Protein 9ERK (pdb70)

Secondary structure (DSSP, 8-state):
-HHHHHHHIIIIIT-TTTTT--S-HHHHHS-SSHHHHHHHHHHHHHHHHHHHHHHHHHIIIIIGGGT-GGGHHHHHHHHHHHHHHHHHHHHHHTS-GGGTT-SSSSGGGGG-SSHHHHHHHHHHTT--HHHHHHHHHHHHHHHHHHHHHHHHHHHHHTTS---SSS-HHHHHHHHHHHHHHHHHTS-S---/-HHHHHHHHHHHHHHHHHHHHHHHHHHSSS--TT--S---SSTTS-----SS--SS-HHHHHHTTTTT-S-TT--TTT-HHHHHHHHTTT---------EEEEE-----SSSS-BSSEE-S-S-HHHHHHTTT-SBSSTTS---S-HHHHH-SS--EEE-TTS-EEE-TTT--S--TTTTT-TTS-EEEEETT----B-----S-HHHHHHH-TT------HHHHH-SSS-EEEETTEEEE-TTS-----SHHHH-SS--B---S-----SS-B-STT------TTT-BSB----SS--PSSP----S-----STHHHHSSS--B--------/--EEEE--S--------GGGTSSS--EEPPPPSEEEEES-SSSSS--EE---TT-EE-BT-EEEE--SSS---EE-SS-EEEEE-SEEE-TTSSEEEEEEEEE-S--PBPTT------GGG-HHHHHHHHHHHTT-B-TTTT--BHHHHT---TT----EEEEE----STT--HHHHHHHH-HHHHHHHHHHHHHHHT-S-EEEEEETT-HHHHHHHHHHHTT-SSEEEEEE---GGGGSSSHHHHHHT-----TT--GGGTTEEEEEHHHHHHHHHHHHH---S-EEEEEEEESSBSS-EEEEEETT-BHHHHHHHTT-BSS-EEEEEES-TTT-EE-S-S-PBP-TT--EEEEEETTTT--PPP-------HHHHH-SS---HHHHHHHHTTT-HHHHHHTT-TT-----HHHHS-TT---HHHHHHHHHHHHHHHHHH--/------EE--S-----S--HHHHHHHHHHHHHHHHHHHHHHH-HHHHHHHHHHHHHHHHHHHHHHHHTT-----TT-HHHHHHHHHHTT--TT--HHHHHHHHHIIIIIIITTTTSTT--SS-HHHHHHHHHHHH-GGGSSSSTTS-TT--S--S-HHHHHHTT--TTSPPHHHHHH--SS--SSTTTS-HHHHHHHHHHHHHTTSS-SHHHHHHHHHHHHHHHHTT--HHHHHHSSSHHHIIIIITT-STTS-SSHHHHHHHHHHHHHHHHHHHHHSSSS--HHHHHHHHHHTHHHHHTT--PPPSS-----S-S--/--HHHHHHIIIIIT-IIIII---HHHHHHHTTSHHHHHHHHHHHHHHHHHHHHHHHTTTTT--TTSHHHHHHHHHHHHHHHHHHHHHHH-HHHHHHTTTTSGGGGS-SSHHHHHTTTGGGS-HHHHHHHHHHHHHHHHHHHHHHHHHHHHHHHSEETTEESS-SS----TTTTSHHHHHHHHHHHHHHHHHTTT--/-HHHH--THHHHHHHHHHHHHHHHHHHHHHHHHHHHHHHHHHHHHHHHHHHHHHHHHSS-SS-EEEE--SHHHHHHHHTTT-SS-S-EEEEEEEEETTEEEEEEEEE----SSSS--EEEEEEESSSBEEEEEEEE--S-TTTTGGGTTGGGGGGTT-BSSS--EEESSS---STTEEEPBTTB-HHHHHHHHHHHHHHHHHHHH--

Structure (mmCIF, N/CA/C/O backbone):
data_9ERK
#
_entry.id   9ERK
#
_cell.length_a   1.00
_cell.length_b   1.00
_cell.length_c   1.00
_cell.angle_alpha   90.00
_cell.angle_beta   90.00
_cell.angle_gamma   90.00
#
_symmetry.space_group_name_H-M   'P 1'
#
loop_
_entity.id
_entity.type
_entity.pdbx_description
1 polymer 'Na(+)-translocating ferredoxin:NAD(+) oxidoreductase complex subunit A'
2 polymer 'Na(+)-translocating ferredoxin:NAD(+) oxidoreductase complex subunit B'
3 polymer 'Na(+)-translocating ferredoxin:NAD(+) oxidoreductase complex subunit C'
4 polymer 'Na(+)-translocating ferredoxin:NAD(+) oxidoreductase complex subunit D'
5 polymer 'Na(+)-translocating ferredoxin:NAD(+) oxidoreductase complex subunit E'
6 polymer 'Na(+)-translocating ferredoxin:NAD(+) oxidoreductase complex subunit G'
7 non-polymer 'SODIUM ION'
8 non-polymer 'FE2/S2 (INORGANIC) CLUSTER'
9 non-polymer 'IRON/SULFUR CLUSTER'
10 non-polymer 'FLAVIN MONONUCLEOTIDE'
11 non-polymer RIBOFLAVIN
#
loop_
_atom_site.group_PDB
_atom_site.id
_atom_site.type_symbol
_atom_site.label_atom_id
_atom_site.label_alt_id
_atom_site.label_comp_id
_atom_site.label_asym_id
_atom_site.label_entity_id
_atom_site.label_seq_id
_atom_site.pdbx_PDB_ins_code
_atom_site.Cartn_x
_atom_site.Cartn_y
_atom_site.Cartn_z
_atom_site.occupancy
_atom_site.B_iso_or_equiv
_atom_site.auth_seq_id
_atom_site.auth_comp_id
_atom_site.auth_asym_id
_atom_site.auth_atom_id
_atom_site.pdbx_PDB_model_num
ATOM 1 N N . MET A 1 1 ? 150.666 147.472 146.562 1.00 133.08 1 MET A N 1
ATOM 2 C CA . MET A 1 1 ? 152.016 147.123 146.984 1.00 136.11 1 MET A CA 1
ATOM 3 C C . MET A 1 1 ? 153.018 148.185 146.549 1.00 128.91 1 MET A C 1
ATOM 4 O O . MET A 1 1 ? 153.988 148.460 147.253 1.00 131.93 1 MET A O 1
ATOM 9 N N . THR A 1 2 ? 152.782 148.774 145.374 1.00 118.81 2 THR A N 1
ATOM 10 C CA . THR A 1 2 ? 153.654 149.841 144.895 1.00 120.23 2 THR A CA 1
ATOM 11 C C . THR A 1 2 ? 153.501 151.102 145.737 1.00 119.03 2 THR A C 1
ATOM 12 O O . THR A 1 2 ? 154.487 151.796 146.011 1.00 121.69 2 THR A O 1
ATOM 16 N N . LEU A 1 3 ? 152.271 151.416 146.150 1.00 91.12 3 LEU A N 1
ATOM 17 C CA . LEU A 1 3 ? 152.034 152.619 146.942 1.00 88.59 3 LEU A CA 1
ATOM 18 C C . LEU A 1 3 ? 152.662 152.508 148.328 1.00 90.01 3 LEU A C 1
ATOM 19 O O . LEU A 1 3 ? 153.266 153.469 148.823 1.00 85.82 3 LEU A O 1
ATOM 24 N N . ILE A 1 4 ? 152.536 151.342 148.965 1.00 79.82 4 ILE A N 1
ATOM 25 C CA . ILE A 1 4 ? 153.137 151.138 150.281 1.00 81.66 4 ILE A CA 1
ATOM 26 C C . ILE A 1 4 ? 154.654 151.239 150.196 1.00 81.84 4 ILE A C 1
ATOM 27 O O . ILE A 1 4 ? 155.300 151.878 151.038 1.00 73.75 4 ILE A O 1
ATOM 32 N N . PHE A 1 5 ? 155.245 150.622 149.170 1.00 84.17 5 PHE A N 1
ATOM 33 C CA . PHE A 1 5 ? 156.693 150.677 149.001 1.00 89.53 5 PHE A CA 1
ATOM 34 C C . PHE A 1 5 ? 157.170 152.094 148.708 1.00 85.29 5 PHE A C 1
ATOM 35 O O . PHE A 1 5 ? 158.221 152.511 149.207 1.00 86.87 5 PHE A O 1
ATOM 43 N N . ILE A 1 6 ? 156.416 152.851 147.906 1.00 81.28 6 ILE A N 1
ATOM 44 C CA . ILE A 1 6 ? 156.834 154.213 147.579 1.00 86.37 6 ILE A CA 1
ATOM 45 C C . ILE A 1 6 ? 156.727 155.111 148.810 1.00 79.51 6 ILE A C 1
ATOM 46 O O . ILE A 1 6 ? 157.577 155.981 149.036 1.00 82.95 6 ILE A O 1
ATOM 51 N N . MET A 1 7 ? 155.720 154.873 149.660 1.00 48.43 7 MET A N 1
ATOM 52 C CA . MET A 1 7 ? 155.609 155.642 150.897 1.00 55.02 7 MET A CA 1
ATOM 53 C C . MET A 1 7 ? 156.740 155.304 151.862 1.00 50.35 7 MET A C 1
ATOM 54 O O . MET A 1 7 ? 157.325 156.200 152.485 1.00 50.89 7 MET A O 1
ATOM 59 N N . ILE A 1 8 ? 157.065 154.013 151.989 1.00 38.70 8 ILE A N 1
ATOM 60 C CA . ILE A 1 8 ? 158.151 153.591 152.871 1.00 39.81 8 ILE A CA 1
ATOM 61 C C . ILE A 1 8 ? 159.480 154.166 152.397 1.00 33.83 8 ILE A C 1
ATOM 62 O O . ILE A 1 8 ? 160.286 154.651 153.201 1.00 36.95 8 ILE A O 1
ATOM 67 N N . SER A 1 9 ? 159.726 154.137 151.085 1.00 32.04 9 SER A N 1
ATOM 68 C CA . SER A 1 9 ? 160.959 154.705 150.554 1.00 30.56 9 SER A CA 1
ATOM 69 C C . SER A 1 9 ? 161.006 156.218 150.726 1.00 34.85 9 SER A C 1
ATOM 70 O O . SER A 1 9 ? 162.081 156.775 150.970 1.00 31.27 9 SER A O 1
ATOM 73 N N . ALA A 1 10 ? 159.862 156.898 150.606 1.00 25.68 10 ALA A N 1
ATOM 74 C CA . ALA A 1 10 ? 159.850 158.349 150.757 1.00 32.36 10 ALA A CA 1
ATOM 75 C C . ALA A 1 10 ? 160.081 158.767 152.204 1.00 28.26 10 ALA A C 1
ATOM 76 O O . ALA A 1 10 ? 160.703 159.804 152.462 1.00 25.94 10 ALA A O 1
ATOM 78 N N . ILE A 1 11 ? 159.591 157.982 153.164 1.00 7.76 11 ILE A N 1
ATOM 79 C CA . ILE A 1 11 ? 159.693 158.395 154.561 1.00 11.79 11 ILE A CA 1
ATOM 80 C C . ILE A 1 11 ? 161.040 158.001 155.160 1.00 11.54 11 ILE A C 1
ATOM 81 O O . ILE A 1 11 ? 161.747 158.840 155.730 1.00 13.11 11 ILE A O 1
ATOM 86 N N . PHE A 1 12 ? 161.421 156.727 155.047 1.00 20.20 12 PHE A N 1
ATOM 87 C CA . PHE A 1 12 ? 162.564 156.193 155.788 1.00 15.52 12 PHE A CA 1
ATOM 88 C C . PHE A 1 12 ? 163.829 156.065 154.944 1.00 20.89 12 PHE A C 1
ATOM 89 O O . PHE A 1 12 ? 164.868 156.632 155.294 1.00 17.87 12 PHE A O 1
ATOM 97 N N . VAL A 1 13 ? 163.764 155.314 153.843 1.00 26.62 13 VAL A N 1
ATOM 98 C CA . VAL A 1 13 ? 164.975 154.957 153.106 1.00 23.33 13 VAL A CA 1
ATOM 99 C C . VAL A 1 13 ? 165.574 156.174 152.408 1.00 17.62 13 VAL A C 1
ATOM 100 O O . VAL A 1 13 ? 166.800 156.327 152.345 1.00 23.76 13 VAL A O 1
ATOM 104 N N . ASN A 1 14 ? 164.731 157.057 151.882 1.00 57.89 14 ASN A N 1
ATOM 105 C CA . ASN A 1 14 ? 165.161 158.186 151.061 1.00 63.40 14 ASN A CA 1
ATOM 106 C C . ASN A 1 14 ? 164.606 159.492 151.615 1.00 60.55 14 ASN A C 1
ATOM 107 O O . ASN A 1 14 ? 163.955 160.268 150.913 1.00 54.48 14 ASN A O 1
ATOM 112 N N . ASN A 1 15 ? 164.836 159.721 152.909 1.00 26.83 15 ASN A N 1
ATOM 113 C CA . ASN A 1 15 ? 164.367 160.927 153.583 1.00 34.78 15 ASN A CA 1
ATOM 114 C C . ASN A 1 15 ? 164.879 162.184 152.888 1.00 32.42 15 ASN A C 1
ATOM 115 O O . ASN A 1 15 ? 166.039 162.261 152.480 1.00 26.11 15 ASN A O 1
ATOM 120 N N . PHE A 1 16 ? 163.994 163.173 152.745 1.00 6.03 16 PHE A N 1
ATOM 121 C CA . PHE A 1 16 ? 164.323 164.358 151.959 1.00 4.99 16 PHE A CA 1
ATOM 122 C C . PHE A 1 16 ? 165.296 165.279 152.682 1.00 5.05 16 PHE A C 1
ATOM 123 O O . PHE A 1 16 ? 166.011 166.048 152.033 1.00 5.07 16 PHE A O 1
ATOM 131 N N . VAL A 1 17 ? 165.335 165.230 154.009 1.00 23.64 17 VAL A N 1
ATOM 132 C CA . VAL A 1 17 ? 166.179 166.141 154.776 1.00 27.48 17 VAL A CA 1
ATOM 133 C C . VAL A 1 17 ? 167.513 165.501 155.133 1.00 23.39 17 VAL A C 1
ATOM 134 O O . VAL A 1 17 ? 168.574 166.097 154.930 1.00 17.97 17 VAL A O 1
ATOM 138 N N . LEU A 1 18 ? 167.487 164.286 155.667 1.00 18.42 18 LEU A N 1
ATOM 139 C CA . LEU A 1 18 ? 168.693 163.644 156.169 1.00 23.18 18 LEU A CA 1
ATOM 140 C C . LEU A 1 18 ? 169.456 162.877 155.097 1.00 22.02 18 LEU A C 1
ATOM 141 O O . LEU A 1 18 ? 170.520 162.327 155.394 1.00 20.11 18 LEU A O 1
ATOM 146 N N . SER A 1 19 ? 168.945 162.820 153.868 1.00 32.98 19 SER A N 1
ATOM 147 C CA . SER A 1 19 ? 169.677 162.221 152.758 1.00 34.16 19 SER A CA 1
ATOM 148 C C . SER A 1 19 ? 169.907 163.186 151.605 1.00 39.04 19 SER A C 1
ATOM 149 O O . SER A 1 19 ? 171.037 163.297 151.116 1.00 37.50 19 SER A O 1
ATOM 152 N N . ARG A 1 20 ? 168.873 163.898 151.160 1.00 30.87 20 ARG A N 1
ATOM 153 C CA . ARG A 1 20 ? 168.915 164.617 149.894 1.00 26.88 20 ARG A CA 1
ATOM 154 C C . ARG A 1 20 ? 169.249 166.100 150.024 1.00 23.23 20 ARG A C 1
ATOM 155 O O . ARG A 1 20 ? 169.326 166.781 148.996 1.00 23.72 20 ARG A O 1
ATOM 163 N N . PHE A 1 21 ? 169.443 166.614 151.245 1.00 39.32 21 PHE A N 1
ATOM 164 C CA . PHE A 1 21 ? 169.878 168.000 151.478 1.00 41.41 21 PHE A CA 1
ATOM 165 C C . PHE A 1 21 ? 168.897 169.020 150.898 1.00 34.69 21 PHE A C 1
ATOM 166 O O . PHE A 1 21 ? 169.273 169.876 150.095 1.00 33.31 21 PHE A O 1
ATOM 174 N N . LEU A 1 22 ? 167.631 168.939 151.303 1.00 16.47 22 LEU A N 1
ATOM 175 C CA . LEU A 1 22 ? 166.620 169.776 150.664 1.00 18.18 22 LEU A CA 1
ATOM 176 C C . LEU A 1 22 ? 165.953 170.770 151.604 1.00 20.12 22 LEU A C 1
ATOM 177 O O . LEU A 1 22 ? 165.976 171.973 151.330 1.00 19.36 22 LEU A O 1
ATOM 182 N N . GLY A 1 23 ? 165.336 170.323 152.689 1.00 13.28 23 GLY A N 1
ATOM 183 C CA . GLY A 1 23 ? 164.703 171.268 153.593 1.00 18.71 23 GLY A CA 1
ATOM 184 C C . GLY A 1 23 ? 165.551 171.706 154.772 1.00 11.84 23 GLY A C 1
ATOM 185 O O . GLY A 1 23 ? 165.175 171.446 155.915 1.00 13.78 23 GLY A O 1
ATOM 186 N N . ILE A 1 24 ? 166.670 172.385 154.529 1.00 24.45 24 ILE A N 1
ATOM 187 C CA . ILE A 1 24 ? 167.667 172.594 155.580 1.00 18.33 24 ILE A CA 1
ATOM 188 C C . ILE A 1 24 ? 167.445 173.898 156.342 1.00 22.79 24 ILE A C 1
ATOM 189 O O . ILE A 1 24 ? 167.592 173.934 157.568 1.00 21.65 24 ILE A O 1
ATOM 194 N N . CYS A 1 25 ? 167.123 174.990 155.648 1.00 1.54 25 CYS A N 1
ATOM 195 C CA . CYS A 1 25 ? 166.983 176.279 156.327 1.00 2.89 25 CYS A CA 1
ATOM 196 C C . CYS A 1 25 ? 165.834 176.310 157.335 1.00 3.14 25 CYS A C 1
ATOM 197 O O . CYS A 1 25 ? 166.066 176.745 158.477 1.00 0.14 25 CYS A O 1
ATOM 200 N N . PRO A 1 26 ? 164.600 175.878 157.018 1.00 9.49 26 PRO A N 1
ATOM 201 C CA . PRO A 1 26 ? 163.589 175.778 158.085 1.00 9.50 26 PRO A CA 1
ATOM 202 C C . PRO A 1 26 ? 163.874 174.675 159.091 1.00 5.57 26 PRO A C 1
ATOM 203 O O . PRO A 1 26 ? 163.354 174.737 160.212 1.00 9.15 26 PRO A O 1
ATOM 207 N N . PHE A 1 27 ? 164.663 173.663 158.722 1.00 5.55 27 PHE A N 1
ATOM 208 C CA . PHE A 1 27 ? 165.095 172.654 159.684 1.00 5.00 27 PHE A CA 1
ATOM 209 C C . PHE A 1 27 ? 165.935 173.280 160.787 1.00 8.77 27 PHE A C 1
ATOM 210 O O . PHE A 1 27 ? 165.735 173.000 161.974 1.00 8.69 27 PHE A O 1
ATOM 218 N N . LEU A 1 28 ? 166.880 174.141 160.413 1.00 23.38 28 LEU A N 1
ATOM 219 C CA . LEU A 1 28 ? 167.719 174.814 161.396 1.00 22.17 28 LEU A CA 1
ATOM 220 C C . LEU A 1 28 ? 167.078 176.069 161.971 1.00 14.05 28 LEU A C 1
ATOM 221 O O . LEU A 1 28 ? 167.592 176.607 162.956 1.00 15.67 28 LEU A O 1
ATOM 226 N N . GLY A 1 29 ? 165.978 176.545 161.394 1.00 18.97 29 GLY A N 1
ATOM 227 C CA . GLY A 1 29 ? 165.387 177.794 161.832 1.00 15.39 29 GLY A CA 1
ATOM 228 C C . GLY A 1 29 ? 164.338 177.702 162.922 1.00 18.36 29 GLY A C 1
ATOM 229 O O . GLY A 1 29 ? 164.423 178.420 163.921 1.00 18.01 29 GLY A O 1
ATOM 230 N N . VAL A 1 30 ? 163.343 176.832 162.752 1.00 13.31 30 VAL A N 1
ATOM 231 C CA . VAL A 1 30 ? 162.169 176.846 163.619 1.00 8.85 30 VAL A CA 1
ATOM 232 C C . VAL A 1 30 ? 162.026 175.544 164.398 1.00 9.72 30 VAL A C 1
ATOM 233 O O . VAL A 1 30 ? 160.910 175.131 164.734 1.00 12.24 30 VAL A O 1
ATOM 237 N N . SER A 1 31 ? 163.147 174.896 164.715 1.00 10.43 31 SER A N 1
ATOM 238 C CA . SER A 1 31 ? 163.133 173.620 165.421 1.00 16.21 31 SER A CA 1
ATOM 239 C C . SER A 1 31 ? 163.500 173.758 166.895 1.00 14.61 31 SER A C 1
ATOM 240 O O . SER A 1 31 ? 163.913 172.780 167.523 1.00 18.35 31 SER A O 1
ATOM 243 N N . LYS A 1 32 ? 163.360 174.955 167.462 1.00 25.89 32 LYS A N 1
ATOM 244 C CA . LYS A 1 32 ? 163.682 175.173 168.867 1.00 21.95 32 LYS A CA 1
ATOM 245 C C . LYS A 1 32 ? 162.606 174.664 169.818 1.00 27.99 32 LYS A C 1
ATOM 246 O O . LYS A 1 32 ? 162.901 174.443 170.997 1.00 26.23 32 LYS A O 1
ATOM 252 N N . GLN A 1 33 ? 161.378 174.472 169.342 1.00 44.02 33 GLN A N 1
ATOM 253 C CA . GLN A 1 33 ? 160.281 174.008 170.176 1.00 38.02 33 GLN A CA 1
ATOM 254 C C . GLN A 1 33 ? 159.481 172.966 169.410 1.00 43.99 33 GLN A C 1
ATOM 255 O O . GLN A 1 33 ? 159.435 172.973 168.178 1.00 40.30 33 GLN A O 1
ATOM 261 N N . VAL A 1 34 ? 158.844 172.063 170.157 1.00 15.64 34 VAL A N 1
ATOM 262 C CA . VAL A 1 34 ? 158.076 170.988 169.536 1.00 16.72 34 VAL A CA 1
ATOM 263 C C . VAL A 1 34 ? 156.725 171.469 169.016 1.00 15.69 34 VAL A C 1
ATOM 264 O O . VAL A 1 34 ? 156.180 170.870 168.081 1.00 15.12 34 VAL A O 1
ATOM 268 N N . GLU A 1 35 ? 156.174 172.542 169.584 1.00 48.33 35 GLU A N 1
ATOM 269 C CA . GLU A 1 35 ? 154.856 173.012 169.171 1.00 47.65 35 GLU A CA 1
ATOM 270 C C . GLU A 1 35 ? 154.891 173.693 167.807 1.00 47.93 35 GLU A C 1
ATOM 271 O O . GLU A 1 35 ? 153.948 173.557 167.020 1.00 47.84 35 GLU A O 1
ATOM 277 N N . THR A 1 36 ? 155.959 174.436 167.511 1.00 36.33 36 THR A N 1
ATOM 278 C CA . THR A 1 36 ? 156.056 175.115 166.222 1.00 38.61 36 THR A CA 1
ATOM 279 C C . THR A 1 36 ? 156.382 174.144 165.092 1.00 37.78 36 THR A C 1
ATOM 280 O O . THR A 1 36 ? 155.967 174.363 163.945 1.00 42.32 36 THR A O 1
ATOM 284 N N . ALA A 1 37 ? 157.118 173.073 165.399 1.00 23.69 37 ALA A N 1
ATOM 285 C CA . ALA A 1 37 ? 157.501 172.104 164.378 1.00 23.51 37 ALA A CA 1
ATOM 286 C C . ALA A 1 37 ? 156.285 171.397 163.794 1.00 29.54 37 ALA A C 1
ATOM 287 O O . ALA A 1 37 ? 156.230 171.141 162.587 1.00 26.27 37 ALA A O 1
ATOM 289 N N . VAL A 1 38 ? 155.296 171.082 164.634 1.00 26.76 38 VAL A N 1
ATOM 290 C CA . VAL A 1 38 ? 154.094 170.398 164.160 1.00 28.36 38 VAL A CA 1
ATOM 291 C C . VAL A 1 38 ? 153.305 171.286 163.201 1.00 26.22 38 VAL A C 1
ATOM 292 O O . VAL A 1 38 ? 152.831 170.825 162.153 1.00 28.74 38 VAL A O 1
ATOM 296 N N . GLY A 1 39 ? 153.151 172.568 163.539 1.00 20.93 39 GLY A N 1
ATOM 297 C CA . GLY A 1 39 ? 152.436 173.476 162.656 1.00 24.03 39 GLY A CA 1
ATOM 298 C C . GLY A 1 39 ? 153.164 173.722 161.348 1.00 21.04 39 GLY A C 1
ATOM 299 O O . GLY A 1 39 ? 152.543 173.774 160.279 1.00 30.08 39 GLY A O 1
ATOM 300 N N . MET A 1 40 ? 154.491 173.876 161.410 1.00 21.84 40 MET A N 1
ATOM 301 C CA . MET A 1 40 ? 155.267 174.003 160.179 1.00 28.14 40 MET A CA 1
ATOM 302 C C . MET A 1 40 ? 155.128 172.754 159.315 1.00 28.77 40 MET A C 1
ATOM 303 O O . MET A 1 40 ? 154.982 172.850 158.088 1.00 26.91 40 MET A O 1
ATOM 308 N N . GLY A 1 41 ? 155.137 171.576 159.942 1.00 9.39 41 GLY A N 1
ATOM 309 C CA . GLY A 1 41 ? 154.981 170.343 159.192 1.00 13.07 41 GLY A CA 1
ATOM 310 C C . GLY A 1 41 ? 153.627 170.218 158.520 1.00 10.27 41 GLY A C 1
ATOM 311 O O . GLY A 1 41 ? 153.539 169.785 157.370 1.00 16.31 41 GLY A O 1
ATOM 312 N N . VAL A 1 42 ? 152.553 170.588 159.223 1.00 24.82 42 VAL A N 1
ATOM 313 C CA . VAL A 1 42 ? 151.228 170.454 158.617 1.00 18.29 42 VAL A CA 1
ATOM 314 C C . VAL A 1 42 ? 151.034 171.478 157.498 1.00 16.83 42 VAL A C 1
ATOM 315 O O . VAL A 1 42 ? 150.412 171.176 156.470 1.00 17.65 42 VAL A O 1
ATOM 319 N N . ALA A 1 43 ? 151.586 172.689 157.655 1.00 11.84 43 ALA A N 1
ATOM 320 C CA . ALA A 1 43 ? 151.535 173.662 156.564 1.00 17.88 43 ALA A CA 1
ATOM 321 C C . ALA A 1 43 ? 152.301 173.167 155.339 1.00 13.52 43 ALA A C 1
ATOM 322 O O . ALA A 1 43 ? 151.822 173.287 154.201 1.00 15.53 43 ALA A O 1
ATOM 324 N N . VAL A 1 44 ? 153.487 172.591 155.560 1.00 16.65 44 VAL A N 1
ATOM 325 C CA . VAL A 1 44 ? 154.291 172.047 154.467 1.00 20.79 44 VAL A CA 1
ATOM 326 C C . VAL A 1 44 ? 153.554 170.906 153.771 1.00 20.40 44 VAL A C 1
ATOM 327 O O . VAL A 1 44 ? 153.563 170.799 152.535 1.00 17.16 44 VAL A O 1
ATOM 331 N N . THR A 1 45 ? 152.903 170.040 154.555 1.00 17.18 45 THR A N 1
ATOM 332 C CA . THR A 1 45 ? 152.134 168.936 153.987 1.00 23.25 45 THR A CA 1
ATOM 333 C C . THR A 1 45 ? 150.996 169.443 153.114 1.00 17.95 45 THR A C 1
ATOM 334 O O . THR A 1 45 ? 150.777 168.932 152.007 1.00 20.93 45 THR A O 1
ATOM 338 N N . PHE A 1 46 ? 150.272 170.459 153.592 1.00 25.01 46 PHE A N 1
ATOM 339 C CA . PHE A 1 46 ? 149.183 171.037 152.810 1.00 24.72 46 PHE A CA 1
ATOM 340 C C . PHE A 1 46 ? 149.696 171.601 151.489 1.00 21.66 46 PHE A C 1
ATOM 341 O O . PHE A 1 46 ? 149.113 171.352 150.423 1.00 24.94 46 PHE A O 1
ATOM 349 N N . VAL A 1 47 ? 150.813 172.333 151.540 1.00 20.86 47 VAL A N 1
ATOM 350 C CA . VAL A 1 47 ? 151.338 172.975 150.336 1.00 13.21 47 VAL A CA 1
ATOM 351 C C . VAL A 1 47 ? 151.792 171.933 149.316 1.00 20.56 47 VAL A C 1
ATOM 352 O O . VAL A 1 47 ? 151.459 172.030 148.129 1.00 20.18 47 VAL A O 1
ATOM 356 N N . MET A 1 48 ? 152.549 170.917 149.755 1.00 15.42 48 MET A N 1
ATOM 357 C CA . MET A 1 48 ? 153.013 169.896 148.812 1.00 19.94 48 MET A CA 1
ATOM 358 C C . MET A 1 48 ? 151.856 169.094 148.224 1.00 16.43 48 MET A C 1
ATOM 359 O O . MET A 1 48 ? 151.843 168.805 147.016 1.00 19.80 48 MET A O 1
ATOM 364 N N . ALA A 1 49 ? 150.881 168.720 149.060 1.00 10.71 49 ALA A N 1
ATOM 365 C CA . ALA A 1 49 ? 149.749 167.941 148.573 1.00 15.04 49 ALA A CA 1
ATOM 366 C C . ALA A 1 49 ? 148.943 168.720 147.545 1.00 11.66 49 ALA A C 1
ATOM 367 O O . ALA A 1 49 ? 148.481 168.151 146.550 1.00 15.23 49 ALA A O 1
ATOM 369 N N . LEU A 1 50 ? 148.764 170.026 147.762 1.00 22.69 50 LEU A N 1
ATOM 370 C CA . LEU A 1 50 ? 148.030 170.815 146.779 1.00 18.78 50 LEU A CA 1
ATOM 371 C C . LEU A 1 50 ? 148.859 171.088 145.528 1.00 20.99 50 LEU A C 1
ATOM 372 O O . LEU A 1 50 ? 148.298 171.200 144.434 1.00 17.69 50 LEU A O 1
ATOM 377 N N . ALA A 1 51 ? 150.183 171.197 145.660 1.00 12.47 51 ALA A N 1
ATOM 378 C CA . ALA A 1 51 ? 151.015 171.563 144.519 1.00 10.77 51 ALA A CA 1
ATOM 379 C C . ALA A 1 51 ? 151.241 170.409 143.550 1.00 10.75 51 ALA A C 1
ATOM 380 O O . ALA A 1 51 ? 151.355 170.646 142.339 1.00 5.73 51 ALA A O 1
ATOM 382 N N . SER A 1 52 ? 151.334 169.174 144.057 1.00 17.95 52 SER A N 1
ATOM 383 C CA . SER A 1 52 ? 151.692 168.043 143.199 1.00 22.03 52 SER A CA 1
ATOM 384 C C . SER A 1 52 ? 150.667 167.821 142.088 1.00 14.17 52 SER A C 1
ATOM 385 O O . SER A 1 52 ? 151.030 167.650 140.916 1.00 14.61 52 SER A O 1
ATOM 388 N N . ALA A 1 53 ? 149.377 167.834 142.437 1.00 11.60 53 ALA A N 1
ATOM 389 C CA . ALA A 1 53 ? 148.330 167.577 141.453 1.00 7.60 53 ALA A CA 1
ATOM 390 C C . ALA A 1 53 ? 148.277 168.666 140.387 1.00 12.12 53 ALA A C 1
ATOM 391 O O . ALA A 1 53 ? 148.136 168.369 139.192 1.00 9.15 53 ALA A O 1
ATOM 393 N N . ILE A 1 54 ? 148.389 169.929 140.801 1.00 32.96 54 ILE A N 1
ATOM 394 C CA . ILE A 1 54 ? 148.317 171.035 139.853 1.00 30.26 54 ILE A CA 1
ATOM 395 C C . ILE A 1 54 ? 149.515 171.016 138.913 1.00 35.92 54 ILE A C 1
ATOM 396 O O . ILE A 1 54 ? 149.373 171.254 137.707 1.00 38.42 54 ILE A O 1
ATOM 401 N N . THR A 1 55 ? 150.711 170.730 139.440 1.00 12.65 55 THR A N 1
ATOM 402 C CA . THR A 1 55 ? 151.882 170.646 138.572 1.00 11.10 55 THR A CA 1
ATOM 403 C C . THR A 1 55 ? 151.759 169.491 137.585 1.00 3.38 55 THR A C 1
ATOM 404 O O . THR A 1 55 ? 152.120 169.636 136.411 1.00 10.15 55 THR A O 1
ATOM 408 N N . TYR A 1 56 ? 151.238 168.344 138.037 1.00 18.64 56 TYR A N 1
ATOM 409 C CA . TYR A 1 56 ? 151.019 167.212 137.137 1.00 16.78 56 TYR A CA 1
ATOM 410 C C . TYR A 1 56 ? 150.067 167.582 136.004 1.00 20.25 56 TYR A C 1
ATOM 411 O O . TYR A 1 56 ? 150.348 167.315 134.826 1.00 17.06 56 TYR A O 1
ATOM 420 N N . VAL A 1 57 ? 148.938 168.211 136.344 1.00 18.43 57 VAL A N 1
ATOM 421 C CA . VAL A 1 57 ? 147.940 168.565 135.335 1.00 13.60 57 VAL A CA 1
ATOM 422 C C . VAL A 1 57 ? 148.504 169.582 134.350 1.00 12.95 57 VAL A C 1
ATOM 423 O O . VAL A 1 57 ? 148.333 169.448 133.132 1.00 12.35 57 VAL A O 1
ATOM 427 N N . VAL A 1 58 ? 149.197 170.606 134.858 1.00 16.13 58 VAL A N 1
ATOM 428 C CA . VAL A 1 58 ? 149.745 171.646 133.990 1.00 23.40 58 VAL A CA 1
ATOM 429 C C . VAL A 1 58 ? 150.806 171.071 133.058 1.00 19.80 58 VAL A C 1
ATOM 430 O O . VAL A 1 58 ? 150.839 171.395 131.865 1.00 23.32 58 VAL A O 1
ATOM 434 N N . GLN A 1 59 ? 151.679 170.202 133.576 1.00 24.67 59 GLN A N 1
ATOM 435 C CA . GLN A 1 59 ? 152.724 169.622 132.738 1.00 27.96 59 GLN A CA 1
ATOM 436 C C . GLN A 1 59 ? 152.146 168.710 131.662 1.00 23.95 59 GLN A C 1
ATOM 437 O O . GLN A 1 59 ? 152.557 168.782 130.499 1.00 28.98 59 GLN A O 1
ATOM 443 N N . TYR A 1 60 ? 151.188 167.852 132.017 1.00 39.35 60 TYR A N 1
ATOM 444 C CA . TYR A 1 60 ? 150.742 166.841 131.066 1.00 33.99 60 TYR A CA 1
ATOM 445 C C . TYR A 1 60 ? 149.564 167.278 130.206 1.00 43.47 60 TYR A C 1
ATOM 446 O O . TYR A 1 60 ? 149.190 166.545 129.285 1.00 43.01 60 TYR A O 1
ATOM 455 N N . ALA A 1 61 ? 148.977 168.446 130.465 1.00 29.46 61 ALA A N 1
ATOM 456 C CA . ALA A 1 61 ? 147.847 168.895 129.662 1.00 29.66 61 ALA A CA 1
ATOM 457 C C . ALA A 1 61 ? 148.169 170.105 128.798 1.00 31.44 61 ALA A C 1
ATOM 458 O O . ALA A 1 61 ? 147.448 170.369 127.829 1.00 26.35 61 ALA A O 1
ATOM 460 N N . ILE A 1 62 ? 149.225 170.851 129.120 1.00 21.39 62 ILE A N 1
ATOM 461 C CA . ILE A 1 62 ? 149.542 172.080 128.400 1.00 20.85 62 ILE A CA 1
ATOM 462 C C . ILE A 1 62 ? 150.968 172.047 127.865 1.00 27.78 62 ILE A C 1
ATOM 463 O O . ILE A 1 62 ? 151.193 172.236 126.665 1.00 21.12 62 ILE A O 1
ATOM 468 N N . LEU A 1 63 ? 151.940 171.817 128.752 1.00 19.55 63 LEU A N 1
ATOM 469 C CA . LEU A 1 63 ? 153.344 171.981 128.380 1.00 22.22 63 LEU A CA 1
ATOM 470 C C . LEU A 1 63 ? 153.802 170.918 127.389 1.00 20.03 63 LEU A C 1
ATOM 471 O O . LEU A 1 63 ? 154.596 171.208 126.488 1.00 25.99 63 LEU A O 1
ATOM 476 N N . ASP A 1 64 ? 153.326 169.677 127.542 1.00 48.13 64 ASP A N 1
ATOM 477 C CA . ASP A 1 64 ? 153.827 168.605 126.682 1.00 54.99 64 ASP A CA 1
ATOM 478 C C . ASP A 1 64 ? 153.307 168.703 125.251 1.00 56.73 64 ASP A C 1
ATOM 479 O O . ASP A 1 64 ? 154.136 168.715 124.324 1.00 48.09 64 ASP A O 1
ATOM 484 N N . PRO A 1 65 ? 151.978 168.776 124.975 1.00 50.19 65 PRO A N 1
ATOM 485 C CA . PRO A 1 65 ? 151.567 168.877 123.569 1.00 47.81 65 PRO A CA 1
ATOM 486 C C . PRO A 1 65 ? 151.576 170.303 123.042 1.00 49.57 65 PRO A C 1
ATOM 487 O O . PRO A 1 65 ? 150.657 170.709 122.325 1.00 46.19 65 PRO A O 1
ATOM 491 N N . LEU A 1 66 ? 152.611 171.068 123.382 1.00 38.88 66 LEU A N 1
ATOM 492 C CA . LEU A 1 66 ? 152.797 172.404 122.831 1.00 42.87 66 LEU A CA 1
ATOM 493 C C . LEU A 1 66 ? 154.248 172.746 122.538 1.00 37.97 66 LEU A C 1
ATOM 494 O O . LEU A 1 66 ? 154.496 173.808 121.960 1.00 36.18 66 LEU A O 1
ATOM 499 N N . SER A 1 67 ? 155.207 171.895 122.922 1.00 55.19 67 SER A N 1
ATOM 500 C CA . SER A 1 67 ? 156.643 172.147 122.768 1.00 48.27 67 SER A CA 1
ATOM 501 C C . SER A 1 67 ? 157.067 173.424 123.494 1.00 46.86 67 SER A C 1
ATOM 502 O O . SER A 1 67 ? 157.733 174.296 122.933 1.00 48.26 67 SER A O 1
ATOM 505 N N . LEU A 1 68 ? 156.672 173.527 124.761 1.00 25.77 68 LEU A N 1
ATOM 506 C CA . LEU A 1 68 ? 157.046 174.635 125.637 1.00 23.84 68 LEU A CA 1
ATOM 507 C C . LEU A 1 68 ? 157.665 174.105 126.923 1.00 27.87 68 LEU A C 1
ATOM 508 O O . LEU A 1 68 ? 157.338 174.539 128.028 1.00 21.55 68 LEU A O 1
ATOM 513 N N . GLY A 1 69 ? 158.589 173.157 126.787 1.00 5.24 69 GLY A N 1
ATOM 514 C CA . GLY A 1 69 ? 159.203 172.529 127.943 1.00 6.96 69 GLY A CA 1
ATOM 515 C C . GLY A 1 69 ? 160.224 173.384 128.663 1.00 11.31 69 GLY A C 1
ATOM 516 O O . GLY A 1 69 ? 160.707 172.973 129.723 1.00 9.64 69 GLY A O 1
ATOM 517 N N . TYR A 1 70 ? 160.567 174.547 128.116 1.00 43.42 70 TYR A N 1
ATOM 518 C CA . TYR A 1 70 ? 161.485 175.475 128.761 1.00 39.98 70 TYR A CA 1
ATOM 519 C C . TYR A 1 70 ? 160.783 176.430 129.718 1.00 43.94 70 TYR A C 1
ATOM 520 O O . TYR A 1 70 ? 161.446 177.279 130.322 1.00 48.20 70 TYR A O 1
ATOM 529 N N . LEU A 1 71 ? 159.463 176.311 129.872 1.00 17.81 71 LEU A N 1
ATOM 530 C CA . LEU A 1 71 ? 158.690 177.139 130.789 1.00 17.05 71 LEU A CA 1
ATOM 531 C C . LEU A 1 71 ? 158.238 176.365 132.023 1.00 23.05 71 LEU A C 1
ATOM 532 O O . LEU A 1 71 ? 157.254 176.746 132.663 1.00 14.98 71 LEU A O 1
ATOM 537 N N . GLN A 1 72 ? 158.930 175.276 132.361 1.00 14.13 72 GLN A N 1
ATOM 538 C CA . GLN A 1 72 ? 158.514 174.443 133.485 1.00 12.21 72 GLN A CA 1
ATOM 539 C C . GLN A 1 72 ? 158.747 175.142 134.820 1.00 7.57 72 GLN A C 1
ATOM 540 O O . GLN A 1 72 ? 157.845 175.208 135.666 1.00 10.97 72 GLN A O 1
ATOM 546 N N . THR A 1 73 ? 159.952 175.684 135.017 1.00 28.91 73 THR A N 1
ATOM 547 C CA . THR A 1 73 ? 160.335 176.218 136.320 1.00 36.38 73 THR A CA 1
ATOM 548 C C . THR A 1 73 ? 159.515 177.448 136.690 1.00 32.00 73 THR A C 1
ATOM 549 O O . THR A 1 73 ? 159.044 177.566 137.827 1.00 38.64 73 THR A O 1
ATOM 553 N N . ILE A 1 74 ? 159.313 178.361 135.738 1.00 29.00 74 ILE A N 1
ATOM 554 C CA . ILE A 1 74 ? 158.624 179.610 136.047 1.00 26.09 74 ILE A CA 1
ATOM 555 C C . ILE A 1 74 ? 157.146 179.359 136.338 1.00 22.70 74 ILE A C 1
ATOM 556 O O . ILE A 1 74 ? 156.582 179.933 137.278 1.00 24.58 74 ILE A O 1
ATOM 561 N N . ALA A 1 75 ? 156.504 178.473 135.571 1.00 8.83 75 ALA A N 1
ATOM 562 C CA . ALA A 1 75 ? 155.106 178.137 135.833 1.00 13.79 75 ALA A CA 1
ATOM 563 C C . ALA A 1 75 ? 154.947 177.421 137.169 1.00 16.70 75 ALA A C 1
ATOM 564 O O . ALA A 1 75 ? 154.026 177.728 137.945 1.00 8.73 75 ALA A O 1
ATOM 566 N N . PHE A 1 76 ? 155.846 176.473 137.459 1.00 6.87 76 PHE A N 1
ATOM 567 C CA . PHE A 1 76 ? 155.771 175.739 138.717 1.00 4.49 76 PHE A CA 1
ATOM 568 C C . PHE A 1 76 ? 155.946 176.674 139.909 1.00 9.15 76 PHE A C 1
ATOM 569 O O . PHE A 1 76 ? 155.189 176.599 140.888 1.00 6.44 76 PHE A O 1
ATOM 577 N N . ILE A 1 77 ? 156.923 177.582 139.832 1.00 1.22 77 ILE A N 1
ATOM 578 C CA . ILE A 1 77 ? 157.169 178.490 140.946 1.00 4.09 77 ILE A CA 1
ATOM 579 C C . ILE A 1 77 ? 156.060 179.532 141.062 1.00 5.20 77 ILE A C 1
ATOM 580 O O . ILE A 1 77 ? 155.760 179.991 142.167 1.00 2.01 77 ILE A O 1
ATOM 585 N N . LEU A 1 78 ? 155.410 179.899 139.952 1.00 28.95 78 LEU A N 1
ATOM 586 C CA . LEU A 1 78 ? 154.256 180.792 140.031 1.00 25.49 78 LEU A CA 1
ATOM 587 C C . LEU A 1 78 ? 153.107 180.137 140.791 1.00 29.28 78 LEU A C 1
ATOM 588 O O . LEU A 1 78 ? 152.483 180.761 141.663 1.00 24.74 78 LEU A O 1
ATOM 593 N N . ILE A 1 79 ? 152.829 178.866 140.483 1.00 11.73 79 ILE A N 1
ATOM 594 C CA . ILE A 1 79 ? 151.768 178.141 141.186 1.00 6.50 79 ILE A CA 1
ATOM 595 C C . ILE A 1 79 ? 152.096 178.021 142.673 1.00 6.42 79 ILE A C 1
ATOM 596 O O . ILE A 1 79 ? 151.245 178.267 143.543 1.00 6.27 79 ILE A O 1
ATOM 601 N N . ILE A 1 80 ? 153.346 177.662 142.984 1.00 4.91 80 ILE A N 1
ATOM 602 C CA . ILE A 1 80 ? 153.750 177.488 144.378 1.00 6.16 80 ILE A CA 1
ATOM 603 C C . ILE A 1 80 ? 153.671 178.812 145.135 1.00 0.80 80 ILE A C 1
ATOM 604 O O . ILE A 1 80 ? 153.223 178.858 146.288 1.00 0.48 80 ILE A O 1
ATOM 609 N N . ALA A 1 81 ? 154.093 179.910 144.499 1.00 3.04 81 ALA A N 1
ATOM 610 C CA . ALA A 1 81 ? 154.049 181.218 145.144 1.00 8.35 81 ALA A CA 1
ATOM 611 C C . ALA A 1 81 ? 152.619 181.660 145.422 1.00 4.35 81 ALA A C 1
ATOM 612 O O . ALA A 1 81 ? 152.340 182.231 146.483 1.00 9.23 81 ALA A O 1
ATOM 614 N N . ALA A 1 82 ? 151.699 181.414 144.483 1.00 14.33 82 ALA A N 1
ATOM 615 C CA . ALA A 1 82 ? 150.297 181.744 144.733 1.00 10.81 82 ALA A CA 1
ATOM 616 C C . ALA A 1 82 ? 149.734 180.932 145.897 1.00 19.31 82 ALA A C 1
ATOM 617 O O . ALA A 1 82 ? 149.010 181.469 146.751 1.00 11.15 82 ALA A O 1
ATOM 619 N N . LEU A 1 83 ? 150.071 179.638 145.958 1.00 19.58 83 LEU A N 1
ATOM 620 C CA . LEU A 1 83 ? 149.605 178.806 147.067 1.00 19.31 83 LEU A CA 1
ATOM 621 C C . LEU A 1 83 ? 150.146 179.300 148.407 1.00 16.73 83 LEU A C 1
ATOM 622 O O . LEU A 1 83 ? 149.410 179.360 149.401 1.00 22.56 83 LEU A O 1
ATOM 627 N N . VAL A 1 84 ? 151.430 179.663 148.452 1.00 18.49 84 VAL A N 1
ATOM 628 C CA . VAL A 1 84 ? 152.032 180.125 149.701 1.00 19.97 84 VAL A CA 1
ATOM 629 C C . VAL A 1 84 ? 151.450 181.474 150.115 1.00 18.86 84 VAL A C 1
ATOM 630 O O . VAL A 1 84 ? 151.252 181.736 151.306 1.00 18.45 84 VAL A O 1
ATOM 634 N N . GLN A 1 85 ? 151.163 182.350 149.146 1.00 41.11 85 GLN A N 1
ATOM 635 C CA . GLN A 1 85 ? 150.519 183.622 149.470 1.00 44.67 85 GLN A CA 1
ATOM 636 C C . GLN A 1 85 ? 149.134 183.404 150.069 1.00 37.41 85 GLN A C 1
ATOM 637 O O . GLN A 1 85 ? 148.758 184.068 151.045 1.00 45.20 85 GLN A O 1
ATOM 643 N N . LEU A 1 86 ? 148.366 182.465 149.507 1.00 43.23 86 LEU A N 1
ATOM 644 C CA . LEU A 1 86 ? 147.058 182.149 150.080 1.00 44.83 86 LEU A CA 1
ATOM 645 C C . LEU A 1 86 ? 147.188 181.586 151.494 1.00 44.47 86 LEU A C 1
ATOM 646 O O . LEU A 1 86 ? 146.412 181.946 152.388 1.00 40.85 86 LEU A O 1
ATOM 651 N N . VAL A 1 87 ? 148.169 180.706 151.716 1.00 49.66 87 VAL A N 1
ATOM 652 C CA . VAL A 1 87 ? 148.364 180.125 153.045 1.00 47.17 87 VAL A CA 1
ATOM 653 C C . VAL A 1 87 ? 148.769 181.200 154.052 1.00 53.97 87 VAL A C 1
ATOM 654 O O . VAL A 1 87 ? 148.317 181.194 155.205 1.00 47.16 87 VAL A O 1
ATOM 658 N N . GLU A 1 88 ? 149.623 182.137 153.631 1.00 82.31 88 GLU A N 1
ATOM 659 C CA . GLU A 1 88 ? 150.026 183.241 154.499 1.00 89.73 88 GLU A CA 1
ATOM 660 C C . GLU A 1 88 ? 148.845 184.140 154.834 1.00 83.75 88 GLU A C 1
ATOM 661 O O . GLU A 1 88 ? 148.755 184.670 155.947 1.00 87.14 88 GLU A O 1
ATOM 667 N N . MET A 1 89 ? 147.943 184.350 153.871 1.00 76.18 89 MET A N 1
ATOM 668 C CA . MET A 1 89 ? 146.712 185.077 154.164 1.00 70.72 89 MET A CA 1
ATOM 669 C C . MET A 1 89 ? 145.861 184.329 155.183 1.00 77.57 89 MET A C 1
ATOM 670 O O . MET A 1 89 ? 145.280 184.939 156.086 1.00 69.15 89 MET A O 1
ATOM 675 N N . ILE A 1 90 ? 145.775 183.004 155.050 1.00 61.75 90 ILE A N 1
ATOM 676 C CA . ILE A 1 90 ? 144.883 182.224 155.906 1.00 64.45 90 ILE A CA 1
ATOM 677 C C . ILE A 1 90 ? 145.398 182.175 157.343 1.00 57.36 90 ILE A C 1
ATOM 678 O O . ILE A 1 90 ? 144.619 182.305 158.296 1.00 54.62 90 ILE A O 1
ATOM 683 N N . ILE A 1 91 ? 146.713 182.007 157.524 1.00 72.27 91 ILE A N 1
ATOM 684 C CA . ILE A 1 91 ? 147.241 181.586 158.823 1.00 73.00 91 ILE A CA 1
ATOM 685 C C . ILE A 1 91 ? 147.035 182.660 159.893 1.00 68.95 91 ILE A C 1
ATOM 686 O O . ILE A 1 91 ? 146.658 182.349 161.027 1.00 72.90 91 ILE A O 1
ATOM 691 N N . LYS A 1 92 ? 147.261 183.933 159.561 1.00 69.87 92 LYS A N 1
ATOM 692 C CA . LYS A 1 92 ? 147.175 184.966 160.591 1.00 77.59 92 LYS A CA 1
ATOM 693 C C . LYS A 1 92 ? 145.737 185.212 161.043 1.00 78.80 92 LYS A C 1
ATOM 694 O O . LYS A 1 92 ? 145.517 185.695 162.159 1.00 72.23 92 LYS A O 1
ATOM 700 N N . LYS A 1 93 ? 144.750 184.896 160.203 1.00 97.07 93 LYS A N 1
ATOM 701 C CA . LYS A 1 93 ? 143.351 185.087 160.590 1.00 95.59 93 LYS A CA 1
ATOM 702 C C . LYS A 1 93 ? 142.818 183.903 161.394 1.00 97.10 93 LYS A C 1
ATOM 703 O O . LYS A 1 93 ? 142.468 184.041 162.570 1.00 100.34 93 LYS A O 1
ATOM 709 N N . SER A 1 94 ? 142.767 182.724 160.771 1.00 113.98 94 SER A N 1
ATOM 710 C CA . SER A 1 94 ? 142.090 181.572 161.357 1.00 117.27 94 SER A CA 1
ATOM 711 C C . SER A 1 94 ? 142.989 180.784 162.299 1.00 112.74 94 SER A C 1
ATOM 712 O O . SER A 1 94 ? 142.583 180.476 163.425 1.00 115.20 94 SER A O 1
ATOM 715 N N . SER A 1 95 ? 144.198 180.445 161.861 1.00 96.72 95 SER A N 1
ATOM 716 C CA . SER A 1 95 ? 145.176 179.865 162.760 1.00 92.42 95 SER A CA 1
ATOM 717 C C . SER A 1 95 ? 145.593 180.917 163.788 1.00 95.79 95 SER A C 1
ATOM 718 O O . SER A 1 95 ? 145.406 182.116 163.562 1.00 92.51 95 SER A O 1
ATOM 721 N N . PRO A 1 96 ? 146.106 180.493 164.946 1.00 98.53 96 PRO A N 1
ATOM 722 C CA . PRO A 1 96 ? 146.466 181.465 165.990 1.00 103.29 96 PRO A CA 1
ATOM 723 C C . PRO A 1 96 ? 147.479 182.490 165.499 1.00 100.26 96 PRO A C 1
ATOM 724 O O . PRO A 1 96 ? 148.434 182.160 164.793 1.00 101.87 96 PRO A O 1
ATOM 728 N N . SER A 1 97 ? 147.249 183.750 165.875 1.00 61.83 97 SER A N 1
ATOM 729 C CA . SER A 1 97 ? 148.151 184.833 165.508 1.00 66.89 97 SER A CA 1
ATOM 730 C C . SER A 1 97 ? 149.458 184.789 166.284 1.00 70.58 97 SER A C 1
ATOM 731 O O . SER A 1 97 ? 150.424 185.449 165.886 1.00 66.33 97 SER A O 1
ATOM 734 N N . LEU A 1 98 ? 149.509 184.033 167.381 1.00 82.63 98 LEU A N 1
ATOM 735 C CA . LEU A 1 98 ? 150.757 183.819 168.098 1.00 87.12 98 LEU A CA 1
ATOM 736 C C . LEU A 1 98 ? 151.686 182.858 167.372 1.00 85.51 98 LEU A C 1
ATOM 737 O O . LEU A 1 98 ? 152.846 182.722 167.773 1.00 89.60 98 LEU A O 1
ATOM 742 N N . TYR A 1 99 ? 151.209 182.194 166.320 1.00 66.55 99 TYR A N 1
ATOM 743 C CA . TYR A 1 99 ? 152.047 181.315 165.519 1.00 68.99 99 TYR A CA 1
ATOM 744 C C . TYR A 1 99 ? 152.812 182.061 164.432 1.00 75.23 99 TYR A C 1
ATOM 745 O O . TYR A 1 99 ? 153.547 181.432 163.664 1.00 65.86 99 TYR A O 1
ATOM 754 N N . GLN A 1 100 ? 152.682 183.384 164.355 1.00 110.85 100 GLN A N 1
ATOM 755 C CA . GLN A 1 100 ? 153.544 184.164 163.478 1.00 106.81 100 GLN A CA 1
ATOM 756 C C . GLN A 1 100 ? 154.877 184.423 164.172 1.00 110.46 100 GLN A C 1
ATOM 757 O O . GLN A 1 100 ? 155.333 185.567 164.262 1.00 106.08 100 GLN A O 1
ATOM 763 N N . ALA A 1 101 ? 155.501 183.355 164.673 1.00 114.07 101 ALA A N 1
ATOM 764 C CA . ALA A 1 101 ? 156.815 183.404 165.293 1.00 112.17 101 ALA A CA 1
ATOM 765 C C . ALA A 1 101 ? 157.906 182.897 164.366 1.00 112.57 101 ALA A C 1
ATOM 766 O O . ALA A 1 101 ? 159.086 182.952 164.729 1.00 111.27 101 ALA A O 1
ATOM 768 N N . LEU A 1 102 ? 157.539 182.381 163.192 1.00 82.51 102 LEU A N 1
ATOM 769 C CA . LEU A 1 102 ? 158.530 182.060 162.172 1.00 84.81 102 LEU A CA 1
ATOM 770 C C . LEU A 1 102 ? 159.237 183.325 161.701 1.00 81.93 102 LEU A C 1
ATOM 771 O O . LEU A 1 102 ? 160.471 183.402 161.699 1.00 84.78 102 LEU A O 1
ATOM 776 N N . GLY A 1 103 ? 158.461 184.331 161.306 1.00 68.64 103 GLY A N 1
ATOM 777 C CA . GLY A 1 103 ? 158.939 185.685 161.107 1.00 70.06 103 GLY A CA 1
ATOM 778 C C . GLY A 1 103 ? 159.973 185.937 160.029 1.00 68.57 103 GLY A C 1
ATOM 779 O O . GLY A 1 103 ? 160.656 186.961 160.088 1.00 70.93 103 GLY A O 1
ATOM 780 N N . VAL A 1 104 ? 160.044 185.048 159.028 1.00 57.42 104 VAL A N 1
ATOM 781 C CA . VAL A 1 104 ? 160.912 185.068 157.842 1.00 59.08 104 VAL A CA 1
ATOM 782 C C . VAL A 1 104 ? 160.703 183.754 157.104 1.00 64.76 104 VAL A C 1
ATOM 783 O O . VAL A 1 104 ? 160.779 183.704 155.872 1.00 58.21 104 VAL A O 1
ATOM 787 N N . TYR A 1 105 ? 160.433 182.684 157.846 1.00 66.20 105 TYR A N 1
ATOM 788 C CA . TYR A 1 105 ? 160.293 181.363 157.247 1.00 63.82 105 TYR A CA 1
ATOM 789 C C . TYR A 1 105 ? 158.879 181.072 156.760 1.00 60.15 105 TYR A C 1
ATOM 790 O O . TYR A 1 105 ? 158.656 180.014 156.165 1.00 65.56 105 TYR A O 1
ATOM 799 N N . LEU A 1 106 ? 157.927 181.971 156.994 1.00 65.44 106 LEU A N 1
ATOM 800 C CA . LEU A 1 106 ? 156.584 181.812 156.447 1.00 69.11 106 LEU A CA 1
ATOM 801 C C . LEU A 1 106 ? 156.520 182.235 154.975 1.00 69.44 106 LEU A C 1
ATOM 802 O O . LEU A 1 106 ? 155.932 181.500 154.173 1.00 62.40 106 LEU A O 1
ATOM 807 N N . PRO A 1 107 ? 157.084 183.380 154.555 1.00 49.61 107 PRO A N 1
ATOM 808 C CA . PRO A 1 107 ? 157.161 183.641 153.107 1.00 52.91 107 PRO A CA 1
ATOM 809 C C . PRO A 1 107 ? 158.233 182.834 152.395 1.00 53.65 107 PRO A C 1
ATOM 810 O O . PRO A 1 107 ? 158.264 182.843 151.158 1.00 49.10 107 PRO A O 1
ATOM 814 N N . LEU A 1 108 ? 159.108 182.147 153.124 1.00 54.06 108 LEU A N 1
ATOM 815 C CA . LEU A 1 108 ? 160.158 181.329 152.534 1.00 58.42 108 LEU A CA 1
ATOM 816 C C . LEU A 1 108 ? 159.737 179.879 152.337 1.00 52.37 108 LEU A C 1
ATOM 817 O O . LEU A 1 108 ? 160.588 179.037 152.033 1.00 54.05 108 LEU A O 1
ATOM 822 N N . ILE A 1 109 ? 158.451 179.566 152.522 1.00 39.31 109 ILE A N 1
ATOM 823 C CA . ILE A 1 109 ? 157.955 178.222 152.234 1.00 43.70 109 ILE A CA 1
ATOM 824 C C . ILE A 1 109 ? 158.072 177.921 150.745 1.00 39.05 109 ILE A C 1
ATOM 825 O O . ILE A 1 109 ? 158.341 176.780 150.351 1.00 41.02 109 ILE A O 1
ATOM 830 N N . THR A 1 110 ? 157.906 178.940 149.895 1.00 37.90 110 THR A N 1
ATOM 831 C CA . THR A 1 110 ? 158.106 178.757 148.460 1.00 36.97 110 THR A CA 1
ATOM 832 C C . THR A 1 110 ? 159.546 178.384 148.136 1.00 37.31 110 THR A C 1
ATOM 833 O O . THR A 1 110 ? 159.815 177.796 147.082 1.00 32.53 110 THR A O 1
ATOM 837 N N . THR A 1 111 ? 160.479 178.707 149.028 1.00 45.35 111 THR A N 1
ATOM 838 C CA . THR A 1 111 ? 161.901 178.492 148.814 1.00 48.13 111 THR A CA 1
ATOM 839 C C . THR A 1 111 ? 162.386 177.242 149.568 1.00 47.80 111 THR A C 1
ATOM 840 O O . THR A 1 111 ? 163.590 176.995 149.672 1.00 48.48 111 THR A O 1
ATOM 844 N N . ASN A 1 112 ? 161.452 176.405 150.030 1.00 31.02 112 ASN A N 1
ATOM 845 C CA . ASN A 1 112 ? 161.782 175.272 150.892 1.00 30.57 112 ASN A CA 1
ATOM 846 C C . ASN A 1 112 ? 162.640 174.218 150.199 1.00 26.84 112 ASN A C 1
ATOM 847 O O . ASN A 1 112 ? 163.139 173.312 150.877 1.00 28.64 112 ASN A O 1
ATOM 852 N N . CYS A 1 113 ? 162.771 174.281 148.869 1.00 22.03 113 CYS A N 1
ATOM 853 C CA . CYS A 1 113 ? 163.616 173.404 148.054 1.00 21.65 113 CYS A CA 1
ATOM 854 C C . CYS A 1 113 ? 163.118 171.962 148.026 1.00 16.56 113 CYS A C 1
ATOM 855 O O . CYS A 1 113 ? 163.678 171.128 147.310 1.00 20.02 113 CYS A O 1
ATOM 858 N N . ALA A 1 114 ? 162.065 171.657 148.783 1.00 8.55 114 ALA A N 1
ATOM 859 C CA . ALA A 1 114 ? 161.485 170.325 148.806 1.00 3.61 114 ALA A CA 1
ATOM 860 C C . ALA A 1 114 ? 160.118 170.259 148.144 1.00 8.49 114 ALA A C 1
ATOM 861 O O . ALA A 1 114 ? 159.649 169.158 147.844 1.00 7.75 114 ALA A O 1
ATOM 863 N N . VAL A 1 115 ? 159.471 171.399 147.910 1.00 4.28 115 VAL A N 1
ATOM 864 C CA . VAL A 1 115 ? 158.227 171.417 147.147 1.00 5.99 115 VAL A CA 1
ATOM 865 C C . VAL A 1 115 ? 158.521 171.377 145.652 1.00 8.50 115 VAL A C 1
ATOM 866 O O . VAL A 1 115 ? 158.040 170.499 144.923 1.00 7.51 115 VAL A O 1
ATOM 870 N N . LEU A 1 116 ? 159.330 172.328 145.178 1.00 18.23 116 LEU A N 1
ATOM 871 C CA . LEU A 1 116 ? 159.765 172.312 143.786 1.00 8.85 116 LEU A CA 1
ATOM 872 C C . LEU A 1 116 ? 160.600 171.074 143.491 1.00 10.32 116 LEU A C 1
ATOM 873 O O . LEU A 1 116 ? 160.509 170.500 142.399 1.00 12.55 116 LEU A O 1
ATOM 878 N N . GLY A 1 117 ? 161.413 170.646 144.458 1.00 15.89 117 GLY A N 1
ATOM 879 C CA . GLY A 1 117 ? 162.199 169.438 144.275 1.00 22.31 117 GLY A CA 1
ATOM 880 C C . GLY A 1 117 ? 161.345 168.198 144.093 1.00 21.96 117 GLY A C 1
ATOM 881 O O . GLY A 1 117 ? 161.606 167.381 143.209 1.00 19.06 117 GLY A O 1
ATOM 882 N N . VAL A 1 118 ? 160.305 168.044 144.918 1.00 17.08 118 VAL A N 1
ATOM 883 C CA . VAL A 1 118 ? 159.447 166.872 144.776 1.00 22.67 118 VAL A CA 1
ATOM 884 C C . VAL A 1 118 ? 158.609 166.964 143.506 1.00 18.60 118 VAL A C 1
ATOM 885 O O . VAL A 1 118 ? 158.311 165.939 142.885 1.00 23.15 118 VAL A O 1
ATOM 889 N N . ALA A 1 119 ? 158.245 168.177 143.073 1.00 16.05 119 ALA A N 1
ATOM 890 C CA . ALA A 1 119 ? 157.532 168.317 141.805 1.00 13.11 119 ALA A CA 1
ATOM 891 C C . ALA A 1 119 ? 158.408 167.887 140.631 1.00 11.90 119 ALA A C 1
ATOM 892 O O . ALA A 1 119 ? 157.965 167.145 139.743 1.00 13.95 119 ALA A O 1
ATOM 894 N N . LEU A 1 120 ? 159.669 168.328 140.628 1.00 20.55 120 LEU A N 1
ATOM 895 C CA . LEU A 1 120 ? 160.596 167.937 139.570 1.00 25.65 120 LEU A CA 1
ATOM 896 C C . LEU A 1 120 ? 160.887 166.440 139.605 1.00 19.50 120 LEU A C 1
ATOM 897 O O . LEU A 1 120 ? 160.997 165.803 138.552 1.00 23.60 120 LEU A O 1
ATOM 902 N N . ILE A 1 121 ? 161.020 165.863 140.802 1.00 29.91 121 ILE A N 1
ATOM 903 C CA . ILE A 1 121 ? 161.256 164.425 140.924 1.00 21.23 121 ILE A CA 1
ATOM 904 C C . ILE A 1 121 ? 160.060 163.639 140.398 1.00 30.30 121 ILE A C 1
ATOM 905 O O . ILE A 1 121 ? 160.219 162.636 139.690 1.00 26.36 121 ILE A O 1
ATOM 910 N N . ASN A 1 122 ? 158.844 164.087 140.727 1.00 31.51 122 ASN A N 1
ATOM 911 C CA . ASN A 1 122 ? 157.640 163.433 140.229 1.00 36.91 122 ASN A CA 1
ATOM 912 C C . ASN A 1 122 ? 157.566 163.497 138.710 1.00 33.01 122 ASN A C 1
ATOM 913 O O . ASN A 1 122 ? 157.159 162.527 138.060 1.00 37.51 122 ASN A O 1
ATOM 918 N N . ILE A 1 123 ? 157.940 164.638 138.127 1.00 49.71 123 ILE A N 1
ATOM 919 C CA . ILE A 1 123 ? 157.928 164.755 136.671 1.00 46.88 123 ILE A CA 1
ATOM 920 C C . ILE A 1 123 ? 158.983 163.845 136.044 1.00 47.22 123 ILE A C 1
ATOM 921 O O . ILE A 1 123 ? 158.717 163.159 135.050 1.00 43.44 123 ILE A O 1
ATOM 926 N N . GLN A 1 124 ? 160.185 163.803 136.626 1.00 73.18 124 GLN A N 1
ATOM 927 C CA . GLN A 1 124 ? 161.277 163.025 136.048 1.00 77.55 124 GLN A CA 1
ATOM 928 C C . GLN A 1 124 ? 161.079 161.521 136.188 1.00 73.97 124 GLN A C 1
ATOM 929 O O . GLN A 1 124 ? 161.566 160.768 135.340 1.00 72.78 124 GLN A O 1
ATOM 935 N N . ASN A 1 125 ? 160.389 161.065 137.230 1.00 100.37 125 ASN A N 1
ATOM 936 C CA . ASN A 1 125 ? 160.228 159.637 137.476 1.00 104.99 125 ASN A CA 1
ATOM 937 C C . ASN A 1 125 ? 159.088 159.011 136.684 1.00 96.43 125 ASN A C 1
ATOM 938 O O . ASN A 1 125 ? 158.914 157.790 136.752 1.00 102.06 125 ASN A O 1
ATOM 943 N N . GLU A 1 126 ? 158.312 159.813 135.949 1.00 116.65 126 GLU A N 1
ATOM 944 C CA . GLU A 1 126 ? 157.223 159.341 135.088 1.00 120.63 126 GLU A CA 1
ATOM 945 C C . GLU A 1 126 ? 156.184 158.543 135.882 1.00 114.58 126 GLU A C 1
ATOM 946 O O . GLU A 1 126 ? 155.975 157.348 135.665 1.00 120.34 126 GLU A O 1
ATOM 952 N N . TYR A 1 127 ? 155.529 159.234 136.808 1.00 83.57 127 TYR A N 1
ATOM 953 C CA . TYR A 1 127 ? 154.531 158.641 137.681 1.00 77.68 127 TYR A CA 1
ATOM 954 C C . TYR A 1 127 ? 153.132 158.858 137.105 1.00 78.50 127 TYR A C 1
ATOM 955 O O . TYR A 1 127 ? 152.962 159.313 135.971 1.00 77.14 127 TYR A O 1
ATOM 964 N N . ASN A 1 128 ? 152.117 158.526 137.896 1.00 92.26 128 ASN A N 1
ATOM 965 C CA . ASN A 1 128 ? 150.720 158.806 137.596 1.00 83.48 128 ASN A CA 1
ATOM 966 C C . ASN A 1 128 ? 150.166 159.739 138.673 1.00 83.78 128 ASN A C 1
ATOM 967 O O . ASN A 1 128 ? 150.908 160.262 139.506 1.00 87.82 128 ASN A O 1
ATOM 972 N N . PHE A 1 129 ? 148.849 159.953 138.641 1.00 54.77 129 PHE A N 1
ATOM 973 C CA . PHE A 1 129 ? 148.214 160.855 139.599 1.00 50.28 129 PHE A CA 1
ATOM 974 C C . PHE A 1 129 ? 148.365 160.345 141.030 1.00 54.59 129 PHE A C 1
ATOM 975 O O . PHE A 1 129 ? 148.847 161.066 141.916 1.00 48.35 129 PHE A O 1
ATOM 983 N N . ILE A 1 130 ? 147.981 159.087 141.264 1.00 79.20 130 ILE A N 1
ATOM 984 C CA . ILE A 1 130 ? 148.004 158.528 142.613 1.00 72.86 130 ILE A CA 1
ATOM 985 C C . ILE A 1 130 ? 149.436 158.396 143.117 1.00 74.35 130 ILE A C 1
ATOM 986 O O . ILE A 1 130 ? 149.719 158.643 144.296 1.00 76.21 130 ILE A O 1
ATOM 991 N N . GLU A 1 131 ? 150.360 158.013 142.234 1.00 108.20 131 GLU A N 1
ATOM 992 C CA . GLU A 1 131 ? 151.760 157.902 142.628 1.00 102.91 131 GLU A CA 1
ATOM 993 C C . GLU A 1 131 ? 152.342 159.259 143.008 1.00 105.36 131 GLU A C 1
ATOM 994 O O . GLU A 1 131 ? 153.102 159.363 143.978 1.00 103.47 131 GLU A O 1
ATOM 1000 N N . THR A 1 132 ? 151.993 160.312 142.263 1.00 42.90 132 THR A N 1
ATOM 1001 C CA . THR A 1 132 ? 152.463 161.652 142.609 1.00 38.41 132 THR A CA 1
ATOM 1002 C C . THR A 1 132 ? 151.906 162.107 143.953 1.00 44.05 132 THR A C 1
ATOM 1003 O O . THR A 1 132 ? 152.633 162.688 144.771 1.00 42.67 132 THR A O 1
ATOM 1007 N N . ILE A 1 133 ? 150.618 161.846 144.201 1.00 39.85 133 ILE A N 1
ATOM 1008 C CA . ILE A 1 133 ? 150.020 162.229 145.480 1.00 42.65 133 ILE A CA 1
ATOM 1009 C C . ILE A 1 133 ? 150.695 161.491 146.633 1.00 39.80 133 ILE A C 1
ATOM 1010 O O . ILE A 1 133 ? 151.028 162.091 147.668 1.00 46.37 133 ILE A O 1
ATOM 1015 N N . PHE A 1 134 ? 150.923 160.185 146.467 1.00 56.57 134 PHE A N 1
ATOM 1016 C CA . PHE A 1 134 ? 151.558 159.398 147.519 1.00 57.52 134 PHE A CA 1
ATOM 1017 C C . PHE A 1 134 ? 152.995 159.844 147.761 1.00 58.11 134 PHE A C 1
ATOM 1018 O O . PHE A 1 134 ? 153.448 159.895 148.911 1.00 59.53 134 PHE A O 1
ATOM 1026 N N . ASN A 1 135 ? 153.727 160.176 146.693 1.00 33.48 135 ASN A N 1
ATOM 1027 C CA . ASN A 1 135 ? 155.098 160.656 146.850 1.00 42.06 135 ASN A CA 1
ATOM 1028 C C . ASN A 1 135 ? 155.143 161.985 147.596 1.00 39.89 135 ASN A C 1
ATOM 1029 O O . ASN A 1 135 ? 155.990 162.181 148.479 1.00 41.56 135 ASN A O 1
ATOM 1034 N N . GLY A 1 136 ? 154.237 162.910 147.260 1.00 22.45 136 GLY A N 1
ATOM 1035 C CA . GLY A 1 136 ? 154.197 164.180 147.971 1.00 26.87 136 GLY A CA 1
ATOM 1036 C C . GLY A 1 136 ? 153.865 164.019 149.443 1.00 19.05 136 GLY A C 1
ATOM 1037 O O . GLY A 1 136 ? 154.503 164.634 150.308 1.00 22.97 136 GLY A O 1
ATOM 1038 N N . VAL A 1 137 ? 152.877 163.171 149.749 1.00 20.44 137 VAL A N 1
ATOM 1039 C CA . VAL A 1 137 ? 152.510 162.928 151.142 1.00 26.92 137 VAL A CA 1
ATOM 1040 C C . VAL A 1 137 ? 153.665 162.283 151.904 1.00 27.60 137 VAL A C 1
ATOM 1041 O O . VAL A 1 137 ? 153.955 162.659 153.047 1.00 19.62 137 VAL A O 1
ATOM 1045 N N . GLY A 1 138 ? 154.348 161.314 151.287 1.00 18.39 138 GLY A N 1
ATOM 1046 C CA . GLY A 1 138 ? 155.474 160.676 151.951 1.00 15.09 138 GLY A CA 1
ATOM 1047 C C . GLY A 1 138 ? 156.619 161.632 152.232 1.00 18.69 138 GLY A C 1
ATOM 1048 O O . GLY A 1 138 ? 157.221 161.593 153.311 1.00 12.40 138 GLY A O 1
ATOM 1049 N N . ALA A 1 139 ? 156.932 162.506 151.269 1.00 23.81 139 ALA A N 1
ATOM 1050 C CA . ALA A 1 139 ? 157.986 163.495 151.485 1.00 19.18 139 ALA A CA 1
ATOM 1051 C C . ALA A 1 139 ? 157.629 164.449 152.621 1.00 17.19 139 ALA A C 1
ATOM 1052 O O . ALA A 1 139 ? 158.476 164.766 153.472 1.00 24.24 139 ALA A O 1
ATOM 1054 N N . ALA A 1 140 ? 156.371 164.903 152.660 1.00 0.65 140 ALA A N 1
ATOM 1055 C CA . ALA A 1 140 ? 155.942 165.794 153.734 1.00 8.70 140 ALA A CA 1
ATOM 1056 C C . ALA A 1 140 ? 156.012 165.109 155.096 1.00 7.01 140 ALA A C 1
ATOM 1057 O O . ALA A 1 140 ? 156.436 165.720 156.088 1.00 6.05 140 ALA A O 1
ATOM 1059 N N . LEU A 1 141 ? 155.604 163.838 155.164 1.00 10.98 141 LEU A N 1
ATOM 1060 C CA . LEU A 1 141 ? 155.641 163.114 156.431 1.00 14.45 141 LEU A CA 1
ATOM 1061 C C . LEU A 1 141 ? 157.072 162.885 156.905 1.00 16.59 141 LEU A C 1
ATOM 1062 O O . LEU A 1 141 ? 157.353 162.959 158.109 1.00 8.99 141 LEU A O 1
ATOM 1067 N N . GLY A 1 142 ? 157.991 162.602 155.977 1.00 4.22 142 GLY A N 1
ATOM 1068 C CA . GLY A 1 142 ? 159.391 162.484 156.354 1.00 4.69 142 GLY A CA 1
ATOM 1069 C C . GLY A 1 142 ? 159.962 163.780 156.901 1.00 10.46 142 GLY A C 1
ATOM 1070 O O . GLY A 1 142 ? 160.691 163.777 157.902 1.00 5.95 142 GLY A O 1
ATOM 1071 N N . PHE A 1 143 ? 159.628 164.906 156.258 1.00 0.64 143 PHE A N 1
ATOM 1072 C CA . PHE A 1 143 ? 160.057 166.212 156.758 1.00 8.97 143 PHE A CA 1
ATOM 1073 C C . PHE A 1 143 ? 159.537 166.456 158.173 1.00 2.03 143 PHE A C 1
ATOM 1074 O O . PHE A 1 143 ? 160.281 166.908 159.057 1.00 8.26 143 PHE A O 1
ATOM 1082 N N . THR A 1 144 ? 158.256 166.147 158.403 1.00 9.09 144 THR A N 1
ATOM 1083 C CA . THR A 1 144 ? 157.657 166.361 159.720 1.00 5.93 144 THR A CA 1
ATOM 1084 C C . THR A 1 144 ? 158.324 165.502 160.790 1.00 1.40 144 THR A C 1
ATOM 1085 O O . THR A 1 144 ? 158.624 165.989 161.890 1.00 2.52 144 THR A O 1
ATOM 1089 N N . LEU A 1 145 ? 158.567 164.223 160.487 1.00 1.62 145 LEU A N 1
ATOM 1090 C CA . LEU A 1 145 ? 159.206 163.341 161.460 1.00 8.45 145 LEU A CA 1
ATOM 1091 C C . LEU A 1 145 ? 160.609 163.825 161.811 1.00 6.02 145 LEU A C 1
ATOM 1092 O O . LEU A 1 145 ? 160.986 163.863 162.994 1.00 9.63 145 LEU A O 1
ATOM 1097 N N . ALA A 1 146 ? 161.387 164.220 160.796 1.00 0.59 146 ALA A N 1
ATOM 1098 C CA . ALA A 1 146 ? 162.744 164.694 161.050 1.00 7.50 146 ALA A CA 1
ATOM 1099 C C . ALA A 1 146 ? 162.749 165.950 161.916 1.00 9.48 146 ALA A C 1
ATOM 1100 O O . ALA A 1 146 ? 163.537 166.053 162.868 1.00 5.35 146 ALA A O 1
ATOM 1102 N N . ILE A 1 147 ? 161.869 166.912 161.616 1.00 7.53 147 ILE A N 1
ATOM 1103 C CA . ILE A 1 147 ? 161.897 168.156 162.383 1.00 0.07 147 ILE A CA 1
ATOM 1104 C C . ILE A 1 147 ? 161.399 167.939 163.813 1.00 3.28 147 ILE A C 1
ATOM 1105 O O . ILE A 1 147 ? 161.902 168.574 164.751 1.00 9.17 147 ILE A O 1
ATOM 1110 N N . VAL A 1 148 ? 160.447 167.021 164.020 1.00 8.79 148 VAL A N 1
ATOM 1111 C CA . VAL A 1 148 ? 159.981 166.742 165.378 1.00 3.21 148 VAL A CA 1
ATOM 1112 C C . VAL A 1 148 ? 161.082 166.082 166.208 1.00 1.23 148 VAL A C 1
ATOM 1113 O O . VAL A 1 148 ? 161.296 166.438 167.378 1.00 7.21 148 VAL A O 1
ATOM 1117 N N . LEU A 1 149 ? 161.809 165.124 165.616 1.00 0.36 149 LEU A N 1
ATOM 1118 C CA . LEU A 1 149 ? 162.918 164.498 166.336 1.00 2.00 149 LEU A CA 1
ATOM 1119 C C . LEU A 1 149 ? 164.011 165.511 166.675 1.00 7.88 149 LEU A C 1
ATOM 1120 O O . LEU A 1 149 ? 164.569 165.491 167.783 1.00 0.12 149 LEU A O 1
ATOM 1125 N N . PHE A 1 150 ? 164.324 166.411 165.735 1.00 2.93 150 PHE A N 1
ATOM 1126 C CA . PHE A 1 150 ? 165.325 167.445 165.998 1.00 9.29 150 PHE A CA 1
ATOM 1127 C C . PHE A 1 150 ? 164.901 168.362 167.141 1.00 5.07 150 PHE A C 1
ATOM 1128 O O . PHE A 1 150 ? 165.717 168.701 168.011 1.00 4.55 150 PHE A O 1
ATOM 1136 N N . ALA A 1 151 ? 163.629 168.777 167.154 1.00 8.44 151 ALA A N 1
ATOM 1137 C CA . ALA A 1 151 ? 163.141 169.648 168.220 1.00 17.43 151 ALA A CA 1
ATOM 1138 C C . ALA A 1 151 ? 163.204 168.958 169.578 1.00 15.25 151 ALA A C 1
ATOM 1139 O O . ALA A 1 151 ? 163.568 169.582 170.584 1.00 15.78 151 ALA A O 1
ATOM 1141 N N . GLY A 1 152 ? 162.853 167.669 169.626 1.00 0.80 152 GLY A N 1
ATOM 1142 C CA . GLY A 1 152 ? 162.965 166.931 170.877 1.00 4.82 152 GLY A CA 1
ATOM 1143 C C . GLY A 1 152 ? 164.392 166.839 171.387 1.00 4.46 152 GLY A C 1
ATOM 1144 O O . GLY A 1 152 ? 164.648 167.006 172.587 1.00 6.72 152 GLY A O 1
ATOM 1145 N N . ILE A 1 153 ? 165.345 166.584 170.484 1.00 4.49 153 ILE A N 1
ATOM 1146 C CA . ILE A 1 153 ? 166.747 166.506 170.898 1.00 7.04 153 ILE A CA 1
ATOM 1147 C C . ILE A 1 153 ? 167.234 167.857 171.418 1.00 6.82 153 ILE A C 1
ATOM 1148 O O . ILE A 1 153 ? 167.968 167.925 172.413 1.00 6.97 153 ILE A O 1
ATOM 1153 N N . ARG A 1 154 ? 166.839 168.951 170.760 1.00 9.04 154 ARG A N 1
ATOM 1154 C CA . ARG A 1 154 ? 167.245 170.278 171.226 1.00 2.34 154 ARG A CA 1
ATOM 1155 C C . ARG A 1 154 ? 166.665 170.591 172.605 1.00 1.77 154 ARG A C 1
ATOM 1156 O O . ARG A 1 154 ? 167.351 171.165 173.467 1.00 3.91 154 ARG A O 1
ATOM 1164 N N . GLU A 1 155 ? 165.403 170.216 172.834 1.00 23.04 155 GLU A N 1
ATOM 1165 C CA . GLU A 1 155 ? 164.805 170.409 174.152 1.00 21.25 155 GLU A CA 1
ATOM 1166 C C . GLU A 1 155 ? 165.537 169.603 175.220 1.00 27.52 155 GLU A C 1
ATOM 1167 O O . GLU A 1 155 ? 165.680 170.060 176.359 1.00 25.31 155 GLU A O 1
ATOM 1173 N N . ARG A 1 156 ? 165.991 168.392 174.879 1.00 1.98 156 ARG A N 1
ATOM 1174 C CA . ARG A 1 156 ? 166.826 167.637 175.814 1.00 0.25 156 ARG A CA 1
ATOM 1175 C C . ARG A 1 156 ? 168.148 168.352 176.083 1.00 7.29 156 ARG A C 1
ATOM 1176 O O . ARG A 1 156 ? 168.590 168.447 177.233 1.00 7.25 156 ARG A O 1
ATOM 1184 N N . LEU A 1 157 ? 168.786 168.875 175.033 1.00 5.29 157 LEU A N 1
ATOM 1185 C CA . LEU A 1 157 ? 170.079 169.540 175.168 1.00 8.94 157 LEU A CA 1
ATOM 1186 C C . LEU A 1 157 ? 169.994 170.867 175.905 1.00 3.05 157 LEU A C 1
ATOM 1187 O O . LEU A 1 157 ? 171.038 171.428 176.251 1.00 8.71 157 LEU A O 1
ATOM 1192 N N . GLU A 1 158 ? 168.786 171.388 176.126 1.00 21.59 158 GLU A N 1
ATOM 1193 C CA . GLU A 1 158 ? 168.631 172.642 176.865 1.00 29.62 158 GLU A CA 1
ATOM 1194 C C . GLU A 1 158 ? 169.204 172.594 178.283 1.00 22.74 158 GLU A C 1
ATOM 1195 O O . GLU A 1 158 ? 169.475 173.653 178.858 1.00 29.33 158 GLU A O 1
ATOM 1201 N N . THR A 1 159 ? 169.386 171.408 178.868 1.00 16.39 159 THR A N 1
ATOM 1202 C CA . THR A 1 159 ? 169.926 171.269 180.218 1.00 14.46 159 THR A CA 1
ATOM 1203 C C . THR A 1 159 ? 171.368 170.764 180.225 1.00 17.74 159 THR A C 1
ATOM 1204 O O . THR A 1 159 ? 171.810 170.161 181.205 1.00 14.08 159 THR A O 1
ATOM 1208 N N . SER A 1 160 ? 172.114 171.002 179.149 1.00 23.71 160 SER A N 1
ATOM 1209 C CA . SER A 1 160 ? 173.491 170.550 179.029 1.00 17.59 160 SER A CA 1
ATOM 1210 C C . SER A 1 160 ? 174.433 171.746 179.038 1.00 23.72 160 SER A C 1
ATOM 1211 O O . SER A 1 160 ? 174.027 172.886 178.800 1.00 18.98 160 SER A O 1
ATOM 1214 N N . ALA A 1 161 ? 175.704 171.472 179.316 1.00 3.70 161 ALA A N 1
ATOM 1215 C CA . ALA A 1 161 ? 176.712 172.520 179.476 1.00 1.23 161 ALA A CA 1
ATOM 1216 C C . ALA A 1 161 ? 177.526 172.714 178.197 1.00 6.34 161 ALA A C 1
ATOM 1217 O O . ALA A 1 161 ? 178.737 172.505 178.165 1.00 4.14 161 ALA A O 1
ATOM 1219 N N . VAL A 1 162 ? 176.845 173.131 177.133 1.00 24.78 162 VAL A N 1
ATOM 1220 C CA . VAL A 1 162 ? 177.550 173.567 175.920 1.00 16.98 162 VAL A CA 1
ATOM 1221 C C . VAL A 1 162 ? 178.372 174.804 176.262 1.00 19.43 162 VAL A C 1
ATOM 1222 O O . VAL A 1 162 ? 177.810 175.785 176.788 1.00 20.10 162 VAL A O 1
ATOM 1226 N N . PRO A 1 163 ? 179.706 174.820 175.999 1.00 46.02 163 PRO A N 1
ATOM 1227 C CA . PRO A 1 163 ? 180.604 175.629 176.842 1.00 44.44 163 PRO A CA 1
ATOM 1228 C C . PRO A 1 163 ? 180.337 177.128 176.895 1.00 50.92 163 PRO A C 1
ATOM 1229 O O . PRO A 1 163 ? 179.818 177.598 177.912 1.00 42.04 163 PRO A O 1
ATOM 1233 N N . LYS A 1 164 ? 180.672 177.892 175.854 1.00 36.33 164 LYS A N 1
ATOM 1234 C CA . LYS A 1 164 ? 180.101 179.223 175.671 1.00 42.52 164 LYS A CA 1
ATOM 1235 C C . LYS A 1 164 ? 180.064 179.621 174.203 1.00 34.00 164 LYS A C 1
ATOM 1236 O O . LYS A 1 164 ? 179.307 180.512 173.808 1.00 34.65 164 LYS A O 1
ATOM 1242 N N . ALA A 1 165 ? 180.882 178.956 173.387 1.00 17.48 165 ALA A N 1
ATOM 1243 C CA . ALA A 1 165 ? 181.185 179.426 172.045 1.00 18.06 165 ALA A CA 1
ATOM 1244 C C . ALA A 1 165 ? 180.508 178.626 170.950 1.00 24.99 165 ALA A C 1
ATOM 1245 O O . ALA A 1 165 ? 180.313 179.159 169.854 1.00 24.76 165 ALA A O 1
ATOM 1247 N N . LEU A 1 166 ? 180.150 177.371 171.211 1.00 20.95 166 LEU A N 1
ATOM 1248 C CA . LEU A 1 166 ? 179.423 176.600 170.209 1.00 24.51 166 LEU A CA 1
ATOM 1249 C C . LEU A 1 166 ? 177.967 177.050 170.168 1.00 21.20 166 LEU A C 1
ATOM 1250 O O . LEU A 1 166 ? 177.539 177.697 169.211 1.00 19.88 166 LEU A O 1
ATOM 1255 N N . GLU A 1 167 ? 177.228 176.796 171.247 1.00 48.90 167 GLU A N 1
ATOM 1256 C CA . GLU A 1 167 ? 175.822 177.169 171.378 1.00 55.20 167 GLU A CA 1
ATOM 1257 C C . GLU A 1 167 ? 174.984 176.806 170.156 1.00 50.19 167 GLU A C 1
ATOM 1258 O O . GLU A 1 167 ? 175.190 175.747 169.550 1.00 49.33 167 GLU A O 1
ATOM 1264 N N . GLY A 1 168 ? 174.072 177.702 169.770 1.00 37.92 168 GLY A N 1
ATOM 1265 C CA . GLY A 1 168 ? 172.963 177.374 168.892 1.00 34.45 168 GLY A CA 1
ATOM 1266 C C . GLY A 1 168 ? 173.265 176.744 167.547 1.00 38.25 168 GLY A C 1
ATOM 1267 O O . GLY A 1 168 ? 173.010 175.550 167.362 1.00 38.40 168 GLY A O 1
ATOM 1268 N N . PHE A 1 169 ? 173.830 177.508 166.614 1.00 31.61 169 PHE A N 1
ATOM 1269 C CA . PHE A 1 169 ? 173.991 177.004 165.252 1.00 29.01 169 PHE A CA 1
ATOM 1270 C C . PHE A 1 169 ? 175.083 175.935 165.144 1.00 37.14 169 PHE A C 1
ATOM 1271 O O . PHE A 1 169 ? 174.857 174.922 164.466 1.00 32.93 169 PHE A O 1
ATOM 1279 N N . PRO A 1 170 ? 176.272 176.101 165.753 1.00 7.07 170 PRO A N 1
ATOM 1280 C CA . PRO A 1 170 ? 177.231 174.980 165.742 1.00 9.30 170 PRO A CA 1
ATOM 1281 C C . PRO A 1 170 ? 176.722 173.700 166.390 1.00 13.69 170 PRO A C 1
ATOM 1282 O O . PRO A 1 170 ? 176.941 172.614 165.832 1.00 12.43 170 PRO A O 1
ATOM 1286 N N . ILE A 1 171 ? 176.044 173.779 167.540 1.00 19.01 171 ILE A N 1
ATOM 1287 C CA . ILE A 1 171 ? 175.575 172.543 168.161 1.00 16.28 171 ILE A CA 1
ATOM 1288 C C . ILE A 1 171 ? 174.430 171.941 167.352 1.00 15.72 171 ILE A C 1
ATOM 1289 O O . ILE A 1 171 ? 174.299 170.712 167.280 1.00 15.83 171 ILE A O 1
ATOM 1294 N N . ALA A 1 172 ? 173.622 172.776 166.685 1.00 7.80 172 ALA A N 1
ATOM 1295 C CA . ALA A 1 172 ? 172.585 172.255 165.802 1.00 5.46 172 ALA A CA 1
ATOM 1296 C C . ALA A 1 172 ? 173.188 171.530 164.606 1.00 8.16 172 ALA A C 1
ATOM 1297 O O . ALA A 1 172 ? 172.699 170.467 164.207 1.00 4.84 172 ALA A O 1
ATOM 1299 N N . LEU A 1 173 ? 174.258 172.082 164.029 1.00 7.87 173 LEU A N 1
ATOM 1300 C CA . LEU A 1 173 ? 174.902 171.431 162.891 1.00 1.00 173 LEU A CA 1
ATOM 1301 C C . LEU A 1 173 ? 175.561 170.114 163.294 1.00 5.37 173 LEU A C 1
ATOM 1302 O O . LEU A 1 173 ? 175.476 169.121 162.558 1.00 3.66 173 LEU A O 1
ATOM 1307 N N . LEU A 1 174 ? 176.213 170.077 164.461 1.00 7.90 174 LEU A N 1
ATOM 1308 C CA . LEU A 1 174 ? 176.809 168.824 164.928 1.00 6.45 174 LEU A CA 1
ATOM 1309 C C . LEU A 1 174 ? 175.743 167.768 165.218 1.00 3.94 174 LEU A C 1
ATOM 1310 O O . LEU A 1 174 ? 175.915 166.584 164.884 1.00 6.89 174 LEU A O 1
ATOM 1315 N N . THR A 1 175 ? 174.627 168.179 165.830 1.00 2.18 175 THR A N 1
ATOM 1316 C CA . THR A 1 175 ? 173.526 167.256 166.080 1.00 9.26 175 THR A CA 1
ATOM 1317 C C . THR A 1 175 ? 172.949 166.715 164.778 1.00 6.89 175 THR A C 1
ATOM 1318 O O . THR A 1 175 ? 172.654 165.517 164.669 1.00 5.99 175 THR A O 1
ATOM 1322 N N . ALA A 1 176 ? 172.788 167.585 163.777 1.00 9.30 176 ALA A N 1
ATOM 1323 C CA . ALA A 1 176 ? 172.281 167.152 162.481 1.00 8.62 176 ALA A CA 1
ATOM 1324 C C . ALA A 1 176 ? 173.232 166.167 161.813 1.00 1.67 176 ALA A C 1
ATOM 1325 O O . ALA A 1 176 ? 172.788 165.211 161.170 1.00 2.63 176 ALA A O 1
ATOM 1327 N N . GLY A 1 177 ? 174.543 166.378 161.959 1.00 9.79 177 GLY A N 1
ATOM 1328 C CA . GLY A 1 177 ? 175.500 165.419 161.421 1.00 2.36 177 GLY A CA 1
ATOM 1329 C C . GLY A 1 177 ? 175.409 164.053 162.080 1.00 6.60 177 GLY A C 1
ATOM 1330 O O . GLY A 1 177 ? 175.499 163.017 161.410 1.00 0.89 177 GLY A O 1
ATOM 1331 N N . LEU A 1 178 ? 175.229 164.029 163.404 1.00 2.11 178 LEU A N 1
ATOM 1332 C CA . LEU A 1 178 ? 175.077 162.747 164.095 1.00 5.03 178 LEU A CA 1
ATOM 1333 C C . LEU A 1 178 ? 173.798 162.019 163.672 1.00 1.05 178 LEU A C 1
ATOM 1334 O O . LEU A 1 178 ? 173.815 160.798 163.441 1.00 3.89 178 LEU A O 1
ATOM 1339 N N . MET A 1 179 ? 172.682 162.749 163.552 1.00 3.90 179 MET A N 1
ATOM 1340 C CA . MET A 1 179 ? 171.455 162.133 163.044 1.00 6.96 179 MET A CA 1
ATOM 1341 C C . MET A 1 179 ? 171.626 161.652 161.607 1.00 6.78 179 MET A C 1
ATOM 1342 O O . MET A 1 179 ? 171.045 160.633 161.211 1.00 6.87 179 MET A O 1
ATOM 1347 N N . ALA A 1 180 ? 172.415 162.376 160.810 1.00 5.97 180 ALA A N 1
ATOM 1348 C CA . ALA A 1 180 ? 172.673 161.960 159.437 1.00 9.79 180 ALA A CA 1
ATOM 1349 C C . ALA A 1 180 ? 173.450 160.652 159.388 1.00 4.41 180 ALA A C 1
ATOM 1350 O O . ALA A 1 180 ? 173.206 159.821 158.513 1.00 7.39 180 ALA A O 1
ATOM 1352 N N . ILE A 1 181 ? 174.392 160.449 160.313 1.00 9.12 181 ILE A N 1
ATOM 1353 C CA . ILE A 1 181 ? 175.083 159.157 160.390 1.00 6.66 181 ILE A CA 1
ATOM 1354 C C . ILE A 1 181 ? 174.104 158.045 160.772 1.00 1.53 181 ILE A C 1
ATOM 1355 O O . ILE A 1 181 ? 174.068 156.965 160.150 1.00 4.25 181 ILE A O 1
ATOM 1360 N N . ALA A 1 182 ? 173.285 158.302 161.798 1.00 8.01 182 ALA A N 1
ATOM 1361 C CA . ALA A 1 182 ? 172.316 157.300 162.239 1.00 6.49 182 ALA A CA 1
ATOM 1362 C C . ALA A 1 182 ? 171.363 156.899 161.118 1.00 9.31 182 ALA A C 1
ATOM 1363 O O . ALA A 1 182 ? 170.999 155.724 161.005 1.00 0.75 182 ALA A O 1
ATOM 1365 N N . PHE A 1 183 ? 170.961 157.853 160.273 1.00 9.19 183 PHE A N 1
ATOM 1366 C CA . PHE A 1 183 ? 170.144 157.531 159.107 1.00 7.65 183 PHE A CA 1
ATOM 1367 C C . PHE A 1 183 ? 170.960 156.982 157.942 1.00 6.00 183 PHE A C 1
ATOM 1368 O O . PHE A 1 183 ? 170.390 156.335 157.058 1.00 8.33 183 PHE A O 1
ATOM 1376 N N . LEU A 1 184 ? 172.273 157.229 157.915 1.00 22.80 184 LEU A N 1
ATOM 1377 C CA . LEU A 1 184 ? 173.159 156.546 156.979 1.00 14.03 184 LEU A CA 1
ATOM 1378 C C . LEU A 1 184 ? 173.197 155.057 157.253 1.00 21.50 184 LEU A C 1
ATOM 1379 O O . LEU A 1 184 ? 173.602 154.278 156.384 1.00 19.93 184 LEU A O 1
ATOM 1384 N N . GLY A 1 185 ? 172.788 154.648 158.450 1.00 14.93 185 GLY A N 1
ATOM 1385 C CA . GLY A 1 185 ? 172.471 153.241 158.660 1.00 13.08 185 GLY A CA 1
ATOM 1386 C C . GLY A 1 185 ? 171.391 152.697 157.735 1.00 6.08 185 GLY A C 1
ATOM 1387 O O . GLY A 1 185 ? 171.333 151.489 157.493 1.00 10.43 185 GLY A O 1
ATOM 1388 N N . PHE A 1 186 ? 170.517 153.567 157.220 1.00 33.00 186 PHE A N 1
ATOM 1389 C CA . PHE A 1 186 ? 169.427 153.172 156.316 1.00 30.48 186 PHE A CA 1
ATOM 1390 C C . PHE A 1 186 ? 169.899 153.313 154.870 1.00 39.04 186 PHE A C 1
ATOM 1391 O O . PHE A 1 186 ? 169.597 154.286 154.176 1.00 37.90 186 PHE A O 1
ATOM 1399 N N . SER A 1 187 ? 170.652 152.320 154.404 1.00 31.54 187 SER A N 1
ATOM 1400 C CA . SER A 1 187 ? 171.204 152.386 153.058 1.00 30.90 187 SER A CA 1
ATOM 1401 C C . SER A 1 187 ? 171.389 150.982 152.506 1.00 27.20 187 SER A C 1
ATOM 1402 O O . SER A 1 187 ? 171.619 150.028 153.253 1.00 25.75 187 SER A O 1
ATOM 1405 N N . GLY A 1 188 ? 171.301 150.872 151.182 1.00 21.63 188 GLY A N 1
ATOM 1406 C CA . GLY A 1 188 ? 171.398 149.598 150.505 1.00 25.48 188 GLY A CA 1
ATOM 1407 C C . GLY A 1 188 ? 170.115 148.799 150.450 1.00 23.31 188 GLY A C 1
ATOM 1408 O O . GLY A 1 188 ? 170.114 147.705 149.873 1.00 18.92 188 GLY A O 1
ATOM 1409 N N . MET A 1 189 ? 169.028 149.302 151.029 1.00 25.41 189 MET A N 1
ATOM 1410 C CA . MET A 1 189 ? 167.760 148.586 150.994 1.00 26.37 189 MET A CA 1
ATOM 1411 C C . MET A 1 189 ? 167.134 148.686 149.610 1.00 29.79 189 MET A C 1
ATOM 1412 O O . MET A 1 189 ? 167.024 149.777 149.042 1.00 28.69 189 MET A O 1
ATOM 1417 N N . LYS A 1 190 ? 166.719 147.545 149.072 1.00 94.89 190 LYS A N 1
ATOM 1418 C CA . LYS A 1 190 ? 166.050 147.479 147.781 1.00 94.92 190 LYS A CA 1
ATOM 1419 C C . LYS A 1 190 ? 164.586 147.132 148.014 1.00 85.70 190 LYS A C 1
ATOM 1420 O O . LYS A 1 190 ? 164.278 146.111 148.639 1.00 85.90 190 LYS A O 1
ATOM 1426 N N . LEU A 1 191 ? 163.691 147.979 147.517 1.00 129.05 191 LEU A N 1
ATOM 1427 C CA . LEU A 1 191 ? 162.264 147.812 147.759 1.00 124.28 191 LEU A CA 1
ATOM 1428 C C . LEU A 1 191 ? 161.512 147.547 146.460 1.00 122.30 191 LEU A C 1
ATOM 1429 O O . LEU A 1 191 ? 161.510 146.427 145.949 1.00 124.55 191 LEU A O 1
ATOM 1434 N N . MET B 2 1 ? 157.916 182.476 113.471 1.00 140.69 1 MET B N 1
ATOM 1435 C CA . MET B 2 1 ? 158.419 183.338 114.533 1.00 141.93 1 MET B CA 1
ATOM 1436 C C . MET B 2 1 ? 157.277 184.060 115.242 1.00 149.38 1 MET B C 1
ATOM 1437 O O . MET B 2 1 ? 157.398 184.442 116.405 1.00 142.52 1 MET B O 1
ATOM 1442 N N . LEU B 2 2 ? 156.166 184.250 114.527 1.00 124.59 2 LEU B N 1
ATOM 1443 C CA . LEU B 2 2 ? 155.014 184.924 115.116 1.00 122.11 2 LEU B CA 1
ATOM 1444 C C . LEU B 2 2 ? 154.321 184.039 116.148 1.00 117.90 2 LEU B C 1
ATOM 1445 O O . LEU B 2 2 ? 154.003 184.491 117.254 1.00 119.25 2 LEU B O 1
ATOM 1450 N N . ASN B 2 3 ? 154.084 182.770 115.803 1.00 103.75 3 ASN B N 1
ATOM 1451 C CA . ASN B 2 3 ? 153.366 181.874 116.707 1.00 108.68 3 ASN B CA 1
ATOM 1452 C C . ASN B 2 3 ? 154.210 181.515 117.924 1.00 107.51 3 ASN B C 1
ATOM 1453 O O . ASN B 2 3 ? 153.695 181.455 119.050 1.00 110.51 3 ASN B O 1
ATOM 1458 N N . ALA B 2 4 ? 155.507 181.267 117.717 1.00 89.13 4 ALA B N 1
ATOM 1459 C CA . ALA B 2 4 ? 156.404 180.927 118.815 1.00 90.34 4 ALA B CA 1
ATOM 1460 C C . ALA B 2 4 ? 156.581 182.077 119.797 1.00 80.60 4 ALA B C 1
ATOM 1461 O O . ALA B 2 4 ? 156.990 181.844 120.938 1.00 83.03 4 ALA B O 1
ATOM 1463 N N . ILE B 2 5 ? 156.296 183.308 119.374 1.00 61.73 5 ILE B N 1
ATOM 1464 C CA . ILE B 2 5 ? 156.282 184.435 120.298 1.00 61.35 5 ILE B CA 1
ATOM 1465 C C . ILE B 2 5 ? 154.904 184.587 120.932 1.00 66.15 5 ILE B C 1
ATOM 1466 O O . ILE B 2 5 ? 154.786 184.866 122.131 1.00 61.70 5 ILE B O 1
ATOM 1471 N N . LEU B 2 6 ? 153.844 184.365 120.151 1.00 90.57 6 LEU B N 1
ATOM 1472 C CA . LEU B 2 6 ? 152.495 184.688 120.607 1.00 88.47 6 LEU B CA 1
ATOM 1473 C C . LEU B 2 6 ? 151.990 183.697 121.652 1.00 91.69 6 LEU B C 1
ATOM 1474 O O . LEU B 2 6 ? 151.364 184.098 122.641 1.00 89.63 6 LEU B O 1
ATOM 1479 N N . VAL B 2 7 ? 152.229 182.397 121.444 1.00 55.54 7 VAL B N 1
ATOM 1480 C CA . VAL B 2 7 ? 151.615 181.382 122.313 1.00 54.22 7 VAL B CA 1
ATOM 1481 C C . VAL B 2 7 ? 152.095 181.448 123.764 1.00 55.55 7 VAL B C 1
ATOM 1482 O O . VAL B 2 7 ? 151.242 181.518 124.668 1.00 48.03 7 VAL B O 1
ATOM 1486 N N . PRO B 2 8 ? 153.408 181.419 124.069 1.00 38.43 8 PRO B N 1
ATOM 1487 C CA . PRO B 2 8 ? 153.800 181.467 125.492 1.00 41.20 8 PRO B CA 1
ATOM 1488 C C . PRO B 2 8 ? 153.409 182.760 126.186 1.00 37.54 8 PRO B C 1
ATOM 1489 O O . PRO B 2 8 ? 153.097 182.738 127.386 1.00 40.10 8 PRO B O 1
ATOM 1493 N N . VAL B 2 9 ? 153.406 183.880 125.457 1.00 46.13 9 VAL B N 1
ATOM 1494 C CA . VAL B 2 9 ? 152.967 185.151 126.026 1.00 42.94 9 VAL B CA 1
ATOM 1495 C C . VAL B 2 9 ? 151.519 185.048 126.486 1.00 41.34 9 VAL B C 1
ATOM 1496 O O . VAL B 2 9 ? 151.179 185.425 127.614 1.00 46.17 9 VAL B O 1
ATOM 1500 N N . GLY B 2 10 ? 150.655 184.497 125.630 1.00 30.08 10 GLY B N 1
ATOM 1501 C CA . GLY B 2 10 ? 149.256 184.349 125.994 1.00 26.34 10 GLY B CA 1
ATOM 1502 C C . GLY B 2 10 ? 149.045 183.401 127.158 1.00 30.67 10 GLY B C 1
ATOM 1503 O O . GLY B 2 10 ? 148.254 183.684 128.063 1.00 30.40 10 GLY B O 1
ATOM 1504 N N . ILE B 2 11 ? 149.764 182.273 127.164 1.00 44.29 11 ILE B N 1
ATOM 1505 C CA . ILE B 2 11 ? 149.602 181.294 128.240 1.00 38.79 11 ILE B CA 1
ATOM 1506 C C . ILE B 2 11 ? 150.009 181.897 129.583 1.00 40.14 11 ILE B C 1
ATOM 1507 O O . ILE B 2 11 ? 149.252 181.845 130.567 1.00 38.63 11 ILE B O 1
ATOM 1512 N N . LEU B 2 12 ? 151.202 182.499 129.636 1.00 25.86 12 LEU B N 1
ATOM 1513 C CA . LEU B 2 12 ? 151.691 183.061 130.890 1.00 24.13 12 LEU B CA 1
ATOM 1514 C C . LEU B 2 12 ? 150.846 184.249 131.335 1.00 24.94 12 LEU B C 1
ATOM 1515 O O . LEU B 2 12 ? 150.598 184.424 132.535 1.00 32.90 12 LEU B O 1
ATOM 1520 N N . GLY B 2 13 ? 150.377 185.066 130.388 1.00 36.95 13 GLY B N 1
ATOM 1521 C CA . GLY B 2 13 ? 149.535 186.190 130.750 1.00 37.28 13 GLY B CA 1
ATOM 1522 C C . GLY B 2 13 ? 148.193 185.769 131.315 1.00 38.90 13 GLY B C 1
ATOM 1523 O O . GLY B 2 13 ? 147.709 186.360 132.284 1.00 34.18 13 GLY B O 1
ATOM 1524 N N . VAL B 2 14 ? 147.572 184.745 130.720 1.00 25.76 14 VAL B N 1
ATOM 1525 C CA . VAL B 2 14 ? 146.305 184.242 131.245 1.00 28.26 14 VAL B CA 1
ATOM 1526 C C . VAL B 2 14 ? 146.497 183.678 132.647 1.00 25.76 14 VAL B C 1
ATOM 1527 O O . VAL B 2 14 ? 145.691 183.940 133.555 1.00 32.35 14 VAL B O 1
ATOM 1531 N N . PHE B 2 15 ? 147.579 182.915 132.853 1.00 44.49 15 PHE B N 1
ATOM 1532 C CA . PHE B 2 15 ? 147.865 182.378 134.184 1.00 45.48 15 PHE B CA 1
ATOM 1533 C C . PHE B 2 15 ? 148.032 183.495 135.211 1.00 45.95 15 PHE B C 1
ATOM 1534 O O . PHE B 2 15 ? 147.436 183.448 136.299 1.00 44.99 15 PHE B O 1
ATOM 1542 N N . GLY B 2 16 ? 148.822 184.517 134.871 1.00 40.82 16 GLY B N 1
ATOM 1543 C CA . GLY B 2 16 ? 149.054 185.608 135.802 1.00 40.36 16 GLY B CA 1
ATOM 1544 C C . GLY B 2 16 ? 147.803 186.407 136.108 1.00 35.14 16 GLY B C 1
ATOM 1545 O O . GLY B 2 16 ? 147.566 186.781 137.259 1.00 32.02 16 GLY B O 1
ATOM 1546 N N . LEU B 2 17 ? 146.984 186.679 135.087 1.00 42.60 17 LEU B N 1
ATOM 1547 C CA . LEU B 2 17 ? 145.751 187.430 135.302 1.00 42.65 17 LEU B CA 1
ATOM 1548 C C . LEU B 2 17 ? 144.782 186.669 136.199 1.00 43.27 17 LEU B C 1
ATOM 1549 O O . LEU B 2 17 ? 144.187 187.254 137.117 1.00 41.29 17 LEU B O 1
ATOM 1554 N N . ILE B 2 18 ? 144.624 185.362 135.961 1.00 41.05 18 ILE B N 1
ATOM 1555 C CA . ILE B 2 18 ? 143.728 184.564 136.791 1.00 42.91 18 ILE B CA 1
ATOM 1556 C C . ILE B 2 18 ? 144.217 184.535 138.236 1.00 42.82 18 ILE B C 1
ATOM 1557 O O . ILE B 2 18 ? 143.431 184.728 139.175 1.00 41.19 18 ILE B O 1
ATOM 1562 N N . PHE B 2 19 ? 145.525 184.326 138.438 1.00 42.88 19 PHE B N 1
ATOM 1563 C CA . PHE B 2 19 ? 146.059 184.283 139.798 1.00 50.79 19 PHE B CA 1
ATOM 1564 C C . PHE B 2 19 ? 145.913 185.629 140.500 1.00 48.51 19 PHE B C 1
ATOM 1565 O O . PHE B 2 19 ? 145.593 185.680 141.695 1.00 43.69 19 PHE B O 1
ATOM 1573 N N . GLY B 2 20 ? 146.135 186.729 139.775 1.00 56.45 20 GLY B N 1
ATOM 1574 C CA . GLY B 2 20 ? 146.010 188.044 140.382 1.00 57.43 20 GLY B CA 1
ATOM 1575 C C . GLY B 2 20 ? 144.591 188.361 140.808 1.00 51.85 20 GLY B C 1
ATOM 1576 O O . GLY B 2 20 ? 144.360 188.870 141.908 1.00 51.61 20 GLY B O 1
ATOM 1577 N N . ILE B 2 21 ? 143.616 188.058 139.944 1.00 40.88 21 ILE B N 1
ATOM 1578 C CA . ILE B 2 21 ? 142.220 188.298 140.303 1.00 38.72 21 ILE B CA 1
ATOM 1579 C C . ILE B 2 21 ? 141.806 187.418 141.479 1.00 35.50 21 ILE B C 1
ATOM 1580 O O . ILE B 2 21 ? 141.099 187.869 142.392 1.00 38.34 21 ILE B O 1
ATOM 1585 N N . GLY B 2 22 ? 142.252 186.157 141.490 1.00 33.98 22 GLY B N 1
ATOM 1586 C CA . GLY B 2 22 ? 141.935 185.284 142.610 1.00 31.67 22 GLY B CA 1
ATOM 1587 C C . GLY B 2 22 ? 142.505 185.775 143.928 1.00 28.43 22 GLY B C 1
ATOM 1588 O O . GLY B 2 22 ? 141.824 185.751 144.956 1.00 31.81 22 GLY B O 1
ATOM 1589 N N . LEU B 2 23 ? 143.759 186.240 143.915 1.00 36.31 23 LEU B N 1
ATOM 1590 C CA . LEU B 2 23 ? 144.368 186.756 145.139 1.00 36.57 23 LEU B CA 1
ATOM 1591 C C . LEU B 2 23 ? 143.707 188.055 145.588 1.00 39.49 23 LEU B C 1
ATOM 1592 O O . LEU B 2 23 ? 143.552 188.295 146.793 1.00 39.38 23 LEU B O 1
ATOM 1597 N N . ALA B 2 24 ? 143.314 188.908 144.635 1.00 39.21 24 ALA B N 1
ATOM 1598 C CA . ALA B 2 24 ? 142.611 190.138 144.985 1.00 43.96 24 ALA B CA 1
ATOM 1599 C C . ALA B 2 24 ? 141.267 189.843 145.639 1.00 45.77 24 ALA B C 1
ATOM 1600 O O . ALA B 2 24 ? 140.879 190.511 146.604 1.00 47.63 24 ALA B O 1
ATOM 1602 N N . ILE B 2 25 ? 140.537 188.851 145.121 1.00 54.24 25 ILE B N 1
ATOM 1603 C CA . ILE B 2 25 ? 139.280 188.455 145.753 1.00 49.32 25 ILE B CA 1
ATOM 1604 C C . ILE B 2 25 ? 139.539 187.861 147.134 1.00 54.60 25 ILE B C 1
ATOM 1605 O O . ILE B 2 25 ? 138.843 188.184 148.104 1.00 45.96 25 ILE B O 1
ATOM 1610 N N . ALA B 2 26 ? 140.561 187.007 147.255 1.00 51.40 26 ALA B N 1
ATOM 1611 C CA . ALA B 2 26 ? 140.874 186.378 148.534 1.00 56.21 26 ALA B CA 1
ATOM 1612 C C . ALA B 2 26 ? 141.416 187.365 149.561 1.00 50.08 26 ALA B C 1
ATOM 1613 O O . ALA B 2 26 ? 141.512 187.013 150.742 1.00 52.83 26 ALA B O 1
ATOM 1615 N N . ALA B 2 27 ? 141.804 188.573 149.140 1.00 85.52 27 ALA B N 1
ATOM 1616 C CA . ALA B 2 27 ? 142.132 189.617 150.108 1.00 85.95 27 ALA B CA 1
ATOM 1617 C C . ALA B 2 27 ? 140.916 189.978 150.953 1.00 87.91 27 ALA B C 1
ATOM 1618 O O . ALA B 2 27 ? 141.032 190.181 152.167 1.00 88.72 27 ALA B O 1
ATOM 1620 N N . LYS B 2 28 ? 139.743 190.067 150.327 1.00 109.78 28 LYS B N 1
ATOM 1621 C CA . LYS B 2 28 ? 138.477 190.143 151.045 1.00 107.98 28 LYS B CA 1
ATOM 1622 C C . LYS B 2 28 ? 138.083 188.730 151.470 1.00 113.66 28 LYS B C 1
ATOM 1623 O O . LYS B 2 28 ? 138.876 187.791 151.363 1.00 105.54 28 LYS B O 1
ATOM 1629 N N . VAL B 2 29 ? 136.852 188.560 151.966 1.00 84.38 29 VAL B N 1
ATOM 1630 C CA . VAL B 2 29 ? 136.297 187.264 152.366 1.00 87.79 29 VAL B CA 1
ATOM 1631 C C . VAL B 2 29 ? 137.147 186.629 153.462 1.00 90.62 29 VAL B C 1
ATOM 1632 O O . VAL B 2 29 ? 136.686 186.437 154.592 1.00 89.62 29 VAL B O 1
ATOM 1636 N N . PHE B 2 30 ? 138.394 186.303 153.130 1.00 98.95 30 PHE B N 1
ATOM 1637 C CA . PHE B 2 30 ? 139.388 185.863 154.098 1.00 95.02 30 PHE B CA 1
ATOM 1638 C C . PHE B 2 30 ? 139.948 187.053 154.862 1.00 90.34 30 PHE B C 1
ATOM 1639 O O . PHE B 2 30 ? 139.327 188.121 154.900 1.00 91.51 30 PHE B O 1
ATOM 1647 N N . GLU B 2 31 ? 141.104 186.841 155.493 1.00 114.11 31 GLU B N 1
ATOM 1648 C CA . GLU B 2 31 ? 141.749 187.764 156.424 1.00 116.06 31 GLU B CA 1
ATOM 1649 C C . GLU B 2 31 ? 141.661 189.227 156.015 1.00 114.27 31 GLU B C 1
ATOM 1650 O O . GLU B 2 31 ? 142.030 189.602 154.900 1.00 120.25 31 GLU B O 1
ATOM 1656 N N . VAL B 2 32 ? 141.162 190.046 156.937 1.00 124.41 32 VAL B N 1
ATOM 1657 C CA . VAL B 2 32 ? 141.409 191.480 156.913 1.00 128.34 32 VAL B CA 1
ATOM 1658 C C . VAL B 2 32 ? 142.100 191.968 158.179 1.00 125.54 32 VAL B C 1
ATOM 1659 O O . VAL B 2 32 ? 142.812 192.984 158.122 1.00 124.77 32 VAL B O 1
ATOM 1663 N N . TYR B 2 33 ? 141.875 191.307 159.319 1.00 153.84 33 TYR B N 1
ATOM 1664 C CA . TYR B 2 33 ? 142.616 191.438 160.574 1.00 161.09 33 TYR B CA 1
ATOM 1665 C C . TYR B 2 33 ? 142.355 192.757 161.297 1.00 159.20 33 TYR B C 1
ATOM 1666 O O . TYR B 2 33 ? 142.722 192.894 162.469 1.00 159.21 33 TYR B O 1
ATOM 1675 N N . GLU B 2 34 ? 141.692 193.701 160.617 1.00 143.51 34 GLU B N 1
ATOM 1676 C CA . GLU B 2 34 ? 141.174 194.956 161.183 1.00 140.35 34 GLU B CA 1
ATOM 1677 C C . GLU B 2 34 ? 142.143 195.637 162.151 1.00 135.38 34 GLU B C 1
ATOM 1678 O O . GLU B 2 34 ? 141.726 196.172 163.181 1.00 135.77 34 GLU B O 1
ATOM 1684 N N . ASP B 2 35 ? 143.439 195.626 161.840 1.00 143.57 35 ASP B N 1
ATOM 1685 C CA . ASP B 2 35 ? 144.437 196.184 162.743 1.00 149.94 35 ASP B CA 1
ATOM 1686 C C . ASP B 2 35 ? 145.050 197.426 162.112 1.00 150.89 35 ASP B C 1
ATOM 1687 O O . ASP B 2 35 ? 145.965 197.298 161.283 1.00 147.21 35 ASP B O 1
ATOM 1692 N N . PRO B 2 36 ? 144.600 198.632 162.467 1.00 145.94 36 PRO B N 1
ATOM 1693 C CA . PRO B 2 36 ? 145.182 199.841 161.874 1.00 146.06 36 PRO B CA 1
ATOM 1694 C C . PRO B 2 36 ? 146.357 200.374 162.678 1.00 146.55 36 PRO B C 1
ATOM 1695 O O . PRO B 2 36 ? 146.677 199.834 163.743 1.00 142.54 36 PRO B O 1
ATOM 1699 N N . ARG B 2 37 ? 146.995 201.434 162.172 1.00 159.41 37 ARG B N 1
ATOM 1700 C CA . ARG B 2 37 ? 148.101 202.121 162.841 1.00 163.08 37 ARG B CA 1
ATOM 1701 C C . ARG B 2 37 ? 149.258 201.156 163.124 1.00 153.55 37 ARG B C 1
ATOM 1702 O O . ARG B 2 37 ? 149.502 200.747 164.262 1.00 160.47 37 ARG B O 1
ATOM 1710 N N . VAL B 2 38 ? 149.913 200.757 162.034 1.00 118.22 38 VAL B N 1
ATOM 1711 C CA . VAL B 2 38 ? 151.125 199.932 162.036 1.00 114.03 38 VAL B CA 1
ATOM 1712 C C . VAL B 2 38 ? 152.095 200.416 163.111 1.00 120.97 38 VAL B C 1
ATOM 1713 O O . VAL B 2 38 ? 152.206 201.632 163.327 1.00 118.53 38 VAL B O 1
ATOM 1717 N N . PRO B 2 39 ? 152.828 199.488 163.796 1.00 124.64 39 PRO B N 1
ATOM 1718 C CA . PRO B 2 39 ? 153.462 199.790 165.095 1.00 115.06 39 PRO B CA 1
ATOM 1719 C C . PRO B 2 39 ? 154.161 201.136 165.242 1.00 124.10 39 PRO B C 1
ATOM 1720 O O . PRO B 2 39 ? 153.778 201.933 166.104 1.00 124.09 39 PRO B O 1
ATOM 1724 N N . LEU B 2 40 ? 155.197 201.379 164.432 1.00 132.70 40 LEU B N 1
ATOM 1725 C CA . LEU B 2 40 ? 155.875 202.672 164.331 1.00 138.96 40 LEU B CA 1
ATOM 1726 C C . LEU B 2 40 ? 156.558 203.112 165.625 1.00 133.46 40 LEU B C 1
ATOM 1727 O O . LEU B 2 40 ? 157.121 204.209 165.684 1.00 133.83 40 LEU B O 1
ATOM 1732 N N . VAL B 2 41 ? 156.519 202.276 166.665 1.00 118.01 41 VAL B N 1
ATOM 1733 C CA . VAL B 2 41 ? 157.167 202.602 167.927 1.00 124.46 41 VAL B CA 1
ATOM 1734 C C . VAL B 2 41 ? 158.324 201.667 168.240 1.00 118.82 41 VAL B C 1
ATOM 1735 O O . VAL B 2 41 ? 159.117 201.954 169.141 1.00 117.43 41 VAL B O 1
ATOM 1739 N N . ARG B 2 42 ? 158.439 200.550 167.518 1.00 148.98 42 ARG B N 1
ATOM 1740 C CA . ARG B 2 42 ? 159.596 199.678 167.688 1.00 148.04 42 ARG B CA 1
ATOM 1741 C C . ARG B 2 42 ? 160.872 200.367 167.218 1.00 148.87 42 ARG B C 1
ATOM 1742 O O . ARG B 2 42 ? 161.946 200.158 167.794 1.00 142.15 42 ARG B O 1
ATOM 1750 N N . ALA B 2 43 ? 160.771 201.195 166.176 1.00 108.16 43 ALA B N 1
ATOM 1751 C CA . ALA B 2 43 ? 161.925 201.965 165.726 1.00 104.89 43 ALA B CA 1
ATOM 1752 C C . ALA B 2 43 ? 162.323 203.027 166.742 1.00 110.08 43 ALA B C 1
ATOM 1753 O O . ALA B 2 43 ? 163.503 203.382 166.834 1.00 102.58 43 ALA B O 1
ATOM 1755 N N . ALA B 2 44 ? 161.362 203.551 167.500 1.00 104.25 44 ALA B N 1
ATOM 1756 C CA . ALA B 2 44 ? 161.633 204.523 168.550 1.00 105.26 44 ALA B CA 1
ATOM 1757 C C . ALA B 2 44 ? 161.915 203.874 169.898 1.00 107.71 44 ALA B C 1
ATOM 1758 O O . ALA B 2 44 ? 162.212 204.585 170.863 1.00 113.31 44 ALA B O 1
ATOM 1760 N N . LEU B 2 45 ? 161.828 202.547 169.986 1.00 130.00 45 LEU B N 1
ATOM 1761 C CA . LEU B 2 45 ? 162.102 201.814 171.217 1.00 128.80 45 LEU B CA 1
ATOM 1762 C C . LEU B 2 45 ? 163.587 201.614 171.534 1.00 127.06 45 LEU B C 1
ATOM 1763 O O . LEU B 2 45 ? 163.985 201.846 172.683 1.00 125.51 45 LEU B O 1
ATOM 1768 N N . PRO B 2 46 ? 164.462 201.292 170.535 1.00 109.84 46 PRO B N 1
ATOM 1769 C CA . PRO B 2 46 ? 165.622 200.426 170.796 1.00 112.59 46 PRO B CA 1
ATOM 1770 C C . PRO B 2 46 ? 165.538 199.512 172.011 1.00 106.50 46 PRO B C 1
ATOM 1771 O O . PRO B 2 46 ? 165.862 199.908 173.136 1.00 114.79 46 PRO B O 1
ATOM 1775 N N . GLY B 2 47 ? 165.152 198.266 171.773 1.00 98.27 47 GLY B N 1
ATOM 1776 C CA . GLY B 2 47 ? 165.063 197.283 172.831 1.00 98.93 47 GLY B CA 1
ATOM 1777 C C . GLY B 2 47 ? 166.002 196.125 172.574 1.00 103.46 47 GLY B C 1
ATOM 1778 O O . GLY B 2 47 ? 166.218 195.710 171.436 1.00 102.74 47 GLY B O 1
ATOM 1779 N N . ALA B 2 48 ? 166.565 195.602 173.666 1.00 93.10 48 ALA B N 1
ATOM 1780 C CA . ALA B 2 48 ? 167.529 194.512 173.596 1.00 93.87 48 ALA B CA 1
ATOM 1781 C C . ALA B 2 48 ? 167.119 193.331 174.467 1.00 97.08 48 ALA B C 1
ATOM 1782 O O . ALA B 2 48 ? 167.975 192.516 174.828 1.00 97.82 48 ALA B O 1
ATOM 1784 N N . ASN B 2 49 ? 165.827 193.224 174.798 1.00 138.53 49 ASN B N 1
ATOM 1785 C CA . ASN B 2 49 ? 165.309 192.207 175.718 1.00 134.57 49 ASN B CA 1
ATOM 1786 C C . ASN B 2 49 ? 166.051 192.256 177.054 1.00 140.23 49 ASN B C 1
ATOM 1787 O O . ASN B 2 49 ? 166.642 191.273 177.503 1.00 139.42 49 ASN B O 1
ATOM 1792 N N . CYS B 2 50 ? 166.016 193.429 177.691 1.00 116.09 50 CYS B N 1
ATOM 1793 C CA . CYS B 2 50 ? 166.804 193.653 178.899 1.00 120.15 50 CYS B CA 1
ATOM 1794 C C . CYS B 2 50 ? 166.149 193.019 180.123 1.00 123.79 50 CYS B C 1
ATOM 1795 O O . CYS B 2 50 ? 166.728 192.128 180.753 1.00 122.49 50 CYS B O 1
ATOM 1798 N N . GLY B 2 51 ? 164.939 193.455 180.470 1.00 116.92 51 GLY B N 1
ATOM 1799 C CA . GLY B 2 51 ? 164.250 192.845 181.591 1.00 117.75 51 GLY B CA 1
ATOM 1800 C C . GLY B 2 51 ? 163.444 193.762 182.490 1.00 123.96 51 GLY B C 1
ATOM 1801 O O . GLY B 2 51 ? 162.810 193.287 183.437 1.00 122.50 51 GLY B O 1
ATOM 1802 N N . GLY B 2 52 ? 163.442 195.067 182.219 1.00 107.27 52 GLY B N 1
ATOM 1803 C CA . GLY B 2 52 ? 162.587 195.983 182.958 1.00 98.38 52 GLY B CA 1
ATOM 1804 C C . GLY B 2 52 ? 161.173 196.001 182.410 1.00 102.06 52 GLY B C 1
ATOM 1805 O O . GLY B 2 52 ? 160.553 197.058 182.259 1.00 100.62 52 GLY B O 1
ATOM 1806 N N . CYS B 2 53 ? 160.662 194.809 182.112 1.00 152.12 53 CYS B N 1
ATOM 1807 C CA . CYS B 2 53 ? 159.427 194.590 181.373 1.00 156.54 53 CYS B CA 1
ATOM 1808 C C . CYS B 2 53 ? 158.813 193.271 181.823 1.00 156.40 53 CYS B C 1
ATOM 1809 O O . CYS B 2 53 ? 159.032 192.833 182.957 1.00 153.78 53 CYS B O 1
ATOM 1812 N N . GLY B 2 54 ? 158.041 192.635 180.949 1.00 126.31 54 GLY B N 1
ATOM 1813 C CA . GLY B 2 54 ? 157.267 191.467 181.319 1.00 126.48 54 GLY B CA 1
ATOM 1814 C C . GLY B 2 54 ? 156.034 191.324 180.456 1.00 127.13 54 GLY B C 1
ATOM 1815 O O . GLY B 2 54 ? 155.325 190.317 180.526 1.00 124.93 54 GLY B O 1
ATOM 1816 N N . LEU B 2 55 ? 155.773 192.332 179.640 1.00 117.55 55 LEU B N 1
ATOM 1817 C CA . LEU B 2 55 ? 155.009 192.108 178.424 1.00 112.34 55 LEU B CA 1
ATOM 1818 C C . LEU B 2 55 ? 155.916 191.355 177.455 1.00 116.39 55 LEU B C 1
ATOM 1819 O O . LEU B 2 55 ? 157.107 191.676 177.360 1.00 119.43 55 LEU B O 1
ATOM 1824 N N . PRO B 2 56 ? 155.408 190.349 176.733 1.00 126.19 56 PRO B N 1
ATOM 1825 C CA . PRO B 2 56 ? 156.306 189.405 176.044 1.00 122.35 56 PRO B CA 1
ATOM 1826 C C . PRO B 2 56 ? 157.101 189.988 174.882 1.00 129.06 56 PRO B C 1
ATOM 1827 O O . PRO B 2 56 ? 156.894 189.602 173.728 1.00 126.14 56 PRO B O 1
ATOM 1831 N N . GLY B 2 57 ? 158.028 190.893 175.177 1.00 129.55 57 GLY B N 1
ATOM 1832 C CA . GLY B 2 57 ? 158.982 191.362 174.196 1.00 124.95 57 GLY B CA 1
ATOM 1833 C C . GLY B 2 57 ? 158.702 192.783 173.731 1.00 129.81 57 GLY B C 1
ATOM 1834 O O . GLY B 2 57 ? 157.606 193.325 173.892 1.00 126.53 57 GLY B O 1
ATOM 1835 N N . CYS B 2 58 ? 159.732 193.393 173.138 1.00 172.43 58 CYS B N 1
ATOM 1836 C CA . CYS B 2 58 ? 159.599 194.732 172.576 1.00 173.09 58 CYS B CA 1
ATOM 1837 C C . CYS B 2 58 ? 158.772 194.734 171.296 1.00 171.17 58 CYS B C 1
ATOM 1838 O O . CYS B 2 58 ? 158.037 195.694 171.041 1.00 172.51 58 CYS B O 1
ATOM 1841 N N . ASP B 2 59 ? 158.889 193.684 170.478 1.00 147.55 59 ASP B N 1
ATOM 1842 C CA . ASP B 2 59 ? 158.051 193.581 169.288 1.00 145.87 59 ASP B CA 1
ATOM 1843 C C . ASP B 2 59 ? 156.582 193.438 169.664 1.00 145.44 59 ASP B C 1
ATOM 1844 O O . ASP B 2 59 ? 155.710 194.044 169.032 1.00 150.10 59 ASP B O 1
ATOM 1849 N N . ALA B 2 60 ? 156.288 192.648 170.699 1.00 120.11 60 ALA B N 1
ATOM 1850 C CA . ALA B 2 60 ? 154.918 192.579 171.192 1.00 127.06 60 ALA B CA 1
ATOM 1851 C C . ALA B 2 60 ? 154.502 193.880 171.865 1.00 126.81 60 ALA B C 1
ATOM 1852 O O . ALA B 2 60 ? 153.311 194.201 171.900 1.00 123.60 60 ALA B O 1
ATOM 1854 N N . LEU B 2 61 ? 155.461 194.635 172.410 1.00 102.68 61 LEU B N 1
ATOM 1855 C CA . LEU B 2 61 ? 155.153 195.971 172.912 1.00 110.43 61 LEU B CA 1
ATOM 1856 C C . LEU B 2 61 ? 154.740 196.905 171.781 1.00 101.64 61 LEU B C 1
ATOM 1857 O O . LEU B 2 61 ? 153.861 197.754 171.967 1.00 104.93 61 LEU B O 1
ATOM 1862 N N . ALA B 2 62 ? 155.366 196.769 170.611 1.00 121.39 62 ALA B N 1
ATOM 1863 C CA . ALA B 2 62 ? 154.943 197.547 169.452 1.00 122.17 62 ALA B CA 1
ATOM 1864 C C . ALA B 2 62 ? 153.618 197.045 168.887 1.00 118.30 62 ALA B C 1
ATOM 1865 O O . ALA B 2 62 ? 152.824 197.840 168.369 1.00 120.66 62 ALA B O 1
ATOM 1867 N N . ALA B 2 63 ? 153.366 195.738 168.972 1.00 130.36 63 ALA B N 1
ATOM 1868 C CA . ALA B 2 63 ? 152.153 195.158 168.405 1.00 129.03 63 ALA B CA 1
ATOM 1869 C C . ALA B 2 63 ? 150.948 195.245 169.335 1.00 127.36 63 ALA B C 1
ATOM 1870 O O . ALA B 2 63 ? 149.821 195.009 168.884 1.00 129.36 63 ALA B O 1
ATOM 1872 N N . ASN B 2 64 ? 151.150 195.573 170.612 1.00 134.72 64 ASN B N 1
ATOM 1873 C CA . ASN B 2 64 ? 150.048 195.638 171.565 1.00 136.05 64 ASN B CA 1
ATOM 1874 C C . ASN B 2 64 ? 149.356 196.994 171.580 1.00 131.28 64 ASN B C 1
ATOM 1875 O O . ASN B 2 64 ? 148.407 197.180 172.351 1.00 137.35 64 ASN B O 1
ATOM 1880 N N . ILE B 2 65 ? 149.789 197.929 170.735 1.00 145.01 65 ILE B N 1
ATOM 1881 C CA . ILE B 2 65 ? 149.257 199.288 170.704 1.00 142.06 65 ILE B CA 1
ATOM 1882 C C . ILE B 2 65 ? 147.825 199.285 170.185 1.00 143.31 65 ILE B C 1
ATOM 1883 O O . ILE B 2 65 ? 147.288 198.231 169.828 1.00 140.19 65 ILE B O 1
ATOM 1888 N N . VAL B 2 66 ? 147.176 200.456 170.261 1.00 127.79 66 VAL B N 1
ATOM 1889 C CA . VAL B 2 66 ? 145.819 200.811 169.815 1.00 118.24 66 VAL B CA 1
ATOM 1890 C C . VAL B 2 66 ? 144.771 199.934 170.495 1.00 120.24 66 VAL B C 1
ATOM 1891 O O . VAL B 2 66 ? 143.604 199.920 170.090 1.00 119.26 66 VAL B O 1
ATOM 1895 N N . GLY B 2 67 ? 145.178 199.197 171.527 1.00 109.77 67 GLY B N 1
ATOM 1896 C CA . GLY B 2 67 ? 144.241 198.528 172.406 1.00 114.93 67 GLY B CA 1
ATOM 1897 C C . GLY B 2 67 ? 144.187 199.202 173.762 1.00 107.76 67 GLY B C 1
ATOM 1898 O O . GLY B 2 67 ? 143.282 198.945 174.563 1.00 110.29 67 GLY B O 1
ATOM 1899 N N . GLY B 2 68 ? 145.158 200.076 174.022 1.00 114.46 68 GLY B N 1
ATOM 1900 C CA . GLY B 2 68 ? 145.222 200.796 175.283 1.00 111.96 68 GLY B CA 1
ATOM 1901 C C . GLY B 2 68 ? 145.457 199.919 176.492 1.00 110.63 68 GLY B C 1
ATOM 1902 O O . GLY B 2 68 ? 144.929 200.209 177.571 1.00 111.14 68 GLY B O 1
ATOM 1903 N N . SER B 2 69 ? 146.238 198.853 176.343 1.00 125.34 69 SER B N 1
ATOM 1904 C CA . SER B 2 69 ? 146.481 197.910 177.427 1.00 124.01 69 SER B CA 1
ATOM 1905 C C . SER B 2 69 ? 147.830 198.106 178.109 1.00 121.54 69 SER B C 1
ATOM 1906 O O . SER B 2 69 ? 148.177 197.317 178.993 1.00 120.74 69 SER B O 1
ATOM 1909 N N . ALA B 2 70 ? 148.596 199.127 177.729 1.00 110.05 70 ALA B N 1
ATOM 1910 C CA . ALA B 2 70 ? 149.926 199.343 178.277 1.00 112.95 70 ALA B CA 1
ATOM 1911 C C . ALA B 2 70 ? 150.119 200.811 178.628 1.00 108.06 70 ALA B C 1
ATOM 1912 O O . ALA B 2 70 ? 149.490 201.701 178.051 1.00 105.22 70 ALA B O 1
ATOM 1914 N N . ALA B 2 71 ? 151.005 201.051 179.592 1.00 117.85 71 ALA B N 1
ATOM 1915 C CA . ALA B 2 71 ? 151.331 202.411 179.995 1.00 116.09 71 ALA B CA 1
ATOM 1916 C C . ALA B 2 71 ? 152.250 203.073 178.973 1.00 119.94 71 ALA B C 1
ATOM 1917 O O . ALA B 2 71 ? 152.981 202.406 178.235 1.00 121.25 71 ALA B O 1
ATOM 1919 N N . ILE B 2 72 ? 152.202 204.406 178.936 1.00 133.27 72 ILE B N 1
ATOM 1920 C CA . ILE B 2 72 ? 153.021 205.159 177.990 1.00 130.94 72 ILE B CA 1
ATOM 1921 C C . ILE B 2 72 ? 154.495 205.094 178.378 1.00 133.06 72 ILE B C 1
ATOM 1922 O O . ILE B 2 72 ? 155.368 204.893 177.524 1.00 126.37 72 ILE B O 1
ATOM 1927 N N . ASP B 2 73 ? 154.797 205.249 179.665 1.00 169.57 73 ASP B N 1
ATOM 1928 C CA . ASP B 2 73 ? 156.170 205.278 180.168 1.00 164.26 73 ASP B CA 1
ATOM 1929 C C . ASP B 2 73 ? 156.586 203.942 180.771 1.00 163.76 73 ASP B C 1
ATOM 1930 O O . ASP B 2 73 ? 157.296 203.902 181.780 1.00 165.86 73 ASP B O 1
ATOM 1935 N N . ALA B 2 74 ? 156.144 202.833 180.170 1.00 116.64 74 ALA B N 1
ATOM 1936 C CA . ALA B 2 74 ? 156.385 201.513 180.747 1.00 120.25 74 ALA B CA 1
ATOM 1937 C C . ALA B 2 74 ? 157.865 201.142 180.760 1.00 116.88 74 ALA B C 1
ATOM 1938 O O . ALA B 2 74 ? 158.303 200.400 181.646 1.00 110.90 74 ALA B O 1
ATOM 1940 N N . CYS B 2 75 ? 158.647 201.635 179.798 1.00 168.29 75 CYS B N 1
ATOM 1941 C CA . CYS B 2 75 ? 160.046 201.248 179.691 1.00 170.26 75 CYS B CA 1
ATOM 1942 C C . CYS B 2 75 ? 160.923 202.294 180.362 1.00 167.79 75 CYS B C 1
ATOM 1943 O O . CYS B 2 75 ? 161.012 203.425 179.861 1.00 166.16 75 CYS B O 1
ATOM 1946 N N . PRO B 2 76 ? 161.585 201.977 181.479 1.00 156.92 76 PRO B N 1
ATOM 1947 C CA . PRO B 2 76 ? 162.411 202.982 182.160 1.00 149.57 76 PRO B CA 1
ATOM 1948 C C . PRO B 2 76 ? 163.861 203.004 181.695 1.00 156.24 76 PRO B C 1
ATOM 1949 O O . PRO B 2 76 ? 164.582 203.972 181.958 1.00 156.52 76 PRO B O 1
ATOM 1953 N N . VAL B 2 77 ? 164.299 201.939 181.019 1.00 146.80 77 VAL B N 1
ATOM 1954 C CA . VAL B 2 77 ? 165.701 201.821 180.625 1.00 148.03 77 VAL B CA 1
ATOM 1955 C C . VAL B 2 77 ? 166.068 202.882 179.593 1.00 147.39 77 VAL B C 1
ATOM 1956 O O . VAL B 2 77 ? 167.117 203.530 179.697 1.00 147.29 77 VAL B O 1
ATOM 1960 N N . GLY B 2 78 ? 165.215 203.079 178.586 1.00 94.81 78 GLY B N 1
ATOM 1961 C CA . GLY B 2 78 ? 165.500 204.083 177.573 1.00 91.75 78 GLY B CA 1
ATOM 1962 C C . GLY B 2 78 ? 165.465 205.499 178.116 1.00 95.68 78 GLY B C 1
ATOM 1963 O O . GLY B 2 78 ? 166.314 206.326 177.774 1.00 92.10 78 GLY B O 1
ATOM 1964 N N . GLY B 2 79 ? 164.491 205.797 178.965 1.00 107.25 79 GLY B N 1
ATOM 1965 C CA . GLY B 2 79 ? 164.378 207.097 179.597 1.00 104.40 79 GLY B CA 1
ATOM 1966 C C . GLY B 2 79 ? 163.169 207.870 179.098 1.00 108.02 79 GLY B C 1
ATOM 1967 O O . GLY B 2 79 ? 162.385 207.405 178.268 1.00 101.73 79 GLY B O 1
ATOM 1968 N N . ALA B 2 80 ? 163.037 209.084 179.639 1.00 112.99 80 ALA B N 1
ATOM 1969 C CA . ALA B 2 80 ? 161.938 209.956 179.244 1.00 112.95 80 ALA B CA 1
ATOM 1970 C C . ALA B 2 80 ? 162.067 210.404 177.795 1.00 118.20 80 ALA B C 1
ATOM 1971 O O . ALA B 2 80 ? 161.052 210.589 177.116 1.00 113.40 80 ALA B O 1
ATOM 1973 N N . SER B 2 81 ? 163.296 210.583 177.305 1.00 116.24 81 SER B N 1
ATOM 1974 C CA . SER B 2 81 ? 163.490 210.898 175.892 1.00 118.13 81 SER B CA 1
ATOM 1975 C C . SER B 2 81 ? 163.033 209.746 175.004 1.00 125.44 81 SER B C 1
ATOM 1976 O O . SER B 2 81 ? 162.407 209.966 173.959 1.00 120.89 81 SER B O 1
ATOM 1979 N N . CYS B 2 82 ? 163.334 208.509 175.407 1.00 139.82 82 CYS B N 1
ATOM 1980 C CA . CYS B 2 82 ? 162.857 207.351 174.659 1.00 139.04 82 CYS B CA 1
ATOM 1981 C C . CYS B 2 82 ? 161.338 207.249 174.710 1.00 134.30 82 CYS B C 1
ATOM 1982 O O . CYS B 2 82 ? 160.704 206.889 173.713 1.00 133.22 82 CYS B O 1
ATOM 1985 N N . ALA B 2 83 ? 160.737 207.561 175.862 1.00 112.05 83 ALA B N 1
ATOM 1986 C CA . ALA B 2 83 ? 159.279 207.562 175.957 1.00 110.35 83 ALA B CA 1
ATOM 1987 C C . ALA B 2 83 ? 158.666 208.629 175.056 1.00 118.15 83 ALA B C 1
ATOM 1988 O O . ALA B 2 83 ? 157.626 208.398 174.425 1.00 113.99 83 ALA B O 1
ATOM 1990 N N . ALA B 2 84 ? 159.294 209.806 174.995 1.00 111.40 84 ALA B N 1
ATOM 1991 C CA . ALA B 2 84 ? 158.825 210.864 174.106 1.00 112.00 84 ALA B CA 1
ATOM 1992 C C . ALA B 2 84 ? 158.938 210.447 172.646 1.00 108.51 84 ALA B C 1
ATOM 1993 O O . ALA B 2 84 ? 158.043 210.729 171.841 1.00 105.87 84 ALA B O 1
ATOM 1995 N N . ALA B 2 85 ? 160.033 209.778 172.283 1.00 96.83 85 ALA B N 1
ATOM 1996 C CA . ALA B 2 85 ? 160.170 209.277 170.919 1.00 105.99 85 ALA B CA 1
ATOM 1997 C C . ALA B 2 85 ? 159.123 208.212 170.613 1.00 102.29 85 ALA B C 1
ATOM 1998 O O . ALA B 2 85 ? 158.589 208.161 169.498 1.00 105.28 85 ALA B O 1
ATOM 2000 N N . VAL B 2 86 ? 158.823 207.350 171.588 1.00 134.77 86 VAL B N 1
ATOM 2001 C CA . VAL B 2 86 ? 157.878 206.260 171.366 1.00 135.22 86 VAL B CA 1
ATOM 2002 C C . VAL B 2 86 ? 156.462 206.798 171.189 1.00 137.58 86 VAL B C 1
ATOM 2003 O O . VAL B 2 86 ? 155.761 206.442 170.234 1.00 141.88 86 VAL B O 1
ATOM 2007 N N . ALA B 2 87 ? 156.025 207.674 172.090 1.00 131.06 87 ALA B N 1
ATOM 2008 C CA . ALA B 2 87 ? 154.654 208.165 172.062 1.00 131.39 87 ALA B CA 1
ATOM 2009 C C . ALA B 2 87 ? 154.480 209.410 171.200 1.00 127.61 87 ALA B C 1
ATOM 2010 O O . ALA B 2 87 ? 153.354 209.902 171.071 1.00 125.40 87 ALA B O 1
ATOM 2012 N N . GLU B 2 88 ? 155.560 209.927 170.607 1.00 150.53 88 GLU B N 1
ATOM 2013 C CA . GLU B 2 88 ? 155.462 211.072 169.711 1.00 151.27 88 GLU B CA 1
ATOM 2014 C C . GLU B 2 88 ? 154.789 210.725 168.391 1.00 154.53 88 GLU B C 1
ATOM 2015 O O . GLU B 2 88 ? 154.450 211.637 167.629 1.00 157.27 88 GLU B O 1
ATOM 2021 N N . ILE B 2 89 ? 154.598 209.435 168.101 1.00 148.81 89 ILE B N 1
ATOM 2022 C CA . ILE B 2 89 ? 153.798 209.038 166.947 1.00 149.97 89 ILE B CA 1
ATOM 2023 C C . ILE B 2 89 ? 152.372 209.552 167.100 1.00 151.44 89 ILE B C 1
ATOM 2024 O O . ILE B 2 89 ? 151.740 209.980 166.126 1.00 149.78 89 ILE B O 1
ATOM 2029 N N . MET B 2 90 ? 151.849 209.528 168.325 1.00 199.46 90 MET B N 1
ATOM 2030 C CA . MET B 2 90 ? 150.579 210.162 168.654 1.00 201.07 90 MET B CA 1
ATOM 2031 C C . MET B 2 90 ? 150.758 211.544 169.269 1.00 198.22 90 MET B C 1
ATOM 2032 O O . MET B 2 90 ? 149.956 212.444 169.002 1.00 195.37 90 MET B O 1
ATOM 2037 N N . GLY B 2 91 ? 151.792 211.737 170.086 1.00 119.54 91 GLY B N 1
ATOM 2038 C CA . GLY B 2 91 ? 152.134 213.062 170.571 1.00 119.60 91 GLY B CA 1
ATOM 2039 C C . GLY B 2 91 ? 151.680 213.381 171.982 1.00 122.75 91 GLY B C 1
ATOM 2040 O O . GLY B 2 91 ? 151.640 212.497 172.842 1.00 124.82 91 GLY B O 1
ATOM 2041 N N . MET B 2 92 ? 151.375 214.661 172.216 1.00 145.98 92 MET B N 1
ATOM 2042 C CA . MET B 2 92 ? 150.804 215.212 173.456 1.00 146.99 92 MET B CA 1
ATOM 2043 C C . MET B 2 92 ? 151.532 214.755 174.726 1.00 148.48 92 MET B C 1
ATOM 2044 O O . MET B 2 92 ? 150.941 214.584 175.789 1.00 147.74 92 MET B O 1
ATOM 2049 N N . GLU B 2 93 ? 152.859 214.697 174.637 1.00 123.19 93 GLU B N 1
ATOM 2050 C CA . GLU B 2 93 ? 153.657 214.345 175.806 1.00 122.65 93 GLU B CA 1
ATOM 2051 C C . GLU B 2 93 ? 154.997 215.065 175.740 1.00 128.22 93 GLU B C 1
ATOM 2052 O O . GLU B 2 93 ? 155.451 215.479 174.669 1.00 123.16 93 GLU B O 1
ATOM 2058 N N . ALA B 2 94 ? 155.622 215.203 176.912 1.00 100.72 94 ALA B N 1
ATOM 2059 C CA . ALA B 2 94 ? 156.944 215.793 177.083 1.00 107.76 94 ALA B CA 1
ATOM 2060 C C . ALA B 2 94 ? 157.407 215.530 178.509 1.00 100.29 94 ALA B C 1
ATOM 2061 O O . ALA B 2 94 ? 156.585 215.473 179.426 1.00 101.48 94 ALA B O 1
ATOM 2063 N N . GLY B 2 95 ? 158.715 215.376 178.691 1.00 109.86 95 GLY B N 1
ATOM 2064 C CA . GLY B 2 95 ? 159.228 215.150 180.031 1.00 105.41 95 GLY B CA 1
ATOM 2065 C C . GLY B 2 95 ? 160.728 214.951 180.035 1.00 107.23 95 GLY B C 1
ATOM 2066 O O . GLY B 2 95 ? 161.388 214.972 178.993 1.00 104.49 95 GLY B O 1
ATOM 2067 N N . SER B 2 96 ? 161.257 214.754 181.242 1.00 106.64 96 SER B N 1
ATOM 2068 C CA . SER B 2 96 ? 162.678 214.514 181.450 1.00 107.11 96 SER B CA 1
ATOM 2069 C C . SER B 2 96 ? 162.850 213.658 182.696 1.00 107.60 96 SER B C 1
ATOM 2070 O O . SER B 2 96 ? 161.948 213.560 183.532 1.00 107.10 96 SER B O 1
ATOM 2073 N N . ALA B 2 97 ? 164.021 213.032 182.813 1.00 81.61 97 ALA B N 1
ATOM 2074 C CA . ALA B 2 97 ? 164.301 212.133 183.925 1.00 84.48 97 ALA B CA 1
ATOM 2075 C C . ALA B 2 97 ? 165.755 212.301 184.352 1.00 82.96 97 ALA B C 1
ATOM 2076 O O . ALA B 2 97 ? 166.514 213.073 183.759 1.00 83.25 97 ALA B O 1
ATOM 2078 N N . VAL B 2 98 ? 166.138 211.564 185.394 1.00 94.21 98 VAL B N 1
ATOM 2079 C CA . VAL B 2 98 ? 167.470 211.633 185.987 1.00 90.93 98 VAL B CA 1
ATOM 2080 C C . VAL B 2 98 ? 168.138 210.273 185.840 1.00 93.72 98 VAL B C 1
ATOM 2081 O O . VAL B 2 98 ? 167.521 209.238 186.117 1.00 92.42 98 VAL B O 1
ATOM 2085 N N . LYS B 2 99 ? 169.395 210.275 185.402 1.00 72.43 99 LYS B N 1
ATOM 2086 C CA . LYS B 2 99 ? 170.146 209.041 185.224 1.00 72.18 99 LYS B CA 1
ATOM 2087 C C . LYS B 2 99 ? 170.625 208.496 186.567 1.00 69.71 99 LYS B C 1
ATOM 2088 O O . LYS B 2 99 ? 170.955 209.250 187.486 1.00 69.03 99 LYS B O 1
ATOM 2094 N N . LYS B 2 100 ? 170.665 207.167 186.669 1.00 24.38 100 LYS B N 1
ATOM 2095 C CA . LYS B 2 100 ? 170.997 206.486 187.913 1.00 20.52 100 LYS B CA 1
ATOM 2096 C C . LYS B 2 100 ? 171.965 205.344 187.638 1.00 20.88 100 LYS B C 1
ATOM 2097 O O . LYS B 2 100 ? 172.075 204.853 186.513 1.00 21.93 100 LYS B O 1
ATOM 2103 N N . VAL B 2 101 ? 172.678 204.927 188.690 1.00 21.18 101 VAL B N 1
ATOM 2104 C CA . VAL B 2 101 ? 173.605 203.803 188.629 1.00 19.73 101 VAL B CA 1
ATOM 2105 C C . VAL B 2 101 ? 173.430 202.945 189.876 1.00 15.00 101 VAL B C 1
ATOM 2106 O O . VAL B 2 101 ? 172.923 203.397 190.904 1.00 14.97 101 VAL B O 1
ATOM 2110 N N . ALA B 2 102 ? 173.872 201.694 189.780 1.00 2.78 102 ALA B N 1
ATOM 2111 C CA . ALA B 2 102 ? 173.785 200.769 190.900 1.00 8.27 102 ALA B CA 1
ATOM 2112 C C . ALA B 2 102 ? 174.945 200.972 191.869 1.00 3.64 102 ALA B C 1
ATOM 2113 O O . ALA B 2 102 ? 176.056 201.336 191.477 1.00 7.33 102 ALA B O 1
ATOM 2115 N N . THR B 2 103 ? 174.673 200.730 193.151 1.00 4.81 103 THR B N 1
ATOM 2116 C CA . THR B 2 103 ? 175.673 200.913 194.192 1.00 8.03 103 THR B CA 1
ATOM 2117 C C . THR B 2 103 ? 175.454 199.892 195.301 1.00 3.97 103 THR B C 1
ATOM 2118 O O . THR B 2 103 ? 174.379 199.298 195.433 1.00 1.61 103 THR B O 1
ATOM 2122 N N . VAL B 2 104 ? 176.508 199.700 196.093 1.00 4.51 104 VAL B N 1
ATOM 2123 C CA . VAL B 2 104 ? 176.587 198.692 197.147 1.00 9.00 104 VAL B CA 1
ATOM 2124 C C . VAL B 2 104 ? 176.751 199.418 198.474 1.00 8.72 104 VAL B C 1
ATOM 2125 O O . VAL B 2 104 ? 177.751 200.115 198.680 1.00 7.07 104 VAL B O 1
ATOM 2129 N N . ILE B 2 105 ? 175.779 199.268 199.369 1.00 0.02 105 ILE B N 1
ATOM 2130 C CA . ILE B 2 105 ? 175.877 199.877 200.708 1.00 3.97 105 ILE B CA 1
ATOM 2131 C C . ILE B 2 105 ? 176.469 198.815 201.629 1.00 5.61 105 ILE B C 1
ATOM 2132 O O . ILE B 2 105 ? 175.781 198.154 202.410 1.00 7.34 105 ILE B O 1
ATOM 2137 N N . CYS B 2 106 ? 177.794 198.678 201.562 1.00 4.98 106 CYS B N 1
ATOM 2138 C CA . CYS B 2 106 ? 178.595 197.840 202.447 1.00 6.60 106 CYS B CA 1
ATOM 2139 C C . CYS B 2 106 ? 180.063 198.095 202.145 1.00 4.96 106 CYS B C 1
ATOM 2140 O O . CYS B 2 106 ? 180.431 198.290 200.985 1.00 6.20 106 CYS B O 1
ATOM 2143 N N . GLN B 2 107 ? 180.893 198.105 203.188 1.00 0.05 107 GLN B N 1
ATOM 2144 C CA . GLN B 2 107 ? 182.338 198.216 203.021 1.00 1.94 107 GLN B CA 1
ATOM 2145 C C . GLN B 2 107 ? 183.071 197.316 204.009 1.00 3.20 107 GLN B C 1
ATOM 2146 O O . GLN B 2 107 ? 184.070 197.716 204.615 1.00 1.47 107 GLN B O 1
ATOM 2152 N N . GLY B 2 108 ? 182.593 196.088 204.185 1.00 1.90 108 GLY B N 1
ATOM 2153 C CA . GLY B 2 108 ? 183.267 195.133 205.045 1.00 0.06 108 GLY B CA 1
ATOM 2154 C C . GLY B 2 108 ? 183.894 194.016 204.241 1.00 7.35 108 GLY B C 1
ATOM 2155 O O . GLY B 2 108 ? 183.179 193.182 203.680 1.00 4.43 108 GLY B O 1
ATOM 2156 N N . THR B 2 109 ? 185.225 193.980 204.177 1.00 38.10 109 THR B N 1
ATOM 2157 C CA . THR B 2 109 ? 185.941 193.174 203.187 1.00 32.97 109 THR B CA 1
ATOM 2158 C C . THR B 2 109 ? 186.814 192.128 203.869 1.00 31.75 109 THR B C 1
ATOM 2159 O O . THR B 2 109 ? 188.018 192.332 204.031 1.00 34.90 109 THR B O 1
ATOM 2163 N N . CYS B 2 110 ? 186.203 191.016 204.283 1.00 34.24 110 CYS B N 1
ATOM 2164 C CA . CYS B 2 110 ? 186.863 189.724 204.496 1.00 35.91 110 CYS B CA 1
ATOM 2165 C C . CYS B 2 110 ? 188.017 189.738 205.501 1.00 37.20 110 CYS B C 1
ATOM 2166 O O . CYS B 2 110 ? 188.602 188.690 205.789 1.00 30.79 110 CYS B O 1
ATOM 2169 N N . GLU B 2 111 ? 188.339 190.906 206.050 1.00 41.71 111 GLU B N 1
ATOM 2170 C CA . GLU B 2 111 ? 189.311 191.055 207.128 1.00 37.05 111 GLU B CA 1
ATOM 2171 C C . GLU B 2 111 ? 188.846 191.991 208.229 1.00 40.29 111 GLU B C 1
ATOM 2172 O O . GLU B 2 111 ? 189.243 191.800 209.383 1.00 36.73 111 GLU B O 1
ATOM 2178 N N . THR B 2 112 ? 188.026 192.992 207.919 1.00 10.24 112 THR B N 1
ATOM 2179 C CA . THR B 2 112 ? 187.359 193.802 208.924 1.00 6.42 112 THR B CA 1
ATOM 2180 C C . THR B 2 112 ? 186.058 193.166 209.382 1.00 12.39 112 THR B C 1
ATOM 2181 O O . THR B 2 112 ? 185.606 193.430 210.502 1.00 7.65 112 THR B O 1
ATOM 2185 N N . ALA B 2 113 ? 185.456 192.329 208.538 1.00 18.54 113 ALA B N 1
ATOM 2186 C CA . ALA B 2 113 ? 184.276 191.539 208.883 1.00 19.80 113 ALA B CA 1
ATOM 2187 C C . ALA B 2 113 ? 184.544 190.088 208.504 1.00 16.80 113 ALA B C 1
ATOM 2188 O O . ALA B 2 113 ? 184.132 189.628 207.431 1.00 18.85 113 ALA B O 1
ATOM 2190 N N . PRO B 2 114 ? 185.247 189.334 209.363 1.00 14.25 114 PRO B N 1
ATOM 2191 C CA . PRO B 2 114 ? 185.555 187.933 209.039 1.00 12.37 114 PRO B CA 1
ATOM 2192 C C . PRO B 2 114 ? 184.370 186.987 209.194 1.00 14.89 114 PRO B C 1
ATOM 2193 O O . PRO B 2 114 ? 183.245 187.419 209.465 1.00 9.92 114 PRO B O 1
ATOM 2197 N N . ASN B 2 115 ? 184.622 185.690 209.027 1.00 7.33 115 ASN B N 1
ATOM 2198 C CA . ASN B 2 115 ? 183.583 184.670 208.968 1.00 4.40 115 ASN B CA 1
ATOM 2199 C C . ASN B 2 115 ? 183.474 183.923 210.292 1.00 6.63 115 ASN B C 1
ATOM 2200 O O . ASN B 2 115 ? 184.479 183.682 210.967 1.00 2.39 115 ASN B O 1
ATOM 2205 N N . ARG B 2 116 ? 182.242 183.561 210.661 1.00 4.97 116 ARG B N 1
ATOM 2206 C CA . ARG B 2 116 ? 182.001 182.827 211.900 1.00 8.21 116 ARG B CA 1
ATOM 2207 C C . ARG B 2 116 ? 182.400 181.360 211.790 1.00 7.16 116 ARG B C 1
ATOM 2208 O O . ARG B 2 116 ? 182.998 180.807 212.719 1.00 7.05 116 ARG B O 1
ATOM 2216 N N . ALA B 2 117 ? 182.071 180.711 210.675 1.00 4.67 117 ALA B N 1
ATOM 2217 C CA . ALA B 2 117 ? 182.239 179.271 210.534 1.00 8.95 117 ALA B CA 1
ATOM 2218 C C . ALA B 2 117 ? 182.662 178.968 209.102 1.00 1.10 117 ALA B C 1
ATOM 2219 O O . ALA B 2 117 ? 183.063 179.860 208.349 1.00 7.31 117 ALA B O 1
ATOM 2221 N N . GLU B 2 118 ? 182.579 177.694 208.726 1.00 13.59 118 GLU B N 1
ATOM 2222 C CA . GLU B 2 118 ? 182.930 177.231 207.391 1.00 7.83 118 GLU B CA 1
ATOM 2223 C C . GLU B 2 118 ? 181.688 176.714 206.678 1.00 9.00 118 GLU B C 1
ATOM 2224 O O . GLU B 2 118 ? 180.878 175.994 207.265 1.00 10.37 118 GLU B O 1
ATOM 2230 N N . TYR B 2 119 ? 181.550 177.080 205.408 1.00 6.16 119 TYR B N 1
ATOM 2231 C CA . TYR B 2 119 ? 180.364 176.785 204.618 1.00 3.02 119 TYR B CA 1
ATOM 2232 C C . TYR B 2 119 ? 180.683 175.733 203.564 1.00 3.67 119 TYR B C 1
ATOM 2233 O O . TYR B 2 119 ? 181.721 175.802 202.899 1.00 5.75 119 TYR B O 1
ATOM 2242 N N . TYR B 2 120 ? 179.792 174.753 203.423 1.00 4.95 120 TYR B N 1
ATOM 2243 C CA . TYR B 2 120 ? 179.904 173.718 202.404 1.00 6.35 120 TYR B CA 1
ATOM 2244 C C . TYR B 2 120 ? 178.694 173.789 201.484 1.00 8.80 120 TYR B C 1
ATOM 2245 O O . TYR B 2 120 ? 177.554 173.819 201.955 1.00 9.02 120 TYR B O 1
ATOM 2254 N N . GLY B 2 121 ? 178.941 173.806 200.183 1.00 1.22 121 GLY B N 1
ATOM 2255 C CA . GLY B 2 121 ? 177.874 173.801 199.204 1.00 9.63 121 GLY B CA 1
ATOM 2256 C C . GLY B 2 121 ? 178.305 174.519 197.941 1.00 5.04 121 GLY B C 1
ATOM 2257 O O . GLY B 2 121 ? 179.486 174.764 197.726 1.00 9.23 121 GLY B O 1
ATOM 2258 N N . GLU B 2 122 ? 177.315 174.844 197.113 1.00 31.95 122 GLU B N 1
ATOM 2259 C CA . GLU B 2 122 ? 177.569 175.579 195.882 1.00 29.06 122 GLU B CA 1
ATOM 2260 C C . GLU B 2 122 ? 177.845 177.049 196.177 1.00 32.03 122 GLU B C 1
ATOM 2261 O O . GLU B 2 122 ? 177.289 177.636 197.108 1.00 30.76 122 GLU B O 1
ATOM 2267 N N . MET B 2 123 ? 178.714 177.648 195.362 1.00 22.30 123 MET B N 1
ATOM 2268 C CA . MET B 2 123 ? 179.139 179.033 195.559 1.00 27.58 123 MET B CA 1
ATOM 2269 C C . MET B 2 123 ? 178.118 179.964 194.911 1.00 28.91 123 MET B C 1
ATOM 2270 O O . MET B 2 123 ? 178.308 180.494 193.814 1.00 25.87 123 MET B O 1
ATOM 2275 N N . ASP B 2 124 ? 177.009 180.160 195.619 1.00 5.78 124 ASP B N 1
ATOM 2276 C CA . ASP B 2 124 ? 175.946 181.063 195.206 1.00 6.67 124 ASP B CA 1
ATOM 2277 C C . ASP B 2 124 ? 175.362 181.712 196.451 1.00 3.74 124 ASP B C 1
ATOM 2278 O O . ASP B 2 124 ? 175.426 181.149 197.545 1.00 5.73 124 ASP B O 1
ATOM 2283 N N . CYS B 2 125 ? 174.797 182.908 196.278 1.00 9.02 125 CYS B N 1
ATOM 2284 C CA . CYS B 2 125 ? 174.303 183.663 197.426 1.00 3.96 125 CYS B CA 1
ATOM 2285 C C . CYS B 2 125 ? 173.020 183.059 197.990 1.00 0.84 125 CYS B C 1
ATOM 2286 O O . CYS B 2 125 ? 172.866 182.952 199.211 1.00 8.29 125 CYS B O 1
ATOM 2289 N N . ARG B 2 126 ? 172.092 182.653 197.121 1.00 8.25 126 ARG B N 1
ATOM 2290 C CA . ARG B 2 126 ? 170.835 182.077 197.594 1.00 0.32 126 ARG B CA 1
ATOM 2291 C C . ARG B 2 126 ? 171.039 180.673 198.157 1.00 8.78 126 ARG B C 1
ATOM 2292 O O . ARG B 2 126 ? 170.417 180.298 199.164 1.00 0.34 126 ARG B O 1
ATOM 2300 N N . GLU B 2 127 ? 171.920 179.890 197.529 1.00 5.65 127 GLU B N 1
ATOM 2301 C CA . GLU B 2 127 ? 172.279 178.583 198.067 1.00 6.63 127 GLU B CA 1
ATOM 2302 C C . GLU B 2 127 ? 172.912 178.714 199.445 1.00 4.41 127 GLU B C 1
ATOM 2303 O O . GLU B 2 127 ? 172.651 177.898 200.336 1.00 9.72 127 GLU B O 1
ATOM 2309 N N . ALA B 2 128 ? 173.756 179.730 199.635 1.00 2.75 128 ALA B N 1
ATOM 2310 C CA . ALA B 2 128 ? 174.315 179.997 200.955 1.00 1.08 128 ALA B CA 1
ATOM 2311 C C . ALA B 2 128 ? 173.245 180.458 201.932 1.00 1.91 128 ALA B C 1
ATOM 2312 O O . ALA B 2 128 ? 173.337 180.169 203.129 1.00 3.87 128 ALA B O 1
ATOM 2314 N N . MET B 2 129 ? 172.231 181.180 201.447 1.00 2.71 129 MET B N 1
ATOM 2315 C CA . MET B 2 129 ? 171.131 181.591 202.314 1.00 6.26 129 MET B CA 1
ATOM 2316 C C . MET B 2 129 ? 170.305 180.401 202.783 1.00 6.23 129 MET B C 1
ATOM 2317 O O . MET B 2 129 ? 169.661 180.474 203.834 1.00 4.08 129 MET B O 1
ATOM 2322 N N . ILE B 2 130 ? 170.296 179.309 202.016 1.00 3.77 130 ILE B N 1
ATOM 2323 C CA . ILE B 2 130 ? 169.629 178.091 202.480 1.00 6.63 130 ILE B CA 1
ATOM 2324 C C . ILE B 2 130 ? 170.336 177.525 203.711 1.00 0.86 130 ILE B C 1
ATOM 2325 O O . ILE B 2 130 ? 169.695 176.992 204.625 1.00 5.50 130 ILE B O 1
ATOM 2330 N N . ALA B 2 131 ? 171.663 177.653 203.770 1.00 1.47 131 ALA B N 1
ATOM 2331 C CA . ALA B 2 131 ? 172.454 177.134 204.888 1.00 6.97 131 ALA B CA 1
ATOM 2332 C C . ALA B 2 131 ? 172.407 178.080 206.092 1.00 9.06 131 ALA B C 1
ATOM 2333 O O . ALA B 2 131 ? 173.427 178.549 206.597 1.00 3.18 131 ALA B O 1
ATOM 2335 N N . SER B 2 132 ? 171.179 178.345 206.547 1.00 13.27 132 SER B N 1
ATOM 2336 C CA . SER B 2 132 ? 170.892 179.158 207.735 1.00 19.97 132 SER B CA 1
ATOM 2337 C C . SER B 2 132 ? 171.441 180.579 207.619 1.00 17.42 132 SER B C 1
ATOM 2338 O O . SER B 2 132 ? 171.905 181.163 208.599 1.00 16.64 132 SER B O 1
ATOM 2341 N N . GLY B 2 133 ? 171.378 181.146 206.416 1.00 9.23 133 GLY B N 1
ATOM 2342 C CA . GLY B 2 133 ? 171.667 182.548 206.210 1.00 6.78 133 GLY B CA 1
ATOM 2343 C C . GLY B 2 133 ? 173.105 182.895 205.886 1.00 7.71 133 GLY B C 1
ATOM 2344 O O . GLY B 2 133 ? 173.378 184.051 205.546 1.00 5.71 133 GLY B O 1
ATOM 2345 N N . GLY B 2 134 ? 174.029 181.950 205.977 1.00 8.34 134 GLY B N 1
ATOM 2346 C CA . GLY B 2 134 ? 175.427 182.199 205.691 1.00 6.98 134 GLY B CA 1
ATOM 2347 C C . GLY B 2 134 ? 176.302 182.000 206.914 1.00 1.46 134 GLY B C 1
ATOM 2348 O O . GLY B 2 134 ? 175.840 181.643 207.996 1.00 6.12 134 GLY B O 1
ATOM 2349 N N . SER B 2 135 ? 177.598 182.249 206.717 1.00 2.79 135 SER B N 1
ATOM 2350 C CA . SER B 2 135 ? 178.604 182.017 207.747 1.00 9.16 135 SER B CA 1
ATOM 2351 C C . SER B 2 135 ? 179.347 183.281 208.161 1.00 1.98 135 SER B C 1
ATOM 2352 O O . SER B 2 135 ? 180.331 183.190 208.903 1.00 2.86 135 SER B O 1
ATOM 2355 N N . LYS B 2 136 ? 178.908 184.451 207.709 1.00 5.57 136 LYS B N 1
ATOM 2356 C CA . LYS B 2 136 ? 179.558 185.702 208.067 1.00 5.73 136 LYS B CA 1
ATOM 2357 C C . LYS B 2 136 ? 179.193 186.112 209.490 1.00 9.05 136 LYS B C 1
ATOM 2358 O O . LYS B 2 136 ? 178.118 185.781 209.998 1.00 3.47 136 LYS B O 1
ATOM 2364 N N . GLY B 2 137 ? 180.109 186.834 210.137 1.00 4.87 137 GLY B N 1
ATOM 2365 C CA . GLY B 2 137 ? 179.837 187.326 211.478 1.00 6.21 137 GLY B CA 1
ATOM 2366 C C . GLY B 2 137 ? 178.731 188.363 211.511 1.00 1.33 137 GLY B C 1
ATOM 2367 O O . GLY B 2 137 ? 177.910 188.379 212.432 1.00 0.33 137 GLY B O 1
ATOM 2368 N N . CYS B 2 138 ? 178.699 189.247 210.516 1.00 1.13 138 CYS B N 1
ATOM 2369 C CA . CYS B 2 138 ? 177.622 190.214 210.353 1.00 4.77 138 CYS B CA 1
ATOM 2370 C C . CYS B 2 138 ? 176.496 189.573 209.553 1.00 0.24 138 CYS B C 1
ATOM 2371 O O . CYS B 2 138 ? 176.724 189.050 208.458 1.00 6.26 138 CYS B O 1
ATOM 2374 N N . ARG B 2 139 ? 175.283 189.617 210.098 1.00 4.26 139 ARG B N 1
ATOM 2375 C CA . ARG B 2 139 ? 174.133 188.970 209.480 1.00 1.16 139 ARG B CA 1
ATOM 2376 C C . ARG B 2 139 ? 173.451 189.837 208.430 1.00 2.70 139 ARG B C 1
ATOM 2377 O O . ARG B 2 139 ? 172.409 189.437 207.905 1.00 0.21 139 ARG B O 1
ATOM 2385 N N . TYR B 2 140 ? 174.009 191.006 208.115 1.00 2.78 140 TYR B N 1
ATOM 2386 C CA . TYR B 2 140 ? 173.434 191.913 207.133 1.00 6.15 140 TYR B CA 1
ATOM 2387 C C . TYR B 2 140 ? 174.382 192.243 205.989 1.00 6.65 140 TYR B C 1
ATOM 2388 O O . TYR B 2 140 ? 174.016 193.038 205.118 1.00 1.86 140 TYR B O 1
ATOM 2397 N N . GLY B 2 141 ? 175.578 191.659 205.960 1.00 9.26 141 GLY B N 1
ATOM 2398 C CA . GLY B 2 141 ? 176.606 192.047 205.018 1.00 4.05 141 GLY B CA 1
ATOM 2399 C C . GLY B 2 141 ? 176.607 191.216 203.750 1.00 0.75 141 GLY B C 1
ATOM 2400 O O . GLY B 2 141 ? 175.751 190.362 203.521 1.00 8.61 141 GLY B O 1
ATOM 2401 N N . CYS B 2 142 ? 177.610 191.479 202.916 1.00 5.19 142 CYS B N 1
ATOM 2402 C CA . CYS B 2 142 ? 177.731 190.832 201.617 1.00 3.19 142 CYS B CA 1
ATOM 2403 C C . CYS B 2 142 ? 178.292 189.422 201.766 1.00 9.63 142 CYS B C 1
ATOM 2404 O O . CYS B 2 142 ? 179.275 189.208 202.480 1.00 9.38 142 CYS B O 1
ATOM 2407 N N . LEU B 2 143 ? 177.658 188.459 201.091 1.00 5.89 143 LEU B N 1
ATOM 2408 C CA . LEU B 2 143 ? 178.156 187.087 201.098 1.00 8.42 143 LEU B CA 1
ATOM 2409 C C . LEU B 2 143 ? 179.354 186.915 200.169 1.00 3.37 143 LEU B C 1
ATOM 2410 O O . LEU B 2 143 ? 180.282 186.166 200.486 1.00 5.86 143 LEU B O 1
ATOM 2415 N N . GLY B 2 144 ? 179.354 187.593 199.025 1.00 2.66 144 GLY B N 1
ATOM 2416 C CA . GLY B 2 144 ? 180.515 187.619 198.158 1.00 6.89 144 GLY B CA 1
ATOM 2417 C C . GLY B 2 144 ? 180.556 186.591 197.051 1.00 0.15 144 GLY B C 1
ATOM 2418 O O . GLY B 2 144 ? 181.628 186.374 196.476 1.00 0.32 144 GLY B O 1
ATOM 2419 N N . TYR B 2 145 ? 179.435 185.950 196.727 1.00 2.87 145 TYR B N 1
ATOM 2420 C CA . TYR B 2 145 ? 179.408 184.895 195.721 1.00 3.36 145 TYR B CA 1
ATOM 2421 C C . TYR B 2 145 ? 178.903 185.362 194.360 1.00 3.62 145 TYR B C 1
ATOM 2422 O O . TYR B 2 145 ? 178.785 184.539 193.449 1.00 8.07 145 TYR B O 1
ATOM 2431 N N . GLY B 2 146 ? 178.599 186.648 194.200 1.00 7.45 146 GLY B N 1
ATOM 2432 C CA . GLY B 2 146 ? 178.322 187.229 192.899 1.00 4.03 146 GLY B CA 1
ATOM 2433 C C . GLY B 2 146 ? 177.075 186.788 192.156 1.00 4.84 146 GLY B C 1
ATOM 2434 O O . GLY B 2 146 ? 177.141 186.520 190.955 1.00 8.87 146 GLY B O 1
ATOM 2435 N N . THR B 2 147 ? 175.937 186.703 192.845 1.00 1.37 147 THR B N 1
ATOM 2436 C CA . THR B 2 147 ? 174.667 186.468 192.159 1.00 1.87 147 THR B CA 1
ATOM 2437 C C . THR B 2 147 ? 174.285 187.663 191.287 1.00 0.42 147 THR B C 1
ATOM 2438 O O . THR B 2 147 ? 173.773 187.495 190.169 1.00 0.99 147 THR B O 1
ATOM 2442 N N . CYS B 2 148 ? 174.551 188.876 191.780 1.00 6.53 148 CYS B N 1
ATOM 2443 C CA . CYS B 2 148 ? 174.252 190.090 191.027 1.00 1.74 148 CYS B CA 1
ATOM 2444 C C . CYS B 2 148 ? 175.039 190.142 189.724 1.00 1.67 148 CYS B C 1
ATOM 2445 O O . CYS B 2 148 ? 174.517 190.575 188.691 1.00 5.21 148 CYS B O 1
ATOM 2448 N N . LYS B 2 149 ? 176.304 189.721 189.760 1.00 14.78 149 LYS B N 1
ATOM 2449 C CA . LYS B 2 149 ? 177.093 189.620 188.539 1.00 12.69 149 LYS B CA 1
ATOM 2450 C C . LYS B 2 149 ? 176.526 188.569 187.594 1.00 8.57 149 LYS B C 1
ATOM 2451 O O . LYS B 2 149 ? 176.570 188.744 186.372 1.00 8.43 149 LYS B O 1
ATOM 2457 N N . ALA B 2 150 ? 175.982 187.480 188.141 1.00 4.12 150 ALA B N 1
ATOM 2458 C CA . ALA B 2 150 ? 175.426 186.421 187.309 1.00 6.11 150 ALA B CA 1
ATOM 2459 C C . ALA B 2 150 ? 174.151 186.858 186.599 1.00 5.47 150 ALA B C 1
ATOM 2460 O O . ALA B 2 150 ? 173.886 186.405 185.480 1.00 3.89 150 ALA B O 1
ATOM 2462 N N . VAL B 2 151 ? 173.343 187.722 187.224 1.00 7.12 151 VAL B N 1
ATOM 2463 C CA . VAL B 2 151 ? 172.084 188.140 186.607 1.00 0.88 151 VAL B CA 1
ATOM 2464 C C . VAL B 2 151 ? 172.213 189.405 185.764 1.00 8.66 151 VAL B C 1
ATOM 2465 O O . VAL B 2 151 ? 171.218 189.842 185.173 1.00 8.63 151 VAL B O 1
ATOM 2469 N N . CYS B 2 152 ? 173.396 190.003 185.683 1.00 7.31 152 CYS B N 1
ATOM 2470 C CA . CYS B 2 152 ? 173.556 191.229 184.903 1.00 11.34 152 CYS B CA 1
ATOM 2471 C C . CYS B 2 152 ? 173.625 190.901 183.415 1.00 11.22 152 CYS B C 1
ATOM 2472 O O . CYS B 2 152 ? 174.437 190.065 183.008 1.00 4.92 152 CYS B O 1
ATOM 2475 N N . PRO B 2 153 ? 172.795 191.532 182.578 1.00 21.76 153 PRO B N 1
ATOM 2476 C CA . PRO B 2 153 ? 172.830 191.251 181.139 1.00 23.79 153 PRO B CA 1
ATOM 2477 C C . PRO B 2 153 ? 173.758 192.138 180.324 1.00 18.54 153 PRO B C 1
ATOM 2478 O O . PRO B 2 153 ? 174.027 191.800 179.163 1.00 24.72 153 PRO B O 1
ATOM 2482 N N . PHE B 2 154 ? 174.254 193.246 180.875 1.00 18.86 154 PHE B N 1
ATOM 2483 C CA . PHE B 2 154 ? 175.083 194.179 180.121 1.00 19.20 154 PHE B CA 1
ATOM 2484 C C . PHE B 2 154 ? 176.549 194.146 180.534 1.00 17.17 154 PHE B C 1
ATOM 2485 O O . PHE B 2 154 ? 177.331 194.965 180.039 1.00 16.05 154 PHE B O 1
ATOM 2493 N N . ASP B 2 155 ? 176.931 193.225 181.423 1.00 28.67 155 ASP B N 1
ATOM 2494 C CA . ASP B 2 155 ? 178.312 193.014 181.869 1.00 28.83 155 ASP B CA 1
ATOM 2495 C C . ASP B 2 155 ? 178.853 194.324 182.459 1.00 26.58 155 ASP B C 1
ATOM 2496 O O . ASP B 2 155 ? 179.630 195.054 181.846 1.00 26.66 155 ASP B O 1
ATOM 2501 N N . ALA B 2 156 ? 178.306 194.670 183.625 1.00 11.70 156 ALA B N 1
ATOM 2502 C CA . ALA B 2 156 ? 178.690 195.893 184.315 1.00 11.28 156 ALA B CA 1
ATOM 2503 C C . ALA B 2 156 ? 179.202 195.676 185.730 1.00 6.68 156 ALA B C 1
ATOM 2504 O O . ALA B 2 156 ? 179.642 196.644 186.357 1.00 8.58 156 ALA B O 1
ATOM 2506 N N . ILE B 2 157 ? 179.165 194.451 186.249 1.00 0.41 157 ILE B N 1
ATOM 2507 C CA . ILE B 2 157 ? 179.588 194.153 187.612 1.00 2.76 157 ILE B CA 1
ATOM 2508 C C . ILE B 2 157 ? 180.801 193.236 187.567 1.00 1.41 157 ILE B C 1
ATOM 2509 O O . ILE B 2 157 ? 180.831 192.262 186.806 1.00 7.60 157 ILE B O 1
ATOM 2514 N N . VAL B 2 158 ? 181.804 193.552 188.382 1.00 7.80 158 VAL B N 1
ATOM 2515 C CA . VAL B 2 158 ? 182.945 192.675 188.611 1.00 8.96 158 VAL B CA 1
ATOM 2516 C C . VAL B 2 158 ? 183.063 192.457 190.113 1.00 14.09 158 VAL B C 1
ATOM 2517 O O . VAL B 2 158 ? 182.542 193.252 190.900 1.00 14.67 158 VAL B O 1
ATOM 2521 N N . ILE B 2 159 ? 183.701 191.365 190.515 1.00 11.52 159 ILE B N 1
ATOM 2522 C CA . ILE B 2 159 ? 183.878 191.059 191.931 1.00 13.66 159 ILE B CA 1
ATOM 2523 C C . ILE B 2 159 ? 185.342 191.271 192.287 1.00 5.99 159 ILE B C 1
ATOM 2524 O O . ILE B 2 159 ? 186.227 190.613 191.731 1.00 6.92 159 ILE B O 1
ATOM 2529 N N . GLY B 2 160 ? 185.597 192.185 193.216 1.00 5.50 160 GLY B N 1
ATOM 2530 C CA . GLY B 2 160 ? 186.956 192.536 193.561 1.00 11.05 160 GLY B CA 1
ATOM 2531 C C . GLY B 2 160 ? 187.645 191.469 194.388 1.00 13.59 160 GLY B C 1
ATOM 2532 O O . GLY B 2 160 ? 187.055 190.477 194.816 1.00 13.18 160 GLY B O 1
ATOM 2533 N N . GLU B 2 161 ? 188.942 191.687 194.610 1.00 78.47 161 GLU B N 1
ATOM 2534 C CA . GLU B 2 161 ? 189.725 190.761 195.418 1.00 70.74 161 GLU B CA 1
ATOM 2535 C C . GLU B 2 161 ? 189.390 190.862 196.898 1.00 70.92 161 GLU B C 1
ATOM 2536 O O . GLU B 2 161 ? 189.729 189.952 197.661 1.00 70.19 161 GLU B O 1
ATOM 2542 N N . ASP B 2 162 ? 188.738 191.942 197.320 1.00 30.41 162 ASP B N 1
ATOM 2543 C CA . ASP B 2 162 ? 188.315 192.108 198.703 1.00 23.66 162 ASP B CA 1
ATOM 2544 C C . ASP B 2 162 ? 186.936 191.519 198.973 1.00 22.33 162 ASP B C 1
ATOM 2545 O O . ASP B 2 162 ? 186.501 191.503 200.128 1.00 26.00 162 ASP B O 1
ATOM 2550 N N . GLY B 2 163 ? 186.244 191.036 197.943 1.00 6.44 163 GLY B N 1
ATOM 2551 C CA . GLY B 2 163 ? 184.966 190.378 198.107 1.00 9.29 163 GLY B CA 1
ATOM 2552 C C . GLY B 2 163 ? 183.748 191.235 197.847 1.00 8.28 163 GLY B C 1
ATOM 2553 O O . GLY B 2 163 ? 182.630 190.775 198.105 1.00 10.52 163 GLY B O 1
ATOM 2554 N N . LEU B 2 164 ? 183.921 192.461 197.348 1.00 3.48 164 LEU B N 1
ATOM 2555 C CA . LEU B 2 164 ? 182.800 193.358 197.125 1.00 9.28 164 LEU B CA 1
ATOM 2556 C C . LEU B 2 164 ? 182.642 193.677 195.643 1.00 7.90 164 LEU B C 1
ATOM 2557 O O . LEU B 2 164 ? 183.641 193.788 194.924 1.00 8.61 164 LEU B O 1
ATOM 2562 N N . PRO B 2 165 ? 181.410 193.827 195.158 1.00 7.67 165 PRO B N 1
ATOM 2563 C CA . PRO B 2 165 ? 181.209 194.140 193.739 1.00 8.58 165 PRO B CA 1
ATOM 2564 C C . PRO B 2 165 ? 181.583 195.574 193.385 1.00 11.28 165 PRO B C 1
ATOM 2565 O O . PRO B 2 165 ? 181.552 196.482 194.219 1.00 11.54 165 PRO B O 1
ATOM 2569 N N . LYS B 2 166 ? 181.938 195.759 192.113 1.00 13.14 166 LYS B N 1
ATOM 2570 C CA . LYS B 2 166 ? 182.256 197.052 191.524 1.00 19.47 166 LYS B CA 1
ATOM 2571 C C . LYS B 2 166 ? 181.472 197.207 190.229 1.00 12.04 166 LYS B C 1
ATOM 2572 O O . LYS B 2 166 ? 181.388 196.267 189.431 1.00 17.44 166 LYS B O 1
ATOM 2578 N N . VAL B 2 167 ? 180.916 198.398 190.018 1.00 6.54 167 VAL B N 1
ATOM 2579 C CA . VAL B 2 167 ? 179.995 198.669 188.919 1.00 6.27 167 VAL B CA 1
ATOM 2580 C C . VAL B 2 167 ? 180.621 199.702 187.990 1.00 2.50 167 VAL B C 1
ATOM 2581 O O . VAL B 2 167 ? 181.105 200.744 188.446 1.00 3.77 167 VAL B O 1
ATOM 2585 N N . ASP B 2 168 ? 180.613 199.405 186.692 1.00 36.21 168 ASP B N 1
ATOM 2586 C CA . ASP B 2 168 ? 181.099 200.341 185.684 1.00 36.64 168 ASP B CA 1
ATOM 2587 C C . ASP B 2 168 ? 179.999 201.337 185.332 1.00 43.54 168 ASP B C 1
ATOM 2588 O O . ASP B 2 168 ? 178.941 200.925 184.844 1.00 38.89 168 ASP B O 1
ATOM 2593 N N . PRO B 2 169 ? 180.199 202.639 185.557 1.00 35.79 169 PRO B N 1
ATOM 2594 C CA . PRO B 2 169 ? 179.129 203.607 185.264 1.00 33.40 169 PRO B CA 1
ATOM 2595 C C . PRO B 2 169 ? 178.851 203.793 183.782 1.00 35.64 169 PRO B C 1
ATOM 2596 O O . PRO B 2 169 ? 177.795 204.336 183.435 1.00 30.54 169 PRO B O 1
ATOM 2600 N N . GLU B 2 170 ? 179.756 203.372 182.901 1.00 96.86 170 GLU B N 1
ATOM 2601 C CA . GLU B 2 170 ? 179.572 203.541 181.467 1.00 101.22 170 GLU B CA 1
ATOM 2602 C C . GLU B 2 170 ? 178.875 202.361 180.802 1.00 103.89 170 GLU B C 1
ATOM 2603 O O . GLU B 2 170 ? 178.559 202.443 179.611 1.00 105.43 170 GLU B O 1
ATOM 2609 N N . LYS B 2 171 ? 178.625 201.273 181.532 1.00 41.22 171 LYS B N 1
ATOM 2610 C CA . LYS B 2 171 ? 177.912 200.128 180.986 1.00 41.24 171 LYS B CA 1
ATOM 2611 C C . LYS B 2 171 ? 176.605 199.822 181.700 1.00 35.69 171 LYS B C 1
ATOM 2612 O O . LYS B 2 171 ? 175.856 198.959 181.230 1.00 38.03 171 LYS B O 1
ATOM 2618 N N . CYS B 2 172 ? 176.308 200.492 182.809 1.00 12.60 172 CYS B N 1
ATOM 2619 C CA . CYS B 2 172 ? 175.082 200.249 183.554 1.00 15.46 172 CYS B CA 1
ATOM 2620 C C . CYS B 2 172 ? 173.959 201.102 182.983 1.00 11.21 172 CYS B C 1
ATOM 2621 O O . CYS B 2 172 ? 174.108 202.320 182.844 1.00 14.23 172 CYS B O 1
ATOM 2624 N N . THR B 2 173 ? 172.839 200.464 182.645 1.00 29.50 173 THR B N 1
ATOM 2625 C CA . THR B 2 173 ? 171.668 201.172 182.132 1.00 26.89 173 THR B CA 1
ATOM 2626 C C . THR B 2 173 ? 170.507 200.984 183.103 1.00 23.28 173 THR B C 1
ATOM 2627 O O . THR B 2 173 ? 169.618 200.167 182.860 1.00 26.45 173 THR B O 1
ATOM 2631 N N . SER B 2 174 ? 170.541 201.741 184.205 1.00 52.87 174 SER B N 1
ATOM 2632 C CA . SER B 2 174 ? 169.416 202.122 185.060 1.00 56.13 174 SER B CA 1
ATOM 2633 C C . SER B 2 174 ? 168.292 201.098 185.196 1.00 60.72 174 SER B C 1
ATOM 2634 O O . SER B 2 174 ? 167.117 201.465 185.111 1.00 55.10 174 SER B O 1
ATOM 2637 N N . CYS B 2 175 ? 168.616 199.833 185.418 1.00 55.54 175 CYS B N 1
ATOM 2638 C CA . CYS B 2 175 ? 167.585 198.828 185.617 1.00 55.56 175 CYS B CA 1
ATOM 2639 C C . CYS B 2 175 ? 167.705 198.262 187.031 1.00 55.41 175 CYS B C 1
ATOM 2640 O O . CYS B 2 175 ? 168.454 198.776 187.869 1.00 47.25 175 CYS B O 1
ATOM 2643 N N . GLY B 2 176 ? 166.939 197.217 187.314 1.00 18.47 176 GLY B N 1
ATOM 2644 C CA . GLY B 2 176 ? 166.929 196.684 188.659 1.00 22.18 176 GLY B CA 1
ATOM 2645 C C . GLY B 2 176 ? 167.051 195.181 188.718 1.00 25.18 176 GLY B C 1
ATOM 2646 O O . GLY B 2 176 ? 166.520 194.552 189.635 1.00 18.50 176 GLY B O 1
ATOM 2647 N N . LYS B 2 177 ? 167.744 194.593 187.745 1.00 13.26 177 LYS B N 1
ATOM 2648 C CA . LYS B 2 177 ? 167.906 193.144 187.730 1.00 11.52 177 LYS B CA 1
ATOM 2649 C C . LYS B 2 177 ? 168.731 192.669 188.919 1.00 8.58 177 LYS B C 1
ATOM 2650 O O . LYS B 2 177 ? 168.434 191.626 189.511 1.00 15.42 177 LYS B O 1
ATOM 2656 N N . CYS B 2 178 ? 169.767 193.421 189.281 1.00 1.19 178 CYS B N 1
ATOM 2657 C CA . CYS B 2 178 ? 170.578 193.113 190.449 1.00 3.08 178 CYS B CA 1
ATOM 2658 C C . CYS B 2 178 ? 169.940 193.574 191.751 1.00 5.87 178 CYS B C 1
ATOM 2659 O O . CYS B 2 178 ? 170.393 193.160 192.823 1.00 3.95 178 CYS B O 1
ATOM 2662 N N . VAL B 2 179 ? 168.903 194.407 191.685 1.00 1.90 179 VAL B N 1
ATOM 2663 C CA . VAL B 2 179 ? 168.289 194.945 192.893 1.00 9.03 179 VAL B CA 1
ATOM 2664 C C . VAL B 2 179 ? 167.387 193.909 193.553 1.00 3.83 179 VAL B C 1
ATOM 2665 O O . VAL B 2 179 ? 167.430 193.719 194.774 1.00 9.43 179 VAL B O 1
ATOM 2669 N N . GLU B 2 180 ? 166.565 193.217 192.766 1.00 28.19 180 GLU B N 1
ATOM 2670 C CA . GLU B 2 180 ? 165.671 192.204 193.314 1.00 26.15 180 GLU B CA 1
ATOM 2671 C C . GLU B 2 180 ? 166.286 190.811 193.353 1.00 24.17 180 GLU B C 1
ATOM 2672 O O . GLU B 2 180 ? 165.630 189.878 193.825 1.00 26.71 180 GLU B O 1
ATOM 2678 N N . ALA B 2 181 ? 167.514 190.640 192.870 1.00 0.99 181 ALA B N 1
ATOM 2679 C CA . ALA B 2 181 ? 168.184 189.350 192.951 1.00 2.01 181 ALA B CA 1
ATOM 2680 C C . ALA B 2 181 ? 169.061 189.208 194.185 1.00 7.22 181 ALA B C 1
ATOM 2681 O O . ALA B 2 181 ? 169.452 188.085 194.520 1.00 9.37 181 ALA B O 1
ATOM 2683 N N . CYS B 2 182 ? 169.376 190.304 194.866 1.00 0.21 182 CYS B N 1
ATOM 2684 C CA . CYS B 2 182 ? 170.240 190.242 196.038 1.00 9.60 182 CYS B CA 1
ATOM 2685 C C . CYS B 2 182 ? 169.461 189.707 197.233 1.00 6.82 182 CYS B C 1
ATOM 2686 O O . CYS B 2 182 ? 168.430 190.284 197.594 1.00 3.11 182 CYS B O 1
ATOM 2689 N N . PRO B 2 183 ? 169.906 188.617 197.865 1.00 3.74 183 PRO B N 1
ATOM 2690 C CA . PRO B 2 183 ? 169.193 188.114 199.049 1.00 8.74 183 PRO B CA 1
ATOM 2691 C C . PRO B 2 183 ? 169.335 188.992 200.280 1.00 7.26 183 PRO B C 1
ATOM 2692 O O . PRO B 2 183 ? 168.553 188.827 201.224 1.00 9.54 183 PRO B O 1
ATOM 2696 N N . LYS B 2 184 ? 170.299 189.910 200.312 1.00 6.42 184 LYS B N 1
ATOM 2697 C CA . LYS B 2 184 ? 170.535 190.757 201.472 1.00 7.37 184 LYS B CA 1
ATOM 2698 C C . LYS B 2 184 ? 169.963 192.162 201.323 1.00 8.09 184 LYS B C 1
ATOM 2699 O O . LYS B 2 184 ? 170.114 192.969 202.245 1.00 3.96 184 LYS B O 1
ATOM 2705 N N . SER B 2 185 ? 169.309 192.463 200.196 1.00 1.79 185 SER B N 1
ATOM 2706 C CA . SER B 2 185 ? 168.754 193.790 199.901 1.00 2.28 185 SER B CA 1
ATOM 2707 C C . SER B 2 185 ? 169.826 194.876 200.000 1.00 7.16 185 SER B C 1
ATOM 2708 O O . SER B 2 185 ? 169.648 195.906 200.651 1.00 7.47 185 SER B O 1
ATOM 2711 N N . ILE B 2 186 ? 170.947 194.637 199.324 1.00 2.52 186 ILE B N 1
ATOM 2712 C CA . ILE B 2 186 ? 172.136 195.464 199.446 1.00 3.39 186 ILE B CA 1
ATOM 2713 C C . ILE B 2 186 ? 172.329 196.366 198.231 1.00 4.95 186 ILE B C 1
ATOM 2714 O O . ILE B 2 186 ? 172.705 197.531 198.375 1.00 3.15 186 ILE B O 1
ATOM 2719 N N . MET B 2 187 ? 172.060 195.859 197.030 1.00 9.93 187 MET B N 1
ATOM 2720 C CA . MET B 2 187 ? 172.203 196.663 195.822 1.00 3.24 187 MET B CA 1
ATOM 2721 C C . MET B 2 187 ? 171.083 197.694 195.730 1.00 0.35 187 MET B C 1
ATOM 2722 O O . MET B 2 187 ? 169.907 197.363 195.910 1.00 8.17 187 MET B O 1
ATOM 2727 N N . THR B 2 188 ? 171.446 198.948 195.452 1.00 5.90 188 THR B N 1
ATOM 2728 C CA . THR B 2 188 ? 170.475 200.033 195.357 1.00 0.63 188 THR B CA 1
ATOM 2729 C C . THR B 2 188 ? 170.781 200.885 194.131 1.00 0.77 188 THR B C 1
ATOM 2730 O O . THR B 2 188 ? 171.823 200.739 193.495 1.00 2.45 188 THR B O 1
ATOM 2734 N N . LEU B 2 189 ? 169.852 201.780 193.797 1.00 20.44 189 LEU B N 1
ATOM 2735 C CA . LEU B 2 189 ? 169.996 202.698 192.671 1.00 24.87 189 LEU B CA 1
ATOM 2736 C C . LEU B 2 189 ? 170.147 204.123 193.188 1.00 21.47 189 LEU B C 1
ATOM 2737 O O . LEU B 2 189 ? 169.307 204.601 193.957 1.00 17.17 189 LEU B O 1
ATOM 2742 N N . VAL B 2 190 ? 171.205 204.800 192.752 1.00 19.21 190 VAL B N 1
ATOM 2743 C CA . VAL B 2 190 ? 171.597 206.105 193.282 1.00 18.32 190 VAL B CA 1
ATOM 2744 C C . VAL B 2 190 ? 171.890 207.026 192.100 1.00 19.52 190 VAL B C 1
ATOM 2745 O O . VAL B 2 190 ? 172.399 206.554 191.073 1.00 11.96 190 VAL B O 1
ATOM 2749 N N . PRO B 2 191 ? 171.561 208.320 192.177 1.00 28.20 191 PRO B N 1
ATOM 2750 C CA . PRO B 2 191 ? 171.920 209.242 191.090 1.00 23.21 191 PRO B CA 1
ATOM 2751 C C . PRO B 2 191 ? 173.425 209.303 190.863 1.00 30.81 191 PRO B C 1
ATOM 2752 O O . PRO B 2 191 ? 174.223 209.179 191.794 1.00 30.48 191 PRO B O 1
ATOM 2756 N N . GLU B 2 192 ? 173.805 209.497 189.598 1.00 59.01 192 GLU B N 1
ATOM 2757 C CA . GLU B 2 192 ? 175.213 209.472 189.217 1.00 60.22 192 GLU B CA 1
ATOM 2758 C C . GLU B 2 192 ? 176.007 210.637 189.796 1.00 57.41 192 GLU B C 1
ATOM 2759 O O . GLU B 2 192 ? 177.230 210.528 189.936 1.00 53.62 192 GLU B O 1
ATOM 2765 N N . ALA B 2 193 ? 175.351 211.739 190.142 1.00 54.85 193 ALA B N 1
ATOM 2766 C CA . ALA B 2 193 ? 176.034 212.903 190.687 1.00 51.29 193 ALA B CA 1
ATOM 2767 C C . ALA B 2 193 ? 176.132 212.883 192.207 1.00 53.50 193 ALA B C 1
ATOM 2768 O O . ALA B 2 193 ? 176.637 213.846 192.791 1.00 51.52 193 ALA B O 1
ATOM 2770 N N . GLN B 2 194 ? 175.668 211.820 192.859 1.00 27.27 194 GLN B N 1
ATOM 2771 C CA . GLN B 2 194 ? 175.685 211.734 194.313 1.00 24.10 194 GLN B CA 1
ATOM 2772 C C . GLN B 2 194 ? 176.968 211.061 194.780 1.00 24.07 194 GLN B C 1
ATOM 2773 O O . GLN B 2 194 ? 177.324 209.982 194.297 1.00 24.43 194 GLN B O 1
ATOM 2779 N N . GLU B 2 195 ? 177.660 211.703 195.721 1.00 52.23 195 GLU B N 1
ATOM 2780 C CA . GLU B 2 195 ? 178.906 211.184 196.261 1.00 56.40 195 GLU B CA 1
ATOM 2781 C C . GLU B 2 195 ? 178.868 210.956 197.764 1.00 58.37 195 GLU B C 1
ATOM 2782 O O . GLU B 2 195 ? 179.844 210.438 198.317 1.00 56.97 195 GLU B O 1
ATOM 2788 N N . VAL B 2 196 ? 177.783 211.318 198.437 1.00 16.08 196 VAL B N 1
ATOM 2789 C CA . VAL B 2 196 ? 177.651 211.160 199.880 1.00 11.11 196 VAL B CA 1
ATOM 2790 C C . VAL B 2 196 ? 176.614 210.069 200.114 1.00 8.83 196 VAL B C 1
ATOM 2791 O O . VAL B 2 196 ? 175.409 210.299 199.973 1.00 15.83 196 VAL B O 1
ATOM 2795 N N . ILE B 2 197 ? 177.081 208.872 200.466 1.00 9.48 197 ILE B N 1
ATOM 2796 C CA . ILE B 2 197 ? 176.232 207.705 200.681 1.00 1.63 197 ILE B CA 1
ATOM 2797 C C . ILE B 2 197 ? 176.652 207.037 201.983 1.00 0.87 197 ILE B C 1
ATOM 2798 O O . ILE B 2 197 ? 177.848 206.897 202.257 1.00 5.94 197 ILE B O 1
ATOM 2803 N N . VAL B 2 198 ? 175.674 206.644 202.795 1.00 1.72 198 VAL B N 1
ATOM 2804 C CA . VAL B 2 198 ? 175.927 205.850 203.994 1.00 0.11 198 VAL B CA 1
ATOM 2805 C C . VAL B 2 198 ? 175.971 204.381 203.593 1.00 8.88 198 VAL B C 1
ATOM 2806 O O . VAL B 2 198 ? 174.966 203.821 203.142 1.00 0.35 198 VAL B O 1
ATOM 2810 N N . LYS B 2 199 ? 177.135 203.753 203.755 1.00 8.36 199 LYS B N 1
ATOM 2811 C CA . LYS B 2 199 ? 177.347 202.380 203.301 1.00 14.02 199 LYS B CA 1
ATOM 2812 C C . LYS B 2 199 ? 177.312 201.430 204.497 1.00 11.34 199 LYS B C 1
ATOM 2813 O O . LYS B 2 199 ? 178.340 201.010 205.026 1.00 9.78 199 LYS B O 1
ATOM 2819 N N . CYS B 2 200 ? 176.094 201.079 204.907 1.00 1.84 200 CYS B N 1
ATOM 2820 C CA . CYS B 2 200 ? 175.844 200.077 205.935 1.00 2.37 200 CYS B CA 1
ATOM 2821 C C . CYS B 2 200 ? 174.371 199.703 205.900 1.00 0.18 200 CYS B C 1
ATOM 2822 O O . CYS B 2 200 ? 173.531 200.488 205.454 1.00 9.31 200 CYS B O 1
ATOM 2825 N N . HIS B 2 201 ? 174.074 198.491 206.373 1.00 1.09 201 HIS B N 1
ATOM 2826 C CA . HIS B 2 201 ? 172.712 197.981 206.471 1.00 1.73 201 HIS B CA 1
ATOM 2827 C C . HIS B 2 201 ? 172.520 197.192 207.763 1.00 5.77 201 HIS B C 1
ATOM 2828 O O . HIS B 2 201 ? 171.732 196.243 207.804 1.00 2.52 201 HIS B O 1
ATOM 2835 N N . ASN B 2 202 ? 173.233 197.567 208.821 1.00 9.97 202 ASN B N 1
ATOM 2836 C CA . ASN B 2 202 ? 173.247 196.824 210.074 1.00 1.29 202 ASN B CA 1
ATOM 2837 C C . ASN B 2 202 ? 172.193 197.399 211.012 1.00 7.56 202 ASN B C 1
ATOM 2838 O O . ASN B 2 202 ? 172.225 198.592 211.330 1.00 7.94 202 ASN B O 1
ATOM 2843 N N . PHE B 2 203 ? 171.273 196.547 211.465 1.00 0.50 203 PHE B N 1
ATOM 2844 C CA . PHE B 2 203 ? 170.139 196.962 212.282 1.00 9.63 203 PHE B CA 1
ATOM 2845 C C . PHE B 2 203 ? 170.296 196.552 213.744 1.00 0.07 203 PHE B C 1
ATOM 2846 O O . PHE B 2 203 ? 169.304 196.322 214.438 1.00 5.73 203 PHE B O 1
ATOM 2854 N N . ASP B 2 204 ? 171.530 196.460 214.224 1.00 31.04 204 ASP B N 1
ATOM 2855 C CA . ASP B 2 204 ? 171.820 196.094 215.602 1.00 29.88 204 ASP B CA 1
ATOM 2856 C C . ASP B 2 204 ? 172.202 197.328 216.415 1.00 22.71 204 ASP B C 1
ATOM 2857 O O . ASP B 2 204 ? 172.357 198.431 215.889 1.00 29.18 204 ASP B O 1
ATOM 2862 N N . LYS B 2 205 ? 172.363 197.122 217.720 1.00 52.38 205 LYS B N 1
ATOM 2863 C CA . LYS B 2 205 ? 172.740 198.201 218.619 1.00 50.78 205 LYS B CA 1
ATOM 2864 C C . LYS B 2 205 ? 174.246 198.449 218.548 1.00 50.05 205 LYS B C 1
ATOM 2865 O O . LYS B 2 205 ? 174.968 197.828 217.766 1.00 50.63 205 LYS B O 1
ATOM 2871 N N . GLY B 2 206 ? 174.725 199.373 219.384 1.00 40.19 206 GLY B N 1
ATOM 2872 C CA . GLY B 2 206 ? 176.099 199.837 219.258 1.00 40.63 206 GLY B CA 1
ATOM 2873 C C . GLY B 2 206 ? 177.133 198.774 219.578 1.00 36.09 206 GLY B C 1
ATOM 2874 O O . GLY B 2 206 ? 178.114 198.608 218.851 1.00 42.32 206 GLY B O 1
ATOM 2875 N N . LYS B 2 207 ? 176.922 198.030 220.667 1.00 64.42 207 LYS B N 1
ATOM 2876 C CA . LYS B 2 207 ? 177.944 197.093 221.131 1.00 66.94 207 LYS B CA 1
ATOM 2877 C C . LYS B 2 207 ? 178.057 195.876 220.217 1.00 70.28 207 LYS B C 1
ATOM 2878 O O . LYS B 2 207 ? 179.168 195.461 219.861 1.00 66.27 207 LYS B O 1
ATOM 2884 N N . ILE B 2 208 ? 176.921 195.294 219.824 1.00 40.50 208 ILE B N 1
ATOM 2885 C CA . ILE B 2 208 ? 176.945 194.121 218.954 1.00 36.05 208 ILE B CA 1
ATOM 2886 C C . ILE B 2 208 ? 177.517 194.481 217.588 1.00 32.14 208 ILE B C 1
ATOM 2887 O O . ILE B 2 208 ? 178.332 193.739 217.022 1.00 36.95 208 ILE B O 1
ATOM 2892 N N . ALA B 2 209 ? 177.106 195.628 217.041 1.00 22.10 209 ALA B N 1
ATOM 2893 C CA . ALA B 2 209 ? 177.636 196.073 215.756 1.00 19.22 209 ALA B CA 1
ATOM 2894 C C . ALA B 2 209 ? 179.128 196.366 215.843 1.00 17.51 209 ALA B C 1
ATOM 2895 O O . ALA B 2 209 ? 179.880 196.058 214.912 1.00 17.47 209 ALA B O 1
ATOM 2897 N N . ARG B 2 210 ? 179.572 196.967 216.950 1.00 27.01 210 ARG B N 1
ATOM 2898 C CA . ARG B 2 210 ? 180.993 197.240 217.128 1.00 29.90 210 ARG B CA 1
ATOM 2899 C C . ARG B 2 210 ? 181.798 195.950 217.185 1.00 22.50 210 ARG B C 1
ATOM 2900 O O . ARG B 2 210 ? 182.910 195.879 216.649 1.00 22.75 210 ARG B O 1
ATOM 2908 N N . LEU B 2 211 ? 181.257 194.920 217.837 1.00 19.04 211 LEU B N 1
ATOM 2909 C CA . LEU B 2 211 ? 181.937 193.629 217.852 1.00 25.88 211 LEU B CA 1
ATOM 2910 C C . LEU B 2 211 ? 181.920 192.961 216.481 1.00 28.55 211 LEU B C 1
ATOM 2911 O O . LEU B 2 211 ? 182.828 192.188 216.159 1.00 22.94 211 LEU B O 1
ATOM 2916 N N . SER B 2 212 ? 180.905 193.248 215.662 1.00 27.54 212 SER B N 1
ATOM 2917 C CA . SER B 2 212 ? 180.747 192.536 214.396 1.00 25.01 212 SER B CA 1
ATOM 2918 C C . SER B 2 212 ? 181.718 193.039 213.330 1.00 27.59 212 SER B C 1
ATOM 2919 O O . SER B 2 212 ? 182.480 192.255 212.753 1.00 22.85 212 SER B O 1
ATOM 2922 N N . CYS B 2 213 ? 181.701 194.341 213.049 1.00 1.79 213 CYS B N 1
ATOM 2923 C CA . CYS B 2 213 ? 182.438 194.909 211.928 1.00 1.90 213 CYS B CA 1
ATOM 2924 C C . CYS B 2 213 ? 183.218 196.128 212.402 1.00 2.96 213 CYS B C 1
ATOM 2925 O O . CYS B 2 213 ? 182.910 196.725 213.435 1.00 0.06 213 CYS B O 1
ATOM 2928 N N . THR B 2 214 ? 184.248 196.484 211.632 1.00 15.14 214 THR B N 1
ATOM 2929 C CA . THR B 2 214 ? 185.086 197.632 211.966 1.00 15.82 214 THR B CA 1
ATOM 2930 C C . THR B 2 214 ? 184.376 198.953 211.680 1.00 9.91 214 THR B C 1
ATOM 2931 O O . THR B 2 214 ? 184.479 199.900 212.468 1.00 9.55 214 THR B O 1
ATOM 2935 N N . THR B 2 215 ? 183.616 199.020 210.588 1.00 9.63 215 THR B N 1
ATOM 2936 C CA . THR B 2 215 ? 182.971 200.261 210.173 1.00 7.59 215 THR B CA 1
ATOM 2937 C C . THR B 2 215 ? 181.455 200.160 210.279 1.00 3.25 215 THR B C 1
ATOM 2938 O O . THR B 2 215 ? 180.735 200.571 209.365 1.00 0.86 215 THR B O 1
ATOM 2942 N N . ALA B 2 216 ? 180.965 199.608 211.385 1.00 7.71 216 ALA B N 1
ATOM 2943 C CA . ALA B 2 216 ? 179.538 199.457 211.610 1.00 3.85 216 ALA B CA 1
ATOM 2944 C C . ALA B 2 216 ? 178.925 200.749 212.145 1.00 5.71 216 ALA B C 1
ATOM 2945 O O . ALA B 2 216 ? 179.613 201.626 212.670 1.00 7.56 216 ALA B O 1
ATOM 2947 N N . CYS B 2 217 ? 177.605 200.855 212.009 1.00 26.38 217 CYS B N 1
ATOM 2948 C CA . CYS B 2 217 ? 176.863 201.998 212.521 1.00 23.41 217 CYS B CA 1
ATOM 2949 C C . CYS B 2 217 ? 176.379 201.702 213.935 1.00 21.36 217 CYS B C 1
ATOM 2950 O O . CYS B 2 217 ? 175.701 200.697 214.170 1.00 21.00 217 CYS B O 1
ATOM 2953 N N . ILE B 2 218 ? 176.725 202.586 214.871 1.00 14.43 218 ILE B N 1
ATOM 2954 C CA . ILE B 2 218 ? 176.367 202.417 216.272 1.00 9.56 218 ILE B CA 1
ATOM 2955 C C . ILE B 2 218 ? 175.191 203.303 216.671 1.00 8.31 218 ILE B C 1
ATOM 2956 O O . ILE B 2 218 ? 174.850 203.372 217.856 1.00 10.54 218 ILE B O 1
ATOM 2961 N N . ALA B 2 219 ? 174.564 203.982 215.705 1.00 6.24 219 ALA B N 1
ATOM 2962 C CA . ALA B 2 219 ? 173.357 204.790 215.914 1.00 2.65 219 ALA B CA 1
ATOM 2963 C C . ALA B 2 219 ? 173.560 205.871 216.974 1.00 6.53 219 ALA B C 1
ATOM 2964 O O . ALA B 2 219 ? 172.696 206.105 217.821 1.00 8.42 219 ALA B O 1
ATOM 2966 N N . CYS B 2 220 ? 174.712 206.544 216.925 1.00 23.22 220 CYS B N 1
ATOM 2967 C CA . CYS B 2 220 ? 174.987 207.606 217.887 1.00 20.64 220 CYS B CA 1
ATOM 2968 C C . CYS B 2 220 ? 174.199 208.873 217.578 1.00 26.33 220 CYS B C 1
ATOM 2969 O O . CYS B 2 220 ? 173.837 209.614 218.498 1.00 27.45 220 CYS B O 1
ATOM 2972 N N . GLY B 2 221 ? 173.925 209.140 216.302 1.00 21.65 221 GLY B N 1
ATOM 2973 C CA . GLY B 2 221 ? 173.175 210.316 215.913 1.00 23.39 221 GLY B CA 1
ATOM 2974 C C . GLY B 2 221 ? 173.976 211.590 215.779 1.00 23.91 221 GLY B C 1
ATOM 2975 O O . GLY B 2 221 ? 173.380 212.670 215.729 1.00 23.16 221 GLY B O 1
ATOM 2976 N N . ALA B 2 222 ? 175.306 211.506 215.721 1.00 21.09 222 ALA B N 1
ATOM 2977 C CA . ALA B 2 222 ? 176.125 212.704 215.577 1.00 22.74 222 ALA B CA 1
ATOM 2978 C C . ALA B 2 222 ? 176.038 213.306 214.182 1.00 18.76 222 ALA B C 1
ATOM 2979 O O . ALA B 2 222 ? 176.323 214.495 214.016 1.00 19.13 222 ALA B O 1
ATOM 2981 N N . CYS B 2 223 ? 175.666 212.512 213.177 1.00 12.50 223 CYS B N 1
ATOM 2982 C CA . CYS B 2 223 ? 175.501 213.025 211.823 1.00 14.40 223 CYS B CA 1
ATOM 2983 C C . CYS B 2 223 ? 174.217 213.822 211.651 1.00 14.32 223 CYS B C 1
ATOM 2984 O O . CYS B 2 223 ? 174.160 214.700 210.783 1.00 19.38 223 CYS B O 1
ATOM 2987 N N . VAL B 2 224 ? 173.190 213.531 212.449 1.00 26.49 224 VAL B N 1
ATOM 2988 C CA . VAL B 2 224 ? 171.927 214.254 212.352 1.00 18.91 224 VAL B CA 1
ATOM 2989 C C . VAL B 2 224 ? 172.074 215.691 212.841 1.00 22.18 224 VAL B C 1
ATOM 2990 O O . VAL B 2 224 ? 171.485 216.610 212.262 1.00 21.30 224 VAL B O 1
ATOM 2994 N N . LYS B 2 225 ? 172.856 215.916 213.900 1.00 35.08 225 LYS B N 1
ATOM 2995 C CA . LYS B 2 225 ? 173.033 217.270 214.414 1.00 32.37 225 LYS B CA 1
ATOM 2996 C C . LYS B 2 225 ? 173.875 218.130 213.481 1.00 35.98 225 LYS B C 1
ATOM 2997 O O . LYS B 2 225 ? 173.796 219.361 213.539 1.00 38.62 225 LYS B O 1
ATOM 3003 N N . ALA B 2 226 ? 174.691 217.511 212.626 1.00 23.36 226 ALA B N 1
ATOM 3004 C CA . ALA B 2 226 ? 175.495 218.285 211.685 1.00 19.62 226 ALA B CA 1
ATOM 3005 C C . ALA B 2 226 ? 174.656 218.784 210.515 1.00 26.42 226 ALA B C 1
ATOM 3006 O O . ALA B 2 226 ? 174.918 219.863 209.973 1.00 23.60 226 ALA B O 1
ATOM 3008 N N . CYS B 2 227 ? 173.650 218.013 210.108 1.00 22.79 227 CYS B N 1
ATOM 3009 C CA . CYS B 2 227 ? 172.814 218.384 208.976 1.00 31.21 227 CYS B CA 1
ATOM 3010 C C . CYS B 2 227 ? 171.744 219.380 209.401 1.00 30.46 227 CYS B C 1
ATOM 3011 O O . CYS B 2 227 ? 171.065 219.191 210.413 1.00 29.53 227 CYS B O 1
ATOM 3014 N N . ARG B 2 228 ? 171.597 220.447 208.616 1.00 97.80 228 ARG B N 1
ATOM 3015 C CA . ARG B 2 228 ? 170.571 221.454 208.855 1.00 91.58 228 ARG B CA 1
ATOM 3016 C C . ARG B 2 228 ? 169.510 221.476 207.762 1.00 97.68 228 ARG B C 1
ATOM 3017 O O . ARG B 2 228 ? 168.664 222.377 207.753 1.00 90.64 228 ARG B O 1
ATOM 3025 N N . PHE B 2 229 ? 169.537 220.517 206.840 1.00 64.43 229 PHE B N 1
ATOM 3026 C CA . PHE B 2 229 ? 168.536 220.413 205.790 1.00 64.75 229 PHE B CA 1
ATOM 3027 C C . PHE B 2 229 ? 167.607 219.223 205.981 1.00 58.09 229 PHE B C 1
ATOM 3028 O O . PHE B 2 229 ? 166.769 218.967 205.110 1.00 63.67 229 PHE B O 1
ATOM 3036 N N . ASP B 2 230 ? 167.737 218.500 207.098 1.00 59.53 230 ASP B N 1
ATOM 3037 C CA . ASP B 2 230 ? 166.888 217.355 207.442 1.00 64.60 230 ASP B CA 1
ATOM 3038 C C . ASP B 2 230 ? 166.910 216.286 206.349 1.00 63.63 230 ASP B C 1
ATOM 3039 O O . ASP B 2 230 ? 165.872 215.772 205.928 1.00 56.80 230 ASP B O 1
ATOM 3044 N N . ALA B 2 231 ? 168.116 215.943 205.895 1.00 21.92 231 ALA B N 1
ATOM 3045 C CA . ALA B 2 231 ? 168.284 214.982 204.816 1.00 27.05 231 ALA B CA 1
ATOM 3046 C C . ALA B 2 231 ? 168.744 213.607 205.274 1.00 19.29 231 ALA B C 1
ATOM 3047 O O . ALA B 2 231 ? 168.603 212.647 204.511 1.00 19.72 231 ALA B O 1
ATOM 3049 N N . ILE B 2 232 ? 169.283 213.481 206.484 1.00 12.03 232 ILE B N 1
ATOM 3050 C CA . ILE B 2 232 ? 169.774 212.210 207.003 1.00 11.87 232 ILE B CA 1
ATOM 3051 C C . ILE B 2 232 ? 169.017 211.887 208.286 1.00 10.62 232 ILE B C 1
ATOM 3052 O O . ILE B 2 232 ? 168.906 212.734 209.180 1.00 12.92 232 ILE B O 1
ATOM 3057 N N . THR B 2 233 ? 168.462 210.675 208.356 1.00 21.47 233 THR B N 1
ATOM 3058 C CA . THR B 2 233 ? 167.674 210.234 209.501 1.00 23.76 233 THR B CA 1
ATOM 3059 C C . THR B 2 233 ? 168.152 208.868 209.973 1.00 19.05 233 THR B C 1
ATOM 3060 O O . THR B 2 233 ? 168.573 208.028 209.173 1.00 25.68 233 THR B O 1
ATOM 3064 N N . VAL B 2 234 ? 168.061 208.646 211.282 1.00 28.46 234 VAL B N 1
ATOM 3065 C CA . VAL B 2 234 ? 168.440 207.384 211.909 1.00 24.07 234 VAL B CA 1
ATOM 3066 C C . VAL B 2 234 ? 167.167 206.632 212.270 1.00 29.66 234 VAL B C 1
ATOM 3067 O O . VAL B 2 234 ? 166.379 207.092 213.105 1.00 21.61 234 VAL B O 1
ATOM 3071 N N . GLU B 2 235 ? 166.968 205.477 211.642 1.00 51.84 235 GLU B N 1
ATOM 3072 C CA . GLU B 2 235 ? 165.825 204.621 211.908 1.00 55.69 235 GLU B CA 1
ATOM 3073 C C . GLU B 2 235 ? 166.300 203.175 211.882 1.00 56.67 235 GLU B C 1
ATOM 3074 O O . GLU B 2 235 ? 167.232 202.831 211.148 1.00 51.56 235 GLU B O 1
ATOM 3080 N N . ASN B 2 236 ? 165.680 202.342 212.726 1.00 33.85 236 ASN B N 1
ATOM 3081 C CA . ASN B 2 236 ? 166.005 200.917 212.832 1.00 32.21 236 ASN B CA 1
ATOM 3082 C C . ASN B 2 236 ? 167.479 200.712 213.172 1.00 26.91 236 ASN B C 1
ATOM 3083 O O . ASN B 2 236 ? 168.120 199.779 212.686 1.00 29.91 236 ASN B O 1
ATOM 3088 N N . ASN B 2 237 ? 168.012 201.604 214.010 1.00 11.46 237 ASN B N 1
ATOM 3089 C CA . ASN B 2 237 ? 169.418 201.612 214.417 1.00 15.17 237 ASN B CA 1
ATOM 3090 C C . ASN B 2 237 ? 170.367 201.741 213.227 1.00 20.50 237 ASN B C 1
ATOM 3091 O O . ASN B 2 237 ? 171.457 201.165 213.232 1.00 19.57 237 ASN B O 1
ATOM 3096 N N . CYS B 2 238 ? 169.977 202.496 212.198 1.00 5.64 238 CYS B N 1
ATOM 3097 C CA . CYS B 2 238 ? 170.870 202.741 211.072 1.00 2.17 238 CYS B CA 1
ATOM 3098 C C . CYS B 2 238 ? 170.510 204.067 210.416 1.00 2.49 238 CYS B C 1
ATOM 3099 O O . CYS B 2 238 ? 169.343 204.455 210.372 1.00 9.59 238 CYS B O 1
ATOM 3102 N N . ALA B 2 239 ? 171.524 204.753 209.898 1.00 1.84 239 ALA B N 1
ATOM 3103 C CA . ALA B 2 239 ? 171.336 206.053 209.273 1.00 7.66 239 ALA B CA 1
ATOM 3104 C C . ALA B 2 239 ? 171.124 205.914 207.771 1.00 7.09 239 ALA B C 1
ATOM 3105 O O . ALA B 2 239 ? 171.634 204.990 207.132 1.00 4.38 239 ALA B O 1
ATOM 3107 N N . LYS B 2 240 ? 170.360 206.851 207.210 1.00 10.80 240 LYS B N 1
ATOM 3108 C CA . LYS B 2 240 ? 170.059 206.855 205.786 1.00 9.76 240 LYS B CA 1
ATOM 3109 C C . LYS B 2 240 ? 169.899 208.293 205.313 1.00 6.80 240 LYS B C 1
ATOM 3110 O O . LYS B 2 240 ? 169.429 209.156 206.058 1.00 14.46 240 LYS B O 1
ATOM 3116 N N . ILE B 2 241 ? 170.281 208.536 204.060 1.00 20.89 241 ILE B N 1
ATOM 3117 C CA . ILE B 2 241 ? 170.307 209.872 203.471 1.00 15.65 241 ILE B CA 1
ATOM 3118 C C . ILE B 2 241 ? 169.224 209.964 202.405 1.00 22.08 241 ILE B C 1
ATOM 3119 O O . ILE B 2 241 ? 169.106 209.077 201.551 1.00 23.88 241 ILE B O 1
ATOM 3124 N N . ASP B 2 242 ? 168.426 211.029 202.466 1.00 26.65 242 ASP B N 1
ATOM 3125 C CA . ASP B 2 242 ? 167.467 211.358 201.418 1.00 23.70 242 ASP B CA 1
ATOM 3126 C C . ASP B 2 242 ? 168.172 212.200 200.361 1.00 31.55 242 ASP B C 1
ATOM 3127 O O . ASP B 2 242 ? 168.651 213.299 200.656 1.00 33.20 242 ASP B O 1
ATOM 3132 N N . TYR B 2 243 ? 168.233 211.687 199.132 1.00 17.85 243 TYR B N 1
ATOM 3133 C CA . TYR B 2 243 ? 168.980 212.356 198.075 1.00 23.31 243 TYR B CA 1
ATOM 3134 C C . TYR B 2 243 ? 168.232 213.533 197.466 1.00 23.23 243 TYR B C 1
ATOM 3135 O O . TYR B 2 243 ? 168.822 214.277 196.676 1.00 24.36 243 TYR B O 1
ATOM 3144 N N . ASP B 2 244 ? 166.956 213.718 197.807 1.00 70.82 244 ASP B N 1
ATOM 3145 C CA . ASP B 2 244 ? 166.201 214.860 197.311 1.00 68.98 244 ASP B CA 1
ATOM 3146 C C . ASP B 2 244 ? 166.478 216.136 198.094 1.00 68.63 244 ASP B C 1
ATOM 3147 O O . ASP B 2 244 ? 166.336 217.230 197.538 1.00 66.00 244 ASP B O 1
ATOM 3152 N N . LYS B 2 245 ? 166.869 216.025 199.362 1.00 33.81 245 LYS B N 1
ATOM 3153 C CA . LYS B 2 245 ? 167.145 217.185 200.197 1.00 42.98 245 LYS B CA 1
ATOM 3154 C C . LYS B 2 245 ? 168.626 217.386 200.480 1.00 40.89 245 LYS B C 1
ATOM 3155 O O . LYS B 2 245 ? 168.975 218.280 201.256 1.00 35.37 245 LYS B O 1
ATOM 3161 N N . CYS B 2 246 ? 169.505 216.588 199.879 1.00 39.26 246 CYS B N 1
ATOM 3162 C CA . CYS B 2 246 ? 170.930 216.671 200.171 1.00 31.42 246 CYS B CA 1
ATOM 3163 C C . CYS B 2 246 ? 171.573 217.745 199.302 1.00 38.43 246 CYS B C 1
ATOM 3164 O O . CYS B 2 246 ? 171.485 217.692 198.071 1.00 34.24 246 CYS B O 1
ATOM 3167 N N . ARG B 2 247 ? 172.216 218.719 199.943 1.00 51.52 247 ARG B N 1
ATOM 3168 C CA . ARG B 2 247 ? 172.933 219.778 199.248 1.00 51.90 247 ARG B CA 1
ATOM 3169 C C . ARG B 2 247 ? 174.421 219.491 199.097 1.00 47.84 247 ARG B C 1
ATOM 3170 O O . ARG B 2 247 ? 175.133 220.312 198.511 1.00 48.18 247 ARG B O 1
ATOM 3178 N N . GLN B 2 248 ? 174.897 218.353 199.611 1.00 34.48 248 GLN B N 1
ATOM 3179 C CA . GLN B 2 248 ? 176.308 217.958 199.582 1.00 39.03 248 GLN B CA 1
ATOM 3180 C C . GLN B 2 248 ? 177.196 219.015 200.245 1.00 40.28 248 GLN B C 1
ATOM 3181 O O . GLN B 2 248 ? 178.049 219.641 199.615 1.00 39.93 248 GLN B O 1
ATOM 3187 N N . CYS B 2 249 ? 176.975 219.203 201.547 1.00 78.06 249 CYS B N 1
ATOM 3188 C CA . CYS B 2 249 ? 177.738 220.155 202.343 1.00 75.73 249 CYS B CA 1
ATOM 3189 C C . CYS B 2 249 ? 178.968 219.545 203.005 1.00 84.60 249 CYS B C 1
ATOM 3190 O O . CYS B 2 249 ? 179.812 220.299 203.499 1.00 82.28 249 CYS B O 1
ATOM 3193 N N . TYR B 2 250 ? 179.075 218.212 203.044 1.00 35.59 250 TYR B N 1
ATOM 3194 C CA . TYR B 2 250 ? 180.244 217.504 203.578 1.00 41.18 250 TYR B CA 1
ATOM 3195 C C . TYR B 2 250 ? 180.511 217.845 205.046 1.00 37.02 250 TYR B C 1
ATOM 3196 O O . TYR B 2 250 ? 181.628 218.204 205.422 1.00 40.79 250 TYR B O 1
ATOM 3205 N N . GLU B 2 251 ? 179.485 217.725 205.887 1.00 42.34 251 GLU B N 1
ATOM 3206 C CA . GLU B 2 251 ? 179.627 217.893 207.331 1.00 43.19 251 GLU B CA 1
ATOM 3207 C C . GLU B 2 251 ? 179.472 216.572 208.078 1.00 42.85 251 GLU B C 1
ATOM 3208 O O . GLU B 2 251 ? 180.277 216.238 208.963 1.00 45.16 251 GLU B O 1
ATOM 3214 N N . CYS B 2 252 ? 178.440 215.807 207.719 1.00 12.47 252 CYS B N 1
ATOM 3215 C CA . CYS B 2 252 ? 178.241 214.483 208.292 1.00 13.33 252 CYS B CA 1
ATOM 3216 C C . CYS B 2 252 ? 179.409 213.556 207.983 1.00 12.88 252 CYS B C 1
ATOM 3217 O O . CYS B 2 252 ? 179.676 212.623 208.748 1.00 20.04 252 CYS B O 1
ATOM 3220 N N . VAL B 2 253 ? 180.107 213.794 206.869 1.00 20.77 253 VAL B N 1
ATOM 3221 C CA . VAL B 2 253 ? 181.271 212.985 206.519 1.00 22.00 253 VAL B CA 1
ATOM 3222 C C . VAL B 2 253 ? 182.354 213.130 207.577 1.00 28.04 253 VAL B C 1
ATOM 3223 O O . VAL B 2 253 ? 182.949 212.140 208.020 1.00 25.53 253 VAL B O 1
ATOM 3227 N N . ASP B 2 254 ? 182.618 214.362 208.007 1.00 50.37 254 ASP B N 1
ATOM 3228 C CA . ASP B 2 254 ? 183.640 214.598 209.017 1.00 46.44 254 ASP B CA 1
ATOM 3229 C C . ASP B 2 254 ? 183.166 214.231 210.416 1.00 49.36 254 ASP B C 1
ATOM 3230 O O . ASP B 2 254 ? 183.990 213.879 211.267 1.00 51.03 254 ASP B O 1
ATOM 3235 N N . LYS B 2 255 ? 181.860 214.307 210.682 1.00 33.70 255 LYS B N 1
ATOM 3236 C CA . LYS B 2 255 ? 181.390 214.067 212.044 1.00 30.59 255 LYS B CA 1
ATOM 3237 C C . LYS B 2 255 ? 181.265 212.590 212.417 1.00 30.20 255 LYS B C 1
ATOM 3238 O O . LYS B 2 255 ? 181.051 212.292 213.596 1.00 36.18 255 LYS B O 1
ATOM 3244 N N . CYS B 2 256 ? 181.392 211.662 211.471 1.00 20.22 256 CYS B N 1
ATOM 3245 C CA . CYS B 2 256 ? 181.165 210.248 211.783 1.00 17.84 256 CYS B CA 1
ATOM 3246 C C . CYS B 2 256 ? 182.383 209.646 212.479 1.00 22.11 256 CYS B C 1
ATOM 3247 O O . CYS B 2 256 ? 183.509 209.817 212.002 1.00 22.16 256 CYS B O 1
ATOM 3250 N N . PRO B 2 257 ? 182.198 208.934 213.598 1.00 7.82 257 PRO B N 1
ATOM 3251 C CA . PRO B 2 257 ? 183.348 208.313 214.272 1.00 6.25 257 PRO B CA 1
ATOM 3252 C C . PRO B 2 257 ? 183.745 206.945 213.736 1.00 6.01 257 PRO B C 1
ATOM 3253 O O . PRO B 2 257 ? 184.878 206.516 213.992 1.00 2.13 257 PRO B O 1
ATOM 3257 N N . MET B 2 258 ? 182.868 206.241 213.019 1.00 16.26 258 MET B N 1
ATOM 3258 C CA . MET B 2 258 ? 183.175 204.909 212.510 1.00 12.70 258 MET B CA 1
ATOM 3259 C C . MET B 2 258 ? 183.404 204.883 211.004 1.00 9.69 258 MET B C 1
ATOM 3260 O O . MET B 2 258 ? 183.535 203.796 210.433 1.00 10.43 258 MET B O 1
ATOM 3265 N N . ASN B 2 259 ? 183.447 206.050 210.354 1.00 33.79 259 ASN B N 1
ATOM 3266 C CA . ASN B 2 259 ? 183.735 206.181 208.920 1.00 32.20 259 ASN B CA 1
ATOM 3267 C C . ASN B 2 259 ? 182.752 205.384 208.062 1.00 34.10 259 ASN B C 1
ATOM 3268 O O . ASN B 2 259 ? 183.140 204.554 207.239 1.00 28.79 259 ASN B O 1
ATOM 3273 N N . CYS B 2 260 ? 181.460 205.655 208.252 1.00 0.28 260 CYS B N 1
ATOM 3274 C CA . CYS B 2 260 ? 180.412 204.985 207.493 1.00 0.30 260 CYS B CA 1
ATOM 3275 C C . CYS B 2 260 ? 179.934 205.782 206.289 1.00 3.55 260 CYS B C 1
ATOM 3276 O O . CYS B 2 260 ? 179.360 205.195 205.367 1.00 8.53 260 CYS B O 1
ATOM 3279 N N . ILE B 2 261 ? 180.159 207.091 206.271 1.00 8.80 261 ILE B N 1
ATOM 3280 C CA . ILE B 2 261 ? 179.647 207.970 205.227 1.00 8.21 261 ILE B CA 1
ATOM 3281 C C . ILE B 2 261 ? 180.748 208.207 204.203 1.00 8.20 261 ILE B C 1
ATOM 3282 O O . ILE B 2 261 ? 181.862 208.611 204.556 1.00 4.68 261 ILE B O 1
ATOM 3287 N N . SER B 2 262 ? 180.434 207.957 202.935 1.00 20.88 262 SER B N 1
ATOM 3288 C CA . SER B 2 262 ? 181.402 208.068 201.855 1.00 19.58 262 SER B CA 1
ATOM 3289 C C . SER B 2 262 ? 181.595 209.524 201.439 1.00 18.66 262 SER B C 1
ATOM 3290 O O . SER B 2 262 ? 180.835 210.418 201.818 1.00 17.16 262 SER B O 1
ATOM 3293 N N . GLY B 2 263 ? 182.632 209.751 200.647 1.00 33.90 263 GLY B N 1
ATOM 3294 C CA . GLY B 2 263 ? 183.013 211.070 200.193 1.00 37.77 263 GLY B CA 1
ATOM 3295 C C . GLY B 2 263 ? 184.255 211.577 200.910 1.00 38.56 263 GLY B C 1
ATOM 3296 O O . GLY B 2 263 ? 184.574 211.178 202.034 1.00 36.91 263 GLY B O 1
ATOM 3297 N N . ASP B 2 264 ? 184.968 212.475 200.237 1.00 65.24 264 ASP B N 1
ATOM 3298 C CA . ASP B 2 264 ? 186.162 213.094 200.790 1.00 64.95 264 ASP B CA 1
ATOM 3299 C C . ASP B 2 264 ? 185.919 214.584 200.980 1.00 70.66 264 ASP B C 1
ATOM 3300 O O . ASP B 2 264 ? 185.199 215.213 200.201 1.00 72.79 264 ASP B O 1
ATOM 3305 N N . VAL B 2 265 ? 186.529 215.151 202.019 1.00 67.61 265 VAL B N 1
ATOM 3306 C CA . VAL B 2 265 ? 186.274 216.548 202.343 1.00 70.70 265 VAL B CA 1
ATOM 3307 C C . VAL B 2 265 ? 187.084 217.376 201.350 1.00 71.00 265 VAL B C 1
ATOM 3308 O O . VAL B 2 265 ? 188.311 217.499 201.458 1.00 72.36 265 VAL B O 1
ATOM 3312 N N . GLU B 2 266 ? 186.405 217.830 200.298 1.00 122.04 266 GLU B N 1
ATOM 3313 C CA . GLU B 2 266 ? 186.963 218.760 199.317 1.00 120.58 266 GLU B CA 1
ATOM 3314 C C . GLU B 2 266 ? 185.758 219.433 198.666 1.00 126.12 266 GLU B C 1
ATOM 3315 O O . GLU B 2 266 ? 185.162 218.878 197.738 1.00 126.36 266 GLU B O 1
ATOM 3321 N N . TYR B 2 267 ? 185.400 220.616 199.160 1.00 109.80 267 TYR B N 1
ATOM 3322 C CA . TYR B 2 267 ? 184.090 221.165 198.847 1.00 105.00 267 TYR B CA 1
ATOM 3323 C C . TYR B 2 267 ? 184.069 222.661 199.105 1.00 103.75 267 TYR B C 1
ATOM 3324 O O . TYR B 2 267 ? 184.885 223.194 199.862 1.00 108.14 267 TYR B O 1
ATOM 3333 N N . GLY B 2 268 ? 183.100 223.319 198.469 1.00 93.47 268 GLY B N 1
ATOM 3334 C CA . GLY B 2 268 ? 182.649 224.635 198.896 1.00 96.53 268 GLY B CA 1
ATOM 3335 C C . GLY B 2 268 ? 183.732 225.686 198.894 1.00 90.00 268 GLY B C 1
ATOM 3336 O O . GLY B 2 268 ? 184.450 225.871 197.904 1.00 92.62 268 GLY B O 1
ATOM 3337 N N . LYS B 2 269 ? 183.828 226.405 200.014 1.00 154.18 269 LYS B N 1
ATOM 3338 C CA . LYS B 2 269 ? 184.763 227.503 200.252 1.00 150.93 269 LYS B CA 1
ATOM 3339 C C . LYS B 2 269 ? 184.572 228.663 199.281 1.00 156.94 269 LYS B C 1
ATOM 3340 O O . LYS B 2 269 ? 185.389 229.591 199.262 1.00 156.20 269 LYS B O 1
ATOM 3346 N N . SER B 2 270 ? 183.508 228.638 198.478 1.00 110.41 270 SER B N 1
ATOM 3347 C CA . SER B 2 270 ? 183.225 229.690 197.508 1.00 113.33 270 SER B CA 1
ATOM 3348 C C . SER B 2 270 ? 182.172 230.617 198.107 1.00 113.79 270 SER B C 1
ATOM 3349 O O . SER B 2 270 ? 180.997 230.594 197.742 1.00 112.73 270 SER B O 1
ATOM 3352 N N . THR B 2 271 ? 182.612 231.446 199.049 1.00 131.21 271 THR B N 1
ATOM 3353 C CA . THR B 2 271 ? 181.735 232.424 199.688 1.00 128.99 271 THR B CA 1
ATOM 3354 C C . THR B 2 271 ? 181.747 233.710 198.864 1.00 124.83 271 THR B C 1
ATOM 3355 O O . THR B 2 271 ? 182.745 234.436 198.819 1.00 129.68 271 THR B O 1
ATOM 3359 N N . ALA B 2 272 ? 180.629 233.965 198.182 1.00 123.48 272 ALA B N 1
ATOM 3360 C CA . ALA B 2 272 ? 180.414 235.164 197.369 1.00 127.86 272 ALA B CA 1
ATOM 3361 C C . ALA B 2 272 ? 181.516 235.346 196.322 1.00 129.91 272 ALA B C 1
ATOM 3362 O O . ALA B 2 272 ? 182.110 236.417 196.182 1.00 129.43 272 ALA B O 1
ATOM 3364 N N . TYR B 2 273 ? 181.787 234.269 195.583 1.00 140.68 273 TYR B N 1
ATOM 3365 C CA . TYR B 2 273 ? 182.627 234.356 194.389 1.00 147.59 273 TYR B CA 1
ATOM 3366 C C . TYR B 2 273 ? 181.774 235.003 193.303 1.00 142.82 273 TYR B C 1
ATOM 3367 O O . TYR B 2 273 ? 181.197 234.344 192.434 1.00 142.69 273 TYR B O 1
ATOM 3376 N N . ILE B 2 274 ? 181.693 236.328 193.367 1.00 144.18 274 ILE B N 1
ATOM 3377 C CA . ILE B 2 274 ? 180.708 237.102 192.621 1.00 146.83 274 ILE B CA 1
ATOM 3378 C C . ILE B 2 274 ? 181.344 237.634 191.347 1.00 144.63 274 ILE B C 1
ATOM 3379 O O . ILE B 2 274 ? 182.399 238.279 191.390 1.00 140.24 274 ILE B O 1
ATOM 3384 N N . ILE B 2 275 ? 180.702 237.362 190.211 1.00 128.17 275 ILE B N 1
ATOM 3385 C CA . ILE B 2 275 ? 181.105 237.982 188.957 1.00 132.55 275 ILE B CA 1
ATOM 3386 C C . ILE B 2 275 ? 180.729 239.456 188.995 1.00 132.10 275 ILE B C 1
ATOM 3387 O O . ILE B 2 275 ? 179.596 239.817 189.341 1.00 125.92 275 ILE B O 1
ATOM 3392 N N . GLU B 2 276 ? 181.683 240.320 188.642 1.00 157.63 276 GLU B N 1
ATOM 3393 C CA . GLU B 2 276 ? 181.488 241.761 188.749 1.00 156.85 276 GLU B CA 1
ATOM 3394 C C . GLU B 2 276 ? 180.536 242.319 187.700 1.00 149.49 276 GLU B C 1
ATOM 3395 O O . GLU B 2 276 ? 180.149 243.487 187.805 1.00 153.97 276 GLU B O 1
ATOM 3401 N N . GLU B 2 277 ? 180.155 241.524 186.697 1.00 176.97 277 GLU B N 1
ATOM 3402 C CA . GLU B 2 277 ? 179.378 242.060 185.583 1.00 178.25 277 GLU B CA 1
ATOM 3403 C C . GLU B 2 277 ? 177.938 242.362 185.981 1.00 178.82 277 GLU B C 1
ATOM 3404 O O . GLU B 2 277 ? 177.409 243.427 185.641 1.00 174.00 277 GLU B O 1
ATOM 3410 N N . ASN B 2 278 ? 177.285 241.450 186.699 1.00 158.19 278 ASN B N 1
ATOM 3411 C CA . ASN B 2 278 ? 175.841 241.518 186.895 1.00 156.72 278 ASN B CA 1
ATOM 3412 C C . ASN B 2 278 ? 175.460 241.605 188.372 1.00 158.68 278 ASN B C 1
ATOM 3413 O O . ASN B 2 278 ? 174.538 240.933 188.837 1.00 151.11 278 ASN B O 1
ATOM 3418 N N . CYS B 2 279 ? 176.156 242.451 189.128 1.00 175.80 279 CYS B N 1
ATOM 3419 C CA . CYS B 2 279 ? 175.717 242.837 190.462 1.00 174.18 279 CYS B CA 1
ATOM 3420 C C . CYS B 2 279 ? 175.748 244.354 190.568 1.00 176.65 279 CYS B C 1
ATOM 3421 O O . CYS B 2 279 ? 176.667 245.001 190.057 1.00 172.16 279 CYS B O 1
ATOM 3424 N N . ILE B 2 280 ? 174.743 244.915 191.238 1.00 148.66 280 ILE B N 1
ATOM 3425 C CA . ILE B 2 280 ? 174.545 246.359 191.271 1.00 148.50 280 ILE B CA 1
ATOM 3426 C C . ILE B 2 280 ? 174.913 246.914 192.641 1.00 153.42 280 ILE B C 1
ATOM 3427 O O . ILE B 2 280 ? 174.377 247.947 193.061 1.00 146.98 280 ILE B O 1
ATOM 3432 N N . ALA B 2 281 ? 175.834 246.237 193.332 1.00 138.25 281 ALA B N 1
ATOM 3433 C CA . ALA B 2 281 ? 176.231 246.576 194.702 1.00 135.28 281 ALA B CA 1
ATOM 3434 C C . ALA B 2 281 ? 175.014 246.624 195.623 1.00 135.09 281 ALA B C 1
ATOM 3435 O O . ALA B 2 281 ? 174.833 247.550 196.417 1.00 139.69 281 ALA B O 1
ATOM 3437 N N . CYS B 2 282 ? 174.159 245.606 195.486 1.00 163.05 282 CYS B N 1
ATOM 3438 C CA . CYS B 2 282 ? 172.946 245.525 196.292 1.00 163.65 282 CYS B CA 1
ATOM 3439 C C . CYS B 2 282 ? 173.269 245.381 197.775 1.00 163.16 282 CYS B C 1
ATOM 3440 O O . CYS B 2 282 ? 172.657 246.047 198.619 1.00 168.67 282 CYS B O 1
ATOM 3443 N N . GLY B 2 283 ? 174.228 244.521 198.110 1.00 123.10 283 GLY B N 1
ATOM 3444 C CA . GLY B 2 283 ? 174.618 244.334 199.493 1.00 129.26 283 GLY B CA 1
ATOM 3445 C C . GLY B 2 283 ? 173.611 243.604 200.351 1.00 124.25 283 GLY B C 1
ATOM 3446 O O . GLY B 2 283 ? 173.660 243.720 201.578 1.00 127.78 283 GLY B O 1
ATOM 3447 N N . LEU B 2 284 ? 172.690 242.854 199.743 1.00 169.00 284 LEU B N 1
ATOM 3448 C CA . LEU B 2 284 ? 171.706 242.107 200.515 1.00 170.57 284 LEU B CA 1
ATOM 3449 C C . LEU B 2 284 ? 172.276 240.830 201.118 1.00 170.49 284 LEU B C 1
ATOM 3450 O O . LEU B 2 284 ? 171.755 240.355 202.134 1.00 173.87 284 LEU B O 1
ATOM 3455 N N . CYS B 2 285 ? 173.326 240.266 200.523 1.00 169.68 285 CYS B N 1
ATOM 3456 C CA . CYS B 2 285 ? 173.942 239.050 201.035 1.00 168.14 285 CYS B CA 1
ATOM 3457 C C . CYS B 2 285 ? 174.877 239.307 202.209 1.00 169.07 285 CYS B C 1
ATOM 3458 O O . CYS B 2 285 ? 175.321 238.348 202.850 1.00 163.46 285 CYS B O 1
ATOM 3461 N N . ALA B 2 286 ? 175.186 240.572 202.501 1.00 133.56 286 ALA B N 1
ATOM 3462 C CA . ALA B 2 286 ? 176.099 240.880 203.595 1.00 128.12 286 ALA B CA 1
ATOM 3463 C C . ALA B 2 286 ? 175.452 240.660 204.955 1.00 130.33 286 ALA B C 1
ATOM 3464 O O . ALA B 2 286 ? 176.154 240.358 205.927 1.00 131.42 286 ALA B O 1
ATOM 3466 N N . LYS B 2 287 ? 174.132 240.827 205.051 1.00 137.81 287 LYS B N 1
ATOM 3467 C CA . LYS B 2 287 ? 173.441 240.726 206.332 1.00 145.55 287 LYS B CA 1
ATOM 3468 C C . LYS B 2 287 ? 173.518 239.327 206.933 1.00 147.10 287 LYS B C 1
ATOM 3469 O O . LYS B 2 287 ? 174.191 239.134 207.952 1.00 139.93 287 LYS B O 1
ATOM 3475 N N . ASN B 2 288 ? 172.871 238.342 206.304 1.00 147.91 288 ASN B N 1
ATOM 3476 C CA . ASN B 2 288 ? 172.826 237.006 206.888 1.00 152.42 288 ASN B CA 1
ATOM 3477 C C . ASN B 2 288 ? 172.296 235.988 205.887 1.00 147.04 288 ASN B C 1
ATOM 3478 O O . ASN B 2 288 ? 171.293 236.230 205.211 1.00 151.15 288 ASN B O 1
ATOM 3483 N N . CYS B 2 289 ? 172.989 234.855 205.812 1.00 155.61 289 CYS B N 1
ATOM 3484 C CA . CYS B 2 289 ? 172.553 233.552 205.324 1.00 154.69 289 CYS B CA 1
ATOM 3485 C C . CYS B 2 289 ? 173.461 232.583 206.067 1.00 159.48 289 CYS B C 1
ATOM 3486 O O . CYS B 2 289 ? 174.679 232.763 206.020 1.00 155.79 289 CYS B O 1
ATOM 3489 N N . PRO B 2 290 ? 172.959 231.471 206.609 1.00 136.66 290 PRO B N 1
ATOM 3490 C CA . PRO B 2 290 ? 173.297 231.071 207.992 1.00 134.28 290 PRO B CA 1
ATOM 3491 C C . PRO B 2 290 ? 174.653 231.468 208.588 1.00 132.53 290 PRO B C 1
ATOM 3492 O O . PRO B 2 290 ? 174.729 231.628 209.810 1.00 130.07 290 PRO B O 1
ATOM 3496 N N . VAL B 2 291 ? 175.716 231.634 207.799 1.00 144.14 291 VAL B N 1
ATOM 3497 C CA . VAL B 2 291 ? 176.997 232.090 208.344 1.00 148.82 291 VAL B CA 1
ATOM 3498 C C . VAL B 2 291 ? 177.208 233.568 208.018 1.00 145.11 291 VAL B C 1
ATOM 3499 O O . VAL B 2 291 ? 176.417 234.174 207.290 1.00 144.93 291 VAL B O 1
ATOM 3503 N N . ASN B 2 292 ? 178.252 234.188 208.568 1.00 138.53 292 ASN B N 1
ATOM 3504 C CA . ASN B 2 292 ? 178.453 235.601 208.244 1.00 146.63 292 ASN B CA 1
ATOM 3505 C C . ASN B 2 292 ? 179.089 235.745 206.864 1.00 139.02 292 ASN B C 1
ATOM 3506 O O . ASN B 2 292 ? 178.445 236.209 205.918 1.00 143.80 292 ASN B O 1
ATOM 3511 N N . ALA B 2 293 ? 180.359 235.354 206.740 1.00 110.38 293 ALA B N 1
ATOM 3512 C CA . ALA B 2 293 ? 181.008 234.975 205.484 1.00 108.07 293 ALA B CA 1
ATOM 3513 C C . ALA B 2 293 ? 181.095 236.063 204.415 1.00 113.01 293 ALA B C 1
ATOM 3514 O O . ALA B 2 293 ? 181.745 235.856 203.386 1.00 113.80 293 ALA B O 1
ATOM 3516 N N . ILE B 2 294 ? 180.463 237.217 204.629 1.00 141.35 294 ILE B N 1
ATOM 3517 C CA . ILE B 2 294 ? 180.398 238.249 203.596 1.00 136.89 294 ILE B CA 1
ATOM 3518 C C . ILE B 2 294 ? 180.747 239.637 204.110 1.00 136.30 294 ILE B C 1
ATOM 3519 O O . ILE B 2 294 ? 181.040 240.526 203.290 1.00 135.29 294 ILE B O 1
ATOM 3524 N N . THR B 2 295 ? 180.792 239.863 205.426 1.00 120.81 295 THR B N 1
ATOM 3525 C CA . THR B 2 295 ? 180.635 241.199 206.002 1.00 114.42 295 THR B CA 1
ATOM 3526 C C . THR B 2 295 ? 181.672 242.197 205.493 1.00 113.46 295 THR B C 1
ATOM 3527 O O . THR B 2 295 ? 182.833 241.852 205.251 1.00 116.60 295 THR B O 1
ATOM 3531 N N . GLY B 2 296 ? 181.222 243.428 205.289 1.00 106.57 296 GLY B N 1
ATOM 3532 C CA . GLY B 2 296 ? 182.073 244.458 204.736 1.00 105.13 296 GLY B CA 1
ATOM 3533 C C . GLY B 2 296 ? 181.381 245.802 204.748 1.00 103.08 296 GLY B C 1
ATOM 3534 O O . GLY B 2 296 ? 180.696 246.158 205.708 1.00 101.49 296 GLY B O 1
ATOM 3535 N N . GLU B 2 297 ? 181.572 246.552 203.662 1.00 161.70 297 GLU B N 1
ATOM 3536 C CA . GLU B 2 297 ? 181.019 247.899 203.521 1.00 152.56 297 GLU B CA 1
ATOM 3537 C C . GLU B 2 297 ? 180.619 248.133 202.065 1.00 154.26 297 GLU B C 1
ATOM 3538 O O . GLU B 2 297 ? 181.487 248.269 201.196 1.00 154.99 297 GLU B O 1
ATOM 3544 N N . ILE B 2 298 ? 179.307 248.150 201.806 1.00 144.41 298 ILE B N 1
ATOM 3545 C CA . ILE B 2 298 ? 178.700 248.528 200.525 1.00 136.86 298 ILE B CA 1
ATOM 3546 C C . ILE B 2 298 ? 179.079 247.576 199.392 1.00 145.26 298 ILE B C 1
ATOM 3547 O O . ILE B 2 298 ? 178.202 247.091 198.666 1.00 142.35 298 ILE B O 1
ATOM 3552 N N . LYS B 2 299 ? 180.379 247.313 199.232 1.00 150.40 299 LYS B N 1
ATOM 3553 C CA . LYS B 2 299 ? 180.916 246.367 198.250 1.00 156.35 299 LYS B CA 1
ATOM 3554 C C . LYS B 2 299 ? 180.560 246.773 196.819 1.00 153.50 299 LYS B C 1
ATOM 3555 O O . LYS B 2 299 ? 179.845 246.072 196.100 1.00 154.31 299 LYS B O 1
ATOM 3561 N N . LYS B 2 300 ? 181.070 247.933 196.419 1.00 132.43 300 LYS B N 1
ATOM 3562 C CA . LYS B 2 300 ? 181.035 248.304 195.016 1.00 130.54 300 LYS B CA 1
ATOM 3563 C C . LYS B 2 300 ? 181.952 247.373 194.222 1.00 131.83 300 LYS B C 1
ATOM 3564 O O . LYS B 2 300 ? 182.955 246.883 194.749 1.00 124.76 300 LYS B O 1
ATOM 3570 N N . PRO B 2 301 ? 181.625 247.096 192.962 1.00 116.48 301 PRO B N 1
ATOM 3571 C CA . PRO B 2 301 ? 182.442 246.162 192.176 1.00 112.12 301 PRO B CA 1
ATOM 3572 C C . PRO B 2 301 ? 183.791 246.769 191.838 1.00 118.20 301 PRO B C 1
ATOM 3573 O O . PRO B 2 301 ? 183.883 247.968 191.534 1.00 113.91 301 PRO B O 1
ATOM 3577 N N . PRO B 2 302 ? 184.873 245.974 191.880 1.00 133.67 302 PRO B N 1
ATOM 3578 C CA . PRO B 2 302 ? 184.936 244.545 192.234 1.00 135.13 302 PRO B CA 1
ATOM 3579 C C . PRO B 2 302 ? 184.824 244.296 193.737 1.00 133.91 302 PRO B C 1
ATOM 3580 O O . PRO B 2 302 ? 185.242 245.119 194.547 1.00 139.68 302 PRO B O 1
ATOM 3584 N N . TYR B 2 303 ? 184.256 243.158 194.127 1.00 174.58 303 TYR B N 1
ATOM 3585 C CA . TYR B 2 303 ? 184.040 242.870 195.538 1.00 177.35 303 TYR B CA 1
ATOM 3586 C C . TYR B 2 303 ? 185.354 242.522 196.226 1.00 179.40 303 TYR B C 1
ATOM 3587 O O . TYR B 2 303 ? 186.185 241.788 195.684 1.00 176.32 303 TYR B O 1
ATOM 3596 N N . VAL B 2 304 ? 185.540 243.061 197.431 1.00 119.32 304 VAL B N 1
ATOM 3597 C CA . VAL B 2 304 ? 186.720 242.770 198.239 1.00 119.41 304 VAL B CA 1
ATOM 3598 C C . VAL B 2 304 ? 186.290 241.968 199.459 1.00 121.83 304 VAL B C 1
ATOM 3599 O O . VAL B 2 304 ? 185.888 242.536 200.480 1.00 124.37 304 VAL B O 1
ATOM 3603 N N . ILE B 2 305 ? 186.367 240.643 199.361 1.00 152.42 305 ILE B N 1
ATOM 3604 C CA . ILE B 2 305 ? 185.901 239.749 200.415 1.00 158.40 305 ILE B CA 1
ATOM 3605 C C . ILE B 2 305 ? 186.926 238.639 200.611 1.00 153.55 305 ILE B C 1
ATOM 3606 O O . ILE B 2 305 ? 187.368 238.016 199.640 1.00 155.32 305 ILE B O 1
ATOM 3611 N N . ASP B 2 306 ? 187.309 238.399 201.864 1.00 185.99 306 ASP B N 1
ATOM 3612 C CA . ASP B 2 306 ? 188.200 237.301 202.208 1.00 186.87 306 ASP B CA 1
ATOM 3613 C C . ASP B 2 306 ? 187.399 236.016 202.375 1.00 191.92 306 ASP B C 1
ATOM 3614 O O . ASP B 2 306 ? 186.286 236.028 202.908 1.00 184.86 306 ASP B O 1
ATOM 3619 N N . HIS B 2 307 ? 187.973 234.906 201.916 1.00 174.57 307 HIS B N 1
ATOM 3620 C CA . HIS B 2 307 ? 187.295 233.611 201.892 1.00 173.77 307 HIS B CA 1
ATOM 3621 C C . HIS B 2 307 ? 188.046 232.638 202.797 1.00 179.80 307 HIS B C 1
ATOM 3622 O O . HIS B 2 307 ? 189.117 232.143 202.434 1.00 178.72 307 HIS B O 1
ATOM 3629 N N . ASP B 2 308 ? 187.485 232.373 203.979 1.00 178.10 308 ASP B N 1
ATOM 3630 C CA . ASP B 2 308 ? 188.062 231.398 204.893 1.00 177.79 308 ASP B CA 1
ATOM 3631 C C . ASP B 2 308 ? 187.030 230.519 205.588 1.00 177.48 308 ASP B C 1
ATOM 3632 O O . ASP B 2 308 ? 187.421 229.671 206.397 1.00 172.74 308 ASP B O 1
ATOM 3637 N N . MET B 2 309 ? 185.744 230.684 205.306 1.00 168.36 309 MET B N 1
ATOM 3638 C CA . MET B 2 309 ? 184.693 230.014 206.070 1.00 172.75 309 MET B CA 1
ATOM 3639 C C . MET B 2 309 ? 183.507 229.775 205.132 1.00 169.92 309 MET B C 1
ATOM 3640 O O . MET B 2 309 ? 183.673 229.790 203.908 1.00 167.10 309 MET B O 1
ATOM 3645 N N . CYS B 2 310 ? 182.329 229.488 205.714 1.00 110.96 310 CYS B N 1
ATOM 3646 C CA . CYS B 2 310 ? 181.066 229.146 205.045 1.00 107.58 310 CYS B CA 1
ATOM 3647 C C . CYS B 2 310 ? 181.073 227.712 204.524 1.00 103.23 310 CYS B C 1
ATOM 3648 O O . CYS B 2 310 ? 182.136 227.103 204.368 1.00 107.88 310 CYS B O 1
ATOM 3651 N N . ILE B 2 311 ? 179.886 227.167 204.259 1.00 50.04 311 ILE B N 1
ATOM 3652 C CA . ILE B 2 311 ? 179.727 225.738 204.021 1.00 51.77 311 ILE B CA 1
ATOM 3653 C C . ILE B 2 311 ? 179.449 225.389 202.562 1.00 58.05 311 ILE B C 1
ATOM 3654 O O . ILE B 2 311 ? 179.536 224.204 202.204 1.00 56.68 311 ILE B O 1
ATOM 3659 N N . GLY B 2 312 ? 179.128 226.361 201.713 1.00 63.03 312 GLY B N 1
ATOM 3660 C CA . GLY B 2 312 ? 178.903 226.093 200.304 1.00 62.04 312 GLY B CA 1
ATOM 3661 C C . GLY B 2 312 ? 177.693 225.232 199.999 1.00 64.84 312 GLY B C 1
ATOM 3662 O O . GLY B 2 312 ? 177.796 224.249 199.259 1.00 70.15 312 GLY B O 1
ATOM 3663 N N . CYS B 2 313 ? 176.540 225.594 200.564 1.00 79.52 313 CYS B N 1
ATOM 3664 C CA . CYS B 2 313 ? 175.311 224.839 200.335 1.00 78.00 313 CYS B CA 1
ATOM 3665 C C . CYS B 2 313 ? 174.836 224.972 198.892 1.00 77.48 313 CYS B C 1
ATOM 3666 O O . CYS B 2 313 ? 174.545 223.972 198.228 1.00 80.44 313 CYS B O 1
ATOM 3669 N N . GLY B 2 314 ? 174.754 226.202 198.390 1.00 92.18 314 GLY B N 1
ATOM 3670 C CA . GLY B 2 314 ? 174.342 226.455 197.019 1.00 90.05 314 GLY B CA 1
ATOM 3671 C C . GLY B 2 314 ? 173.051 227.232 196.866 1.00 92.86 314 GLY B C 1
ATOM 3672 O O . GLY B 2 314 ? 172.643 227.493 195.726 1.00 90.46 314 GLY B O 1
ATOM 3673 N N . ILE B 2 315 ? 172.378 227.609 197.954 1.00 97.93 315 ILE B N 1
ATOM 3674 C CA . ILE B 2 315 ? 171.116 228.333 197.839 1.00 93.21 315 ILE B CA 1
ATOM 3675 C C . ILE B 2 315 ? 171.348 229.741 197.303 1.00 98.35 315 ILE B C 1
ATOM 3676 O O . ILE B 2 315 ? 170.545 230.261 196.519 1.00 95.92 315 ILE B O 1
ATOM 3681 N N . CYS B 2 316 ? 172.449 230.380 197.709 1.00 104.49 316 CYS B N 1
ATOM 3682 C CA . CYS B 2 316 ? 172.766 231.724 197.236 1.00 101.02 316 CYS B CA 1
ATOM 3683 C C . CYS B 2 316 ? 173.071 231.771 195.745 1.00 101.02 316 CYS B C 1
ATOM 3684 O O . CYS B 2 316 ? 172.998 232.851 195.150 1.00 103.93 316 CYS B O 1
ATOM 3687 N N . PHE B 2 317 ? 173.407 230.633 195.132 1.00 96.51 317 PHE B N 1
ATOM 3688 C CA . PHE B 2 317 ? 173.638 230.577 193.694 1.00 102.32 317 PHE B CA 1
ATOM 3689 C C . PHE B 2 317 ? 172.374 230.852 192.892 1.00 104.54 317 PHE B C 1
ATOM 3690 O O . PHE B 2 317 ? 172.470 231.271 191.734 1.00 102.25 317 PHE B O 1
ATOM 3698 N N . ASP B 2 318 ? 171.198 230.636 193.477 1.00 117.31 318 ASP B N 1
ATOM 3699 C CA . ASP B 2 318 ? 169.935 230.769 192.765 1.00 118.97 318 ASP B CA 1
ATOM 3700 C C . ASP B 2 318 ? 169.012 231.838 193.327 1.00 112.94 318 ASP B C 1
ATOM 3701 O O . ASP B 2 318 ? 168.235 232.416 192.566 1.00 112.01 318 ASP B O 1
ATOM 3706 N N . LYS B 2 319 ? 169.076 232.121 194.630 1.00 106.91 319 LYS B N 1
ATOM 3707 C CA . LYS B 2 319 ? 168.160 233.077 195.242 1.00 104.39 319 LYS B CA 1
ATOM 3708 C C . LYS B 2 319 ? 168.436 234.519 194.837 1.00 108.37 319 LYS B C 1
ATOM 3709 O O . LYS B 2 319 ? 167.585 235.381 195.082 1.00 105.90 319 LYS B O 1
ATOM 3715 N N . CYS B 2 320 ? 169.591 234.807 194.242 1.00 171.98 320 CYS B N 1
ATOM 3716 C CA . CYS B 2 320 ? 169.857 236.151 193.747 1.00 171.01 320 CYS B CA 1
ATOM 3717 C C . CYS B 2 320 ? 168.978 236.459 192.542 1.00 173.97 320 CYS B C 1
ATOM 3718 O O . CYS B 2 320 ? 168.659 235.574 191.742 1.00 176.37 320 CYS B O 1
ATOM 3721 N N . ARG B 2 321 ? 168.574 237.727 192.423 1.00 165.95 321 ARG B N 1
ATOM 3722 C CA . ARG B 2 321 ? 167.764 238.143 191.283 1.00 164.70 321 ARG B CA 1
ATOM 3723 C C . ARG B 2 321 ? 168.550 238.047 189.981 1.00 160.27 321 ARG B C 1
ATOM 3724 O O . ARG B 2 321 ? 168.016 237.604 188.958 1.00 159.92 321 ARG B O 1
ATOM 3732 N N . LYS B 2 322 ? 169.819 238.452 190.002 1.00 127.85 322 LYS B N 1
ATOM 3733 C CA . LYS B 2 322 ? 170.674 238.400 188.826 1.00 124.14 322 LYS B CA 1
ATOM 3734 C C . LYS B 2 322 ? 171.611 237.200 188.819 1.00 119.17 322 LYS B C 1
ATOM 3735 O O . LYS B 2 322 ? 172.209 236.914 187.776 1.00 126.18 322 LYS B O 1
ATOM 3741 N N . SER B 2 323 ? 171.744 236.502 189.951 1.00 132.42 323 SER B N 1
ATOM 3742 C CA . SER B 2 323 ? 172.608 235.327 190.097 1.00 131.57 323 SER B CA 1
ATOM 3743 C C . SER B 2 323 ? 174.057 235.660 189.733 1.00 132.40 323 SER B C 1
ATOM 3744 O O . SER B 2 323 ? 174.673 235.037 188.865 1.00 132.25 323 SER B O 1
ATOM 3747 N N . ALA B 2 324 ? 174.594 236.667 190.422 1.00 123.49 324 ALA B N 1
ATOM 3748 C CA . ALA B 2 324 ? 175.968 237.097 190.202 1.00 118.78 324 ALA B CA 1
ATOM 3749 C C . ALA B 2 324 ? 176.988 236.219 190.913 1.00 121.85 324 ALA B C 1
ATOM 3750 O O . ALA B 2 324 ? 178.188 236.367 190.661 1.00 127.89 324 ALA B O 1
ATOM 3752 N N . ILE B 2 325 ? 176.545 235.315 191.779 1.00 132.23 325 ILE B N 1
ATOM 3753 C CA . ILE B 2 325 ? 177.442 234.452 192.536 1.00 135.24 325 ILE B CA 1
ATOM 3754 C C . ILE B 2 325 ? 177.724 233.199 191.721 1.00 131.18 325 ILE B C 1
ATOM 3755 O O . ILE B 2 325 ? 176.801 232.570 191.193 1.00 129.30 325 ILE B O 1
ATOM 3760 N N . GLU B 2 326 ? 179.000 232.842 191.609 1.00 179.37 326 GLU B N 1
ATOM 3761 C CA . GLU B 2 326 ? 179.424 231.631 190.922 1.00 180.08 326 GLU B CA 1
ATOM 3762 C C . GLU B 2 326 ? 180.072 230.677 191.915 1.00 173.88 326 GLU B C 1
ATOM 3763 O O . GLU B 2 326 ? 180.837 231.098 192.787 1.00 177.65 326 GLU B O 1
ATOM 3769 N N . MET B 2 327 ? 179.760 229.391 191.782 1.00 159.14 327 MET B N 1
ATOM 3770 C CA . MET B 2 327 ? 180.300 228.359 192.658 1.00 159.99 327 MET B CA 1
ATOM 3771 C C . MET B 2 327 ? 181.356 227.563 191.903 1.00 160.38 327 MET B C 1
ATOM 3772 O O . MET B 2 327 ? 181.072 226.998 190.841 1.00 164.96 327 MET B O 1
ATOM 3777 N N . ARG B 2 328 ? 182.568 227.520 192.452 1.00 166.76 328 ARG B N 1
ATOM 3778 C CA . ARG B 2 328 ? 183.661 226.739 191.883 1.00 166.91 328 ARG B CA 1
ATOM 3779 C C . ARG B 2 328 ? 184.301 225.935 193.006 1.00 168.00 328 ARG B C 1
ATOM 3780 O O . ARG B 2 328 ? 184.798 226.531 193.983 1.00 166.07 328 ARG B O 1
ATOM 3788 N N . PRO B 2 329 ? 184.312 224.605 192.928 1.00 133.47 329 PRO B N 1
ATOM 3789 C CA . PRO B 2 329 ? 185.008 223.815 193.952 1.00 138.26 329 PRO B CA 1
ATOM 3790 C C . PRO B 2 329 ? 186.518 223.912 193.807 1.00 132.47 329 PRO B C 1
ATOM 3791 O O . PRO B 2 329 ? 187.092 223.363 192.861 1.00 140.51 329 PRO B O 1
ATOM 3795 N N . ASN B 2 330 ? 187.172 224.610 194.735 1.00 142.33 330 ASN B N 1
ATOM 3796 C CA . ASN B 2 330 ? 188.622 224.806 194.683 1.00 141.86 330 ASN B CA 1
ATOM 3797 C C . ASN B 2 330 ? 189.177 224.657 196.096 1.00 136.76 330 ASN B C 1
ATOM 3798 O O . ASN B 2 330 ? 189.089 225.584 196.907 1.00 142.52 330 ASN B O 1
ATOM 3803 N N . LYS B 2 331 ? 189.749 223.490 196.383 1.00 143.82 331 LYS B N 1
ATOM 3804 C CA . LYS B 2 331 ? 190.348 223.203 197.680 1.00 142.82 331 LYS B CA 1
ATOM 3805 C C . LYS B 2 331 ? 191.592 222.352 197.447 1.00 143.51 331 LYS B C 1
ATOM 3806 O O . LYS B 2 331 ? 192.061 222.199 196.315 1.00 140.19 331 LYS B O 1
ATOM 3812 N N . THR B 2 332 ? 192.131 221.798 198.530 1.00 132.94 332 THR B N 1
ATOM 3813 C CA . THR B 2 332 ? 193.273 220.902 198.428 1.00 136.59 332 THR B CA 1
ATOM 3814 C C . THR B 2 332 ? 192.863 219.585 197.776 1.00 135.99 332 THR B C 1
ATOM 3815 O O . THR B 2 332 ? 191.740 219.102 197.956 1.00 132.08 332 THR B O 1
ATOM 3819 N N . LYS B 2 333 ? 193.791 219.013 197.009 1.00 124.89 333 LYS B N 1
ATOM 3820 C CA . LYS B 2 333 ? 193.584 217.770 196.259 1.00 124.51 333 LYS B CA 1
ATOM 3821 C C . LYS B 2 333 ? 192.386 217.864 195.318 1.00 130.65 333 LYS B C 1
ATOM 3822 O O . LYS B 2 333 ? 192.121 218.918 194.739 1.00 128.71 333 LYS B O 1
ATOM 3828 N N . MET C 3 1 ? 145.599 140.472 220.010 1.00 145.26 1 MET C N 1
ATOM 3829 C CA . MET C 3 1 ? 144.883 141.475 219.230 1.00 147.27 1 MET C CA 1
ATOM 3830 C C . MET C 3 1 ? 145.247 141.378 217.753 1.00 148.64 1 MET C C 1
ATOM 3831 O O . MET C 3 1 ? 146.334 140.921 217.400 1.00 148.78 1 MET C O 1
ATOM 3836 N N . ASN C 3 2 ? 144.330 141.812 216.892 1.00 145.75 2 ASN C N 1
ATOM 3837 C CA . ASN C 3 2 ? 144.539 141.766 215.446 1.00 139.59 2 ASN C CA 1
ATOM 3838 C C . ASN C 3 2 ? 145.438 142.929 215.052 1.00 145.06 2 ASN C C 1
ATOM 3839 O O . ASN C 3 2 ? 145.053 144.096 215.162 1.00 139.31 2 ASN C O 1
ATOM 3844 N N . VAL C 3 3 ? 146.644 142.613 214.590 1.00 43.70 3 VAL C N 1
ATOM 3845 C CA . VAL C 3 3 ? 147.622 143.609 214.165 1.00 43.19 3 VAL C CA 1
ATOM 3846 C C . VAL C 3 3 ? 147.795 143.482 212.658 1.00 42.44 3 VAL C C 1
ATOM 3847 O O . VAL C 3 3 ? 148.226 142.435 212.162 1.00 38.89 3 VAL C O 1
ATOM 3851 N N . LYS C 3 4 ? 147.456 144.544 211.933 1.00 24.30 4 LYS C N 1
ATOM 3852 C CA . LYS C 3 4 ? 147.597 144.572 210.486 1.00 25.58 4 LYS C CA 1
ATOM 3853 C C . LYS C 3 4 ? 148.955 145.153 210.101 1.00 24.23 4 LYS C C 1
ATOM 3854 O O . LYS C 3 4 ? 149.724 145.605 210.947 1.00 19.77 4 LYS C O 1
ATOM 3860 N N . HIS C 3 5 ? 149.249 145.131 208.802 1.00 27.09 5 HIS C N 1
ATOM 3861 C CA . HIS C 3 5 ? 150.549 145.541 208.289 1.00 29.51 5 HIS C CA 1
ATOM 3862 C C . HIS C 3 5 ? 150.376 146.577 207.186 1.00 29.85 5 HIS C C 1
ATOM 3863 O O . HIS C 3 5 ? 149.342 146.637 206.517 1.00 27.83 5 HIS C O 1
ATOM 3870 N N . GLY C 3 6 ? 151.408 147.399 207.005 1.00 8.68 6 GLY C N 1
ATOM 3871 C CA . GLY C 3 6 ? 151.374 148.435 205.986 1.00 5.19 6 GLY C CA 1
ATOM 3872 C C . GLY C 3 6 ? 152.752 148.776 205.458 1.00 0.65 6 GLY C C 1
ATOM 3873 O O . GLY C 3 6 ? 153.772 148.461 206.077 1.00 4.49 6 GLY C O 1
ATOM 3874 N N . THR C 3 7 ? 152.766 149.436 204.299 1.00 8.38 7 THR C N 1
ATOM 3875 C CA . THR C 3 7 ? 153.998 149.850 203.634 1.00 1.80 7 THR C CA 1
ATOM 3876 C C . THR C 3 7 ? 153.661 150.914 202.591 1.00 0.38 7 THR C C 1
ATOM 3877 O O . THR C 3 7 ? 152.491 151.186 202.311 1.00 7.33 7 THR C O 1
ATOM 3881 N N . PHE C 3 8 ? 154.704 151.525 202.022 1.00 5.69 8 PHE C N 1
ATOM 3882 C CA . PHE C 3 8 ? 154.560 152.524 200.968 1.00 5.85 8 PHE C CA 1
ATOM 3883 C C . PHE C 3 8 ? 155.591 152.246 199.876 1.00 7.90 8 PHE C C 1
ATOM 3884 O O . PHE C 3 8 ? 156.381 151.303 199.964 1.00 9.02 8 PHE C O 1
ATOM 3892 N N . LYS C 3 9 ? 155.583 153.082 198.839 1.00 13.54 9 LYS C N 1
ATOM 3893 C CA . LYS C 3 9 ? 156.417 152.902 197.655 1.00 14.25 9 LYS C CA 1
ATOM 3894 C C . LYS C 3 9 ? 157.517 153.956 197.618 1.00 12.14 9 LYS C C 1
ATOM 3895 O O . LYS C 3 9 ? 157.246 155.148 197.799 1.00 4.51 9 LYS C O 1
ATOM 3901 N N . GLY C 3 10 ? 158.752 153.517 197.361 1.00 6.87 10 GLY C N 1
ATOM 3902 C CA . GLY C 3 10 ? 159.912 154.385 197.424 1.00 7.02 10 GLY C CA 1
ATOM 3903 C C . GLY C 3 10 ? 160.607 154.303 198.768 1.00 3.71 10 GLY C C 1
ATOM 3904 O O . GLY C 3 10 ? 160.190 153.589 199.680 1.00 7.31 10 GLY C O 1
ATOM 3905 N N . GLY C 3 11 ? 161.703 155.040 198.890 1.00 8.47 11 GLY C N 1
ATOM 3906 C CA . GLY C 3 11 ? 162.410 155.174 200.149 1.00 1.30 11 GLY C CA 1
ATOM 3907 C C . GLY C 3 11 ? 163.794 154.554 200.109 1.00 0.87 11 GLY C C 1
ATOM 3908 O O . GLY C 3 11 ? 164.210 153.946 199.125 1.00 3.72 11 GLY C O 1
ATOM 3909 N N . ILE C 3 12 ? 164.505 154.716 201.228 1.00 4.04 12 ILE C N 1
ATOM 3910 C CA . ILE C 3 12 ? 165.888 154.279 201.376 1.00 2.76 12 ILE C CA 1
ATOM 3911 C C . ILE C 3 12 ? 166.023 153.479 202.667 1.00 7.54 12 ILE C C 1
ATOM 3912 O O . ILE C 3 12 ? 165.102 153.403 203.479 1.00 3.22 12 ILE C O 1
ATOM 3917 N N . HIS C 3 13 ? 167.203 152.880 202.850 1.00 7.95 13 HIS C N 1
ATOM 3918 C CA . HIS C 3 13 ? 167.519 152.070 204.029 1.00 9.77 13 HIS C CA 1
ATOM 3919 C C . HIS C 3 13 ? 168.831 152.540 204.648 1.00 15.90 13 HIS C C 1
ATOM 3920 O O . HIS C 3 13 ? 169.902 152.002 204.338 1.00 9.49 13 HIS C O 1
ATOM 3927 N N . PRO C 3 14 ? 168.789 153.539 205.527 1.00 19.23 14 PRO C N 1
ATOM 3928 C CA . PRO C 3 14 ? 170.011 154.000 206.205 1.00 16.60 14 PRO C CA 1
ATOM 3929 C C . PRO C 3 14 ? 170.511 152.977 207.212 1.00 12.77 14 PRO C C 1
ATOM 3930 O O . PRO C 3 14 ? 169.812 151.997 207.509 1.00 10.24 14 PRO C O 1
ATOM 3934 N N . PRO C 3 15 ? 171.732 153.151 207.738 1.00 26.51 15 PRO C N 1
ATOM 3935 C CA . PRO C 3 15 ? 172.279 152.162 208.688 1.00 25.64 15 PRO C CA 1
ATOM 3936 C C . PRO C 3 15 ? 171.502 151.982 209.989 1.00 20.32 15 PRO C C 1
ATOM 3937 O O . PRO C 3 15 ? 171.598 150.899 210.580 1.00 29.18 15 PRO C O 1
ATOM 3941 N N . TYR C 3 16 ? 170.758 152.989 210.463 1.00 18.41 16 TYR C N 1
ATOM 3942 C CA . TYR C 3 16 ? 169.901 152.877 211.653 1.00 18.08 16 TYR C CA 1
ATOM 3943 C C . TYR C 3 16 ? 170.716 152.506 212.899 1.00 19.97 16 TYR C C 1
ATOM 3944 O O . TYR C 3 16 ? 170.626 151.401 213.435 1.00 15.69 16 TYR C O 1
ATOM 3953 N N . ARG C 3 17 ? 171.517 153.470 213.350 1.00 17.50 17 ARG C N 1
ATOM 3954 C CA . ARG C 3 17 ? 172.512 153.245 214.397 1.00 15.47 17 ARG C CA 1
ATOM 3955 C C . ARG C 3 17 ? 171.927 153.316 215.805 1.00 17.21 17 ARG C C 1
ATOM 3956 O O . ARG C 3 17 ? 172.633 153.662 216.757 1.00 22.13 17 ARG C O 1
ATOM 3964 N N . LYS C 3 18 ? 170.638 153.000 215.948 1.00 24.29 18 LYS C N 1
ATOM 3965 C CA . LYS C 3 18 ? 169.912 153.162 217.204 1.00 30.85 18 LYS C CA 1
ATOM 3966 C C . LYS C 3 18 ? 170.329 152.183 218.294 1.00 30.60 18 LYS C C 1
ATOM 3967 O O . LYS C 3 18 ? 169.888 152.343 219.436 1.00 32.60 18 LYS C O 1
ATOM 3973 N N . GLU C 3 19 ? 171.147 151.177 217.984 1.00 49.06 19 GLU C N 1
ATOM 3974 C CA . GLU C 3 19 ? 171.472 150.144 218.963 1.00 49.28 19 GLU C CA 1
ATOM 3975 C C . GLU C 3 19 ? 172.345 150.648 220.107 1.00 49.21 19 GLU C C 1
ATOM 3976 O O . GLU C 3 19 ? 172.485 149.942 221.110 1.00 53.49 19 GLU C O 1
ATOM 3982 N N . SER C 3 20 ? 172.932 151.840 219.984 1.00 45.32 20 SER C N 1
ATOM 3983 C CA . SER C 3 20 ? 173.826 152.343 221.022 1.00 39.74 20 SER C CA 1
ATOM 3984 C C . SER C 3 20 ? 173.060 152.742 222.279 1.00 37.92 20 SER C C 1
ATOM 3985 O O . SER C 3 20 ? 173.461 152.396 223.395 1.00 44.56 20 SER C O 1
ATOM 3988 N N . THR C 3 21 ? 171.957 153.473 222.120 1.00 27.21 21 THR C N 1
ATOM 3989 C CA . THR C 3 21 ? 171.221 154.037 223.245 1.00 26.69 21 THR C CA 1
ATOM 3990 C C . THR C 3 21 ? 169.923 153.302 223.553 1.00 29.78 21 THR C C 1
ATOM 3991 O O . THR C 3 21 ? 169.217 153.693 224.486 1.00 29.34 21 THR C O 1
ATOM 3995 N N . ALA C 3 22 ? 169.589 152.256 222.797 1.00 19.55 22 ALA C N 1
ATOM 3996 C CA . ALA C 3 22 ? 168.321 151.566 223.007 1.00 25.13 22 ALA C CA 1
ATOM 3997 C C . ALA C 3 22 ? 168.344 150.663 224.233 1.00 19.74 22 ALA C C 1
ATOM 3998 O O . ALA C 3 22 ? 167.302 150.462 224.865 1.00 25.83 22 ALA C O 1
ATOM 4000 N N . GLU C 3 23 ? 169.505 150.106 224.581 1.00 84.14 23 GLU C N 1
ATOM 4001 C CA . GLU C 3 23 ? 169.620 149.202 225.718 1.00 85.23 23 GLU C CA 1
ATOM 4002 C C . GLU C 3 23 ? 170.091 149.887 226.996 1.00 79.33 23 GLU C C 1
ATOM 4003 O O . GLU C 3 23 ? 170.054 149.262 228.060 1.00 83.79 23 GLU C O 1
ATOM 4009 N N . VAL C 3 24 ? 170.532 151.137 226.919 1.00 45.37 24 VAL C N 1
ATOM 4010 C CA . VAL C 3 24 ? 170.930 151.914 228.091 1.00 47.81 24 VAL C CA 1
ATOM 4011 C C . VAL C 3 24 ? 169.662 152.337 228.825 1.00 41.82 24 VAL C C 1
ATOM 4012 O O . VAL C 3 24 ? 168.632 152.570 228.178 1.00 45.63 24 VAL C O 1
ATOM 4016 N N . PRO C 3 25 ? 169.670 152.430 230.165 1.00 28.33 25 PRO C N 1
ATOM 4017 C CA . PRO C 3 25 ? 168.486 152.941 230.872 1.00 30.57 25 PRO C CA 1
ATOM 4018 C C . PRO C 3 25 ? 168.189 154.407 230.590 1.00 30.18 25 PRO C C 1
ATOM 4019 O O . PRO C 3 25 ? 168.959 155.094 229.911 1.00 28.65 25 PRO C O 1
ATOM 4023 N N . LEU C 3 26 ? 167.067 154.893 231.114 1.00 11.33 26 LEU C N 1
ATOM 4024 C CA . LEU C 3 26 ? 166.653 156.278 230.937 1.00 12.08 26 LEU C CA 1
ATOM 4025 C C . LEU C 3 26 ? 167.240 157.138 232.049 1.00 15.46 26 LEU C C 1
ATOM 4026 O O . LEU C 3 26 ? 167.147 156.787 233.229 1.00 8.56 26 LEU C O 1
ATOM 4031 N N . GLY C 3 27 ? 167.845 158.263 231.667 1.00 17.47 27 GLY C N 1
ATOM 4032 C CA . GLY C 3 27 ? 168.443 159.175 232.614 1.00 22.57 27 GLY C CA 1
ATOM 4033 C C . GLY C 3 27 ? 167.572 160.385 232.888 1.00 15.67 27 GLY C C 1
ATOM 4034 O O . GLY C 3 27 ? 166.660 160.705 232.131 1.00 13.61 27 GLY C O 1
ATOM 4035 N N . PHE C 3 28 ? 167.864 161.060 233.997 1.00 29.19 28 PHE C N 1
ATOM 4036 C CA . PHE C 3 28 ? 167.137 162.254 234.405 1.00 30.23 28 PHE C CA 1
ATOM 4037 C C . PHE C 3 28 ? 168.127 163.381 234.649 1.00 33.61 28 PHE C C 1
ATOM 4038 O O . PHE C 3 28 ? 169.124 163.193 235.352 1.00 30.46 28 PHE C O 1
ATOM 4046 N N . GLY C 3 29 ? 167.851 164.546 234.067 1.00 40.90 29 GLY C N 1
ATOM 4047 C CA . GLY C 3 29 ? 168.754 165.669 234.211 1.00 41.96 29 GLY C CA 1
ATOM 4048 C C . GLY C 3 29 ? 168.728 166.251 235.611 1.00 44.98 29 GLY C C 1
ATOM 4049 O O . GLY C 3 29 ? 167.750 166.128 236.348 1.00 38.94 29 GLY C O 1
ATOM 4050 N N . LYS C 3 30 ? 169.830 166.896 235.979 1.00 47.94 30 LYS C N 1
ATOM 4051 C CA . LYS C 3 30 ? 169.941 167.520 237.286 1.00 50.26 30 LYS C CA 1
ATOM 4052 C C . LYS C 3 30 ? 169.195 168.852 237.304 1.00 48.79 30 LYS C C 1
ATOM 4053 O O . LYS C 3 30 ? 168.706 169.338 236.282 1.00 49.57 30 LYS C O 1
ATOM 4059 N N . LYS C 3 31 ? 169.109 169.441 238.488 1.00 51.74 31 LYS C N 1
ATOM 4060 C CA . LYS C 3 31 ? 168.388 170.698 238.655 1.00 50.77 31 LYS C CA 1
ATOM 4061 C C . LYS C 3 31 ? 169.161 171.838 238.006 1.00 53.74 31 LYS C C 1
ATOM 4062 O O . LYS C 3 31 ? 170.318 172.078 238.374 1.00 49.58 31 LYS C O 1
ATOM 4068 N N . PRO C 3 32 ? 168.576 172.557 237.051 1.00 34.79 32 PRO C N 1
ATOM 4069 C CA . PRO C 3 32 ? 169.302 173.651 236.400 1.00 37.77 32 PRO C CA 1
ATOM 4070 C C . PRO C 3 32 ? 169.447 174.858 237.312 1.00 34.08 32 PRO C C 1
ATOM 4071 O O . PRO C 3 32 ? 168.709 175.039 238.283 1.00 34.68 32 PRO C O 1
ATOM 4075 N N . GLU C 3 33 ? 170.431 175.693 236.983 1.00 55.10 33 GLU C N 1
ATOM 4076 C CA . GLU C 3 33 ? 170.696 176.920 237.720 1.00 63.36 33 GLU C CA 1
ATOM 4077 C C . GLU C 3 33 ? 170.408 178.176 236.912 1.00 61.83 33 GLU C C 1
ATOM 4078 O O . GLU C 3 33 ? 170.498 179.280 237.459 1.00 60.57 33 GLU C O 1
ATOM 4084 N N . MET C 3 34 ? 170.063 178.040 235.632 1.00 30.29 34 MET C N 1
ATOM 4085 C CA . MET C 3 34 ? 169.775 179.185 234.777 1.00 32.03 34 MET C CA 1
ATOM 4086 C C . MET C 3 34 ? 169.018 178.689 233.556 1.00 32.27 34 MET C C 1
ATOM 4087 O O . MET C 3 34 ? 169.393 177.670 232.970 1.00 35.85 34 MET C O 1
ATOM 4092 N N . VAL C 3 35 ? 167.955 179.398 233.179 1.00 18.69 35 VAL C N 1
ATOM 4093 C CA . VAL C 3 35 ? 167.164 179.049 232.004 1.00 12.28 35 VAL C CA 1
ATOM 4094 C C . VAL C 3 35 ? 166.949 180.291 231.150 1.00 12.59 35 VAL C C 1
ATOM 4095 O O . VAL C 3 35 ? 166.737 181.392 231.671 1.00 13.37 35 VAL C O 1
ATOM 4099 N N . ILE C 3 36 ? 167.023 180.110 229.833 1.00 2.02 36 ILE C N 1
ATOM 4100 C CA . ILE C 3 36 ? 166.698 181.142 228.855 1.00 4.98 36 ILE C CA 1
ATOM 4101 C C . ILE C 3 36 ? 165.449 180.688 228.117 1.00 2.65 36 ILE C C 1
ATOM 4102 O O . ILE C 3 36 ? 165.446 179.623 227.489 1.00 1.81 36 ILE C O 1
ATOM 4107 N N . ILE C 3 37 ? 164.389 181.485 228.187 1.00 4.18 37 ILE C N 1
ATOM 4108 C CA . ILE C 3 37 ? 163.115 181.106 227.583 1.00 2.95 37 ILE C CA 1
ATOM 4109 C C . ILE C 3 37 ? 162.762 182.096 226.479 1.00 5.77 37 ILE C C 1
ATOM 4110 O O . ILE C 3 37 ? 162.525 183.279 226.761 1.00 5.59 37 ILE C O 1
ATOM 4115 N N . PRO C 3 38 ? 162.745 181.667 225.220 1.00 9.97 38 PRO C N 1
ATOM 4116 C CA . PRO C 3 38 ? 162.407 182.578 224.122 1.00 11.41 38 PRO C CA 1
ATOM 4117 C C . PRO C 3 38 ? 160.917 182.877 224.059 1.00 9.55 38 PRO C C 1
ATOM 4118 O O . PRO C 3 38 ? 160.081 182.168 224.620 1.00 8.46 38 PRO C O 1
ATOM 4122 N N . MET C 3 39 ? 160.596 183.955 223.346 1.00 18.59 39 MET C N 1
ATOM 4123 C CA . MET C 3 39 ? 159.215 184.385 223.171 1.00 13.62 39 MET C CA 1
ATOM 4124 C C . MET C 3 39 ? 158.526 183.721 221.987 1.00 17.94 39 MET C C 1
ATOM 4125 O O . MET C 3 39 ? 157.317 183.902 221.816 1.00 23.45 39 MET C O 1
ATOM 4130 N N . SER C 3 40 ? 159.257 182.963 221.171 1.00 20.98 40 SER C N 1
ATOM 4131 C CA . SER C 3 40 ? 158.702 182.276 220.005 1.00 23.29 40 SER C CA 1
ATOM 4132 C C . SER C 3 40 ? 159.137 180.816 220.069 1.00 26.57 40 SER C C 1
ATOM 4133 O O . SER C 3 40 ? 160.222 180.460 219.602 1.00 25.31 40 SER C O 1
ATOM 4136 N N . LEU C 3 41 ? 158.288 179.973 220.655 1.00 7.54 41 LEU C N 1
ATOM 4137 C CA . LEU C 3 41 ? 158.516 178.536 220.722 1.00 11.33 41 LEU C CA 1
ATOM 4138 C C . LEU C 3 41 ? 157.525 177.763 219.859 1.00 4.64 41 LEU C C 1
ATOM 4139 O O . LEU C 3 41 ? 157.311 176.568 220.082 1.00 3.60 41 LEU C O 1
ATOM 4144 N N . HIS C 3 42 ? 156.923 178.426 218.878 1.00 25.14 42 HIS C N 1
ATOM 4145 C CA . HIS C 3 42 ? 155.909 177.843 218.013 1.00 24.61 42 HIS C CA 1
ATOM 4146 C C . HIS C 3 42 ? 156.026 178.506 216.646 1.00 25.96 42 HIS C C 1
ATOM 4147 O O . HIS C 3 42 ? 157.023 179.168 216.343 1.00 29.96 42 HIS C O 1
ATOM 4154 N N . ILE C 3 43 ? 155.005 178.330 215.812 1.00 19.17 43 ILE C N 1
ATOM 4155 C CA . ILE C 3 43 ? 154.880 179.080 214.569 1.00 19.60 43 ILE C CA 1
ATOM 4156 C C . ILE C 3 43 ? 153.642 179.963 214.675 1.00 27.24 43 ILE C C 1
ATOM 4157 O O . ILE C 3 43 ? 152.650 179.590 215.310 1.00 24.31 43 ILE C O 1
ATOM 4162 N N . GLY C 3 44 ? 153.729 181.158 214.100 1.00 24.14 44 GLY C N 1
ATOM 4163 C CA . GLY C 3 44 ? 152.677 182.143 214.250 1.00 18.51 44 GLY C CA 1
ATOM 4164 C C . GLY C 3 44 ? 153.195 183.476 214.750 1.00 17.30 44 GLY C C 1
ATOM 4165 O O . GLY C 3 44 ? 154.203 183.981 214.250 1.00 18.23 44 GLY C O 1
ATOM 4166 N N . ALA C 3 45 ? 152.518 184.054 215.746 1.00 23.44 45 ALA C N 1
ATOM 4167 C CA . ALA C 3 45 ? 152.889 185.363 216.271 1.00 23.42 45 ALA C CA 1
ATOM 4168 C C . ALA C 3 45 ? 153.592 185.217 217.609 1.00 25.50 45 ALA C C 1
ATOM 4169 O O . ALA C 3 45 ? 153.069 184.537 218.504 1.00 28.01 45 ALA C O 1
ATOM 4171 N N . PRO C 3 46 ? 154.763 185.828 217.785 1.00 13.35 46 PRO C N 1
ATOM 4172 C CA . PRO C 3 46 ? 155.475 185.717 219.062 1.00 7.79 46 PRO C CA 1
ATOM 4173 C C . PRO C 3 46 ? 154.738 186.423 220.190 1.00 12.91 46 PRO C C 1
ATOM 4174 O O . PRO C 3 46 ? 153.898 187.299 219.977 1.00 13.58 46 PRO C O 1
ATOM 4178 N N . CYS C 3 47 ? 155.070 186.019 221.412 1.00 25.54 47 CYS C N 1
ATOM 4179 C CA . CYS C 3 47 ? 154.411 186.535 222.601 1.00 29.72 47 CYS C CA 1
ATOM 4180 C C . CYS C 3 47 ? 154.998 187.887 223.002 1.00 31.62 47 CYS C C 1
ATOM 4181 O O . CYS C 3 47 ? 155.884 188.438 222.344 1.00 27.21 47 CYS C O 1
ATOM 4184 N N . THR C 3 48 ? 154.490 188.425 224.110 1.00 29.23 48 THR C N 1
ATOM 4185 C CA . THR C 3 48 ? 154.952 189.680 224.678 1.00 28.45 48 THR C CA 1
ATOM 4186 C C . THR C 3 48 ? 155.296 189.438 226.143 1.00 28.42 48 THR C C 1
ATOM 4187 O O . THR C 3 48 ? 154.471 188.879 226.885 1.00 29.64 48 THR C O 1
ATOM 4191 N N . PRO C 3 49 ? 156.497 189.808 226.591 1.00 24.09 49 PRO C N 1
ATOM 4192 C CA . PRO C 3 49 ? 156.864 189.579 227.994 1.00 31.32 49 PRO C CA 1
ATOM 4193 C C . PRO C 3 49 ? 155.976 190.366 228.947 1.00 25.81 49 PRO C C 1
ATOM 4194 O O . PRO C 3 49 ? 155.594 191.505 228.674 1.00 25.30 49 PRO C O 1
ATOM 4198 N N . ILE C 3 50 ? 155.654 189.746 230.081 1.00 22.19 50 ILE C N 1
ATOM 4199 C CA . ILE C 3 50 ? 154.815 190.379 231.092 1.00 26.28 50 ILE C CA 1
ATOM 4200 C C . ILE C 3 50 ? 155.540 190.368 232.431 1.00 25.49 50 ILE C C 1
ATOM 4201 O O . ILE C 3 50 ? 154.908 190.414 233.492 1.00 25.42 50 ILE C O 1
ATOM 4206 N N . VAL C 3 51 ? 156.872 190.309 232.389 1.00 22.94 51 VAL C N 1
ATOM 4207 C CA . VAL C 3 51 ? 157.703 190.351 233.583 1.00 28.12 51 VAL C CA 1
ATOM 4208 C C . VAL C 3 51 ? 158.831 191.349 233.356 1.00 29.95 51 VAL C C 1
ATOM 4209 O O . VAL C 3 51 ? 159.190 191.673 232.223 1.00 28.74 51 VAL C O 1
ATOM 4213 N N . LYS C 3 52 ? 159.391 191.835 234.459 1.00 56.68 52 LYS C N 1
ATOM 4214 C CA . LYS C 3 52 ? 160.472 192.808 234.439 1.00 58.35 52 LYS C CA 1
ATOM 4215 C C . LYS C 3 52 ? 161.690 192.249 235.160 1.00 62.26 52 LYS C C 1
ATOM 4216 O O . LYS C 3 52 ? 161.630 191.215 235.828 1.00 64.71 52 LYS C O 1
ATOM 4222 N N . LYS C 3 53 ? 162.807 192.955 235.014 1.00 45.24 53 LYS C N 1
ATOM 4223 C CA . LYS C 3 53 ? 164.032 192.580 235.705 1.00 47.02 53 LYS C CA 1
ATOM 4224 C C . LYS C 3 53 ? 163.876 192.772 237.209 1.00 48.18 53 LYS C C 1
ATOM 4225 O O . LYS C 3 53 ? 163.329 193.776 237.671 1.00 49.10 53 LYS C O 1
ATOM 4231 N N . GLY C 3 54 ? 164.366 191.800 237.974 1.00 42.23 54 GLY C N 1
ATOM 4232 C CA . GLY C 3 54 ? 164.259 191.833 239.416 1.00 36.43 54 GLY C CA 1
ATOM 4233 C C . GLY C 3 54 ? 163.004 191.213 239.987 1.00 34.99 54 GLY C C 1
ATOM 4234 O O . GLY C 3 54 ? 162.852 191.185 241.215 1.00 40.19 54 GLY C O 1
ATOM 4235 N N . ASP C 3 55 ? 162.103 190.716 239.146 1.00 47.55 55 ASP C N 1
ATOM 4236 C CA . ASP C 3 55 ? 160.878 190.086 239.610 1.00 41.47 55 ASP C CA 1
ATOM 4237 C C . ASP C 3 55 ? 161.154 188.668 240.105 1.00 51.26 55 ASP C C 1
ATOM 4238 O O . ASP C 3 55 ? 162.191 188.069 239.814 1.00 46.29 55 ASP C O 1
ATOM 4243 N N . THR C 3 56 ? 160.201 188.134 240.865 1.00 46.94 56 THR C N 1
ATOM 4244 C CA . THR C 3 56 ? 160.263 186.774 241.383 1.00 41.64 56 THR C CA 1
ATOM 4245 C C . THR C 3 56 ? 159.131 185.963 240.769 1.00 45.09 56 THR C C 1
ATOM 4246 O O . THR C 3 56 ? 157.980 186.412 240.754 1.00 47.77 56 THR C O 1
ATOM 4250 N N . VAL C 3 57 ? 159.455 184.773 240.266 1.00 26.12 57 VAL C N 1
ATOM 4251 C CA . VAL C 3 57 ? 158.500 183.947 239.541 1.00 26.59 57 VAL C CA 1
ATOM 4252 C C . VAL C 3 57 ? 158.361 182.596 240.233 1.00 26.11 57 VAL C C 1
ATOM 4253 O O . VAL C 3 57 ? 159.212 182.178 241.021 1.00 18.02 57 VAL C O 1
ATOM 4257 N N . PHE C 3 58 ? 157.258 181.920 239.930 1.00 25.97 58 PHE C N 1
ATOM 4258 C CA . PHE C 3 58 ? 156.973 180.578 240.414 1.00 25.16 58 PHE C CA 1
ATOM 4259 C C . PHE C 3 58 ? 157.231 179.556 239.312 1.00 25.91 58 PHE C C 1
ATOM 4260 O O . PHE C 3 58 ? 157.530 179.898 238.166 1.00 27.79 58 PHE C O 1
ATOM 4268 N N . LEU C 3 59 ? 157.100 178.282 239.671 1.00 18.83 59 LEU C N 1
ATOM 4269 C CA . LEU C 3 59 ? 157.196 177.204 238.695 1.00 13.38 59 LEU C CA 1
ATOM 4270 C C . LEU C 3 59 ? 155.850 177.045 237.998 1.00 14.86 59 LEU C C 1
ATOM 4271 O O . LEU C 3 59 ? 154.829 176.810 238.654 1.00 14.80 59 LEU C O 1
ATOM 4276 N N . GLY C 3 60 ? 155.847 177.166 236.674 1.00 7.82 60 GLY C N 1
ATOM 4277 C CA . GLY C 3 60 ? 154.624 177.112 235.906 1.00 6.07 60 GLY C CA 1
ATOM 4278 C C . GLY C 3 60 ? 153.922 178.437 235.716 1.00 6.38 60 GLY C C 1
ATOM 4279 O O . GLY C 3 60 ? 152.863 178.471 235.078 1.00 7.91 60 GLY C O 1
ATOM 4280 N N . GLN C 3 61 ? 154.468 179.526 236.250 1.00 15.98 61 GLN C N 1
ATOM 4281 C CA . GLN C 3 61 ? 153.881 180.844 236.066 1.00 16.94 61 GLN C CA 1
ATOM 4282 C C . GLN C 3 61 ? 154.113 181.335 234.642 1.00 20.24 61 GLN C C 1
ATOM 4283 O O . GLN C 3 61 ? 155.191 181.147 234.072 1.00 24.85 61 GLN C O 1
ATOM 4289 N N . ARG C 3 62 ? 153.090 181.964 234.069 1.00 24.47 62 ARG C N 1
ATOM 4290 C CA . ARG C 3 62 ? 153.172 182.450 232.699 1.00 20.58 62 ARG C CA 1
ATOM 4291 C C . ARG C 3 62 ? 154.051 183.691 232.621 1.00 26.99 62 ARG C C 1
ATOM 4292 O O . ARG C 3 62 ? 153.909 184.617 233.425 1.00 20.61 62 ARG C O 1
ATOM 4300 N N . VAL C 3 63 ? 154.961 183.713 231.648 1.00 12.40 63 VAL C N 1
ATOM 4301 C CA . VAL C 3 63 ? 155.851 184.846 231.429 1.00 19.53 63 VAL C CA 1
ATOM 4302 C C . VAL C 3 63 ? 155.700 185.454 230.043 1.00 11.94 63 VAL C C 1
ATOM 4303 O O . VAL C 3 63 ? 156.453 186.367 229.696 1.00 14.22 63 VAL C O 1
ATOM 4307 N N . GLY C 3 64 ? 154.747 184.981 229.241 1.00 28.63 64 GLY C N 1
ATOM 4308 C CA . GLY C 3 64 ? 154.508 185.529 227.920 1.00 26.13 64 GLY C CA 1
ATOM 4309 C C . GLY C 3 64 ? 153.051 185.448 227.512 1.00 21.37 64 GLY C C 1
ATOM 4310 O O . GLY C 3 64 ? 152.391 184.437 227.764 1.00 20.02 64 GLY C O 1
ATOM 4311 N N . GLU C 3 65 ? 152.536 186.500 226.875 1.00 46.81 65 GLU C N 1
ATOM 4312 C CA . GLU C 3 65 ? 151.120 186.598 226.550 1.00 44.54 65 GLU C CA 1
ATOM 4313 C C . GLU C 3 65 ? 150.886 186.404 225.060 1.00 44.97 65 GLU C C 1
ATOM 4314 O O . GLU C 3 65 ? 151.565 187.044 224.246 1.00 43.33 65 GLU C O 1
ATOM 4320 N N . PRO C 3 66 ? 149.949 185.540 224.670 1.00 19.34 66 PRO C N 1
ATOM 4321 C CA . PRO C 3 66 ? 149.667 185.343 223.243 1.00 28.52 66 PRO C CA 1
ATOM 4322 C C . PRO C 3 66 ? 149.079 186.587 222.596 1.00 27.30 66 PRO C C 1
ATOM 4323 O O . PRO C 3 66 ? 148.378 187.378 223.231 1.00 22.54 66 PRO C O 1
ATOM 4327 N N . ASN C 3 67 ? 149.368 186.747 221.305 1.00 52.68 67 ASN C N 1
ATOM 4328 C CA . ASN C 3 67 ? 148.919 187.917 220.555 1.00 43.54 67 ASN C CA 1
ATOM 4329 C C . ASN C 3 67 ? 147.604 187.659 219.821 1.00 50.69 67 ASN C C 1
ATOM 4330 O O . ASN C 3 67 ? 146.605 188.343 220.065 1.00 51.20 67 ASN C O 1
ATOM 4335 N N . GLY C 3 68 ? 147.587 186.675 218.925 1.00 39.51 68 GLY C N 1
ATOM 4336 C CA . GLY C 3 68 ? 146.401 186.402 218.136 1.00 34.96 68 GLY C CA 1
ATOM 4337 C C . GLY C 3 68 ? 145.778 185.049 218.404 1.00 36.42 68 GLY C C 1
ATOM 4338 O O . GLY C 3 68 ? 145.843 184.539 219.526 1.00 34.34 68 GLY C O 1
ATOM 4339 N N . PHE C 3 69 ? 145.161 184.459 217.379 1.00 26.15 69 PHE C N 1
ATOM 4340 C CA . PHE C 3 69 ? 144.550 183.140 217.499 1.00 32.23 69 PHE C CA 1
ATOM 4341 C C . PHE C 3 69 ? 145.570 182.018 217.340 1.00 25.33 69 PHE C C 1
ATOM 4342 O O . PHE C 3 69 ? 145.532 181.038 218.091 1.00 30.47 69 PHE C O 1
ATOM 4350 N N . VAL C 3 70 ? 146.479 182.139 216.377 1.00 21.11 70 VAL C N 1
ATOM 4351 C CA . VAL C 3 70 ? 147.550 181.144 216.198 1.00 22.86 70 VAL C CA 1
ATOM 4352 C C . VAL C 3 70 ? 148.723 181.632 217.039 1.00 20.86 70 VAL C C 1
ATOM 4353 O O . VAL C 3 70 ? 149.680 182.242 216.554 1.00 19.29 70 VAL C O 1
ATOM 4357 N N . SER C 3 71 ? 148.658 181.334 218.336 1.00 18.48 71 SER C N 1
ATOM 4358 C CA . SER C 3 71 ? 149.658 181.754 219.309 1.00 20.40 71 SER C CA 1
ATOM 4359 C C . SER C 3 71 ? 149.393 181.024 220.618 1.00 17.45 71 SER C C 1
ATOM 4360 O O . SER C 3 71 ? 148.238 180.883 221.023 1.00 22.31 71 SER C O 1
ATOM 4363 N N . VAL C 3 72 ? 150.458 180.565 221.270 1.00 28.28 72 VAL C N 1
ATOM 4364 C CA . VAL C 3 72 ? 150.336 179.850 222.541 1.00 30.71 72 VAL C CA 1
ATOM 4365 C C . VAL C 3 72 ? 151.085 180.623 223.622 1.00 34.48 72 VAL C C 1
ATOM 4366 O O . VAL C 3 72 ? 151.994 181.402 223.305 1.00 31.31 72 VAL C O 1
ATOM 4370 N N . PRO C 3 73 ? 150.724 180.474 224.896 1.00 19.60 73 PRO C N 1
ATOM 4371 C CA . PRO C 3 73 ? 151.475 181.146 225.964 1.00 16.11 73 PRO C CA 1
ATOM 4372 C C . PRO C 3 73 ? 152.809 180.464 226.239 1.00 21.44 73 PRO C C 1
ATOM 4373 O O . PRO C 3 73 ? 153.124 179.392 225.721 1.00 17.49 73 PRO C O 1
ATOM 4377 N N . VAL C 3 74 ? 153.602 181.123 227.082 1.00 21.69 74 VAL C N 1
ATOM 4378 C CA . VAL C 3 74 ? 154.951 180.691 227.430 1.00 20.48 74 VAL C CA 1
ATOM 4379 C C . VAL C 3 74 ? 155.096 180.770 228.946 1.00 29.95 74 VAL C C 1
ATOM 4380 O O . VAL C 3 74 ? 154.744 181.787 229.553 1.00 26.71 74 VAL C O 1
ATOM 4384 N N . HIS C 3 75 ? 155.597 179.698 229.557 1.00 2.76 75 HIS C N 1
ATOM 4385 C CA . HIS C 3 75 ? 155.663 179.559 231.010 1.00 4.23 75 HIS C CA 1
ATOM 4386 C C . HIS C 3 75 ? 157.113 179.402 231.466 1.00 1.08 75 HIS C C 1
ATOM 4387 O O . HIS C 3 75 ? 158.042 179.361 230.659 1.00 1.67 75 HIS C O 1
ATOM 4394 N N . ALA C 3 76 ? 157.296 179.304 232.781 1.00 2.55 76 ALA C N 1
ATOM 4395 C CA . ALA C 3 76 ? 158.611 179.236 233.404 1.00 2.10 76 ALA C CA 1
ATOM 4396 C C . ALA C 3 76 ? 158.894 177.827 233.909 1.00 5.21 76 ALA C C 1
ATOM 4397 O O . ALA C 3 76 ? 158.000 177.152 234.430 1.00 1.60 76 ALA C O 1
ATOM 4399 N N . SER C 3 77 ? 160.148 177.395 233.767 1.00 5.85 77 SER C N 1
ATOM 4400 C CA . SER C 3 77 ? 160.540 176.032 234.104 1.00 6.33 77 SER C CA 1
ATOM 4401 C C . SER C 3 77 ? 161.055 175.885 235.529 1.00 8.53 77 SER C C 1
ATOM 4402 O O . SER C 3 77 ? 160.983 174.787 236.090 1.00 5.89 77 SER C O 1
ATOM 4405 N N . VAL C 3 78 ? 161.581 176.954 236.126 1.00 20.10 78 VAL C N 1
ATOM 4406 C CA . VAL C 3 78 ? 162.103 176.923 237.485 1.00 17.38 78 VAL C CA 1
ATOM 4407 C C . VAL C 3 78 ? 161.530 178.104 238.257 1.00 11.71 78 VAL C C 1
ATOM 4408 O O . VAL C 3 78 ? 160.908 179.004 237.694 1.00 16.75 78 VAL C O 1
ATOM 4412 N N . SER C 3 79 ? 161.750 178.084 239.568 1.00 29.99 79 SER C N 1
ATOM 4413 C CA . SER C 3 79 ? 161.348 179.161 240.463 1.00 31.73 79 SER C CA 1
ATOM 4414 C C . SER C 3 79 ? 162.590 179.941 240.872 1.00 32.94 79 SER C C 1
ATOM 4415 O O . SER C 3 79 ? 163.535 179.364 241.420 1.00 34.28 79 SER C O 1
ATOM 4418 N N . GLY C 3 80 ? 162.588 181.245 240.609 1.00 36.35 80 GLY C N 1
ATOM 4419 C CA . GLY C 3 80 ? 163.742 182.068 240.916 1.00 39.29 80 GLY C CA 1
ATOM 4420 C C . GLY C 3 80 ? 163.522 183.552 240.712 1.00 36.99 80 GLY C C 1
ATOM 4421 O O . GLY C 3 80 ? 162.466 184.084 241.064 1.00 41.96 80 GLY C O 1
ATOM 4422 N N . LYS C 3 81 ? 164.517 184.233 240.144 1.00 38.60 81 LYS C N 1
ATOM 4423 C CA . LYS C 3 81 ? 164.483 185.677 239.957 1.00 39.91 81 LYS C CA 1
ATOM 4424 C C . LYS C 3 81 ? 164.859 186.025 238.524 1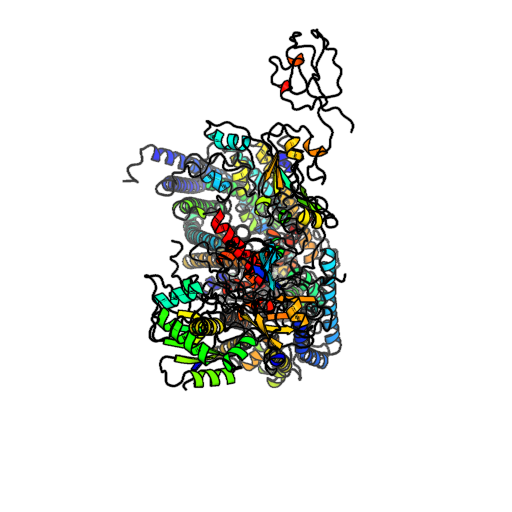.00 33.29 81 LYS C C 1
ATOM 4425 O O . LYS C 3 81 ? 165.783 185.438 237.956 1.00 33.60 81 LYS C O 1
ATOM 4431 N N . VAL C 3 82 ? 164.142 186.986 237.948 1.00 20.34 82 VAL C N 1
ATOM 4432 C CA . VAL C 3 82 ? 164.408 187.435 236.585 1.00 18.08 82 VAL C CA 1
ATOM 4433 C C . VAL C 3 82 ? 165.629 188.345 236.588 1.00 24.91 82 VAL C C 1
ATOM 4434 O O . VAL C 3 82 ? 165.714 189.288 237.384 1.00 25.57 82 VAL C O 1
ATOM 4438 N N . ILE C 3 83 ? 166.577 188.069 235.697 1.00 23.20 83 ILE C N 1
ATOM 4439 C CA . ILE C 3 83 ? 167.802 188.853 235.620 1.00 16.95 83 ILE C CA 1
ATOM 4440 C C . ILE C 3 83 ? 167.964 189.591 234.297 1.00 19.56 83 ILE C C 1
ATOM 4441 O O . ILE C 3 83 ? 168.753 190.547 234.238 1.00 26.27 83 ILE C O 1
ATOM 4446 N N . ALA C 3 84 ? 167.259 189.203 233.236 1.00 23.39 84 ALA C N 1
ATOM 4447 C CA . ALA C 3 84 ? 167.400 189.867 231.948 1.00 24.08 84 ALA C CA 1
ATOM 4448 C C . ALA C 3 84 ? 166.173 189.588 231.092 1.00 23.78 84 ALA C C 1
ATOM 4449 O O . ALA C 3 84 ? 165.679 188.458 231.053 1.00 21.92 84 ALA C O 1
ATOM 4451 N N . VAL C 3 85 ? 165.683 190.627 230.416 1.00 23.05 85 VAL C N 1
ATOM 4452 C CA . VAL C 3 85 ? 164.591 190.492 229.457 1.00 19.27 85 VAL C CA 1
ATOM 4453 C C . VAL C 3 85 ? 165.100 191.002 228.112 1.00 19.46 85 VAL C C 1
ATOM 4454 O O . VAL C 3 85 ? 164.359 191.615 227.336 1.00 16.28 85 VAL C O 1
ATOM 4458 N N . GLU C 3 86 ? 166.382 190.780 227.842 1.00 34.32 86 GLU C N 1
ATOM 4459 C CA . GLU C 3 86 ? 167.002 191.176 226.586 1.00 35.47 86 GLU C CA 1
ATOM 4460 C C . GLU C 3 86 ? 166.841 190.062 225.552 1.00 25.77 86 GLU C C 1
ATOM 4461 O O . GLU C 3 86 ? 166.074 189.116 225.740 1.00 30.02 86 GLU C O 1
ATOM 4467 N N . GLU C 3 87 ? 167.568 190.165 224.444 1.00 35.65 87 GLU C N 1
ATOM 4468 C CA . GLU C 3 87 ? 167.504 189.188 223.366 1.00 30.13 87 GLU C CA 1
ATOM 4469 C C . GLU C 3 87 ? 168.807 188.398 223.301 1.00 38.74 87 GLU C C 1
ATOM 4470 O O . GLU C 3 87 ? 169.890 188.940 223.546 1.00 36.24 87 GLU C O 1
ATOM 4476 N N . ARG C 3 88 ? 168.689 187.111 223.001 1.00 11.13 88 ARG C N 1
ATOM 4477 C CA . ARG C 3 88 ? 169.756 186.137 223.162 1.00 10.48 88 ARG C CA 1
ATOM 4478 C C . ARG C 3 88 ? 169.832 185.263 221.920 1.00 9.09 88 ARG C C 1
ATOM 4479 O O . ARG C 3 88 ? 168.873 185.201 221.144 1.00 6.05 88 ARG C O 1
ATOM 4487 N N . PRO C 3 89 ? 170.968 184.589 221.692 1.00 16.76 89 PRO C N 1
ATOM 4488 C CA . PRO C 3 89 ? 171.094 183.723 220.510 1.00 20.62 89 PRO C CA 1
ATOM 4489 C C . PRO C 3 89 ? 170.060 182.604 220.468 1.00 16.77 89 PRO C C 1
ATOM 4490 O O . PRO C 3 89 ? 169.648 182.062 221.495 1.00 23.72 89 PRO C O 1
ATOM 4494 N N . HIS C 3 90 ? 169.655 182.258 219.249 1.00 2.60 90 HIS C N 1
ATOM 4495 C CA . HIS C 3 90 ? 168.604 181.291 218.972 1.00 5.84 90 HIS C CA 1
ATOM 4496 C C . HIS C 3 90 ? 169.136 180.198 218.052 1.00 2.32 90 HIS C C 1
ATOM 4497 O O . HIS C 3 90 ? 170.191 180.335 217.429 1.00 2.19 90 HIS C O 1
ATOM 4504 N N . ALA C 3 91 ? 168.385 179.097 217.970 1.00 3.19 91 ALA C N 1
ATOM 4505 C CA . ALA C 3 91 ? 168.759 177.970 217.123 1.00 8.91 91 ALA C CA 1
ATOM 4506 C C . ALA C 3 91 ? 168.618 178.263 215.636 1.00 8.91 91 ALA C C 1
ATOM 4507 O O . ALA C 3 91 ? 169.128 177.486 214.823 1.00 0.30 91 ALA C O 1
ATOM 4509 N N . SER C 3 92 ? 167.942 179.343 215.258 1.00 11.76 92 SER C N 1
ATOM 4510 C CA . SER C 3 92 ? 167.778 179.707 213.858 1.00 9.64 92 SER C CA 1
ATOM 4511 C C . SER C 3 92 ? 168.972 180.470 213.299 1.00 17.07 92 SER C C 1
ATOM 4512 O O . SER C 3 92 ? 169.001 180.750 212.097 1.00 9.77 92 SER C O 1
ATOM 4515 N N . GLY C 3 93 ? 169.953 180.806 214.134 1.00 12.15 93 GLY C N 1
ATOM 4516 C CA . GLY C 3 93 ? 171.133 181.520 213.713 1.00 15.52 93 GLY C CA 1
ATOM 4517 C C . GLY C 3 93 ? 171.171 182.980 214.110 1.00 11.66 93 GLY C C 1
ATOM 4518 O O . GLY C 3 93 ? 172.240 183.595 214.041 1.00 15.51 93 GLY C O 1
ATOM 4519 N N . ASP C 3 94 ? 170.046 183.549 214.528 1.00 18.22 94 ASP C N 1
ATOM 4520 C CA . ASP C 3 94 ? 169.962 184.953 214.910 1.00 20.20 94 ASP C CA 1
ATOM 4521 C C . ASP C 3 94 ? 169.557 185.067 216.376 1.00 13.97 94 ASP C C 1
ATOM 4522 O O . ASP C 3 94 ? 169.480 184.076 217.102 1.00 18.27 94 ASP C O 1
ATOM 4527 N N . ARG C 3 95 ? 169.307 186.298 216.812 1.00 22.54 95 ARG C N 1
ATOM 4528 C CA . ARG C 3 95 ? 168.991 186.588 218.203 1.00 24.03 95 ARG C CA 1
ATOM 4529 C C . ARG C 3 95 ? 167.513 186.925 218.361 1.00 20.69 95 ARG C C 1
ATOM 4530 O O . ARG C 3 95 ? 166.954 187.710 217.591 1.00 28.41 95 ARG C O 1
ATOM 4538 N N . VAL C 3 96 ? 166.894 186.326 219.376 1.00 7.04 96 VAL C N 1
ATOM 4539 C CA . VAL C 3 96 ? 165.460 186.410 219.621 1.00 4.04 96 VAL C CA 1
ATOM 4540 C C . VAL C 3 96 ? 165.254 186.886 221.054 1.00 6.96 96 VAL C C 1
ATOM 4541 O O . VAL C 3 96 ? 166.041 186.546 221.944 1.00 8.40 96 VAL C O 1
ATOM 4545 N N . MET C 3 97 ? 164.231 187.718 221.265 1.00 23.89 97 MET C N 1
ATOM 4546 C CA . MET C 3 97 ? 163.918 188.221 222.599 1.00 25.94 97 MET C CA 1
ATOM 4547 C C . MET C 3 97 ? 163.579 187.077 223.548 1.00 28.48 97 MET C C 1
ATOM 4548 O O . MET C 3 97 ? 162.789 186.190 223.214 1.00 28.48 97 MET C O 1
ATOM 4553 N N . SER C 3 98 ? 164.172 187.107 224.741 1.00 3.20 98 SER C N 1
ATOM 4554 C CA . SER C 3 98 ? 164.067 186.008 225.688 1.00 5.90 98 SER C CA 1
ATOM 4555 C C . SER C 3 98 ? 163.959 186.550 227.107 1.00 4.47 98 SER C C 1
ATOM 4556 O O . SER C 3 98 ? 164.138 187.742 227.360 1.00 8.93 98 SER C O 1
ATOM 4559 N N . VAL C 3 99 ? 163.656 185.646 228.035 1.00 9.67 99 VAL C N 1
ATOM 4560 C CA . VAL C 3 99 ? 163.627 185.934 229.465 1.00 12.68 99 VAL C CA 1
ATOM 4561 C C . VAL C 3 99 ? 164.608 184.992 230.150 1.00 16.79 99 VAL C C 1
ATOM 4562 O O . VAL C 3 99 ? 164.536 183.773 229.961 1.00 8.51 99 VAL C O 1
ATOM 4566 N N . VAL C 3 100 ? 165.526 185.551 230.936 1.00 8.65 100 VAL C N 1
ATOM 4567 C CA . VAL C 3 100 ? 166.565 184.781 231.611 1.00 12.84 100 VAL C CA 1
ATOM 4568 C C . VAL C 3 100 ? 166.224 184.710 233.091 1.00 12.50 100 VAL C C 1
ATOM 4569 O O . VAL C 3 100 ? 166.007 185.743 233.735 1.00 5.00 100 VAL C O 1
ATOM 4573 N N . ILE C 3 101 ? 166.175 183.492 233.629 1.00 12.92 101 ILE C N 1
ATOM 4574 C CA . ILE C 3 101 ? 165.788 183.250 235.014 1.00 6.47 101 ILE C CA 1
ATOM 4575 C C . ILE C 3 101 ? 166.902 182.473 235.700 1.00 10.92 101 ILE C C 1
ATOM 4576 O O . ILE C 3 101 ? 167.390 181.471 235.163 1.00 11.69 101 ILE C O 1
ATOM 4581 N N . GLU C 3 102 ? 167.301 182.938 236.882 1.00 47.33 102 GLU C N 1
ATOM 4582 C CA . GLU C 3 102 ? 168.287 182.263 237.714 1.00 53.20 102 GLU C CA 1
ATOM 4583 C C . GLU C 3 102 ? 167.574 181.521 238.838 1.00 49.38 102 GLU C C 1
ATOM 4584 O O . GLU C 3 102 ? 166.782 182.116 239.574 1.00 51.83 102 GLU C O 1
ATOM 4590 N N . SER C 3 103 ? 167.867 180.231 238.973 1.00 51.71 103 SER C N 1
ATOM 4591 C CA . SER C 3 103 ? 167.121 179.355 239.863 1.00 51.67 103 SER C CA 1
ATOM 4592 C C . SER C 3 103 ? 167.428 179.648 241.329 1.00 50.43 103 SER C C 1
ATOM 4593 O O . SER C 3 103 ? 168.463 180.220 241.679 1.00 54.85 103 SER C O 1
ATOM 4596 N N . ASP C 3 104 ? 166.499 179.235 242.193 1.00 85.71 104 ASP C N 1
ATOM 4597 C CA . ASP C 3 104 ? 166.620 179.418 243.634 1.00 83.83 104 ASP C CA 1
ATOM 4598 C C . ASP C 3 104 ? 166.981 178.140 244.377 1.00 78.95 104 ASP C C 1
ATOM 4599 O O . ASP C 3 104 ? 167.382 178.215 245.543 1.00 78.17 104 ASP C O 1
ATOM 4604 N N . GLY C 3 105 ? 166.842 176.978 243.742 1.00 62.51 105 GLY C N 1
ATOM 4605 C CA . GLY C 3 105 ? 167.071 175.703 244.376 1.00 54.69 105 GLY C CA 1
ATOM 4606 C C . GLY C 3 105 ? 165.819 175.032 244.898 1.00 58.63 105 GLY C C 1
ATOM 4607 O O . GLY C 3 105 ? 165.839 173.822 245.150 1.00 58.37 105 GLY C O 1
ATOM 4608 N N . LEU C 3 106 ? 164.736 175.783 245.063 1.00 68.07 106 LEU C N 1
ATOM 4609 C CA . LEU C 3 106 ? 163.462 175.252 245.523 1.00 69.47 106 LEU C CA 1
ATOM 4610 C C . LEU C 3 106 ? 162.443 175.337 244.397 1.00 73.23 106 LEU C C 1
ATOM 4611 O O . LEU C 3 106 ? 162.338 176.361 243.717 1.00 67.13 106 LEU C O 1
ATOM 4616 N N . ASP C 3 107 ? 161.694 174.255 244.201 1.00 55.48 107 ASP C N 1
ATOM 4617 C CA . ASP C 3 107 ? 160.690 174.182 243.141 1.00 54.49 107 ASP C CA 1
ATOM 4618 C C . ASP C 3 107 ? 159.335 174.513 243.756 1.00 56.33 107 ASP C C 1
ATOM 4619 O O . ASP C 3 107 ? 158.529 173.628 244.045 1.00 52.18 107 ASP C O 1
ATOM 4624 N N . THR C 3 108 ? 159.083 175.804 243.953 1.00 35.74 108 THR C N 1
ATOM 4625 C CA . THR C 3 108 ? 157.823 176.272 244.513 1.00 34.91 108 THR C CA 1
ATOM 4626 C C . THR C 3 108 ? 156.796 176.379 243.393 1.00 31.02 108 THR C C 1
ATOM 4627 O O . THR C 3 108 ? 157.021 177.081 242.402 1.00 29.19 108 THR C O 1
ATOM 4631 N N . ILE C 3 109 ? 155.679 175.688 243.555 1.00 35.80 109 ILE C N 1
ATOM 4632 C CA . ILE C 3 109 ? 154.642 175.602 242.534 1.00 33.19 109 ILE C CA 1
ATOM 4633 C C . ILE C 3 109 ? 153.687 176.777 242.698 1.00 37.81 109 ILE C C 1
ATOM 4634 O O . ILE C 3 109 ? 153.358 177.175 243.821 1.00 34.48 109 ILE C O 1
ATOM 4639 N N . ASP C 3 110 ? 153.272 177.352 241.569 1.00 53.43 110 ASP C N 1
ATOM 4640 C CA . ASP C 3 110 ? 152.307 178.444 241.564 1.00 46.51 110 ASP C CA 1
ATOM 4641 C C . ASP C 3 110 ? 151.021 178.012 242.266 1.00 48.86 110 ASP C C 1
ATOM 4642 O O . ASP C 3 110 ? 150.435 176.986 241.895 1.00 53.16 110 ASP C O 1
ATOM 4647 N N . PRO C 3 111 ? 150.545 178.763 243.290 1.00 64.05 111 PRO C N 1
ATOM 4648 C CA . PRO C 3 111 ? 149.324 178.392 244.019 1.00 66.54 111 PRO C CA 1
ATOM 4649 C C . PRO C 3 111 ? 148.029 178.707 243.271 1.00 61.68 111 PRO C C 1
ATOM 4650 O O . PRO C 3 111 ? 147.084 179.264 243.832 1.00 66.40 111 PRO C O 1
ATOM 4654 N N . SER C 3 112 ? 147.985 178.342 241.990 1.00 70.44 112 SER C N 1
ATOM 4655 C CA . SER C 3 112 ? 146.767 178.438 241.199 1.00 67.90 112 SER C CA 1
ATOM 4656 C C . SER C 3 112 ? 146.606 177.238 240.275 1.00 72.32 112 SER C C 1
ATOM 4657 O O . SER C 3 112 ? 145.799 177.299 239.339 1.00 66.92 112 SER C O 1
ATOM 4660 N N . ILE C 3 113 ? 147.341 176.155 240.510 1.00 44.18 113 ILE C N 1
ATOM 4661 C CA . ILE C 3 113 ? 147.368 174.992 239.633 1.00 44.04 113 ILE C CA 1
ATOM 4662 C C . ILE C 3 113 ? 146.609 173.865 240.321 1.00 40.14 113 ILE C C 1
ATOM 4663 O O . ILE C 3 113 ? 146.939 173.481 241.450 1.00 44.42 113 ILE C O 1
ATOM 4668 N N . LYS C 3 114 ? 145.588 173.349 239.649 1.00 46.03 114 LYS C N 1
ATOM 4669 C CA . LYS C 3 114 ? 144.769 172.256 240.145 1.00 47.63 114 LYS C CA 1
ATOM 4670 C C . LYS C 3 114 ? 144.410 171.352 238.977 1.00 50.06 114 LYS C C 1
ATOM 4671 O O . LYS C 3 114 ? 144.428 171.789 237.821 1.00 49.95 114 LYS C O 1
ATOM 4677 N N . PRO C 3 115 ? 144.111 170.077 239.242 1.00 25.22 115 PRO C N 1
ATOM 4678 C CA . PRO C 3 115 ? 143.699 169.173 238.157 1.00 23.21 115 PRO C CA 1
ATOM 4679 C C . PRO C 3 115 ? 142.433 169.652 237.461 1.00 29.22 115 PRO C C 1
ATOM 4680 O O . PRO C 3 115 ? 141.524 170.203 238.086 1.00 28.17 115 PRO C O 1
ATOM 4684 N N . TYR C 3 116 ? 142.386 169.438 236.145 1.00 22.32 116 TYR C N 1
ATOM 4685 C CA . TYR C 3 116 ? 141.254 169.898 235.346 1.00 20.65 116 TYR C CA 1
ATOM 4686 C C . TYR C 3 116 ? 140.022 169.017 235.531 1.00 22.57 116 TYR C C 1
ATOM 4687 O O . TYR C 3 116 ? 138.900 169.529 235.607 1.00 26.02 116 TYR C O 1
ATOM 4696 N N . GLY C 3 117 ? 140.201 167.705 235.599 1.00 30.39 117 GLY C N 1
ATOM 4697 C CA . GLY C 3 117 ? 139.063 166.810 235.758 1.00 38.37 117 GLY C CA 1
ATOM 4698 C C . GLY C 3 117 ? 139.412 165.402 235.300 1.00 32.87 117 GLY C C 1
ATOM 4699 O O . GLY C 3 117 ? 140.568 164.983 235.370 1.00 36.07 117 GLY C O 1
ATOM 4700 N N . THR C 3 118 ? 138.383 164.687 234.844 1.00 52.76 118 THR C N 1
ATOM 4701 C CA . THR C 3 118 ? 138.509 163.322 234.347 1.00 50.23 118 THR C CA 1
ATOM 4702 C C . THR C 3 118 ? 137.942 163.247 232.934 1.00 52.86 118 THR C C 1
ATOM 4703 O O . THR C 3 118 ? 137.383 164.214 232.413 1.00 50.47 118 THR C O 1
ATOM 4707 N N . LEU C 3 119 ? 138.091 162.076 232.308 1.00 38.16 119 LEU C N 1
ATOM 4708 C CA . LEU C 3 119 ? 137.612 161.891 230.941 1.00 42.78 119 LEU C CA 1
ATOM 4709 C C . LEU C 3 119 ? 136.090 161.932 230.858 1.00 42.88 119 LEU C C 1
ATOM 4710 O O . LEU C 3 119 ? 135.538 162.380 229.847 1.00 44.47 119 LEU C O 1
ATOM 4715 N N . GLU C 3 120 ? 135.400 161.489 231.906 1.00 85.99 120 GLU C N 1
ATOM 4716 C CA . GLU C 3 120 ? 133.954 161.321 231.854 1.00 93.66 120 GLU C CA 1
ATOM 4717 C C . GLU C 3 120 ? 133.178 162.623 232.010 1.00 92.60 120 GLU C C 1
ATOM 4718 O O . GLU C 3 120 ? 131.960 162.618 231.801 1.00 89.48 120 GLU C O 1
ATOM 4724 N N . ASP C 3 121 ? 133.831 163.731 232.366 1.00 79.85 121 ASP C N 1
ATOM 4725 C CA . ASP C 3 121 ? 133.096 164.966 232.609 1.00 73.55 121 ASP C CA 1
ATOM 4726 C C . ASP C 3 121 ? 133.782 166.214 232.066 1.00 76.70 121 ASP C C 1
ATOM 4727 O O . ASP C 3 121 ? 133.551 167.305 232.603 1.00 74.45 121 ASP C O 1
ATOM 4732 N N . MET C 3 122 ? 134.611 166.107 231.028 1.00 63.56 122 MET C N 1
ATOM 4733 C CA . MET C 3 122 ? 135.340 167.280 230.560 1.00 59.46 122 MET C CA 1
ATOM 4734 C C . MET C 3 122 ? 134.754 167.896 229.294 1.00 62.32 122 MET C C 1
ATOM 4735 O O . MET C 3 122 ? 134.723 169.121 229.181 1.00 58.37 122 MET C O 1
ATOM 4740 N N . ASP C 3 123 ? 134.350 167.067 228.327 1.00 70.83 123 ASP C N 1
ATOM 4741 C CA . ASP C 3 123 ? 133.776 167.418 227.021 1.00 73.68 123 ASP C CA 1
ATOM 4742 C C . ASP C 3 123 ? 134.660 168.341 226.175 1.00 67.93 123 ASP C C 1
ATOM 4743 O O . ASP C 3 123 ? 135.683 168.858 226.640 1.00 67.55 123 ASP C O 1
ATOM 4748 N N . ALA C 3 124 ? 134.257 168.539 224.914 1.00 33.19 124 ALA C N 1
ATOM 4749 C CA . ALA C 3 124 ? 135.172 169.034 223.887 1.00 31.51 124 ALA C CA 1
ATOM 4750 C C . ALA C 3 124 ? 135.608 170.472 224.139 1.00 35.80 124 ALA C C 1
ATOM 4751 O O . ALA C 3 124 ? 136.782 170.812 223.936 1.00 30.68 124 ALA C O 1
ATOM 4753 N N . ASP C 3 125 ? 134.682 171.331 224.567 1.00 79.40 125 ASP C N 1
ATOM 4754 C CA . ASP C 3 125 ? 135.004 172.743 224.754 1.00 81.74 125 ASP C CA 1
ATOM 4755 C C . ASP C 3 125 ? 136.040 172.931 225.856 1.00 78.64 125 ASP C C 1
ATOM 4756 O O . ASP C 3 125 ? 137.045 173.629 225.670 1.00 76.95 125 ASP C O 1
ATOM 4761 N N . ALA C 3 126 ? 135.820 172.296 227.009 1.00 34.88 126 ALA C N 1
ATOM 4762 C CA . ALA C 3 126 ? 136.779 172.413 228.099 1.00 31.25 126 ALA C CA 1
ATOM 4763 C C . ALA C 3 126 ? 138.083 171.696 227.783 1.00 36.19 126 ALA C C 1
ATOM 4764 O O . ALA C 3 126 ? 139.144 172.128 228.244 1.00 32.45 126 ALA C O 1
ATOM 4766 N N . ILE C 3 127 ? 138.034 170.617 226.995 1.00 22.95 127 ILE C N 1
ATOM 4767 C CA . ILE C 3 127 ? 139.272 169.961 226.578 1.00 16.02 127 ILE C CA 1
ATOM 4768 C C . ILE C 3 127 ? 140.117 170.907 225.730 1.00 20.27 127 ILE C C 1
ATOM 4769 O O . ILE C 3 127 ? 141.331 171.035 225.937 1.00 16.20 127 ILE C O 1
ATOM 4774 N N . LYS C 3 128 ? 139.485 171.603 224.782 1.00 25.43 128 LYS C N 1
ATOM 4775 C CA . LYS C 3 128 ? 140.220 172.544 223.939 1.00 21.54 128 LYS C CA 1
ATOM 4776 C C . LYS C 3 128 ? 140.738 173.734 224.743 1.00 24.69 128 LYS C C 1
ATOM 4777 O O . LYS C 3 128 ? 141.860 174.206 224.510 1.00 19.02 128 LYS C O 1
ATOM 4783 N N . LYS C 3 129 ? 139.940 174.229 225.695 1.00 35.96 129 LYS C N 1
ATOM 4784 C CA . LYS C 3 129 ? 140.405 175.316 226.555 1.00 30.66 129 LYS C CA 1
ATOM 4785 C C . LYS C 3 129 ? 141.603 174.889 227.396 1.00 34.70 129 LYS C C 1
ATOM 4786 O O . LYS C 3 129 ? 142.557 175.657 227.564 1.00 31.77 129 LYS C O 1
ATOM 4792 N N . MET C 3 130 ? 141.570 173.666 227.936 1.00 21.07 130 MET C N 1
ATOM 4793 C CA . MET C 3 130 ? 142.691 173.160 228.720 1.00 21.67 130 MET C CA 1
ATOM 4794 C C . MET C 3 130 ? 143.938 172.992 227.861 1.00 18.24 130 MET C C 1
ATOM 4795 O O . MET C 3 130 ? 145.052 173.285 228.310 1.00 19.42 130 MET C O 1
ATOM 4800 N N . VAL C 3 131 ? 143.771 172.521 226.623 1.00 7.68 131 VAL C N 1
ATOM 4801 C CA . VAL C 3 131 ? 144.917 172.356 225.732 1.00 5.10 131 VAL C CA 1
ATOM 4802 C C . VAL C 3 131 ? 145.542 173.709 225.409 1.00 5.68 131 VAL C C 1
ATOM 4803 O O . VAL C 3 131 ? 146.771 173.850 225.388 1.00 1.84 131 VAL C O 1
ATOM 4807 N N . LEU C 3 132 ? 144.712 174.729 225.166 1.00 4.76 132 LEU C N 1
ATOM 4808 C CA . LEU C 3 132 ? 145.250 176.064 224.907 1.00 5.21 132 LEU C CA 1
ATOM 4809 C C . LEU C 3 132 ? 145.932 176.647 226.142 1.00 11.00 132 LEU C C 1
ATOM 4810 O O . LEU C 3 132 ? 146.980 177.293 226.030 1.00 4.06 132 LEU C O 1
ATOM 4815 N N . ASN C 3 133 ? 145.359 176.423 227.328 1.00 20.39 133 ASN C N 1
ATOM 4816 C CA . ASN C 3 133 ? 145.874 177.050 228.543 1.00 28.01 133 ASN C CA 1
ATOM 4817 C C . ASN C 3 133 ? 147.254 176.529 228.928 1.00 20.51 133 ASN C C 1
ATOM 4818 O O . ASN C 3 133 ? 148.037 177.261 229.543 1.00 21.79 133 ASN C O 1
ATOM 4823 N N . ALA C 3 134 ? 147.570 175.282 228.589 1.00 3.73 134 ALA C N 1
ATOM 4824 C CA . ALA C 3 134 ? 148.831 174.663 228.979 1.00 5.71 134 ALA C CA 1
ATOM 4825 C C . ALA C 3 134 ? 149.949 174.878 227.966 1.00 9.91 134 ALA C C 1
ATOM 4826 O O . ALA C 3 134 ? 151.072 174.427 228.207 1.00 3.27 134 ALA C O 1
ATOM 4828 N N . GLY C 3 135 ? 149.676 175.545 226.850 1.00 7.06 135 GLY C N 1
ATOM 4829 C CA . GLY C 3 135 ? 150.704 175.834 225.863 1.00 2.99 135 GLY C CA 1
ATOM 4830 C C . GLY C 3 135 ? 151.278 174.626 225.154 1.00 3.50 135 GLY C C 1
ATOM 4831 O O . GLY C 3 135 ? 152.498 174.548 224.965 1.00 9.95 135 GLY C O 1
ATOM 4832 N N . ILE C 3 136 ? 150.432 173.686 224.749 1.00 6.04 136 ILE C N 1
ATOM 4833 C CA . ILE C 3 136 ? 150.880 172.469 224.082 1.00 8.29 136 ILE C CA 1
ATOM 4834 C C . ILE C 3 136 ? 150.982 172.730 222.585 1.00 0.32 136 ILE C C 1
ATOM 4835 O O . ILE C 3 136 ? 150.022 173.191 221.957 1.00 1.45 136 ILE C O 1
ATOM 4840 N N . VAL C 3 137 ? 152.151 172.441 222.013 1.00 3.84 137 VAL C N 1
ATOM 4841 C CA . VAL C 3 137 ? 152.366 172.528 220.572 1.00 1.94 137 VAL C CA 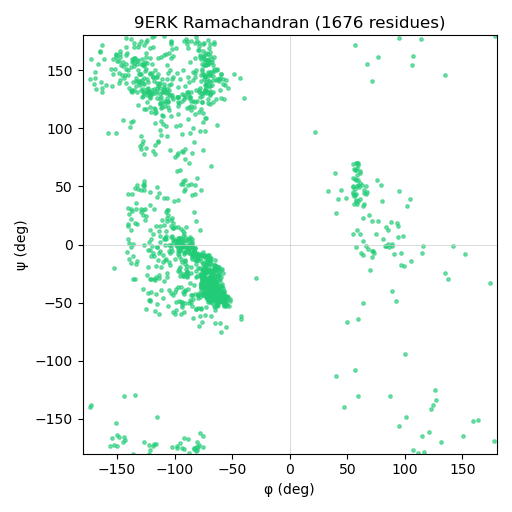1
ATOM 4842 C C . VAL C 3 137 ? 152.715 171.140 220.053 1.00 5.90 137 VAL C C 1
ATOM 4843 O O . VAL C 3 137 ? 152.771 170.175 220.822 1.00 7.66 137 VAL C O 1
ATOM 4847 N N . GLY C 3 138 ? 152.941 171.027 218.749 1.00 4.78 138 GLY C N 1
ATOM 4848 C CA . GLY C 3 138 ? 153.276 169.750 218.153 1.00 1.83 138 GLY C CA 1
ATOM 4849 C C . GLY C 3 138 ? 154.709 169.316 218.380 1.00 6.10 138 GLY C C 1
ATOM 4850 O O . GLY C 3 138 ? 155.644 169.964 217.905 1.00 6.20 138 GLY C O 1
ATOM 4851 N N . LEU C 3 139 ? 154.892 168.206 219.091 1.00 5.93 139 LEU C N 1
ATOM 4852 C CA . LEU C 3 139 ? 156.216 167.705 219.433 1.00 8.61 139 LEU C CA 1
ATOM 4853 C C . LEU C 3 139 ? 156.828 166.845 218.336 1.00 3.83 139 LEU C C 1
ATOM 4854 O O . LEU C 3 139 ? 157.943 166.345 218.514 1.00 9.92 139 LEU C O 1
ATOM 4859 N N . GLY C 3 140 ? 156.134 166.658 217.215 1.00 9.40 140 GLY C N 1
ATOM 4860 C CA . GLY C 3 140 ? 156.684 165.910 216.100 1.00 9.08 140 GLY C CA 1
ATOM 4861 C C . GLY C 3 140 ? 157.764 166.636 215.330 1.00 4.41 140 GLY C C 1
ATOM 4862 O O . GLY C 3 140 ? 158.461 165.999 214.531 1.00 9.39 140 GLY C O 1
ATOM 4863 N N . GLY C 3 141 ? 157.920 167.941 215.544 1.00 16.52 141 GLY C N 1
ATOM 4864 C CA . GLY C 3 141 ? 159.000 168.687 214.930 1.00 14.64 141 GLY C CA 1
ATOM 4865 C C . GLY C 3 141 ? 158.620 170.046 214.380 1.00 19.72 141 GLY C C 1
ATOM 4866 O O . GLY C 3 141 ? 159.454 170.955 214.349 1.00 17.28 141 GLY C O 1
ATOM 4867 N N . ALA C 3 142 ? 157.371 170.204 213.939 1.00 23.11 142 ALA C N 1
ATOM 4868 C CA . ALA C 3 142 ? 156.941 171.436 213.287 1.00 22.50 142 ALA C CA 1
ATOM 4869 C C . ALA C 3 142 ? 156.403 172.482 214.253 1.00 22.62 142 ALA C C 1
ATOM 4870 O O . ALA C 3 142 ? 156.349 173.662 213.889 1.00 23.49 142 ALA C O 1
ATOM 4872 N N . THR C 3 143 ? 156.016 172.077 215.467 1.00 9.61 143 THR C N 1
ATOM 4873 C CA . THR C 3 143 ? 155.547 172.977 216.531 1.00 16.01 143 THR C CA 1
ATOM 4874 C C . THR C 3 143 ? 154.364 173.842 216.092 1.00 14.59 143 THR C C 1
ATOM 4875 O O . THR C 3 143 ? 154.290 175.030 216.408 1.00 8.04 143 THR C O 1
ATOM 4879 N N . PHE C 3 144 ? 153.429 173.241 215.366 1.00 0.00 144 PHE C N 1
ATOM 4880 C CA . PHE C 3 144 ? 152.153 173.882 215.073 1.00 2.46 144 PHE C CA 1
ATOM 4881 C C . PHE C 3 144 ? 151.249 173.816 216.305 1.00 6.88 144 PHE C C 1
ATOM 4882 O O . PHE C 3 144 ? 151.251 172.808 217.015 1.00 0.87 144 PHE C O 1
ATOM 4890 N N . PRO C 3 145 ? 150.493 174.879 216.597 1.00 6.63 145 PRO C N 1
ATOM 4891 C CA . PRO C 3 145 ? 149.613 174.860 217.775 1.00 6.54 145 PRO C CA 1
ATOM 4892 C C . PRO C 3 145 ? 148.556 173.766 217.693 1.00 3.96 145 PRO C C 1
ATOM 4893 O O . PRO C 3 145 ? 147.982 173.507 216.636 1.00 0.60 145 PRO C O 1
ATOM 4897 N N . THR C 3 146 ? 148.293 173.132 218.838 1.00 6.87 146 THR C N 1
ATOM 4898 C CA . THR C 3 146 ? 147.385 171.989 218.872 1.00 9.08 146 THR C CA 1
ATOM 4899 C C . THR C 3 146 ? 145.925 172.425 218.942 1.00 3.02 146 THR C C 1
ATOM 4900 O O . THR C 3 146 ? 145.055 171.776 218.352 1.00 9.45 146 THR C O 1
ATOM 4904 N N . HIS C 3 147 ? 145.636 173.527 219.643 1.00 16.95 147 HIS C N 1
ATOM 4905 C CA . HIS C 3 147 ? 144.253 173.976 219.778 1.00 14.41 147 HIS C CA 1
ATOM 4906 C C . HIS C 3 147 ? 143.678 174.449 218.447 1.00 22.51 147 HIS C C 1
ATOM 4907 O O . HIS C 3 147 ? 142.463 174.372 218.238 1.00 18.32 147 HIS C O 1
ATOM 4914 N N . VAL C 3 148 ? 144.526 174.946 217.545 1.00 7.84 148 VAL C N 1
ATOM 4915 C CA . VAL C 3 148 ? 144.076 175.267 216.195 1.00 3.23 148 VAL C CA 1
ATOM 4916 C C . VAL C 3 148 ? 143.778 173.994 215.413 1.00 7.84 148 VAL C C 1
ATOM 4917 O O . VAL C 3 148 ? 142.861 173.962 214.585 1.00 1.45 148 VAL C O 1
ATOM 4921 N N . LYS C 3 149 ? 144.547 172.929 215.656 1.00 11.36 149 LYS C N 1
ATOM 4922 C CA . LYS C 3 149 ? 144.359 171.673 214.937 1.00 10.58 149 LYS C CA 1
ATOM 4923 C C . LYS C 3 149 ? 143.062 170.975 215.329 1.00 8.34 149 LYS C C 1
ATOM 4924 O O . LYS C 3 149 ? 142.440 170.313 214.492 1.00 14.16 149 LYS C O 1
ATOM 4930 N N . LEU C 3 150 ? 142.641 171.106 216.585 1.00 20.73 150 LEU C N 1
ATOM 4931 C CA . LEU C 3 150 ? 141.445 170.433 217.074 1.00 27.36 150 LEU C CA 1
ATOM 4932 C C . LEU C 3 150 ? 140.160 171.177 216.736 1.00 19.95 150 LEU C C 1
ATOM 4933 O O . LEU C 3 150 ? 139.076 170.678 217.053 1.00 24.23 150 LEU C O 1
ATOM 4938 N N . ALA C 3 151 ? 140.252 172.350 216.113 1.00 19.52 151 ALA C N 1
ATOM 4939 C CA . ALA C 3 151 ? 139.086 173.122 215.691 1.00 14.87 151 ALA C CA 1
ATOM 4940 C C . ALA C 3 151 ? 138.857 172.861 214.206 1.00 18.59 151 ALA C C 1
ATOM 4941 O O . ALA C 3 151 ? 139.554 173.415 213.352 1.00 14.31 151 ALA C O 1
ATOM 4943 N N . ILE C 3 152 ? 137.884 172.014 213.902 1.00 30.84 152 ILE C N 1
ATOM 4944 C CA . ILE C 3 152 ? 137.575 171.670 212.513 1.00 29.09 152 ILE C CA 1
ATOM 4945 C C . ILE C 3 152 ? 136.609 172.709 211.950 1.00 23.26 152 ILE C C 1
ATOM 4946 O O . ILE C 3 152 ? 135.607 173.030 212.609 1.00 23.53 152 ILE C O 1
ATOM 4951 N N . PRO C 3 153 ? 136.876 173.262 210.763 1.00 48.49 153 PRO C N 1
ATOM 4952 C CA . PRO C 3 153 ? 135.941 174.221 210.178 1.00 48.23 153 PRO C CA 1
ATOM 4953 C C . PRO C 3 153 ? 134.626 173.551 209.818 1.00 48.25 153 PRO C C 1
ATOM 4954 O O . PRO C 3 153 ? 134.579 172.331 209.586 1.00 48.65 153 PRO C O 1
ATOM 4958 N N . PRO C 3 154 ? 133.525 174.310 209.772 1.00 85.93 154 PRO C N 1
ATOM 4959 C CA . PRO C 3 154 ? 132.213 173.693 209.503 1.00 85.29 154 PRO C CA 1
ATOM 4960 C C . PRO C 3 154 ? 132.078 173.080 208.118 1.00 80.35 154 PRO C C 1
ATOM 4961 O O . PRO C 3 154 ? 131.169 172.267 207.911 1.00 84.63 154 PRO C O 1
ATOM 4965 N N . ASP C 3 155 ? 132.936 173.440 207.166 1.00 104.98 155 ASP C N 1
ATOM 4966 C CA . ASP C 3 155 ? 132.869 172.902 205.815 1.00 110.63 155 ASP C CA 1
ATOM 4967 C C . ASP C 3 155 ? 133.778 171.695 205.609 1.00 110.24 155 ASP C C 1
ATOM 4968 O O . ASP C 3 155 ? 134.006 171.297 204.462 1.00 109.88 155 ASP C O 1
ATOM 4973 N N . LYS C 3 156 ? 134.299 171.107 206.685 1.00 57.47 156 LYS C N 1
ATOM 4974 C CA . LYS C 3 156 ? 135.151 169.931 206.600 1.00 63.45 156 LYS C CA 1
ATOM 4975 C C . LYS C 3 156 ? 134.593 168.827 207.487 1.00 55.11 156 LYS C C 1
ATOM 4976 O O . LYS C 3 156 ? 133.971 169.091 208.519 1.00 56.51 156 LYS C O 1
ATOM 4982 N N . LYS C 3 157 ? 134.821 167.583 207.070 1.00 51.96 157 LYS C N 1
ATOM 4983 C CA . LYS C 3 157 ? 134.363 166.408 207.798 1.00 57.45 157 LYS C CA 1
ATOM 4984 C C . LYS C 3 157 ? 135.535 165.465 208.020 1.00 51.38 157 LYS C C 1
ATOM 4985 O O . LYS C 3 157 ? 136.273 165.157 207.079 1.00 53.80 157 LYS C O 1
ATOM 4991 N N . VAL C 3 158 ? 135.705 165.009 209.262 1.00 18.21 158 VAL C N 1
ATOM 4992 C CA . VAL C 3 158 ? 136.752 164.064 209.621 1.00 24.24 158 VAL C CA 1
ATOM 4993 C C . VAL C 3 158 ? 136.112 162.890 210.352 1.00 19.81 158 VAL C C 1
ATOM 4994 O O . VAL C 3 158 ? 135.030 163.004 210.931 1.00 21.94 158 VAL C O 1
ATOM 4998 N N . ASP C 3 159 ? 136.790 161.740 210.305 1.00 33.48 159 ASP C N 1
ATOM 4999 C CA . ASP C 3 159 ? 136.262 160.548 210.953 1.00 28.71 159 ASP C CA 1
ATOM 5000 C C . ASP C 3 159 ? 137.299 159.682 211.657 1.00 25.48 159 ASP C C 1
ATOM 5001 O O . ASP C 3 159 ? 136.929 158.615 212.157 1.00 32.00 159 ASP C O 1
ATOM 5006 N N . CYS C 3 160 ? 138.567 160.087 211.724 1.00 19.40 160 CYS C N 1
ATOM 5007 C CA . CYS C 3 160 ? 139.559 159.240 212.374 1.00 24.42 160 CYS C CA 1
ATOM 5008 C C . CYS C 3 160 ? 140.728 160.071 212.888 1.00 15.79 160 CYS C C 1
ATOM 5009 O O . CYS C 3 160 ? 141.067 161.120 212.330 1.00 21.17 160 CYS C O 1
ATOM 5012 N N . VAL C 3 161 ? 141.339 159.568 213.960 1.00 18.17 161 VAL C N 1
ATOM 5013 C CA . VAL C 3 161 ? 142.540 160.134 214.563 1.00 16.36 161 VAL C CA 1
ATOM 5014 C C . VAL C 3 161 ? 143.623 159.063 214.539 1.00 10.74 161 VAL C C 1
ATOM 5015 O O . VAL C 3 161 ? 143.381 157.923 214.950 1.00 16.75 161 VAL C O 1
ATOM 5019 N N . VAL C 3 162 ? 144.808 159.427 214.053 1.00 15.42 162 VAL C N 1
ATOM 5020 C CA . VAL C 3 162 ? 145.940 158.517 213.920 1.00 11.55 162 VAL C CA 1
ATOM 5021 C C . VAL C 3 162 ? 147.117 159.073 214.713 1.00 11.27 162 VAL C C 1
ATOM 5022 O O . VAL C 3 162 ? 147.446 160.261 214.598 1.00 8.89 162 VAL C O 1
ATOM 5026 N N . LEU C 3 163 ? 147.746 158.211 215.512 1.00 8.79 163 LEU C N 1
ATOM 5027 C CA . LEU C 3 163 ? 148.944 158.549 216.269 1.00 11.28 163 LEU C CA 1
ATOM 5028 C C . LEU C 3 163 ? 150.186 158.091 215.514 1.00 7.74 163 LEU C C 1
ATOM 5029 O O . LEU C 3 163 ? 150.237 156.972 214.998 1.00 9.75 163 LEU C O 1
ATOM 5034 N N . ASN C 3 164 ? 151.185 158.966 215.460 1.00 8.20 164 ASN C N 1
ATOM 5035 C CA . ASN C 3 164 ? 152.427 158.708 214.733 1.00 8.51 164 ASN C CA 1
ATOM 5036 C C . ASN C 3 164 ? 153.451 158.120 215.697 1.00 1.51 164 ASN C C 1
ATOM 5037 O O . ASN C 3 164 ? 154.147 158.850 216.406 1.00 8.90 164 ASN C O 1
ATOM 5042 N N . GLY C 3 165 ? 153.540 156.792 215.730 1.00 2.52 165 GLY C N 1
ATOM 5043 C CA . GLY C 3 165 ? 154.574 156.100 216.470 1.00 7.87 165 GLY C CA 1
ATOM 5044 C C . GLY C 3 165 ? 155.699 155.542 215.631 1.00 4.95 165 GLY C C 1
ATOM 5045 O O . GLY C 3 165 ? 156.558 154.832 216.170 1.00 8.91 165 GLY C O 1
ATOM 5046 N N . ALA C 3 166 ? 155.738 155.833 214.332 1.00 5.24 166 ALA C N 1
ATOM 5047 C CA . ALA C 3 166 ? 156.751 155.277 213.435 1.00 2.63 166 ALA C CA 1
ATOM 5048 C C . ALA C 3 166 ? 157.958 156.211 213.374 1.00 3.13 166 ALA C C 1
ATOM 5049 O O . ALA C 3 166 ? 158.204 156.909 212.391 1.00 11.47 166 ALA C O 1
ATOM 5051 N N . GLU C 3 167 ? 158.719 156.207 214.466 1.00 25.89 167 GLU C N 1
ATOM 5052 C CA . GLU C 3 167 ? 159.937 157.003 214.551 1.00 23.63 167 GLU C CA 1
ATOM 5053 C C . GLU C 3 167 ? 160.987 156.420 213.613 1.00 24.16 167 GLU C C 1
ATOM 5054 O O . GLU C 3 167 ? 161.377 155.258 213.755 1.00 22.22 167 GLU C O 1
ATOM 5060 N N . CYS C 3 168 ? 161.448 157.226 212.655 1.00 21.12 168 CYS C N 1
ATOM 5061 C CA . CYS C 3 168 ? 162.152 156.702 211.496 1.00 17.25 168 CYS C CA 1
ATOM 5062 C C . CYS C 3 168 ? 163.551 157.261 211.275 1.00 17.54 168 CYS C C 1
ATOM 5063 O O . CYS C 3 168 ? 164.325 156.639 210.541 1.00 17.73 168 CYS C O 1
ATOM 5066 N N . GLU C 3 169 ? 163.895 158.403 211.860 1.00 46.05 169 GLU C N 1
ATOM 5067 C CA . GLU C 3 169 ? 165.233 158.940 211.680 1.00 45.27 169 GLU C CA 1
ATOM 5068 C C . GLU C 3 169 ? 166.248 158.126 212.480 1.00 38.96 169 GLU C C 1
ATOM 5069 O O . GLU C 3 169 ? 165.951 157.665 213.583 1.00 39.66 169 GLU C O 1
ATOM 5075 N N . PRO C 3 170 ? 167.453 157.940 211.947 1.00 1.78 170 PRO C N 1
ATOM 5076 C CA . PRO C 3 170 ? 168.489 157.221 212.694 1.00 3.38 170 PRO C CA 1
ATOM 5077 C C . PRO C 3 170 ? 168.930 157.982 213.936 1.00 6.27 170 PRO C C 1
ATOM 5078 O O . PRO C 3 170 ? 168.674 159.179 214.091 1.00 2.19 170 PRO C O 1
ATOM 5082 N N . TYR C 3 171 ? 169.560 157.232 214.849 1.00 14.98 171 TYR C N 1
ATOM 5083 C CA . TYR C 3 171 ? 170.158 157.690 216.104 1.00 11.17 171 TYR C CA 1
ATOM 5084 C C . TYR C 3 171 ? 169.135 158.055 217.177 1.00 12.45 171 TYR C C 1
ATOM 5085 O O . TYR C 3 171 ? 169.515 158.301 218.325 1.00 9.36 171 TYR C O 1
ATOM 5094 N N . LEU C 3 172 ? 167.846 158.069 216.846 1.00 5.61 172 LEU C N 1
ATOM 5095 C CA . LEU C 3 172 ? 166.823 158.603 217.739 1.00 0.44 172 LEU C CA 1
ATOM 5096 C C . LEU C 3 172 ? 166.029 157.479 218.390 1.00 9.23 172 LEU C C 1
ATOM 5097 O O . LEU C 3 172 ? 165.657 156.505 217.732 1.00 9.45 172 LEU C O 1
ATOM 5102 N N . THR C 3 173 ? 165.771 157.625 219.693 1.00 8.30 173 THR C N 1
ATOM 5103 C CA . THR C 3 173 ? 165.249 156.532 220.506 1.00 7.40 173 THR C CA 1
ATOM 5104 C C . THR C 3 173 ? 164.181 156.972 221.514 1.00 9.90 173 THR C C 1
ATOM 5105 O O . THR C 3 173 ? 163.429 156.118 221.995 1.00 14.00 173 THR C O 1
ATOM 5109 N N . ALA C 3 174 ? 164.003 158.278 221.748 1.00 0.25 174 ALA C N 1
ATOM 5110 C CA . ALA C 3 174 ? 163.173 158.766 222.853 1.00 2.96 174 ALA C CA 1
ATOM 5111 C C . ALA C 3 174 ? 161.723 158.294 222.756 1.00 4.16 174 ALA C C 1
ATOM 5112 O O . ALA C 3 174 ? 161.082 158.026 223.782 1.00 3.92 174 ALA C O 1
ATOM 5114 N N . ASP C 3 175 ? 161.184 158.197 221.538 1.00 19.37 175 ASP C N 1
ATOM 5115 C CA . ASP C 3 175 ? 159.812 157.727 221.371 1.00 24.52 175 ASP C CA 1
ATOM 5116 C C . ASP C 3 175 ? 159.660 156.264 221.772 1.00 27.64 175 ASP C C 1
ATOM 5117 O O . ASP C 3 175 ? 158.619 155.880 222.316 1.00 25.51 175 ASP C O 1
ATOM 5122 N N . HIS C 3 176 ? 160.679 155.439 221.511 1.00 25.19 176 HIS C N 1
ATOM 5123 C CA . HIS C 3 176 ? 160.662 154.045 221.948 1.00 22.98 176 HIS C CA 1
ATOM 5124 C C . HIS C 3 176 ? 160.586 153.948 223.469 1.00 26.64 176 HIS C C 1
ATOM 5125 O O . HIS C 3 176 ? 159.794 153.169 224.016 1.00 26.27 176 HIS C O 1
ATOM 5132 N N . HIS C 3 177 ? 161.397 154.750 224.166 1.00 10.80 177 HIS C N 1
ATOM 5133 C CA . HIS C 3 177 ? 161.366 154.773 225.625 1.00 9.61 177 HIS C CA 1
ATOM 5134 C C . HIS C 3 177 ? 160.014 155.245 226.143 1.00 6.66 177 HIS C C 1
ATOM 5135 O O . HIS C 3 177 ? 159.475 154.677 227.101 1.00 5.81 177 HIS C O 1
ATOM 5142 N N . LEU C 3 178 ? 159.453 156.286 225.521 1.00 7.67 178 LEU C N 1
ATOM 5143 C CA . LEU C 3 178 ? 158.159 156.802 225.955 1.00 4.04 178 LEU C CA 1
ATOM 5144 C C . LEU C 3 178 ? 157.050 155.774 225.757 1.00 7.36 178 LEU C C 1
ATOM 5145 O O . LEU C 3 178 ? 156.187 155.609 226.626 1.00 3.03 178 LEU C O 1
ATOM 5150 N N . MET C 3 179 ? 157.057 155.072 224.620 1.00 12.22 179 MET C N 1
ATOM 5151 C CA . MET C 3 179 ? 156.018 154.081 224.355 1.00 19.93 179 MET C CA 1
ATOM 5152 C C . MET C 3 179 ? 156.151 152.872 225.270 1.00 20.56 179 MET C C 1
ATOM 5153 O O . MET C 3 179 ? 155.143 152.295 225.692 1.00 13.52 179 MET C O 1
ATOM 5158 N N . THR C 3 180 ? 157.383 152.461 225.577 1.00 12.77 180 THR C N 1
ATOM 5159 C CA . THR C 3 180 ? 157.569 151.316 226.460 1.00 12.32 180 THR C CA 1
ATOM 5160 C C . THR C 3 180 ? 157.326 151.670 227.924 1.00 16.24 180 THR C C 1
ATOM 5161 O O . THR C 3 180 ? 157.025 150.783 228.730 1.00 12.99 180 THR C O 1
ATOM 5165 N N . SER C 3 181 ? 157.430 152.949 228.289 1.00 21.00 181 SER C N 1
ATOM 5166 C CA . SER C 3 181 ? 157.318 153.340 229.690 1.00 20.92 181 SER C CA 1
ATOM 5167 C C . SER C 3 181 ? 155.940 153.879 230.066 1.00 25.27 181 SER C C 1
ATOM 5168 O O . SER C 3 181 ? 155.429 153.557 231.143 1.00 22.77 181 SER C O 1
ATOM 5171 N N . GLN C 3 182 ? 155.326 154.692 229.208 1.00 30.16 182 GLN C N 1
ATOM 5172 C CA . GLN C 3 182 ? 154.129 155.464 229.543 1.00 24.96 182 GLN C CA 1
ATOM 5173 C C . GLN C 3 182 ? 153.018 155.219 228.527 1.00 32.31 182 GLN C C 1
ATOM 5174 O O . GLN C 3 182 ? 152.437 156.154 227.975 1.00 27.26 182 GLN C O 1
ATOM 5180 N N . ALA C 3 183 ? 152.715 153.946 228.256 1.00 34.36 183 ALA C N 1
ATOM 5181 C CA . ALA C 3 183 ? 151.724 153.613 227.233 1.00 30.01 183 ALA C CA 1
ATOM 5182 C C . ALA C 3 183 ? 150.315 154.038 227.639 1.00 27.42 183 ALA C C 1
ATOM 5183 O O . ALA C 3 183 ? 149.510 154.438 226.784 1.00 31.00 183 ALA C O 1
ATOM 5185 N N . GLU C 3 184 ? 149.995 153.951 228.933 1.00 58.51 184 GLU C N 1
ATOM 5186 C CA . GLU C 3 184 ? 148.649 154.279 229.396 1.00 57.16 184 GLU C CA 1
ATOM 5187 C C . GLU C 3 184 ? 148.322 155.751 229.170 1.00 60.44 184 GLU C C 1
ATOM 5188 O O . GLU C 3 184 ? 147.191 156.095 228.808 1.00 53.33 184 GLU C O 1
ATOM 5194 N N . LYS C 3 185 ? 149.302 156.633 229.379 1.00 28.36 185 LYS C N 1
ATOM 5195 C CA . LYS C 3 185 ? 149.096 158.051 229.104 1.00 25.66 185 LYS C CA 1
ATOM 5196 C C . LYS C 3 185 ? 148.884 158.303 227.616 1.00 24.30 185 LYS C C 1
ATOM 5197 O O . LYS C 3 185 ? 148.094 159.174 227.238 1.00 24.23 185 LYS C O 1
ATOM 5203 N N . VAL C 3 186 ? 149.575 157.548 226.759 1.00 4.55 186 VAL C N 1
ATOM 5204 C CA . VAL C 3 186 ? 149.376 157.673 225.317 1.00 0.74 186 VAL C CA 1
ATOM 5205 C C . VAL C 3 186 ? 147.952 157.281 224.938 1.00 5.75 186 VAL C C 1
ATOM 5206 O O . VAL C 3 186 ? 147.289 157.970 224.149 1.00 6.98 186 VAL C O 1
ATOM 5210 N N . VAL C 3 187 ? 147.456 156.175 225.501 1.00 27.93 187 VAL C N 1
ATOM 5211 C CA . VAL C 3 187 ? 146.093 155.735 225.205 1.00 32.61 187 VAL C CA 1
ATOM 5212 C C . VAL C 3 187 ? 145.071 156.747 225.719 1.00 27.62 187 VAL C C 1
ATOM 5213 O O . VAL C 3 187 ? 144.082 157.054 225.037 1.00 30.61 187 VAL C O 1
ATOM 5217 N N . MET C 3 188 ? 145.295 157.286 226.922 1.00 15.24 188 MET C N 1
ATOM 5218 C CA . MET C 3 188 ? 144.387 158.289 227.472 1.00 20.60 188 MET C CA 1
ATOM 5219 C C . MET C 3 188 ? 144.369 159.557 226.623 1.00 15.81 188 MET C C 1
ATOM 5220 O O . MET C 3 188 ? 143.307 160.152 226.408 1.00 20.98 188 MET C O 1
ATOM 5225 N N . GLY C 3 189 ? 145.534 159.988 226.135 1.00 6.38 189 GLY C N 1
ATOM 5226 C CA . GLY C 3 189 ? 145.577 161.154 225.268 1.00 6.84 189 GLY C CA 1
ATOM 5227 C C . GLY C 3 189 ? 144.887 160.922 223.937 1.00 7.90 189 GLY C C 1
ATOM 5228 O O . GLY C 3 189 ? 144.234 161.824 223.403 1.00 5.42 189 GLY C O 1
ATOM 5229 N N . LEU C 3 190 ? 145.021 159.711 223.385 1.00 9.21 190 LEU C N 1
ATOM 5230 C CA . LEU C 3 190 ? 144.284 159.363 222.171 1.00 9.33 190 LEU C CA 1
ATOM 5231 C C . LEU C 3 190 ? 142.779 159.438 222.400 1.00 5.84 190 LEU C C 1
ATOM 5232 O O . LEU C 3 190 ? 142.042 159.983 221.567 1.00 8.96 190 LEU C O 1
ATOM 5237 N N . LYS C 3 191 ? 142.307 158.905 223.531 1.00 5.06 191 LYS C N 1
ATOM 5238 C CA . LYS C 3 191 ? 140.881 158.967 223.846 1.00 3.32 191 LYS C CA 1
ATOM 5239 C C . LYS C 3 191 ? 140.405 160.406 224.017 1.00 5.79 191 LYS C C 1
ATOM 5240 O O . LYS C 3 191 ? 139.313 160.768 223.556 1.00 8.63 191 LYS C O 1
ATOM 5246 N N . LEU C 3 192 ? 141.205 161.240 224.689 1.00 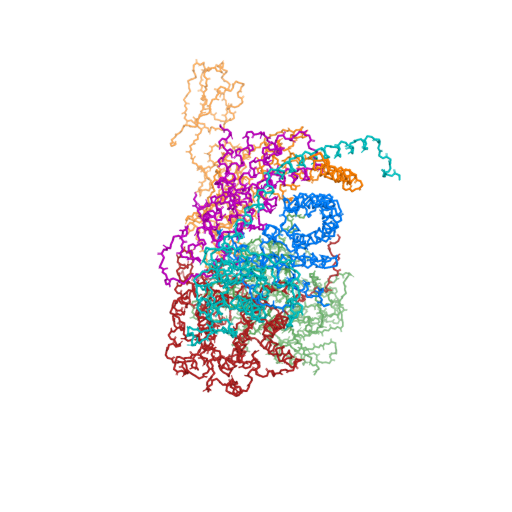8.77 192 LEU C N 1
ATOM 5247 C CA . LEU C 3 192 ? 140.833 162.639 224.885 1.00 16.22 192 LEU C CA 1
ATOM 5248 C C . LEU C 3 192 ? 140.749 163.386 223.558 1.00 7.68 192 LEU C C 1
ATOM 5249 O O . LEU C 3 192 ? 139.819 164.170 223.340 1.00 13.14 192 LEU C O 1
ATOM 5254 N N . ALA C 3 193 ? 141.711 163.155 222.660 1.00 6.36 193 ALA C N 1
ATOM 5255 C CA . ALA C 3 193 ? 141.664 163.793 221.347 1.00 8.29 193 ALA C CA 1
ATOM 5256 C C . ALA C 3 193 ? 140.463 163.316 220.538 1.00 4.50 193 ALA C C 1
ATOM 5257 O O . ALA C 3 193 ? 139.825 164.110 219.833 1.00 7.69 193 ALA C O 1
ATOM 5259 N N . MET C 3 194 ? 140.142 162.020 220.625 1.00 14.00 194 MET C N 1
ATOM 5260 C CA . MET C 3 194 ? 138.975 161.493 219.923 1.00 5.48 194 MET C CA 1
ATOM 5261 C C . MET C 3 194 ? 137.688 162.133 220.426 1.00 12.44 194 MET C C 1
ATOM 5262 O O . MET C 3 194 ? 136.807 162.475 219.630 1.00 12.63 194 MET C O 1
ATOM 5267 N N . LYS C 3 195 ? 137.558 162.298 221.745 1.00 19.77 195 LYS C N 1
ATOM 5268 C CA . LYS C 3 195 ? 136.371 162.957 222.286 1.00 17.96 195 LYS C CA 1
ATOM 5269 C C . LYS C 3 195 ? 136.321 164.429 221.894 1.00 14.93 195 LYS C C 1
ATOM 5270 O O . LYS C 3 195 ? 135.241 164.969 221.631 1.00 15.73 195 LYS C O 1
ATOM 5276 N N . SER C 3 196 ? 137.478 165.098 221.862 1.00 19.96 196 SER C N 1
ATOM 5277 C CA . SER C 3 196 ? 137.510 166.510 221.492 1.00 12.82 196 SER C CA 1
ATOM 5278 C C . SER C 3 196 ? 137.072 166.722 220.049 1.00 18.46 196 SER C C 1
ATOM 5279 O O . SER C 3 196 ? 136.282 167.628 219.760 1.00 10.75 196 SER C O 1
ATOM 5282 N N . VAL C 3 197 ? 137.579 165.905 219.124 1.00 16.55 197 VAL C N 1
ATOM 5283 C CA . VAL C 3 197 ? 137.164 166.037 217.730 1.00 17.64 197 VAL C CA 1
ATOM 5284 C C . VAL C 3 197 ? 135.744 165.516 217.529 1.00 19.08 197 VAL C C 1
ATOM 5285 O O . VAL C 3 197 ? 134.940 166.134 216.824 1.00 21.45 197 VAL C O 1
ATOM 5289 N N . GLY C 3 198 ? 135.411 164.381 218.138 1.00 19.86 198 GLY C N 1
ATOM 5290 C CA . GLY C 3 198 ? 134.067 163.843 218.052 1.00 26.60 198 GLY C CA 1
ATOM 5291 C C . GLY C 3 198 ? 133.931 162.658 217.117 1.00 19.08 198 GLY C C 1
ATOM 5292 O O . GLY C 3 198 ? 132.932 162.538 216.404 1.00 26.80 198 GLY C O 1
ATOM 5293 N N . VAL C 3 199 ? 134.926 161.772 217.116 1.00 22.17 199 VAL C N 1
ATOM 5294 C CA . VAL C 3 199 ? 134.953 160.613 216.237 1.00 23.34 199 VAL C CA 1
ATOM 5295 C C . VAL C 3 199 ? 134.977 159.349 217.091 1.00 23.66 199 VAL C C 1
ATOM 5296 O O . VAL C 3 199 ? 135.151 159.397 218.308 1.00 16.27 199 VAL C O 1
ATOM 5300 N N . GLU C 3 200 ? 134.788 158.205 216.429 1.00 27.45 200 GLU C N 1
ATOM 5301 C CA . GLU C 3 200 ? 134.742 156.909 217.099 1.00 32.44 200 GLU C CA 1
ATOM 5302 C C . GLU C 3 200 ? 135.742 155.927 216.498 1.00 27.48 200 GLU C C 1
ATOM 5303 O O . GLU C 3 200 ? 135.502 154.718 216.496 1.00 36.27 200 GLU C O 1
ATOM 5309 N N . LYS C 3 201 ? 136.867 156.423 215.987 1.00 23.74 201 LYS C N 1
ATOM 5310 C CA . LYS C 3 201 ? 137.883 155.570 215.387 1.00 25.31 201 LYS C CA 1
ATOM 5311 C C . LYS C 3 201 ? 139.267 156.094 215.730 1.00 27.27 201 LYS C C 1
ATOM 5312 O O . LYS C 3 201 ? 139.505 157.304 215.701 1.00 23.22 201 LYS C O 1
ATOM 5318 N N . GLY C 3 202 ? 140.179 155.177 216.047 1.00 15.90 202 GLY C N 1
ATOM 5319 C CA . GLY C 3 202 ? 141.546 155.538 216.365 1.00 23.11 202 GLY C CA 1
ATOM 5320 C C . GLY C 3 202 ? 142.554 154.490 215.942 1.00 21.27 202 GLY C C 1
ATOM 5321 O O . GLY C 3 202 ? 142.296 153.291 216.068 1.00 23.59 202 GLY C O 1
ATOM 5322 N N . PHE C 3 203 ? 143.707 154.930 215.442 1.00 6.95 203 PHE C N 1
ATOM 5323 C CA . PHE C 3 203 ? 144.757 154.038 214.973 1.00 9.63 203 PHE C CA 1
ATOM 5324 C C . PHE C 3 203 ? 146.097 154.459 215.560 1.00 9.07 203 PHE C C 1
ATOM 5325 O O . PHE C 3 203 ? 146.326 155.639 215.839 1.00 11.76 203 PHE C O 1
ATOM 5333 N N . ILE C 3 204 ? 146.977 153.478 215.757 1.00 8.74 204 ILE C N 1
ATOM 5334 C CA . ILE C 3 204 ? 148.361 153.712 216.157 1.00 6.52 204 ILE C CA 1
ATOM 5335 C C . ILE C 3 204 ? 149.264 152.950 215.197 1.00 2.81 204 ILE C C 1
ATOM 5336 O O . ILE C 3 204 ? 149.085 151.745 214.999 1.00 3.34 204 ILE C O 1
ATOM 5341 N N . GLY C 3 205 ? 150.232 153.648 214.607 1.00 2.70 205 GLY C N 1
ATOM 5342 C CA . GLY C 3 205 ? 151.151 153.028 213.670 1.00 8.34 205 GLY C CA 1
ATOM 5343 C C . GLY C 3 205 ? 152.591 153.023 214.139 1.00 3.35 205 GLY C C 1
ATOM 5344 O O . GLY C 3 205 ? 153.211 154.082 214.257 1.00 9.32 205 GLY C O 1
ATOM 5345 N N . VAL C 3 206 ? 153.137 151.836 214.406 1.00 11.27 206 VAL C N 1
ATOM 5346 C CA . VAL C 3 206 ? 154.486 151.667 214.935 1.00 6.89 206 VAL C CA 1
ATOM 5347 C C . VAL C 3 206 ? 155.278 150.777 213.986 1.00 9.48 206 VAL C C 1
ATOM 5348 O O . VAL C 3 206 ? 154.749 149.789 213.466 1.00 10.22 206 VAL C O 1
ATOM 5352 N N . GLU C 3 207 ? 156.544 151.126 213.762 1.00 10.80 207 GLU C N 1
ATOM 5353 C CA . GLU C 3 207 ? 157.424 150.299 212.946 1.00 6.72 207 GLU C CA 1
ATOM 5354 C C . GLU C 3 207 ? 157.778 149.004 213.678 1.00 7.51 207 GLU C C 1
ATOM 5355 O O . GLU C 3 207 ? 157.700 148.911 214.905 1.00 7.71 207 GLU C O 1
ATOM 5361 N N . ASP C 3 208 ? 158.183 147.997 212.905 1.00 26.06 208 ASP C N 1
ATOM 5362 C CA . ASP C 3 208 ? 158.328 146.640 213.416 1.00 27.06 208 ASP C CA 1
ATOM 5363 C C . ASP C 3 208 ? 159.691 146.361 214.044 1.00 24.76 208 ASP C C 1
ATOM 5364 O O . ASP C 3 208 ? 159.971 145.208 214.386 1.00 19.78 208 ASP C O 1
ATOM 5369 N N . ASN C 3 209 ? 160.542 147.370 214.196 1.00 22.00 209 ASN C N 1
ATOM 5370 C CA . ASN C 3 209 ? 161.769 147.225 214.968 1.00 19.47 209 ASN C CA 1
ATOM 5371 C C . ASN C 3 209 ? 161.586 147.639 216.424 1.00 18.92 209 ASN C C 1
ATOM 5372 O O . ASN C 3 209 ? 162.568 147.697 217.171 1.00 21.13 209 ASN C O 1
ATOM 5377 N N . LYS C 3 210 ? 160.352 147.923 216.835 1.00 22.87 210 LYS C N 1
ATOM 5378 C CA . LYS C 3 210 ? 159.989 148.330 218.189 1.00 18.63 210 LYS C CA 1
ATOM 5379 C C . LYS C 3 210 ? 158.875 147.440 218.724 1.00 19.31 210 LYS C C 1
ATOM 5380 O O . LYS C 3 210 ? 157.842 147.915 219.197 1.00 22.59 210 LYS C O 1
ATOM 5386 N N . THR C 3 211 ? 159.071 146.121 218.629 1.00 22.54 211 THR C N 1
ATOM 5387 C CA . THR C 3 211 ? 158.002 145.169 218.931 1.00 17.92 211 THR C CA 1
ATOM 5388 C C . THR C 3 211 ? 157.558 145.224 220.389 1.00 25.40 211 THR C C 1
ATOM 5389 O O . THR C 3 211 ? 156.371 145.024 220.677 1.00 19.21 211 THR C O 1
ATOM 5393 N N . ASP C 3 212 ? 158.482 145.479 221.320 1.00 23.99 212 ASP C N 1
ATOM 5394 C CA . ASP C 3 212 ? 158.107 145.561 222.730 1.00 27.95 212 ASP C CA 1
ATOM 5395 C C . ASP C 3 212 ? 157.149 146.720 222.982 1.00 31.23 212 ASP C C 1
ATOM 5396 O O . ASP C 3 212 ? 156.225 146.608 223.799 1.00 28.10 212 ASP C O 1
ATOM 5401 N N . ALA C 3 213 ? 157.343 147.837 222.276 1.00 27.09 213 ALA C N 1
ATOM 5402 C CA . ALA C 3 213 ? 156.389 148.939 222.348 1.00 24.59 213 ALA C CA 1
ATOM 5403 C C . ALA C 3 213 ? 155.022 148.520 221.821 1.00 27.56 213 ALA C C 1
ATOM 5404 O O . ALA C 3 213 ? 153.988 148.937 222.356 1.00 24.41 213 ALA C O 1
ATOM 5406 N N . ILE C 3 214 ? 154.999 147.690 220.774 1.00 19.59 214 ILE C N 1
ATOM 5407 C CA . ILE C 3 214 ? 153.738 147.203 220.220 1.00 17.08 214 ILE C CA 1
ATOM 5408 C C . ILE C 3 214 ? 153.001 146.338 221.236 1.00 21.77 214 ILE C C 1
ATOM 5409 O O . ILE C 3 214 ? 151.787 146.484 221.430 1.00 17.96 214 ILE C O 1
ATOM 5414 N N . GLU C 3 215 ? 153.719 145.427 221.904 1.00 35.54 215 GLU C N 1
ATOM 5415 C CA . GLU C 3 215 ? 153.082 144.607 222.935 1.00 38.81 215 GLU C CA 1
ATOM 5416 C C . GLU C 3 215 ? 152.590 145.456 224.101 1.00 30.44 215 GLU C C 1
ATOM 5417 O O . GLU C 3 215 ? 151.510 145.201 224.648 1.00 34.18 215 GLU C O 1
ATOM 5423 N N . ALA C 3 216 ? 153.369 146.467 224.499 1.00 8.80 216 ALA C N 1
ATOM 5424 C CA . ALA C 3 216 ? 152.943 147.346 225.584 1.00 9.47 216 ALA C CA 1
ATOM 5425 C C . ALA C 3 216 ? 151.669 148.102 225.222 1.00 8.75 216 ALA C C 1
ATOM 5426 O O . ALA C 3 216 ? 150.746 148.204 226.039 1.00 10.14 216 ALA C O 1
ATOM 5428 N N . LEU C 3 217 ? 151.593 148.623 223.994 1.00 6.71 217 LEU C N 1
ATOM 5429 C CA . LEU C 3 217 ? 150.398 149.347 223.568 1.00 7.25 217 LEU C CA 1
ATOM 5430 C C . LEU C 3 217 ? 149.191 148.422 223.460 1.00 6.58 217 LEU C C 1
ATOM 5431 O O . LEU C 3 217 ? 148.074 148.808 223.826 1.00 4.38 217 LEU C O 1
ATOM 5436 N N . VAL C 3 218 ? 149.394 147.201 222.958 1.00 15.34 218 VAL C N 1
ATOM 5437 C CA . VAL C 3 218 ? 148.298 146.239 222.856 1.00 17.86 218 VAL C CA 1
ATOM 5438 C C . VAL C 3 218 ? 147.770 145.883 224.241 1.00 12.79 218 VAL C C 1
ATOM 5439 O O . VAL C 3 218 ? 146.555 145.807 224.458 1.00 19.37 218 VAL C O 1
ATOM 5443 N N . LYS C 3 219 ? 148.673 145.671 225.201 1.00 24.22 219 LYS C N 1
ATOM 5444 C CA . LYS C 3 219 ? 148.248 145.369 226.565 1.00 19.77 219 LYS C CA 1
ATOM 5445 C C . LYS C 3 219 ? 147.549 146.562 227.207 1.00 19.80 219 LYS C C 1
ATOM 5446 O O . LYS C 3 219 ? 146.614 146.388 227.997 1.00 20.02 219 LYS C O 1
ATOM 5452 N N . ALA C 3 220 ? 147.987 147.782 226.883 1.00 15.53 220 ALA C N 1
ATOM 5453 C CA . ALA C 3 220 ? 147.389 148.968 227.485 1.00 18.38 220 ALA C CA 1
ATOM 5454 C C . ALA C 3 220 ? 146.012 149.276 226.911 1.00 23.54 220 ALA C C 1
ATOM 5455 O O . ALA C 3 220 ? 145.167 149.835 227.618 1.00 17.38 220 ALA C O 1
ATOM 5457 N N . ILE C 3 221 ? 145.771 148.940 225.640 1.00 22.19 221 ILE C N 1
ATOM 5458 C CA . ILE C 3 221 ? 144.479 149.240 225.022 1.00 17.45 221 ILE C CA 1
ATOM 5459 C C . ILE C 3 221 ? 143.363 148.461 225.710 1.00 17.84 221 ILE C C 1
ATOM 5460 O O . ILE C 3 221 ? 142.326 149.024 226.081 1.00 22.03 221 ILE C O 1
ATOM 5465 N N . GLY C 3 222 ? 143.564 147.166 225.906 1.00 52.03 222 GLY C N 1
ATOM 5466 C CA . GLY C 3 222 ? 142.617 146.363 226.663 1.00 47.73 222 GLY C CA 1
ATOM 5467 C C . GLY C 3 222 ? 141.506 145.822 225.785 1.00 52.38 222 GLY C C 1
ATOM 5468 O O . GLY C 3 222 ? 141.766 145.250 224.728 1.00 49.33 222 GLY C O 1
ATOM 5469 N N . ASN C 3 223 ? 140.263 146.002 226.233 1.00 104.13 223 ASN C N 1
ATOM 5470 C CA . ASN C 3 223 ? 139.092 145.450 225.566 1.00 104.97 223 ASN C CA 1
ATOM 5471 C C . ASN C 3 223 ? 138.396 146.449 224.649 1.00 105.96 223 ASN C C 1
ATOM 5472 O O . ASN C 3 223 ? 137.330 146.135 224.110 1.00 112.34 223 ASN C O 1
ATOM 5477 N N . ASP C 3 224 ? 138.959 147.641 224.467 1.00 85.79 224 ASP C N 1
ATOM 5478 C CA . ASP C 3 224 ? 138.354 148.623 223.576 1.00 79.13 224 ASP C CA 1
ATOM 5479 C C . ASP C 3 224 ? 138.470 148.159 222.129 1.00 88.08 224 ASP C C 1
ATOM 5480 O O . ASP C 3 224 ? 139.556 147.796 221.668 1.00 85.07 224 ASP C O 1
ATOM 5485 N N . SER C 3 225 ? 137.347 148.168 221.415 1.00 47.55 225 SER C N 1
ATOM 5486 C CA . SER C 3 225 ? 137.292 147.696 220.039 1.00 46.79 225 SER C CA 1
ATOM 5487 C C . SER C 3 225 ? 137.397 148.817 219.014 1.00 48.63 225 SER C C 1
ATOM 5488 O O . SER C 3 225 ? 137.421 148.536 217.812 1.00 46.98 225 SER C O 1
ATOM 5491 N N . ARG C 3 226 ? 137.463 150.071 219.451 1.00 30.71 226 ARG C N 1
ATOM 5492 C CA . ARG C 3 226 ? 137.576 151.200 218.539 1.00 28.64 226 ARG C CA 1
ATOM 5493 C C . ARG C 3 226 ? 139.019 151.613 218.279 1.00 31.87 226 ARG C C 1
ATOM 5494 O O . ARG C 3 226 ? 139.247 152.551 217.509 1.00 30.66 226 ARG C O 1
ATOM 5502 N N . LEU C 3 227 ? 139.989 150.942 218.895 1.00 24.11 227 LEU C N 1
ATOM 5503 C CA . LEU C 3 227 ? 141.400 151.266 218.747 1.00 20.66 227 LEU C CA 1
ATOM 5504 C C . LEU C 3 227 ? 142.137 150.087 218.126 1.00 20.04 227 LEU C C 1
ATOM 5505 O O . LEU C 3 227 ? 141.859 148.930 218.452 1.00 20.51 227 LEU C O 1
ATOM 5510 N N . GLU C 3 228 ? 143.078 150.386 217.230 1.00 49.75 228 GLU C N 1
ATOM 5511 C CA . GLU C 3 228 ? 143.822 149.363 216.509 1.00 48.20 228 GLU C CA 1
ATOM 5512 C C . GLU C 3 228 ? 145.297 149.736 216.459 1.00 43.30 228 GLU C C 1
ATOM 5513 O O . GLU C 3 228 ? 145.667 150.905 216.580 1.00 50.51 228 GLU C O 1
ATOM 5519 N N . VAL C 3 229 ? 146.139 148.720 216.276 1.00 16.91 229 VA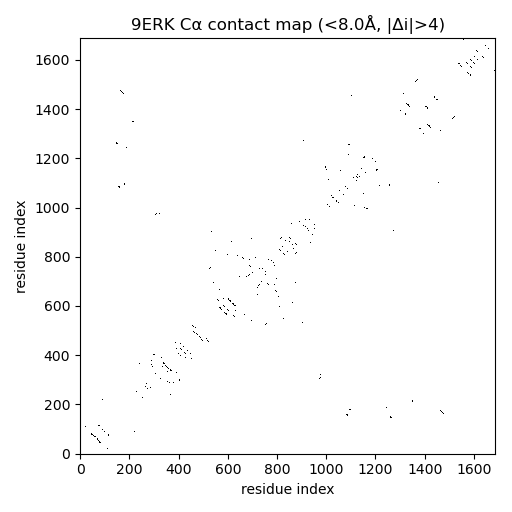L C N 1
ATOM 5520 C CA . VAL C 3 229 ? 147.586 148.880 216.181 1.00 15.91 229 VAL C CA 1
ATOM 5521 C C . VAL C 3 229 ? 148.045 148.297 214.850 1.00 21.54 229 VAL C C 1
ATOM 5522 O O . VAL C 3 229 ? 147.613 147.206 214.464 1.00 23.18 229 VAL C O 1
ATOM 5526 N N . TYR C 3 230 ? 148.910 149.029 214.150 1.00 10.25 230 TYR C N 1
ATOM 5527 C CA . TYR C 3 230 ? 149.446 148.622 212.860 1.00 12.83 230 TYR C CA 1
ATOM 5528 C C . TYR C 3 230 ? 150.955 148.441 212.954 1.00 13.63 230 TYR C C 1
ATOM 5529 O O . TYR C 3 230 ? 151.626 149.102 213.750 1.00 10.11 230 TYR C O 1
ATOM 5538 N N . SER C 3 231 ? 151.484 147.539 212.131 1.00 26.71 231 SER C N 1
ATOM 5539 C CA . SER C 3 231 ? 152.917 147.320 211.998 1.00 27.40 231 SER C CA 1
ATOM 5540 C C . SER C 3 231 ? 153.354 147.752 210.608 1.00 20.69 231 SER C C 1
ATOM 5541 O O . SER C 3 231 ? 152.758 147.340 209.607 1.00 29.21 231 SER C O 1
ATOM 5544 N N . LEU C 3 232 ? 154.390 148.579 210.548 1.00 8.30 232 LEU C N 1
ATOM 5545 C CA . LEU C 3 232 ? 154.855 149.159 209.300 1.00 2.75 232 LEU C CA 1
ATOM 5546 C C . LEU C 3 232 ? 156.289 148.727 209.036 1.00 6.97 232 LEU C C 1
ATOM 5547 O O . LEU C 3 232 ? 157.083 148.574 209.969 1.00 8.02 232 LEU C O 1
ATOM 5552 N N . HIS C 3 233 ? 156.608 148.515 207.763 1.00 28.84 233 HIS C N 1
ATOM 5553 C CA . HIS C 3 233 ? 157.955 148.123 207.374 1.00 26.47 233 HIS C CA 1
ATOM 5554 C C . HIS C 3 233 ? 158.935 149.260 207.639 1.00 27.76 233 HIS C C 1
ATOM 5555 O O . HIS C 3 233 ? 158.618 150.435 207.439 1.00 33.38 233 HIS C O 1
ATOM 5562 N N . THR C 3 234 ? 160.133 148.904 208.094 1.00 2.91 234 THR C N 1
ATOM 5563 C CA . THR C 3 234 ? 161.133 149.885 208.509 1.00 1.72 234 THR C CA 1
ATOM 5564 C C . THR C 3 234 ? 161.721 150.574 207.282 1.00 6.20 234 THR C C 1
ATOM 5565 O O . THR C 3 234 ? 162.482 149.977 206.518 1.00 9.88 234 THR C O 1
ATOM 5569 N N . LYS C 3 235 ? 161.369 151.845 207.099 1.00 14.99 235 LYS C N 1
ATOM 5570 C CA . LYS C 3 235 ? 161.882 152.680 206.024 1.00 18.78 235 LYS C CA 1
ATOM 5571 C C . LYS C 3 235 ? 161.966 154.112 206.535 1.00 22.57 235 LYS C C 1
ATOM 5572 O O . LYS C 3 235 ? 161.377 154.452 207.563 1.00 19.92 235 LYS C O 1
ATOM 5578 N N . TYR C 3 236 ? 162.709 154.958 205.816 1.00 9.36 236 TYR C N 1
ATOM 5579 C CA . TYR C 3 236 ? 162.947 156.301 206.343 1.00 3.94 236 TYR C CA 1
ATOM 5580 C C . TYR C 3 236 ? 161.749 157.245 206.189 1.00 7.29 236 TYR C C 1
ATOM 5581 O O . TYR C 3 236 ? 161.319 157.822 207.193 1.00 7.86 236 TYR C O 1
ATOM 5590 N N . PRO C 3 237 ? 161.171 157.468 204.990 1.00 6.81 237 PRO C N 1
ATOM 5591 C CA . PRO C 3 237 ? 160.091 158.467 204.917 1.00 9.94 237 PRO C CA 1
ATOM 5592 C C . PRO C 3 237 ? 158.733 157.928 205.351 1.00 5.48 237 PRO C C 1
ATOM 5593 O O . PRO C 3 237 ? 157.696 158.489 204.985 1.00 7.94 237 PRO C O 1
ATOM 5597 N N . GLN C 3 238 ? 158.725 156.828 206.110 1.00 9.70 238 GLN C N 1
ATOM 5598 C CA . GLN C 3 238 ? 157.472 156.192 206.511 1.00 1.78 238 GLN C CA 1
ATOM 5599 C C . GLN C 3 238 ? 156.638 157.090 207.420 1.00 8.51 238 GLN C C 1
ATOM 5600 O O . GLN C 3 238 ? 155.405 157.101 207.329 1.00 9.88 238 GLN C O 1
ATOM 5606 N N . GLY C 3 239 ? 157.282 157.849 208.298 1.00 4.01 239 GLY C N 1
ATOM 5607 C CA . GLY C 3 239 ? 156.565 158.614 209.294 1.00 0.92 239 GLY C CA 1
ATOM 5608 C C . GLY C 3 239 ? 156.168 160.023 208.912 1.00 1.37 239 GLY C C 1
ATOM 5609 O O . GLY C 3 239 ? 155.801 160.798 209.799 1.00 4.77 239 GLY C O 1
ATOM 5610 N N . ALA C 3 240 ? 156.205 160.385 207.631 1.00 0.61 240 ALA C N 1
ATOM 5611 C CA . ALA C 3 240 ? 155.983 161.774 207.230 1.00 2.52 240 ALA C CA 1
ATOM 5612 C C . ALA C 3 240 ? 154.530 162.098 206.902 1.00 7.95 240 ALA C C 1
ATOM 5613 O O . ALA C 3 240 ? 154.267 162.728 205.874 1.00 7.85 240 ALA C O 1
ATOM 5615 N N . GLU C 3 241 ? 153.567 161.679 207.730 1.00 0.46 241 GLU C N 1
ATOM 5616 C CA . GLU C 3 241 ? 152.197 162.204 207.782 1.00 7.66 241 GLU C CA 1
ATOM 5617 C C . GLU C 3 241 ? 151.391 161.987 206.502 1.00 8.07 241 GLU C C 1
ATOM 5618 O O . GLU C 3 241 ? 150.175 162.190 206.482 1.00 0.16 241 GLU C O 1
ATOM 5624 N N . LYS C 3 242 ? 152.045 161.539 205.441 1.00 3.10 242 LYS C N 1
ATOM 5625 C CA . LYS C 3 242 ? 151.418 161.316 204.148 1.00 5.89 242 LYS C CA 1
ATOM 5626 C C . LYS C 3 242 ? 151.590 159.875 203.706 1.00 5.96 242 LYS C C 1
ATOM 5627 O O . LYS C 3 242 ? 150.619 159.221 203.304 1.00 6.64 242 LYS C O 1
ATOM 5633 N N . GLN C 3 243 ? 152.816 159.361 203.807 1.00 2.33 243 GLN C N 1
ATOM 5634 C CA . GLN C 3 243 ? 153.054 157.934 203.663 1.00 1.61 243 GLN C CA 1
ATOM 5635 C C . GLN C 3 243 ? 152.380 157.148 204.776 1.00 2.38 243 GLN C C 1
ATOM 5636 O O . GLN C 3 243 ? 151.911 156.032 204.545 1.00 8.81 243 GLN C O 1
ATOM 5642 N N . LEU C 3 244 ? 152.309 157.718 205.982 1.00 2.06 244 LEU C N 1
ATOM 5643 C CA . LEU C 3 244 ? 151.588 157.075 207.077 1.00 3.11 244 LEU C CA 1
ATOM 5644 C C . LEU C 3 244 ? 150.100 156.952 206.765 1.00 0.79 244 LEU C C 1
ATOM 5645 O O . LEU C 3 244 ? 149.488 155.903 207.007 1.00 2.33 244 LEU C O 1
ATOM 5650 N N . ILE C 3 245 ? 149.505 158.017 206.222 1.00 6.24 245 ILE C N 1
ATOM 5651 C CA . ILE C 3 245 ? 148.092 157.995 205.855 1.00 4.20 245 ILE C CA 1
ATOM 5652 C C . ILE C 3 245 ? 147.846 157.003 204.724 1.00 6.45 245 ILE C C 1
ATOM 5653 O O . ILE C 3 245 ? 146.875 156.238 204.752 1.00 8.75 245 ILE C O 1
ATOM 5658 N N . ALA C 3 246 ? 148.724 156.991 203.717 1.00 9.24 246 ALA C N 1
ATOM 5659 C CA . ALA C 3 246 ? 148.575 156.040 202.620 1.00 1.87 246 ALA C CA 1
ATOM 5660 C C . ALA C 3 246 ? 148.758 154.597 203.081 1.00 2.15 246 ALA C C 1
ATOM 5661 O O . ALA C 3 246 ? 148.107 153.694 202.547 1.00 8.62 246 ALA C O 1
ATOM 5663 N N . ALA C 3 247 ? 149.636 154.357 204.057 1.00 4.72 247 ALA C N 1
ATOM 5664 C CA . ALA C 3 247 ? 149.889 152.999 204.525 1.00 8.39 247 ALA C CA 1
ATOM 5665 C C . ALA C 3 247 ? 148.779 152.482 205.431 1.00 6.94 247 ALA C C 1
ATOM 5666 O O . ALA C 3 247 ? 148.443 151.294 205.380 1.00 4.62 247 ALA C O 1
ATOM 5668 N N . ILE C 3 248 ? 148.202 153.339 206.270 1.00 3.59 248 ILE C N 1
ATOM 5669 C CA . ILE C 3 248 ? 147.189 152.881 207.220 1.00 7.96 248 ILE C CA 1
ATOM 5670 C C . ILE C 3 248 ? 145.792 152.908 206.611 1.00 6.14 248 ILE C C 1
ATOM 5671 O O . ILE C 3 248 ? 145.057 151.920 206.679 1.00 0.55 248 ILE C O 1
ATOM 5676 N N . THR C 3 249 ? 145.396 154.027 206.003 1.00 11.80 249 THR C N 1
ATOM 5677 C CA . THR C 3 249 ? 144.036 154.180 205.499 1.00 17.66 249 THR C CA 1
ATOM 5678 C C . THR C 3 249 ? 143.893 153.874 204.015 1.00 10.96 249 THR C C 1
ATOM 5679 O O . THR C 3 249 ? 142.786 153.550 203.573 1.00 14.60 249 THR C O 1
ATOM 5683 N N . GLY C 3 250 ? 144.971 153.961 203.241 1.00 14.56 250 GLY C N 1
ATOM 5684 C CA . GLY C 3 250 ? 144.904 153.753 201.812 1.00 8.79 250 GLY C CA 1
ATOM 5685 C C . GLY C 3 250 ? 144.537 154.975 201.000 1.00 13.02 250 GLY C C 1
ATOM 5686 O O . GLY C 3 250 ? 144.501 154.889 199.766 1.00 13.92 250 GLY C O 1
ATOM 5687 N N . ARG C 3 251 ? 144.267 156.105 201.644 1.00 38.24 251 ARG C N 1
ATOM 5688 C CA . ARG C 3 251 ? 143.884 157.326 200.956 1.00 37.44 251 ARG C CA 1
ATOM 5689 C C . ARG C 3 251 ? 145.113 158.157 200.600 1.00 30.78 251 ARG C C 1
ATOM 5690 O O . ARG C 3 251 ? 146.246 157.828 200.953 1.00 36.11 251 ARG C O 1
ATOM 5698 N N . GLU C 3 252 ? 144.874 159.251 199.882 1.00 11.68 252 GLU C N 1
ATOM 5699 C CA . GLU C 3 252 ? 145.928 160.164 199.465 1.00 6.73 252 GLU C CA 1
ATOM 5700 C C . GLU C 3 252 ? 145.476 161.597 199.697 1.00 10.87 252 GLU C C 1
ATOM 5701 O O . GLU C 3 252 ? 144.351 161.959 199.342 1.00 8.73 252 GLU C O 1
ATOM 5707 N N . VAL C 3 253 ? 146.345 162.398 200.297 1.00 30.93 253 VAL C N 1
ATOM 5708 C CA . VAL C 3 253 ? 146.067 163.829 200.457 1.00 24.53 253 VAL C CA 1
ATOM 5709 C C . VAL C 3 253 ? 146.115 164.498 199.087 1.00 24.29 253 VAL C C 1
ATOM 5710 O O . VAL C 3 253 ? 147.061 164.253 198.319 1.00 27.79 253 VAL C O 1
ATOM 5714 N N . PRO C 3 254 ? 145.134 165.325 198.729 1.00 20.22 254 PRO C N 1
ATOM 5715 C CA . PRO C 3 254 ? 145.160 165.988 197.420 1.00 19.19 254 PRO C CA 1
ATOM 5716 C C . PRO C 3 254 ? 146.319 166.970 197.306 1.00 24.98 254 PRO C C 1
ATOM 5717 O O . PRO C 3 254 ? 147.041 167.255 198.262 1.00 15.97 254 PRO C O 1
ATOM 5721 N N . SER C 3 255 ? 146.490 167.493 196.095 1.00 23.87 255 SER C N 1
ATOM 5722 C CA . SER C 3 255 ? 147.633 168.341 195.762 1.00 15.29 255 SER C CA 1
ATOM 5723 C C . SER C 3 255 ? 147.440 169.712 196.401 1.00 20.71 255 SER C C 1
ATOM 5724 O O . SER C 3 255 ? 146.745 170.581 195.874 1.00 19.66 255 SER C O 1
ATOM 5727 N N . GLY C 3 256 ? 148.073 169.906 197.556 1.00 38.39 256 GLY C N 1
ATOM 5728 C CA . GLY C 3 256 ? 148.009 171.166 198.271 1.00 29.84 256 GLY C CA 1
ATOM 5729 C C . GLY C 3 256 ? 146.700 171.378 198.999 1.00 35.81 256 GLY C C 1
ATOM 5730 O O . GLY C 3 256 ? 146.028 172.391 198.784 1.00 32.06 256 GLY C O 1
ATOM 5731 N N . ALA C 3 257 ? 146.325 170.440 199.874 1.00 45.10 257 ALA C N 1
ATOM 5732 C CA . ALA C 3 257 ? 145.008 170.487 200.489 1.00 49.54 257 ALA C CA 1
ATOM 5733 C C . ALA C 3 257 ? 144.971 170.171 201.979 1.00 42.26 257 ALA C C 1
ATOM 5734 O O . ALA C 3 257 ? 143.882 170.223 202.559 1.00 49.47 257 ALA C O 1
ATOM 5736 N N . LEU C 3 258 ? 146.106 169.832 202.615 1.00 28.27 258 LEU C N 1
ATOM 5737 C CA . LEU C 3 258 ? 146.234 169.479 204.034 1.00 27.61 258 LEU C CA 1
ATOM 5738 C C . LEU C 3 258 ? 145.523 168.165 204.363 1.00 22.51 258 LEU C C 1
ATOM 5739 O O . LEU C 3 258 ? 144.604 167.755 203.644 1.00 21.41 258 LEU C O 1
ATOM 5744 N N . PRO C 3 259 ? 145.934 167.462 205.426 1.00 27.55 259 PRO C N 1
ATOM 5745 C CA . PRO C 3 259 ? 145.296 166.172 205.748 1.00 18.60 259 PRO C CA 1
ATOM 5746 C C . PRO C 3 259 ? 143.820 166.261 206.101 1.00 19.97 259 PRO C C 1
ATOM 5747 O O . PRO C 3 259 ? 143.120 165.246 205.999 1.00 27.60 259 PRO C O 1
ATOM 5751 N N . ALA C 3 260 ? 143.323 167.431 206.509 1.00 25.93 260 ALA C N 1
ATOM 5752 C CA . ALA C 3 260 ? 141.929 167.558 206.921 1.00 23.89 260 ALA C CA 1
ATOM 5753 C C . ALA C 3 260 ? 140.952 167.315 205.780 1.00 23.59 260 ALA C C 1
ATOM 5754 O O . ALA C 3 260 ? 139.779 167.026 206.039 1.00 24.39 260 ALA C O 1
ATOM 5756 N N . ASP C 3 261 ? 141.397 167.430 204.530 1.00 38.85 261 ASP C N 1
ATOM 5757 C CA . ASP C 3 261 ? 140.546 167.116 203.390 1.00 34.87 261 ASP C CA 1
ATOM 5758 C C . ASP C 3 261 ? 140.507 165.629 203.070 1.00 38.13 261 ASP C C 1
ATOM 5759 O O . ASP C 3 261 ? 139.743 165.225 202.187 1.00 34.36 261 ASP C O 1
ATOM 5764 N N . ALA C 3 262 ? 141.309 164.812 203.749 1.00 15.45 262 ALA C N 1
ATOM 5765 C CA . ALA C 3 262 ? 141.175 163.366 203.669 1.00 19.64 262 ALA C CA 1
ATOM 5766 C C . ALA C 3 262 ? 140.375 162.785 204.826 1.00 19.00 262 ALA C C 1
ATOM 5767 O O . ALA C 3 262 ? 140.088 161.584 204.818 1.00 17.58 262 ALA C O 1
ATOM 5769 N N . GLY C 3 263 ? 140.001 163.603 205.808 1.00 7.94 263 GLY C N 1
ATOM 5770 C CA . GLY C 3 263 ? 139.228 163.140 206.942 1.00 4.68 263 GLY C CA 1
ATOM 5771 C C . GLY C 3 263 ? 140.027 162.603 208.106 1.00 6.27 263 GLY C C 1
ATOM 5772 O O . GLY C 3 263 ? 139.467 161.881 208.937 1.00 9.12 263 GLY C O 1
ATOM 5773 N N . VAL C 3 264 ? 141.314 162.932 208.202 1.00 21.64 264 VAL C N 1
ATOM 5774 C CA . VAL C 3 264 ? 142.207 162.360 209.202 1.00 18.42 264 VAL C CA 1
ATOM 5775 C C . VAL C 3 264 ? 142.756 163.472 210.086 1.00 22.50 264 VAL C C 1
ATOM 5776 O O . VAL C 3 264 ? 142.954 164.606 209.637 1.00 21.37 264 VAL C O 1
ATOM 5780 N N . VAL C 3 265 ? 142.995 163.144 211.356 1.00 4.38 265 VAL C N 1
ATOM 5781 C CA . VAL C 3 265 ? 143.720 164.019 212.277 1.00 2.67 265 VAL C CA 1
ATOM 5782 C C . VAL C 3 265 ? 144.936 163.255 212.787 1.00 4.81 265 VAL C C 1
ATOM 5783 O O . VAL C 3 265 ? 144.789 162.226 213.453 1.00 4.63 265 VAL C O 1
ATOM 5787 N N . VAL C 3 266 ? 146.132 163.767 212.497 1.00 5.96 266 VAL C N 1
ATOM 5788 C CA . VAL C 3 266 ? 147.389 163.093 212.815 1.00 2.59 266 VAL C CA 1
ATOM 5789 C C . VAL C 3 266 ? 148.038 163.785 214.006 1.00 4.83 266 VAL C C 1
ATOM 5790 O O . VAL C 3 266 ? 148.133 165.018 214.038 1.00 8.90 266 VAL C O 1
ATOM 5794 N N . MET C 3 267 ? 148.491 162.996 214.982 1.00 2.76 267 MET C N 1
ATOM 5795 C CA . MET C 3 267 ? 149.089 163.549 216.190 1.00 9.97 267 MET C CA 1
ATOM 5796 C C . MET C 3 267 ? 150.206 162.634 216.680 1.00 2.00 267 MET C C 1
ATOM 5797 O O . MET C 3 267 ? 150.138 161.416 216.525 1.00 8.40 267 MET C O 1
ATOM 5802 N N . ASN C 3 268 ? 151.246 163.234 217.258 1.00 4.83 268 ASN C N 1
ATOM 5803 C CA . ASN C 3 268 ? 152.374 162.499 217.814 1.00 8.62 268 ASN C CA 1
ATOM 5804 C C . ASN C 3 268 ? 151.990 161.827 219.133 1.00 7.98 268 ASN C C 1
ATOM 5805 O O . ASN C 3 268 ? 151.018 162.201 219.792 1.00 1.73 268 ASN C O 1
ATOM 5810 N N . VAL C 3 269 ? 152.770 160.810 219.509 1.00 9.74 269 VAL C N 1
ATOM 5811 C CA . VAL C 3 269 ? 152.524 160.099 220.763 1.00 1.42 269 VAL C CA 1
ATOM 5812 C C . VAL C 3 269 ? 152.934 160.950 221.963 1.00 9.24 269 VAL C C 1
ATOM 5813 O O . VAL C 3 269 ? 152.289 160.909 223.021 1.00 2.19 269 VAL C O 1
ATOM 5817 N N . GLY C 3 270 ? 154.016 161.721 221.824 1.00 1.38 270 GLY C N 1
ATOM 5818 C CA . GLY C 3 270 ? 154.445 162.588 222.910 1.00 1.91 270 GLY C CA 1
ATOM 5819 C C . GLY C 3 270 ? 153.445 163.685 223.217 1.00 5.67 270 GLY C C 1
ATOM 5820 O O . GLY C 3 270 ? 153.261 164.063 224.377 1.00 2.10 270 GLY C O 1
ATOM 5821 N N . THR C 3 271 ? 152.775 164.202 222.184 1.00 8.80 271 THR C N 1
ATOM 5822 C CA . THR C 3 271 ? 151.726 165.194 222.394 1.00 5.78 271 THR C CA 1
ATOM 5823 C C . THR C 3 271 ? 150.554 164.607 223.173 1.00 9.12 271 THR C C 1
ATOM 5824 O O . THR C 3 271 ? 150.003 165.262 224.063 1.00 7.64 271 THR C O 1
ATOM 5828 N N . ALA C 3 272 ? 150.162 163.371 222.853 1.00 9.66 272 ALA C N 1
ATOM 5829 C CA . ALA C 3 272 ? 149.081 162.714 223.582 1.00 13.19 272 ALA C CA 1
ATOM 5830 C C . ALA C 3 272 ? 149.461 162.462 225.037 1.00 4.55 272 ALA C C 1
ATOM 5831 O O . ALA C 3 272 ? 148.639 162.658 225.946 1.00 7.87 272 ALA C O 1
ATOM 5833 N N . ALA C 3 273 ? 150.702 162.028 225.275 1.00 6.88 273 ALA C N 1
ATOM 5834 C CA . ALA C 3 273 ? 151.167 161.834 226.645 1.00 0.19 273 ALA C CA 1
ATOM 5835 C C . ALA C 3 273 ? 151.182 163.148 227.419 1.00 4.55 273 ALA C C 1
ATOM 5836 O O . ALA C 3 273 ? 150.806 163.187 228.597 1.00 2.19 273 ALA C O 1
ATOM 5838 N N . GLN C 3 274 ? 151.605 164.238 226.770 1.00 6.45 274 GLN C N 1
ATOM 5839 C CA . GLN C 3 274 ? 151.589 165.548 227.417 1.00 6.66 274 GLN C CA 1
ATOM 5840 C C . GLN C 3 274 ? 150.167 166.003 227.725 1.00 5.50 274 GLN C C 1
ATOM 5841 O O . GLN C 3 274 ? 149.919 166.598 228.778 1.00 2.50 274 GLN C O 1
ATOM 5847 N N . ILE C 3 275 ? 149.223 165.738 226.818 1.00 7.27 275 ILE C N 1
ATOM 5848 C CA . ILE C 3 275 ? 147.825 166.097 227.056 1.00 5.91 275 ILE C CA 1
ATOM 5849 C C . ILE C 3 275 ? 147.291 165.370 228.285 1.00 8.06 275 ILE C C 1
ATOM 5850 O O . ILE C 3 275 ? 146.672 165.976 229.171 1.00 8.24 275 ILE C O 1
ATOM 5855 N N . ALA C 3 276 ? 147.546 164.059 228.367 1.00 20.28 276 ALA C N 1
ATOM 5856 C CA . ALA C 3 276 ? 147.083 163.286 229.518 1.00 15.01 276 ALA C CA 1
ATOM 5857 C C . ALA C 3 276 ? 147.738 163.758 230.815 1.00 21.17 276 ALA C C 1
ATOM 5858 O O . ALA C 3 276 ? 147.066 163.884 231.848 1.00 18.78 276 ALA C O 1
ATOM 5860 N N . GLU C 3 277 ? 149.047 164.030 230.778 1.00 25.25 277 GLU C N 1
ATOM 5861 C CA . GLU C 3 277 ? 149.752 164.477 231.976 1.00 24.41 277 GLU C CA 1
ATOM 5862 C C . GLU C 3 277 ? 149.249 165.836 232.449 1.00 23.13 277 GLU C C 1
ATOM 5863 O O . GLU C 3 277 ? 149.071 166.056 233.654 1.00 29.89 277 GLU C O 1
ATOM 5869 N N . SER C 3 278 ? 149.009 166.759 231.516 1.00 23.82 278 SER C N 1
ATOM 5870 C CA . SER C 3 278 ? 148.523 168.082 231.886 1.00 17.56 278 SER C CA 1
ATOM 5871 C C . SER C 3 278 ? 147.088 168.034 232.388 1.00 17.97 278 SER C C 1
ATOM 5872 O O . SER C 3 278 ? 146.700 168.860 233.221 1.00 25.94 278 SER C O 1
ATOM 5875 N N . MET C 3 279 ? 146.280 167.093 231.891 1.00 16.04 279 MET C N 1
ATOM 5876 C CA . MET C 3 279 ? 144.943 166.925 232.453 1.00 23.10 279 MET C CA 1
ATOM 5877 C C . MET C 3 279 ? 145.003 166.364 233.869 1.00 15.28 279 MET C C 1
ATOM 5878 O O . MET C 3 279 ? 144.259 166.808 234.750 1.00 21.38 279 MET C O 1
ATOM 5883 N N . ILE C 3 280 ? 145.880 165.385 234.107 1.00 21.68 280 ILE C N 1
ATOM 5884 C CA . ILE C 3 280 ? 145.925 164.734 235.415 1.00 23.33 280 ILE C CA 1
ATOM 5885 C C . ILE C 3 280 ? 146.508 165.665 236.476 1.00 21.75 280 ILE C C 1
ATOM 5886 O O . ILE C 3 280 ? 145.969 165.774 237.584 1.00 25.10 280 ILE C O 1
ATOM 5891 N N . THR C 3 281 ? 147.606 166.355 236.162 1.00 23.19 281 THR C N 1
ATOM 5892 C CA . THR C 3 281 ? 148.308 167.165 237.153 1.00 23.38 281 THR C CA 1
ATOM 5893 C C . THR C 3 281 ? 147.899 168.632 237.156 1.00 20.95 281 THR C C 1
ATOM 5894 O O . THR C 3 281 ? 147.837 169.239 238.229 1.00 22.87 281 THR C O 1
ATOM 5898 N N . GLY C 3 282 ? 147.626 169.217 235.996 1.00 23.18 282 GLY C N 1
ATOM 5899 C CA . GLY C 3 282 ? 147.310 170.627 235.910 1.00 22.63 282 GLY C CA 1
ATOM 5900 C C . GLY C 3 282 ? 148.479 171.535 235.605 1.00 16.35 282 GLY C C 1
ATOM 5901 O O . GLY C 3 282 ? 148.311 172.760 235.634 1.00 21.50 282 GLY C O 1
ATOM 5902 N N . LEU C 3 283 ? 149.660 170.978 235.304 1.00 22.72 283 LEU C N 1
ATOM 5903 C CA . LEU C 3 283 ? 150.898 171.688 235.034 1.00 22.13 283 LEU C CA 1
ATOM 5904 C C . LEU C 3 283 ? 151.128 171.833 233.533 1.00 23.49 283 LEU C C 1
ATOM 5905 O O . LEU C 3 283 ? 150.740 170.962 232.751 1.00 23.19 283 LEU C O 1
ATOM 5910 N N . PRO C 3 284 ? 151.759 172.932 233.100 1.00 2.73 284 PRO C N 1
ATOM 5911 C CA . PRO C 3 284 ? 151.999 173.131 231.664 1.00 4.36 284 PRO C CA 1
ATOM 5912 C C . PRO C 3 284 ? 153.188 172.347 231.128 1.00 8.21 284 PRO C C 1
ATOM 5913 O O . PRO C 3 284 ? 153.790 171.544 231.845 1.00 7.83 284 PRO C O 1
ATOM 5917 N N . LEU C 3 285 ? 153.525 172.576 229.860 1.00 0.31 285 LEU C N 1
ATOM 5918 C CA . LEU C 3 285 ? 154.619 171.876 229.193 1.00 9.38 285 LEU C CA 1
ATOM 5919 C C . LEU C 3 285 ? 155.933 172.558 229.560 1.00 3.48 285 LEU C C 1
ATOM 5920 O O . LEU C 3 285 ? 156.178 173.701 229.160 1.00 8.13 285 LEU C O 1
ATOM 5925 N N . TYR C 3 286 ? 156.788 171.864 230.323 1.00 21.15 286 TYR C N 1
ATOM 5926 C CA . TYR C 3 286 ? 158.070 172.447 230.705 1.00 16.06 286 TYR C CA 1
ATOM 5927 C C . TYR C 3 286 ? 159.222 171.444 230.674 1.00 12.45 286 TYR C C 1
ATOM 5928 O O . TYR C 3 286 ? 160.281 171.723 231.247 1.00 11.65 286 TYR C O 1
ATOM 5937 N N . LYS C 3 287 ? 159.065 170.307 229.996 1.00 27.30 287 LYS C N 1
ATOM 5938 C CA . LYS C 3 287 ? 159.998 169.196 230.138 1.00 26.39 287 LYS C CA 1
ATOM 5939 C C . LYS C 3 287 ? 159.710 168.163 229.057 1.00 29.35 287 LYS C C 1
ATOM 5940 O O . LYS C 3 287 ? 158.546 167.941 228.718 1.00 21.74 287 LYS C O 1
ATOM 5946 N N . ARG C 3 288 ? 160.757 167.533 228.522 1.00 1.34 288 ARG C N 1
ATOM 5947 C CA . ARG C 3 288 ? 160.552 166.514 227.488 1.00 5.41 288 ARG C CA 1
ATOM 5948 C C . ARG C 3 288 ? 161.741 165.553 227.470 1.00 9.82 288 ARG C C 1
ATOM 5949 O O . ARG C 3 288 ? 162.612 165.598 228.343 1.00 3.50 288 ARG C O 1
ATOM 5957 N N . TYR C 3 289 ? 161.754 164.655 226.483 1.00 7.78 289 TYR C N 1
ATOM 5958 C CA . TYR C 3 289 ? 162.784 163.637 226.314 1.00 7.46 289 TYR C CA 1
ATOM 5959 C C . TYR C 3 289 ? 163.739 164.020 225.189 1.00 4.32 289 TYR C C 1
ATOM 5960 O O . TYR C 3 289 ? 163.353 164.676 224.219 1.00 1.88 289 TYR C O 1
ATOM 5969 N N . LEU C 3 290 ? 164.989 163.575 225.313 1.00 1.98 290 LEU C N 1
ATOM 5970 C CA . LEU C 3 290 ? 166.028 163.903 224.349 1.00 6.23 290 LEU C CA 1
ATOM 5971 C C . LEU C 3 290 ? 166.957 162.711 224.196 1.00 5.57 290 LEU C C 1
ATOM 5972 O O . LEU C 3 290 ? 167.067 161.871 225.090 1.00 8.86 290 LEU C O 1
ATOM 5977 N N . THR C 3 291 ? 167.643 162.658 223.057 1.00 2.55 291 THR C N 1
ATOM 5978 C CA . THR C 3 291 ? 168.684 161.667 222.798 1.00 0.76 291 THR C CA 1
ATOM 5979 C C . THR C 3 291 ? 169.983 162.412 222.517 1.00 1.86 291 THR C C 1
ATOM 5980 O O . THR C 3 291 ? 170.089 163.121 221.512 1.00 2.28 291 THR C O 1
ATOM 5984 N N . CYS C 3 292 ? 170.968 162.261 223.402 1.00 9.69 292 CYS C N 1
ATOM 5985 C CA . CYS C 3 292 ? 172.292 162.838 223.201 1.00 5.23 292 CYS C CA 1
ATOM 5986 C C . CYS C 3 292 ? 173.223 161.715 222.762 1.00 6.73 292 CYS C C 1
ATOM 5987 O O . CYS C 3 292 ? 173.543 160.818 223.550 1.00 7.31 292 CYS C O 1
ATOM 5990 N N . THR C 3 293 ? 173.646 161.763 221.503 1.00 7.00 293 THR C N 1
ATOM 5991 C CA . THR C 3 293 ? 174.431 160.699 220.900 1.00 6.83 293 THR C CA 1
ATOM 5992 C C . THR C 3 293 ? 175.343 161.316 219.845 1.00 6.30 293 THR C C 1
ATOM 5993 O O . THR C 3 293 ? 175.424 162.540 219.709 1.00 7.99 293 THR C O 1
ATOM 5997 N N . GLY C 3 294 ? 176.037 160.463 219.099 1.00 12.80 294 GLY C N 1
ATOM 5998 C CA . GLY C 3 294 ? 176.915 160.880 218.032 1.00 9.29 294 GLY C CA 1
ATOM 5999 C C . GLY C 3 294 ? 178.263 160.211 218.144 1.00 8.95 294 GLY C C 1
ATOM 6000 O O . GLY C 3 294 ? 178.468 159.290 218.940 1.00 6.37 294 GLY C O 1
ATOM 6001 N N . ASP C 3 295 ? 179.204 160.689 217.333 1.00 32.69 295 ASP C N 1
ATOM 6002 C CA . ASP C 3 295 ? 180.549 160.129 217.283 1.00 23.83 295 ASP C CA 1
ATOM 6003 C C . ASP C 3 295 ? 181.497 160.763 218.290 1.00 24.66 295 ASP C C 1
ATOM 6004 O O . ASP C 3 295 ? 182.477 160.126 218.691 1.00 24.29 295 ASP C O 1
ATOM 6009 N N . ALA C 3 296 ? 181.232 162.002 218.705 1.00 21.10 296 ALA C N 1
ATOM 6010 C CA . ALA C 3 296 ? 182.108 162.736 219.607 1.00 17.82 296 ALA C CA 1
ATOM 6011 C C . ALA C 3 296 ? 181.536 162.844 221.016 1.00 19.21 296 ALA C C 1
ATOM 6012 O O . ALA C 3 296 ? 181.945 163.722 221.780 1.00 17.25 296 ALA C O 1
ATOM 6014 N N . ILE C 3 297 ? 180.600 161.970 221.375 1.00 15.18 297 ILE C N 1
ATOM 6015 C CA . ILE C 3 297 ? 179.994 161.947 222.702 1.00 17.80 297 ILE C CA 1
ATOM 6016 C C . ILE C 3 297 ? 180.551 160.748 223.454 1.00 19.68 297 ILE C C 1
ATOM 6017 O O . ILE C 3 297 ? 180.594 159.635 222.915 1.00 19.86 297 ILE C O 1
ATOM 6022 N N . LYS C 3 298 ? 180.999 160.978 224.690 1.00 55.28 298 LYS C N 1
ATOM 6023 C CA . LYS C 3 298 ? 181.602 159.905 225.475 1.00 55.92 298 LYS C CA 1
ATOM 6024 C C . LYS C 3 298 ? 180.567 158.866 225.895 1.00 54.81 298 LYS C C 1
ATOM 6025 O O . LYS C 3 298 ? 180.779 157.661 225.720 1.00 48.63 298 LYS C O 1
ATOM 6031 N N . ASN C 3 299 ? 179.440 159.312 226.450 1.00 25.52 299 ASN C N 1
ATOM 6032 C CA . ASN C 3 299 ? 178.410 158.422 226.985 1.00 25.97 299 ASN C CA 1
ATOM 6033 C C . ASN C 3 299 ? 177.047 158.822 226.437 1.00 24.99 299 ASN C C 1
ATOM 6034 O O . ASN C 3 299 ? 176.304 159.573 227.082 1.00 23.32 299 ASN C O 1
ATOM 6039 N N . PRO C 3 300 ? 176.687 158.346 225.246 1.00 29.12 300 PRO C N 1
ATOM 6040 C CA . PRO C 3 300 ? 175.367 158.664 224.690 1.00 23.98 300 PRO C CA 1
ATOM 6041 C C . PRO C 3 300 ? 174.244 158.033 225.500 1.00 23.53 300 PRO C C 1
ATOM 6042 O O . PRO C 3 300 ? 174.376 156.923 226.020 1.00 25.53 300 PRO C O 1
ATOM 6046 N N . GLN C 3 301 ? 173.121 158.747 225.588 1.00 13.89 301 GLN C N 1
ATOM 6047 C CA . GLN C 3 301 ? 171.973 158.250 226.341 1.00 14.60 301 GLN C CA 1
ATOM 6048 C C . GLN C 3 301 ? 170.729 159.056 225.988 1.00 13.21 301 GLN C C 1
ATOM 6049 O O . GLN C 3 301 ? 170.803 160.129 225.383 1.00 17.84 301 GLN C O 1
ATOM 6055 N N . THR C 3 302 ? 169.579 158.521 226.396 1.00 7.40 302 THR C N 1
ATOM 6056 C CA . THR C 3 302 ? 168.296 159.209 226.318 1.00 8.44 302 THR C CA 1
ATOM 6057 C C . THR C 3 302 ? 167.935 159.720 227.708 1.00 5.20 302 THR C C 1
ATOM 6058 O O . THR C 3 302 ? 167.966 158.961 228.681 1.00 4.68 302 THR C O 1
ATOM 6062 N N . ILE C 3 303 ? 167.596 161.005 227.796 1.00 14.25 303 ILE C N 1
ATOM 6063 C CA . ILE C 3 303 ? 167.499 161.704 229.071 1.00 8.38 303 ILE C CA 1
ATOM 6064 C C . ILE C 3 303 ? 166.335 162.692 229.038 1.00 13.63 303 ILE C C 1
ATOM 6065 O O . ILE C 3 303 ? 166.016 163.272 227.997 1.00 11.19 303 ILE C O 1
ATOM 6070 N N . GLU C 3 304 ? 165.682 162.862 230.188 1.00 29.75 304 GLU C N 1
ATOM 6071 C CA . GLU C 3 304 ? 164.582 163.808 230.345 1.00 25.46 304 GLU C CA 1
ATOM 6072 C C . GLU C 3 304 ? 165.117 165.138 230.862 1.00 27.24 304 GLU C C 1
ATOM 6073 O O . GLU C 3 304 ? 165.834 165.174 231.867 1.00 31.94 304 GLU C O 1
ATOM 6079 N N . ILE C 3 305 ? 164.752 166.227 230.187 1.00 6.27 305 ILE C N 1
ATOM 6080 C CA . ILE C 3 305 ? 165.375 167.528 230.408 1.00 6.52 305 ILE C CA 1
ATOM 6081 C C . ILE C 3 305 ? 164.324 168.628 230.265 1.00 3.21 305 ILE C C 1
ATOM 6082 O O . ILE C 3 305 ? 163.400 168.522 229.449 1.00 5.38 305 ILE C O 1
ATOM 6087 N N . ARG C 3 306 ? 164.448 169.663 231.101 1.00 0.02 306 ARG C N 1
ATOM 6088 C CA . ARG C 3 306 ? 163.543 170.804 231.104 1.00 6.15 306 ARG C CA 1
ATOM 6089 C C . ARG C 3 306 ? 163.820 171.733 229.925 1.00 1.33 306 ARG C C 1
ATOM 6090 O O . ARG C 3 306 ? 164.855 171.657 229.264 1.00 1.80 306 ARG C O 1
ATOM 6098 N N . ILE C 3 307 ? 162.881 172.639 229.685 1.00 24.35 307 ILE C N 1
ATOM 6099 C CA . ILE C 3 307 ? 162.939 173.543 228.543 1.00 14.79 307 ILE C CA 1
ATOM 6100 C C . ILE C 3 307 ? 163.656 174.822 228.956 1.00 22.50 307 ILE C C 1
ATOM 6101 O O . ILE C 3 307 ? 163.290 175.460 229.950 1.00 15.14 307 ILE C O 1
ATOM 6106 N N . GLY C 3 308 ? 164.684 175.194 228.195 1.00 11.54 308 GLY C N 1
ATOM 6107 C CA . GLY C 3 308 ? 165.486 176.370 228.471 1.00 11.35 308 GLY C CA 1
ATOM 6108 C C . GLY C 3 308 ? 166.925 176.080 228.832 1.00 4.53 308 GLY C C 1
ATOM 6109 O O . GLY C 3 308 ? 167.716 177.023 228.953 1.00 6.62 308 GLY C O 1
ATOM 6110 N N . VAL C 3 309 ? 167.290 174.815 229.011 1.00 7.97 309 VAL C N 1
ATOM 6111 C CA . VAL C 3 309 ? 168.650 174.415 229.365 1.00 7.87 309 VAL C CA 1
ATOM 6112 C C . VAL C 3 309 ? 169.528 174.477 228.119 1.00 8.02 309 VAL C C 1
ATOM 6113 O O . VAL C 3 309 ? 169.106 174.025 227.046 1.00 0.08 309 VAL C O 1
ATOM 6117 N N . PRO C 3 310 ? 170.734 175.039 228.202 1.00 4.77 310 PRO C N 1
ATOM 6118 C CA . PRO C 3 310 ? 171.607 175.103 227.024 1.00 7.32 310 PRO C CA 1
ATOM 6119 C C . PRO C 3 310 ? 172.122 173.733 226.600 1.00 2.18 310 PRO C C 1
ATOM 6120 O O . PRO C 3 310 ? 172.085 172.757 227.351 1.00 6.70 310 PRO C O 1
ATOM 6124 N N . PHE C 3 311 ? 172.603 173.680 225.352 1.00 1.08 311 PHE C N 1
ATOM 6125 C CA . PHE C 3 311 ? 173.125 172.437 224.786 1.00 5.47 311 PHE C CA 1
ATOM 6126 C C . PHE C 3 311 ? 174.382 171.973 225.515 1.00 6.81 311 PHE C C 1
ATOM 6127 O O . PHE C 3 311 ? 174.581 170.767 225.721 1.00 1.35 311 PHE C O 1
ATOM 6135 N N . GLN C 3 312 ? 175.249 172.916 225.893 1.00 25.71 312 GLN C N 1
ATOM 6136 C CA . GLN C 3 312 ? 176.519 172.566 226.521 1.00 27.57 312 GLN C CA 1
ATOM 6137 C C . GLN C 3 312 ? 176.318 171.898 227.874 1.00 27.58 312 GLN C C 1
ATOM 6138 O O . GLN C 3 312 ? 177.114 171.037 228.258 1.00 21.80 312 GLN C O 1
ATOM 6144 N N . SER C 3 313 ? 175.267 172.273 228.606 1.00 7.62 313 SER C N 1
ATOM 6145 C CA . SER C 3 313 ? 174.976 171.608 229.872 1.00 11.96 313 SER C CA 1
ATOM 6146 C C . SER C 3 313 ? 174.617 170.142 229.657 1.00 10.65 313 SER C C 1
ATOM 6147 O O . SER C 3 313 ? 175.062 169.268 230.409 1.00 12.80 313 SER C O 1
ATOM 6150 N N . VAL C 3 314 ? 173.826 169.853 228.620 1.00 4.09 314 VAL C N 1
ATOM 6151 C CA . VAL C 3 314 ? 173.488 168.471 228.287 1.00 7.28 314 VAL C CA 1
ATOM 6152 C C . VAL C 3 314 ? 174.735 167.698 227.877 1.00 5.90 314 VAL C C 1
ATOM 6153 O O . VAL C 3 314 ? 174.935 166.546 228.287 1.00 9.41 314 VAL C O 1
ATOM 6157 N N . ILE C 3 315 ? 175.590 168.318 227.058 1.00 2.30 315 ILE C N 1
ATOM 6158 C CA . ILE C 3 315 ? 176.814 167.656 226.610 1.00 1.22 315 ILE C CA 1
ATOM 6159 C C . ILE C 3 315 ? 177.729 167.358 227.794 1.00 4.35 315 ILE C C 1
ATOM 6160 O O . ILE C 3 315 ? 178.332 166.281 227.876 1.00 0.19 315 ILE C O 1
ATOM 6165 N N . ASP C 3 316 ? 177.839 168.300 228.734 1.00 26.35 316 ASP C N 1
ATOM 6166 C CA . ASP C 3 316 ? 178.638 168.078 229.936 1.00 25.14 316 ASP C CA 1
ATOM 6167 C C . ASP C 3 316 ? 178.045 166.977 230.807 1.00 30.88 316 ASP C C 1
ATOM 6168 O O . ASP C 3 316 ? 178.786 166.194 231.412 1.00 24.47 316 ASP C O 1
ATOM 6173 N N . GLN C 3 317 ? 176.714 166.910 230.898 1.00 19.51 317 GLN C N 1
ATOM 6174 C CA . GLN C 3 317 ? 176.072 165.843 231.657 1.00 22.32 317 GLN C CA 1
ATOM 6175 C C . GLN C 3 317 ? 176.246 164.478 231.006 1.00 25.22 317 GLN C C 1
ATOM 6176 O O . GLN C 3 317 ? 176.206 163.463 231.709 1.00 25.05 317 GLN C O 1
ATOM 6182 N N . CYS C 3 318 ? 176.434 164.426 229.689 1.00 22.24 318 CYS C N 1
ATOM 6183 C CA . CYS C 3 318 ? 176.630 163.167 228.971 1.00 25.35 318 CYS C CA 1
ATOM 6184 C C . CYS C 3 318 ? 178.103 162.867 228.726 1.00 29.66 318 CYS C C 1
ATOM 6185 O O . CYS C 3 318 ? 178.474 162.369 227.661 1.00 24.91 318 CYS C O 1
ATOM 6188 N N . GLY C 3 319 ? 178.960 163.165 229.684 1.00 20.69 319 GLY C N 1
ATOM 6189 C CA . GLY C 3 319 ? 180.383 162.850 229.581 1.00 16.18 319 GLY C CA 1
ATOM 6190 C C . GLY C 3 319 ? 181.286 163.924 229.011 1.00 21.03 319 GLY C C 1
ATOM 6191 O O . GLY C 3 319 ? 182.328 164.228 229.587 1.00 20.06 319 GLY C O 1
ATOM 6192 N N . GLY C 3 320 ? 180.903 164.500 227.876 1.00 7.51 320 GLY C N 1
ATOM 6193 C CA . GLY C 3 320 ? 181.707 165.521 227.234 1.00 6.76 320 GLY C CA 1
ATOM 6194 C C . GLY C 3 320 ? 182.115 165.141 225.827 1.00 4.79 320 GLY C C 1
ATOM 6195 O O . GLY C 3 320 ? 181.517 164.248 225.222 1.00 1.45 320 GLY C O 1
ATOM 6196 N N . PHE C 3 321 ? 183.136 165.807 225.296 1.00 11.93 321 PHE C N 1
ATOM 6197 C CA . PHE C 3 321 ? 183.648 165.532 223.960 1.00 16.43 321 PHE C CA 1
ATOM 6198 C C . PHE C 3 321 ? 184.844 164.595 224.070 1.00 11.34 321 PHE C C 1
ATOM 6199 O O . PHE C 3 321 ? 185.828 164.918 224.744 1.00 15.96 321 PHE C O 1
ATOM 6207 N N . SER C 3 322 ? 184.755 163.434 223.418 1.00 40.85 322 SER C N 1
ATOM 6208 C CA . SER C 3 322 ? 185.906 162.542 223.354 1.00 36.54 322 SER C CA 1
ATOM 6209 C C . SER C 3 322 ? 186.952 163.057 222.375 1.00 33.88 322 SER C C 1
ATOM 6210 O O . SER C 3 322 ? 188.147 162.795 222.548 1.00 33.71 322 SER C O 1
ATOM 6213 N N . SER C 3 323 ? 186.521 163.785 221.348 1.00 44.72 323 SER C N 1
ATOM 6214 C CA . SER C 3 323 ? 187.422 164.410 220.393 1.00 47.63 323 SER C CA 1
ATOM 6215 C C . SER C 3 323 ? 186.782 165.706 219.918 1.00 41.83 323 SER C C 1
ATOM 6216 O O . SER C 3 323 ? 185.597 165.955 220.149 1.00 42.49 323 SER C O 1
ATOM 6219 N N . GLU C 3 324 ? 187.581 166.534 219.259 1.00 58.93 324 GLU C N 1
ATOM 6220 C CA . GLU C 3 324 ? 187.108 167.838 218.802 1.00 52.11 324 GLU C CA 1
ATOM 6221 C C . GLU C 3 324 ? 186.052 167.661 217.718 1.00 59.60 324 GLU C C 1
ATOM 6222 O O . GLU C 3 324 ? 186.329 167.023 216.694 1.00 51.04 324 GLU C O 1
ATOM 6228 N N . PRO C 3 325 ? 184.846 168.192 217.895 1.00 21.29 325 PRO C N 1
ATOM 6229 C CA . PRO C 3 325 ? 183.775 167.952 216.925 1.00 17.63 325 PRO C CA 1
ATOM 6230 C C . PRO C 3 325 ? 183.955 168.763 215.651 1.00 22.37 325 PRO C C 1
ATOM 6231 O O . PRO C 3 325 ? 184.682 169.756 215.601 1.00 19.94 325 PRO C O 1
ATOM 6235 N N . GLY C 3 326 ? 183.268 168.312 214.607 1.00 0.97 326 GLY C N 1
ATOM 6236 C CA . GLY C 3 326 ? 183.263 169.024 213.348 1.00 1.01 326 GLY C CA 1
ATOM 6237 C C . GLY C 3 326 ? 181.884 169.509 212.961 1.00 3.89 326 GLY C C 1
ATOM 6238 O O . GLY C 3 326 ? 181.739 170.293 212.020 1.00 7.16 326 GLY C O 1
ATOM 6239 N N . LYS C 3 327 ? 180.863 169.060 213.690 1.00 0.53 327 LYS C N 1
ATOM 6240 C CA . LYS C 3 327 ? 179.482 169.383 213.357 1.00 0.12 327 LYS C CA 1
ATOM 6241 C C . LYS C 3 327 ? 178.594 169.092 214.558 1.00 1.47 327 LYS C C 1
ATOM 6242 O O . LYS C 3 327 ? 178.684 168.012 215.149 1.00 9.37 327 LYS C O 1
ATOM 6248 N N . VAL C 3 328 ? 177.748 170.057 214.917 1.00 6.43 328 VAL C N 1
ATOM 6249 C CA . VAL C 3 328 ? 176.735 169.901 215.955 1.00 4.71 328 VAL C CA 1
ATOM 6250 C C . VAL C 3 328 ? 175.375 170.164 215.322 1.00 4.02 328 VAL C C 1
ATOM 6251 O O . VAL C 3 328 ? 175.169 171.214 214.704 1.00 8.96 328 VAL C O 1
ATOM 6255 N N . ILE C 3 329 ? 174.450 169.218 215.479 1.00 3.09 329 ILE C N 1
ATOM 6256 C CA . ILE C 3 329 ? 173.192 169.199 214.743 1.00 9.42 329 ILE C CA 1
ATOM 6257 C C . ILE C 3 329 ? 172.040 169.083 215.733 1.00 4.55 329 ILE C C 1
ATOM 6258 O O . ILE C 3 329 ? 172.086 168.259 216.655 1.00 1.81 329 ILE C O 1
ATOM 6263 N N . SER C 3 330 ? 171.016 169.915 215.542 1.00 7.04 330 SER C N 1
ATOM 6264 C CA . SER C 3 330 ? 169.784 169.874 216.325 1.00 2.60 330 SER C CA 1
ATOM 6265 C C . SER C 3 330 ? 168.757 169.049 215.553 1.00 6.86 330 SER C C 1
ATOM 6266 O O . SER C 3 330 ? 168.161 169.527 214.585 1.00 5.75 330 SER C O 1
ATOM 6269 N N . GLY C 3 331 ? 168.549 167.805 215.988 1.00 0.43 331 GLY C N 1
ATOM 6270 C CA . GLY C 3 331 ? 167.626 166.895 215.340 1.00 5.49 331 GLY C CA 1
ATOM 6271 C C . GLY C 3 331 ? 168.326 165.613 214.914 1.00 5.95 331 GLY C C 1
ATOM 6272 O O . GLY C 3 331 ? 169.190 165.093 215.630 1.00 2.87 331 GLY C O 1
ATOM 6273 N N . GLY C 3 332 ? 167.947 165.110 213.743 1.00 3.56 332 GLY C N 1
ATOM 6274 C CA . GLY C 3 332 ? 168.521 163.900 213.209 1.00 8.63 332 GLY C CA 1
ATOM 6275 C C . GLY C 3 332 ? 169.417 164.161 212.017 1.00 6.19 332 GLY C C 1
ATOM 6276 O O . GLY C 3 332 ? 169.595 165.301 211.582 1.00 6.40 332 GLY C O 1
ATOM 6277 N N . PRO C 3 333 ? 170.001 163.096 211.460 1.00 6.27 333 PRO C N 1
ATOM 6278 C CA . PRO C 3 333 ? 170.941 163.277 210.342 1.00 7.60 333 PRO C CA 1
ATOM 6279 C C . PRO C 3 333 ? 170.278 163.611 209.018 1.00 12.42 333 PRO C C 1
ATOM 6280 O O . PRO C 3 333 ? 170.953 164.147 208.132 1.00 12.22 333 PRO C O 1
ATOM 6284 N N . MET C 3 334 ? 168.990 163.318 208.845 1.00 0.88 334 MET C N 1
ATOM 6285 C CA . MET C 3 334 ? 168.336 163.521 207.560 1.00 8.64 334 MET C CA 1
ATOM 6286 C C . MET C 3 334 ? 167.610 164.855 207.452 1.00 1.36 334 MET C C 1
ATOM 6287 O O . MET C 3 334 ? 167.400 165.335 206.333 1.00 6.58 334 MET C O 1
ATOM 6292 N N . MET C 3 335 ? 167.221 165.464 208.579 1.00 7.34 335 MET C N 1
ATOM 6293 C CA . MET C 3 335 ? 166.465 166.711 208.538 1.00 5.95 335 MET C CA 1
ATOM 6294 C C . MET C 3 335 ? 166.930 167.728 209.579 1.00 5.46 335 MET C C 1
ATOM 6295 O O . MET C 3 335 ? 166.231 168.720 209.809 1.00 7.27 335 MET C O 1
ATOM 6300 N N . GLY C 3 336 ? 168.085 167.516 210.212 1.00 2.32 336 GLY C N 1
ATOM 6301 C CA . GLY C 3 336 ? 168.538 168.406 211.260 1.00 7.48 336 GLY C CA 1
ATOM 6302 C C . GLY C 3 336 ? 169.159 169.690 210.739 1.00 6.07 336 GLY C C 1
ATOM 6303 O O . GLY C 3 336 ? 169.407 169.862 209.548 1.00 0.95 336 GLY C O 1
ATOM 6304 N N . VAL C 3 337 ? 169.416 170.607 211.670 1.00 7.20 337 VAL C N 1
ATOM 6305 C CA . VAL C 3 337 ? 169.962 171.927 211.370 1.00 9.16 337 VAL C CA 1
ATOM 6306 C C . VAL C 3 337 ? 171.277 172.088 212.121 1.00 8.24 337 VAL C C 1
ATOM 6307 O O . VAL C 3 337 ? 171.343 171.828 213.327 1.00 6.73 337 VAL C O 1
ATOM 6311 N N . THR C 3 338 ? 172.318 172.517 211.409 1.00 7.48 338 THR C N 1
ATOM 6312 C CA . THR C 3 338 ? 173.641 172.677 211.998 1.00 9.85 338 THR C CA 1
ATOM 6313 C C . THR C 3 338 ? 173.756 174.007 212.735 1.00 2.40 338 THR C C 1
ATOM 6314 O O . THR C 3 338 ? 173.209 175.024 212.303 1.00 5.62 338 THR C O 1
ATOM 6318 N N . GLN C 3 339 ? 174.495 173.996 213.840 1.00 2.40 339 GLN C N 1
ATOM 6319 C CA . GLN C 3 339 ? 174.577 175.128 214.750 1.00 5.65 339 GLN C CA 1
ATOM 6320 C C . GLN C 3 339 ? 175.901 175.871 214.604 1.00 6.54 339 GLN C C 1
ATOM 6321 O O . GLN C 3 339 ? 176.864 175.375 214.016 1.00 9.12 339 GLN C O 1
ATOM 6327 N N . PHE C 3 340 ? 175.930 177.086 215.154 1.00 7.92 340 PHE C N 1
ATOM 6328 C CA . PHE C 3 340 ? 177.123 177.923 215.209 1.00 2.11 340 PHE C CA 1
ATOM 6329 C C . PHE C 3 340 ? 177.792 177.907 216.576 1.00 1.77 340 PHE C C 1
ATOM 6330 O O . PHE C 3 340 ? 179.020 177.830 216.659 1.00 6.45 340 PHE C O 1
ATOM 6338 N N . VAL C 3 341 ? 177.007 177.989 217.651 1.00 3.58 341 VAL C N 1
ATOM 6339 C CA . VAL C 3 341 ? 177.499 178.037 219.018 1.00 6.82 341 VAL C CA 1
ATOM 6340 C C . VAL C 3 341 ? 176.759 176.985 219.839 1.00 9.68 341 VAL C C 1
ATOM 6341 O O . VAL C 3 341 ? 175.844 176.322 219.353 1.00 2.92 341 VAL C O 1
ATOM 6345 N N . THR C 3 342 ? 177.168 176.837 221.101 1.00 17.20 342 THR C N 1
ATOM 6346 C CA . THR C 3 342 ? 176.560 175.881 222.019 1.00 16.23 342 THR C CA 1
ATOM 6347 C C . THR C 3 342 ? 175.812 176.561 223.163 1.00 21.22 342 THR C C 1
ATOM 6348 O O . THR C 3 342 ? 175.506 175.914 224.168 1.00 16.17 342 THR C O 1
ATOM 6352 N N . ASP C 3 343 ? 175.513 177.851 223.033 1.00 29.24 343 ASP C N 1
ATOM 6353 C CA . ASP C 3 343 ? 174.724 178.576 224.020 1.00 38.42 343 ASP C CA 1
ATOM 6354 C C . ASP C 3 343 ? 173.230 178.462 223.766 1.00 31.92 343 ASP C C 1
ATOM 6355 O O . ASP C 3 343 ? 172.442 179.110 224.462 1.00 33.00 343 ASP C O 1
ATOM 6360 N N . ILE C 3 344 ? 172.833 177.664 222.785 1.00 21.67 344 ILE C N 1
ATOM 6361 C CA . ILE C 3 344 ? 171.430 177.547 222.379 1.00 22.35 344 ILE C CA 1
ATOM 6362 C C . ILE C 3 344 ? 170.661 176.760 223.435 1.00 21.77 344 ILE C C 1
ATOM 6363 O O . ILE C 3 344 ? 171.114 175.679 223.847 1.00 22.59 344 ILE C O 1
ATOM 6368 N N . PRO C 3 345 ? 169.516 177.245 223.904 1.00 9.11 345 PRO C N 1
ATOM 6369 C CA . PRO C 3 345 ? 168.681 176.440 224.798 1.00 6.30 345 PRO C CA 1
ATOM 6370 C C . PRO C 3 345 ? 167.886 175.395 224.028 1.00 3.37 345 PRO C C 1
ATOM 6371 O O . PRO C 3 345 ? 167.704 175.477 222.813 1.00 8.39 345 PRO C O 1
ATOM 6375 N N . VAL C 3 346 ? 167.414 174.392 224.762 1.00 5.81 346 VAL C N 1
ATOM 6376 C CA . VAL C 3 346 ? 166.526 173.400 224.169 1.00 1.33 346 VAL C CA 1
ATOM 6377 C C . VAL C 3 346 ? 165.111 173.960 224.136 1.00 3.73 346 VAL C C 1
ATOM 6378 O O . VAL C 3 346 ? 164.722 174.791 224.965 1.00 2.04 346 VAL C O 1
ATOM 6382 N N . MET C 3 347 ? 164.338 173.522 223.151 1.00 37.97 347 MET C N 1
ATOM 6383 C CA . MET C 3 347 ? 163.002 174.041 222.904 1.00 32.66 347 MET C CA 1
ATOM 6384 C C . MET C 3 347 ? 161.991 172.897 222.954 1.00 35.77 347 MET C C 1
ATOM 6385 O O . MET C 3 347 ? 162.318 171.763 223.311 1.00 38.28 347 MET C O 1
ATOM 6390 N N . LYS C 3 348 ? 160.745 173.209 222.594 1.00 6.37 348 LYS C N 1
ATOM 6391 C CA . LYS C 3 348 ? 159.680 172.218 222.680 1.00 0.67 348 LYS C CA 1
ATOM 6392 C C . LYS C 3 348 ? 159.780 171.176 221.573 1.00 7.79 348 LYS C C 1
ATOM 6393 O O . LYS C 3 348 ? 159.325 170.041 221.752 1.00 3.26 348 LYS C O 1
ATOM 6399 N N . GLY C 3 349 ? 160.362 171.533 220.433 1.00 17.70 349 GLY C N 1
ATOM 6400 C CA . GLY C 3 349 ? 160.466 170.613 219.318 1.00 16.28 349 GLY C CA 1
ATOM 6401 C C . GLY C 3 349 ? 161.840 170.005 219.123 1.00 19.97 349 GLY C C 1
ATOM 6402 O O . GLY C 3 349 ? 162.126 169.456 218.056 1.00 16.06 349 GLY C O 1
ATOM 6403 N N . THR C 3 350 ? 162.699 170.092 220.135 1.00 8.20 350 THR C N 1
ATOM 6404 C CA . THR C 3 350 ? 164.050 169.547 220.059 1.00 4.03 350 THR C CA 1
ATOM 6405 C C . THR C 3 350 ? 164.030 168.095 220.521 1.00 2.67 350 THR C C 1
ATOM 6406 O O . THR C 3 350 ? 163.713 167.812 221.680 1.00 1.92 350 THR C O 1
ATOM 6410 N N . SER C 3 351 ? 164.377 167.178 219.616 1.00 3.52 351 SER C N 1
ATOM 6411 C CA . SER C 3 351 ? 164.303 165.750 219.889 1.00 3.76 351 SER C CA 1
ATOM 6412 C C . SER C 3 351 ? 165.659 165.067 220.005 1.00 6.33 351 SER C C 1
ATOM 6413 O O . SER C 3 351 ? 165.706 163.897 220.399 1.00 4.23 351 SER C O 1
ATOM 6416 N N . GLY C 3 352 ? 166.752 165.746 219.676 1.00 7.39 352 GLY C N 1
ATOM 6417 C CA . GLY C 3 352 ? 168.062 165.138 219.797 1.00 8.41 352 GLY C CA 1
ATOM 6418 C C . GLY C 3 352 ? 169.166 166.138 219.548 1.00 0.83 352 GLY C C 1
ATOM 6419 O O . GLY C 3 352 ? 168.955 167.188 218.934 1.00 0.40 352 GLY C O 1
ATOM 6420 N N . ILE C 3 353 ? 170.352 165.793 220.046 1.00 4.93 353 ILE C N 1
ATOM 6421 C CA . ILE C 3 353 ? 171.581 166.552 219.826 1.00 6.01 353 ILE C CA 1
ATOM 6422 C C . ILE C 3 353 ? 172.596 165.579 219.244 1.00 6.84 353 ILE C C 1
ATOM 6423 O O . ILE C 3 353 ? 172.984 164.614 219.913 1.00 4.78 353 ILE C O 1
ATOM 6428 N N . LEU C 3 354 ? 173.035 165.824 218.011 1.00 11.29 354 LEU C N 1
ATOM 6429 C CA . LEU C 3 354 ? 173.923 164.905 217.309 1.00 16.15 354 LEU C CA 1
ATOM 6430 C C . LEU C 3 354 ? 175.246 165.600 217.015 1.00 20.61 354 LEU C C 1
ATOM 6431 O O . LEU C 3 354 ? 175.283 166.587 216.277 1.00 11.33 354 LEU C O 1
ATOM 6436 N N . CYS C 3 355 ? 176.329 165.081 217.584 1.00 7.59 355 CYS C N 1
ATOM 6437 C CA . CYS C 3 355 ? 177.660 165.650 217.412 1.00 7.55 355 CYS C CA 1
ATOM 6438 C C . CYS C 3 355 ? 178.522 164.677 216.621 1.00 9.83 355 CYS C C 1
ATOM 6439 O O . CYS C 3 355 ? 178.719 163.534 217.044 1.00 6.36 355 CYS C O 1
ATOM 6442 N N . LEU C 3 356 ? 179.037 165.134 215.484 1.00 10.90 356 LEU C N 1
ATOM 6443 C CA . LEU C 3 356 ? 179.887 164.332 214.617 1.00 9.49 356 LEU C CA 1
ATOM 6444 C C . LEU C 3 356 ? 181.332 164.802 214.718 1.00 3.72 356 LEU C C 1
ATOM 6445 O O . LEU C 3 356 ? 181.613 165.957 215.043 1.00 4.04 356 LEU C O 1
ATOM 6450 N N . THR C 3 357 ? 182.251 163.885 214.436 1.00 25.33 357 THR C N 1
ATOM 6451 C CA . THR C 3 357 ? 183.670 164.197 214.461 1.00 21.98 357 THR C CA 1
ATOM 6452 C C . THR C 3 357 ? 184.094 164.779 213.112 1.00 23.82 357 THR C C 1
ATOM 6453 O O . THR C 3 357 ? 183.310 164.853 212.165 1.00 26.83 357 THR C O 1
ATOM 6457 N N . LYS C 3 358 ? 185.354 165.215 213.026 1.00 26.66 358 LYS C N 1
ATOM 6458 C CA . LYS C 3 358 ? 185.833 165.862 211.809 1.00 31.47 358 LYS C CA 1
ATOM 6459 C C . LYS C 3 358 ? 185.939 164.886 210.644 1.00 32.73 358 LYS C C 1
ATOM 6460 O O . LYS C 3 358 ? 185.816 165.293 209.484 1.00 23.95 358 LYS C O 1
ATOM 6466 N N . GLU C 3 359 ? 186.178 163.607 210.929 1.00 49.80 359 GLU C N 1
ATOM 6467 C CA . GLU C 3 359 ? 186.301 162.612 209.870 1.00 43.61 359 GLU C CA 1
ATOM 6468 C C . GLU C 3 359 ? 184.942 162.215 209.305 1.00 48.19 359 GLU C C 1
ATOM 6469 O O . GLU C 3 359 ? 184.822 161.948 208.105 1.00 49.57 359 GLU C O 1
ATOM 6475 N N . SER C 3 360 ? 183.911 162.168 210.150 1.00 23.45 360 SER C N 1
ATOM 6476 C CA . SER C 3 360 ? 182.580 161.759 209.720 1.00 22.20 360 SER C CA 1
ATOM 6477 C C . SER C 3 360 ? 181.764 162.897 209.123 1.00 18.80 360 SER C C 1
ATOM 6478 O O . SER C 3 360 ? 180.680 162.643 208.590 1.00 26.08 360 SER C O 1
ATOM 6481 N N . ALA C 3 361 ? 182.253 164.134 209.193 1.00 26.71 361 ALA C N 1
ATOM 6482 C CA . ALA C 3 361 ? 181.521 165.299 208.718 1.00 25.54 361 ALA C CA 1
ATOM 6483 C C . ALA C 3 361 ? 181.997 165.776 207.350 1.00 28.04 361 ALA C C 1
ATOM 6484 O O . ALA C 3 361 ? 181.660 166.891 206.940 1.00 20.21 361 ALA C O 1
ATOM 6486 N N . LYS C 3 362 ? 182.765 164.959 206.635 1.00 34.23 362 LYS C N 1
ATOM 6487 C CA . LYS C 3 362 ? 183.378 165.353 205.374 1.00 32.00 362 LYS C CA 1
ATOM 6488 C C . LYS C 3 362 ? 182.634 164.721 204.206 1.00 31.94 362 LYS C C 1
ATOM 6489 O O . LYS C 3 362 ? 182.400 163.509 204.195 1.00 33.30 362 LYS C O 1
ATOM 6495 N N . ILE C 3 363 ? 182.267 165.548 203.228 1.00 19.37 363 ILE C N 1
ATOM 6496 C CA . ILE C 3 363 ? 181.597 165.112 202.009 1.00 24.60 363 ILE C CA 1
ATOM 6497 C C . ILE C 3 363 ? 182.370 165.675 200.824 1.00 23.01 363 ILE C C 1
ATOM 6498 O O . ILE C 3 363 ? 182.867 166.806 200.880 1.00 18.91 363 ILE C O 1
ATOM 6503 N N . ALA C 3 364 ? 182.490 164.882 199.762 1.00 11.10 364 ALA C N 1
ATOM 6504 C CA . ALA C 3 364 ? 183.233 165.293 198.582 1.00 13.56 364 ALA C CA 1
ATOM 6505 C C . ALA C 3 364 ? 182.469 166.359 197.794 1.00 16.55 364 ALA C C 1
ATOM 6506 O O . ALA C 3 364 ? 181.272 166.588 197.988 1.00 8.92 364 ALA C O 1
ATOM 6508 N N . THR C 3 365 ? 183.193 167.016 196.892 1.00 16.83 365 THR C N 1
ATOM 6509 C CA . THR C 3 365 ? 182.631 168.071 196.066 1.00 9.86 365 THR C CA 1
ATOM 6510 C C . THR C 3 365 ? 181.673 167.481 195.026 1.00 9.64 365 THR C C 1
ATOM 6511 O O . THR C 3 365 ? 181.870 166.356 194.560 1.00 15.31 365 THR C O 1
ATOM 6515 N N . PRO C 3 366 ? 180.612 168.210 194.665 1.00 9.52 366 PRO C N 1
ATOM 6516 C CA . PRO C 3 366 ? 179.721 167.734 193.599 1.00 1.69 366 PRO C CA 1
ATOM 6517 C C . PRO C 3 366 ? 180.425 167.618 192.254 1.00 3.05 366 PRO C C 1
ATOM 6518 O O . PRO C 3 366 ? 181.380 168.340 191.959 1.00 3.91 366 PRO C O 1
ATOM 6522 N N . SER C 3 367 ? 179.933 166.688 191.434 1.00 9.48 367 SER C N 1
ATOM 6523 C CA . SER C 3 367 ? 180.477 166.440 190.103 1.00 11.10 367 SER C CA 1
ATOM 6524 C C . SER C 3 367 ? 179.382 166.510 189.046 1.00 11.18 367 SER C C 1
ATOM 6525 O O . SER C 3 367 ? 178.263 166.946 189.331 1.00 8.20 367 SER C O 1
ATOM 6528 N N . ASN C 3 368 ? 179.702 166.093 187.825 1.00 5.64 368 ASN C N 1
ATOM 6529 C CA . ASN C 3 368 ? 178.730 166.068 186.742 1.00 4.05 368 ASN C CA 1
ATOM 6530 C C . ASN C 3 368 ? 177.693 164.971 186.961 1.00 7.12 368 ASN C C 1
ATOM 6531 O O . ASN C 3 368 ? 177.978 163.921 187.540 1.00 7.54 368 ASN C O 1
ATOM 6536 N N . CYS C 3 369 ? 176.476 165.225 186.486 1.00 8.85 369 CYS C N 1
ATOM 6537 C CA . CYS C 3 369 ? 175.429 164.212 186.514 1.00 0.79 369 CYS C CA 1
ATOM 6538 C C . CYS C 3 369 ? 175.712 163.138 185.469 1.00 3.56 369 CYS C C 1
ATOM 6539 O O . CYS C 3 369 ? 176.062 163.447 184.327 1.00 3.60 369 CYS C O 1
ATOM 6542 N N . ILE C 3 370 ? 175.562 161.873 185.861 1.00 7.23 370 ILE C N 1
ATOM 6543 C CA . ILE C 3 370 ? 175.855 160.742 184.989 1.00 1.11 370 ILE C CA 1
ATOM 6544 C C . ILE C 3 370 ? 174.602 160.037 184.502 1.00 5.99 370 ILE C C 1
ATOM 6545 O O . ILE C 3 370 ? 174.714 159.006 183.826 1.00 5.09 370 ILE C O 1
ATOM 6550 N N . HIS C 3 371 ? 173.414 160.556 184.827 1.00 3.86 371 HIS C N 1
ATOM 6551 C CA . HIS C 3 371 ? 172.132 160.059 184.314 1.00 7.59 371 HIS C CA 1
ATOM 6552 C C . HIS C 3 371 ? 171.870 158.605 184.703 1.00 2.76 371 HIS C C 1
ATOM 6553 O O . HIS C 3 371 ? 171.338 157.823 183.916 1.00 6.14 371 HIS C O 1
ATOM 6560 N N . CYS C 3 372 ? 172.232 158.237 185.934 1.00 1.79 372 CYS C N 1
ATOM 6561 C CA . CYS C 3 372 ? 171.966 156.880 186.404 1.00 1.26 372 CYS C CA 1
ATOM 6562 C C . CYS C 3 372 ? 170.478 156.655 186.653 1.00 9.67 372 CYS C C 1
ATOM 6563 O O . CYS C 3 372 ? 169.941 155.597 186.308 1.00 0.56 372 CYS C O 1
ATOM 6566 N N . GLY C 3 373 ? 169.799 157.633 187.251 1.00 1.73 373 GLY C N 1
ATOM 6567 C CA . GLY C 3 373 ? 168.364 157.564 187.446 1.00 2.73 373 GLY C CA 1
ATOM 6568 C C . GLY C 3 373 ? 167.889 157.009 188.768 1.00 7.32 373 GLY C C 1
ATOM 6569 O O . GLY C 3 373 ? 166.730 156.594 188.860 1.00 8.55 373 GLY C O 1
ATOM 6570 N N . LYS C 3 374 ? 168.739 156.978 189.796 1.00 2.69 374 LYS C N 1
ATOM 6571 C CA . LYS C 3 374 ? 168.326 156.447 191.093 1.00 3.47 374 LYS C CA 1
ATOM 6572 C C . LYS C 3 374 ? 167.430 157.413 191.859 1.00 4.09 374 LYS C C 1
ATOM 6573 O O . LYS C 3 374 ? 166.566 156.976 192.635 1.00 8.27 374 LYS C O 1
ATOM 6579 N N . CYS C 3 375 ? 167.632 158.719 191.663 1.00 5.55 375 CYS C N 1
ATOM 6580 C CA . CYS C 3 375 ? 166.807 159.718 192.334 1.00 2.12 375 CYS C CA 1
ATOM 6581 C C . CYS C 3 375 ? 165.353 159.606 191.903 1.00 6.59 375 CYS C C 1
ATOM 6582 O O . CYS C 3 375 ? 164.440 159.833 192.705 1.00 0.72 375 CYS C O 1
ATOM 6585 N N . VAL C 3 376 ? 165.121 159.265 190.634 1.00 6.09 376 VAL C N 1
ATOM 6586 C CA . VAL C 3 376 ? 163.768 159.031 190.143 1.00 9.49 376 VAL C CA 1
ATOM 6587 C C . VAL C 3 376 ? 163.152 157.821 190.830 1.00 2.19 376 VAL C C 1
ATOM 6588 O O . VAL C 3 376 ? 161.944 157.791 191.093 1.00 5.44 376 VAL C O 1
ATOM 6592 N N . GLY C 3 377 ? 163.965 156.810 191.141 1.00 1.16 377 GLY C N 1
ATOM 6593 C CA . GLY C 3 377 ? 163.454 155.596 191.748 1.00 8.36 377 GLY C CA 1
ATOM 6594 C C . GLY C 3 377 ? 163.226 155.663 193.242 1.00 3.11 377 GLY C C 1
ATOM 6595 O O . GLY C 3 377 ? 162.436 154.873 193.766 1.00 4.37 377 GLY C O 1
ATOM 6596 N N . VAL C 3 378 ? 163.900 156.577 193.951 1.00 0.85 378 VAL C N 1
ATOM 6597 C CA . VAL C 3 378 ? 163.735 156.650 195.404 1.00 6.87 378 VAL C CA 1
ATOM 6598 C C . VAL C 3 378 ? 162.703 157.680 195.853 1.00 8.47 378 VAL C C 1
ATOM 6599 O O . VAL C 3 378 ? 162.409 157.756 197.054 1.00 4.84 378 VAL C O 1
ATOM 6603 N N . CYS C 3 379 ? 162.139 158.468 194.943 1.00 4.95 379 CYS C N 1
ATOM 6604 C CA . CYS C 3 379 ? 161.244 159.551 195.353 1.00 6.22 379 CYS C CA 1
ATOM 6605 C C . CYS C 3 379 ? 159.877 158.999 195.747 1.00 0.33 379 CYS C C 1
ATOM 6606 O O . CYS C 3 379 ? 159.269 158.255 194.972 1.00 0.62 379 CYS C O 1
ATOM 6609 N N . PRO C 3 380 ? 159.366 159.335 196.938 1.00 4.77 380 PRO C N 1
ATOM 6610 C CA . PRO C 3 380 ? 158.019 158.888 197.323 1.00 6.30 380 PRO C CA 1
ATOM 6611 C C . PRO C 3 380 ? 156.885 159.710 196.726 1.00 7.15 380 PRO C C 1
ATOM 6612 O O . PRO C 3 380 ? 155.729 159.273 196.799 1.00 1.09 380 PRO C O 1
ATOM 6616 N N . ILE C 3 381 ? 157.169 160.886 196.160 1.00 7.24 381 ILE C N 1
ATOM 6617 C CA . ILE C 3 381 ? 156.162 161.683 195.461 1.00 7.09 381 ILE C CA 1
ATOM 6618 C C . ILE C 3 381 ? 156.185 161.435 193.956 1.00 4.69 381 ILE C C 1
ATOM 6619 O O . ILE C 3 381 ? 155.317 161.959 193.238 1.00 0.91 381 ILE C O 1
ATOM 6624 N N . HIS C 3 382 ? 157.135 160.636 193.463 1.00 5.46 382 HIS C N 1
ATOM 6625 C CA . HIS C 3 382 ? 157.270 160.290 192.045 1.00 3.78 382 HIS C CA 1
ATOM 6626 C C . HIS C 3 382 ? 157.512 161.532 191.188 1.00 5.05 382 HIS C C 1
ATOM 6627 O O . HIS C 3 382 ? 156.813 161.789 190.207 1.00 4.73 382 HIS C O 1
ATOM 6634 N N . LEU C 3 383 ? 158.525 162.305 191.570 1.00 7.86 383 LEU C N 1
ATOM 6635 C CA . LEU C 3 383 ? 159.022 163.425 190.792 1.00 4.82 383 LEU C CA 1
ATOM 6636 C C . LEU C 3 383 ? 160.310 163.009 190.081 1.00 9.89 383 LEU C C 1
ATOM 6637 O O . LEU C 3 383 ? 160.719 161.846 190.119 1.00 8.84 383 LEU C O 1
ATOM 6642 N N . GLN C 3 384 ? 160.959 163.965 189.418 1.00 7.29 384 GLN C N 1
ATOM 6643 C CA . GLN C 3 384 ? 162.235 163.740 188.740 1.00 4.18 384 GLN C CA 1
ATOM 6644 C C . GLN C 3 384 ? 163.220 164.798 189.220 1.00 0.96 384 GLN C C 1
ATOM 6645 O O . GLN C 3 384 ? 163.324 165.880 188.627 1.00 3.15 384 GLN C O 1
ATOM 6651 N N . PRO C 3 385 ? 163.954 164.517 190.303 1.00 6.83 385 PRO C N 1
ATOM 6652 C CA . PRO C 3 385 ? 164.774 165.562 190.946 1.00 0.84 385 PRO C CA 1
ATOM 6653 C C . PRO C 3 385 ? 165.864 166.162 190.070 1.00 3.75 385 PRO C C 1
ATOM 6654 O O . PRO C 3 385 ? 166.204 167.341 190.251 1.00 1.90 385 PRO C O 1
ATOM 6658 N N . LEU C 3 386 ? 166.425 165.390 189.135 1.00 1.80 386 LEU C N 1
ATOM 6659 C CA . LEU C 3 386 ? 167.537 165.884 188.327 1.00 1.57 386 LEU C CA 1
ATOM 6660 C C . LEU C 3 386 ? 167.116 167.058 187.450 1.00 2.37 386 LEU C C 1
ATOM 6661 O O . LEU C 3 386 ? 167.840 168.056 187.346 1.00 3.28 386 LEU C O 1
ATOM 6666 N N . ASN C 3 387 ? 165.933 166.973 186.837 1.00 6.04 387 ASN C N 1
ATOM 6667 C CA . ASN C 3 387 ? 165.478 168.038 185.951 1.00 0.56 387 ASN C CA 1
ATOM 6668 C C . ASN C 3 387 ? 165.158 169.309 186.726 1.00 2.45 387 ASN C C 1
ATOM 6669 O O . ASN C 3 387 ? 165.500 170.412 186.282 1.00 8.34 387 ASN C O 1
ATOM 6674 N N . ILE C 3 388 ? 164.514 169.176 187.890 1.00 2.44 388 ILE C N 1
ATOM 6675 C CA . ILE C 3 388 ? 164.209 170.343 188.714 1.00 7.10 388 ILE C CA 1
ATOM 6676 C C . ILE C 3 388 ? 165.492 171.013 189.185 1.00 3.00 388 ILE C C 1
ATOM 6677 O O . ILE C 3 388 ? 165.609 172.244 189.161 1.00 6.77 388 ILE C O 1
ATOM 6682 N N . ALA C 3 389 ? 166.477 170.218 189.615 1.00 4.57 389 ALA C N 1
ATOM 6683 C CA . ALA C 3 389 ? 167.741 170.791 190.070 1.00 5.83 389 ALA C CA 1
ATOM 6684 C C . ALA C 3 389 ? 168.474 171.507 188.939 1.00 3.21 389 ALA C C 1
ATOM 6685 O O . ALA C 3 389 ? 168.992 172.617 189.129 1.00 7.06 389 ALA C O 1
ATOM 6687 N N . GLU C 3 390 ? 168.511 170.902 187.746 1.00 17.76 390 GLU C N 1
ATOM 6688 C CA . GLU C 3 390 ? 169.203 171.533 186.625 1.00 18.84 390 GLU C CA 1
ATOM 6689 C C . GLU C 3 390 ? 168.491 172.794 186.149 1.00 22.12 390 GLU C C 1
ATOM 6690 O O . GLU C 3 390 ? 169.152 173.745 185.720 1.00 25.02 390 GLU C O 1
ATOM 6696 N N . TYR C 3 391 ? 167.156 172.823 186.199 1.00 9.40 391 TYR C N 1
ATOM 6697 C CA . TYR C 3 391 ? 166.437 174.040 185.833 1.00 5.12 391 TYR C CA 1
ATOM 6698 C C . TYR C 3 391 ? 166.634 175.134 186.875 1.00 10.86 391 TYR C C 1
ATOM 6699 O O . TYR C 3 391 ? 166.769 176.311 186.527 1.00 9.62 391 TYR C O 1
ATOM 6708 N N . SER C 3 392 ? 166.649 174.763 188.158 1.00 5.58 392 SER C N 1
ATOM 6709 C CA . SER C 3 392 ? 166.842 175.742 189.221 1.00 7.80 392 SER C CA 1
ATOM 6710 C C . SER C 3 392 ? 168.245 176.330 189.204 1.00 0.79 392 SER C C 1
ATOM 6711 O O . SER C 3 392 ? 168.432 177.489 189.586 1.00 2.29 392 SER C O 1
ATOM 6714 N N . GLN C 3 393 ? 169.239 175.555 188.768 1.00 14.90 393 GLN C N 1
ATOM 6715 C CA . GLN C 3 393 ? 170.613 176.041 188.779 1.00 16.12 393 GLN C CA 1
ATOM 6716 C C . GLN C 3 393 ? 170.898 177.103 187.721 1.00 10.91 393 GLN C C 1
ATOM 6717 O O . GLN C 3 393 ? 171.975 177.705 187.760 1.00 8.97 393 GLN C O 1
ATOM 6723 N N . ARG C 3 394 ? 169.982 177.353 186.782 1.00 26.49 394 ARG C N 1
ATOM 6724 C CA . ARG C 3 394 ? 170.180 178.401 185.785 1.00 27.83 394 ARG C CA 1
ATOM 6725 C C . ARG C 3 394 ? 168.998 179.365 185.738 1.00 27.71 394 ARG C C 1
ATOM 6726 O O . ARG C 3 394 ? 168.750 179.995 184.706 1.00 21.41 394 ARG C O 1
ATOM 6734 N N . ASN C 3 395 ? 168.261 179.476 186.848 1.00 11.52 395 ASN C N 1
ATOM 6735 C CA . ASN C 3 395 ? 167.251 180.519 187.068 1.00 7.08 395 ASN C CA 1
ATOM 6736 C C . ASN C 3 395 ? 166.098 180.437 186.067 1.00 8.52 395 ASN C C 1
ATOM 6737 O O . ASN C 3 395 ? 165.722 181.427 185.438 1.00 10.20 395 ASN C O 1
ATOM 6742 N N . MET C 3 396 ? 165.519 179.248 185.936 1.00 3.15 396 MET C N 1
ATOM 6743 C CA . MET C 3 396 ? 164.347 179.028 185.088 1.00 2.50 396 MET C CA 1
ATOM 6744 C C . MET C 3 396 ? 163.202 178.594 185.995 1.00 0.36 396 MET C C 1
ATOM 6745 O O . MET C 3 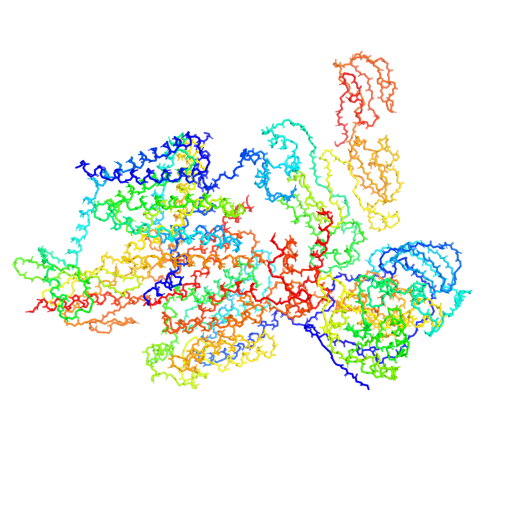396 ? 162.950 177.399 186.164 1.00 1.55 396 MET C O 1
ATOM 6750 N N . TRP C 3 397 ? 162.497 179.570 186.569 1.00 1.63 397 TRP C N 1
ATOM 6751 C CA . TRP C 3 397 ? 161.474 179.262 187.561 1.00 8.37 397 TRP C CA 1
ATOM 6752 C C . TRP C 3 397 ? 160.184 178.748 186.933 1.00 9.73 397 TRP C C 1
ATOM 6753 O O . TRP C 3 397 ? 159.444 178.001 187.582 1.00 7.55 397 TRP C O 1
ATOM 6764 N N . ASP C 3 398 ? 159.895 179.132 185.688 1.00 34.18 398 ASP C N 1
ATOM 6765 C CA . ASP C 3 398 ? 158.702 178.630 185.012 1.00 31.15 398 ASP C CA 1
ATOM 6766 C C . ASP C 3 398 ? 158.800 177.133 184.743 1.00 29.56 398 ASP C C 1
ATOM 6767 O O . ASP C 3 398 ? 157.826 176.396 184.936 1.00 33.94 398 ASP C O 1
ATOM 6772 N N . LYS C 3 399 ? 159.969 176.667 184.295 1.00 28.22 399 LYS C N 1
ATOM 6773 C CA . LYS C 3 399 ? 160.163 175.239 184.071 1.00 24.25 399 LYS C CA 1
ATOM 6774 C C . LYS C 3 399 ? 160.183 174.464 185.379 1.00 29.91 399 LYS C C 1
ATOM 6775 O O . LYS C 3 399 ? 159.750 173.308 185.418 1.00 25.31 399 LYS C O 1
ATOM 6781 N N . CYS C 3 400 ? 160.700 175.071 186.450 1.00 3.51 400 CYS C N 1
ATOM 6782 C CA . CYS C 3 400 ? 160.646 174.439 187.764 1.00 1.62 400 CYS C CA 1
ATOM 6783 C C . CYS C 3 400 ? 159.209 174.292 188.244 1.00 4.21 400 CYS C C 1
ATOM 6784 O O . CYS C 3 400 ? 158.837 173.254 188.801 1.00 8.41 400 CYS C O 1
ATOM 6787 N N . GLU C 3 401 ? 158.388 175.326 188.043 1.00 23.88 401 GLU C N 1
ATOM 6788 C CA . GLU C 3 401 ? 157.000 175.271 188.488 1.00 22.06 401 GLU C CA 1
ATOM 6789 C C . GLU C 3 401 ? 156.184 174.288 187.659 1.00 22.76 401 GLU C C 1
ATOM 6790 O O . GLU C 3 401 ? 155.336 173.568 188.199 1.00 26.20 401 GLU C O 1
ATOM 6796 N N . SER C 3 402 ? 156.423 174.240 186.347 1.00 21.33 402 SER C N 1
ATOM 6797 C CA . SER C 3 402 ? 155.687 173.318 185.491 1.00 28.25 402 SER C CA 1
ATOM 6798 C C . SER C 3 402 ? 156.102 171.865 185.687 1.00 19.66 402 SER C C 1
ATOM 6799 O O . SER C 3 402 ? 155.424 170.973 185.170 1.00 28.18 402 SER C O 1
ATOM 6802 N N . ASN C 3 403 ? 157.188 171.610 186.416 1.00 5.80 403 ASN C N 1
ATOM 6803 C CA . ASN C 3 403 ? 157.668 170.264 186.698 1.00 8.84 403 ASN C CA 1
ATOM 6804 C C . ASN C 3 403 ? 157.295 169.796 188.101 1.00 10.52 403 ASN C C 1
ATOM 6805 O O . ASN C 3 403 ? 157.914 168.858 188.615 1.00 7.68 403 ASN C O 1
ATOM 6810 N N . ASN C 3 404 ? 156.309 170.445 188.728 1.00 0.76 404 ASN C N 1
ATOM 6811 C CA . ASN C 3 404 ? 155.761 170.059 190.031 1.00 8.42 404 ASN C CA 1
ATOM 6812 C C . ASN C 3 404 ? 156.830 170.097 191.126 1.00 7.48 404 ASN C C 1
ATOM 6813 O O . ASN C 3 404 ? 157.160 169.088 191.748 1.00 2.30 404 ASN C O 1
ATOM 6818 N N . ALA C 3 405 ? 157.371 171.291 191.352 1.00 4.36 405 ALA C N 1
ATOM 6819 C CA . ALA C 3 405 ? 158.378 171.488 192.385 1.00 7.89 405 ALA C CA 1
ATOM 6820 C C . ALA C 3 405 ? 157.793 171.892 193.730 1.00 4.66 405 ALA C C 1
ATOM 6821 O O . ALA C 3 405 ? 158.534 171.939 194.717 1.00 6.73 405 ALA C O 1
ATOM 6823 N N . MET C 3 406 ? 156.497 172.180 193.800 1.00 9.38 406 MET C N 1
ATOM 6824 C CA . MET C 3 406 ? 155.882 172.688 195.018 1.00 9.85 406 MET C CA 1
ATOM 6825 C C . MET C 3 406 ? 155.286 171.595 195.894 1.00 8.83 406 MET C C 1
ATOM 6826 O O . MET C 3 406 ? 154.773 171.903 196.974 1.00 2.43 406 MET C O 1
ATOM 6831 N N . ASP C 3 407 ? 155.334 170.334 195.465 1.00 8.56 407 ASP C N 1
ATOM 6832 C CA . ASP C 3 407 ? 154.850 169.221 196.273 1.00 14.20 407 ASP C CA 1
ATOM 6833 C C . ASP C 3 407 ? 155.984 168.343 196.788 1.00 5.99 407 ASP C C 1
ATOM 6834 O O . ASP C 3 407 ? 155.744 167.209 197.211 1.00 7.75 407 ASP C O 1
ATOM 6839 N N . CYS C 3 408 ? 157.213 168.844 196.755 1.00 6.87 408 CYS C N 1
ATOM 6840 C CA . CYS C 3 408 ? 158.322 168.159 197.399 1.00 8.89 408 CYS C CA 1
ATOM 6841 C C . CYS C 3 408 ? 158.215 168.309 198.913 1.00 4.87 408 CYS C C 1
ATOM 6842 O O . CYS C 3 408 ? 157.975 169.403 199.428 1.00 5.36 408 CYS C O 1
ATOM 6845 N N . ILE C 3 409 ? 158.383 167.196 199.629 1.00 2.42 409 ILE C N 1
ATOM 6846 C CA . ILE C 3 409 ? 158.292 167.192 201.084 1.00 2.21 409 ILE C CA 1
ATOM 6847 C C . ILE C 3 409 ? 159.654 167.391 201.741 1.00 5.61 409 ILE C C 1
ATOM 6848 O O . ILE C 3 409 ? 159.753 167.356 202.970 1.00 7.17 409 ILE C O 1
ATOM 6853 N N . GLU C 3 410 ? 160.704 167.600 200.943 1.00 4.68 410 GLU C N 1
ATOM 6854 C CA . GLU C 3 410 ? 162.053 167.919 201.421 1.00 7.06 410 GLU C CA 1
ATOM 6855 C C . GLU C 3 410 ? 162.597 166.854 202.371 1.00 5.59 410 GLU C C 1
ATOM 6856 O O . GLU C 3 410 ? 163.210 167.158 203.393 1.00 0.78 410 GLU C O 1
ATOM 6862 N N . CYS C 3 411 ? 162.395 165.591 202.009 1.00 5.68 411 CYS C N 1
ATOM 6863 C CA . CYS C 3 411 ? 162.835 164.466 202.824 1.00 3.75 411 CYS C CA 1
ATOM 6864 C C . CYS C 3 411 ? 164.335 164.206 202.731 1.00 9.03 411 CYS C C 1
ATOM 6865 O O . CYS C 3 411 ? 164.928 163.750 203.713 1.00 6.77 411 CYS C O 1
ATOM 6868 N N . GLY C 3 412 ? 164.963 164.488 201.591 1.00 2.18 412 GLY C N 1
ATOM 6869 C CA . GLY C 3 412 ? 166.400 164.343 201.470 1.00 0.86 412 GLY C CA 1
ATOM 6870 C C . GLY C 3 412 ? 166.891 163.052 200.851 1.00 3.60 412 GLY C C 1
ATOM 6871 O O . GLY C 3 412 ? 168.093 162.903 200.625 1.00 0.49 412 GLY C O 1
ATOM 6872 N N . SER C 3 413 ? 165.988 162.103 200.600 1.00 1.46 413 SER C N 1
ATOM 6873 C CA . SER C 3 413 ? 166.345 160.796 200.053 1.00 4.53 413 SER C CA 1
ATOM 6874 C C . SER C 3 413 ? 167.046 160.892 198.704 1.00 9.83 413 SER C C 1
ATOM 6875 O O . SER C 3 413 ? 167.927 160.082 198.401 1.00 8.42 413 SER C O 1
ATOM 6878 N N . CYS C 3 414 ? 166.649 161.864 197.881 1.00 2.83 414 CYS C N 1
ATOM 6879 C CA . CYS C 3 414 ? 167.256 162.019 196.562 1.00 1.97 414 CYS C CA 1
ATOM 6880 C C . CYS C 3 414 ? 168.722 162.419 196.665 1.00 3.09 414 CYS C C 1
ATOM 6881 O O . CYS C 3 414 ? 169.556 161.955 195.879 1.00 5.29 414 CYS C O 1
ATOM 6884 N N . SER C 3 415 ? 169.055 163.283 197.623 1.00 1.67 415 SER C N 1
ATOM 6885 C CA . SER C 3 415 ? 170.428 163.733 197.808 1.00 3.74 415 SER C CA 1
ATOM 6886 C C . SER C 3 415 ? 171.312 162.682 198.468 1.00 5.82 415 SER C C 1
ATOM 6887 O O . SER C 3 415 ? 172.537 162.742 198.325 1.00 8.11 415 SER C O 1
ATOM 6890 N N . TYR C 3 416 ? 170.718 161.723 199.177 1.00 4.17 416 TYR C N 1
ATOM 6891 C CA . TYR C 3 416 ? 171.467 160.675 199.861 1.00 9.42 416 TYR C CA 1
ATOM 6892 C C . TYR C 3 416 ? 172.018 159.632 198.893 1.00 2.96 416 TYR C C 1
ATOM 6893 O O . TYR C 3 416 ? 173.109 159.099 199.120 1.00 3.68 416 TYR C O 1
ATOM 6902 N N . ILE C 3 417 ? 171.291 159.342 197.808 1.00 7.94 417 ILE C N 1
ATOM 6903 C CA . ILE C 3 417 ? 171.622 158.227 196.924 1.00 2.14 417 ILE C CA 1
ATOM 6904 C C . ILE C 3 417 ? 172.460 158.646 195.719 1.00 6.41 417 ILE C C 1
ATOM 6905 O O . ILE C 3 417 ? 172.877 157.781 194.936 1.00 7.31 417 ILE C O 1
ATOM 6910 N N . CYS C 3 418 ? 172.740 159.931 195.557 1.00 7.03 418 CYS C N 1
ATOM 6911 C CA . CYS C 3 418 ? 173.438 160.412 194.365 1.00 5.60 418 CYS C CA 1
ATOM 6912 C C . CYS C 3 418 ? 174.899 159.980 194.369 1.00 3.38 418 CYS C C 1
ATOM 6913 O O . CYS C 3 418 ? 175.613 160.257 195.342 1.00 3.46 418 CYS C O 1
ATOM 6916 N N . PRO C 3 419 ? 175.383 159.301 193.323 1.00 4.82 419 PRO C N 1
ATOM 6917 C CA . PRO C 3 419 ? 176.816 158.975 193.266 1.00 9.79 419 PRO C CA 1
ATOM 6918 C C . PRO C 3 419 ? 177.694 160.173 192.958 1.00 4.12 419 PRO C C 1
ATOM 6919 O O . PRO C 3 419 ? 178.880 160.163 193.307 1.00 3.69 419 PRO C O 1
ATOM 6923 N N . ALA C 3 420 ? 177.156 161.198 192.303 1.00 1.31 420 ALA C N 1
ATOM 6924 C CA . ALA C 3 420 ? 177.904 162.400 191.967 1.00 1.51 420 ALA C CA 1
ATOM 6925 C C . ALA C 3 420 ? 177.917 163.423 193.092 1.00 1.59 420 ALA C C 1
ATOM 6926 O O . ALA C 3 420 ? 178.541 164.477 192.936 1.00 0.91 420 ALA C O 1
ATOM 6928 N N . LYS C 3 421 ? 177.234 163.138 194.205 1.00 8.38 421 LYS C N 1
ATOM 6929 C CA . LYS C 3 421 ? 177.253 163.965 195.415 1.00 3.05 421 LYS C CA 1
ATOM 6930 C C . LYS C 3 421 ? 176.733 165.378 195.147 1.00 3.53 421 LYS C C 1
ATOM 6931 O O . LYS C 3 421 ? 177.350 166.373 195.527 1.00 7.30 421 LYS C O 1
ATOM 6937 N N . ARG C 3 422 ? 175.572 165.460 194.501 1.00 8.93 422 ARG C N 1
ATOM 6938 C CA . ARG C 3 422 ? 174.972 166.742 194.173 1.00 0.57 422 ARG C CA 1
ATOM 6939 C C . ARG C 3 422 ? 174.101 167.241 195.327 1.00 3.89 422 ARG C C 1
ATOM 6940 O O . ARG C 3 422 ? 173.953 166.591 196.364 1.00 2.65 422 ARG C O 1
ATOM 6948 N N . THR C 3 423 ? 173.494 168.410 195.124 1.00 2.51 423 THR C N 1
ATOM 6949 C CA . THR C 3 423 ? 172.901 169.219 196.188 1.00 9.08 423 THR C CA 1
ATOM 6950 C C . THR C 3 423 ? 171.439 169.503 195.779 1.00 4.50 423 THR C C 1
ATOM 6951 O O . THR C 3 423 ? 170.977 170.628 195.599 1.00 6.54 423 THR C O 1
ATOM 6955 N N . LEU C 3 424 ? 170.726 168.405 195.512 1.00 4.42 424 LEU C N 1
ATOM 6956 C CA . LEU C 3 424 ? 169.433 168.471 194.833 1.00 1.35 424 LEU C CA 1
ATOM 6957 C C . LEU C 3 424 ? 168.364 169.152 195.685 1.00 6.35 424 LEU C C 1
ATOM 6958 O O . LEU C 3 424 ? 167.634 170.028 195.198 1.00 3.52 424 LEU C O 1
ATOM 6963 N N . VAL C 3 425 ? 168.251 168.764 196.958 1.00 6.78 425 VAL C N 1
ATOM 6964 C CA . VAL C 3 425 ? 167.159 169.267 197.789 1.00 3.36 425 VAL C CA 1
ATOM 6965 C C . VAL C 3 425 ? 167.323 170.759 198.073 1.00 7.50 425 VAL C C 1
ATOM 6966 O O . VAL C 3 425 ? 166.331 171.494 198.147 1.00 5.57 425 VAL C O 1
ATOM 6970 N N . SER C 3 426 ? 168.561 171.240 198.207 1.00 22.98 426 SER C N 1
ATOM 6971 C CA . SER C 3 426 ? 168.787 172.669 198.400 1.00 28.65 426 SER C CA 1
ATOM 6972 C C . SER C 3 426 ? 168.368 173.472 197.173 1.00 21.05 426 SER C C 1
ATOM 6973 O O . SER C 3 426 ? 167.791 174.560 197.301 1.00 21.48 426 SER C O 1
ATOM 6976 N N . SER C 3 427 ? 168.644 172.952 195.974 1.00 9.44 427 SER C N 1
ATOM 6977 C CA . SER C 3 427 ? 168.205 173.621 194.753 1.00 7.80 427 SER C CA 1
ATOM 6978 C C . SER C 3 427 ? 166.684 173.642 194.649 1.00 7.44 427 SER C C 1
ATOM 6979 O O . SER C 3 427 ? 166.094 174.644 194.218 1.00 4.92 427 SER C O 1
ATOM 6982 N N . ILE C 3 428 ? 166.029 172.546 195.043 1.00 5.96 428 ILE C N 1
ATOM 6983 C CA . ILE C 3 428 ? 164.568 172.520 195.036 1.00 8.98 428 ILE C CA 1
ATOM 6984 C C . ILE C 3 428 ? 164.008 173.531 196.034 1.00 1.21 428 ILE C C 1
ATOM 6985 O O . ILE C 3 428 ? 162.995 174.192 195.769 1.00 5.09 428 ILE C O 1
ATOM 6990 N N . ARG C 3 429 ? 164.670 173.685 197.185 1.00 6.64 429 ARG C N 1
ATOM 6991 C CA . ARG C 3 429 ? 164.251 174.691 198.162 1.00 2.72 429 ARG C CA 1
ATOM 6992 C C . ARG C 3 429 ? 164.400 176.106 197.612 1.00 8.31 429 ARG C C 1
ATOM 6993 O O . ARG C 3 429 ? 163.535 176.962 197.840 1.00 2.44 429 ARG C O 1
ATOM 7001 N N . VAL C 3 430 ? 165.499 176.373 196.900 1.00 0.52 430 VAL C N 1
ATOM 7002 C CA . VAL C 3 430 ? 165.692 177.683 196.275 1.00 6.75 430 VAL C CA 1
ATOM 7003 C C . VAL C 3 430 ? 164.575 177.965 195.276 1.00 7.22 430 VAL C C 1
ATOM 7004 O O . VAL C 3 430 ? 164.008 179.068 195.244 1.00 9.04 430 VAL C O 1
ATOM 7008 N N . ALA C 3 431 ? 164.234 176.966 194.455 1.00 8.81 431 ALA C N 1
ATOM 7009 C CA . ALA C 3 431 ? 163.161 177.134 193.478 1.00 6.52 431 ALA C CA 1
ATOM 7010 C C . ALA C 3 431 ? 161.820 177.401 194.154 1.00 9.15 431 ALA C C 1
ATOM 7011 O O . ALA C 3 431 ? 161.056 178.268 193.710 1.00 8.80 431 ALA C O 1
ATOM 7013 N N . LYS C 3 432 ? 161.514 176.661 195.225 1.00 6.70 432 LYS C N 1
ATOM 7014 C CA . LYS C 3 432 ? 160.252 176.860 195.935 1.00 7.45 432 LYS C CA 1
ATOM 7015 C C . LYS C 3 432 ? 160.170 178.253 196.546 1.00 4.22 432 LYS C C 1
ATOM 7016 O O . LYS C 3 432 ? 159.123 178.913 196.473 1.00 1.54 432 LYS C O 1
ATOM 7022 N N . ARG C 3 433 ? 161.267 178.717 197.154 1.00 7.19 433 ARG C N 1
ATOM 7023 C CA . ARG C 3 433 ? 161.288 180.058 197.731 1.00 8.62 433 ARG C CA 1
ATOM 7024 C C . ARG C 3 433 ? 161.078 181.122 196.663 1.00 8.96 433 ARG C C 1
ATOM 7025 O O . ARG C 3 433 ? 160.331 182.085 196.875 1.00 9.57 433 ARG C O 1
ATOM 7033 N N . GLU C 3 434 ? 161.726 180.964 195.504 1.00 14.50 434 GLU C N 1
ATOM 7034 C CA . GLU C 3 434 ? 161.563 181.944 194.433 1.00 23.71 434 GLU C CA 1
ATOM 7035 C C . GLU C 3 434 ? 160.138 181.959 193.892 1.00 19.75 434 GLU C C 1
ATOM 7036 O O . GLU C 3 434 ? 159.591 183.032 193.613 1.00 19.71 434 GLU C O 1
ATOM 7042 N N . ILE C 3 435 ? 159.519 180.785 193.740 1.00 7.86 435 ILE C N 1
ATOM 7043 C CA . ILE C 3 435 ? 158.141 180.728 193.249 1.00 6.31 435 ILE C CA 1
ATOM 7044 C C . ILE C 3 435 ? 157.190 181.397 194.236 1.00 7.74 435 ILE C C 1
ATOM 7045 O O . ILE C 3 435 ? 156.326 182.198 193.847 1.00 5.81 435 ILE C O 1
ATOM 7050 N N . ILE C 3 436 ? 157.347 181.097 195.529 1.00 26.16 436 ILE C N 1
ATOM 7051 C CA . ILE C 3 436 ? 156.479 181.686 196.546 1.00 17.97 436 ILE C CA 1
ATOM 7052 C C . ILE C 3 436 ? 156.660 183.201 196.600 1.00 21.33 436 ILE C C 1
ATOM 7053 O O . ILE C 3 436 ? 155.683 183.950 196.724 1.00 23.79 436 ILE C O 1
ATOM 7058 N N . ALA C 3 437 ? 157.905 183.678 196.493 1.00 40.77 437 ALA C N 1
ATOM 7059 C CA . ALA C 3 437 ? 158.150 185.118 196.483 1.00 44.12 437 ALA C CA 1
ATOM 7060 C C . ALA C 3 437 ? 157.542 185.783 195.254 1.00 45.97 437 ALA C C 1
ATOM 7061 O O . ALA C 3 437 ? 156.973 186.875 195.354 1.00 47.31 437 ALA C O 1
ATOM 7063 N N . GLN C 3 438 ? 157.652 185.144 194.086 1.00 60.19 438 GLN C N 1
ATOM 7064 C CA . GLN C 3 438 ? 157.080 185.710 192.869 1.00 63.68 438 GLN C CA 1
ATOM 7065 C C . GLN C 3 438 ? 155.559 185.723 192.891 1.00 57.15 438 GLN C C 1
ATOM 7066 O O . GLN C 3 438 ? 154.952 186.556 192.211 1.00 64.85 438 GLN C O 1
ATOM 7072 N N . ARG C 3 439 ? 154.927 184.821 193.648 1.00 53.99 439 ARG C N 1
ATOM 7073 C CA . ARG C 3 439 ? 153.473 184.849 193.759 1.00 56.43 439 ARG C CA 1
ATOM 7074 C C . ARG C 3 439 ? 152.953 186.068 194.512 1.00 62.28 439 ARG C C 1
ATOM 7075 O O . ARG C 3 439 ? 151.756 186.362 194.429 1.00 61.98 439 ARG C O 1
ATOM 7083 N N . ARG C 3 440 ? 153.812 186.779 195.243 1.00 100.12 440 ARG C N 1
ATOM 7084 C CA . ARG C 3 440 ? 153.395 187.949 196.007 1.00 95.23 440 ARG C CA 1
ATOM 7085 C C . ARG C 3 440 ? 153.676 189.268 195.302 1.00 99.54 440 ARG C C 1
ATOM 7086 O O . ARG C 3 440 ? 152.854 190.186 195.385 1.00 97.35 440 ARG C O 1
ATOM 7094 N N . LYS C 3 441 ? 154.806 189.389 194.611 1.00 110.25 441 LYS C N 1
ATOM 7095 C CA . LYS C 3 441 ? 155.181 190.629 193.944 1.00 114.41 441 LYS C CA 1
ATOM 7096 C C . LYS C 3 441 ? 154.547 190.780 192.569 1.00 112.68 441 LYS C C 1
ATOM 7097 O O . LYS C 3 441 ? 154.747 191.812 191.921 1.00 109.22 441 LYS C O 1
ATOM 7103 N N . GLY C 3 442 ? 153.795 189.785 192.107 1.00 101.41 442 GLY C N 1
ATOM 7104 C CA . GLY C 3 442 ? 153.144 189.869 190.816 1.00 104.85 442 GLY C CA 1
ATOM 7105 C C . GLY C 3 442 ? 151.637 189.764 190.910 1.00 101.00 442 GLY C C 1
ATOM 7106 O O . GLY C 3 442 ? 150.936 189.840 189.896 1.00 100.92 442 GLY C O 1
ATOM 7107 N N . ASN C 3 443 ? 151.126 189.587 192.124 1.00 134.71 443 ASN C N 1
ATOM 7108 C CA . ASN C 3 443 ? 149.690 189.468 192.343 1.00 130.47 443 ASN C CA 1
ATOM 7109 C C . ASN C 3 443 ? 149.167 190.626 193.187 1.00 137.41 443 ASN C C 1
ATOM 7110 O O . ASN C 3 443 ? 149.040 190.510 194.406 1.00 136.14 443 ASN C O 1
ATOM 7115 N N . MET D 4 1 ? 190.567 179.952 225.907 1.00 176.16 1 MET D N 1
ATOM 7116 C CA . MET D 4 1 ? 189.897 180.729 224.871 1.00 173.32 1 MET D CA 1
ATOM 7117 C C . MET D 4 1 ? 189.794 179.937 223.572 1.00 172.17 1 MET D C 1
ATOM 7118 O O . MET D 4 1 ? 189.823 180.509 222.482 1.00 176.93 1 MET D O 1
ATOM 7123 N N . ASN D 4 2 ? 189.677 178.618 223.696 1.00 149.50 2 ASN D N 1
ATOM 7124 C CA . ASN D 4 2 ? 189.573 177.763 222.522 1.00 153.98 2 ASN D CA 1
ATOM 7125 C C . ASN D 4 2 ? 188.204 177.910 221.868 1.00 152.51 2 ASN D C 1
ATOM 7126 O O . ASN D 4 2 ? 187.174 177.960 222.546 1.00 144.32 2 ASN D O 1
ATOM 7131 N N . GLU D 4 3 ? 188.200 177.978 220.542 1.00 131.19 3 GLU D N 1
ATOM 7132 C CA . GLU D 4 3 ? 186.980 178.099 219.763 1.00 130.69 3 GLU D CA 1
ATOM 7133 C C . GLU D 4 3 ? 186.569 176.723 219.244 1.00 130.67 3 GLU D C 1
ATOM 7134 O O . GLU D 4 3 ? 187.163 175.698 219.593 1.00 134.84 3 GLU D O 1
ATOM 7140 N N . LEU D 4 4 ? 185.540 176.692 218.399 1.00 39.67 4 LEU D N 1
ATOM 7141 C CA . LEU D 4 4 ? 185.043 175.444 217.834 1.00 39.31 4 LEU D CA 1
ATOM 7142 C C . LEU D 4 4 ? 185.224 175.368 216.327 1.00 45.48 4 LEU D C 1
ATOM 7143 O O . LEU D 4 4 ? 185.777 174.380 215.829 1.00 42.56 4 LEU D O 1
ATOM 7148 N N . ASN D 4 5 ? 184.781 176.387 215.590 1.00 50.28 5 ASN D N 1
ATOM 7149 C CA . ASN D 4 5 ? 184.873 176.449 214.128 1.00 44.44 5 ASN D CA 1
ATOM 7150 C C . ASN D 4 5 ? 184.214 175.229 213.477 1.00 49.10 5 ASN D C 1
ATOM 7151 O O . ASN D 4 5 ? 184.854 174.390 212.844 1.00 42.34 5 ASN D O 1
ATOM 7156 N N . LEU D 4 6 ? 182.903 175.151 213.673 1.00 11.44 6 LEU D N 1
ATOM 7157 C CA . LEU D 4 6 ? 182.109 174.075 213.109 1.00 7.19 6 LEU D CA 1
ATOM 7158 C C . LEU D 4 6 ? 181.798 174.356 211.639 1.00 12.62 6 LEU D C 1
ATOM 7159 O O . LEU D 4 6 ? 182.125 175.412 211.095 1.00 9.76 6 LEU D O 1
ATOM 7164 N N . THR D 4 7 ? 181.161 173.385 210.992 1.00 8.06 7 THR D N 1
ATOM 7165 C CA . THR D 4 7 ? 180.760 173.489 209.596 1.00 8.07 7 THR D CA 1
ATOM 7166 C C . THR D 4 7 ? 179.246 173.619 209.509 1.00 5.57 7 THR D C 1
ATOM 7167 O O . THR D 4 7 ? 178.514 172.939 210.234 1.00 3.86 7 THR D O 1
ATOM 7171 N N . VAL D 4 8 ? 178.780 174.504 208.631 1.00 7.64 8 VAL D N 1
ATOM 7172 C CA . VAL D 4 8 ? 177.356 174.737 208.420 1.00 1.65 8 VAL D CA 1
ATOM 7173 C C . VAL D 4 8 ? 177.023 174.423 206.968 1.00 3.24 8 VAL D C 1
ATOM 7174 O O . VAL D 4 8 ? 177.739 174.846 206.054 1.00 8.70 8 VAL D O 1
ATOM 7178 N N . SER D 4 9 ? 175.948 173.668 206.761 1.00 6.60 9 SER D N 1
ATOM 7179 C CA . SER D 4 9 ? 175.499 173.300 205.426 1.00 5.54 9 SER D CA 1
ATOM 7180 C C . SER D 4 9 ? 174.003 173.018 205.481 1.00 9.93 9 SER D C 1
ATOM 7181 O O . SER D 4 9 ? 173.327 173.343 206.461 1.00 8.45 9 SER D O 1
ATOM 7184 N N . SER D 4 10 ? 173.486 172.411 204.419 1.00 3.64 10 SER D N 1
ATOM 7185 C CA . SER D 4 10 ? 172.093 172.009 204.324 1.00 5.02 10 SER D CA 1
ATOM 7186 C C . SER D 4 10 ? 171.979 170.493 204.440 1.00 6.18 10 SER D C 1
ATOM 7187 O O . SER D 4 10 ? 172.960 169.759 204.303 1.00 6.40 10 SER D O 1
ATOM 7190 N N . SER D 4 11 ? 170.760 170.033 204.706 1.00 5.68 11 SER D N 1
ATOM 7191 C CA . SER D 4 11 ? 170.493 168.616 204.871 1.00 9.80 11 SER D CA 1
ATOM 7192 C C . SER D 4 11 ? 170.592 167.890 203.528 1.00 1.13 11 SER D C 1
ATOM 7193 O O . SER D 4 11 ? 170.405 168.497 202.472 1.00 4.66 11 SER D O 1
ATOM 7196 N N . PRO D 4 12 ? 170.883 166.575 203.537 1.00 8.07 12 PRO D N 1
ATOM 7197 C CA . PRO D 4 12 ? 171.182 165.682 204.670 1.00 5.23 12 PRO D CA 1
ATOM 7198 C C . PRO D 4 12 ? 172.634 165.760 205.117 1.00 4.32 12 PRO D C 1
ATOM 7199 O O . PRO D 4 12 ? 173.455 166.413 204.484 1.00 0.67 12 PRO D O 1
ATOM 7203 N N . HIS D 4 13 ? 172.978 165.097 206.217 1.00 7.34 13 HIS D N 1
ATOM 7204 C CA . HIS D 4 13 ? 174.340 165.090 206.730 1.00 7.43 13 HIS D CA 1
ATOM 7205 C C . HIS D 4 13 ? 174.993 163.714 206.644 1.00 3.71 13 HIS D C 1
ATOM 7206 O O . HIS D 4 13 ? 176.053 163.505 207.240 1.00 1.84 13 HIS D O 1
ATOM 7213 N N . ILE D 4 14 ? 174.383 162.771 205.921 1.00 6.98 14 ILE D N 1
ATOM 7214 C CA . ILE D 4 14 ? 174.967 161.463 205.652 1.00 8.03 14 ILE D CA 1
ATOM 7215 C C . ILE D 4 14 ? 174.755 161.134 204.179 1.00 7.27 14 ILE D C 1
ATOM 7216 O O . ILE D 4 14 ? 173.843 161.650 203.530 1.00 4.61 14 ILE D O 1
ATOM 7221 N N . ARG D 4 15 ? 175.618 160.264 203.650 1.00 2.55 15 ARG D N 1
ATOM 7222 C CA . ARG D 4 15 ? 175.563 159.856 202.251 1.00 6.43 15 ARG D CA 1
ATOM 7223 C C . ARG D 4 15 ? 175.743 158.348 202.149 1.00 1.26 15 ARG D C 1
ATOM 7224 O O . ARG D 4 15 ? 176.032 157.665 203.133 1.00 1.68 15 ARG D O 1
ATOM 7232 N N . ALA D 4 16 ? 175.574 157.834 200.934 1.00 1.72 16 ALA D N 1
ATOM 7233 C CA . ALA D 4 16 ? 175.858 156.442 200.624 1.00 9.62 16 ALA D CA 1
ATOM 7234 C C . ALA D 4 16 ? 177.318 156.280 200.201 1.00 5.44 16 ALA D C 1
ATOM 7235 O O . ALA D 4 16 ? 178.051 157.253 200.014 1.00 7.02 16 ALA D O 1
ATOM 7237 N N . LYS D 4 17 ? 177.740 155.027 200.042 1.00 22.11 17 LYS D N 1
ATOM 7238 C CA . LYS D 4 17 ? 179.151 154.730 199.824 1.00 23.82 17 LYS D CA 1
ATOM 7239 C C . LYS D 4 17 ? 179.546 154.672 198.354 1.00 26.52 17 LYS D C 1
ATOM 7240 O O . LYS D 4 17 ? 180.711 154.929 198.029 1.00 19.35 17 LYS D O 1
ATOM 7246 N N . HIS D 4 18 ? 178.620 154.339 197.460 1.00 8.10 18 HIS D N 1
ATOM 7247 C CA . HIS D 4 18 ? 178.962 154.172 196.055 1.00 11.17 18 HIS D CA 1
ATOM 7248 C C . HIS D 4 18 ? 179.214 155.519 195.384 1.00 3.95 18 HIS D C 1
ATOM 7249 O O . HIS D 4 18 ? 178.713 156.559 195.816 1.00 4.05 18 HIS D O 1
ATOM 7256 N N . SER D 4 19 ? 180.009 155.488 194.316 1.00 1.82 19 SER D N 1
ATOM 7257 C CA . SER D 4 19 ? 180.334 156.680 193.540 1.00 9.76 19 SER D CA 1
ATOM 7258 C C . SER D 4 19 ? 180.457 156.279 192.072 1.00 7.41 19 SER D C 1
ATOM 7259 O O . SER D 4 19 ? 180.098 155.166 191.680 1.00 3.40 19 SER D O 1
ATOM 7262 N N . THR D 4 20 ? 180.961 157.204 191.251 1.00 2.65 20 THR D N 1
ATOM 7263 C CA . THR D 4 20 ? 181.103 156.950 189.819 1.00 4.81 20 THR D CA 1
ATOM 7264 C C . THR D 4 20 ? 182.268 156.006 189.531 1.00 4.34 20 THR D C 1
ATOM 7265 O O . THR D 4 20 ? 182.155 155.099 188.690 1.00 3.02 20 THR D O 1
ATOM 7269 N N . ALA D 4 21 ? 183.391 156.207 190.227 1.00 4.38 21 ALA D N 1
ATOM 7270 C CA . ALA D 4 21 ? 184.585 155.405 189.988 1.00 9.63 21 ALA D CA 1
ATOM 7271 C C . ALA D 4 21 ? 184.345 153.937 190.311 1.00 2.59 21 ALA D C 1
ATOM 7272 O O . ALA D 4 21 ? 184.836 153.052 189.601 1.00 7.19 21 ALA D O 1
ATOM 7274 N N . SER D 4 22 ? 183.592 153.661 191.379 1.00 7.42 22 SER D N 1
ATOM 7275 C CA . SER D 4 22 ? 183.268 152.282 191.732 1.00 2.16 22 SER D CA 1
ATOM 7276 C C . SER D 4 22 ? 182.472 151.600 190.626 1.00 4.35 22 SER D C 1
ATOM 7277 O O . SER D 4 22 ? 182.745 150.446 190.273 1.00 6.09 22 SER D O 1
ATOM 7280 N N . ILE D 4 23 ? 181.494 152.310 190.059 1.00 3.58 23 ILE D N 1
ATOM 7281 C CA . ILE D 4 23 ? 180.664 151.754 188.994 1.00 5.32 23 ILE D CA 1
ATOM 7282 C C . ILE D 4 23 ? 181.503 151.458 187.757 1.00 3.98 23 ILE D C 1
ATOM 7283 O O . ILE D 4 23 ? 181.381 150.387 187.144 1.00 6.15 23 ILE D O 1
ATOM 7288 N N . MET D 4 24 ? 182.381 152.391 187.380 1.00 4.93 24 MET D N 1
ATOM 7289 C CA . MET D 4 24 ? 183.200 152.181 186.188 1.00 2.48 24 MET D CA 1
ATOM 7290 C C . MET D 4 24 ? 184.202 151.042 186.384 1.00 2.15 24 MET D C 1
ATOM 7291 O O . MET D 4 24 ? 184.433 150.238 185.465 1.00 3.84 24 MET D O 1
ATOM 7296 N N . GLN D 4 25 ? 184.792 150.941 187.578 1.00 2.37 25 GLN D N 1
ATOM 7297 C CA . GLN D 4 25 ? 185.703 149.837 187.862 1.00 4.29 25 GLN D CA 1
ATOM 7298 C C . GLN D 4 25 ? 184.972 148.499 187.857 1.00 7.38 25 GLN D C 1
ATOM 7299 O O . GLN D 4 25 ? 185.531 147.482 187.426 1.00 1.90 25 GLN D O 1
ATOM 7305 N N . ASN D 4 26 ? 183.721 148.476 188.325 1.00 4.58 26 ASN D N 1
ATOM 7306 C CA . ASN D 4 26 ? 182.937 147.246 188.262 1.00 5.55 26 ASN D CA 1
ATOM 7307 C C . ASN D 4 26 ? 182.628 146.855 186.821 1.00 9.12 26 ASN D C 1
ATOM 7308 O O . ASN D 4 26 ? 182.606 145.664 186.488 1.00 8.41 26 ASN D O 1
ATOM 7313 N N . VAL D 4 27 ? 182.388 147.841 185.953 1.00 6.72 27 VAL D N 1
ATOM 7314 C CA . VAL D 4 27 ? 182.183 147.546 184.532 1.00 7.19 27 VAL D CA 1
ATOM 7315 C C . VAL D 4 27 ? 183.440 146.924 183.923 1.00 6.52 27 VAL D C 1
ATOM 7316 O O . VAL D 4 27 ? 183.364 145.956 183.151 1.00 4.06 27 VAL D O 1
ATOM 7320 N N . ILE D 4 28 ? 184.614 147.460 184.269 1.00 2.44 28 ILE D N 1
ATOM 7321 C CA . ILE D 4 28 ? 185.872 146.888 183.774 1.00 8.43 28 ILE D CA 1
ATOM 7322 C C . ILE D 4 28 ? 186.059 145.455 184.278 1.00 4.75 28 ILE D C 1
ATOM 7323 O O . ILE D 4 28 ? 186.473 144.555 183.523 1.00 1.95 28 ILE D O 1
ATOM 7328 N N . ILE D 4 29 ? 185.758 145.222 185.559 1.00 13.17 29 ILE D N 1
ATOM 7329 C CA . ILE D 4 29 ? 185.857 143.879 186.132 1.00 16.15 29 ILE D CA 1
ATOM 7330 C C . ILE D 4 29 ? 184.935 142.913 185.396 1.00 14.98 29 ILE D C 1
ATOM 7331 O O . ILE D 4 29 ? 185.308 141.767 185.114 1.00 17.47 29 ILE D O 1
ATOM 7336 N N . ALA D 4 30 ? 183.724 143.364 185.060 1.00 9.71 30 ALA D N 1
ATOM 7337 C CA . ALA D 4 30 ? 182.803 142.529 184.295 1.00 4.22 30 ALA D CA 1
ATOM 7338 C C . ALA D 4 30 ? 183.326 142.235 182.893 1.00 5.74 30 ALA D C 1
ATOM 7339 O O . ALA D 4 30 ? 183.085 141.148 182.359 1.00 2.68 30 ALA D O 1
ATOM 7341 N N . LEU D 4 31 ? 184.030 143.187 182.278 1.00 8.58 31 LEU D N 1
ATOM 7342 C CA . LEU D 4 31 ? 184.534 142.983 180.921 1.00 9.79 31 LEU D CA 1
ATOM 7343 C C . LEU D 4 31 ? 185.819 142.160 180.853 1.00 9.51 31 LEU D C 1
ATOM 7344 O O . LEU D 4 31 ? 186.226 141.784 179.750 1.00 4.87 31 LEU D O 1
ATOM 7349 N N . LEU D 4 32 ? 186.477 141.906 181.986 1.00 1.04 32 LEU D N 1
ATOM 7350 C CA . LEU D 4 32 ? 187.731 141.141 181.977 1.00 2.97 32 LEU D CA 1
ATOM 7351 C C . LEU D 4 32 ? 187.675 139.755 181.312 1.00 6.86 32 LEU D C 1
ATOM 7352 O O . LEU D 4 32 ? 188.612 139.430 180.554 1.00 1.20 32 LEU D O 1
ATOM 7357 N N . PRO D 4 33 ? 186.681 138.878 181.571 1.00 21.29 33 PRO D N 1
ATOM 7358 C CA . PRO D 4 33 ? 186.739 137.524 180.968 1.00 26.17 33 PRO D CA 1
ATOM 7359 C C . PRO D 4 33 ? 186.734 137.495 179.444 1.00 18.29 33 PRO D C 1
ATOM 7360 O O . PRO D 4 33 ? 187.378 136.623 178.840 1.00 18.79 33 PRO D O 1
ATOM 7364 N N . ALA D 4 34 ? 186.015 138.418 178.803 1.00 7.69 34 ALA D N 1
ATOM 7365 C CA . ALA D 4 34 ? 186.042 138.494 177.347 1.00 4.23 34 ALA D CA 1
ATOM 7366 C C . ALA D 4 34 ? 187.432 138.863 176.845 1.00 2.62 34 ALA D C 1
ATOM 7367 O O . ALA D 4 34 ? 187.878 138.368 175.804 1.00 5.91 34 ALA D O 1
ATOM 7369 N N . LEU D 4 35 ? 188.133 139.731 177.581 1.00 3.23 35 LEU D N 1
ATOM 7370 C CA . LEU D 4 35 ? 189.517 140.050 177.249 1.00 2.45 35 LEU D CA 1
ATOM 7371 C C . LEU D 4 35 ? 190.408 138.822 177.365 1.00 6.29 35 LEU D C 1
ATOM 7372 O O . LEU D 4 35 ? 191.292 138.605 176.526 1.00 3.61 35 LEU D O 1
ATOM 7377 N N . ALA D 4 36 ? 190.190 138.004 178.399 1.00 4.65 36 ALA D N 1
ATOM 7378 C CA . ALA D 4 36 ? 190.971 136.773 178.534 1.00 9.36 36 ALA D CA 1
ATOM 7379 C C . ALA D 4 36 ? 190.735 135.826 177.360 1.00 1.48 36 ALA D C 1
ATOM 7380 O O . ALA D 4 36 ? 191.687 135.259 176.806 1.00 8.81 36 ALA D O 1
ATOM 7382 N N . VAL D 4 37 ? 189.472 135.655 176.959 1.00 4.83 37 VAL D N 1
ATOM 7383 C CA . VAL D 4 37 ? 189.153 134.764 175.841 1.00 4.91 37 VAL D CA 1
ATOM 7384 C C . VAL D 4 37 ? 189.751 135.292 174.539 1.00 2.35 37 VAL D C 1
ATOM 7385 O O . VAL D 4 37 ? 190.291 134.526 173.728 1.00 5.96 37 VAL D O 1
ATOM 7389 N N . ALA D 4 38 ? 189.666 136.609 174.319 1.00 8.40 38 ALA D N 1
ATOM 7390 C CA . ALA D 4 38 ? 190.237 137.209 173.116 1.00 11.77 38 ALA D CA 1
ATOM 7391 C C . ALA D 4 38 ? 191.749 137.034 173.066 1.00 8.58 38 ALA D C 1
ATOM 7392 O O . ALA D 4 38 ? 192.309 136.734 172.006 1.00 4.20 38 ALA D O 1
ATOM 7394 N N . GLY D 4 39 ? 192.428 137.228 174.198 1.00 7.21 39 GLY D N 1
ATOM 7395 C CA . GLY D 4 39 ? 193.866 137.021 174.225 1.00 5.41 39 GLY D CA 1
ATOM 7396 C C . GLY D 4 39 ? 194.255 135.574 173.993 1.00 7.13 39 GLY D C 1
ATOM 7397 O O . GLY D 4 39 ? 195.275 135.291 173.362 1.00 8.90 39 GLY D O 1
ATOM 7398 N N . TYR D 4 40 ? 193.452 134.639 174.507 1.00 9.63 40 TYR D N 1
ATOM 7399 C CA . TYR D 4 40 ? 193.731 133.224 174.273 1.00 10.88 40 TYR D CA 1
ATOM 7400 C C . TYR D 4 40 ? 193.543 132.847 172.808 1.00 11.32 40 TYR D C 1
ATOM 7401 O O . TYR D 4 40 ? 194.321 132.056 172.262 1.00 14.74 40 TYR D O 1
ATOM 7410 N N . VAL D 4 41 ? 192.520 133.398 172.154 1.00 26.47 41 VAL D N 1
ATOM 7411 C CA . VAL D 4 41 ? 192.185 132.954 170.802 1.00 29.81 41 VAL D CA 1
ATOM 7412 C C . VAL D 4 41 ? 193.041 133.663 169.757 1.00 34.18 41 VAL D C 1
ATOM 7413 O O . VAL D 4 41 ? 193.593 133.025 168.853 1.00 29.62 41 VAL D O 1
ATOM 7417 N N . PHE D 4 42 ? 193.174 134.988 169.857 1.00 1.50 42 PHE D N 1
ATOM 7418 C CA . PHE D 4 42 ? 193.761 135.772 168.777 1.00 1.08 42 PHE D CA 1
ATOM 7419 C C . PHE D 4 42 ? 195.250 136.050 168.939 1.00 3.92 42 PHE D C 1
ATOM 7420 O O . PHE D 4 42 ? 195.935 136.241 167.930 1.00 0.03 42 PHE D O 1
ATOM 7428 N N . GLY D 4 43 ? 195.770 136.083 170.157 1.00 1.93 43 GLY D N 1
ATOM 7429 C CA . GLY D 4 43 ? 197.196 136.230 170.375 1.00 9.95 43 GLY D CA 1
ATOM 7430 C C . GLY D 4 43 ? 197.554 137.532 171.072 1.00 4.71 43 GLY D C 1
ATOM 7431 O O . GLY D 4 43 ? 196.712 138.229 171.642 1.00 5.47 43 GLY D O 1
ATOM 7432 N N . LEU D 4 44 ? 198.850 137.853 171.011 1.00 19.32 44 LEU D N 1
ATOM 7433 C CA . LEU D 4 44 ? 199.394 138.995 171.739 1.00 19.01 44 LEU D CA 1
ATOM 7434 C C . LEU D 4 44 ? 199.042 140.333 171.103 1.00 20.57 44 LEU D C 1
ATOM 7435 O O . LEU D 4 44 ? 199.028 141.349 171.804 1.00 20.10 44 LEU D O 1
ATOM 7440 N N . TRP D 4 45 ? 198.775 140.367 169.795 1.00 3.77 45 TRP D N 1
ATOM 7441 C CA . TRP D 4 45 ? 198.406 141.621 169.148 1.00 0.64 45 TRP D CA 1
ATOM 7442 C C . TRP D 4 45 ? 196.991 142.058 169.508 1.00 5.38 45 TRP D C 1
ATOM 7443 O O . TRP D 4 45 ? 196.665 143.240 169.364 1.00 4.51 45 TRP D O 1
ATOM 7454 N N . ALA D 4 46 ? 196.149 141.136 169.982 1.00 6.46 46 ALA D N 1
ATOM 7455 C CA . ALA D 4 46 ? 194.801 141.506 170.400 1.00 9.67 46 ALA D CA 1
ATOM 7456 C C . ALA D 4 46 ? 194.825 142.365 171.657 1.00 7.62 46 ALA D C 1
ATOM 7457 O O . ALA D 4 46 ? 194.019 143.290 171.799 1.00 1.83 46 ALA D O 1
ATOM 7459 N N . LEU D 4 47 ? 195.737 142.067 172.586 1.00 9.57 47 LEU D N 1
ATOM 7460 C CA . LEU D 4 47 ? 195.832 142.853 173.812 1.00 7.58 47 LEU D CA 1
ATOM 7461 C C . LEU D 4 47 ? 196.430 144.228 173.548 1.00 1.93 47 LEU D C 1
ATOM 7462 O O . LEU D 4 47 ? 195.906 145.239 174.033 1.00 7.02 47 LEU D O 1
ATOM 7467 N N . ALA D 4 48 ? 197.508 144.283 172.757 1.00 4.28 48 ALA D N 1
ATOM 7468 C CA . ALA D 4 48 ? 198.229 145.533 172.530 1.00 5.96 48 ALA D CA 1
ATOM 7469 C C . ALA D 4 48 ? 197.321 146.597 171.932 1.00 4.55 48 ALA D C 1
ATOM 7470 O O . ALA D 4 48 ? 197.302 147.743 172.401 1.00 12.29 48 ALA D O 1
ATOM 7472 N N . LEU D 4 49 ? 196.530 146.218 170.921 1.00 7.68 49 LEU D N 1
ATOM 7473 C CA . LEU D 4 49 ? 195.550 147.128 170.334 1.00 12.87 49 LEU D CA 1
ATOM 7474 C C . LEU D 4 49 ? 194.670 147.750 171.405 1.00 10.41 49 LEU D C 1
ATOM 7475 O O . LEU D 4 49 ? 194.506 148.976 171.452 1.00 9.54 49 LEU D O 1
ATOM 7480 N N . VAL D 4 50 ? 194.157 146.916 172.319 1.00 5.90 50 VAL D N 1
ATOM 7481 C CA . VAL D 4 50 ? 193.308 147.411 173.400 1.00 8.82 50 VAL D CA 1
ATOM 7482 C C . VAL D 4 50 ? 194.035 148.496 174.175 1.00 1.55 50 VAL D C 1
ATOM 7483 O O . VAL D 4 50 ? 193.530 149.619 174.322 1.00 2.62 50 VAL D O 1
ATOM 7487 N N . ALA D 4 51 ? 195.282 148.209 174.571 1.00 4.47 51 ALA D N 1
ATOM 7488 C CA . ALA D 4 51 ? 196.072 149.169 175.331 1.00 0.50 51 ALA D CA 1
ATOM 7489 C C . ALA D 4 51 ? 196.171 150.486 174.585 1.00 7.66 51 ALA D C 1
ATOM 7490 O O . ALA D 4 51 ? 195.889 151.552 175.151 1.00 0.95 51 ALA D O 1
ATOM 7492 N N . ILE D 4 52 ? 196.445 150.408 173.275 1.00 5.79 52 ILE D N 1
ATOM 7493 C CA . ILE D 4 52 ? 196.611 151.610 172.466 1.00 8.51 52 ILE D CA 1
ATOM 7494 C C . ILE D 4 52 ? 195.381 152.489 172.596 1.00 2.61 52 ILE D C 1
ATOM 7495 O O . ILE D 4 52 ? 195.473 153.652 173.017 1.00 8.10 52 ILE D O 1
ATOM 7500 N N . CYS D 4 53 ? 194.200 151.892 172.391 1.00 2.62 53 CYS D N 1
ATOM 7501 C CA . CYS D 4 53 ? 192.970 152.671 172.405 1.00 4.61 53 CYS D CA 1
ATOM 7502 C C . CYS D 4 53 ? 192.796 153.349 173.751 1.00 0.95 53 CYS D C 1
ATOM 7503 O O . CYS D 4 53 ? 192.589 154.570 173.817 1.00 6.59 53 CYS D O 1
ATOM 7506 N N . VAL D 4 54 ? 193.023 152.593 174.833 1.00 1.84 54 VAL D N 1
ATOM 7507 C CA . VAL D 4 54 ? 192.824 153.138 176.171 1.00 1.28 54 VAL D CA 1
ATOM 7508 C C . VAL D 4 54 ? 193.692 154.368 176.353 1.00 0.49 54 VAL D C 1
ATOM 7509 O O . VAL D 4 54 ? 193.190 155.459 176.663 1.00 2.68 54 VAL D O 1
ATOM 7513 N N . ILE D 4 55 ? 194.978 154.241 176.002 1.00 7.01 55 ILE D N 1
ATOM 7514 C CA . ILE D 4 55 ? 195.917 155.335 176.215 1.00 4.96 55 ILE D CA 1
ATOM 7515 C C . ILE D 4 55 ? 195.434 156.570 175.479 1.00 5.99 55 ILE D C 1
ATOM 7516 O O . ILE D 4 55 ? 195.267 157.643 176.079 1.00 3.97 55 ILE D O 1
ATOM 7521 N N . SER D 4 56 ? 195.052 156.387 174.207 1.00 6.32 56 SER D N 1
ATOM 7522 C CA . SER D 4 56 ? 194.659 157.522 173.384 1.00 7.09 56 SER D CA 1
ATOM 7523 C C . SER D 4 56 ? 193.508 158.263 174.033 1.00 7.37 56 SER D C 1
ATOM 7524 O O . SER D 4 56 ? 193.595 159.478 174.266 1.00 2.70 56 SER D O 1
ATOM 7527 N N . SER D 4 57 ? 192.491 157.510 174.474 1.00 4.43 57 SER D N 1
ATOM 7528 C CA . SER D 4 57 ? 191.310 158.129 175.057 1.00 6.83 57 SER D CA 1
ATOM 7529 C C . SER D 4 57 ? 191.704 159.002 176.233 1.00 0.58 57 SER D C 1
ATOM 7530 O O . SER D 4 57 ? 191.435 160.214 176.235 1.00 6.54 57 SER D O 1
ATOM 7533 N N . VAL D 4 58 ? 192.485 158.433 177.159 1.00 6.41 58 VAL D N 1
ATOM 7534 C CA . VAL D 4 58 ? 192.851 159.164 178.366 1.00 9.21 58 VAL D CA 1
ATOM 7535 C C . VAL D 4 58 ? 193.588 160.434 177.986 1.00 14.45 58 VAL D C 1
ATOM 7536 O O . VAL D 4 58 ? 193.193 161.541 178.385 1.00 5.62 58 VAL D O 1
ATOM 7540 N N . ALA D 4 59 ? 194.565 160.302 177.080 1.00 7.10 59 ALA D N 1
ATOM 7541 C CA . ALA D 4 59 ? 195.390 161.445 176.716 1.00 5.62 59 ALA D CA 1
ATOM 7542 C C . ALA D 4 59 ? 194.522 162.559 176.168 1.00 0.71 59 ALA D C 1
ATOM 7543 O O . ALA D 4 59 ? 194.583 163.700 176.652 1.00 2.27 59 ALA D O 1
ATOM 7545 N N . THR D 4 60 ? 193.598 162.202 175.264 1.00 4.70 60 THR D N 1
ATOM 7546 C CA . THR D 4 60 ? 192.769 163.210 174.618 1.00 7.25 60 THR D CA 1
ATOM 7547 C C . THR D 4 60 ? 192.022 164.015 175.663 1.00 2.03 60 THR D C 1
ATOM 7548 O O . THR D 4 60 ? 192.135 165.249 175.708 1.00 1.93 60 THR D O 1
ATOM 7552 N N . GLU D 4 61 ? 191.393 163.311 176.612 1.00 12.03 61 GLU D N 1
ATOM 7553 C CA . GLU D 4 61 ? 190.560 163.983 177.599 1.00 14.49 61 GLU D CA 1
ATOM 7554 C C . GLU D 4 61 ? 191.386 164.977 178.391 1.00 8.02 61 GLU D C 1
ATOM 7555 O O . GLU D 4 61 ? 191.028 166.161 178.486 1.00 14.07 61 GLU D O 1
ATOM 7561 N N . ALA D 4 62 ? 192.575 164.543 178.831 1.00 0.62 62 ALA D N 1
ATOM 7562 C CA . ALA D 4 62 ? 193.395 165.391 179.683 1.00 1.00 62 ALA D CA 1
ATOM 7563 C C . ALA D 4 62 ? 193.746 166.679 178.964 1.00 2.22 62 ALA D C 1
ATOM 7564 O O . ALA D 4 62 ? 193.594 167.771 179.528 1.00 5.80 62 ALA D O 1
ATOM 7566 N N . VAL D 4 63 ? 194.096 166.573 177.675 1.00 4.65 63 VAL D N 1
ATOM 7567 C CA . VAL D 4 63 ? 194.525 167.751 176.932 1.00 2.00 63 VAL D CA 1
ATOM 7568 C C . VAL D 4 63 ? 193.406 168.777 176.898 1.00 8.93 63 VAL D C 1
ATOM 7569 O O . VAL D 4 63 ? 193.619 169.958 177.203 1.00 5.98 63 VAL D O 1
ATOM 7573 N N . ILE D 4 64 ? 192.177 168.323 176.630 1.00 16.45 64 ILE D N 1
ATOM 7574 C CA . ILE D 4 64 ? 191.069 169.264 176.548 1.00 12.68 64 ILE D CA 1
ATOM 7575 C C . ILE D 4 64 ? 190.832 169.902 177.907 1.00 9.72 64 ILE D C 1
ATOM 7576 O O . ILE D 4 64 ? 190.657 171.123 178.012 1.00 14.39 64 ILE D O 1
ATOM 7581 N N . GLN D 4 65 ? 190.923 169.106 178.975 1.00 45.62 65 GLN D N 1
ATOM 7582 C CA . GLN D 4 65 ? 190.677 169.648 180.302 1.00 41.86 65 GLN D CA 1
ATOM 7583 C C . GLN D 4 65 ? 191.786 170.584 180.755 1.00 48.81 65 GLN D C 1
ATOM 7584 O O . GLN D 4 65 ? 191.607 171.292 181.750 1.00 44.68 65 GLN D O 1
ATOM 7590 N N . LYS D 4 66 ? 192.914 170.616 180.044 1.00 18.69 66 LYS D N 1
ATOM 7591 C CA . LYS D 4 66 ? 193.947 171.597 180.337 1.00 19.75 66 LYS D CA 1
ATOM 7592 C C . LYS D 4 66 ? 193.757 172.880 179.544 1.00 26.23 66 LYS D C 1
ATOM 7593 O O . LYS D 4 66 ? 194.206 173.945 179.982 1.00 26.62 66 LYS D O 1
ATOM 7599 N N . LEU D 4 67 ? 193.075 172.812 178.401 1.00 18.81 67 LEU D N 1
ATOM 7600 C CA . LEU D 4 67 ? 192.955 173.983 177.542 1.00 19.40 67 LEU D CA 1
ATOM 7601 C C . LEU D 4 67 ? 191.706 174.800 177.831 1.00 23.59 67 LEU D C 1
ATOM 7602 O O . LEU D 4 67 ? 191.700 176.012 177.589 1.00 18.08 67 LEU D O 1
ATOM 7607 N N . LEU D 4 68 ? 190.655 174.171 178.347 1.00 33.72 68 LEU D N 1
ATOM 7608 C CA . LEU D 4 68 ? 189.396 174.845 178.625 1.00 32.05 68 LEU D CA 1
ATOM 7609 C C . LEU D 4 68 ? 189.301 175.355 180.057 1.00 32.37 68 LEU D C 1
ATOM 7610 O O . LEU D 4 68 ? 188.242 175.854 180.450 1.00 34.19 68 LEU D O 1
ATOM 7615 N N . LYS D 4 69 ? 190.379 175.230 180.837 1.00 50.64 69 LYS D N 1
ATOM 7616 C CA . LYS D 4 69 ? 190.453 175.700 182.223 1.00 50.33 69 LYS D CA 1
ATOM 7617 C C . LYS D 4 69 ? 189.377 175.042 183.090 1.00 43.38 69 LYS D C 1
ATOM 7618 O O . LYS D 4 69 ? 188.525 175.700 183.689 1.00 43.82 69 LYS D O 1
ATOM 7624 N N . LYS D 4 70 ? 189.439 173.720 183.147 1.00 27.03 70 LYS D N 1
ATOM 7625 C CA . LYS D 4 70 ? 188.525 172.888 183.910 1.00 33.28 70 LYS D CA 1
ATOM 7626 C C . LYS D 4 70 ? 189.329 171.937 184.777 1.00 31.59 70 LYS D C 1
ATOM 7627 O O . LYS D 4 70 ? 190.491 171.644 184.474 1.00 28.10 70 LYS D O 1
ATOM 7633 N N . PRO D 4 71 ? 188.756 171.463 185.884 1.00 33.46 71 PRO D N 1
ATOM 7634 C CA . PRO D 4 71 ? 189.418 170.404 186.654 1.00 31.44 71 PRO D CA 1
ATOM 7635 C C . PRO D 4 71 ? 189.577 169.142 185.821 1.00 25.94 71 PRO D C 1
ATOM 7636 O O . PRO D 4 71 ? 188.701 168.782 185.032 1.00 26.37 71 PRO D O 1
ATOM 7640 N N . ILE D 4 72 ? 190.708 168.465 186.003 1.00 16.63 72 ILE D N 1
ATOM 7641 C CA . ILE D 4 72 ? 191.023 167.258 185.247 1.00 24.50 72 ILE D CA 1
ATOM 7642 C C . ILE D 4 72 ? 190.406 166.080 185.994 1.00 20.99 72 ILE D C 1
ATOM 7643 O O . ILE D 4 72 ? 190.989 165.548 186.939 1.00 22.22 72 ILE D O 1
ATOM 7648 N N . THR D 4 73 ? 189.212 165.681 185.571 1.00 27.69 73 THR D N 1
ATOM 7649 C CA . THR D 4 73 ? 188.518 164.530 186.145 1.00 19.51 73 THR D CA 1
ATOM 7650 C C . THR D 4 73 ? 188.734 163.295 185.275 1.00 25.39 73 THR D C 1
ATOM 7651 O O . THR D 4 73 ? 187.875 162.882 184.502 1.00 22.36 73 THR D O 1
ATOM 7655 N N . VAL D 4 74 ? 189.931 162.714 185.402 1.00 15.06 74 VAL D N 1
ATOM 7656 C CA . VAL D 4 74 ? 190.284 161.518 184.647 1.00 11.30 74 VAL D CA 1
ATOM 7657 C C . VAL D 4 74 ? 190.354 160.284 185.537 1.00 13.07 74 VAL D C 1
ATOM 7658 O O . VAL D 4 74 ? 190.597 159.177 185.039 1.00 15.44 74 VAL D O 1
ATOM 7662 N N . ASN D 4 75 ? 190.112 160.435 186.839 1.00 23.27 75 ASN D N 1
ATOM 7663 C CA . ASN D 4 75 ? 190.185 159.340 187.794 1.00 21.20 75 ASN D CA 1
ATOM 7664 C C . ASN D 4 75 ? 188.822 158.723 188.092 1.00 23.71 75 ASN D C 1
ATOM 7665 O O . ASN D 4 75 ? 188.683 157.998 189.083 1.00 23.31 75 ASN D O 1
ATOM 7670 N N . ASP D 4 76 ? 187.813 159.001 187.268 1.00 34.23 76 ASP D N 1
ATOM 7671 C CA . ASP D 4 76 ? 186.526 158.325 187.364 1.00 31.10 76 ASP D CA 1
ATOM 7672 C C . ASP D 4 76 ? 186.393 157.159 186.392 1.00 31.99 76 ASP D C 1
ATOM 7673 O O . ASP D 4 76 ? 185.324 156.548 186.331 1.00 32.33 76 ASP D O 1
ATOM 7678 N N . TRP D 4 77 ? 187.446 156.855 185.626 1.00 9.30 77 TRP D N 1
ATOM 7679 C CA . TRP D 4 77 ? 187.564 155.619 184.844 1.00 7.25 77 TRP D CA 1
ATOM 7680 C C . TRP D 4 77 ? 186.498 155.493 183.757 1.00 6.99 77 TRP D C 1
ATOM 7681 O O . TRP D 4 77 ? 186.068 154.387 183.428 1.00 0.76 77 TRP D O 1
ATOM 7692 N N . SER D 4 78 ? 186.075 156.611 183.172 1.00 4.02 78 SER D N 1
ATOM 7693 C CA . SER D 4 78 ? 185.055 156.587 182.129 1.00 7.32 78 SER D CA 1
ATOM 7694 C C . SER D 4 78 ? 185.660 156.502 180.729 1.00 1.04 78 SER D C 1
ATOM 7695 O O . SER D 4 78 ? 185.155 155.764 179.869 1.00 8.77 78 SER D O 1
ATOM 7698 N N . ALA D 4 79 ? 186.744 157.246 180.492 1.00 5.77 79 ALA D N 1
ATOM 7699 C CA . ALA D 4 79 ? 187.460 157.145 179.227 1.00 2.48 79 ALA D CA 1
ATOM 7700 C C . ALA D 4 79 ? 188.094 155.771 179.052 1.00 8.12 79 ALA D C 1
ATOM 7701 O O . ALA D 4 79 ? 188.252 155.306 177.920 1.00 8.83 79 ALA D O 1
ATOM 7703 N N . VAL D 4 80 ? 188.447 155.107 180.156 1.00 3.51 80 VAL D N 1
ATOM 7704 C CA . VAL D 4 80 ? 188.932 153.730 180.086 1.00 1.46 80 VAL D CA 1
ATOM 7705 C C . VAL D 4 80 ? 187.842 152.808 179.553 1.00 6.05 80 VAL D C 1
ATOM 7706 O O . VAL D 4 80 ? 188.096 151.946 178.701 1.00 9.96 80 VAL D O 1
ATOM 7710 N N . VAL D 4 81 ? 186.611 152.979 180.043 1.00 4.06 81 VAL D N 1
ATOM 7711 C CA . VAL D 4 81 ? 185.486 152.175 179.572 1.00 2.95 81 VAL D CA 1
ATOM 7712 C C . VAL D 4 81 ? 185.236 152.424 178.091 1.00 2.99 81 VAL D C 1
ATOM 7713 O O . VAL D 4 81 ? 185.043 151.480 177.309 1.00 6.53 81 VAL D O 1
ATOM 7717 N N . THR D 4 82 ? 185.251 153.698 177.680 1.00 4.74 82 THR D N 1
ATOM 7718 C CA . THR D 4 82 ? 185.044 154.022 176.270 1.00 8.11 82 THR D CA 1
ATOM 7719 C C . THR D 4 82 ? 186.131 153.412 175.389 1.00 1.81 82 THR D C 1
ATOM 7720 O O . THR D 4 82 ? 185.833 152.837 174.334 1.00 3.39 82 THR D O 1
ATOM 7724 N N . GLY D 4 83 ? 187.393 153.499 175.818 1.00 4.74 83 GLY D N 1
ATOM 7725 C CA . GLY D 4 83 ? 188.480 152.950 175.023 1.00 9.52 83 GLY D CA 1
ATOM 7726 C C . GLY D 4 83 ? 188.437 151.439 174.907 1.00 7.90 83 GLY D C 1
ATOM 7727 O O . GLY D 4 83 ? 188.684 150.886 173.831 1.00 6.68 83 GLY D O 1
ATOM 7728 N N . VAL D 4 84 ? 188.120 150.748 176.006 1.00 8.56 84 VAL D N 1
ATOM 7729 C CA . VAL D 4 84 ? 188.022 149.289 175.960 1.00 2.89 84 VAL D CA 1
ATOM 7730 C C . VAL D 4 84 ? 186.874 148.853 175.054 1.00 7.78 84 VAL D C 1
ATOM 7731 O O . VAL D 4 84 ? 187.033 147.949 174.219 1.00 0.19 84 VAL D O 1
ATOM 7735 N N . LEU D 4 85 ? 185.708 149.495 175.182 1.00 1.26 85 LEU D N 1
ATOM 7736 C CA . LEU D 4 85 ? 184.575 149.115 174.345 1.00 5.88 85 LEU D CA 1
ATOM 7737 C C . LEU D 4 85 ? 184.812 149.447 172.876 1.00 8.92 85 LEU D C 1
ATOM 7738 O O . LEU D 4 85 ? 184.297 148.747 171.998 1.00 0.92 85 LEU D O 1
ATOM 7743 N N . LEU D 4 86 ? 185.578 150.503 172.583 1.00 3.62 86 LEU D N 1
ATOM 7744 C CA . LEU D 4 86 ? 185.932 150.788 171.196 1.00 5.85 86 LEU D CA 1
ATOM 7745 C C . LEU D 4 86 ? 186.923 149.765 170.653 1.00 3.85 86 LEU D C 1
ATOM 7746 O O . LEU D 4 86 ? 186.828 149.357 169.491 1.00 1.36 86 LEU D O 1
ATOM 7751 N N . ALA D 4 87 ? 187.885 149.339 171.477 1.00 2.72 87 ALA D N 1
ATOM 7752 C CA . ALA D 4 87 ? 188.854 148.343 171.033 1.00 5.08 87 ALA D CA 1
ATOM 7753 C C . ALA D 4 87 ? 188.212 146.980 170.819 1.00 4.22 87 ALA D C 1
ATOM 7754 O O . ALA D 4 87 ? 188.709 146.186 170.015 1.00 0.55 87 ALA D O 1
ATOM 7756 N N . PHE D 4 88 ? 187.116 146.687 171.524 1.00 8.09 88 PHE D N 1
ATOM 7757 C CA . PHE D 4 88 ? 186.421 145.417 171.329 1.00 5.38 88 PHE D CA 1
ATOM 7758 C C . PHE D 4 88 ? 185.691 145.331 169.992 1.00 7.59 88 PHE D C 1
ATOM 7759 O O . PHE D 4 88 ? 185.198 144.252 169.647 1.00 0.41 88 PHE D O 1
ATOM 7767 N N . ASN D 4 89 ? 185.600 146.431 169.242 1.00 1.85 89 ASN D N 1
ATOM 7768 C CA . ASN D 4 89 ? 184.853 146.500 167.991 1.00 1.48 89 ASN D CA 1
ATOM 7769 C C . ASN D 4 89 ? 185.760 146.512 166.764 1.00 2.33 89 ASN D C 1
ATOM 7770 O O . ASN D 4 89 ? 185.393 147.084 165.734 1.00 8.86 89 ASN D O 1
ATOM 7775 N N . LEU D 4 90 ? 186.929 145.886 166.843 1.00 5.97 90 LEU D N 1
ATOM 7776 C CA . LEU D 4 90 ? 187.919 145.988 165.784 1.00 2.15 90 LEU D CA 1
ATOM 7777 C C . LEU D 4 90 ? 188.326 144.607 165.294 1.00 9.35 90 LEU D C 1
ATOM 7778 O O . LEU D 4 90 ? 188.277 143.636 166.054 1.00 8.04 90 LEU D O 1
ATOM 7783 N N . PRO D 4 91 ? 188.718 144.490 164.028 1.00 2.90 91 PRO D N 1
ATOM 7784 C CA . PRO D 4 91 ? 189.298 143.237 163.535 1.00 9.61 91 PRO D CA 1
ATOM 7785 C C . PRO D 4 91 ? 190.762 143.097 163.937 1.00 3.42 91 PRO D C 1
ATOM 7786 O O . PRO D 4 91 ? 191.412 144.042 164.383 1.00 8.36 91 PRO D O 1
ATOM 7790 N N . ILE D 4 92 ? 191.279 141.877 163.762 1.00 6.86 92 ILE D N 1
ATOM 7791 C CA . ILE D 4 92 ? 192.667 141.580 164.118 1.00 5.74 92 ILE D CA 1
ATOM 7792 C C . ILE D 4 92 ? 193.663 142.109 163.098 1.00 7.28 92 ILE D C 1
ATOM 7793 O O . ILE D 4 92 ? 194.860 142.199 163.401 1.00 4.37 92 ILE D O 1
ATOM 7798 N N . ASN D 4 93 ? 193.206 142.492 161.911 1.00 11.74 93 ASN D N 1
ATOM 7799 C CA . ASN D 4 93 ? 194.072 142.956 160.833 1.00 10.53 93 ASN D CA 1
ATOM 7800 C C . ASN D 4 93 ? 193.912 144.456 160.603 1.00 6.90 93 ASN D C 1
ATOM 7801 O O . ASN D 4 93 ? 193.881 144.927 159.466 1.00 2.42 93 ASN D O 1
ATOM 7806 N N . ALA D 4 94 ? 193.793 145.219 161.687 1.00 19.48 94 ALA D N 1
ATOM 7807 C CA . ALA D 4 94 ? 193.674 146.669 161.652 1.00 14.49 94 ALA D CA 1
ATOM 7808 C C . ALA D 4 94 ? 195.003 147.325 162.007 1.00 11.09 94 ALA D C 1
ATOM 7809 O O . ALA D 4 94 ? 195.731 146.823 162.870 1.00 16.52 94 ALA D O 1
ATOM 7811 N N . PRO D 4 95 ? 195.348 148.446 161.356 1.00 19.72 95 PRO D N 1
ATOM 7812 C CA . PRO D 4 95 ? 196.604 149.137 161.684 1.00 17.08 95 PRO D CA 1
ATOM 7813 C C . PRO D 4 95 ? 196.559 149.831 163.037 1.00 20.23 95 PRO D C 1
ATOM 7814 O O . PRO D 4 95 ? 195.519 149.844 163.701 1.00 14.02 95 PRO D O 1
ATOM 7818 N N . TRP D 4 96 ? 197.684 150.411 163.457 1.00 6.31 96 TRP D N 1
ATOM 7819 C CA . TRP D 4 96 ? 197.746 151.042 164.771 1.00 7.73 96 TRP D CA 1
ATOM 7820 C C . TRP D 4 96 ? 197.056 152.401 164.805 1.00 6.31 96 TRP D C 1
ATOM 7821 O O . TRP D 4 96 ? 196.589 152.819 165.868 1.00 8.91 96 TRP D O 1
ATOM 7832 N N . TRP D 4 97 ? 196.982 153.107 163.672 1.00 0.26 97 TRP D N 1
ATOM 7833 C CA . TRP D 4 97 ? 196.435 154.460 163.674 1.00 0.90 97 TRP D CA 1
ATOM 7834 C C . TRP D 4 97 ? 194.913 154.492 163.648 1.00 8.15 97 TRP D C 1
ATOM 7835 O O . TRP D 4 97 ? 194.325 155.534 163.963 1.00 9.09 97 TRP D O 1
ATOM 7846 N N . ILE D 4 98 ? 194.267 153.380 163.294 1.00 0.46 98 ILE D N 1
ATOM 7847 C CA . ILE D 4 98 ? 192.808 153.339 163.265 1.00 5.96 98 ILE D CA 1
ATOM 7848 C C . ILE D 4 98 ? 192.237 153.504 164.670 1.00 2.44 98 ILE D C 1
ATOM 7849 O O . ILE D 4 98 ? 191.267 154.247 164.877 1.00 5.09 98 ILE D O 1
ATOM 7854 N N . GLY D 4 99 ? 192.838 152.836 165.656 1.00 4.27 99 GLY D N 1
ATOM 7855 C CA . GLY D 4 99 ? 192.401 153.008 167.032 1.00 2.46 99 GLY D CA 1
ATOM 7856 C C . GLY D 4 99 ? 192.605 154.420 167.544 1.00 0.51 99 GLY D C 1
ATOM 7857 O O . GLY D 4 99 ? 191.763 154.954 168.268 1.00 4.27 99 GLY D O 1
ATOM 7858 N N . VAL D 4 100 ? 193.721 155.049 167.164 1.00 0.84 100 VAL D N 1
ATOM 7859 C CA . VAL D 4 100 ? 193.992 156.425 167.576 1.00 4.16 100 VAL D CA 1
ATOM 7860 C C . VAL D 4 100 ? 192.943 157.372 167.004 1.00 8.88 100 VAL D C 1
ATOM 7861 O O . VAL D 4 100 ? 192.383 158.216 167.718 1.00 7.62 100 VAL D O 1
ATOM 7865 N N . VAL D 4 101 ? 192.652 157.237 165.707 1.00 9.00 101 VAL D N 1
ATOM 7866 C CA . VAL D 4 101 ? 191.676 158.116 165.064 1.00 8.19 101 VAL D CA 1
ATOM 7867 C C . VAL D 4 101 ? 190.286 157.903 165.657 1.00 9.46 101 VAL D C 1
ATOM 7868 O O . VAL D 4 101 ? 189.559 158.868 165.935 1.00 3.99 101 VAL D O 1
ATOM 7872 N N . GLY D 4 102 ? 189.903 156.641 165.876 1.00 5.43 102 GLY D N 1
ATOM 7873 C CA . GLY D 4 102 ? 188.600 156.362 166.460 1.00 5.37 102 GLY D CA 1
ATOM 7874 C C . GLY D 4 102 ? 188.458 156.888 167.875 1.00 8.10 102 GLY D C 1
ATOM 7875 O O . GLY D 4 102 ? 187.410 157.424 168.242 1.00 7.99 102 GLY D O 1
ATOM 7876 N N . SER D 4 103 ? 189.510 156.748 168.688 1.00 8.48 103 SER D N 1
ATOM 7877 C CA . SER D 4 103 ? 189.474 157.263 170.054 1.00 1.90 103 SER D CA 1
ATOM 7878 C C . SER D 4 103 ? 189.370 158.782 170.078 1.00 2.00 103 SER D C 1
ATOM 7879 O O . SER D 4 103 ? 188.614 159.346 170.881 1.00 7.74 103 SER D O 1
ATOM 7882 N N . VAL D 4 104 ? 190.126 159.462 169.208 1.00 4.79 104 VAL D N 1
ATOM 7883 C CA . VAL D 4 104 ? 190.061 160.920 169.151 1.00 6.75 104 VAL D CA 1
ATOM 7884 C C . VAL D 4 104 ? 188.672 161.378 168.720 1.00 6.84 104 VAL D C 1
ATOM 7885 O O . VAL D 4 104 ? 188.112 162.321 169.292 1.00 8.21 104 VAL D O 1
ATOM 7889 N N . PHE D 4 105 ? 188.084 160.710 167.721 1.00 4.06 105 PHE D N 1
ATOM 7890 C CA . PHE D 4 105 ? 186.729 161.064 167.298 1.00 3.98 105 PHE D CA 1
ATOM 7891 C C . PHE D 4 105 ? 185.714 160.822 168.410 1.00 6.13 105 PHE D C 1
ATOM 7892 O O . PHE D 4 105 ? 184.805 161.633 168.616 1.00 0.61 105 PHE D O 1
ATOM 7900 N N . ALA D 4 106 ? 185.849 159.707 169.133 1.00 6.73 106 ALA D N 1
ATOM 7901 C CA . ALA D 4 106 ? 184.876 159.363 170.165 1.00 0.30 106 ALA D CA 1
ATOM 7902 C C . ALA D 4 106 ? 184.939 160.321 171.346 1.00 6.55 106 ALA D C 1
ATOM 7903 O O . ALA D 4 106 ? 183.901 160.683 171.910 1.00 5.21 106 ALA D O 1
ATOM 7905 N N . ILE D 4 107 ? 186.137 160.741 171.742 1.00 7.20 107 ILE D N 1
ATOM 7906 C CA . ILE D 4 107 ? 186.275 161.575 172.934 1.00 6.88 107 ILE D CA 1
ATOM 7907 C C . ILE D 4 107 ? 186.105 163.055 172.610 1.00 0.65 107 ILE D C 1
ATOM 7908 O O . ILE D 4 107 ? 185.366 163.767 173.295 1.00 8.00 107 ILE D O 1
ATOM 7913 N N . ALA D 4 108 ? 186.774 163.549 171.565 1.00 6.58 108 ALA D N 1
ATOM 7914 C CA . ALA D 4 108 ? 186.812 164.989 171.326 1.00 4.46 108 ALA D CA 1
ATOM 7915 C C . ALA D 4 108 ? 185.484 165.519 170.799 1.00 3.39 108 ALA D C 1
ATOM 7916 O O . ALA D 4 108 ? 185.024 166.583 171.227 1.00 8.15 108 ALA D O 1
ATOM 7918 N N . ILE D 4 109 ? 184.855 164.803 169.874 1.00 6.89 109 ILE D N 1
ATOM 7919 C CA . ILE D 4 109 ? 183.699 165.335 169.157 1.00 8.06 109 ILE D CA 1
ATOM 7920 C C . ILE D 4 109 ? 182.389 164.932 169.821 1.00 15.22 109 ILE D C 1
ATOM 7921 O O . ILE D 4 109 ? 181.537 165.779 170.098 1.00 13.64 109 ILE D O 1
ATOM 7926 N N . VAL D 4 110 ? 182.202 163.638 170.083 1.00 9.89 110 VAL D N 1
ATOM 7927 C CA . VAL D 4 110 ? 180.924 163.166 170.606 1.00 10.59 110 VAL D CA 1
ATOM 7928 C C . VAL D 4 110 ? 180.723 163.618 172.049 1.00 15.21 110 VAL D C 1
ATOM 7929 O O . VAL D 4 110 ? 179.644 164.095 172.418 1.00 13.85 110 VAL D O 1
ATOM 7933 N N . LYS D 4 111 ? 181.755 163.495 172.880 1.00 4.06 111 LYS D N 1
ATOM 7934 C CA . LYS D 4 111 ? 181.603 163.691 174.319 1.00 6.73 111 LYS D CA 1
ATOM 7935 C C . LYS D 4 111 ? 181.878 165.131 174.750 1.00 9.81 111 LYS D C 1
ATOM 7936 O O . LYS D 4 111 ? 181.014 165.781 175.345 1.00 3.97 111 LYS D O 1
ATOM 7942 N N . GLN D 4 112 ? 183.075 165.641 174.457 1.00 33.37 112 GLN D N 1
ATOM 7943 C CA . GLN D 4 112 ? 183.530 166.896 175.042 1.00 31.80 112 GLN D CA 1
ATOM 7944 C C . GLN D 4 112 ? 182.999 168.137 174.335 1.00 29.09 112 GLN D C 1
ATOM 7945 O O . GLN D 4 112 ? 183.160 169.240 174.867 1.00 35.22 112 GLN D O 1
ATOM 7951 N N . CYS D 4 113 ? 182.383 168.001 173.163 1.00 10.10 113 CYS D N 1
ATOM 7952 C CA . CYS D 4 113 ? 181.767 169.151 172.515 1.00 8.22 113 CYS D CA 1
ATOM 7953 C C . CYS D 4 113 ? 180.390 169.476 173.076 1.00 14.85 113 CYS D C 1
ATOM 7954 O O . CYS D 4 113 ? 179.866 170.559 172.800 1.00 10.85 113 CYS D O 1
ATOM 7957 N N . PHE D 4 114 ? 179.799 168.573 173.855 1.00 5.65 114 PHE D N 1
ATOM 7958 C CA . PHE D 4 114 ? 178.476 168.774 174.426 1.00 12.12 114 PHE D CA 1
ATOM 7959 C C . PHE D 4 114 ? 178.508 169.115 175.909 1.00 6.94 114 PHE D C 1
ATOM 7960 O O . PHE D 4 114 ? 177.454 169.412 176.480 1.00 12.76 114 PHE D O 1
ATOM 7968 N N . GLY D 4 115 ? 179.677 169.085 176.543 1.00 12.42 115 GLY D N 1
ATOM 7969 C CA . GLY D 4 115 ? 179.777 169.438 177.944 1.00 3.08 115 GLY D CA 1
ATOM 7970 C C . GLY D 4 115 ? 180.612 168.489 178.779 1.00 3.65 115 GLY D C 1
ATOM 7971 O O . GLY D 4 115 ? 181.136 168.878 179.826 1.00 7.17 115 GLY D O 1
ATOM 7972 N N . GLY D 4 116 ? 180.738 167.241 178.338 1.00 7.54 116 GLY D N 1
ATOM 7973 C CA . GLY D 4 116 ? 181.513 166.265 179.076 1.00 9.88 116 GLY D CA 1
ATOM 7974 C C . GLY D 4 116 ? 180.743 165.011 179.429 1.00 13.77 116 GLY D C 1
ATOM 7975 O O . GLY D 4 116 ? 179.979 164.494 178.611 1.00 7.48 116 GLY D O 1
ATOM 7976 N N . LEU D 4 117 ? 180.927 164.521 180.652 1.00 4.58 117 LEU D N 1
ATOM 7977 C CA . LEU D 4 117 ? 180.346 163.254 181.078 1.00 5.73 117 LEU D CA 1
ATOM 7978 C C . LEU D 4 117 ? 178.857 163.421 181.361 1.00 1.99 117 LEU D C 1
ATOM 7979 O O . LEU D 4 117 ? 178.464 164.238 182.200 1.00 1.86 117 LEU D O 1
ATOM 7984 N N . GLY D 4 118 ? 178.032 162.637 180.668 1.00 5.52 118 GLY D N 1
ATOM 7985 C CA . GLY D 4 118 ? 176.599 162.640 180.863 1.00 8.08 118 GLY D CA 1
ATOM 7986 C C . GLY D 4 118 ? 175.836 163.707 180.111 1.00 8.04 118 GLY D C 1
ATOM 7987 O O . GLY D 4 118 ? 174.604 163.739 180.205 1.00 6.31 118 GLY D O 1
ATOM 7988 N N . GLN D 4 119 ? 176.516 164.574 179.362 1.00 5.42 119 GLN D N 1
ATOM 7989 C CA . GLN D 4 119 ? 175.877 165.704 178.702 1.00 4.67 119 GLN D CA 1
ATOM 7990 C C . GLN D 4 119 ? 175.574 165.459 177.231 1.00 9.60 119 GLN D C 1
ATOM 7991 O O . GLN D 4 119 ? 175.025 166.347 176.574 1.00 2.90 119 GLN D O 1
ATOM 7997 N N . ASN D 4 120 ? 175.907 164.289 176.698 1.00 1.82 120 ASN D N 1
ATOM 7998 C CA . ASN D 4 120 ? 175.606 163.955 175.315 1.00 6.29 120 ASN D CA 1
ATOM 7999 C C . ASN D 4 120 ? 174.349 163.093 175.237 1.00 6.94 120 ASN D C 1
ATOM 8000 O O . ASN D 4 120 ? 173.840 162.594 176.240 1.00 2.72 120 ASN D O 1
ATOM 8005 N N . PHE D 4 121 ? 173.850 162.923 174.014 1.00 9.80 121 PHE D N 1
ATOM 8006 C CA . PHE D 4 121 ? 172.647 162.142 173.767 1.00 2.49 121 PHE D CA 1
ATOM 8007 C C . PHE D 4 121 ? 172.901 160.890 172.938 1.00 9.42 121 PHE D C 1
ATOM 8008 O O . PHE D 4 121 ? 171.965 160.119 172.710 1.00 9.09 121 PHE D O 1
ATOM 8016 N N . ILE D 4 122 ? 174.135 160.658 172.490 1.00 4.40 122 ILE D N 1
ATOM 8017 C CA . ILE D 4 122 ? 174.442 159.585 171.555 1.00 2.23 122 ILE D CA 1
ATOM 8018 C C . ILE D 4 122 ? 175.599 158.759 172.110 1.00 3.10 122 ILE D C 1
ATOM 8019 O O . ILE D 4 122 ? 176.353 159.203 172.978 1.00 7.56 122 ILE D O 1
ATOM 8024 N N . ASN D 4 123 ? 175.711 157.530 171.612 1.00 9.55 123 ASN D N 1
ATOM 8025 C CA . ASN D 4 123 ? 176.740 156.596 172.066 1.00 2.56 123 ASN D CA 1
ATOM 8026 C C . ASN D 4 123 ? 178.067 156.908 171.384 1.00 2.34 123 ASN D C 1
ATOM 8027 O O . ASN D 4 123 ? 178.127 156.924 170.150 1.00 0.70 123 ASN D O 1
ATOM 8032 N N . PRO D 4 124 ? 179.148 157.168 172.137 1.00 7.80 124 PRO D N 1
ATOM 8033 C CA . PRO D 4 124 ? 180.425 157.530 171.502 1.00 9.20 124 PRO D CA 1
ATOM 8034 C C . PRO D 4 124 ? 181.093 156.404 170.724 1.00 7.21 124 PRO D C 1
ATOM 8035 O O . PRO D 4 124 ? 181.550 156.614 169.595 1.00 2.98 124 PRO D O 1
ATOM 8039 N N . ALA D 4 125 ? 181.161 155.211 171.321 1.00 6.19 125 ALA D N 1
ATOM 8040 C CA . ALA D 4 125 ? 181.892 154.105 170.708 1.00 5.74 125 ALA D CA 1
ATOM 8041 C C . ALA D 4 125 ? 181.221 153.621 169.426 1.00 9.03 125 ALA D C 1
ATOM 8042 O O . ALA D 4 125 ? 181.901 153.344 168.431 1.00 7.52 125 ALA D O 1
ATOM 8044 N N . LEU D 4 126 ? 179.889 153.525 169.421 1.00 2.29 126 LEU D N 1
ATOM 8045 C CA . LEU D 4 126 ? 179.189 153.056 168.228 1.00 6.93 126 LEU D CA 1
ATOM 8046 C C . LEU D 4 126 ? 179.246 154.086 167.105 1.00 2.33 126 LEU D C 1
ATOM 8047 O O . LEU D 4 126 ? 179.362 153.723 165.927 1.00 6.22 126 LEU D O 1
ATOM 8052 N N . ALA D 4 127 ? 179.165 155.374 167.446 1.00 2.30 127 ALA D N 1
ATOM 8053 C CA . ALA D 4 127 ? 179.303 156.420 166.438 1.00 5.72 127 ALA D CA 1
ATOM 8054 C C . ALA D 4 127 ? 180.704 156.431 165.840 1.00 1.89 127 ALA D C 1
ATOM 8055 O O . ALA D 4 127 ? 180.865 156.598 164.623 1.00 4.20 127 ALA D O 1
ATOM 8057 N N . ALA D 4 128 ? 181.728 156.246 166.678 1.00 0.39 128 ALA D N 1
ATOM 8058 C CA . ALA D 4 128 ? 183.093 156.145 166.171 1.00 1.28 128 ALA D CA 1
ATOM 8059 C C . ALA D 4 128 ? 183.262 154.924 165.275 1.00 7.54 128 ALA D C 1
ATOM 8060 O O . ALA D 4 128 ? 183.960 154.984 164.255 1.00 4.12 128 ALA D O 1
ATOM 8062 N N . ARG D 4 129 ? 182.629 153.806 165.639 1.00 6.70 129 ARG D N 1
ATOM 8063 C CA . ARG D 4 129 ? 182.698 152.606 164.811 1.00 3.83 129 ARG D CA 1
ATOM 8064 C C . ARG D 4 129 ? 182.046 152.823 163.449 1.00 4.95 129 ARG D C 1
ATOM 8065 O O . ARG D 4 129 ? 182.582 152.394 162.418 1.00 9.50 129 ARG D O 1
ATOM 8073 N N . ALA D 4 130 ? 180.883 153.479 163.427 1.00 4.15 130 ALA D N 1
ATOM 8074 C CA . ALA D 4 130 ? 180.216 153.773 162.161 1.00 5.00 130 ALA D CA 1
ATOM 8075 C C . ALA D 4 130 ? 181.050 154.717 161.300 1.00 0.87 130 ALA D C 1
ATOM 8076 O O . ALA D 4 130 ? 181.131 154.546 160.076 1.00 9.04 130 ALA D O 1
ATOM 8078 N N . PHE D 4 131 ? 181.678 155.717 161.925 1.00 5.99 131 PHE D N 1
ATOM 8079 C CA . PHE D 4 131 ? 182.555 156.631 161.198 1.00 0.70 131 PHE D CA 1
ATOM 8080 C C . PHE D 4 131 ? 183.749 155.894 160.595 1.00 5.29 131 PHE D C 1
ATOM 8081 O O . PHE D 4 131 ? 184.129 156.146 159.444 1.00 2.21 131 PHE D O 1
ATOM 8089 N N . LEU D 4 132 ? 184.344 154.969 161.355 1.00 2.90 132 LEU D N 1
ATOM 8090 C CA . LEU D 4 132 ? 185.464 154.185 160.839 1.00 2.41 132 LEU D CA 1
ATOM 8091 C C . LEU D 4 132 ? 185.038 153.288 159.685 1.00 0.73 132 LEU D C 1
ATOM 8092 O O . LEU D 4 132 ? 185.777 153.132 158.707 1.00 5.81 132 LEU D O 1
ATOM 8097 N N . LEU D 4 133 ? 183.860 152.667 159.790 1.00 8.08 133 LEU D N 1
ATOM 8098 C CA . LEU D 4 133 ? 183.391 151.793 158.717 1.00 4.07 133 LEU D CA 1
ATOM 8099 C C . LEU D 4 133 ? 183.084 152.583 157.450 1.00 4.96 133 LEU D C 1
ATOM 8100 O O . LEU D 4 133 ? 183.332 152.104 156.339 1.00 7.06 133 LEU D O 1
ATOM 8105 N N . ALA D 4 134 ? 182.538 153.793 157.593 1.00 7.89 134 ALA D N 1
ATOM 8106 C CA . ALA D 4 134 ? 182.247 154.604 156.415 1.00 3.35 134 ALA D CA 1
ATOM 8107 C C . ALA D 4 134 ? 183.520 155.131 155.763 1.00 5.64 134 ALA D C 1
ATOM 8108 O O . ALA D 4 134 ? 183.626 155.154 154.532 1.00 2.07 134 ALA D O 1
ATOM 8110 N N . SER D 4 135 ? 184.494 155.571 156.566 1.00 9.80 135 SER D N 1
ATOM 8111 C CA . SER D 4 135 ? 185.676 156.218 156.000 1.00 8.33 135 SER D CA 1
ATOM 8112 C C . SER D 4 135 ? 186.637 155.217 155.364 1.00 6.20 135 SER D C 1
ATOM 8113 O O . SER D 4 135 ? 187.168 155.470 154.278 1.00 4.92 135 SER D O 1
ATOM 8116 N N . TRP D 4 136 ? 186.884 154.081 156.018 1.00 1.58 136 TRP D N 1
ATOM 8117 C CA . TRP D 4 136 ? 187.864 153.094 155.557 1.00 5.90 136 TRP D CA 1
ATOM 8118 C C . TRP D 4 136 ? 187.201 151.727 155.471 1.00 6.38 136 TRP D C 1
ATOM 8119 O O . TRP D 4 136 ? 187.402 150.872 156.343 1.00 9.08 136 TRP D O 1
ATOM 8130 N N . PRO D 4 137 ? 186.411 151.479 154.422 1.00 4.98 137 PRO D N 1
ATOM 8131 C CA . PRO D 4 137 ? 185.697 150.197 154.334 1.00 5.27 137 PRO D CA 1
ATOM 8132 C C . PRO D 4 137 ? 186.590 149.012 154.007 1.00 1.06 137 PRO D C 1
ATOM 8133 O O . PRO D 4 137 ? 186.193 147.874 154.279 1.00 6.85 137 PRO D O 1
ATOM 8137 N N . GLY D 4 138 ? 187.774 149.231 153.433 1.00 5.65 138 GLY D N 1
ATOM 8138 C CA . GLY D 4 138 ? 188.653 148.124 153.100 1.00 9.99 138 GLY D CA 1
ATOM 8139 C C . GLY D 4 138 ? 189.369 147.506 154.280 1.00 0.77 138 GLY D C 1
ATOM 8140 O O . GLY D 4 138 ? 189.799 146.352 154.194 1.00 5.15 138 GLY D O 1
ATOM 8141 N N . HIS D 4 139 ? 189.514 148.247 155.375 1.00 5.08 139 HIS D N 1
ATOM 8142 C CA . HIS D 4 139 ? 190.161 147.754 156.582 1.00 10.65 139 HIS D CA 1
ATOM 8143 C C . HIS D 4 139 ? 189.181 147.168 157.588 1.00 3.66 139 HIS D C 1
ATOM 8144 O O . HIS D 4 139 ? 189.611 146.707 158.649 1.00 2.05 139 HIS D O 1
ATOM 8151 N N . MET D 4 140 ? 187.879 147.175 157.289 1.00 4.75 140 MET D N 1
ATOM 8152 C CA . MET D 4 140 ? 186.861 146.805 158.265 1.00 0.25 140 MET D CA 1
ATOM 8153 C C . MET D 4 140 ? 185.823 145.827 157.727 1.00 1.64 140 MET D C 1
ATOM 8154 O O . MET D 4 140 ? 184.753 145.699 158.332 1.00 2.85 140 MET D O 1
ATOM 8159 N N . THR D 4 141 ? 186.091 145.131 156.622 1.00 28.36 141 THR D N 1
ATOM 8160 C CA . THR D 4 141 ? 185.057 144.360 155.935 1.00 24.49 141 THR D CA 1
ATOM 8161 C C . THR D 4 141 ? 185.583 143.001 155.490 1.00 28.52 141 THR D C 1
ATOM 8162 O O . THR D 4 141 ? 186.378 142.918 154.548 1.00 29.85 141 THR D O 1
ATOM 8166 N N . SER D 4 142 ? 185.170 141.949 156.199 1.00 24.41 142 SER D N 1
ATOM 8167 C CA . SER D 4 142 ? 185.030 140.594 155.665 1.00 21.75 142 SER D CA 1
ATOM 8168 C C . SER D 4 142 ? 186.332 139.848 155.386 1.00 16.34 142 SER D C 1
ATOM 8169 O O . SER D 4 142 ? 186.297 138.667 155.030 1.00 21.24 142 SER D O 1
ATOM 8172 N N . THR D 4 143 ? 187.480 140.501 155.539 1.00 31.59 143 THR D N 1
ATOM 8173 C CA . THR D 4 143 ? 188.750 139.828 155.289 1.00 26.07 143 THR D CA 1
ATOM 8174 C C . THR D 4 143 ? 189.713 140.151 156.424 1.00 34.75 143 THR D C 1
ATOM 8175 O O . THR D 4 143 ? 190.558 139.330 156.795 1.00 28.97 143 THR D O 1
ATOM 8179 N N . ALA D 4 144 ? 189.549 141.334 157.017 1.00 9.28 144 ALA D N 1
ATOM 8180 C CA . ALA D 4 144 ? 190.357 141.738 158.158 1.00 8.91 144 ALA D CA 1
ATOM 8181 C C . ALA D 4 144 ? 190.063 140.924 159.411 1.00 5.64 144 ALA D C 1
ATOM 8182 O O . ALA D 4 144 ? 190.820 141.021 160.381 1.00 4.49 144 ALA D O 1
ATOM 8184 N N . TYR D 4 145 ? 188.994 140.129 159.415 1.00 6.07 145 TYR D N 1
ATOM 8185 C CA . TYR D 4 145 ? 188.608 139.351 160.583 1.00 7.29 145 TYR D CA 1
ATOM 8186 C C . TYR D 4 145 ? 189.230 137.963 160.621 1.00 4.25 145 TYR D C 1
ATOM 8187 O O . TYR D 4 145 ? 189.301 137.365 161.699 1.00 0.99 145 TYR D O 1
ATOM 8196 N N . ILE D 4 146 ? 189.676 137.436 159.484 1.00 2.96 146 ILE D N 1
ATOM 8197 C CA . ILE D 4 146 ? 190.290 136.111 159.425 1.00 7.19 146 ILE D CA 1
ATOM 8198 C C . ILE D 4 146 ? 191.789 136.243 159.669 1.00 4.85 146 ILE D C 1
ATOM 8199 O O . ILE D 4 146 ? 192.446 137.077 159.029 1.00 9.54 146 ILE D O 1
ATOM 8204 N N . PRO D 4 147 ? 192.366 135.463 160.586 1.00 12.24 147 PRO D N 1
ATOM 8205 C CA . PRO D 4 147 ? 193.819 135.509 160.790 1.00 14.88 147 PRO D CA 1
ATOM 8206 C C . PRO D 4 147 ? 194.582 135.064 159.551 1.00 9.45 147 PRO D C 1
ATOM 8207 O O . PRO D 4 147 ? 194.105 134.251 158.757 1.00 18.88 147 PRO D O 1
ATOM 8211 N N . LEU D 4 148 ? 195.787 135.615 159.393 1.00 31.92 148 LEU D N 1
ATOM 8212 C CA . LEU D 4 148 ? 196.591 135.344 158.207 1.00 32.51 148 LEU D CA 1
ATOM 8213 C C . LEU D 4 148 ? 197.127 133.919 158.171 1.00 34.33 148 LEU D C 1
ATOM 8214 O O . LEU D 4 148 ? 197.524 133.448 157.101 1.00 33.69 148 LEU D O 1
ATOM 8219 N N . THR D 4 149 ? 197.157 133.227 159.312 1.00 62.73 149 THR D N 1
ATOM 8220 C CA . THR D 4 149 ? 197.618 131.843 159.334 1.00 60.44 149 THR D CA 1
ATOM 8221 C C . THR D 4 149 ? 196.572 130.877 158.789 1.00 60.26 149 THR D C 1
ATOM 8222 O O . THR D 4 149 ? 196.929 129.814 158.271 1.00 56.98 149 THR D O 1
ATOM 8226 N N . ASP D 4 150 ? 195.290 131.221 158.896 1.00 83.51 150 ASP D N 1
ATOM 8227 C CA . ASP D 4 150 ? 194.213 130.380 158.389 1.00 81.31 150 ASP D CA 1
ATOM 8228 C C . ASP D 4 150 ? 193.893 130.760 156.950 1.00 83.45 150 ASP D C 1
ATOM 8229 O O . ASP D 4 150 ? 193.812 131.947 156.617 1.00 78.17 150 ASP D O 1
ATOM 8234 N N . THR D 4 151 ? 193.707 129.749 156.098 1.00 104.08 151 THR D N 1
ATOM 8235 C CA . THR D 4 151 ? 193.424 129.985 154.687 1.00 98.37 151 THR D CA 1
ATOM 8236 C C . THR D 4 151 ? 192.337 129.051 154.165 1.00 99.01 151 THR D C 1
ATOM 8237 O O . THR D 4 151 ? 192.347 128.682 152.986 1.00 103.49 151 THR D O 1
ATOM 8241 N N . VAL D 4 152 ? 191.396 128.656 155.023 1.00 83.70 152 VAL D N 1
ATOM 8242 C CA . VAL D 4 152 ? 190.330 127.740 154.632 1.00 86.30 152 VAL D CA 1
ATOM 8243 C C . VAL D 4 152 ? 188.977 128.382 154.926 1.00 76.94 152 VAL D C 1
ATOM 8244 O O . VAL D 4 152 ? 187.979 128.091 154.255 1.00 84.57 152 VAL D O 1
ATOM 8248 N N . THR D 4 153 ? 188.942 129.295 155.900 1.00 41.22 153 THR D N 1
ATOM 8249 C CA . THR D 4 153 ? 187.669 129.810 156.401 1.00 39.31 153 THR D CA 1
ATOM 8250 C C . THR D 4 153 ? 187.013 130.764 155.408 1.00 40.44 153 THR D C 1
ATOM 8251 O O . THR D 4 153 ? 185.863 130.559 155.005 1.00 46.14 153 THR D O 1
ATOM 8255 N N . THR D 4 154 ? 187.702 131.863 155.082 1.00 50.73 154 THR D N 1
ATOM 8256 C CA . THR D 4 154 ? 187.394 132.877 154.064 1.00 52.55 154 THR D CA 1
ATOM 8257 C C . THR D 4 154 ? 186.009 133.522 154.185 1.00 47.00 154 THR D C 1
ATOM 8258 O O . THR D 4 154 ? 185.615 134.288 153.299 1.00 49.85 154 THR D O 1
ATOM 8262 N N . ALA D 4 155 ? 185.285 133.273 155.279 1.00 19.50 155 ALA D N 1
ATOM 8263 C CA . ALA D 4 155 ? 183.996 133.916 155.511 1.00 11.86 155 ALA D CA 1
ATOM 8264 C C . ALA D 4 155 ? 183.598 133.750 156.972 1.00 13.60 155 ALA D C 1
ATOM 8265 O O . ALA D 4 155 ? 183.802 132.683 157.554 1.00 17.22 155 ALA D O 1
ATOM 8267 N N . THR D 4 156 ? 183.021 134.812 157.556 1.00 4.33 156 THR D N 1
ATOM 8268 C CA . THR D 4 156 ? 182.485 134.786 158.910 1.00 4.80 156 THR D CA 1
ATOM 8269 C C . THR D 4 156 ? 181.043 134.279 158.897 1.00 0.87 156 THR D C 1
ATOM 8270 O O . THR D 4 156 ? 180.371 134.338 157.864 1.00 6.10 156 THR D O 1
ATOM 8274 N N . PRO D 4 157 ? 180.545 133.739 160.025 1.00 8.45 157 PRO D N 1
ATOM 8275 C CA . PRO D 4 157 ? 179.261 133.006 159.986 1.00 7.99 157 PRO D CA 1
ATOM 8276 C C . PRO D 4 157 ? 178.052 133.796 159.502 1.00 2.17 157 PRO D C 1
ATOM 8277 O O . PRO D 4 157 ? 177.165 133.206 158.874 1.00 3.03 157 PRO D O 1
ATOM 8281 N N . LEU D 4 158 ? 177.968 135.098 159.784 1.00 5.08 158 LEU D N 1
ATOM 8282 C CA . LEU D 4 158 ? 176.811 135.868 159.332 1.00 7.42 158 LEU D CA 1
ATOM 8283 C C . LEU D 4 158 ? 176.781 136.006 157.813 1.00 8.77 158 LEU D C 1
ATOM 8284 O O . LEU D 4 158 ? 175.701 135.986 157.210 1.00 0.70 158 LEU D O 1
ATOM 8289 N N . ALA D 4 159 ? 177.951 136.149 157.185 1.00 1.37 159 ALA D N 1
ATOM 8290 C CA . ALA D 4 159 ? 178.020 136.229 155.729 1.00 0.89 159 ALA D CA 1
ATOM 8291 C C . ALA D 4 159 ? 177.585 134.923 155.077 1.00 5.30 159 ALA D C 1
ATOM 8292 O O . ALA D 4 159 ? 176.907 134.936 154.044 1.00 1.63 159 ALA D O 1
ATOM 8294 N N . LEU D 4 160 ? 177.978 133.786 155.657 1.00 14.06 160 LEU D N 1
ATOM 8295 C CA . LEU D 4 160 ? 177.521 132.496 155.151 1.00 10.33 160 LEU D CA 1
ATOM 8296 C C . LEU D 4 160 ? 176.034 132.294 155.399 1.00 12.13 160 LEU D C 1
ATOM 8297 O O . LEU D 4 160 ? 175.353 131.658 154.588 1.00 16.55 160 LEU D O 1
ATOM 8302 N N . LEU D 4 161 ? 175.520 132.806 156.519 1.00 26.13 161 LEU D N 1
ATOM 8303 C CA . LEU D 4 161 ? 174.097 132.680 156.817 1.00 19.46 161 LEU D CA 1
ATOM 8304 C C . LEU D 4 161 ? 173.250 133.483 155.838 1.00 25.31 161 LEU D C 1
ATOM 8305 O O . LEU D 4 161 ? 172.196 133.014 155.395 1.00 22.15 161 LEU D O 1
ATOM 8310 N N . LYS D 4 162 ? 173.689 134.695 155.488 1.00 10.19 162 LYS D N 1
ATOM 8311 C CA . LYS D 4 162 ? 172.925 135.505 154.546 1.00 10.01 162 LYS D CA 1
ATOM 8312 C C . LYS D 4 162 ? 172.991 134.968 153.122 1.00 11.36 162 LYS D C 1
ATOM 8313 O O . LYS D 4 162 ? 172.091 135.252 152.326 1.00 11.19 162 LYS D O 1
ATOM 8319 N N . ALA D 4 163 ? 174.026 134.205 152.782 1.00 36.27 163 ALA D N 1
ATOM 8320 C CA . ALA D 4 163 ? 174.194 133.670 151.438 1.00 35.62 163 ALA D CA 1
ATOM 8321 C C . ALA D 4 163 ? 173.559 132.298 151.257 1.00 29.23 163 ALA D C 1
ATOM 8322 O O . ALA D 4 163 ? 173.617 131.748 150.153 1.00 29.41 163 ALA D O 1
ATOM 8324 N N . GLY D 4 164 ? 172.958 131.735 152.302 1.00 54.03 164 GLY D N 1
ATOM 8325 C CA . GLY D 4 164 ? 172.328 130.436 152.218 1.00 63.40 164 GLY D CA 1
ATOM 8326 C C . GLY D 4 164 ? 173.246 129.253 152.430 1.00 57.06 164 GLY D C 1
ATOM 8327 O O . GLY D 4 164 ? 172.776 128.110 152.367 1.00 56.57 164 GLY D O 1
ATOM 8328 N N . GLU D 4 165 ? 174.535 129.482 152.679 1.00 93.33 165 GLU D N 1
ATOM 8329 C CA . GLU D 4 165 ? 175.495 128.397 152.893 1.00 86.49 165 GLU D CA 1
ATOM 8330 C C . GLU D 4 165 ? 175.505 128.001 154.370 1.00 88.10 165 GLU D C 1
ATOM 8331 O O . GLU D 4 165 ? 176.456 128.239 155.115 1.00 85.89 165 GLU D O 1
ATOM 8337 N N . THR D 4 166 ? 174.404 127.373 154.784 1.00 80.86 166 THR D N 1
ATOM 8338 C CA . THR D 4 166 ? 174.247 126.958 156.173 1.00 76.95 166 THR D CA 1
ATOM 8339 C C . THR D 4 166 ? 175.105 125.739 156.504 1.00 81.45 166 THR D C 1
ATOM 8340 O O . THR D 4 166 ? 175.607 125.624 157.628 1.00 74.77 166 THR D O 1
ATOM 8344 N N . GLY D 4 167 ? 175.320 124.848 155.536 1.00 51.90 167 GLY D N 1
ATOM 8345 C CA . GLY D 4 167 ? 176.063 123.622 155.778 1.00 55.76 167 GLY D CA 1
ATOM 8346 C C . GLY D 4 167 ? 177.529 123.815 156.110 1.00 52.58 167 GLY D C 1
ATOM 8347 O O . GLY D 4 167 ? 178.129 122.913 156.705 1.00 53.96 167 GLY D O 1
ATOM 8348 N N . SER D 4 168 ? 178.118 124.951 155.743 1.00 55.42 168 SER D N 1
ATOM 8349 C CA . SER D 4 168 ? 179.513 125.241 156.046 1.00 56.30 168 SER D CA 1
ATOM 8350 C C . SER D 4 168 ? 179.686 126.079 157.305 1.00 58.39 168 SER D C 1
ATOM 8351 O O . SER D 4 168 ? 180.818 126.436 157.644 1.00 53.99 168 SER D O 1
ATOM 8354 N N . MET D 4 169 ? 178.602 126.397 158.002 1.00 39.04 169 MET D N 1
ATOM 8355 C CA . MET D 4 169 ? 178.661 127.207 159.206 1.00 38.63 169 MET D CA 1
ATOM 8356 C C . MET D 4 169 ? 179.223 126.399 160.372 1.00 38.40 169 MET D C 1
ATOM 8357 O O . MET D 4 169 ? 179.134 125.169 160.388 1.00 41.96 169 MET D O 1
ATOM 8362 N N . PRO D 4 170 ? 179.822 127.066 161.357 1.00 30.10 170 PRO D N 1
ATOM 8363 C CA . PRO D 4 170 ? 180.277 126.355 162.555 1.00 37.86 170 PRO D CA 1
ATOM 8364 C C . PRO D 4 170 ? 179.107 125.863 163.393 1.00 39.11 170 PRO D C 1
ATOM 8365 O O . PRO D 4 170 ? 177.958 126.273 163.217 1.00 30.60 170 PRO D O 1
ATOM 8369 N N . SER D 4 171 ? 179.421 124.960 164.318 1.00 25.43 171 SER D N 1
ATOM 8370 C CA . SER D 4 171 ? 178.410 124.367 165.179 1.00 25.69 171 SER D CA 1
ATOM 8371 C C . SER D 4 171 ? 177.853 125.400 166.157 1.00 17.39 171 SER D C 1
ATOM 8372 O O . SER D 4 171 ? 178.482 126.418 166.456 1.00 19.38 171 SER D O 1
ATOM 8375 N N . THR D 4 172 ? 176.643 125.125 166.650 1.00 10.79 172 THR D N 1
ATOM 8376 C CA . THR D 4 172 ? 175.988 126.047 167.575 1.00 14.48 172 THR D CA 1
ATOM 8377 C C . THR D 4 172 ? 176.699 126.082 168.924 1.00 6.31 172 THR D C 1
ATOM 8378 O O . THR D 4 172 ? 176.783 127.139 169.559 1.00 14.86 172 THR D O 1
ATOM 8382 N N . LEU D 4 173 ? 177.212 124.937 169.380 1.00 13.34 173 LEU D N 1
ATOM 8383 C CA . LEU D 4 173 ? 178.023 124.924 170.594 1.00 13.88 173 LEU D CA 1
ATOM 8384 C C . LEU D 4 173 ? 179.309 125.717 170.401 1.00 11.71 173 LEU D C 1
ATOM 8385 O O . LEU D 4 173 ? 179.757 126.426 171.311 1.00 7.15 173 LEU D O 1
ATOM 8390 N N . ASP D 4 174 ? 179.918 125.605 169.218 1.00 12.31 174 ASP D N 1
ATOM 8391 C CA . ASP D 4 174 ? 181.108 126.391 168.910 1.00 17.68 174 ASP D CA 1
ATOM 8392 C C . ASP D 4 174 ? 180.796 127.880 168.881 1.00 12.70 174 ASP D C 1
ATOM 8393 O O . ASP D 4 174 ? 181.584 128.694 169.369 1.00 17.99 174 ASP D O 1
ATOM 8398 N N . LEU D 4 175 ? 179.652 128.259 168.307 1.00 2.78 175 LEU D N 1
ATOM 8399 C CA . LEU D 4 175 ? 179.258 129.664 168.302 1.00 8.43 175 LEU D CA 1
ATOM 8400 C C . LEU D 4 175 ? 178.939 130.163 169.705 1.00 8.22 175 LEU D C 1
ATOM 8401 O O . LEU D 4 175 ? 179.127 131.349 169.998 1.00 0.23 175 LEU D O 1
ATOM 8406 N N . PHE D 4 176 ? 178.447 129.280 170.577 1.00 0.68 176 PHE D N 1
ATOM 8407 C CA . PHE D 4 176 ? 178.184 129.660 171.961 1.00 1.18 176 PHE D CA 1
ATOM 8408 C C . PHE D 4 176 ? 179.479 129.869 172.737 1.00 2.03 176 PHE D C 1
ATOM 8409 O O . PHE D 4 176 ? 179.595 130.822 173.515 1.00 0.24 176 PHE D O 1
ATOM 8417 N N . THR D 4 177 ? 180.467 128.994 172.539 1.00 24.57 177 THR D N 1
ATOM 8418 C CA . THR D 4 177 ? 181.724 129.100 173.273 1.00 28.93 177 THR D CA 1
ATOM 8419 C C . THR D 4 177 ? 182.767 129.942 172.543 1.00 29.10 177 THR D C 1
ATOM 8420 O O . THR D 4 177 ? 183.485 130.718 173.182 1.00 31.13 177 THR D O 1
ATOM 8424 N N . GLY D 4 178 ? 182.874 129.805 171.223 1.00 4.25 178 GLY D N 1
ATOM 8425 C CA . GLY D 4 178 ? 183.828 130.580 170.450 1.00 8.19 178 GLY D CA 1
ATOM 8426 C C . GLY D 4 178 ? 185.245 130.052 170.516 1.00 7.83 178 GLY D C 1
ATOM 8427 O O . GLY D 4 178 ? 186.174 130.817 170.784 1.00 8.38 178 GLY D O 1
ATOM 8428 N N . LEU D 4 179 ? 185.436 128.753 170.261 1.00 18.00 179 LEU D N 1
ATOM 8429 C CA . LEU D 4 179 ? 186.729 128.123 170.495 1.00 17.52 179 LEU D CA 1
ATOM 8430 C C . LEU D 4 179 ? 187.217 127.185 169.399 1.00 21.03 179 LEU D C 1
ATOM 8431 O O . LEU D 4 179 ? 188.308 126.625 169.551 1.00 24.68 179 LEU D O 1
ATOM 8436 N N . ASN D 4 180 ? 186.474 126.987 168.314 1.00 32.47 180 ASN D N 1
ATOM 8437 C CA . ASN D 4 180 ? 186.872 126.017 167.294 1.00 29.86 180 ASN D CA 1
ATOM 8438 C C . ASN D 4 180 ? 186.731 126.603 165.894 1.00 33.05 180 ASN D C 1
ATOM 8439 O O . ASN D 4 180 ? 186.167 125.986 164.988 1.00 31.99 180 ASN D O 1
ATOM 8444 N N . GLY D 4 181 ? 187.250 127.808 165.697 1.00 11.62 181 GLY D N 1
ATOM 8445 C CA . GLY D 4 181 ? 187.249 128.441 164.400 1.00 13.58 181 GLY D CA 1
ATOM 8446 C C . GLY D 4 181 ? 186.199 129.506 164.183 1.00 15.65 181 GLY D C 1
ATOM 8447 O O . GLY D 4 181 ? 185.721 129.654 163.054 1.00 18.13 181 GLY D O 1
ATOM 8448 N N . VAL D 4 182 ? 185.828 130.250 165.219 1.00 1.13 182 VAL D N 1
ATOM 8449 C CA . VAL D 4 182 ? 184.840 131.317 165.119 1.00 3.77 182 VAL D CA 1
ATOM 8450 C C . VAL D 4 182 ? 185.589 132.641 165.070 1.00 8.67 182 VAL D C 1
ATOM 8451 O O . VAL D 4 182 ? 186.399 132.938 165.956 1.00 7.68 182 VAL D O 1
ATOM 8455 N N . TYR D 4 183 ? 185.327 133.436 164.035 1.00 0.95 183 TYR D N 1
ATOM 8456 C CA . TYR D 4 183 ? 186.033 134.688 163.813 1.00 3.53 183 TYR D CA 1
ATOM 8457 C C . TYR D 4 183 ? 185.048 135.846 163.723 1.00 2.33 183 TYR D C 1
ATOM 8458 O O . TYR D 4 183 ? 183.870 135.671 163.400 1.00 9.84 183 TYR D O 1
ATOM 8467 N N . GLY D 4 184 ? 185.555 137.032 164.018 1.00 9.28 184 GLY D N 1
ATOM 8468 C CA . GLY D 4 184 ? 184.771 138.255 164.075 1.00 5.58 184 GLY D CA 1
ATOM 8469 C C . GLY D 4 184 ? 185.551 139.320 164.826 1.00 1.70 184 GLY D C 1
ATOM 8470 O O . GLY D 4 184 ? 186.781 139.327 164.811 1.00 3.98 184 GLY D O 1
ATOM 8471 N N . CYS D 4 185 ? 184.811 140.216 165.473 1.00 6.31 185 CYS D N 1
ATOM 8472 C CA . CYS D 4 185 ? 185.440 141.190 166.352 1.00 7.63 185 CYS D CA 1
ATOM 8473 C C . CYS D 4 185 ? 186.071 140.475 167.541 1.00 9.85 185 CYS D C 1
ATOM 8474 O O . CYS D 4 185 ? 185.625 139.402 167.954 1.00 9.78 185 CYS D O 1
ATOM 8477 N N . ILE D 4 186 ? 187.137 141.071 168.080 1.00 7.24 186 ILE D N 1
ATOM 8478 C CA . ILE D 4 186 ? 187.971 140.360 169.046 1.00 1.55 186 ILE D CA 1
ATOM 8479 C C . ILE D 4 186 ? 187.218 140.116 170.352 1.00 5.69 186 ILE D C 1
ATOM 8480 O O . ILE D 4 186 ? 187.382 139.068 170.986 1.00 5.29 186 ILE D O 1
ATOM 8485 N N . GLY D 4 187 ? 186.374 141.056 170.766 1.00 5.40 187 GLY D N 1
ATOM 8486 C CA . GLY D 4 187 ? 185.659 140.910 172.020 1.00 7.68 187 GLY D CA 1
ATOM 8487 C C . GLY D 4 187 ? 184.184 140.594 171.878 1.00 8.25 187 GLY D C 1
ATOM 8488 O O . GLY D 4 187 ? 183.360 141.123 172.627 1.00 4.70 187 GLY D O 1
ATOM 8489 N N . GLU D 4 188 ? 183.835 139.730 170.922 1.00 27.91 188 GLU D N 1
ATOM 8490 C CA . GLU D 4 188 ? 182.447 139.362 170.678 1.00 26.32 188 GLU D CA 1
ATOM 8491 C C . GLU D 4 188 ? 182.218 137.873 170.456 1.00 27.11 188 GLU D C 1
ATOM 8492 O O . GLU D 4 188 ? 181.057 137.452 170.429 1.00 22.99 188 GLU D O 1
ATOM 8498 N N . ILE D 4 189 ? 183.271 137.069 170.297 1.00 1.11 189 ILE D N 1
ATOM 8499 C CA . ILE D 4 189 ? 183.108 135.706 169.798 1.00 1.86 189 ILE D CA 1
ATOM 8500 C C . ILE D 4 189 ? 182.436 134.808 170.834 1.00 6.18 189 ILE D C 1
ATOM 8501 O O . ILE D 4 189 ? 181.618 133.948 170.487 1.00 7.39 189 ILE D O 1
ATOM 8506 N N . SER D 4 190 ? 182.768 134.979 172.110 1.00 0.53 190 SER D N 1
ATOM 8507 C CA . SER D 4 190 ? 182.271 134.109 173.169 1.00 0.34 190 SER D CA 1
ATOM 8508 C C . SER D 4 190 ? 181.061 134.753 173.834 1.00 3.02 190 SER D C 1
ATOM 8509 O O . SER D 4 190 ? 181.152 135.872 174.347 1.00 2.35 190 SER D O 1
ATOM 8512 N N . ALA D 4 191 ? 179.933 134.043 173.827 1.00 15.15 191 ALA D N 1
ATOM 8513 C CA . ALA D 4 191 ? 178.721 134.516 174.481 1.00 10.37 191 ALA D CA 1
ATOM 8514 C C . ALA D 4 191 ? 178.631 134.096 175.941 1.00 10.11 191 ALA D C 1
ATOM 8515 O O . ALA D 4 191 ? 177.926 134.751 176.717 1.00 11.24 191 ALA D O 1
ATOM 8517 N N . LEU D 4 192 ? 179.331 133.026 176.329 1.00 5.87 192 LEU D N 1
ATOM 8518 C CA . LEU D 4 192 ? 179.330 132.590 177.721 1.00 10.71 192 LEU D CA 1
ATOM 8519 C C . LEU D 4 192 ? 179.974 133.630 178.632 1.00 2.64 192 LEU D C 1
ATOM 8520 O O . LEU D 4 192 ? 179.446 133.936 179.709 1.00 2.72 192 LEU D O 1
ATOM 8525 N N . ALA D 4 193 ? 181.112 134.190 178.212 1.00 7.09 193 ALA D N 1
ATOM 8526 C CA . ALA D 4 193 ? 181.801 135.191 179.021 1.00 3.42 193 ALA D CA 1
ATOM 8527 C C . ALA D 4 193 ? 180.982 136.471 179.148 1.00 2.85 193 ALA D C 1
ATOM 8528 O O . ALA D 4 193 ? 180.906 137.065 180.233 1.00 0.05 193 ALA D O 1
ATOM 8530 N N . LEU D 4 194 ? 180.363 136.908 178.050 1.00 5.58 194 LEU D N 1
ATOM 8531 C CA . LEU D 4 194 ? 179.520 138.097 178.093 1.00 3.95 194 LEU D CA 1
ATOM 8532 C C . LEU D 4 194 ? 178.288 137.870 178.962 1.00 8.45 194 LEU D C 1
ATOM 8533 O O . LEU D 4 194 ? 177.858 138.777 179.684 1.00 2.53 194 LEU D O 1
ATOM 8538 N N . LEU D 4 195 ? 177.715 136.664 178.915 1.00 10.87 195 LEU D N 1
ATOM 8539 C CA . LEU D 4 195 ? 176.587 136.341 179.784 1.00 10.54 195 LEU D CA 1
ATOM 8540 C C . LEU D 4 195 ? 176.992 136.360 181.254 1.00 10.73 195 LEU D C 1
ATOM 8541 O O . LEU D 4 195 ? 176.244 136.860 182.103 1.00 14.18 195 LEU D O 1
ATOM 8546 N N . ILE D 4 196 ? 178.174 135.823 181.572 1.00 3.09 196 ILE D N 1
ATOM 8547 C CA . ILE D 4 196 ? 178.659 135.827 182.953 1.00 4.69 196 ILE D CA 1
ATOM 8548 C C . ILE D 4 196 ? 178.862 137.258 183.446 1.00 1.73 196 ILE D C 1
ATOM 8549 O O . ILE D 4 196 ? 178.451 137.618 184.560 1.00 0.55 196 ILE D O 1
ATOM 8554 N N . GLY D 4 197 ? 179.487 138.099 182.617 1.00 1.97 197 GLY D N 1
ATOM 8555 C CA . GLY D 4 197 ? 179.681 139.491 182.996 1.00 3.96 197 GLY D CA 1
ATOM 8556 C C . GLY D 4 197 ? 178.377 140.250 183.167 1.00 7.28 197 GLY D C 1
ATOM 8557 O O . GLY D 4 197 ? 178.235 141.063 184.085 1.00 8.10 197 GLY D O 1
ATOM 8558 N N . GLY D 4 198 ? 177.403 139.990 182.291 1.00 6.01 198 GLY D N 1
ATOM 8559 C CA . GLY D 4 198 ? 176.109 140.638 182.424 1.00 1.31 198 GLY D CA 1
ATOM 8560 C C . GLY D 4 198 ? 175.355 140.209 183.668 1.00 0.11 198 GLY D C 1
ATOM 8561 O O . GLY D 4 198 ? 174.700 141.027 184.319 1.00 2.92 198 GLY D O 1
ATOM 8562 N N . LEU D 4 199 ? 175.433 138.921 184.016 1.00 9.73 199 LEU D N 1
ATOM 8563 C CA . LEU D 4 199 ? 174.814 138.454 185.253 1.00 5.64 199 LEU D CA 1
ATOM 8564 C C . LEU D 4 199 ? 175.479 139.080 186.473 1.00 5.72 199 LEU D C 1
ATOM 8565 O O . LEU D 4 199 ? 174.802 139.426 187.450 1.00 14.68 199 LEU D O 1
ATOM 8570 N N . TYR D 4 200 ? 176.807 139.236 186.433 1.00 6.07 200 TYR D N 1
ATOM 8571 C CA . TYR D 4 200 ? 177.503 139.919 187.522 1.00 2.82 200 TYR D CA 1
ATOM 8572 C C . TYR D 4 200 ? 177.059 141.372 187.643 1.00 9.36 200 TYR D C 1
ATOM 8573 O O . TYR D 4 200 ? 176.877 141.880 188.755 1.00 6.17 200 TYR D O 1
ATOM 8582 N N . LEU D 4 201 ? 176.885 142.061 186.512 1.00 1.93 201 LEU D N 1
ATOM 8583 C CA . LEU D 4 201 ? 176.434 143.452 186.559 1.00 8.39 201 LEU D CA 1
ATOM 8584 C C . LEU D 4 201 ? 174.991 143.571 187.039 1.00 4.66 201 LEU D C 1
ATOM 8585 O O . LEU D 4 201 ? 174.639 144.558 187.692 1.00 5.43 201 LEU D O 1
ATOM 8590 N N . ILE D 4 202 ? 174.142 142.595 186.708 1.00 2.84 202 ILE D N 1
ATOM 8591 C CA . ILE D 4 202 ? 172.762 142.607 187.190 1.00 1.42 202 ILE D CA 1
ATOM 8592 C C . ILE D 4 202 ? 172.719 142.370 188.696 1.00 0.19 202 ILE D C 1
ATOM 8593 O O . ILE D 4 202 ? 171.950 143.016 189.418 1.00 5.70 202 ILE D O 1
ATOM 8598 N N . TYR D 4 203 ? 173.553 141.452 189.195 1.00 13.31 203 TYR D N 1
ATOM 8599 C CA . TYR D 4 203 ? 173.571 141.153 190.625 1.00 14.69 203 TYR D CA 1
ATOM 8600 C C . TYR D 4 203 ? 173.998 142.363 191.452 1.00 17.27 203 TYR D C 1
ATOM 8601 O O . TYR D 4 203 ? 173.470 142.593 192.545 1.00 14.79 203 TYR D O 1
ATOM 8610 N N . LYS D 4 204 ? 174.951 143.149 190.948 1.00 7.90 204 LYS D N 1
ATOM 8611 C CA . LYS D 4 204 ? 175.455 144.310 191.674 1.00 4.62 204 LYS D CA 1
ATOM 8612 C C . LYS D 4 204 ? 174.476 145.477 191.700 1.00 0.91 204 LYS D C 1
ATOM 8613 O O . LYS D 4 204 ? 174.709 146.436 192.442 1.00 2.17 204 LYS D O 1
ATOM 8619 N N . GLY D 4 205 ? 173.401 145.428 190.917 1.00 5.88 205 GLY D N 1
ATOM 8620 C CA . GLY D 4 205 ? 172.446 146.515 190.875 1.00 9.80 205 GLY D CA 1
ATOM 8621 C C . GLY D 4 205 ? 172.788 147.641 189.929 1.00 1.51 205 GLY D C 1
ATOM 8622 O O . GLY D 4 205 ? 172.162 148.702 190.006 1.00 6.27 205 GLY D O 1
ATOM 8623 N N . ILE D 4 206 ? 173.761 147.449 189.039 1.00 6.44 206 ILE D N 1
ATOM 8624 C CA . ILE D 4 206 ? 174.150 148.511 188.118 1.00 1.06 206 ILE D CA 1
ATOM 8625 C C . ILE D 4 206 ? 173.175 148.601 186.948 1.00 2.99 206 ILE D C 1
ATOM 8626 O O . ILE D 4 206 ? 172.759 149.698 186.558 1.00 3.89 206 ILE D O 1
ATOM 8631 N N . ILE D 4 207 ? 172.781 147.461 186.378 1.00 9.54 207 ILE D N 1
ATOM 8632 C CA . ILE D 4 207 ? 171.777 147.433 185.318 1.00 8.05 207 ILE D CA 1
ATOM 8633 C C . ILE D 4 207 ? 170.618 146.544 185.752 1.00 4.28 207 ILE D C 1
ATOM 8634 O O . ILE D 4 207 ? 170.629 145.988 186.855 1.00 6.72 207 ILE D O 1
ATOM 8639 N N . SER D 4 208 ? 169.608 146.407 184.895 1.00 0.58 208 SER D N 1
ATOM 8640 C CA . SER D 4 208 ? 168.431 145.602 185.189 1.00 2.91 208 SER D CA 1
ATOM 8641 C C . SER D 4 208 ? 168.196 144.593 184.071 1.00 4.15 208 SER D C 1
ATOM 8642 O O . SER D 4 208 ? 168.842 144.624 183.022 1.00 4.13 208 SER D O 1
ATOM 8645 N N . TRP D 4 209 ? 167.245 143.688 184.317 1.00 6.56 209 TRP D N 1
ATOM 8646 C CA . TRP D 4 209 ? 166.959 142.588 183.402 1.00 7.81 209 TRP D CA 1
ATOM 8647 C C . TRP D 4 209 ? 166.195 143.031 182.159 1.00 1.16 209 TRP D C 1
ATOM 8648 O O . TRP D 4 209 ? 166.178 142.294 181.162 1.00 5.26 209 TRP D O 1
ATOM 8659 N N . ARG D 4 210 ? 165.585 144.219 182.197 1.00 14.80 210 ARG D N 1
ATOM 8660 C CA . ARG D 4 210 ? 164.557 144.585 181.226 1.00 8.15 210 ARG D CA 1
ATOM 8661 C C . ARG D 4 210 ? 165.116 144.682 179.812 1.00 8.73 210 ARG D C 1
ATOM 8662 O O . ARG D 4 210 ? 164.624 144.015 178.893 1.00 8.80 210 ARG D O 1
ATOM 8670 N N . ILE D 4 211 ? 166.141 145.517 179.616 1.00 5.09 211 ILE D N 1
ATOM 8671 C CA . ILE D 4 211 ? 166.668 145.740 178.267 1.00 5.10 211 ILE D CA 1
ATOM 8672 C C . ILE D 4 211 ? 167.238 144.469 177.641 1.00 3.59 211 ILE D C 1
ATOM 8673 O O . ILE D 4 211 ? 166.831 144.130 176.517 1.00 0.55 211 ILE D O 1
ATOM 8678 N N . PRO D 4 212 ? 168.144 143.714 178.293 1.00 7.42 212 PRO D N 1
ATOM 8679 C CA . PRO D 4 212 ? 168.635 142.487 177.638 1.00 5.57 212 PRO D CA 1
ATOM 8680 C C . PRO D 4 212 ? 167.557 141.439 177.427 1.00 9.14 212 PRO D C 1
ATOM 8681 O O . PRO D 4 212 ? 167.518 140.808 176.358 1.00 7.36 212 PRO D O 1
ATOM 8685 N N . THR D 4 213 ? 166.668 141.248 178.409 1.00 2.21 213 THR D N 1
ATOM 8686 C CA . THR D 4 213 ? 165.637 140.225 178.281 1.00 3.99 213 THR D CA 1
ATOM 8687 C C . THR D 4 213 ? 164.697 140.531 177.120 1.00 4.46 213 THR D C 1
ATOM 8688 O O . THR D 4 213 ? 164.416 139.659 176.289 1.00 4.22 213 THR D O 1
ATOM 8692 N N . ILE D 4 214 ? 164.223 141.776 177.027 1.00 1.46 214 ILE D N 1
ATOM 8693 C CA . ILE D 4 214 ? 163.280 142.122 175.970 1.00 0.37 214 ILE D CA 1
ATOM 8694 C C . ILE D 4 214 ? 163.968 142.174 174.607 1.00 8.54 214 ILE D C 1
ATOM 8695 O O . ILE D 4 214 ? 163.372 141.781 173.597 1.00 2.84 214 ILE D O 1
ATOM 8700 N N . TYR D 4 215 ? 165.229 142.623 174.552 1.00 8.97 215 TYR D N 1
ATOM 8701 C CA . TYR D 4 215 ? 165.998 142.573 173.308 1.00 2.51 215 TYR D CA 1
ATOM 8702 C C . TYR D 4 215 ? 166.082 141.149 172.766 1.00 6.50 215 TYR D C 1
ATOM 8703 O O . TYR D 4 215 ? 165.724 140.885 171.606 1.00 4.68 215 TYR D O 1
ATOM 8712 N N . LEU D 4 216 ? 166.529 140.210 173.606 1.00 2.90 216 LEU D N 1
ATOM 8713 C CA . LEU D 4 216 ? 166.705 138.835 173.151 1.00 8.26 216 LEU D CA 1
ATOM 8714 C C . LEU D 4 216 ? 165.369 138.176 172.828 1.00 3.04 216 LEU D C 1
ATOM 8715 O O . LEU D 4 216 ? 165.272 137.403 171.867 1.00 3.89 216 LEU D O 1
ATOM 8720 N N . LEU D 4 217 ? 164.324 138.473 173.610 1.00 22.56 217 LEU D N 1
ATOM 8721 C CA . LEU D 4 217 ? 163.008 137.901 173.342 1.00 16.19 217 LEU D CA 1
ATOM 8722 C C . LEU D 4 217 ? 162.440 138.390 172.014 1.00 17.74 217 LEU D C 1
ATOM 8723 O O . LEU D 4 217 ? 161.870 137.600 171.250 1.00 15.23 217 LEU D O 1
ATOM 8728 N N . THR D 4 218 ? 162.578 139.687 171.723 1.00 0.68 218 THR D N 1
ATOM 8729 C CA . THR D 4 218 ? 162.104 140.215 170.448 1.00 0.71 218 THR D CA 1
ATOM 8730 C C . THR D 4 218 ? 162.866 139.602 169.281 1.00 1.02 218 THR D C 1
ATOM 8731 O O . THR D 4 218 ? 162.266 139.252 168.255 1.00 1.66 218 THR D O 1
ATOM 8735 N N . ILE D 4 219 ? 164.188 139.449 169.426 1.00 0.27 219 ILE D N 1
ATOM 8736 C CA . ILE D 4 219 ? 164.979 138.819 168.369 1.00 3.77 219 ILE D CA 1
ATOM 8737 C C . ILE D 4 219 ? 164.519 137.383 168.133 1.00 3.15 219 ILE D C 1
ATOM 8738 O O . ILE D 4 219 ? 164.343 136.952 166.984 1.00 2.00 219 ILE D O 1
ATOM 8743 N N . ALA D 4 220 ? 164.296 136.628 169.214 1.00 2.62 220 ALA D N 1
ATOM 8744 C CA . ALA D 4 220 ? 163.883 135.233 169.083 1.00 3.75 220 ALA D CA 1
ATOM 8745 C C . ALA D 4 220 ? 162.506 135.105 168.440 1.00 2.73 220 ALA D C 1
ATOM 8746 O O . ALA D 4 220 ? 162.293 134.230 167.593 1.00 8.05 220 ALA D O 1
ATOM 8748 N N . ILE D 4 221 ? 161.558 135.965 168.823 1.00 19.47 221 ILE D N 1
ATOM 8749 C CA . ILE D 4 221 ? 160.218 135.891 168.243 1.00 18.07 221 ILE D CA 1
ATOM 8750 C C . ILE D 4 221 ? 160.246 136.269 166.764 1.00 11.30 221 ILE D C 1
ATOM 8751 O O . ILE D 4 221 ? 159.597 135.618 165.932 1.00 19.38 221 ILE D O 1
ATOM 8756 N N . PHE D 4 222 ? 161.009 137.312 166.408 1.00 25.08 222 PHE D N 1
ATOM 8757 C CA . PHE D 4 222 ? 161.147 137.687 165.002 1.00 18.25 222 PHE D CA 1
ATOM 8758 C C . PHE D 4 222 ? 161.758 136.555 164.185 1.00 21.22 222 PHE D C 1
ATOM 8759 O O . PHE D 4 222 ? 161.300 136.267 163.074 1.00 23.09 222 PHE D O 1
ATOM 8767 N N . ALA D 4 223 ? 162.791 135.897 164.721 1.00 15.39 223 ALA D N 1
ATOM 8768 C CA . ALA D 4 223 ? 163.408 134.784 164.005 1.00 9.51 223 ALA D CA 1
ATOM 8769 C C . ALA D 4 223 ? 162.465 133.593 163.880 1.00 8.21 223 ALA D C 1
ATOM 8770 O O . ALA D 4 223 ? 162.489 132.891 162.864 1.00 8.40 223 ALA D O 1
ATOM 8772 N N . LEU D 4 224 ? 161.635 133.347 164.896 1.00 20.52 224 LEU D N 1
ATOM 8773 C CA . LEU D 4 224 ? 160.727 132.206 164.853 1.00 13.74 224 LEU D CA 1
ATOM 8774 C C . LEU D 4 224 ? 159.550 132.443 163.913 1.00 12.39 224 LEU D C 1
ATOM 8775 O O . LEU D 4 224 ? 159.014 131.485 163.345 1.00 20.57 224 LEU D O 1
ATOM 8780 N N . LEU D 4 225 ? 159.130 133.699 163.736 1.00 18.65 225 LEU D N 1
ATOM 8781 C CA . LEU D 4 225 ? 157.953 133.974 162.915 1.00 17.32 225 LEU D CA 1
ATOM 8782 C C . LEU D 4 225 ? 158.213 133.828 161.419 1.00 20.38 225 LEU D C 1
ATOM 8783 O O . LEU D 4 225 ? 157.259 133.641 160.658 1.00 17.63 225 LEU D O 1
ATOM 8788 N N . VAL D 4 226 ? 159.466 133.916 160.975 1.00 17.24 226 VAL D N 1
ATOM 8789 C CA . VAL D 4 226 ? 159.794 133.867 159.554 1.00 24.66 226 VAL D CA 1
ATOM 8790 C C . VAL D 4 226 ? 160.459 132.553 159.167 1.00 20.93 226 VAL D C 1
ATOM 8791 O O . VAL D 4 226 ? 160.986 132.435 158.056 1.00 21.26 226 VAL D O 1
ATOM 8795 N N . GLY D 4 227 ? 160.450 131.560 160.051 1.00 10.59 227 GLY D N 1
ATOM 8796 C CA . GLY D 4 227 ? 160.982 130.257 159.707 1.00 12.03 227 GLY D CA 1
ATOM 8797 C C . GLY D 4 227 ? 162.485 130.121 159.778 1.00 15.94 227 GLY D C 1
ATOM 8798 O O . GLY D 4 227 ? 163.076 129.442 158.934 1.00 16.15 227 GLY D O 1
ATOM 8799 N N . GLN D 4 228 ? 163.125 130.747 160.760 1.00 28.21 228 GLN D N 1
ATOM 8800 C CA . GLN D 4 228 ? 164.566 130.653 160.959 1.00 30.63 228 GLN D CA 1
ATOM 8801 C C . GLN D 4 228 ? 164.862 130.095 162.349 1.00 30.93 228 GLN D C 1
ATOM 8802 O O . GLN D 4 228 ? 163.960 129.731 163.107 1.00 29.16 228 GLN D O 1
ATOM 8808 N N . ASP D 4 229 ? 166.154 130.029 162.676 1.00 32.14 229 ASP D N 1
ATOM 8809 C CA . ASP D 4 229 ? 166.612 129.489 163.949 1.00 34.74 229 ASP D CA 1
ATOM 8810 C C . ASP D 4 229 ? 166.868 130.625 164.925 1.00 31.06 229 ASP D C 1
ATOM 8811 O O . ASP D 4 229 ? 167.717 131.484 164.644 1.00 37.63 229 ASP D O 1
ATOM 8816 N N . PRO D 4 230 ? 166.170 130.683 166.064 1.00 19.57 230 PRO D N 1
ATOM 8817 C CA . PRO D 4 230 ? 166.408 131.797 166.999 1.00 20.34 230 PRO D CA 1
ATOM 8818 C C . PRO D 4 230 ? 167.743 131.712 167.718 1.00 18.76 230 PRO D C 1
ATOM 8819 O O . PRO D 4 230 ? 168.389 132.745 167.938 1.00 23.11 230 PRO D O 1
ATOM 8823 N N . ILE D 4 231 ? 168.174 130.505 168.093 1.00 14.87 231 ILE D N 1
ATOM 8824 C CA . ILE D 4 231 ? 169.400 130.346 168.870 1.00 17.66 231 ILE D CA 1
ATOM 8825 C C . ILE D 4 231 ? 170.618 130.751 168.049 1.00 18.74 231 ILE D C 1
ATOM 8826 O O . ILE D 4 231 ? 171.523 131.429 168.552 1.00 17.46 231 ILE D O 1
ATOM 8831 N N . VAL D 4 232 ? 170.655 130.351 166.776 1.00 9.07 232 VAL D N 1
ATOM 8832 C CA . VAL D 4 232 ? 171.768 130.709 165.900 1.00 9.73 232 VAL D CA 1
ATOM 8833 C C . VAL D 4 232 ? 171.834 132.219 165.707 1.00 8.58 232 VAL D C 1
ATOM 8834 O O . VAL D 4 232 ? 172.920 132.811 165.680 1.00 1.29 232 VAL D O 1
ATOM 8838 N N . HIS D 4 233 ? 170.676 132.869 165.586 1.00 13.17 233 HIS D N 1
ATOM 8839 C CA . HIS D 4 233 ? 170.657 134.323 165.470 1.00 16.89 233 HIS D CA 1
ATOM 8840 C C . HIS D 4 233 ? 171.110 135.000 166.758 1.00 16.44 233 HIS D C 1
ATOM 8841 O O . HIS D 4 233 ? 171.711 136.078 166.707 1.00 11.82 233 HIS D O 1
ATOM 8848 N N . MET D 4 234 ? 170.827 134.397 167.915 1.00 4.59 234 MET D N 1
ATOM 8849 C CA . MET D 4 234 ? 171.233 135.005 169.179 1.00 6.66 234 MET D CA 1
ATOM 8850 C C . MET D 4 234 ? 172.715 134.815 169.486 1.00 14.22 234 MET D C 1
ATOM 8851 O O . MET D 4 234 ? 173.330 135.703 170.085 1.00 4.98 234 MET D O 1
ATOM 8856 N N . VAL D 4 235 ? 173.309 133.684 169.104 1.00 4.95 235 VAL D N 1
ATOM 8857 C CA . VAL D 4 235 ? 174.683 133.391 169.512 1.00 12.65 235 VAL D CA 1
ATOM 8858 C C . VAL D 4 235 ? 175.690 133.802 168.444 1.00 12.38 235 VAL D C 1
ATOM 8859 O O . VAL D 4 235 ? 176.888 133.534 168.579 1.00 9.19 235 VAL D O 1
ATOM 8863 N N . SER D 4 236 ? 175.227 134.457 167.384 1.00 6.90 236 SER D N 1
ATOM 8864 C CA . SER D 4 236 ? 176.106 134.931 166.326 1.00 6.04 236 SER D CA 1
ATOM 8865 C C . SER D 4 236 ? 175.974 136.439 166.170 1.00 7.88 236 SER D C 1
ATOM 8866 O O . SER D 4 236 ? 174.900 137.011 166.376 1.00 4.87 236 SER D O 1
ATOM 8869 N N . GLY D 4 237 ? 177.079 137.078 165.806 1.00 5.94 237 GLY D N 1
ATOM 8870 C CA . GLY D 4 237 ? 177.104 138.516 165.641 1.00 6.11 237 GLY D CA 1
ATOM 8871 C C . GLY D 4 237 ? 177.587 139.228 166.890 1.00 9.26 237 GLY D C 1
ATOM 8872 O O . GLY D 4 237 ? 178.294 138.671 167.733 1.00 12.07 237 GLY D O 1
ATOM 8873 N N . GLY D 4 238 ? 177.189 140.492 167.002 1.00 9.49 238 GLY D N 1
ATOM 8874 C CA . GLY D 4 238 ? 177.543 141.292 168.157 1.00 2.41 238 GLY D CA 1
ATOM 8875 C C . GLY D 4 238 ? 176.348 141.704 168.989 1.00 8.96 238 GLY D C 1
ATOM 8876 O O . GLY D 4 238 ? 176.284 142.837 169.471 1.00 9.11 238 GLY D O 1
ATOM 8877 N N . VAL D 4 239 ? 175.400 140.789 169.175 1.00 7.44 239 VAL D N 1
ATOM 8878 C CA . VAL D 4 239 ? 174.152 141.132 169.845 1.00 3.74 239 VAL D CA 1
ATOM 8879 C C . VAL D 4 239 ? 174.223 140.949 171.361 1.00 5.48 239 VAL D C 1
ATOM 8880 O O . VAL D 4 239 ? 173.497 141.625 172.092 1.00 1.37 239 VAL D O 1
ATOM 8884 N N . MET D 4 240 ? 175.079 140.053 171.858 1.00 9.20 240 MET D N 1
ATOM 8885 C CA . MET D 4 240 ? 175.209 139.891 173.305 1.00 5.33 240 MET D CA 1
ATOM 8886 C C . MET D 4 240 ? 175.946 141.067 173.935 1.00 2.41 240 MET D C 1
ATOM 8887 O O . MET D 4 240 ? 175.526 141.587 174.979 1.00 5.45 240 MET D O 1
ATOM 8892 N N . LEU D 4 241 ? 177.048 141.497 173.316 1.00 0.84 241 LEU D N 1
ATOM 8893 C CA . LEU D 4 241 ? 177.777 142.665 173.799 1.00 5.57 241 LEU D CA 1
ATOM 8894 C C . LEU D 4 241 ? 176.921 143.921 173.714 1.00 5.25 241 LEU D C 1
ATOM 8895 O O . LEU D 4 241 ? 176.949 144.762 174.617 1.00 5.07 241 LEU D O 1
ATOM 8900 N N . GLY D 4 242 ? 176.157 144.068 172.631 1.00 5.33 242 GLY D N 1
ATOM 8901 C CA . GLY D 4 242 ? 175.259 145.204 172.520 1.00 1.26 242 GLY D CA 1
ATOM 8902 C C . GLY D 4 242 ? 174.116 145.158 173.515 1.00 7.32 242 GLY D C 1
ATOM 8903 O O . GLY D 4 242 ? 173.723 146.187 174.067 1.00 9.50 242 GLY D O 1
ATOM 8904 N N . ALA D 4 243 ? 173.564 143.967 173.756 1.00 2.59 243 ALA D N 1
ATOM 8905 C CA . ALA D 4 243 ? 172.425 143.839 174.658 1.00 2.84 243 ALA D CA 1
ATOM 8906 C C . ALA D 4 243 ? 172.818 144.098 176.106 1.00 4.47 243 ALA D C 1
ATOM 8907 O O . ALA D 4 243 ? 172.107 144.806 176.827 1.00 1.58 243 ALA D O 1
ATOM 8909 N N . PHE D 4 244 ? 173.942 143.538 176.553 1.00 4.49 244 PHE D N 1
ATOM 8910 C CA . PHE D 4 244 ? 174.298 143.636 177.964 1.00 8.87 244 PHE D CA 1
ATOM 8911 C C . PHE D 4 244 ? 175.130 144.866 178.303 1.00 2.15 244 PHE D C 1
ATOM 8912 O O . PHE D 4 244 ? 175.058 145.350 179.438 1.00 1.68 244 PHE D O 1
ATOM 8920 N N . PHE D 4 245 ? 175.914 145.391 177.362 1.00 2.83 245 PHE D N 1
ATOM 8921 C CA . PHE D 4 245 ? 176.899 146.416 177.686 1.00 0.31 245 PHE D CA 1
ATOM 8922 C C . PHE D 4 245 ? 176.726 147.732 176.943 1.00 8.76 245 PHE D C 1
ATOM 8923 O O . PHE D 4 245 ? 177.094 148.773 177.487 1.00 2.74 245 PHE D O 1
ATOM 8931 N N . MET D 4 246 ? 176.189 147.725 175.726 1.00 5.51 246 MET D N 1
ATOM 8932 C CA . MET D 4 246 ? 176.169 148.930 174.905 1.00 4.94 246 MET D CA 1
ATOM 8933 C C . MET D 4 246 ? 174.800 149.577 174.776 1.00 5.87 246 MET D C 1
ATOM 8934 O O . MET D 4 246 ? 174.728 150.791 174.585 1.00 8.35 246 MET D O 1
ATOM 8939 N N . ALA D 4 247 ? 173.715 148.811 174.878 1.00 1.88 247 ALA D N 1
ATOM 8940 C CA . ALA D 4 247 ? 172.384 149.404 174.888 1.00 0.08 247 ALA D CA 1
ATOM 8941 C C . ALA D 4 247 ? 171.977 149.906 176.265 1.00 6.57 247 ALA D C 1
ATOM 8942 O O . ALA D 4 247 ? 170.939 150.564 176.386 1.00 3.72 247 ALA D O 1
ATOM 8944 N N . THR D 4 248 ? 172.773 149.622 177.296 1.00 2.59 248 THR D N 1
ATOM 8945 C CA . THR D 4 248 ? 172.476 150.000 178.668 1.00 1.82 248 THR D CA 1
ATOM 8946 C C . THR D 4 248 ? 173.278 151.214 179.128 1.00 1.78 248 THR D C 1
ATOM 8947 O O . THR D 4 248 ? 173.463 151.405 180.333 1.00 2.28 248 THR D O 1
ATOM 8951 N N . ASP D 4 249 ? 173.756 152.033 178.192 1.00 3.46 249 ASP D N 1
ATOM 8952 C CA . ASP D 4 249 ? 174.455 153.263 178.540 1.00 9.12 249 ASP D CA 1
ATOM 8953 C C . ASP D 4 249 ? 173.518 154.223 179.262 1.00 6.84 249 ASP D C 1
ATOM 8954 O O . ASP D 4 249 ? 172.335 154.333 178.929 1.00 8.26 249 ASP D O 1
ATOM 8959 N N . TYR D 4 250 ? 174.060 154.922 180.262 1.00 1.89 250 TYR D N 1
ATOM 8960 C CA . TYR D 4 250 ? 173.233 155.765 181.122 1.00 3.14 250 TYR D CA 1
ATOM 8961 C C . TYR D 4 250 ? 172.730 157.004 180.390 1.00 3.34 250 TYR D C 1
ATOM 8962 O O . TYR D 4 250 ? 171.563 157.383 180.534 1.00 4.65 250 TYR D O 1
ATOM 8971 N N . ALA D 4 251 ? 173.592 157.649 179.606 1.00 7.11 251 ALA D N 1
ATOM 8972 C CA . ALA D 4 251 ? 173.305 158.975 179.074 1.00 8.41 251 ALA D CA 1
ATOM 8973 C C . ALA D 4 251 ? 172.402 158.966 177.848 1.00 9.78 251 ALA D C 1
ATOM 8974 O O . ALA D 4 251 ? 171.943 160.037 177.438 1.00 6.17 251 ALA D O 1
ATOM 8976 N N . SER D 4 252 ? 172.129 157.805 177.254 1.00 2.28 252 SER D N 1
ATOM 8977 C CA . SER D 4 252 ? 171.374 157.741 176.008 1.00 4.93 252 SER D CA 1
ATOM 8978 C C . SER D 4 252 ? 170.213 156.755 176.094 1.00 9.31 252 SER D C 1
ATOM 8979 O O . SER D 4 252 ? 169.784 156.205 175.078 1.00 6.28 252 SER D O 1
ATOM 8982 N N . SER D 4 253 ? 169.680 156.541 177.288 1.00 4.09 253 SER D N 1
ATOM 8983 C CA . SER D 4 253 ? 168.595 155.608 177.540 1.00 8.69 253 SER D CA 1
ATOM 8984 C C . SER D 4 253 ? 167.534 156.285 178.393 1.00 1.04 253 SER D C 1
ATOM 8985 O O . SER D 4 253 ? 167.826 157.248 179.109 1.00 2.17 253 SER D O 1
ATOM 8988 N N . PRO D 4 254 ? 166.286 155.819 178.325 1.00 8.09 254 PRO D N 1
ATOM 8989 C CA . PRO D 4 254 ? 165.234 156.404 179.165 1.00 5.70 254 PRO D CA 1
ATOM 8990 C C . PRO D 4 254 ? 165.412 156.050 180.635 1.00 8.09 254 PRO D C 1
ATOM 8991 O O . PRO D 4 254 ? 166.077 155.078 180.998 1.00 3.78 254 PRO D O 1
ATOM 8995 N N . VAL D 4 255 ? 164.793 156.867 181.493 1.00 6.44 255 VAL D N 1
ATOM 8996 C CA . VAL D 4 255 ? 164.910 156.701 182.941 1.00 9.16 255 VAL D CA 1
ATOM 8997 C C . VAL D 4 255 ? 163.743 155.938 183.559 1.00 6.71 255 VAL D C 1
ATOM 8998 O O . VAL D 4 255 ? 163.807 155.604 184.753 1.00 7.84 255 VAL D O 1
ATOM 9002 N N . THR D 4 256 ? 162.690 155.652 182.799 1.00 13.73 256 THR D N 1
ATOM 9003 C CA . THR D 4 256 ? 161.521 154.944 183.299 1.00 16.22 256 THR D CA 1
ATOM 9004 C C . THR D 4 256 ? 161.463 153.538 182.715 1.00 13.05 256 THR D C 1
ATOM 9005 O O . THR D 4 256 ? 162.116 153.231 181.717 1.00 13.58 256 THR D O 1
ATOM 9009 N N . ALA D 4 257 ? 160.660 152.681 183.352 1.00 8.17 257 ALA D N 1
ATOM 9010 C CA . ALA D 4 257 ? 160.592 151.277 182.949 1.00 16.56 257 ALA D CA 1
ATOM 9011 C C . ALA D 4 257 ? 159.871 151.100 181.616 1.00 14.94 257 ALA D C 1
ATOM 9012 O O . ALA D 4 257 ? 160.322 150.327 180.758 1.00 9.87 257 ALA D O 1
ATOM 9014 N N . LYS D 4 258 ? 158.746 151.796 181.430 1.00 19.59 258 LYS D N 1
ATOM 9015 C CA . LYS D 4 258 ? 157.967 151.653 180.202 1.00 15.06 258 LYS D CA 1
ATOM 9016 C C . LYS D 4 258 ? 158.751 152.140 178.988 1.00 22.46 258 LYS D C 1
ATOM 9017 O O . LYS D 4 258 ? 158.721 151.510 177.918 1.00 20.09 258 LYS D O 1
ATOM 9023 N N . GLY D 4 259 ? 159.458 153.262 179.139 1.00 4.91 259 GLY D N 1
ATOM 9024 C CA . GLY D 4 259 ? 160.311 153.740 178.067 1.00 3.43 259 GLY D CA 1
ATOM 9025 C C . GLY D 4 259 ? 161.413 152.760 177.724 1.00 10.95 259 GLY D C 1
ATOM 9026 O O . GLY D 4 259 ? 161.756 152.586 176.554 1.00 9.80 259 GLY D O 1
ATOM 9027 N N . GLN D 4 260 ? 161.972 152.094 178.738 1.00 7.41 260 GLN D N 1
ATOM 9028 C CA . GLN D 4 260 ? 162.999 151.086 178.495 1.00 2.46 260 GLN D CA 1
ATOM 9029 C C . GLN D 4 260 ? 162.439 149.886 177.738 1.00 0.89 260 GLN D C 1
ATOM 9030 O O . GLN D 4 260 ? 163.113 149.331 176.860 1.00 0.96 260 GLN D O 1
ATOM 9036 N N . ILE D 4 261 ? 161.209 149.476 178.059 1.00 10.19 261 ILE D N 1
ATOM 9037 C CA . ILE D 4 261 ? 160.580 148.363 177.343 1.00 5.98 261 ILE D CA 1
ATOM 9038 C C . ILE D 4 261 ? 160.369 148.719 175.873 1.00 8.32 261 ILE D C 1
ATOM 9039 O O . ILE D 4 261 ? 160.693 147.932 174.968 1.00 1.61 261 ILE D O 1
ATOM 9044 N N . ILE D 4 262 ? 159.835 149.916 175.612 1.00 4.98 262 ILE D N 1
ATOM 9045 C CA . ILE D 4 262 ? 159.615 150.351 174.231 1.00 2.42 262 ILE D CA 1
ATOM 9046 C C . ILE D 4 262 ? 160.944 150.478 173.487 1.00 1.91 262 ILE D C 1
ATOM 9047 O O . ILE D 4 262 ? 161.061 150.100 172.311 1.00 6.02 262 ILE D O 1
ATOM 9052 N N . TYR D 4 263 ? 161.966 150.994 174.175 1.00 6.11 263 TYR D N 1
ATOM 9053 C CA . TYR D 4 263 ? 163.306 151.137 173.615 1.00 2.02 263 TYR D CA 1
ATOM 9054 C C . TYR D 4 263 ? 163.874 149.788 173.180 1.00 2.67 263 TYR D C 1
ATOM 9055 O O . TYR D 4 263 ? 164.390 149.648 172.063 1.00 3.00 263 TYR D O 1
ATOM 9064 N N . ALA D 4 264 ? 163.757 148.774 174.043 1.00 0.75 264 ALA D N 1
ATOM 9065 C CA . ALA D 4 264 ? 164.285 147.450 173.723 1.00 9.25 264 ALA D CA 1
ATOM 9066 C C . ALA D 4 264 ? 163.523 146.797 172.571 1.00 6.61 264 ALA D C 1
ATOM 9067 O O . ALA D 4 264 ? 164.132 146.149 171.704 1.00 2.58 264 ALA D O 1
ATOM 9069 N N . ILE D 4 265 ? 162.194 146.957 172.542 1.00 10.54 265 ILE D N 1
ATOM 9070 C CA . ILE D 4 265 ? 161.404 146.388 171.448 1.00 4.23 265 ILE D CA 1
ATOM 9071 C C . ILE D 4 265 ? 161.811 147.010 170.114 1.00 11.37 265 ILE D C 1
ATOM 9072 O O . ILE D 4 265 ? 162.003 146.306 169.111 1.00 4.88 265 ILE D O 1
ATOM 9077 N N . GLY D 4 266 ? 161.958 148.338 170.087 1.00 6.69 266 GLY D N 1
ATOM 9078 C CA . GLY D 4 266 ? 162.378 148.999 168.860 1.00 7.31 266 GLY D CA 1
ATOM 9079 C C . GLY D 4 266 ? 163.767 148.588 168.412 1.00 8.95 266 GLY D C 1
ATOM 9080 O O . GLY D 4 266 ? 164.011 148.390 167.215 1.00 9.38 266 GLY D O 1
ATOM 9081 N N . CYS D 4 267 ? 164.696 148.454 169.366 1.00 8.72 267 CYS D N 1
ATOM 9082 C CA . CYS D 4 267 ? 166.048 148.004 169.042 1.00 4.52 267 CYS D CA 1
ATOM 9083 C C . CYS D 4 267 ? 166.025 146.636 168.373 1.00 5.51 267 CYS D C 1
ATOM 9084 O O . CYS D 4 267 ? 166.640 146.438 167.316 1.00 5.77 267 CYS D O 1
ATOM 9087 N N . GLY D 4 268 ? 165.298 145.683 168.968 1.00 7.86 268 GLY D N 1
ATOM 9088 C CA . GLY D 4 268 ? 165.228 144.349 168.389 1.00 0.93 268 GLY D CA 1
ATOM 9089 C C . GLY D 4 268 ? 164.590 144.328 167.011 1.00 9.91 268 GLY D C 1
ATOM 9090 O O . GLY D 4 268 ? 165.070 143.637 166.103 1.00 1.91 268 GLY D O 1
ATOM 9091 N N . LEU D 4 269 ? 163.510 145.098 166.831 1.00 2.69 269 LEU D N 1
ATOM 9092 C CA . LEU D 4 269 ? 162.829 145.137 165.538 1.00 1.51 269 LEU D CA 1
ATOM 9093 C C . LEU D 4 269 ? 163.742 145.675 164.442 1.00 2.63 269 LEU D C 1
ATOM 9094 O O . LEU D 4 269 ? 163.859 145.074 163.366 1.00 3.73 269 LEU D O 1
ATOM 9099 N N . ILE D 4 270 ? 164.407 146.807 164.701 1.00 5.87 270 ILE D N 1
ATOM 9100 C CA . ILE D 4 270 ? 165.264 147.403 163.676 1.00 0.54 270 ILE D CA 1
ATOM 9101 C C . ILE D 4 270 ? 166.466 146.507 163.389 1.00 3.09 270 ILE D C 1
ATOM 9102 O O . ILE D 4 270 ? 166.890 146.371 162.232 1.00 0.91 270 ILE D O 1
ATOM 9107 N N . THR D 4 271 ? 167.021 145.869 164.428 1.00 3.99 271 THR D N 1
ATOM 9108 C CA . THR D 4 271 ? 168.140 144.950 164.229 1.00 5.09 271 THR D CA 1
ATOM 9109 C C . THR D 4 271 ? 167.756 143.809 163.295 1.00 2.57 271 THR D C 1
ATOM 9110 O O . THR D 4 271 ? 168.472 143.514 162.328 1.00 6.07 271 THR D O 1
ATOM 9114 N N . MET D 4 272 ? 166.608 143.174 163.554 1.00 5.80 272 MET D N 1
ATOM 9115 C CA . MET D 4 272 ? 166.204 142.035 162.735 1.00 4.65 272 MET D CA 1
ATOM 9116 C C . MET D 4 272 ? 165.855 142.466 161.313 1.00 7.98 272 MET D C 1
ATOM 9117 O O . MET D 4 272 ? 166.148 141.745 160.350 1.00 4.09 272 MET D O 1
ATOM 9122 N N . ILE D 4 273 ? 165.247 143.649 161.159 1.00 1.77 273 ILE D N 1
ATOM 9123 C CA . ILE D 4 273 ? 164.903 144.147 159.827 1.00 4.43 273 ILE D CA 1
ATOM 9124 C C . ILE D 4 273 ? 166.162 144.387 158.997 1.00 1.43 273 ILE D C 1
ATOM 9125 O O . ILE D 4 273 ? 166.244 143.975 157.833 1.00 0.41 273 ILE D O 1
ATOM 9130 N N . ILE D 4 274 ? 167.165 145.052 159.582 1.00 3.74 274 ILE D N 1
ATOM 9131 C CA . ILE D 4 274 ? 168.395 145.322 158.838 1.00 6.23 274 ILE D CA 1
ATOM 9132 C C . ILE D 4 274 ? 169.147 144.026 158.547 1.00 7.06 274 ILE D C 1
ATOM 9133 O O . ILE D 4 274 ? 169.762 143.877 157.485 1.00 6.62 274 ILE D O 1
ATOM 9138 N N . ARG D 4 275 ? 169.105 143.065 159.475 1.00 2.54 275 ARG D N 1
ATOM 9139 C CA . ARG D 4 275 ? 169.758 141.781 159.233 1.00 4.97 275 ARG D CA 1
ATOM 9140 C C . ARG D 4 275 ? 169.116 141.033 158.070 1.00 0.98 275 ARG D C 1
ATOM 9141 O O . ARG D 4 275 ? 169.818 140.433 157.249 1.00 2.55 275 ARG D O 1
ATOM 9149 N N . LEU D 4 276 ? 167.784 141.054 157.979 1.00 4.48 276 LEU D N 1
ATOM 9150 C CA . LEU D 4 276 ? 167.099 140.237 156.982 1.00 6.89 276 LEU D CA 1
ATOM 9151 C C . LEU D 4 276 ? 166.990 140.902 155.613 1.00 6.77 276 LEU D C 1
ATOM 9152 O O . LEU D 4 276 ? 167.201 140.238 154.594 1.00 2.93 276 LEU D O 1
ATOM 9157 N N . TYR D 4 277 ? 166.656 142.193 155.552 1.00 0.86 277 TYR D N 1
ATOM 9158 C CA . TYR D 4 277 ? 166.358 142.845 154.280 1.00 5.69 277 TYR D CA 1
ATOM 9159 C C . TYR D 4 277 ? 167.262 144.035 153.975 1.00 0.44 277 TYR D C 1
ATOM 9160 O O . TYR D 4 277 ? 166.969 144.792 153.044 1.00 1.55 277 TYR D O 1
ATOM 9169 N N . GLY D 4 278 ? 168.352 144.219 154.718 1.00 6.68 278 GLY D N 1
ATOM 9170 C CA . GLY D 4 278 ? 169.211 145.370 154.557 1.00 3.86 278 GLY D CA 1
ATOM 9171 C C . GLY D 4 278 ? 170.427 145.091 153.691 1.00 7.65 278 GLY D C 1
ATOM 9172 O O . GLY D 4 278 ? 170.594 144.015 153.116 1.0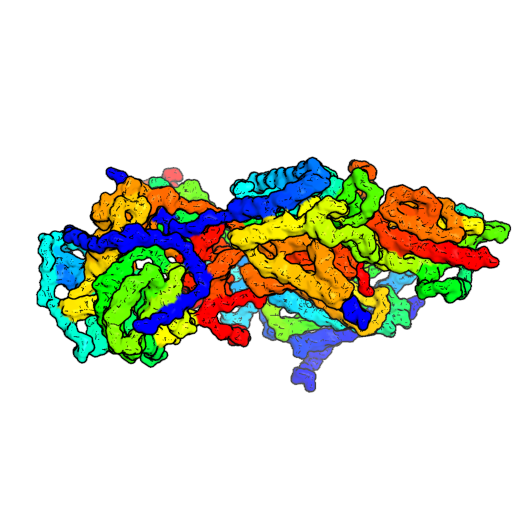0 0.96 278 GLY D O 1
ATOM 9173 N N . GLY D 4 279 ? 171.293 146.099 153.606 1.00 4.60 279 GLY D N 1
ATOM 9174 C CA . GLY D 4 279 ? 172.521 145.993 152.843 1.00 2.92 279 GLY D CA 1
ATOM 9175 C C . GLY D 4 279 ? 173.741 145.697 153.693 1.00 5.13 279 GLY D C 1
ATOM 9176 O O . GLY D 4 279 ? 174.876 145.859 153.238 1.00 1.36 279 GLY D O 1
ATOM 9177 N N . TYR D 4 280 ? 173.517 145.269 154.930 1.00 4.46 280 TYR D N 1
ATOM 9178 C CA . TYR D 4 280 ? 174.560 144.876 155.862 1.00 5.16 280 TYR D CA 1
ATOM 9179 C C . TYR D 4 280 ? 174.262 143.480 156.385 1.00 3.44 280 TYR D C 1
ATOM 9180 O O . TYR D 4 280 ? 173.101 143.064 156.421 1.00 5.55 280 TYR D O 1
ATOM 9189 N N . PRO D 4 281 ? 175.290 142.725 156.790 1.00 4.79 281 PRO D N 1
ATOM 9190 C CA . PRO D 4 281 ? 175.028 141.441 157.459 1.00 6.15 281 PRO D CA 1
ATOM 9191 C C . PRO D 4 281 ? 174.558 141.586 158.898 1.00 6.53 281 PRO D C 1
ATOM 9192 O O . PRO D 4 281 ? 174.024 140.617 159.454 1.00 6.03 281 PRO D O 1
ATOM 9196 N N . GLU D 4 282 ? 174.735 142.757 159.509 1.00 5.75 282 GLU D N 1
ATOM 9197 C CA . GLU D 4 282 ? 174.381 143.007 160.897 1.00 0.33 282 GLU D CA 1
ATOM 9198 C C . GLU D 4 282 ? 173.784 144.406 160.996 1.00 1.55 282 GLU D C 1
ATOM 9199 O O . GLU D 4 282 ? 174.121 145.289 160.206 1.00 4.17 282 GLU D O 1
ATOM 9205 N N . GLY D 4 283 ? 172.882 144.602 161.958 1.00 1.33 283 GLY D N 1
ATOM 9206 C CA . GLY D 4 283 ? 172.284 145.910 162.149 1.00 3.73 283 GLY D CA 1
ATOM 9207 C C . GLY D 4 283 ? 172.150 146.366 163.588 1.00 2.13 283 GLY D C 1
ATOM 9208 O O . GLY D 4 283 ? 171.245 147.140 163.907 1.00 4.43 283 GLY D O 1
ATOM 9209 N N . CYS D 4 284 ? 173.044 145.904 164.464 1.00 2.06 284 CYS D N 1
ATOM 9210 C CA . CYS D 4 284 ? 172.945 146.227 165.886 1.00 0.98 284 CYS D CA 1
ATOM 9211 C C . CYS D 4 284 ? 173.288 147.691 166.157 1.00 3.20 284 CYS D C 1
ATOM 9212 O O . CYS D 4 284 ? 172.552 148.395 166.865 1.00 1.34 284 CYS D O 1
ATOM 9215 N N . SER D 4 285 ? 174.401 148.163 165.590 1.00 6.04 285 SER D N 1
ATOM 9216 C CA . SER D 4 285 ? 174.893 149.508 165.872 1.00 1.96 285 SER D CA 1
ATOM 9217 C C . SER D 4 285 ? 173.911 150.573 165.405 1.00 3.50 285 SER D C 1
ATOM 9218 O O . SER D 4 285 ? 173.602 151.520 166.139 1.00 4.53 285 SER D O 1
ATOM 9221 N N . TYR D 4 286 ? 173.395 150.423 164.184 1.00 2.61 286 TYR D N 1
ATOM 9222 C CA . TYR D 4 286 ? 172.487 151.420 163.633 1.00 6.62 286 TYR D CA 1
ATOM 9223 C C . TYR D 4 286 ? 171.138 151.403 164.334 1.00 3.89 286 TYR D C 1
ATOM 9224 O O . TYR D 4 286 ? 170.527 152.461 164.512 1.00 4.66 286 TYR D O 1
ATOM 9233 N N . SER D 4 287 ? 170.664 150.226 164.749 1.00 5.15 287 SER D N 1
ATOM 9234 C CA . SER D 4 287 ? 169.430 150.153 165.525 1.00 7.12 287 SER D CA 1
ATOM 9235 C C . SER D 4 287 ? 169.575 150.859 166.867 1.00 3.45 287 SER D C 1
ATOM 9236 O O . SER D 4 287 ? 168.678 151.607 167.285 1.00 2.29 287 SER D O 1
ATOM 9239 N N . ILE D 4 288 ? 170.704 150.647 167.553 1.00 8.15 288 ILE D N 1
ATOM 9240 C CA . ILE D 4 288 ? 170.919 151.314 168.835 1.00 8.80 288 ILE D CA 1
ATOM 9241 C C . ILE D 4 288 ? 171.039 152.825 168.648 1.00 6.52 288 ILE D C 1
ATOM 9242 O O . ILE D 4 288 ? 170.493 153.601 169.439 1.00 7.67 288 ILE D O 1
ATOM 9247 N N . LEU D 4 289 ? 171.734 153.270 167.595 1.00 5.78 289 LEU D N 1
ATOM 9248 C CA . LEU D 4 289 ? 171.845 154.707 167.339 1.00 0.70 289 LEU D CA 1
ATOM 9249 C C . LEU D 4 289 ? 170.491 155.332 167.012 1.00 8.07 289 LEU D C 1
ATOM 9250 O O . LEU D 4 289 ? 170.173 156.434 167.481 1.00 2.02 289 LEU D O 1
ATOM 9255 N N . LEU D 4 290 ? 169.677 154.642 166.206 1.00 9.78 290 LEU D N 1
ATOM 9256 C CA . LEU D 4 290 ? 168.361 155.159 165.850 1.00 9.36 290 LEU D CA 1
ATOM 9257 C C . LEU D 4 290 ? 167.433 155.218 167.054 1.00 1.29 290 LEU D C 1
ATOM 9258 O O . LEU D 4 290 ? 166.594 156.120 167.139 1.00 4.68 290 LEU D O 1
ATOM 9263 N N . MET D 4 291 ? 167.551 154.268 167.982 1.00 9.77 291 MET D N 1
ATOM 9264 C CA . MET D 4 291 ? 166.780 154.364 169.216 1.00 5.65 291 MET D CA 1
ATOM 9265 C C . MET D 4 291 ? 167.338 155.406 170.176 1.00 2.85 291 MET D C 1
ATOM 9266 O O . MET D 4 291 ? 166.589 155.918 171.013 1.00 3.32 291 MET D O 1
ATOM 9271 N N . ASN D 4 292 ? 168.633 155.719 170.085 1.00 3.32 292 ASN D N 1
ATOM 9272 C CA . ASN D 4 292 ? 169.182 156.854 170.823 1.00 1.65 292 ASN D CA 1
ATOM 9273 C C . ASN D 4 292 ? 168.595 158.168 170.329 1.00 5.13 292 ASN D C 1
ATOM 9274 O O . ASN D 4 292 ? 168.346 159.081 171.124 1.00 9.80 292 ASN D O 1
ATOM 9279 N N . VAL D 4 293 ? 168.397 158.292 169.014 1.00 2.41 293 VAL D N 1
ATOM 9280 C CA . VAL D 4 293 ? 167.817 159.514 168.458 1.00 5.01 293 VAL D CA 1
ATOM 9281 C C . VAL D 4 293 ? 166.379 159.704 168.940 1.00 4.67 293 VAL D C 1
ATOM 9282 O O . VAL D 4 293 ? 165.960 160.821 169.265 1.00 3.24 293 VAL D O 1
ATOM 9286 N N . ALA D 4 294 ? 165.610 158.619 169.017 1.00 1.23 294 ALA D N 1
ATOM 9287 C CA . ALA D 4 294 ? 164.189 158.690 169.345 1.00 9.21 294 ALA D CA 1
ATOM 9288 C C . ALA D 4 294 ? 163.902 158.727 170.842 1.00 1.03 294 ALA D C 1
ATOM 9289 O O . ALA D 4 294 ? 162.729 158.798 171.220 1.00 1.93 294 ALA D O 1
ATOM 9291 N N . THR D 4 295 ? 164.927 158.674 171.695 1.00 8.82 295 THR D N 1
ATOM 9292 C CA . THR D 4 295 ? 164.705 158.601 173.140 1.00 3.07 295 THR D CA 1
ATOM 9293 C C . THR D 4 295 ? 163.988 159.817 173.728 1.00 6.57 295 THR D C 1
ATOM 9294 O O . THR D 4 295 ? 163.053 159.615 174.523 1.00 3.39 295 THR D O 1
ATOM 9298 N N . PRO D 4 296 ? 164.344 161.074 173.412 1.00 1.94 296 PRO D N 1
ATOM 9299 C CA . PRO D 4 296 ? 163.607 162.200 174.020 1.00 8.09 296 PRO D CA 1
ATOM 9300 C C . PRO D 4 296 ? 162.130 162.265 173.653 1.00 6.17 296 PRO D C 1
ATOM 9301 O O . PRO D 4 296 ? 161.365 162.922 174.367 1.00 7.95 296 PRO D O 1
ATOM 9305 N N . LEU D 4 297 ? 161.706 161.625 172.562 1.00 16.25 297 LEU D N 1
ATOM 9306 C CA . LEU D 4 297 ? 160.283 161.563 172.244 1.00 8.65 297 LEU D CA 1
ATOM 9307 C C . LEU D 4 297 ? 159.556 160.539 173.109 1.00 15.60 297 LEU D C 1
ATOM 9308 O O . LEU D 4 297 ? 158.396 160.748 173.478 1.00 11.02 297 LEU D O 1
ATOM 9313 N N . ILE D 4 298 ? 160.217 159.425 173.427 1.00 4.67 298 ILE D N 1
ATOM 9314 C CA . ILE D 4 298 ? 159.609 158.399 174.270 1.00 4.00 298 ILE D CA 1
ATOM 9315 C C . ILE D 4 298 ? 159.442 158.907 175.698 1.00 5.58 298 ILE D C 1
ATOM 9316 O O . ILE D 4 298 ? 158.454 158.595 176.373 1.00 5.29 298 ILE D O 1
ATOM 9321 N N . GLU D 4 299 ? 160.399 159.706 176.177 1.00 14.84 299 GLU D N 1
ATOM 9322 C CA . GLU D 4 299 ? 160.429 160.114 177.576 1.00 21.77 299 GLU D CA 1
ATOM 9323 C C . GLU D 4 299 ? 159.293 161.054 177.957 1.00 18.28 299 GLU D C 1
ATOM 9324 O O . GLU D 4 299 ? 158.943 161.128 179.139 1.00 12.99 299 GLU D O 1
ATOM 9330 N N . ARG D 4 300 ? 158.711 161.772 177.002 1.00 24.03 300 ARG D N 1
ATOM 9331 C CA . ARG D 4 300 ? 157.663 162.735 177.308 1.00 26.30 300 ARG D CA 1
ATOM 9332 C C . ARG D 4 300 ? 156.267 162.125 177.303 1.00 27.80 300 ARG D C 1
ATOM 9333 O O . ARG D 4 300 ? 155.302 162.823 177.626 1.00 27.02 300 ARG D O 1
ATOM 9341 N N . PHE D 4 301 ? 156.138 160.845 176.959 1.00 21.67 301 PHE D N 1
ATOM 9342 C CA . PHE D 4 301 ? 154.854 160.162 176.970 1.00 27.10 301 PHE D CA 1
ATOM 9343 C C . PHE D 4 301 ? 154.781 159.036 177.989 1.00 20.90 301 PHE D C 1
ATOM 9344 O O . PHE D 4 301 ? 153.725 158.405 178.113 1.00 19.16 301 PHE D O 1
ATOM 9352 N N . THR D 4 302 ? 155.860 158.759 178.718 1.00 24.27 302 THR D N 1
ATOM 9353 C CA . THR D 4 302 ? 155.949 157.602 179.604 1.00 19.59 302 THR D CA 1
ATOM 9354 C C . THR D 4 302 ? 156.470 158.004 180.978 1.00 16.99 302 THR D C 1
ATOM 9355 O O . THR D 4 302 ? 157.372 157.373 181.531 1.00 16.68 302 THR D O 1
ATOM 9359 N N . LYS D 4 303 ? 155.908 159.060 181.560 1.00 22.44 303 LYS D N 1
ATOM 9360 C CA . LYS D 4 303 ? 156.283 159.486 182.900 1.00 22.74 303 LYS D CA 1
ATOM 9361 C C . LYS D 4 303 ? 155.195 159.125 183.903 1.00 17.01 303 LYS D C 1
ATOM 9362 O O . LYS D 4 303 ? 154.003 159.122 183.585 1.00 20.11 303 LYS D O 1
ATOM 9368 N N . GLU D 4 304 ? 155.628 158.822 185.124 1.00 17.54 304 GLU D N 1
ATOM 9369 C CA . GLU D 4 304 ? 154.760 158.268 186.151 1.00 14.89 304 GLU D CA 1
ATOM 9370 C C . GLU D 4 304 ? 153.808 159.326 186.710 1.00 15.00 304 GLU D C 1
ATOM 9371 O O . GLU D 4 304 ? 154.055 160.532 186.634 1.00 15.47 304 GLU D O 1
ATOM 9377 N N . ARG D 4 305 ? 152.700 158.848 187.271 1.00 25.68 305 ARG D N 1
ATOM 9378 C CA . ARG D 4 305 ? 151.746 159.723 187.938 1.00 17.94 305 ARG D CA 1
ATOM 9379 C C . ARG D 4 305 ? 152.300 160.199 189.276 1.00 20.43 305 ARG D C 1
ATOM 9380 O O . ARG D 4 305 ? 153.000 159.463 189.976 1.00 24.74 305 ARG D O 1
ATOM 9388 N N . ILE D 4 306 ? 151.968 161.430 189.634 1.00 10.95 306 ILE D N 1
ATOM 9389 C CA . ILE D 4 306 ? 152.486 162.076 190.834 1.00 5.34 306 ILE D CA 1
ATOM 9390 C C . ILE D 4 306 ? 151.493 161.880 191.973 1.00 13.23 306 ILE D C 1
ATOM 9391 O O . ILE D 4 306 ? 150.276 161.878 191.758 1.00 5.52 306 ILE D O 1
ATOM 9396 N N . TYR D 4 307 ? 152.021 161.675 193.184 1.00 2.49 307 TYR D N 1
ATOM 9397 C CA . TYR D 4 307 ? 151.203 161.592 194.389 1.00 2.65 307 TYR D CA 1
ATOM 9398 C C . TYR 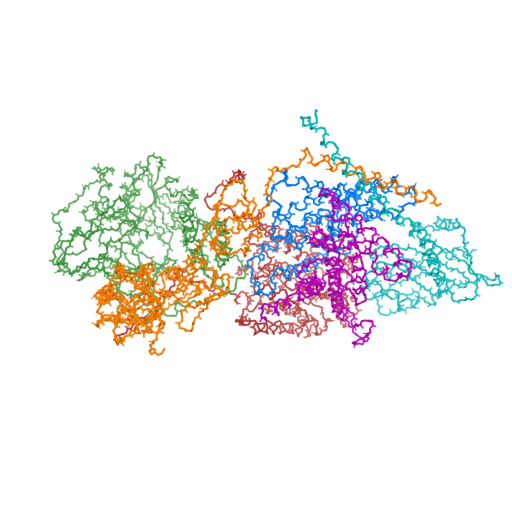D 4 307 ? 150.338 162.838 194.525 1.00 6.57 307 TYR D C 1
ATOM 9399 O O . TYR D 4 307 ? 150.782 163.953 194.243 1.00 2.82 307 TYR D O 1
ATOM 9408 N N . GLY D 4 308 ? 149.100 162.650 194.974 1.00 17.49 308 GLY D N 1
ATOM 9409 C CA . GLY D 4 308 ? 148.188 163.773 194.992 1.00 12.73 308 GLY D CA 1
ATOM 9410 C C . GLY D 4 308 ? 147.226 163.777 193.825 1.00 16.39 308 GLY D C 1
ATOM 9411 O O . GLY D 4 308 ? 146.145 163.186 193.907 1.00 12.56 308 GLY D O 1
ATOM 9412 N N . VAL D 4 309 ? 147.599 164.490 192.759 1.00 32.63 309 VAL D N 1
ATOM 9413 C CA . VAL D 4 309 ? 146.781 164.736 191.572 1.00 27.91 309 VAL D CA 1
ATOM 9414 C C . VAL D 4 309 ? 146.138 163.462 191.030 1.00 29.17 309 VAL D C 1
ATOM 9415 O O . VAL D 4 309 ? 146.690 162.361 191.153 1.00 33.95 309 VAL D O 1
ATOM 9419 N N . THR D 4 310 ? 144.938 163.602 190.473 1.00 94.45 310 THR D N 1
ATOM 9420 C CA . THR D 4 310 ? 144.149 162.493 189.946 1.00 100.57 310 THR D CA 1
ATOM 9421 C C . THR D 4 310 ? 143.685 162.801 188.528 1.00 101.48 310 THR D C 1
ATOM 9422 O O . THR D 4 310 ? 142.509 162.651 188.188 1.00 94.99 310 THR D O 1
ATOM 9426 N N . LYS D 4 311 ? 144.624 163.279 187.703 1.00 133.74 311 LYS D N 1
ATOM 9427 C CA . LYS D 4 311 ? 144.482 163.482 186.260 1.00 128.93 311 LYS D CA 1
ATOM 9428 C C . LYS D 4 311 ? 143.570 164.655 185.910 1.00 135.13 311 LYS D C 1
ATOM 9429 O O . LYS D 4 311 ? 142.544 164.882 186.559 1.00 137.46 311 LYS D O 1
ATOM 9435 N N . ILE D 4 312 ? 143.949 165.410 184.881 1.00 155.70 312 ILE D N 1
ATOM 9436 C CA . ILE D 4 312 ? 143.133 166.483 184.323 1.00 149.53 312 ILE D CA 1
ATOM 9437 C C . ILE D 4 312 ? 142.932 166.189 182.844 1.00 146.22 312 ILE D C 1
ATOM 9438 O O . ILE D 4 312 ? 143.899 165.903 182.127 1.00 150.94 312 ILE D O 1
ATOM 9443 N N . LYS D 4 313 ? 141.685 166.259 182.388 1.00 173.14 313 LYS D N 1
ATOM 9444 C CA . LYS D 4 313 ? 141.333 165.832 181.032 1.00 168.29 313 LYS D CA 1
ATOM 9445 C C . LYS D 4 313 ? 141.484 166.959 180.012 1.00 174.56 313 LYS D C 1
ATOM 9446 O O . LYS D 4 313 ? 140.572 167.236 179.233 1.00 169.18 313 LYS D O 1
ATOM 9452 N N . LYS D 4 314 ? 142.660 167.597 180.013 1.00 150.03 314 LYS D N 1
ATOM 9453 C CA . LYS D 4 314 ? 143.051 168.592 179.007 1.00 148.41 314 LYS D CA 1
ATOM 9454 C C . LYS D 4 314 ? 142.037 169.730 178.890 1.00 151.36 314 LYS D C 1
ATOM 9455 O O . LYS D 4 314 ? 141.684 170.160 177.790 1.00 155.73 314 LYS D O 1
ATOM 9461 N N . GLU D 4 315 ? 141.559 170.225 180.035 1.00 157.64 315 GLU D N 1
ATOM 9462 C CA . GLU D 4 315 ? 140.595 171.319 180.051 1.00 163.76 315 GLU D CA 1
ATOM 9463 C C . GLU D 4 315 ? 140.960 172.389 181.074 1.00 160.91 315 GLU D C 1
ATOM 9464 O O . GLU D 4 315 ? 140.102 173.193 181.454 1.00 163.49 315 GLU D O 1
ATOM 9470 N N . ALA D 4 316 ? 142.212 172.419 181.526 1.00 115.52 316 ALA D N 1
ATOM 9471 C CA . ALA D 4 316 ? 142.674 173.415 182.481 1.00 113.65 316 ALA D CA 1
ATOM 9472 C C . ALA D 4 316 ? 143.330 174.618 181.815 1.00 119.37 316 ALA D C 1
ATOM 9473 O O . ALA D 4 316 ? 143.770 175.533 182.517 1.00 118.69 316 ALA D O 1
ATOM 9475 N N . LYS D 4 317 ? 143.406 174.640 180.485 1.00 128.35 317 LYS D N 1
ATOM 9476 C CA . LYS D 4 317 ? 144.023 175.742 179.755 1.00 124.36 317 LYS D CA 1
ATOM 9477 C C . LYS D 4 317 ? 143.175 176.120 178.549 1.00 124.35 317 LYS D C 1
ATOM 9478 O O . LYS D 4 317 ? 143.692 176.355 177.451 1.00 127.67 317 LYS D O 1
ATOM 9484 N N . ALA D 4 318 ? 141.861 176.184 178.735 1.00 112.42 318 ALA D N 1
ATOM 9485 C CA . ALA D 4 318 ? 140.951 176.544 177.654 1.00 112.50 318 ALA D CA 1
ATOM 9486 C C . ALA D 4 318 ? 140.307 177.902 177.913 1.00 117.39 318 ALA D C 1
ATOM 9487 O O . ALA D 4 318 ? 140.996 178.917 178.017 1.00 113.24 318 ALA D O 1
ATOM 9489 N N . MET E 5 1 ? 180.395 207.451 150.252 1.00 190.48 1 MET E N 1
ATOM 9490 C CA . MET E 5 1 ? 180.256 207.523 151.703 1.00 188.22 1 MET E CA 1
ATOM 9491 C C . MET E 5 1 ? 179.124 206.619 152.174 1.00 192.74 1 MET E C 1
ATOM 9492 O O . MET E 5 1 ? 179.104 206.180 153.324 1.00 184.51 1 MET E O 1
ATOM 9497 N N . ASN E 5 2 ? 178.169 206.362 151.280 1.00 141.10 2 ASN E N 1
ATOM 9498 C CA . ASN E 5 2 ? 177.107 205.403 151.542 1.00 135.44 2 ASN E CA 1
ATOM 9499 C C . ASN E 5 2 ? 177.174 204.181 150.638 1.00 139.41 2 ASN E C 1
ATOM 9500 O O . ASN E 5 2 ? 176.725 203.104 151.042 1.00 134.06 2 ASN E O 1
ATOM 9505 N N . PHE E 5 3 ? 177.712 204.331 149.427 1.00 97.38 3 PHE E N 1
ATOM 9506 C CA . PHE E 5 3 ? 177.919 203.198 148.534 1.00 98.79 3 PHE E CA 1
ATOM 9507 C C . PHE E 5 3 ? 178.936 202.218 149.107 1.00 99.94 3 PHE E C 1
ATOM 9508 O O . PHE E 5 3 ? 178.734 201.000 149.043 1.00 106.27 3 PHE E O 1
ATOM 9516 N N . MET E 5 4 ? 180.022 202.736 149.690 1.00 138.54 4 MET E N 1
ATOM 9517 C CA . MET E 5 4 ? 181.078 201.872 150.210 1.00 139.67 4 MET E CA 1
ATOM 9518 C C . MET E 5 4 ? 180.611 201.076 151.424 1.00 142.22 4 MET E C 1
ATOM 9519 O O . MET E 5 4 ? 180.981 199.907 151.580 1.00 143.39 4 MET E O 1
ATOM 9524 N N . LYS E 5 5 ? 179.809 201.689 152.298 1.00 103.42 5 LYS E N 1
ATOM 9525 C CA . LYS E 5 5 ? 179.310 200.974 153.469 1.00 107.63 5 LYS E CA 1
ATOM 9526 C C . LYS E 5 5 ? 178.402 199.817 153.066 1.00 103.59 5 LYS E C 1
ATOM 9527 O O . LYS E 5 5 ? 178.516 198.706 153.604 1.00 106.09 5 LYS E O 1
ATOM 9533 N N . ASN E 5 6 ? 177.510 200.052 152.101 1.00 73.45 6 ASN E N 1
ATOM 9534 C CA . ASN E 5 6 ? 176.654 198.983 151.600 1.00 74.22 6 ASN E CA 1
ATOM 9535 C C . ASN E 5 6 ? 177.466 197.911 150.886 1.00 72.00 6 ASN E C 1
ATOM 9536 O O . ASN E 5 6 ? 177.152 196.720 150.985 1.00 71.81 6 ASN E O 1
ATOM 9541 N N . LEU E 5 7 ? 178.509 198.316 150.155 1.00 63.76 7 LEU E N 1
ATOM 9542 C CA . LEU E 5 7 ? 179.349 197.345 149.463 1.00 60.59 7 LEU E CA 1
ATOM 9543 C C . LEU E 5 7 ? 180.103 196.459 150.447 1.00 63.04 7 LEU E C 1
ATOM 9544 O O . LEU E 5 7 ? 180.237 195.250 150.225 1.00 55.68 7 LEU E O 1
ATOM 9549 N N . THR E 5 8 ? 180.594 197.036 151.542 1.00 73.44 8 THR E N 1
ATOM 9550 C CA . THR E 5 8 ? 181.435 196.319 152.490 1.00 74.77 8 THR E CA 1
ATOM 9551 C C . THR E 5 8 ? 180.665 195.692 153.645 1.00 73.94 8 THR E C 1
ATOM 9552 O O . THR E 5 8 ? 181.291 195.055 154.499 1.00 75.64 8 THR E O 1
ATOM 9556 N N . ARG E 5 9 ? 179.342 195.875 153.720 1.00 85.55 9 ARG E N 1
ATOM 9557 C CA . ARG E 5 9 ? 178.573 195.119 154.707 1.00 81.58 9 ARG E CA 1
ATOM 9558 C C . ARG E 5 9 ? 178.739 193.631 154.432 1.00 86.35 9 ARG E C 1
ATOM 9559 O O . ARG E 5 9 ? 179.307 192.907 155.255 1.00 85.39 9 ARG E O 1
ATOM 9567 N N . GLY E 5 10 ? 178.201 193.171 153.303 1.00 62.90 10 GLY E N 1
ATOM 9568 C CA . GLY E 5 10 ? 178.820 192.149 152.478 1.00 57.69 10 GLY E CA 1
ATOM 9569 C C . GLY E 5 10 ? 179.512 190.962 153.115 1.00 59.62 10 GLY E C 1
ATOM 9570 O O . GLY E 5 10 ? 178.890 190.091 153.729 1.00 62.25 10 GLY E O 1
ATOM 9571 N N . ILE E 5 11 ? 180.833 190.939 152.925 1.00 47.63 11 ILE E N 1
ATOM 9572 C CA . ILE E 5 11 ? 181.647 189.761 153.207 1.00 50.14 11 ILE E CA 1
ATOM 9573 C C . ILE E 5 11 ? 181.725 189.485 154.705 1.00 47.60 11 ILE E C 1
ATOM 9574 O O . ILE E 5 11 ? 181.566 188.342 155.147 1.00 48.47 11 ILE E O 1
ATOM 9579 N N . ILE E 5 12 ? 181.990 190.514 155.507 1.00 46.12 12 ILE E N 1
ATOM 9580 C CA . ILE E 5 12 ? 182.417 190.288 156.885 1.00 38.62 12 ILE E CA 1
ATOM 9581 C C . ILE E 5 12 ? 181.264 190.444 157.868 1.00 39.79 12 ILE E C 1
ATOM 9582 O O . ILE E 5 12 ? 180.933 189.506 158.601 1.00 46.21 12 ILE E O 1
ATOM 9587 N N . ARG E 5 13 ? 180.654 191.632 157.898 1.00 84.08 13 ARG E N 1
ATOM 9588 C CA . ARG E 5 13 ? 179.704 191.962 158.959 1.00 83.61 13 ARG E CA 1
ATOM 9589 C C . ARG E 5 13 ? 178.447 191.103 158.892 1.00 77.86 13 ARG E C 1
ATOM 9590 O O . ARG E 5 13 ? 177.927 190.673 159.928 1.00 81.29 13 ARG E O 1
ATOM 9598 N N . GLU E 5 14 ? 177.944 190.841 157.689 1.00 77.14 14 GLU E N 1
ATOM 9599 C CA . GLU E 5 14 ? 176.678 190.143 157.485 1.00 71.26 14 GLU E CA 1
ATOM 9600 C C . GLU E 5 14 ? 176.837 189.044 156.446 1.00 71.14 14 GLU E C 1
ATOM 9601 O O . GLU E 5 14 ? 176.092 188.970 155.468 1.00 71.68 14 GLU E O 1
ATOM 9607 N N . ASN E 5 15 ? 177.843 188.195 156.636 1.00 23.39 15 ASN E N 1
ATOM 9608 C CA . ASN E 5 15 ? 178.075 187.081 155.726 1.00 20.29 15 ASN E CA 1
ATOM 9609 C C . ASN E 5 15 ? 176.852 186.169 155.694 1.00 23.94 15 ASN E C 1
ATOM 9610 O O . ASN E 5 15 ? 176.386 185.729 156.753 1.00 23.61 15 ASN E O 1
ATOM 9615 N N . PRO E 5 16 ? 176.290 185.887 154.515 1.00 31.51 16 PRO E N 1
ATOM 9616 C CA . PRO E 5 16 ? 175.116 185.000 154.455 1.00 25.02 16 PRO E CA 1
ATOM 9617 C C . PRO E 5 16 ? 175.391 183.589 154.940 1.00 24.68 16 PRO E C 1
ATOM 9618 O O . PRO E 5 16 ? 174.481 182.936 155.464 1.00 23.18 16 PRO E O 1
ATOM 9622 N N . THR E 5 17 ? 176.620 183.096 154.783 1.00 24.90 17 THR E N 1
ATOM 9623 C CA . THR E 5 17 ? 176.927 181.721 155.160 1.00 28.30 17 THR E CA 1
ATOM 9624 C C . THR E 5 17 ? 177.292 181.599 156.635 1.00 31.61 17 THR E C 1
ATOM 9625 O O . THR E 5 17 ? 176.840 180.670 157.312 1.00 28.72 17 THR E O 1
ATOM 9629 N N . PHE E 5 18 ? 178.105 182.523 157.149 1.00 24.40 18 PHE E N 1
ATOM 9630 C CA . PHE E 5 18 ? 178.650 182.402 158.494 1.00 15.99 18 PHE E CA 1
ATOM 9631 C C . PHE E 5 18 ? 177.844 183.139 159.554 1.00 22.89 18 PHE E C 1
ATOM 9632 O O . PHE E 5 18 ? 177.989 182.827 160.740 1.00 21.38 18 PHE E O 1
ATOM 9640 N N . VAL E 5 19 ? 177.009 184.099 159.170 1.00 20.32 19 VAL E N 1
ATOM 9641 C CA . VAL E 5 19 ? 176.201 184.866 160.109 1.00 25.96 19 VAL E CA 1
ATOM 9642 C C . VAL E 5 19 ? 174.715 184.576 159.934 1.00 25.77 19 VAL E C 1
ATOM 9643 O O . VAL E 5 19 ? 174.049 184.121 160.865 1.00 26.52 19 VAL E O 1
ATOM 9647 N N . LEU E 5 20 ? 174.177 184.834 158.742 1.00 32.18 20 LEU E N 1
ATOM 9648 C CA . LEU E 5 20 ? 172.754 184.633 158.503 1.00 32.09 20 LEU E CA 1
ATOM 9649 C C . LEU E 5 20 ? 172.377 183.164 158.377 1.00 34.10 20 LEU E C 1
ATOM 9650 O O . LEU E 5 20 ? 171.230 182.811 158.675 1.00 37.05 20 LEU E O 1
ATOM 9655 N N . VAL E 5 21 ? 173.319 182.310 157.965 1.00 31.54 21 VAL E N 1
ATOM 9656 C CA . VAL E 5 21 ? 173.114 180.876 157.763 1.00 31.18 21 VAL E CA 1
ATOM 9657 C C . VAL E 5 21 ? 171.942 180.653 156.812 1.00 32.37 21 VAL E C 1
ATOM 9658 O O . VAL E 5 21 ? 170.876 180.175 157.216 1.00 30.70 21 VAL E O 1
ATOM 9662 N N . LEU E 5 22 ? 172.135 181.009 155.544 1.00 30.41 22 LEU E N 1
ATOM 9663 C CA . LEU E 5 22 ? 171.117 180.880 154.512 1.00 23.88 22 LEU E CA 1
ATOM 9664 C C . LEU E 5 22 ? 171.746 180.280 153.264 1.00 23.52 22 LEU E C 1
ATOM 9665 O O . LEU E 5 22 ? 172.965 180.319 153.081 1.00 22.76 22 LEU E O 1
ATOM 9670 N N . GLY E 5 23 ? 170.899 179.729 152.397 1.00 12.53 23 GLY E N 1
ATOM 9671 C CA . GLY E 5 23 ? 171.379 179.052 151.208 1.00 15.87 23 GLY E CA 1
ATOM 9672 C C . GLY E 5 23 ? 172.188 177.817 151.541 1.00 18.47 23 GLY E C 1
ATOM 9673 O O . GLY E 5 23 ? 173.273 177.605 150.991 1.00 14.02 23 GLY E O 1
ATOM 9674 N N . MET E 5 24 ? 171.663 176.996 152.452 1.00 28.28 24 MET E N 1
ATOM 9675 C CA . MET E 5 24 ? 172.427 175.887 153.009 1.00 29.36 24 MET E CA 1
ATOM 9676 C C . MET E 5 24 ? 172.448 174.661 152.105 1.00 33.04 24 MET E C 1
ATOM 9677 O O . MET E 5 24 ? 173.398 173.874 152.171 1.00 33.13 24 MET E O 1
ATOM 9682 N N . CYS E 5 25 ? 171.417 174.464 151.276 1.00 13.31 25 CYS E N 1
ATOM 9683 C CA . CYS E 5 25 ? 171.360 173.244 150.470 1.00 18.10 25 CYS E CA 1
ATOM 9684 C C . CYS E 5 25 ? 172.477 173.167 149.431 1.00 20.87 25 CYS E C 1
ATOM 9685 O O . CYS E 5 25 ? 173.195 172.151 149.412 1.00 17.83 25 CYS E O 1
ATOM 9688 N N . PRO E 5 26 ? 172.697 174.165 148.557 1.00 24.55 26 PRO E N 1
ATOM 9689 C CA . PRO E 5 26 ? 173.869 174.072 147.670 1.00 23.82 26 PRO E CA 1
ATOM 9690 C C . PRO E 5 26 ? 175.189 174.122 148.418 1.00 23.49 26 PRO E C 1
ATOM 9691 O O . PRO E 5 26 ? 176.158 173.495 147.976 1.00 14.78 26 PRO E O 1
ATOM 9695 N N . THR E 5 27 ? 175.241 174.831 149.549 1.00 14.02 27 THR E N 1
ATOM 9696 C CA . THR E 5 27 ? 176.462 174.905 150.345 1.00 17.73 27 THR E CA 1
ATOM 9697 C C . THR E 5 27 ? 176.890 173.526 150.828 1.00 14.03 27 THR E C 1
ATOM 9698 O O . THR E 5 27 ? 178.068 173.160 150.740 1.00 17.70 27 THR E O 1
ATOM 9702 N N . LEU E 5 28 ? 175.943 172.740 151.332 1.00 19.47 28 LEU E N 1
ATOM 9703 C CA . LEU E 5 28 ? 176.237 171.396 151.802 1.00 21.13 28 LEU E CA 1
ATOM 9704 C C . LEU E 5 28 ? 176.214 170.357 150.690 1.00 24.42 28 LEU E C 1
ATOM 9705 O O . LEU E 5 28 ? 176.622 169.216 150.926 1.00 20.28 28 LEU E O 1
ATOM 9710 N N . ALA E 5 29 ? 175.753 170.715 149.491 1.00 22.70 29 ALA E N 1
ATOM 9711 C CA . ALA E 5 29 ? 175.683 169.763 148.389 1.00 23.77 29 ALA E CA 1
ATOM 9712 C C . ALA E 5 29 ? 176.896 169.802 147.466 1.00 16.64 29 ALA E C 1
ATOM 9713 O O . ALA E 5 29 ? 177.468 168.751 147.166 1.00 19.39 29 ALA E O 1
ATOM 9715 N N . VAL E 5 30 ? 177.305 170.985 146.999 1.00 26.14 30 VAL E N 1
ATOM 9716 C CA . VAL E 5 30 ? 178.275 171.057 145.905 1.00 19.02 30 VAL E CA 1
ATOM 9717 C C . VAL E 5 30 ? 179.710 171.246 146.375 1.00 24.69 30 VAL E C 1
ATOM 9718 O O . VAL E 5 30 ? 180.629 171.187 145.543 1.00 23.46 30 VAL E O 1
ATOM 9722 N N . THR E 5 31 ? 179.941 171.463 147.666 1.00 21.04 31 THR E N 1
ATOM 9723 C CA . THR E 5 31 ? 181.277 171.814 148.151 1.00 20.58 31 THR E CA 1
ATOM 9724 C C . THR E 5 31 ? 182.143 170.585 148.414 1.00 16.11 31 THR E C 1
ATOM 9725 O O . THR E 5 31 ? 182.729 170.436 149.483 1.00 22.03 31 THR E O 1
ATOM 9729 N N . THR E 5 32 ? 182.241 169.696 147.429 1.00 15.51 32 THR E N 1
ATOM 9730 C CA . THR E 5 32 ? 183.184 168.587 147.473 1.00 19.77 32 THR E CA 1
ATOM 9731 C C . THR E 5 32 ? 184.458 168.884 146.698 1.00 17.94 32 THR E C 1
ATOM 9732 O O . THR E 5 32 ? 185.341 168.025 146.622 1.00 13.03 32 THR E O 1
ATOM 9736 N N . SER E 5 33 ? 184.568 170.078 146.122 1.00 32.74 33 SER E N 1
ATOM 9737 C CA . SER E 5 33 ? 185.746 170.492 145.378 1.00 26.73 33 SER E CA 1
ATOM 9738 C C . SER E 5 33 ? 185.841 172.008 145.445 1.00 25.97 33 SER E C 1
ATOM 9739 O O . SER E 5 33 ? 184.855 172.699 145.712 1.00 31.46 33 SER E O 1
ATOM 9742 N N . ALA E 5 34 ? 187.046 172.523 145.203 1.00 30.07 34 ALA E N 1
ATOM 9743 C CA . ALA E 5 34 ? 187.264 173.963 145.229 1.00 28.79 34 ALA E CA 1
ATOM 9744 C C . ALA E 5 34 ? 186.835 174.652 143.941 1.00 31.82 34 ALA E C 1
ATOM 9745 O O . ALA E 5 34 ? 186.831 175.886 143.890 1.00 24.37 34 ALA E O 1
ATOM 9747 N N . ILE E 5 35 ? 186.473 173.891 142.912 1.00 53.82 35 ILE E N 1
ATOM 9748 C CA . ILE E 5 35 ? 186.044 174.459 141.638 1.00 54.87 35 ILE E CA 1
ATOM 9749 C C . ILE E 5 35 ? 184.533 174.664 141.604 1.00 51.46 35 ILE E C 1
ATOM 9750 O O . ILE E 5 35 ? 184.051 175.677 141.090 1.00 49.21 35 ILE E O 1
ATOM 9755 N N . ASN E 5 36 ? 183.774 173.720 142.168 1.00 49.36 36 ASN E N 1
ATOM 9756 C CA . ASN E 5 36 ? 182.316 173.814 142.157 1.00 46.56 36 ASN E CA 1
ATOM 9757 C C . ASN E 5 36 ? 181.822 175.023 142.943 1.00 52.06 36 ASN E C 1
ATOM 9758 O O . ASN E 5 36 ? 180.882 175.708 142.517 1.00 50.77 36 ASN E O 1
ATOM 9763 N N . GLY E 5 37 ? 182.439 175.294 144.097 1.00 38.41 37 GLY E N 1
ATOM 9764 C CA . GLY E 5 37 ? 182.005 176.412 144.920 1.00 32.04 37 GLY E CA 1
ATOM 9765 C C . GLY E 5 37 ? 182.179 177.754 144.236 1.00 38.50 37 GLY E C 1
ATOM 9766 O O . GLY E 5 37 ? 181.308 178.623 144.326 1.00 33.43 37 GLY E O 1
ATOM 9767 N N . MET E 5 38 ? 183.298 177.936 143.531 1.00 58.69 38 MET E N 1
ATOM 9768 C CA . MET E 5 38 ? 183.546 179.190 142.826 1.00 55.66 38 MET E CA 1
ATOM 9769 C C . MET E 5 38 ? 182.511 179.430 141.732 1.00 55.91 38 MET E C 1
ATOM 9770 O O . MET E 5 38 ? 181.955 180.529 141.620 1.00 60.10 38 MET E O 1
ATOM 9775 N N . GLY E 5 39 ? 182.236 178.409 140.917 1.00 42.11 39 GLY E N 1
ATOM 9776 C CA . GLY E 5 39 ? 181.257 178.565 139.852 1.00 38.89 39 GLY E CA 1
ATOM 9777 C C . GLY E 5 39 ? 179.851 178.792 140.372 1.00 42.74 39 GLY E C 1
ATOM 9778 O O . GLY E 5 39 ? 179.106 179.624 139.836 1.00 46.28 39 GLY E O 1
ATOM 9779 N N . MET E 5 40 ? 179.469 178.060 141.425 1.00 31.96 40 MET E N 1
ATOM 9780 C CA . MET E 5 40 ? 178.162 178.270 142.039 1.00 29.99 40 MET E CA 1
ATOM 9781 C C . MET E 5 40 ? 178.032 179.687 142.586 1.00 31.51 40 MET E C 1
ATOM 9782 O O . MET E 5 40 ? 177.004 180.348 142.381 1.00 35.87 40 MET E O 1
ATOM 9787 N N . GLY E 5 41 ? 179.076 180.179 143.260 1.00 18.32 41 GLY E N 1
ATOM 9788 C CA . GLY E 5 41 ? 179.039 181.534 143.782 1.00 25.43 41 GLY E CA 1
ATOM 9789 C C . GLY E 5 41 ? 178.956 182.583 142.692 1.00 21.43 41 GLY E C 1
ATOM 9790 O O . GLY E 5 41 ? 178.235 183.573 142.830 1.00 24.56 41 GLY E O 1
ATOM 9791 N N . LEU E 5 42 ? 179.680 182.377 141.588 1.00 25.40 42 LEU E N 1
ATOM 9792 C CA . LEU E 5 42 ? 179.651 183.343 140.492 1.00 30.43 42 LEU E CA 1
ATOM 9793 C C . LEU E 5 42 ? 178.277 183.405 139.830 1.00 34.28 42 LEU E C 1
ATOM 9794 O O . LEU E 5 42 ? 177.753 184.501 139.572 1.00 28.06 42 LEU E O 1
ATOM 9799 N N . ALA E 5 43 ? 177.675 182.242 139.553 1.00 23.21 43 ALA E N 1
ATOM 9800 C CA . ALA E 5 43 ? 176.342 182.229 138.951 1.00 24.80 43 ALA E CA 1
ATOM 9801 C C . ALA E 5 43 ? 175.304 182.847 139.883 1.00 20.44 43 ALA E C 1
ATOM 9802 O O . ALA E 5 43 ? 174.449 183.637 139.446 1.00 24.27 43 ALA E O 1
ATOM 9804 N N . THR E 5 44 ? 175.374 182.514 141.177 1.00 23.78 44 THR E N 1
ATOM 9805 C CA . THR E 5 44 ? 174.444 183.090 142.141 1.00 23.26 44 THR E CA 1
ATOM 9806 C C . THR E 5 44 ? 174.616 184.601 142.248 1.00 22.08 44 THR E C 1
ATOM 9807 O O . THR E 5 44 ? 173.629 185.332 142.373 1.00 19.87 44 THR E O 1
ATOM 9811 N N . MET E 5 45 ? 175.860 185.091 142.194 1.00 30.33 45 MET E N 1
ATOM 9812 C CA . MET E 5 45 ? 176.089 186.531 142.272 1.00 37.25 45 MET E CA 1
ATOM 9813 C C . MET E 5 45 ? 175.534 187.253 141.049 1.00 35.56 45 MET E C 1
ATOM 9814 O O . MET E 5 45 ? 174.951 188.336 141.179 1.00 35.26 45 MET E O 1
ATOM 9819 N N . LEU E 5 46 ? 175.699 186.671 139.856 1.00 20.48 46 LEU E N 1
ATOM 9820 C CA . LEU E 5 46 ? 175.114 187.276 138.658 1.00 23.27 46 LEU E CA 1
ATOM 9821 C C . LEU E 5 46 ? 173.596 187.375 138.772 1.00 24.58 46 LEU E C 1
ATOM 9822 O O . LEU E 5 46 ? 173.001 188.435 138.508 1.00 23.27 46 LEU E O 1
ATOM 9827 N N . VAL E 5 47 ? 172.953 186.275 139.181 1.00 15.94 47 VAL E N 1
ATOM 9828 C CA . VAL E 5 47 ? 171.497 186.272 139.312 1.00 22.49 47 VAL E CA 1
ATOM 9829 C C . VAL E 5 47 ? 171.050 187.273 140.373 1.00 22.52 47 VAL E C 1
ATOM 9830 O O . VAL E 5 47 ? 170.062 187.995 140.188 1.00 17.95 47 VAL E O 1
ATOM 9834 N N . LEU E 5 48 ? 171.777 187.341 141.494 1.00 16.76 48 LEU E N 1
ATOM 9835 C CA . LEU E 5 48 ? 171.427 188.264 142.569 1.00 22.36 48 LEU E CA 1
ATOM 9836 C C . LEU E 5 48 ? 171.533 189.715 142.121 1.00 25.58 48 LEU E C 1
ATOM 9837 O O . LEU E 5 48 ? 170.653 190.527 142.429 1.00 19.61 48 LEU E O 1
ATOM 9842 N N . ILE E 5 49 ? 172.598 190.059 141.391 1.00 23.54 49 ILE E N 1
ATOM 9843 C CA . ILE E 5 49 ? 172.765 191.429 140.908 1.00 23.72 49 ILE E CA 1
ATOM 9844 C C . ILE E 5 49 ? 171.612 191.810 139.988 1.00 20.77 49 ILE E C 1
ATOM 9845 O O . ILE E 5 49 ? 170.966 192.857 140.166 1.00 23.76 49 ILE E O 1
ATOM 9850 N N . GLY E 5 50 ? 171.320 190.947 139.008 1.00 19.48 50 GLY E N 1
ATOM 9851 C CA . GLY E 5 50 ? 170.248 191.251 138.071 1.00 20.17 50 GLY E CA 1
ATOM 9852 C C . GLY E 5 50 ? 168.899 191.392 138.750 1.00 14.35 50 GLY E C 1
ATOM 9853 O O . GLY E 5 50 ? 168.160 192.351 138.503 1.00 12.96 50 GLY E O 1
ATOM 9854 N N . SER E 5 51 ? 168.572 190.449 139.640 1.00 22.74 51 SER E N 1
ATOM 9855 C CA . SER E 5 51 ? 167.273 190.465 140.302 1.00 24.94 51 SER E CA 1
ATOM 9856 C C . SER E 5 51 ? 167.131 191.659 141.238 1.00 22.30 51 SER E C 1
ATOM 9857 O O . SER E 5 51 ? 166.062 192.274 141.297 1.00 18.72 51 SER E O 1
ATOM 9860 N N . ASN E 5 52 ? 168.191 192.003 141.978 1.00 28.04 52 ASN E N 1
ATOM 9861 C CA . ASN E 5 52 ? 168.116 193.145 142.885 1.00 23.93 52 ASN E CA 1
ATOM 9862 C C . ASN E 5 52 ? 167.911 194.446 142.123 1.00 26.96 52 ASN E C 1
ATOM 9863 O O . ASN E 5 52 ? 167.071 195.269 142.509 1.00 23.15 52 ASN E O 1
ATOM 9868 N N . VAL E 5 53 ? 168.652 194.644 141.026 1.00 19.26 53 VAL E N 1
ATOM 9869 C CA . VAL E 5 53 ? 168.474 195.869 140.247 1.00 22.24 53 VAL E CA 1
ATOM 9870 C C . VAL E 5 53 ? 167.074 195.924 139.638 1.00 22.35 53 VAL E C 1
ATOM 9871 O O . VAL E 5 53 ? 166.399 196.963 139.689 1.00 24.11 53 VAL E O 1
ATOM 9875 N N . ALA E 5 54 ? 166.602 194.801 139.081 1.00 27.21 54 ALA E N 1
ATOM 9876 C CA . ALA E 5 54 ? 165.288 194.787 138.442 1.00 24.43 54 ALA E CA 1
ATOM 9877 C C . ALA E 5 54 ? 164.165 195.025 139.446 1.00 20.42 54 ALA E C 1
ATOM 9878 O O . ALA E 5 54 ? 163.193 195.724 139.139 1.00 19.48 54 ALA E O 1
ATOM 9880 N N . ILE E 5 55 ? 164.270 194.447 140.645 1.00 26.01 55 ILE E N 1
ATOM 9881 C CA . ILE E 5 55 ? 163.232 194.632 141.654 1.00 24.67 55 ILE E CA 1
ATOM 9882 C C . ILE E 5 55 ? 163.257 196.056 142.199 1.00 19.79 55 ILE E C 1
ATOM 9883 O O . ILE E 5 55 ? 162.204 196.677 142.390 1.00 24.38 55 ILE E O 1
ATOM 9888 N N . SER E 5 56 ? 164.451 196.608 142.440 1.00 35.41 56 SER E N 1
ATOM 9889 C CA . SER E 5 56 ? 164.537 197.977 142.937 1.00 44.29 56 SER E CA 1
ATOM 9890 C C . SER E 5 56 ? 164.114 199.005 141.898 1.00 44.26 56 SER E C 1
ATOM 9891 O O . SER E 5 56 ? 163.757 200.127 142.268 1.00 43.40 56 SER E O 1
ATOM 9894 N N . ALA E 5 57 ? 164.154 198.659 140.609 1.00 42.74 57 ALA E N 1
ATOM 9895 C CA . ALA E 5 57 ? 163.684 199.595 139.594 1.00 33.01 57 ALA E CA 1
ATOM 9896 C C . ALA E 5 57 ? 162.163 199.660 139.509 1.00 34.44 57 ALA E C 1
ATOM 9897 O O . ALA E 5 57 ? 161.636 200.526 138.804 1.00 41.65 57 ALA E O 1
ATOM 9899 N N . LEU E 5 58 ? 161.446 198.772 140.202 1.00 57.00 58 LEU E N 1
ATOM 9900 C CA . LEU E 5 58 ? 159.991 198.697 140.114 1.00 60.77 58 LEU E CA 1
ATOM 9901 C C . LEU E 5 58 ? 159.320 198.754 141.483 1.00 59.40 58 LEU E C 1
ATOM 9902 O O . LEU E 5 58 ? 158.246 198.182 141.670 1.00 59.41 58 LEU E O 1
ATOM 9907 N N . ARG E 5 59 ? 159.924 199.435 142.453 1.00 102.77 59 ARG E N 1
ATOM 9908 C CA . ARG E 5 59 ? 159.310 199.533 143.779 1.00 99.02 59 ARG E CA 1
ATOM 9909 C C . ARG E 5 59 ? 158.419 200.765 143.895 1.00 99.81 59 ARG E C 1
ATOM 9910 O O . ARG E 5 59 ? 158.472 201.515 144.869 1.00 100.30 59 ARG E O 1
ATOM 9918 N N . LYS E 5 60 ? 157.567 200.968 142.892 1.00 100.30 60 LYS E N 1
ATOM 9919 C CA . LYS E 5 60 ? 156.554 202.018 142.927 1.00 96.92 60 LYS E CA 1
ATOM 9920 C C . LYS E 5 60 ? 155.204 201.577 142.390 1.00 98.60 60 LYS E C 1
ATOM 9921 O O . LYS E 5 60 ? 154.211 202.268 142.642 1.00 98.68 60 LYS E O 1
ATOM 9927 N N . VAL E 5 61 ? 155.121 200.463 141.666 1.00 64.24 61 VAL E N 1
ATOM 9928 C CA . VAL E 5 61 ? 153.879 200.030 141.037 1.00 65.25 61 VAL E CA 1
ATOM 9929 C C . VAL E 5 61 ? 153.416 198.664 141.514 1.00 63.69 61 VAL E C 1
ATOM 9930 O O . VAL E 5 61 ? 152.286 198.268 141.192 1.00 66.09 61 VAL E O 1
ATOM 9934 N N . ILE E 5 62 ? 154.235 197.927 142.257 1.00 43.34 62 ILE E N 1
ATOM 9935 C CA . ILE E 5 62 ? 153.874 196.587 142.714 1.00 51.14 62 ILE E CA 1
ATOM 9936 C C . ILE E 5 62 ? 153.084 196.689 144.014 1.00 48.15 62 ILE E C 1
ATOM 9937 O O . ILE E 5 62 ? 153.604 197.204 145.015 1.00 49.40 62 ILE E O 1
ATOM 9942 N N . PRO E 5 63 ? 151.838 196.222 144.049 1.00 51.16 63 PRO E N 1
ATOM 9943 C CA . PRO E 5 63 ? 151.081 196.218 145.304 1.00 50.37 63 PRO E CA 1
ATOM 9944 C C . PRO E 5 63 ? 151.625 195.181 146.276 1.00 51.37 63 PRO E C 1
ATOM 9945 O O . PRO E 5 63 ? 152.378 194.274 145.918 1.00 51.75 63 PRO E O 1
ATOM 9949 N N . ASP E 5 64 ? 151.221 195.330 147.537 1.00 81.92 64 ASP E N 1
ATOM 9950 C CA . ASP E 5 64 ? 151.749 194.496 148.608 1.00 83.86 64 ASP E CA 1
ATOM 9951 C C . ASP E 5 64 ? 151.127 193.107 148.647 1.00 80.68 64 ASP E C 1
ATOM 9952 O O . ASP E 5 64 ? 151.635 192.237 149.361 1.00 86.68 64 ASP E O 1
ATOM 9957 N N . ASN E 5 65 ? 150.044 192.876 147.908 1.00 70.73 65 ASN E N 1
ATOM 9958 C CA . ASN E 5 65 ? 149.351 191.595 147.948 1.00 73.03 65 ASN E CA 1
ATOM 9959 C C . ASN E 5 65 ? 149.796 190.627 146.859 1.00 71.09 65 ASN E C 1
ATOM 9960 O O . ASN E 5 65 ? 149.446 189.444 146.929 1.00 74.47 65 ASN E O 1
ATOM 9965 N N . ILE E 5 66 ? 150.541 191.091 145.857 1.00 58.79 66 ILE E N 1
ATOM 9966 C CA . ILE E 5 66 ? 150.985 190.232 144.763 1.00 60.36 66 ILE E CA 1
ATOM 9967 C C . ILE E 5 66 ? 152.489 190.366 144.561 1.00 55.76 66 ILE E C 1
ATOM 9968 O O . ILE E 5 66 ? 152.987 190.224 143.439 1.00 52.98 66 ILE E O 1
ATOM 9973 N N . ARG E 5 67 ? 153.224 190.651 145.640 1.00 63.69 67 ARG E N 1
ATOM 9974 C CA . ARG E 5 67 ? 154.653 190.922 145.504 1.00 62.49 67 ARG E CA 1
ATOM 9975 C C . ARG E 5 67 ? 155.453 189.647 145.244 1.00 56.55 67 ARG E C 1
ATOM 9976 O O . ARG E 5 67 ? 156.387 189.652 144.431 1.00 59.70 67 ARG E O 1
ATOM 9984 N N . ILE E 5 68 ? 155.109 188.550 145.929 1.00 35.00 68 ILE E N 1
ATOM 9985 C CA . ILE E 5 68 ? 155.864 187.303 145.760 1.00 33.42 68 ILE E CA 1
ATOM 9986 C C . ILE E 5 68 ? 155.781 186.747 144.344 1.00 29.07 68 ILE E C 1
ATOM 9987 O O . ILE E 5 68 ? 156.817 186.305 143.821 1.00 31.37 68 ILE E O 1
ATOM 9992 N N . PRO E 5 69 ? 154.611 186.686 143.676 1.00 30.27 69 PRO E N 1
ATOM 9993 C CA . PRO E 5 69 ? 154.621 186.239 142.271 1.00 38.83 69 PRO E CA 1
ATOM 9994 C C . PRO E 5 69 ? 155.483 187.088 141.349 1.00 29.74 69 PRO E C 1
ATOM 9995 O O . PRO E 5 69 ? 156.188 186.532 140.499 1.00 36.83 69 PRO E O 1
ATOM 9999 N N . ALA E 5 70 ? 155.471 188.414 141.503 1.00 23.72 70 ALA E N 1
ATOM 10000 C CA . ALA E 5 70 ? 156.317 189.261 140.664 1.00 20.24 70 ALA E CA 1
ATOM 10001 C C . ALA E 5 70 ? 157.796 189.008 140.934 1.00 27.83 70 ALA E C 1
ATOM 10002 O O . ALA E 5 70 ? 158.606 188.919 139.994 1.00 23.39 70 ALA E O 1
ATOM 10004 N N . PHE E 5 71 ? 158.158 188.874 142.213 1.00 41.56 71 PHE E N 1
ATOM 10005 C CA . PHE E 5 71 ? 159.545 188.607 142.577 1.00 44.79 71 PHE E CA 1
ATOM 10006 C C . PHE E 5 71 ? 160.024 187.296 141.967 1.00 39.96 71 PHE E C 1
ATOM 10007 O O . PHE E 5 71 ? 161.095 187.239 141.344 1.00 38.98 71 PHE E O 1
ATOM 10015 N N . VAL E 5 72 ? 159.228 186.232 142.115 1.00 8.93 72 VAL E N 1
ATOM 10016 C CA . VAL E 5 72 ? 159.663 184.937 141.605 1.00 8.98 72 VAL E CA 1
ATOM 10017 C C . VAL E 5 72 ? 159.648 184.916 140.082 1.00 12.57 72 VAL E C 1
ATOM 10018 O O . VAL E 5 72 ? 160.453 184.211 139.470 1.00 8.93 72 VAL E O 1
ATOM 10022 N N . VAL E 5 73 ? 158.775 185.699 139.439 1.00 15.43 73 VAL E N 1
ATOM 10023 C CA . VAL E 5 73 ? 158.781 185.770 137.978 1.00 14.72 73 VAL E CA 1
ATOM 10024 C C . VAL E 5 73 ? 160.087 186.385 137.481 1.00 12.28 73 VAL E C 1
ATOM 10025 O O . VAL E 5 73 ? 160.736 185.855 136.566 1.00 12.39 73 VAL E O 1
ATOM 10029 N N . VAL E 5 74 ? 160.506 187.496 138.097 1.00 23.35 74 VAL E N 1
ATOM 10030 C CA . VAL E 5 74 ? 161.756 188.145 137.690 1.00 24.48 74 VAL E CA 1
ATOM 10031 C C . VAL E 5 74 ? 162.948 187.218 137.931 1.00 24.31 74 VAL E C 1
ATOM 10032 O O . VAL E 5 74 ? 163.811 187.030 137.052 1.00 17.79 74 VAL E O 1
ATOM 10036 N N . ILE E 5 75 ? 162.998 186.607 139.120 1.00 23.25 75 ILE E N 1
ATOM 10037 C CA . ILE E 5 75 ? 164.116 185.732 139.464 1.00 24.89 75 ILE E CA 1
ATOM 10038 C C . ILE E 5 75 ? 164.167 184.527 138.530 1.00 19.56 75 ILE E C 1
ATOM 10039 O O . ILE E 5 75 ? 165.245 184.123 138.075 1.00 25.27 75 ILE E O 1
ATOM 10044 N N . ALA E 5 76 ? 163.006 183.944 138.214 1.00 3.43 76 ALA E N 1
ATOM 10045 C CA . ALA E 5 76 ? 162.964 182.773 137.348 1.00 2.59 76 ALA E CA 1
ATOM 10046 C C . ALA E 5 76 ? 163.389 183.112 135.927 1.00 6.20 76 ALA E C 1
ATOM 10047 O O . ALA E 5 76 ? 164.052 182.302 135.270 1.00 8.62 76 ALA E O 1
ATOM 10049 N N . SER E 5 77 ? 163.018 184.297 135.431 1.00 10.69 77 SER E N 1
ATOM 10050 C CA . SER E 5 77 ? 163.472 184.704 134.102 1.00 14.72 77 SER E CA 1
ATOM 10051 C C . SER E 5 77 ? 164.992 184.822 134.052 1.00 15.30 77 SER E C 1
ATOM 10052 O O . SER E 5 77 ? 165.640 184.323 133.117 1.00 20.04 77 SER E O 1
ATOM 10055 N N . PHE E 5 78 ? 165.583 185.464 135.067 1.00 26.96 78 PHE E N 1
ATOM 10056 C CA . PHE E 5 78 ? 167.040 185.598 135.088 1.00 22.40 78 PHE E CA 1
ATOM 10057 C C . PHE E 5 78 ? 167.728 184.238 135.197 1.00 24.74 78 PHE E C 1
ATOM 10058 O O . PHE E 5 78 ? 168.723 183.976 134.504 1.00 22.60 78 PHE E O 1
ATOM 10066 N N . VAL E 5 79 ? 167.199 183.355 136.050 1.00 14.30 79 VAL E N 1
ATOM 10067 C CA . VAL E 5 79 ? 167.781 182.027 136.230 1.00 11.42 79 VAL E CA 1
ATOM 10068 C C . VAL E 5 79 ? 167.703 181.226 134.934 1.00 13.85 79 VAL E C 1
ATOM 10069 O O . VAL E 5 79 ? 168.660 180.540 134.555 1.00 11.80 79 VAL E O 1
ATOM 10073 N N . THR E 5 80 ? 166.570 181.308 134.231 1.00 15.45 80 THR E N 1
ATOM 10074 C CA . THR E 5 80 ? 166.411 180.569 132.983 1.00 9.56 80 THR E CA 1
ATOM 10075 C C . THR E 5 80 ? 167.383 181.056 131.915 1.00 8.71 80 THR E C 1
ATOM 10076 O O . THR E 5 80 ? 167.984 180.244 131.200 1.00 8.72 80 THR E O 1
ATOM 10080 N N . ILE E 5 81 ? 167.559 182.376 131.794 1.00 15.15 81 ILE E N 1
ATOM 10081 C CA . ILE E 5 81 ? 168.495 182.899 130.797 1.00 16.82 81 ILE E CA 1
ATOM 10082 C C . ILE E 5 81 ? 169.926 182.471 131.119 1.00 19.69 81 ILE E C 1
ATOM 10083 O O . ILE E 5 81 ? 170.676 182.029 130.231 1.00 21.96 81 ILE E O 1
ATOM 10088 N N . VAL E 5 82 ? 170.319 182.573 132.394 1.00 22.25 82 VAL E N 1
ATOM 10089 C CA . VAL E 5 82 ? 171.672 182.185 132.793 1.00 16.20 82 VAL E CA 1
ATOM 10090 C C . VAL E 5 82 ? 171.903 180.698 132.543 1.00 25.11 82 VAL E C 1
ATOM 10091 O O . VAL E 5 82 ? 172.963 180.294 132.044 1.00 16.69 82 VAL E O 1
ATOM 10095 N N . GLY E 5 83 ? 170.916 179.862 132.874 1.00 18.49 83 GLY E N 1
ATOM 10096 C CA . GLY E 5 83 ? 171.056 178.434 132.643 1.00 23.63 83 GLY E CA 1
ATOM 10097 C C . GLY E 5 83 ? 171.136 178.074 131.172 1.00 23.58 83 GLY E C 1
ATOM 10098 O O . GLY E 5 83 ? 171.884 177.172 130.790 1.00 23.03 83 GLY E O 1
ATOM 10099 N N . MET E 5 84 ? 170.369 178.771 130.328 1.00 39.76 84 MET E N 1
ATOM 10100 C CA . MET E 5 84 ? 170.459 178.548 128.887 1.00 42.23 84 MET E CA 1
ATOM 10101 C C . MET E 5 84 ? 171.854 178.875 128.369 1.00 35.75 84 MET E C 1
ATOM 10102 O O . MET E 5 84 ? 172.441 178.104 127.599 1.00 42.36 84 MET E O 1
ATOM 10107 N N . LEU E 5 85 ? 172.410 180.013 128.800 1.00 44.97 85 LEU E N 1
ATOM 10108 C CA . LEU E 5 85 ? 173.757 180.385 128.364 1.00 49.87 85 LEU E CA 1
ATOM 10109 C C . LEU E 5 85 ? 174.801 179.381 128.847 1.00 51.79 85 LEU E C 1
ATOM 10110 O O . LEU E 5 85 ? 175.705 178.997 128.091 1.00 49.73 85 LEU E O 1
ATOM 10115 N N . MET E 5 86 ? 174.690 178.942 130.105 1.00 59.98 86 MET E N 1
ATOM 10116 C CA . MET E 5 86 ? 175.663 178.001 130.650 1.00 59.51 86 MET E CA 1
ATOM 10117 C C . MET E 5 86 ? 175.571 176.641 129.967 1.00 56.23 86 MET E C 1
ATOM 10118 O O . MET E 5 86 ? 176.594 175.987 129.742 1.00 65.00 86 MET E O 1
ATOM 10123 N N . LYS E 5 87 ? 174.356 176.191 129.638 1.00 71.18 87 LYS E N 1
ATOM 10124 C CA . LYS E 5 87 ? 174.212 174.957 128.871 1.00 66.04 87 LYS E CA 1
ATOM 10125 C C . LYS E 5 87 ? 174.804 175.107 127.478 1.00 68.86 87 LYS E C 1
ATOM 10126 O O . LYS E 5 87 ? 175.395 174.163 126.941 1.00 70.77 87 LYS E O 1
ATOM 10132 N N . ALA E 5 88 ? 174.644 176.285 126.870 1.00 63.19 88 ALA E N 1
ATOM 10133 C CA . ALA E 5 88 ? 175.181 176.500 125.531 1.00 65.69 88 ALA E CA 1
ATOM 10134 C C . ALA E 5 88 ? 176.706 176.480 125.522 1.00 63.12 88 ALA E C 1
ATOM 10135 O O . ALA E 5 88 ? 177.313 175.927 124.598 1.00 67.61 88 ALA E O 1
ATOM 10137 N N . TYR E 5 89 ? 177.347 177.072 126.532 1.00 113.22 89 TYR E N 1
ATOM 10138 C CA . TYR E 5 89 ? 178.787 177.298 126.449 1.00 111.15 89 TYR E CA 1
ATOM 10139 C C . TYR E 5 89 ? 179.626 176.549 127.477 1.00 115.57 89 TYR E C 1
ATOM 10140 O O . TYR E 5 89 ? 180.791 176.265 127.193 1.00 108.15 89 TYR E O 1
ATOM 10149 N N . VAL E 5 90 ? 179.091 176.224 128.651 1.00 82.18 90 VAL E N 1
ATOM 10150 C CA . VAL E 5 90 ? 179.871 175.526 129.675 1.00 80.96 90 VAL E CA 1
ATOM 10151 C C . VAL E 5 90 ? 179.146 174.248 130.082 1.00 73.11 90 VAL E C 1
ATOM 10152 O O . VAL E 5 90 ? 178.426 174.240 131.092 1.00 76.42 90 VAL E O 1
ATOM 10156 N N . PRO E 5 91 ? 179.301 173.149 129.339 1.00 85.98 91 PRO E N 1
ATOM 10157 C CA . PRO E 5 91 ? 178.551 171.930 129.684 1.00 85.38 91 PRO E CA 1
ATOM 10158 C C . PRO E 5 91 ? 179.095 171.193 130.898 1.00 79.60 91 PRO E C 1
ATOM 10159 O O . PRO E 5 91 ? 178.328 170.493 131.571 1.00 79.77 91 PRO E O 1
ATOM 10163 N N . ALA E 5 92 ? 180.390 171.324 131.200 1.00 77.51 92 ALA E N 1
ATOM 10164 C CA . ALA E 5 92 ? 180.974 170.578 132.312 1.00 79.14 92 ALA E CA 1
ATOM 10165 C C . ALA E 5 92 ? 180.447 171.073 133.655 1.00 79.84 92 ALA E C 1
ATOM 10166 O O . ALA E 5 92 ? 180.084 170.271 134.526 1.00 75.29 92 ALA E O 1
ATOM 10168 N N . LEU E 5 93 ? 180.399 172.395 133.841 1.00 89.35 93 LEU E N 1
ATOM 10169 C CA . LEU E 5 93 ? 179.883 172.955 135.086 1.00 87.59 93 LEU E CA 1
ATOM 10170 C C . LEU E 5 93 ? 178.393 172.683 135.238 1.00 92.17 93 LEU E C 1
ATOM 10171 O O . LEU E 5 93 ? 177.905 172.470 136.354 1.00 89.76 93 LEU E O 1
ATOM 10176 N N . ASP E 5 94 ? 177.652 172.700 134.129 1.00 80.19 94 ASP E N 1
ATOM 10177 C CA . ASP E 5 94 ? 176.234 172.360 134.179 1.00 85.48 94 ASP E CA 1
ATOM 10178 C C . ASP E 5 94 ? 176.029 170.898 134.555 1.00 86.03 94 ASP E C 1
ATOM 10179 O O . ASP E 5 94 ? 175.099 170.569 135.300 1.00 78.19 94 ASP E O 1
ATOM 10184 N N . ALA E 5 95 ? 176.881 170.006 134.044 1.00 79.02 95 ALA E N 1
ATOM 10185 C CA . ALA E 5 95 ? 176.766 168.591 134.386 1.00 79.01 95 ALA E CA 1
ATOM 10186 C C . ALA E 5 95 ? 177.145 168.335 135.840 1.00 79.45 95 ALA E C 1
ATOM 10187 O O . ALA E 5 95 ? 176.549 167.475 136.498 1.00 80.89 95 ALA E O 1
ATOM 10189 N N . ALA E 5 96 ? 178.139 169.064 136.355 1.00 72.96 96 ALA E N 1
ATOM 10190 C CA . ALA E 5 96 ? 178.574 168.854 137.734 1.00 71.61 96 ALA E CA 1
ATOM 10191 C C . ALA E 5 96 ? 177.521 169.317 138.735 1.00 75.55 96 ALA E C 1
ATOM 10192 O O . ALA E 5 96 ? 177.356 168.706 139.797 1.00 77.22 96 ALA E O 1
ATOM 10194 N N . LEU E 5 97 ? 176.799 170.390 138.417 1.00 69.79 97 LEU E N 1
ATOM 10195 C CA . LEU E 5 97 ? 175.802 170.986 139.302 1.00 67.88 97 LEU E CA 1
ATOM 10196 C C . LEU E 5 97 ? 174.401 170.878 138.705 1.00 66.18 97 LEU E C 1
ATOM 10197 O O . LEU E 5 97 ? 173.667 171.863 138.638 1.00 69.03 97 LEU E O 1
ATOM 10202 N N . GLY E 5 98 ? 174.025 169.674 138.263 1.00 65.01 98 GLY E N 1
ATOM 10203 C CA . GLY E 5 98 ? 172.880 169.531 137.374 1.00 68.66 98 GLY E CA 1
ATOM 10204 C C . GLY E 5 98 ? 171.558 169.984 137.968 1.00 73.11 98 GLY E C 1
ATOM 10205 O O . GLY E 5 98 ? 170.782 170.681 137.310 1.00 63.69 98 GLY E O 1
ATOM 10206 N N . ILE E 5 99 ? 171.280 169.602 139.213 1.00 36.08 99 ILE E N 1
ATOM 10207 C CA . ILE E 5 99 ? 169.955 169.851 139.773 1.00 33.65 99 ILE E CA 1
ATOM 10208 C C . ILE E 5 99 ? 169.845 171.205 140.474 1.00 41.39 99 ILE E C 1
ATOM 10209 O O . ILE E 5 99 ? 168.738 171.754 140.569 1.00 36.02 99 ILE E O 1
ATOM 10214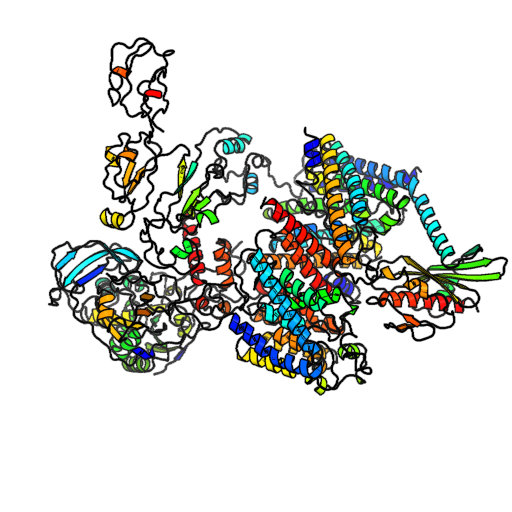 N N . PHE E 5 100 ? 170.954 171.778 140.934 1.00 38.76 100 PHE E N 1
ATOM 10215 C CA . PHE E 5 100 ? 170.905 173.010 141.709 1.00 31.68 100 PHE E CA 1
ATOM 10216 C C . PHE E 5 100 ? 171.059 174.269 140.865 1.00 37.65 100 PHE E C 1
ATOM 10217 O O . PHE E 5 100 ? 171.007 175.372 141.417 1.00 36.41 100 PHE E O 1
ATOM 10225 N N . ILE E 5 101 ? 171.246 174.141 139.555 1.00 45.18 101 ILE E N 1
ATOM 10226 C CA . ILE E 5 101 ? 171.240 175.300 138.661 1.00 45.74 101 ILE E CA 1
ATOM 10227 C C . ILE E 5 101 ? 169.801 175.722 138.359 1.00 40.40 101 ILE E C 1
ATOM 10228 O O . ILE E 5 101 ? 169.517 176.928 138.378 1.00 43.27 101 ILE E O 1
ATOM 10233 N N . PRO E 5 102 ? 168.852 174.810 138.083 1.00 46.49 102 PRO E N 1
ATOM 10234 C CA . PRO E 5 102 ? 167.441 175.233 138.096 1.00 52.29 102 PRO E CA 1
ATOM 10235 C C . PRO E 5 102 ? 166.944 175.662 139.466 1.00 52.50 102 PRO E C 1
ATOM 10236 O O . PRO E 5 102 ? 165.921 176.352 139.542 1.00 43.53 102 PRO E O 1
ATOM 10240 N N . LEU E 5 103 ? 167.626 175.282 140.544 1.00 42.22 103 LEU E N 1
ATOM 10241 C CA . LEU E 5 103 ? 167.189 175.590 141.898 1.00 47.84 103 LEU E CA 1
ATOM 10242 C C . LEU E 5 103 ? 167.763 176.900 142.429 1.00 41.00 103 LEU E C 1
ATOM 10243 O O . LEU E 5 103 ? 167.572 177.204 143.610 1.00 40.71 103 LEU E O 1
ATOM 10248 N N . ILE E 5 104 ? 168.471 177.672 141.597 1.00 33.22 104 ILE E N 1
ATOM 10249 C CA . ILE E 5 104 ? 168.964 178.980 142.029 1.00 34.25 104 ILE E CA 1
ATOM 10250 C C . ILE E 5 104 ? 167.802 179.922 142.318 1.00 35.11 104 ILE E C 1
ATOM 10251 O O . ILE E 5 104 ? 167.919 180.831 143.150 1.00 34.41 104 ILE E O 1
ATOM 10256 N N . VAL E 5 105 ? 166.658 179.710 141.657 1.00 46.37 105 VAL E N 1
ATOM 10257 C CA . VAL E 5 105 ? 165.476 180.535 141.900 1.00 47.05 105 VAL E CA 1
ATOM 10258 C C . VAL E 5 105 ? 165.024 180.417 143.351 1.00 48.12 105 VAL E C 1
ATOM 10259 O O . VAL E 5 105 ? 164.501 181.379 143.929 1.00 45.93 105 VAL E O 1
ATOM 10263 N N . VAL E 5 106 ? 165.255 179.270 143.975 1.00 50.77 106 VAL E N 1
ATOM 10264 C CA . VAL E 5 106 ? 164.925 179.059 145.380 1.00 51.13 106 VAL E CA 1
ATOM 10265 C C . VAL E 5 106 ? 166.246 178.857 146.121 1.00 53.99 106 VAL E C 1
ATOM 10266 O O . VAL E 5 106 ? 166.738 177.738 146.293 1.00 52.14 106 VAL E O 1
ATOM 10270 N N . ASN E 5 107 ? 166.833 179.961 146.591 1.00 38.49 107 ASN E N 1
ATOM 10271 C CA . ASN E 5 107 ? 168.151 179.934 147.208 1.00 37.94 107 ASN E CA 1
ATOM 10272 C C . ASN E 5 107 ? 168.196 180.575 148.587 1.00 33.48 107 ASN E C 1
ATOM 10273 O O . ASN E 5 107 ? 169.274 180.625 149.188 1.00 38.84 107 ASN E O 1
ATOM 10278 N N . CYS E 5 108 ? 167.076 181.097 149.087 1.00 27.87 108 CYS E N 1
ATOM 10279 C CA . CYS E 5 108 ? 166.892 181.652 150.427 1.00 32.40 108 CYS E CA 1
ATOM 10280 C C . CYS E 5 108 ? 167.699 182.921 150.669 1.00 27.97 108 CYS E C 1
ATOM 10281 O O . CYS E 5 108 ? 167.598 183.496 151.756 1.00 32.55 108 CYS E O 1
ATOM 10284 N N . ILE E 5 109 ? 168.492 183.379 149.704 1.00 19.95 109 ILE E N 1
ATOM 10285 C CA . ILE E 5 109 ? 169.242 184.617 149.823 1.00 21.02 109 ILE E CA 1
ATOM 10286 C C . ILE E 5 109 ? 168.720 185.679 148.865 1.00 19.34 109 ILE E C 1
ATOM 10287 O O . ILE E 5 109 ? 168.641 186.855 149.222 1.00 14.09 109 ILE E O 1
ATOM 10292 N N . ILE E 5 110 ? 168.353 185.281 147.646 1.00 22.91 110 ILE E N 1
ATOM 10293 C CA . ILE E 5 110 ? 167.824 186.234 146.677 1.00 18.81 110 ILE E CA 1
ATOM 10294 C C . ILE E 5 110 ? 166.471 186.766 147.135 1.00 21.00 110 ILE E C 1
ATOM 10295 O O . ILE E 5 110 ? 166.237 187.981 147.159 1.00 19.17 110 ILE E O 1
ATOM 10300 N N . LEU E 5 111 ? 165.566 185.866 147.529 1.00 24.48 111 LEU E N 1
ATOM 10301 C CA . LEU E 5 111 ? 164.255 186.291 148.005 1.00 29.13 111 LEU E CA 1
ATOM 10302 C C . LEU E 5 111 ? 164.345 187.008 149.346 1.00 20.91 111 LEU E C 1
ATOM 10303 O O . LEU E 5 111 ? 163.561 187.926 149.605 1.00 27.84 111 LEU E O 1
ATOM 10308 N N . ALA E 5 112 ? 165.278 186.598 150.210 1.00 26.78 112 ALA E N 1
ATOM 10309 C CA . ALA E 5 112 ? 165.441 187.262 151.500 1.00 20.95 112 ALA E CA 1
ATOM 10310 C C . ALA E 5 112 ? 165.941 188.692 151.334 1.00 20.11 112 ALA E C 1
ATOM 10311 O O . ALA E 5 112 ? 165.466 189.603 152.021 1.00 24.46 112 ALA E O 1
ATOM 10313 N N . ARG E 5 113 ? 166.903 188.910 150.437 1.00 32.07 113 ARG E N 1
ATOM 10314 C CA . ARG E 5 113 ? 167.385 190.260 150.173 1.00 25.77 113 ARG E CA 1
ATOM 10315 C C . ARG E 5 113 ? 166.412 191.076 149.335 1.00 27.58 113 ARG E C 1
ATOM 10316 O O . ARG E 5 113 ? 166.495 192.308 149.343 1.00 28.36 113 ARG E O 1
ATOM 10324 N N . ALA E 5 114 ? 165.504 190.422 148.604 1.00 39.48 114 ALA E N 1
ATOM 10325 C CA . ALA E 5 114 ? 164.530 191.156 147.802 1.00 39.75 114 ALA E CA 1
ATOM 10326 C C . ALA E 5 114 ? 163.526 191.897 148.677 1.00 33.44 114 ALA E C 1
ATOM 10327 O O . ALA E 5 114 ? 163.164 193.041 148.382 1.00 33.62 114 ALA E O 1
ATOM 10329 N N . GLU E 5 115 ? 163.064 191.265 149.754 1.00 67.89 115 GLU E N 1
ATOM 10330 C CA . GLU E 5 115 ? 162.039 191.837 150.616 1.00 62.09 115 GLU E CA 1
ATOM 10331 C C . GLU E 5 115 ? 162.614 192.546 151.835 1.00 60.29 115 GLU E C 1
ATOM 10332 O O . GLU E 5 115 ? 161.849 192.991 152.696 1.00 68.14 115 GLU E O 1
ATOM 10338 N N . ALA E 5 116 ? 163.934 192.665 151.929 1.00 52.77 116 ALA E N 1
ATOM 10339 C CA . ALA E 5 116 ? 164.571 193.334 153.053 1.00 51.33 116 ALA E CA 1
ATOM 10340 C C . ALA E 5 116 ? 165.361 194.572 152.665 1.00 56.19 116 ALA E C 1
ATOM 10341 O O . ALA E 5 116 ? 165.452 195.500 153.470 1.00 57.46 116 ALA E O 1
ATOM 10343 N N . PHE E 5 117 ? 165.930 194.616 151.472 1.00 54.29 117 PHE E N 1
ATOM 10344 C CA . PHE E 5 117 ? 166.716 195.774 151.063 1.00 54.74 117 PHE E CA 1
ATOM 10345 C C . PHE E 5 117 ? 166.282 196.362 149.729 1.00 57.15 117 PHE E C 1
ATOM 10346 O O . PHE E 5 117 ? 166.280 197.584 149.579 1.00 54.99 117 PHE E O 1
ATOM 10354 N N . ALA E 5 118 ? 165.912 195.526 148.758 1.00 48.50 118 ALA E N 1
ATOM 10355 C CA . ALA E 5 118 ? 165.616 196.027 147.420 1.00 48.91 118 ALA E CA 1
ATOM 10356 C C . ALA E 5 118 ? 164.262 196.718 147.345 1.00 43.93 118 ALA E C 1
ATOM 10357 O O . ALA E 5 118 ? 164.075 197.615 146.516 1.00 50.83 118 ALA E O 1
ATOM 10359 N N . PHE E 5 119 ? 163.313 196.324 148.194 1.00 77.26 119 PHE E N 1
ATOM 10360 C CA . PHE E 5 119 ? 161.962 196.864 148.120 1.00 79.73 119 PHE E CA 1
ATOM 10361 C C . PHE E 5 119 ? 161.853 198.261 148.719 1.00 76.42 119 PHE E C 1
ATOM 10362 O O . PHE E 5 119 ? 160.799 198.892 148.593 1.00 79.47 119 PHE E O 1
ATOM 10370 N N . SER E 5 120 ? 162.911 198.761 149.367 1.00 73.41 120 SER E N 1
ATOM 10371 C CA . SER E 5 120 ? 162.848 200.041 150.063 1.00 64.90 120 SER E CA 1
ATOM 10372 C C . SER E 5 120 ? 164.090 200.897 149.838 1.00 73.68 120 SER E C 1
ATOM 10373 O O . SER E 5 120 ? 164.366 201.793 150.641 1.00 67.50 120 SER E O 1
ATOM 10376 N N . ASN E 5 121 ? 164.844 200.653 148.767 1.00 56.06 121 ASN E N 1
ATOM 10377 C CA . ASN E 5 121 ? 166.070 201.395 148.505 1.00 50.65 121 ASN E CA 1
ATOM 10378 C C . ASN E 5 121 ? 166.143 201.734 147.022 1.00 51.81 121 ASN E C 1
ATOM 10379 O O . ASN E 5 121 ? 165.282 201.344 146.229 1.00 52.55 121 ASN E O 1
ATOM 10384 N N . GLY E 5 122 ? 167.188 202.470 146.648 1.00 41.08 122 GLY E N 1
ATOM 10385 C CA . GLY E 5 122 ? 167.397 202.874 145.275 1.00 43.31 122 GLY E CA 1
ATOM 10386 C C . GLY E 5 122 ? 168.258 201.892 144.504 1.00 41.27 122 GLY E C 1
ATOM 10387 O O . GLY E 5 122 ? 168.654 200.836 144.999 1.00 43.51 122 GLY E O 1
ATOM 10388 N N . ILE E 5 123 ? 168.547 202.261 143.256 1.00 45.89 123 ILE E N 1
ATOM 10389 C CA . ILE E 5 123 ? 169.341 201.401 142.383 1.00 47.68 123 ILE E CA 1
ATOM 10390 C C . ILE E 5 123 ? 170.796 201.329 142.840 1.00 44.12 123 ILE E C 1
ATOM 10391 O O . ILE E 5 123 ? 171.414 200.259 142.782 1.00 44.31 123 ILE E O 1
ATOM 10396 N N . ALA E 5 124 ? 171.363 202.447 143.302 1.00 55.88 124 ALA E N 1
ATOM 10397 C CA . ALA E 5 124 ? 172.775 202.488 143.670 1.00 58.11 124 ALA E CA 1
ATOM 10398 C C . ALA E 5 124 ? 173.101 201.614 144.876 1.00 55.98 124 ALA E C 1
ATOM 10399 O O . ALA E 5 124 ? 174.160 200.978 144.902 1.00 59.64 124 ALA E O 1
ATOM 10401 N N . ASP E 5 125 ? 172.225 201.575 145.881 1.00 66.45 125 ASP E N 1
ATOM 10402 C CA . ASP E 5 125 ? 172.502 200.788 147.078 1.00 74.33 125 ASP E CA 1
ATOM 10403 C C . ASP E 5 125 ? 172.290 199.297 146.841 1.00 70.22 125 ASP E C 1
ATOM 10404 O O . ASP E 5 125 ? 173.029 198.466 147.385 1.00 68.77 125 ASP E O 1
ATOM 10409 N N . SER E 5 126 ? 171.283 198.943 146.038 1.00 49.88 126 SER E N 1
ATOM 10410 C CA . SER E 5 126 ? 170.976 197.537 145.792 1.00 48.50 126 SER E CA 1
ATOM 10411 C C . SER E 5 126 ? 172.093 196.849 145.017 1.00 52.04 126 SER E C 1
ATOM 10412 O O . SER E 5 126 ? 172.404 195.680 145.275 1.00 46.88 126 SER E O 1
ATOM 10415 N N . PHE E 5 127 ? 172.707 197.561 144.069 1.00 36.66 127 PHE E N 1
ATOM 10416 C CA . PHE E 5 127 ? 173.825 197.009 143.310 1.00 33.82 127 PHE E CA 1
ATOM 10417 C C . PHE E 5 127 ? 174.998 196.670 144.226 1.00 35.59 127 PHE E C 1
ATOM 10418 O O . PHE E 5 127 ? 175.575 195.576 144.144 1.00 35.76 127 PHE E O 1
ATOM 10426 N N . ALA E 5 128 ? 175.346 197.594 145.126 1.00 42.68 128 ALA E N 1
ATOM 10427 C CA . ALA E 5 128 ? 176.439 197.358 146.064 1.00 43.86 128 ALA E CA 1
ATOM 10428 C C . ALA E 5 128 ? 176.114 196.225 147.028 1.00 38.02 128 ALA E C 1
ATOM 10429 O O . ALA E 5 128 ? 176.985 195.401 147.343 1.00 41.40 128 ALA E O 1
ATOM 10431 N N . ASP E 5 129 ? 174.869 196.172 147.513 1.00 45.33 129 ASP E N 1
ATOM 10432 C CA . ASP E 5 129 ? 174.466 195.091 148.409 1.00 44.34 129 ASP E CA 1
ATOM 10433 C C . ASP E 5 129 ? 174.583 193.734 147.725 1.00 40.99 129 ASP E C 1
ATOM 10434 O O . ASP E 5 129 ? 175.091 192.771 148.316 1.00 47.65 129 ASP E O 1
ATOM 10439 N N . ALA E 5 130 ? 174.128 193.646 146.471 1.00 22.01 130 ALA E N 1
ATOM 10440 C CA . ALA E 5 130 ? 174.220 192.396 145.726 1.00 23.91 130 ALA E CA 1
ATOM 10441 C C . ALA E 5 130 ? 175.670 191.989 145.494 1.00 16.29 130 ALA E C 1
ATOM 10442 O O . ALA E 5 130 ? 176.017 190.809 145.629 1.00 19.76 130 ALA E O 1
ATOM 10444 N N . VAL E 5 131 ? 176.533 192.953 145.153 1.00 26.60 131 VAL E N 1
ATOM 10445 C CA . VAL E 5 131 ? 177.943 192.636 144.921 1.00 29.16 131 VAL E CA 1
ATOM 10446 C C . VAL E 5 131 ? 178.596 192.115 146.198 1.00 27.85 131 VAL E C 1
ATOM 10447 O O . VAL E 5 131 ? 179.315 191.104 146.178 1.00 33.36 131 VAL E O 1
ATOM 10451 N N . GLY E 5 132 ? 178.344 192.781 147.329 1.00 14.25 132 GLY E N 1
ATOM 10452 C CA . GLY E 5 132 ? 178.932 192.335 148.584 1.00 16.16 132 GLY E CA 1
ATOM 10453 C C . GLY E 5 132 ? 178.454 190.959 149.009 1.00 13.42 132 GLY E C 1
ATOM 10454 O O . GLY E 5 132 ? 179.253 190.118 149.441 1.00 13.67 132 GLY E O 1
ATOM 10455 N N . MET E 5 133 ? 177.146 190.704 148.885 1.00 24.31 133 MET E N 1
ATOM 10456 C CA . MET E 5 133 ? 176.613 189.398 149.260 1.00 28.82 133 MET E CA 1
ATOM 10457 C C . MET E 5 133 ? 177.151 188.294 148.356 1.00 26.02 133 MET E C 1
ATOM 10458 O O . MET E 5 133 ? 177.478 187.199 148.834 1.00 28.32 133 MET E O 1
ATOM 10463 N N . GLY E 5 134 ? 177.261 188.562 147.051 1.00 20.73 134 GLY E N 1
ATOM 10464 C CA . GLY E 5 134 ? 177.832 187.574 146.149 1.00 25.67 134 GLY E CA 1
ATOM 10465 C C . GLY E 5 134 ? 179.285 187.267 146.454 1.00 19.07 134 GLY E C 1
ATOM 10466 O O . GLY E 5 134 ? 179.705 186.106 146.412 1.00 25.86 134 GLY E O 1
ATOM 10467 N N . LEU E 5 135 ? 180.074 188.301 146.768 1.00 25.00 135 LEU E N 1
ATOM 10468 C CA . LEU E 5 135 ? 181.476 188.077 147.112 1.00 20.92 135 LEU E CA 1
ATOM 10469 C C . LEU E 5 135 ? 181.614 187.258 148.390 1.00 19.28 135 LEU E C 1
ATOM 10470 O O . LEU E 5 135 ? 182.453 186.348 148.464 1.00 20.31 135 LEU E O 1
ATOM 10475 N N . GLY E 5 136 ? 180.798 187.559 149.405 1.00 14.46 136 GLY E N 1
ATOM 10476 C CA . GLY E 5 136 ? 180.838 186.768 150.628 1.00 16.29 136 GLY E CA 1
ATOM 10477 C C . GLY E 5 136 ? 180.447 185.317 150.406 1.00 16.98 136 GLY E C 1
ATOM 10478 O O . GLY E 5 136 ? 181.086 184.400 150.938 1.00 12.60 136 GLY E O 1
ATOM 10479 N N . PHE E 5 137 ? 179.399 185.091 149.606 1.00 20.66 137 PHE E N 1
ATOM 10480 C CA . PHE E 5 137 ? 178.968 183.734 149.279 1.00 13.55 137 PHE E CA 1
ATOM 10481 C C . PHE E 5 137 ? 180.075 182.960 148.570 1.00 21.58 137 PHE E C 1
ATOM 10482 O O . PHE E 5 137 ? 180.371 181.809 148.923 1.00 20.96 137 PHE E O 1
ATOM 10490 N N . THR E 5 138 ? 180.711 183.589 147.575 1.00 21.85 138 THR E N 1
ATOM 10491 C CA . THR E 5 138 ? 181.778 182.926 146.830 1.00 24.21 138 THR E CA 1
ATOM 10492 C C . THR E 5 138 ? 182.967 182.596 147.724 1.00 22.72 138 THR E C 1
ATOM 10493 O O . THR E 5 138 ? 183.533 181.498 147.635 1.00 25.42 138 THR E O 1
ATOM 10497 N N . LEU E 5 139 ? 183.360 183.533 148.594 1.00 29.87 139 LEU E N 1
ATOM 10498 C CA . LEU E 5 139 ? 184.502 183.301 149.475 1.00 27.14 139 LEU E CA 1
ATOM 10499 C C . LEU E 5 139 ? 184.237 182.146 150.435 1.00 26.31 139 LEU E C 1
ATOM 10500 O O . LEU E 5 139 ? 185.092 181.264 150.620 1.00 30.16 139 LEU E O 1
ATOM 10505 N N . ALA E 5 140 ? 183.049 182.129 151.051 1.00 15.84 140 ALA E N 1
ATOM 10506 C CA . ALA E 5 140 ? 182.719 181.054 151.981 1.00 20.58 140 ALA E CA 1
ATOM 10507 C C . ALA E 5 140 ? 182.673 179.702 151.278 1.00 11.58 140 ALA E C 1
ATOM 10508 O O . ALA E 5 140 ? 183.182 178.700 151.806 1.00 18.29 140 ALA E O 1
ATOM 10510 N N . LEU E 5 141 ? 182.071 179.653 150.083 1.00 34.50 141 LEU E N 1
ATOM 10511 C CA . LEU E 5 141 ? 181.994 178.393 149.349 1.00 37.28 141 LEU E CA 1
ATOM 10512 C C . LEU E 5 141 ? 183.379 177.887 148.967 1.00 32.53 141 LEU E C 1
ATOM 10513 O O . LEU E 5 141 ? 183.657 176.687 149.075 1.00 29.09 141 LEU E O 1
ATOM 10518 N N . THR E 5 142 ? 184.265 178.786 148.529 1.00 13.34 142 THR E N 1
ATOM 10519 C CA . THR E 5 142 ? 185.615 178.372 148.159 1.00 21.34 142 THR E CA 1
ATOM 10520 C C . THR E 5 142 ? 186.386 177.833 149.360 1.00 12.06 142 THR E C 1
ATOM 10521 O O . THR E 5 142 ? 187.071 176.807 149.253 1.00 21.15 142 THR E O 1
ATOM 10525 N N . ILE E 5 143 ? 186.275 178.500 150.515 1.00 19.32 143 ILE E N 1
ATOM 10526 C CA . ILE E 5 143 ? 186.989 178.042 151.708 1.00 11.52 143 ILE E CA 1
ATOM 10527 C C . ILE E 5 143 ? 186.493 176.662 152.137 1.00 17.46 143 ILE E C 1
ATOM 10528 O O . ILE E 5 143 ? 187.290 175.748 152.403 1.00 20.57 143 ILE E O 1
ATOM 10533 N N . LEU E 5 144 ? 185.166 176.488 152.198 1.00 21.48 144 LEU E N 1
ATOM 10534 C CA . LEU E 5 144 ? 184.611 175.203 152.618 1.00 22.70 144 LEU E CA 1
ATOM 10535 C C . LEU E 5 144 ? 184.976 174.091 151.642 1.00 24.00 144 LEU E C 1
ATOM 10536 O O . LEU E 5 144 ? 185.319 172.976 152.060 1.00 22.74 144 LEU E O 1
ATOM 10541 N N . GLY E 5 145 ? 184.917 174.377 150.338 1.00 7.56 145 GLY E N 1
ATOM 10542 C CA . GLY E 5 145 ? 185.266 173.370 149.352 1.00 4.64 145 GLY E CA 1
ATOM 10543 C C . GLY E 5 145 ? 186.721 172.957 149.423 1.00 11.91 145 GLY E C 1
ATOM 10544 O O . GLY E 5 145 ? 187.041 171.773 149.308 1.00 6.61 145 GLY E O 1
ATOM 10545 N N . SER E 5 146 ? 187.623 173.925 149.618 1.00 12.47 146 SER E N 1
ATOM 10546 C CA . SER E 5 146 ? 189.041 173.598 149.748 1.00 16.49 146 SER E CA 1
ATOM 10547 C C . SER E 5 146 ? 189.295 172.730 150.974 1.00 17.22 146 SER E C 1
ATOM 10548 O O . SER E 5 146 ? 190.020 171.726 150.900 1.00 14.76 146 SER E O 1
ATOM 10551 N N . ILE E 5 147 ? 188.689 173.094 152.110 1.00 20.06 147 ILE E N 1
ATOM 10552 C CA . ILE E 5 147 ? 188.896 172.331 153.341 1.00 18.03 147 ILE E CA 1
ATOM 10553 C C . ILE E 5 147 ? 188.381 170.905 153.185 1.00 13.65 147 ILE E C 1
ATOM 10554 O O . ILE E 5 147 ? 189.056 169.942 153.569 1.00 12.44 147 ILE E O 1
ATOM 10559 N N . ARG E 5 148 ? 187.187 170.742 152.607 1.00 11.70 148 ARG E N 1
ATOM 10560 C CA . ARG E 5 148 ? 186.635 169.400 152.431 1.00 10.69 148 ARG E CA 1
ATOM 10561 C C . ARG E 5 148 ? 187.448 168.579 151.435 1.00 5.12 148 ARG E C 1
ATOM 10562 O O . ARG E 5 148 ? 187.682 167.385 151.656 1.00 10.26 148 ARG E O 1
ATOM 10570 N N . GLU E 5 149 ? 187.888 169.199 150.334 1.00 24.46 149 GLU E N 1
ATOM 10571 C CA . GLU E 5 149 ? 188.592 168.463 149.289 1.00 20.89 149 GLU E CA 1
ATOM 10572 C C . GLU E 5 149 ? 189.967 167.998 149.750 1.00 26.16 149 GLU E C 1
ATOM 10573 O O . GLU E 5 149 ? 190.396 166.894 149.397 1.00 25.90 149 GLU E O 1
ATOM 10579 N N . ILE E 5 150 ? 190.677 168.825 150.528 1.00 22.96 150 ILE E N 1
ATOM 10580 C CA . ILE E 5 150 ? 192.015 168.443 150.980 1.00 18.44 150 ILE E CA 1
ATOM 10581 C C . ILE E 5 150 ? 191.958 167.182 151.835 1.00 21.73 150 ILE E C 1
ATOM 10582 O O . ILE E 5 150 ? 192.755 166.253 151.653 1.00 16.48 150 ILE E O 1
ATOM 10587 N N . LEU E 5 151 ? 191.008 167.118 152.769 1.00 11.15 151 LEU E N 1
ATOM 10588 C CA . LEU E 5 151 ? 190.900 165.949 153.635 1.00 18.58 151 LEU E CA 1
ATOM 10589 C C . LEU E 5 151 ? 190.299 164.746 152.914 1.00 19.50 151 LEU E C 1
ATOM 10590 O O . LEU E 5 151 ? 190.796 163.626 153.066 1.00 13.27 151 LEU E O 1
ATOM 10595 N N . GLY E 5 152 ? 189.239 164.944 152.125 1.00 4.94 152 GLY E N 1
ATOM 10596 C CA . GLY E 5 152 ? 188.546 163.822 151.526 1.00 1.15 152 GLY E CA 1
ATOM 10597 C C . GLY E 5 152 ? 189.081 163.317 150.207 1.00 7.83 152 GLY E C 1
ATOM 10598 O O . GLY E 5 152 ? 188.607 162.288 149.721 1.00 7.45 152 GLY E O 1
ATOM 10599 N N . ALA E 5 153 ? 190.045 164.009 149.599 1.00 13.48 153 ALA E N 1
ATOM 10600 C CA . ALA E 5 153 ? 190.641 163.555 148.349 1.00 15.83 153 ALA E CA 1
ATOM 10601 C C . ALA E 5 153 ? 192.158 163.621 148.322 1.00 17.15 153 ALA E C 1
ATOM 10602 O O . ALA E 5 153 ? 192.763 162.977 147.457 1.00 12.14 153 ALA E O 1
ATOM 10604 N N . GLY E 5 154 ? 192.794 164.361 149.227 1.00 20.36 154 GLY E N 1
ATOM 10605 C CA . GLY E 5 154 ? 194.237 164.470 149.232 1.00 16.40 154 GLY E CA 1
ATOM 10606 C C . GLY E 5 154 ? 194.815 165.381 148.178 1.00 16.24 154 GLY E C 1
ATOM 10607 O O . GLY E 5 154 ? 196.000 165.261 147.856 1.00 14.34 154 GLY E O 1
ATOM 10608 N N . SER E 5 155 ? 194.019 166.296 147.630 1.00 26.70 155 SER E N 1
ATOM 10609 C CA . SER E 5 155 ? 194.476 167.182 146.572 1.00 22.05 155 SER E CA 1
ATOM 10610 C C . SER E 5 155 ? 193.791 168.532 146.714 1.00 26.56 155 SER E C 1
ATOM 10611 O O . SER E 5 155 ? 192.698 168.631 147.274 1.00 28.92 155 SER E O 1
ATOM 10614 N N . ILE E 5 156 ? 194.447 169.573 146.204 1.00 41.91 156 ILE E N 1
ATOM 10615 C CA . ILE E 5 156 ? 193.906 170.929 146.201 1.00 39.81 156 ILE E CA 1
ATOM 10616 C C . ILE E 5 156 ? 193.898 171.430 144.761 1.00 40.46 156 ILE E C 1
ATOM 10617 O O . ILE E 5 156 ? 194.943 171.450 144.098 1.00 38.82 156 ILE E O 1
ATOM 10622 N N . PHE E 5 157 ? 192.713 171.818 144.278 1.00 35.12 157 PHE E N 1
ATOM 10623 C CA . PHE E 5 157 ? 192.510 172.273 142.898 1.00 36.44 157 PHE E CA 1
ATOM 10624 C C . PHE E 5 157 ? 192.987 171.232 141.886 1.00 39.96 157 PHE E C 1
ATOM 10625 O O . PHE E 5 157 ? 193.499 171.568 140.817 1.00 37.26 157 PHE E O 1
ATOM 10633 N N . GLY E 5 158 ? 192.813 169.955 142.223 1.00 47.75 158 GLY E N 1
ATOM 10634 C CA . GLY E 5 158 ? 193.237 168.869 141.365 1.00 49.12 158 GLY E CA 1
ATOM 10635 C C . GLY E 5 158 ? 194.708 168.524 141.432 1.00 50.33 158 GLY E C 1
ATOM 10636 O O . GLY E 5 158 ? 195.158 167.665 140.664 1.00 47.57 158 GLY E O 1
ATOM 10637 N N . PHE E 5 159 ? 195.471 169.156 142.320 1.00 63.52 159 PHE E N 1
ATOM 10638 C CA . PHE E 5 159 ? 196.906 168.929 142.437 1.00 54.34 159 PHE E CA 1
ATOM 10639 C C . PHE E 5 159 ? 197.177 168.099 143.687 1.00 61.84 159 PHE E C 1
ATOM 10640 O O . PHE E 5 159 ? 196.879 168.538 144.803 1.00 62.62 159 PHE E O 1
ATOM 10648 N N . SER E 5 160 ? 197.748 166.910 143.497 1.00 52.43 160 SER E N 1
ATOM 10649 C CA . SER E 5 160 ? 197.959 165.977 144.595 1.00 57.70 160 SER E CA 1
ATOM 10650 C C . SER E 5 160 ? 199.027 166.485 145.557 1.00 52.02 160 SER E C 1
ATOM 10651 O O . SER E 5 160 ? 199.974 167.172 145.167 1.00 56.68 160 SER E O 1
ATOM 10654 N N . LEU E 5 161 ? 198.868 166.128 146.829 1.00 32.53 161 LEU E N 1
ATOM 10655 C CA . LEU E 5 161 ? 199.737 166.609 147.896 1.00 36.65 161 LEU E CA 1
ATOM 10656 C C . LEU E 5 161 ? 200.457 165.501 148.645 1.00 36.22 161 LEU E C 1
ATOM 10657 O O . LEU E 5 161 ? 201.637 165.652 148.969 1.00 30.56 161 LEU E O 1
ATOM 10662 N N . PHE E 5 162 ? 199.781 164.391 148.936 1.00 27.35 162 PHE E N 1
ATOM 10663 C CA . PHE E 5 162 ? 200.296 163.383 149.852 1.00 24.77 162 PHE E CA 1
ATOM 10664 C C . PHE E 5 162 ? 200.841 162.144 149.154 1.00 27.20 162 PHE E C 1
ATOM 10665 O O . PHE E 5 162 ? 201.361 161.252 149.830 1.00 26.41 162 PHE E O 1
ATOM 10673 N N . GLY E 5 163 ? 200.743 162.063 147.835 1.00 48.26 163 GLY E N 1
ATOM 10674 C CA . GLY E 5 163 ? 201.242 160.922 147.094 1.00 43.00 163 GLY E CA 1
ATOM 10675 C C . GLY E 5 163 ? 200.113 160.041 146.586 1.00 38.47 163 GLY E C 1
ATOM 10676 O O . GLY E 5 163 ? 198.927 160.338 146.742 1.00 43.98 163 GLY E O 1
ATOM 10677 N N . ALA E 5 164 ? 200.515 158.935 145.962 1.00 43.89 164 ALA E N 1
ATOM 10678 C CA . ALA E 5 164 ? 199.574 157.993 145.373 1.00 42.34 164 ALA E CA 1
ATOM 10679 C C . ALA E 5 164 ? 199.146 156.888 146.330 1.00 41.16 164 ALA E C 1
ATOM 10680 O O . ALA E 5 164 ? 198.261 156.099 145.979 1.00 42.12 164 ALA E O 1
ATOM 10682 N N . ALA E 5 165 ? 199.743 156.806 147.516 1.00 29.09 165 ALA E N 1
ATOM 10683 C CA . ALA E 5 165 ? 199.404 155.783 148.496 1.00 27.86 165 ALA E CA 1
ATOM 10684 C C . ALA E 5 165 ? 198.477 156.298 149.589 1.00 31.95 165 ALA E C 1
ATOM 10685 O O . ALA E 5 165 ? 198.182 155.561 150.534 1.00 28.49 165 ALA E O 1
ATOM 10687 N N . TYR E 5 166 ? 198.015 157.541 149.482 1.00 13.63 166 TYR E N 1
ATOM 10688 C CA . TYR E 5 166 ? 197.153 158.123 150.501 1.00 12.38 166 TYR E CA 1
ATOM 10689 C C . TYR E 5 166 ? 195.780 157.461 150.495 1.00 14.80 166 TYR E C 1
ATOM 10690 O O . TYR E 5 166 ? 195.224 157.154 149.438 1.00 10.59 166 TYR E O 1
ATOM 10699 N N . GLU E 5 167 ? 195.238 157.234 151.690 1.00 23.00 167 GLU E N 1
ATOM 10700 C CA . GLU E 5 167 ? 193.895 156.689 151.850 1.00 28.21 167 GLU E CA 1
ATOM 10701 C C . GLU E 5 167 ? 192.987 157.759 152.435 1.00 26.97 167 GLU E C 1
ATOM 10702 O O . GLU E 5 167 ? 193.097 158.069 153.631 1.00 23.71 167 GLU E O 1
ATOM 10708 N N . PRO E 5 168 ? 192.086 158.342 151.650 1.00 15.03 168 PRO E N 1
ATOM 10709 C CA . PRO E 5 168 ? 191.338 159.513 152.117 1.00 16.28 168 PRO E CA 1
ATOM 10710 C C . PRO E 5 168 ? 190.268 159.161 153.139 1.00 9.61 168 PRO E C 1
ATOM 10711 O O . PRO E 5 168 ? 189.860 158.009 153.297 1.00 14.50 168 PRO E O 1
ATOM 10715 N N . VAL E 5 169 ? 189.816 160.197 153.844 1.00 9.70 169 VAL E N 1
ATOM 10716 C CA . VAL E 5 169 ? 188.668 160.105 154.743 1.00 5.78 169 VAL E CA 1
ATOM 10717 C C . VAL E 5 169 ? 187.420 160.282 153.882 1.00 6.64 169 VAL E C 1
ATOM 10718 O O . VAL E 5 169 ? 187.047 161.403 153.537 1.00 4.17 169 VAL E O 1
ATOM 10722 N N . LEU E 5 170 ? 186.765 159.178 153.536 1.00 9.91 170 LEU E N 1
ATOM 10723 C CA . LEU E 5 170 ? 185.640 159.218 152.612 1.00 3.56 170 LEU E CA 1
ATOM 10724 C C . LEU E 5 170 ? 184.358 159.745 153.244 1.00 4.25 170 LEU E C 1
ATOM 10725 O O . LEU E 5 170 ? 183.381 159.960 152.522 1.00 9.31 170 LEU E O 1
ATOM 10730 N N . LEU E 5 171 ? 184.326 159.952 154.558 1.00 4.94 171 LEU E N 1
ATOM 10731 C CA . LEU E 5 171 ? 183.170 160.570 155.191 1.00 6.61 171 LEU E CA 1
ATOM 10732 C C . LEU E 5 171 ? 183.102 162.074 154.956 1.00 7.09 171 LEU E C 1
ATOM 10733 O O . LEU E 5 171 ? 182.006 162.642 154.994 1.00 5.03 171 LEU E O 1
ATOM 10738 N N . MET E 5 172 ? 184.240 162.727 154.698 1.00 16.26 172 MET E N 1
ATOM 10739 C CA . MET E 5 172 ? 184.244 164.174 154.499 1.00 8.82 172 MET E CA 1
ATOM 10740 C C . MET E 5 172 ? 183.551 164.576 153.205 1.00 15.81 172 MET E C 1
ATOM 10741 O O . MET E 5 172 ? 182.988 165.673 153.122 1.00 12.68 172 MET E O 1
ATOM 10746 N N . ILE E 5 173 ? 183.584 163.718 152.191 1.00 18.28 173 ILE E N 1
ATOM 10747 C CA . ILE E 5 173 ? 182.916 163.984 150.925 1.00 19.79 173 ILE E CA 1
ATOM 10748 C C . ILE E 5 173 ? 181.502 163.397 150.903 1.00 23.41 173 ILE E C 1
ATOM 10749 O O . ILE E 5 173 ? 180.870 163.346 149.850 1.00 24.72 173 ILE E O 1
ATOM 10754 N N . LEU E 5 174 ? 181.002 162.959 152.050 1.00 21.64 174 LEU E N 1
ATOM 10755 C CA . LEU E 5 174 ? 179.670 162.407 152.218 1.00 20.44 174 LEU E CA 1
ATOM 10756 C C . LEU E 5 174 ? 178.753 163.435 152.875 1.00 18.84 174 LEU E C 1
ATOM 10757 O O . LEU E 5 174 ? 179.229 164.409 153.468 1.00 18.99 174 LEU E O 1
ATOM 10762 N N . PRO E 5 175 ? 177.435 163.275 152.752 1.00 42.07 175 PRO E N 1
ATOM 10763 C CA . PRO E 5 175 ? 176.494 164.240 153.357 1.00 37.86 175 PRO E CA 1
ATOM 10764 C C . PRO E 5 175 ? 176.671 164.421 154.860 1.00 39.13 175 PRO E C 1
ATOM 10765 O O . PRO E 5 175 ? 176.555 165.559 155.338 1.00 32.85 175 PRO E O 1
ATOM 10769 N N . PRO E 5 176 ? 176.935 163.369 155.660 1.00 5.36 176 PRO E N 1
ATOM 10770 C CA . PRO E 5 176 ? 177.182 163.626 157.092 1.00 9.88 176 PRO E CA 1
ATOM 10771 C C . PRO E 5 176 ? 178.463 164.394 157.379 1.00 3.49 176 PRO E C 1
ATOM 10772 O O . PRO E 5 176 ? 178.556 165.023 158.439 1.00 3.64 176 PRO E O 1
ATOM 10776 N N . GLY E 5 177 ? 179.448 164.366 156.482 1.00 16.38 177 GLY E N 1
ATOM 10777 C CA . GLY E 5 177 ? 180.726 165.005 156.742 1.00 13.30 177 GLY E CA 1
ATOM 10778 C C . GLY E 5 177 ? 180.783 166.489 156.470 1.00 11.53 177 GLY E C 1
ATOM 10779 O O . GLY E 5 177 ? 181.783 167.126 156.808 1.00 17.14 177 GLY E O 1
ATOM 10780 N N . ALA E 5 178 ? 179.742 167.055 155.861 1.00 16.77 178 ALA E N 1
ATOM 10781 C CA . ALA E 5 178 ? 179.698 168.496 155.649 1.00 10.68 178 ALA E CA 1
ATOM 10782 C C . ALA E 5 178 ? 179.267 169.223 156.915 1.00 17.89 178 ALA E C 1
ATOM 10783 O O . ALA E 5 178 ? 179.990 170.100 157.408 1.00 13.63 178 ALA E O 1
ATOM 10785 N N . PHE E 5 179 ? 178.108 168.828 157.464 1.00 24.94 179 PHE E N 1
ATOM 10786 C CA . PHE E 5 179 ? 177.490 169.440 158.638 1.00 25.15 179 PHE E CA 1
ATOM 10787 C C . PHE E 5 179 ? 178.502 169.757 159.727 1.00 18.64 179 PHE E C 1
ATOM 10788 O O . PHE E 5 179 ? 178.777 170.930 160.019 1.00 16.36 179 PHE E O 1
ATOM 10796 N N . LEU E 5 180 ? 179.118 168.698 160.265 1.00 5.21 180 LEU E N 1
ATOM 10797 C CA . LEU E 5 180 ? 180.076 168.827 161.357 1.00 8.72 180 LEU E CA 1
ATOM 10798 C C . LEU E 5 180 ? 181.145 169.855 161.025 1.00 8.87 180 LEU E C 1
ATOM 10799 O O . LEU E 5 180 ? 181.374 170.794 161.799 1.00 10.98 180 LEU E O 1
ATOM 10804 N N . THR E 5 181 ? 181.734 169.741 159.827 1.00 26.21 181 THR E N 1
ATOM 10805 C CA . THR E 5 181 ? 182.798 170.653 159.420 1.00 21.91 181 THR E CA 1
ATOM 10806 C C . THR E 5 181 ? 182.339 172.096 159.537 1.00 19.70 181 THR E C 1
ATOM 10807 O O . THR E 5 181 ? 182.947 172.894 160.266 1.00 18.52 181 THR E O 1
ATOM 10811 N N . LEU E 5 182 ? 181.188 172.406 158.928 1.00 12.52 182 LEU E N 1
ATOM 10812 C CA . LEU E 5 182 ? 180.695 173.777 158.941 1.00 15.78 182 LEU E CA 1
ATOM 10813 C C . LEU E 5 182 ? 180.490 174.254 160.367 1.00 17.09 182 LEU E C 1
ATOM 10814 O O . LEU E 5 182 ? 180.938 175.352 160.728 1.00 11.25 182 LEU E O 1
ATOM 10819 N N . GLY E 5 183 ? 179.915 173.391 161.214 1.00 6.39 183 GLY E N 1
ATOM 10820 C CA . GLY E 5 183 ? 179.668 173.782 162.590 1.00 1.97 183 GLY E CA 1
ATOM 10821 C C . GLY E 5 183 ? 180.942 174.207 163.283 1.00 5.42 183 GLY E C 1
ATOM 10822 O O . GLY E 5 183 ? 181.017 175.307 163.845 1.00 6.92 183 GLY E O 1
ATOM 10823 N N . LEU E 5 184 ? 182.001 173.402 163.127 1.00 7.15 184 LEU E N 1
ATOM 10824 C CA . LEU E 5 184 ? 183.261 173.717 163.787 1.00 8.58 184 LEU E CA 1
ATOM 10825 C C . LEU E 5 184 ? 183.775 175.069 163.329 1.00 8.64 184 LEU E C 1
ATOM 10826 O O . LEU E 5 184 ? 184.141 175.913 164.159 1.00 9.98 184 LEU E O 1
ATOM 10831 N N . LEU E 5 185 ? 183.690 175.333 162.018 1.00 6.75 185 LEU E N 1
ATOM 10832 C CA . LEU E 5 185 ? 184.177 176.598 161.484 1.00 8.13 185 LEU E CA 1
ATOM 10833 C C . LEU E 5 185 ? 183.459 177.764 162.142 1.00 4.67 185 LEU E C 1
ATOM 10834 O O . LEU E 5 185 ? 184.102 178.696 162.644 1.00 5.96 185 LEU E O 1
ATOM 10839 N N . ILE E 5 186 ? 182.128 177.671 162.246 1.00 31.83 186 ILE E N 1
ATOM 10840 C CA . ILE E 5 186 ? 181.368 178.776 162.817 1.00 30.00 186 ILE E CA 1
ATOM 10841 C C . ILE E 5 186 ? 181.782 178.989 164.263 1.00 30.20 186 ILE E C 1
ATOM 10842 O O . ILE E 5 186 ? 182.019 180.128 164.692 1.00 33.21 186 ILE E O 1
ATOM 10847 N N . GLY E 5 187 ? 181.978 177.888 165.001 1.00 2.86 187 GLY E N 1
ATOM 10848 C CA . GLY E 5 187 ? 182.407 178.007 166.382 1.00 2.60 187 GLY E CA 1
ATOM 10849 C C . GLY E 5 187 ? 183.708 178.771 166.501 1.00 5.04 187 GLY E C 1
ATOM 10850 O O . GLY E 5 187 ? 183.824 179.689 167.320 1.00 5.15 187 GLY E O 1
ATOM 10851 N N . LEU E 5 188 ? 184.662 178.473 165.610 1.00 20.96 188 LEU E N 1
ATOM 10852 C CA . LEU E 5 188 ? 185.946 179.159 165.645 1.00 25.30 188 LEU E CA 1
ATOM 10853 C C . LEU E 5 188 ? 185.757 180.657 165.479 1.00 26.92 188 LEU E C 1
ATOM 10854 O O . LEU E 5 188 ? 186.313 181.448 166.253 1.00 28.28 188 LEU E O 1
ATOM 10859 N N . ILE E 5 189 ? 184.893 181.057 164.537 1.00 16.38 189 ILE E N 1
ATOM 10860 C CA . ILE E 5 189 ? 184.652 182.476 164.308 1.00 19.28 189 ILE E CA 1
ATOM 10861 C C . ILE E 5 189 ? 184.102 183.119 165.570 1.00 21.97 189 ILE E C 1
ATOM 10862 O O . ILE E 5 189 ? 184.572 184.182 165.997 1.00 15.19 189 ILE E O 1
ATOM 10867 N N . ASN E 5 190 ? 183.161 182.437 166.235 1.00 24.28 190 ASN E N 1
ATOM 10868 C CA . ASN E 5 190 ? 182.596 182.978 167.464 1.00 17.90 190 ASN E CA 1
ATOM 10869 C C . ASN E 5 190 ? 183.678 183.152 168.518 1.00 20.60 190 ASN E C 1
ATOM 10870 O O . ASN E 5 190 ? 183.741 184.190 169.189 1.00 14.57 190 ASN E O 1
ATOM 10875 N N . TRP E 5 191 ? 184.588 182.178 168.617 1.00 32.94 191 TRP E N 1
ATOM 10876 C CA . TRP E 5 191 ? 185.637 182.259 169.624 1.00 33.07 191 TRP E CA 1
ATOM 10877 C C . TRP E 5 191 ? 186.575 183.427 169.357 1.00 34.32 191 TRP E C 1
ATOM 10878 O O . TRP E 5 191 ? 187.197 183.944 170.290 1.00 30.31 191 TRP E O 1
ATOM 10889 N N . LYS E 5 192 ? 186.676 183.871 168.105 1.00 69.35 192 LYS E N 1
ATOM 10890 C CA . LYS E 5 192 ? 187.530 185.006 167.798 1.00 70.29 192 LYS E CA 1
ATOM 10891 C C . LYS E 5 192 ? 186.764 186.317 167.716 1.00 72.05 192 LYS E C 1
ATOM 10892 O O . LYS E 5 192 ? 187.370 187.349 167.410 1.00 65.71 192 LYS E O 1
ATOM 10898 N N . THR E 5 193 ? 185.459 186.309 167.983 1.00 85.44 193 THR E N 1
ATOM 10899 C CA . THR E 5 193 ? 184.667 187.529 167.881 1.00 81.33 193 THR E CA 1
ATOM 10900 C C . THR E 5 193 ? 184.307 188.102 169.245 1.00 84.38 193 THR E C 1
ATOM 10901 O O . THR E 5 193 ? 184.562 189.280 169.510 1.00 81.64 193 THR E O 1
ATOM 10905 N N . LYS E 5 194 ? 183.727 187.287 170.126 1.00 106.18 194 LYS E N 1
ATOM 10906 C CA . LYS E 5 194 ? 183.364 187.771 171.452 1.00 105.68 194 LYS E CA 1
ATOM 10907 C C . LYS E 5 194 ? 184.576 187.897 172.366 1.00 106.47 194 LYS E C 1
ATOM 10908 O O . LYS E 5 194 ? 184.586 188.753 173.257 1.00 106.11 194 LYS E O 1
ATOM 10914 N N . LYS E 5 195 ? 185.599 187.066 172.162 1.00 85.74 195 LYS E N 1
ATOM 10915 C CA . LYS E 5 195 ? 186.816 187.138 172.961 1.00 92.32 195 LYS E CA 1
ATOM 10916 C C . LYS E 5 195 ? 187.779 188.217 172.481 1.00 91.93 195 LYS E C 1
ATOM 10917 O O . LYS E 5 195 ? 188.778 188.476 173.160 1.00 85.34 195 LYS E O 1
ATOM 10923 N N . ALA E 5 196 ? 187.508 188.845 171.342 1.00 90.68 196 ALA E N 1
ATOM 10924 C CA . ALA E 5 196 ? 188.375 189.895 170.819 1.00 90.33 196 ALA E CA 1
ATOM 10925 C C . ALA E 5 196 ? 187.559 191.108 170.383 1.00 88.05 196 ALA E C 1
ATOM 10926 O O . ALA E 5 196 ? 187.920 192.248 170.675 1.00 91.54 196 ALA E O 1
ATOM 10928 N N . MET F 6 1 ? 125.223 187.416 147.980 1.00 187.88 1 MET G N 1
ATOM 10929 C CA . MET F 6 1 ? 125.125 188.870 148.030 1.00 179.96 1 MET G CA 1
ATOM 10930 C C . MET F 6 1 ? 126.507 189.518 148.039 1.00 187.71 1 MET G C 1
ATOM 10931 O O . MET F 6 1 ? 126.622 190.745 148.092 1.00 185.79 1 MET G O 1
ATOM 10936 N N . GLU F 6 2 ? 127.544 188.677 147.981 1.00 147.18 2 GLU G N 1
ATOM 10937 C CA . GLU F 6 2 ? 128.946 189.100 147.927 1.00 149.32 2 GLU G CA 1
ATOM 10938 C C . GLU F 6 2 ? 129.309 189.965 149.140 1.00 149.35 2 GLU G C 1
ATOM 10939 O O . GLU F 6 2 ? 129.614 191.155 149.027 1.00 146.56 2 GLU G O 1
ATOM 10945 N N . THR F 6 3 ? 129.271 189.303 150.301 1.00 144.07 3 THR G N 1
ATOM 10946 C CA . THR F 6 3 ? 129.565 189.851 151.637 1.00 138.77 3 THR G CA 1
ATOM 10947 C C . THR F 6 3 ? 129.021 191.272 151.818 1.00 144.78 3 THR G C 1
ATOM 10948 O O . THR F 6 3 ? 129.753 192.239 152.036 1.00 136.07 3 THR G O 1
ATOM 10952 N N . LYS F 6 4 ? 127.692 191.368 151.709 1.00 150.09 4 LYS G N 1
ATOM 10953 C CA . LYS F 6 4 ? 126.928 192.585 152.005 1.00 146.81 4 LYS G CA 1
ATOM 10954 C C . LYS F 6 4 ? 127.273 193.732 151.055 1.00 150.64 4 LYS G C 1
ATOM 10955 O O . LYS F 6 4 ? 127.449 194.873 151.487 1.00 146.14 4 LYS G O 1
ATOM 10961 N N . GLU F 6 5 ? 127.362 193.424 149.758 1.00 159.19 5 GLU G N 1
ATOM 10962 C CA . GLU F 6 5 ? 127.390 194.417 148.680 1.00 167.02 5 GLU G CA 1
ATOM 10963 C C . GLU F 6 5 ? 128.568 195.388 148.828 1.00 167.58 5 GLU G C 1
ATOM 10964 O O . GLU F 6 5 ? 128.405 196.568 149.146 1.00 165.93 5 GLU G O 1
ATOM 10970 N N . LYS F 6 6 ? 129.767 194.836 148.630 1.00 169.00 6 LYS G N 1
ATOM 10971 C CA . LYS F 6 6 ? 130.974 195.654 148.546 1.00 159.88 6 LYS G CA 1
ATOM 10972 C C . LYS F 6 6 ? 130.798 196.749 147.500 1.00 168.70 6 LYS G C 1
ATOM 10973 O O . LYS F 6 6 ? 130.310 196.499 146.395 1.00 163.60 6 LYS G O 1
ATOM 10979 N N . VAL F 6 7 ? 131.195 197.968 147.859 1.00 157.45 7 VAL G N 1
ATOM 10980 C CA . VAL F 6 7 ? 130.747 199.161 147.148 1.00 156.95 7 VAL G CA 1
ATOM 10981 C C . VAL F 6 7 ? 131.577 199.426 145.898 1.00 151.75 7 VAL G C 1
ATOM 10982 O O . VAL F 6 7 ? 132.567 200.165 145.945 1.00 151.90 7 VAL G O 1
ATOM 10986 N N . GLN F 6 8 ? 131.158 198.834 144.772 1.00 163.24 8 GLN G N 1
ATOM 10987 C CA . GLN F 6 8 ? 131.602 199.170 143.418 1.00 168.37 8 GLN G CA 1
ATOM 10988 C C . GLN F 6 8 ? 133.116 199.251 143.238 1.00 162.33 8 GLN G C 1
ATOM 10989 O O . GLN F 6 8 ? 133.706 198.432 142.525 1.00 164.61 8 GLN G O 1
ATOM 10995 N N . ILE F 6 9 ? 133.742 200.247 143.876 1.00 133.53 9 ILE G N 1
ATOM 10996 C CA . ILE F 6 9 ? 135.175 200.498 143.725 1.00 127.38 9 ILE G CA 1
ATOM 10997 C C . ILE F 6 9 ? 135.994 199.285 144.155 1.00 133.14 9 ILE G C 1
ATOM 10998 O O . ILE F 6 9 ? 137.080 199.033 143.613 1.00 135.96 9 ILE G O 1
ATOM 11003 N N . ASP F 6 10 ? 135.459 198.477 145.077 1.00 117.55 10 ASP G N 1
ATOM 11004 C CA . ASP F 6 10 ? 136.134 197.259 145.514 1.00 117.58 10 ASP G CA 1
ATOM 11005 C C . ASP F 6 10 ? 136.385 196.281 144.372 1.00 119.96 10 ASP G C 1
ATOM 11006 O O . ASP F 6 10 ? 137.262 195.421 144.496 1.00 117.56 10 ASP G O 1
ATOM 11011 N N . TRP F 6 11 ? 135.636 196.381 143.273 1.00 168.26 11 TRP G N 1
ATOM 11012 C CA . TRP F 6 11 ? 135.941 195.581 142.094 1.00 167.19 11 TRP G CA 1
ATOM 11013 C C . TRP F 6 11 ? 136.968 196.240 141.185 1.00 166.30 11 TRP G C 1
ATOM 11014 O O . TRP F 6 11 ? 137.773 195.533 140.565 1.00 167.55 11 TRP G O 1
ATOM 11025 N N . LYS F 6 12 ? 136.967 197.574 141.102 1.00 127.42 12 LYS G N 1
ATOM 11026 C CA . LYS F 6 12 ? 137.919 198.265 140.237 1.00 132.19 12 LYS G CA 1
ATOM 11027 C C . LYS F 6 12 ? 139.353 198.017 140.687 1.00 130.13 12 LYS G C 1
ATOM 11028 O O . LYS F 6 12 ? 140.239 197.775 139.857 1.00 129.99 12 LYS G O 1
ATOM 11034 N N . VAL F 6 13 ? 139.595 198.040 142.001 1.00 92.18 13 VAL G N 1
ATOM 11035 C CA . VAL F 6 13 ? 140.924 197.735 142.519 1.00 84.24 13 VAL G CA 1
ATOM 11036 C C . VAL F 6 13 ? 141.312 196.286 142.261 1.00 93.01 13 VAL G C 1
ATOM 11037 O O . VAL F 6 13 ? 142.497 195.944 142.350 1.00 92.97 13 VAL G O 1
ATOM 11041 N N . VAL F 6 14 ? 140.346 195.415 141.959 1.00 75.74 14 VAL G N 1
ATOM 11042 C CA . VAL F 6 14 ? 140.692 194.074 141.502 1.00 80.93 14 VAL G CA 1
ATOM 11043 C C . VAL F 6 14 ? 141.334 194.136 140.122 1.00 76.70 14 VAL G C 1
ATOM 11044 O O . VAL F 6 14 ? 142.348 193.472 139.866 1.00 78.89 14 VAL G O 1
ATOM 11048 N N . PHE F 6 15 ? 140.776 194.958 139.227 1.00 113.22 15 PHE G N 1
ATOM 11049 C CA . PHE F 6 15 ? 141.246 195.002 137.845 1.00 121.56 15 PHE G CA 1
ATOM 11050 C C . PHE F 6 15 ? 142.709 195.420 137.775 1.00 121.13 15 PHE G C 1
ATOM 11051 O O . PHE F 6 15 ? 143.524 194.765 137.114 1.00 120.75 15 PHE G O 1
ATOM 11059 N N . LYS F 6 16 ? 143.069 196.488 138.492 1.00 101.96 16 LYS G N 1
ATOM 11060 C CA . LYS F 6 16 ? 144.454 196.936 138.510 1.00 100.05 16 LYS G CA 1
ATOM 11061 C C . LYS F 6 16 ? 145.382 195.921 139.164 1.00 102.47 16 LYS G C 1
ATOM 11062 O O . LYS F 6 16 ? 146.590 195.955 138.911 1.00 105.03 16 LYS G O 1
ATOM 11068 N N . LEU F 6 17 ? 144.854 195.016 139.988 1.00 67.80 17 LEU G N 1
ATOM 11069 C CA . LEU F 6 17 ? 145.699 193.973 140.550 1.00 64.09 17 LEU G CA 1
ATOM 11070 C C . LEU F 6 17 ? 145.893 192.803 139.599 1.00 62.35 17 LEU G C 1
ATOM 11071 O O . LEU F 6 17 ? 146.773 191.970 139.842 1.00 63.38 17 LEU G O 1
ATOM 11076 N N . GLY F 6 18 ? 145.102 192.716 138.533 1.00 74.02 18 GLY G N 1
ATOM 11077 C CA . GLY F 6 18 ? 145.298 191.663 137.559 1.00 78.03 18 GLY G CA 1
ATOM 11078 C C . GLY F 6 18 ? 146.178 192.100 136.409 1.00 80.73 18 GLY G C 1
ATOM 11079 O O . GLY F 6 18 ? 147.210 191.475 136.135 1.00 83.21 18 GLY G O 1
ATOM 11080 N N . LEU F 6 19 ? 145.796 193.216 135.775 1.00 90.85 19 LEU G N 1
ATOM 11081 C CA . LEU F 6 19 ? 146.406 193.641 134.517 1.00 97.93 19 LEU G CA 1
ATOM 11082 C C . LEU F 6 19 ? 147.915 193.789 134.641 1.00 91.87 19 LEU G C 1
ATOM 11083 O O . LEU F 6 19 ? 148.668 193.277 133.803 1.00 97.36 19 LEU G O 1
ATOM 11088 N N . ILE F 6 20 ? 148.373 194.454 135.708 1.00 81.47 20 ILE G N 1
ATOM 11089 C CA . ILE F 6 20 ? 149.808 194.632 135.920 1.00 87.54 20 ILE G CA 1
ATOM 11090 C C . ILE F 6 20 ? 150.506 193.281 135.963 1.00 79.63 20 ILE G C 1
ATOM 11091 O O . ILE F 6 20 ? 151.465 193.040 135.217 1.00 87.10 20 ILE G O 1
ATOM 11096 N N . LEU F 6 21 ? 149.983 192.356 136.779 1.00 55.19 21 LEU G N 1
ATOM 11097 C CA . LEU F 6 21 ? 150.551 191.013 136.832 1.00 51.17 21 LEU G CA 1
ATOM 11098 C C . LEU F 6 21 ? 150.598 190.407 135.440 1.00 53.23 21 LEU G C 1
ATOM 11099 O O . LEU F 6 21 ? 151.649 189.920 134.997 1.00 50.43 21 LEU G O 1
ATOM 11104 N N . PHE F 6 22 ? 149.495 190.555 134.695 1.00 57.75 22 PHE G N 1
ATOM 11105 C CA . PHE F 6 22 ? 149.422 190.047 133.332 1.00 53.28 22 PHE G CA 1
ATOM 11106 C C . PHE F 6 22 ? 150.591 190.555 132.505 1.00 56.63 22 PHE G C 1
ATOM 11107 O O . PHE F 6 22 ? 151.385 189.756 131.986 1.00 49.76 22 PHE G O 1
ATOM 11115 N N . VAL F 6 23 ? 150.794 191.880 132.487 1.00 49.34 23 VAL G N 1
ATOM 11116 C CA . VAL F 6 23 ? 151.809 192.410 131.584 1.00 51.10 23 VAL G CA 1
ATOM 11117 C C . VAL F 6 23 ? 153.181 191.933 132.026 1.00 48.07 23 VAL G C 1
ATOM 11118 O O . VAL F 6 23 ? 154.010 191.567 131.179 1.00 53.21 23 VAL G O 1
ATOM 11122 N N . ILE F 6 24 ? 153.395 191.803 133.343 1.00 37.50 24 ILE G N 1
ATOM 11123 C CA . ILE F 6 24 ? 154.690 191.343 133.835 1.00 34.39 24 ILE G CA 1
ATOM 11124 C C . ILE F 6 24 ? 154.986 189.965 133.273 1.00 38.29 24 ILE G C 1
ATOM 11125 O O . ILE F 6 24 ? 156.029 189.746 132.641 1.00 35.01 24 ILE G O 1
ATOM 11130 N N . SER F 6 25 ? 154.005 189.060 133.376 1.00 28.58 25 SER G N 1
ATOM 11131 C CA . SER F 6 25 ? 154.202 187.709 132.871 1.00 22.50 25 SER G CA 1
ATOM 11132 C C . SER F 6 25 ? 154.488 187.740 131.382 1.00 30.06 25 SER G C 1
ATOM 11133 O O . SER F 6 25 ? 155.436 187.094 130.914 1.00 29.66 25 SER G O 1
ATOM 11136 N N . ALA F 6 26 ? 153.748 188.578 130.645 1.00 32.00 26 ALA G N 1
ATOM 11137 C CA . ALA F 6 26 ? 153.945 188.659 129.205 1.00 39.70 26 ALA G CA 1
ATOM 11138 C C . ALA F 6 26 ? 155.376 189.056 128.890 1.00 34.29 26 ALA G C 1
ATOM 11139 O O . ALA F 6 26 ? 156.049 188.399 128.082 1.00 33.65 26 ALA G O 1
ATOM 11141 N N . VAL F 6 27 ? 155.893 190.057 129.613 1.00 31.90 27 VAL G N 1
ATOM 11142 C CA . VAL F 6 27 ? 157.247 190.531 129.355 1.00 31.54 27 VAL G CA 1
ATOM 11143 C C . VAL F 6 27 ? 158.239 189.401 129.569 1.00 40.03 27 VAL G C 1
ATOM 11144 O O . VAL F 6 27 ? 159.127 189.172 128.736 1.00 39.75 27 VAL G O 1
ATOM 11148 N N . ALA F 6 28 ? 158.038 188.618 130.637 1.00 29.79 28 ALA G N 1
ATOM 11149 C CA . ALA F 6 28 ? 158.934 187.504 130.917 1.00 25.45 28 ALA G CA 1
ATOM 11150 C C . ALA F 6 28 ? 158.962 186.536 129.746 1.00 28.36 28 ALA G C 1
ATOM 11151 O O . ALA F 6 28 ? 160.039 186.178 129.249 1.00 28.15 28 ALA G O 1
ATOM 11153 N N . ALA F 6 29 ? 157.780 186.185 129.227 1.00 42.02 29 ALA G N 1
ATOM 11154 C CA . ALA F 6 29 ? 157.727 185.274 128.092 1.00 40.19 29 ALA G CA 1
ATOM 11155 C C . ALA F 6 29 ? 158.441 185.877 126.895 1.00 34.75 29 ALA G C 1
ATOM 11156 O O . ALA F 6 29 ? 159.247 185.202 126.239 1.00 43.51 29 ALA G O 1
ATOM 11158 N N . CYS F 6 30 ? 158.238 187.181 126.666 1.00 76.96 30 CYS G N 1
ATOM 11159 C CA . CYS F 6 30 ? 158.835 187.840 125.513 1.00 69.01 30 CYS G CA 1
ATOM 11160 C C . CYS F 6 30 ? 160.353 187.813 125.567 1.00 76.99 30 CYS G C 1
ATOM 11161 O O . CYS F 6 30 ? 161.000 187.980 124.529 1.00 77.60 30 CYS G O 1
ATOM 11164 N N . ALA F 6 31 ? 160.937 187.592 126.745 1.00 26.21 31 ALA G N 1
ATOM 11165 C CA . ALA F 6 31 ? 162.375 187.373 126.790 1.00 22.68 31 ALA G CA 1
ATOM 11166 C C . ALA F 6 31 ? 162.704 185.930 126.432 1.00 24.10 31 ALA G C 1
ATOM 11167 O O . ALA F 6 31 ? 163.436 185.668 125.467 1.00 26.03 31 ALA G O 1
ATOM 11169 N N . LEU F 6 32 ? 162.099 184.983 127.157 1.00 27.54 32 LEU G N 1
ATOM 11170 C CA . LEU F 6 32 ? 162.612 183.615 127.195 1.00 25.10 32 LEU G CA 1
ATOM 11171 C C . LEU F 6 32 ? 162.561 182.966 125.822 1.00 25.96 32 LEU G C 1
ATOM 11172 O O . LEU F 6 32 ? 163.560 182.404 125.352 1.00 30.15 32 LEU G O 1
ATOM 11177 N N . ALA F 6 33 ? 161.416 183.092 125.142 1.00 25.92 33 ALA G N 1
ATOM 11178 C CA . ALA F 6 33 ? 161.252 182.536 123.804 1.00 28.16 33 ALA G CA 1
ATOM 11179 C C . ALA F 6 33 ? 162.358 183.009 122.874 1.00 27.95 33 ALA G C 1
ATOM 11180 O O . ALA F 6 33 ? 162.986 182.199 122.179 1.00 35.02 33 ALA G O 1
ATOM 11182 N N . LEU F 6 34 ? 162.664 184.313 122.911 1.00 35.03 34 LEU G N 1
ATOM 11183 C CA . LEU F 6 34 ? 163.698 184.848 122.030 1.00 39.11 34 LEU G CA 1
ATOM 11184 C C . LEU F 6 34 ? 165.037 184.183 122.298 1.00 34.24 34 LEU G C 1
ATOM 11185 O O . LEU F 6 34 ? 165.730 183.773 121.358 1.00 42.66 34 LEU G O 1
ATOM 11190 N N . THR F 6 35 ? 165.384 184.001 123.578 1.00 26.81 35 THR G N 1
ATOM 11191 C CA . THR F 6 35 ? 166.642 183.342 123.905 1.00 26.06 35 THR G CA 1
ATOM 11192 C C . THR F 6 35 ? 166.660 181.925 123.355 1.00 27.14 35 THR G C 1
ATOM 11193 O O . THR F 6 35 ? 167.667 181.486 122.783 1.00 29.29 35 THR G O 1
ATOM 11197 N N . ASN F 6 36 ? 165.525 181.223 123.453 1.00 42.85 36 ASN G N 1
ATOM 11198 C CA . ASN F 6 36 ? 165.442 179.879 122.897 1.00 48.77 36 ASN G CA 1
ATOM 11199 C C . ASN F 6 36 ? 165.743 179.902 121.406 1.00 48.13 36 ASN G C 1
ATOM 11200 O O . ASN F 6 36 ? 166.533 179.086 120.911 1.00 49.86 36 ASN G O 1
ATOM 11205 N N . TYR F 6 37 ? 165.211 180.907 120.701 1.00 83.07 37 TYR G N 1
ATOM 11206 C CA . TYR F 6 37 ? 165.388 181.000 119.258 1.00 77.91 37 TYR G CA 1
ATOM 11207 C C . TYR F 6 37 ? 166.847 181.143 118.856 1.00 74.41 37 TYR G C 1
ATOM 11208 O O . TYR F 6 37 ? 167.187 180.865 117.702 1.00 82.80 37 TYR G O 1
ATOM 11217 N N . VAL F 6 38 ? 167.720 181.558 119.774 1.00 52.07 38 VAL G N 1
ATOM 11218 C CA . VAL F 6 38 ? 169.130 181.722 119.448 1.00 57.59 38 VAL G CA 1
ATOM 11219 C C . VAL F 6 38 ? 170.013 180.726 120.172 1.00 51.97 38 VAL G C 1
ATOM 11220 O O . VAL F 6 38 ? 171.241 180.782 120.014 1.00 56.55 38 VAL G O 1
ATOM 11224 N N . THR F 6 39 ? 169.442 179.811 120.954 1.00 58.86 39 THR G N 1
ATOM 11225 C CA . THR F 6 39 ? 170.279 178.930 121.761 1.00 60.27 39 THR G CA 1
ATOM 11226 C C . THR F 6 39 ? 170.066 177.454 121.471 1.00 57.40 39 THR G C 1
ATOM 11227 O O . THR F 6 39 ? 171.045 176.733 121.229 1.00 55.92 39 THR G O 1
ATOM 11231 N N . ALA F 6 40 ? 168.806 177.000 121.443 1.00 72.04 40 ALA G N 1
ATOM 11232 C CA . ALA F 6 40 ? 168.490 175.581 121.605 1.00 74.87 40 ALA G CA 1
ATOM 11233 C C . ALA F 6 40 ? 169.186 174.717 120.562 1.00 69.10 40 ALA G C 1
ATOM 11234 O O . ALA F 6 40 ? 169.893 173.761 120.908 1.00 73.81 40 ALA G O 1
ATOM 11236 N N . GLY F 6 41 ? 169.033 175.070 119.282 1.00 78.56 41 GLY G N 1
ATOM 11237 C CA . GLY F 6 41 ? 169.642 174.281 118.223 1.00 75.32 41 GLY G CA 1
ATOM 11238 C C . GLY F 6 41 ? 171.144 174.157 118.378 1.00 72.46 41 GLY G C 1
ATOM 11239 O O . GLY F 6 41 ? 171.706 173.071 118.199 1.00 79.17 41 GLY G O 1
ATOM 11240 N N . THR F 6 42 ? 171.804 175.253 118.772 1.00 63.36 42 THR G N 1
ATOM 11241 C CA . THR F 6 42 ? 173.246 175.217 118.995 1.00 62.57 42 THR G CA 1
ATOM 11242 C C . THR F 6 42 ? 173.604 174.162 120.031 1.00 65.95 42 THR G C 1
ATOM 11243 O O . THR F 6 42 ? 174.518 173.353 119.817 1.00 57.65 42 THR G O 1
ATOM 11247 N N . ILE F 6 43 ? 172.839 174.112 121.129 1.00 55.92 43 ILE G N 1
ATOM 11248 C CA . ILE F 6 43 ? 173.080 173.115 122.168 1.00 58.75 43 ILE G CA 1
ATOM 11249 C C . ILE F 6 43 ? 173.006 171.717 121.578 1.00 56.91 43 ILE G C 1
ATOM 11250 O O . ILE F 6 43 ? 173.871 170.869 121.843 1.00 52.57 43 ILE G O 1
ATOM 11255 N N . GLU F 6 44 ? 172.014 171.484 120.707 1.00 110.38 44 GLU G N 1
ATOM 11256 C CA . GLU F 6 44 ? 171.860 170.177 120.079 1.00 109.94 44 GLU G CA 1
ATOM 11257 C C . GLU F 6 44 ? 173.125 169.783 119.335 1.00 105.74 44 GLU G C 1
ATOM 11258 O O . GLU F 6 44 ? 173.606 168.649 119.478 1.00 106.56 44 GLU G O 1
ATOM 11264 N N . GLU F 6 45 ? 173.718 170.734 118.602 1.00 100.06 45 GLU G N 1
ATOM 11265 C CA . GLU F 6 45 ? 174.956 170.459 117.881 1.00 99.61 45 GLU G CA 1
ATOM 11266 C C . GLU F 6 45 ? 176.020 169.931 118.828 1.00 102.63 45 GLU G C 1
ATOM 11267 O O . GLU F 6 45 ? 176.609 168.868 118.583 1.00 103.00 45 GLU G O 1
ATOM 11273 N N . MET F 6 46 ? 176.200 170.612 119.967 1.00 116.13 46 MET G N 1
ATOM 11274 C CA . MET F 6 46 ? 177.205 170.196 120.937 1.00 118.68 46 MET G CA 1
ATOM 11275 C C . MET F 6 46 ? 176.994 168.746 121.333 1.00 115.00 46 MET G C 1
ATOM 11276 O O . MET F 6 46 ? 177.937 167.943 121.312 1.00 124.17 46 MET G O 1
ATOM 11281 N N . ASN F 6 47 ? 175.732 168.376 121.591 1.00 89.69 47 ASN G N 1
ATOM 11282 C CA . ASN F 6 47 ? 175.425 167.008 121.991 1.00 91.34 47 ASN G CA 1
ATOM 11283 C C . ASN F 6 47 ? 175.946 166.018 120.963 1.00 89.77 47 ASN G C 1
ATOM 11284 O O . ASN F 6 47 ? 176.752 165.136 121.292 1.00 98.02 47 ASN G O 1
ATOM 11289 N N . VAL F 6 48 ? 175.588 166.222 119.689 1.00 100.36 48 VAL G N 1
ATOM 11290 C CA . VAL F 6 48 ? 175.964 165.226 118.694 1.00 92.94 48 VAL G CA 1
ATOM 11291 C C . VAL F 6 48 ? 177.473 165.212 118.530 1.00 98.15 48 VAL G C 1
ATOM 11292 O O . VAL F 6 48 ? 178.067 164.144 118.321 1.00 95.35 48 VAL G O 1
ATOM 11296 N N . GLN F 6 49 ? 178.125 166.366 118.732 1.00 130.60 49 GLN G N 1
ATOM 11297 C CA . GLN F 6 49 ? 179.579 166.409 118.657 1.00 128.49 49 GLN G CA 1
ATOM 11298 C C . GLN F 6 49 ? 180.183 165.462 119.678 1.00 121.93 49 GLN G C 1
ATOM 11299 O O . GLN F 6 49 ? 180.978 164.579 119.327 1.00 128.75 49 GLN G O 1
ATOM 11305 N N . THR F 6 50 ? 179.721 165.559 120.931 1.00 111.10 50 THR G N 1
ATOM 11306 C CA . THR F 6 50 ? 180.217 164.662 121.966 1.00 108.42 50 THR G CA 1
ATOM 11307 C C . THR F 6 50 ? 179.934 163.217 121.590 1.00 111.17 50 THR G C 1
ATOM 11308 O O . THR F 6 50 ? 180.807 162.348 121.731 1.00 104.19 50 THR G O 1
ATOM 11312 N N . ASN F 6 51 ? 178.753 162.966 121.012 1.00 97.01 51 ASN G N 1
ATOM 11313 C CA . ASN F 6 51 ? 178.400 161.609 120.622 1.00 89.21 51 ASN G CA 1
ATOM 11314 C C . ASN F 6 51 ? 179.391 161.068 119.606 1.00 95.59 51 ASN G C 1
ATOM 11315 O O . ASN F 6 51 ? 179.871 159.934 119.742 1.00 93.53 51 ASN G O 1
ATOM 11320 N N . THR F 6 52 ? 179.774 161.895 118.625 1.00 91.99 52 THR G N 1
ATOM 11321 C CA . THR F 6 52 ? 180.695 161.400 117.610 1.00 97.39 52 THR G CA 1
ATOM 11322 C C . THR F 6 52 ? 182.064 161.122 118.216 1.00 92.91 52 THR G C 1
ATOM 11323 O O . THR F 6 52 ? 182.745 160.181 117.788 1.00 93.30 52 THR G O 1
ATOM 11327 N N . VAL F 6 53 ? 182.439 161.863 119.267 1.00 89.52 53 VAL G N 1
ATOM 11328 C CA . VAL F 6 53 ? 183.687 161.569 119.960 1.00 90.98 53 VAL G CA 1
ATOM 11329 C C . VAL F 6 53 ? 183.612 160.183 120.580 1.00 87.88 53 VAL G C 1
ATOM 11330 O O . VAL F 6 53 ? 184.541 159.374 120.451 1.00 88.99 53 VAL G O 1
ATOM 11334 N N . ALA F 6 54 ? 182.470 159.863 121.197 1.00 89.82 54 ALA G N 1
ATOM 11335 C CA . ALA F 6 54 ? 182.283 158.533 121.759 1.00 90.69 54 ALA G CA 1
ATOM 11336 C C . ALA F 6 54 ? 182.313 157.466 120.675 1.00 86.14 54 ALA G C 1
ATOM 11337 O O . ALA F 6 54 ? 182.689 156.320 120.944 1.00 89.83 54 ALA G O 1
ATOM 11339 N N . ARG F 6 55 ? 181.951 157.825 119.441 1.00 147.71 55 ARG G N 1
ATOM 11340 C CA . ARG F 6 55 ? 181.986 156.846 118.364 1.00 145.44 55 ARG G CA 1
ATOM 11341 C C . ARG F 6 55 ? 183.370 156.715 117.746 1.00 149.91 55 ARG G C 1
ATOM 11342 O O . ARG F 6 55 ? 183.591 155.800 116.945 1.00 150.06 55 ARG G O 1
ATOM 11350 N N . GLN F 6 56 ? 184.305 157.598 118.099 1.00 150.00 56 GLN G N 1
ATOM 11351 C CA . GLN F 6 56 ? 185.638 157.554 117.514 1.00 141.79 56 GLN G CA 1
ATOM 11352 C C . GLN F 6 56 ? 186.713 157.103 118.491 1.00 148.36 56 GLN G C 1
ATOM 11353 O O . GLN F 6 56 ? 187.688 156.473 118.071 1.00 150.99 56 GLN G O 1
ATOM 11359 N N . GLU F 6 57 ? 186.562 157.408 119.781 1.00 130.22 57 GLU G N 1
ATOM 11360 C CA . GLU F 6 57 ? 187.563 157.011 120.763 1.00 127.49 57 GLU G CA 1
ATOM 11361 C C . GLU F 6 57 ? 187.473 155.530 121.114 1.00 128.96 57 GLU G C 1
ATOM 11362 O O . GLU F 6 57 ? 188.505 154.894 121.356 1.00 127.70 57 GLU G O 1
ATOM 11368 N N . VAL F 6 58 ? 186.261 154.972 121.153 1.00 104.81 58 VAL G N 1
ATOM 11369 C CA . VAL F 6 58 ? 186.094 153.563 121.498 1.00 101.52 58 VAL G CA 1
ATOM 11370 C C . VAL F 6 58 ? 186.672 152.669 120.406 1.00 104.39 58 VAL G C 1
ATOM 11371 O O . VAL F 6 58 ? 187.378 151.694 120.691 1.00 109.36 58 VAL G O 1
ATOM 11375 N N . LEU F 6 59 ? 186.400 152.994 119.141 1.00 117.25 59 LEU G N 1
ATOM 11376 C CA . LEU F 6 59 ? 186.892 152.233 117.996 1.00 122.26 59 LEU G CA 1
ATOM 11377 C C . LEU F 6 59 ? 187.863 153.102 117.208 1.00 119.99 59 LEU G C 1
ATOM 11378 O O . LEU F 6 59 ? 187.457 153.806 116.271 1.00 114.44 59 LEU G O 1
ATOM 11383 N N . PRO F 6 60 ? 189.158 153.093 117.542 1.00 129.03 60 PRO G N 1
ATOM 11384 C CA . PRO F 6 60 ? 190.121 153.963 116.852 1.00 127.17 60 PRO G CA 1
ATOM 11385 C C . PRO F 6 60 ? 190.449 153.426 115.468 1.00 125.60 60 PRO G C 1
ATOM 11386 O O . PRO F 6 60 ? 191.185 152.444 115.322 1.00 129.41 60 PRO G O 1
ATOM 11390 N N . LYS F 6 61 ? 189.908 154.079 114.444 1.00 156.56 61 LYS G N 1
ATOM 11391 C CA . LYS F 6 61 ? 190.139 153.701 113.055 1.00 154.86 61 LYS G CA 1
ATOM 11392 C C . LYS F 6 61 ? 189.689 154.856 112.172 1.00 151.66 61 LYS G C 1
ATOM 11393 O O . LYS F 6 61 ? 188.984 155.766 112.617 1.00 148.30 61 LYS G O 1
ATOM 11399 N N . ALA F 6 62 ? 190.106 154.806 110.911 1.00 106.90 62 ALA G N 1
ATOM 11400 C CA . ALA F 6 62 ? 189.707 155.778 109.897 1.00 106.75 62 ALA G CA 1
ATOM 11401 C C . ALA F 6 62 ? 188.712 155.081 108.972 1.00 113.38 62 ALA G C 1
ATOM 11402 O O . ALA F 6 62 ? 189.096 154.423 108.004 1.00 114.29 62 ALA G O 1
ATOM 11404 N N . ALA F 6 63 ? 187.427 155.229 109.279 1.00 118.34 63 ALA G N 1
ATOM 11405 C CA . ALA F 6 63 ? 186.373 154.552 108.536 1.00 118.04 63 ALA G CA 1
ATOM 11406 C C . ALA F 6 63 ? 185.097 155.379 108.638 1.00 115.04 63 ALA G C 1
ATOM 11407 O O . ALA F 6 63 ? 185.099 156.497 109.162 1.00 110.04 63 ALA G O 1
ATOM 11409 N N . ASP F 6 64 ? 183.999 154.822 108.135 1.00 164.02 64 ASP G N 1
ATOM 11410 C CA . ASP F 6 64 ? 182.696 155.465 108.181 1.00 164.67 64 ASP G CA 1
ATOM 11411 C C . ASP F 6 64 ? 181.753 154.662 109.068 1.00 160.10 64 ASP G C 1
ATOM 11412 O O . ASP F 6 64 ? 181.974 153.480 109.338 1.00 163.11 64 ASP G O 1
ATOM 11417 N N . PHE F 6 65 ? 180.688 155.321 109.518 1.00 144.51 65 PHE G N 1
ATOM 11418 C CA . PHE F 6 65 ? 179.720 154.708 110.414 1.00 149.17 65 PHE G CA 1
ATOM 11419 C C . PHE F 6 65 ? 178.325 154.799 109.816 1.00 144.83 65 PHE G C 1
ATOM 11420 O O . PHE F 6 65 ? 177.963 155.797 109.187 1.00 142.41 65 PHE G O 1
ATOM 11428 N N . GLU F 6 66 ? 177.544 153.741 110.021 1.00 154.49 66 GLU G N 1
ATOM 11429 C CA . GLU F 6 66 ? 176.174 153.668 109.542 1.00 152.58 66 GLU G CA 1
ATOM 11430 C C . GLU F 6 66 ? 175.263 153.240 110.683 1.00 155.11 66 GLU G C 1
ATOM 11431 O O . GLU F 6 66 ? 175.660 152.466 111.559 1.00 159.96 66 GLU G O 1
ATOM 11437 N N . ALA F 6 67 ? 174.034 153.748 110.661 1.00 123.37 67 ALA G N 1
ATOM 11438 C CA . ALA F 6 67 ? 173.064 153.518 111.721 1.00 118.62 67 ALA G CA 1
ATOM 11439 C C . ALA F 6 67 ? 171.914 152.661 111.211 1.00 122.53 67 ALA G C 1
ATOM 11440 O O . ALA F 6 67 ? 171.436 152.848 110.088 1.00 122.87 67 ALA G O 1
ATOM 11442 N N . VAL F 6 68 ? 171.477 151.723 112.045 1.00 102.04 68 VAL G N 1
ATOM 11443 C CA . VAL F 6 68 ? 170.341 150.859 111.737 1.00 102.04 68 VAL G CA 1
ATOM 11444 C C . VAL F 6 68 ? 169.063 151.688 111.802 1.00 106.14 68 VAL G C 1
ATOM 11445 O O . VAL F 6 68 ? 169.036 152.726 112.480 1.00 99.40 68 VAL G O 1
ATOM 11449 N N . PRO F 6 69 ? 167.981 151.282 111.118 1.00 111.69 69 PRO G N 1
ATOM 11450 C CA . PRO F 6 69 ? 166.728 152.051 111.193 1.00 115.31 69 PRO G CA 1
ATOM 11451 C C . PRO F 6 69 ? 165.945 151.814 112.478 1.00 116.13 69 PRO G C 1
ATOM 11452 O O . PRO F 6 69 ? 164.758 152.152 112.547 1.00 116.91 69 PRO G O 1
ATOM 11456 N N . ALA F 6 70 ? 166.587 151.176 113.464 1.00 121.43 70 ALA G N 1
ATOM 11457 C CA . ALA F 6 70 ? 166.089 150.961 114.823 1.00 122.88 70 ALA G CA 1
ATOM 11458 C C . ALA F 6 70 ? 164.957 149.940 114.883 1.00 122.35 70 ALA G C 1
ATOM 11459 O O . ALA F 6 70 ? 164.508 149.575 115.975 1.00 120.01 70 ALA G O 1
ATOM 11461 N N . LYS F 6 71 ? 164.486 149.468 113.727 1.00 119.92 71 LYS G N 1
ATOM 11462 C CA . LYS F 6 71 ? 163.534 148.364 113.721 1.00 129.42 71 LYS G CA 1
ATOM 11463 C C . LYS F 6 71 ? 164.239 147.037 113.972 1.00 120.64 71 LYS G C 1
ATOM 11464 O O . LYS F 6 71 ? 163.709 146.168 114.676 1.00 121.99 71 LYS G O 1
ATOM 11470 N N . ASP F 6 72 ? 165.440 146.873 113.411 1.00 166.92 72 ASP G N 1
ATOM 11471 C CA . ASP F 6 72 ? 166.235 145.682 113.685 1.00 160.73 72 ASP G CA 1
ATOM 11472 C C . ASP F 6 72 ? 166.673 145.626 115.142 1.00 166.75 72 ASP G C 1
ATOM 11473 O O . ASP F 6 72 ? 166.832 144.534 115.696 1.00 164.70 72 ASP G O 1
ATOM 11478 N N . VAL F 6 73 ? 166.861 146.786 115.778 1.00 124.55 73 VAL G N 1
ATOM 11479 C CA . VAL F 6 73 ? 167.187 146.818 117.202 1.00 122.00 73 VAL G CA 1
ATOM 11480 C C . VAL F 6 73 ? 166.049 146.215 118.016 1.00 119.01 73 VAL G C 1
ATOM 11481 O O . VAL F 6 73 ? 166.266 145.374 118.898 1.00 124.03 73 VAL G O 1
ATOM 11485 N N . GLU F 6 74 ? 164.813 146.620 117.713 1.00 164.51 74 GLU G N 1
ATOM 11486 C CA . GLU F 6 74 ? 163.659 146.068 118.412 1.00 158.47 74 GLU G CA 1
ATOM 11487 C C . GLU F 6 74 ? 163.443 144.600 118.068 1.00 163.49 74 GLU G C 1
ATOM 11488 O O . GLU F 6 74 ? 162.985 143.830 118.918 1.00 166.07 74 GLU G O 1
ATOM 11494 N N . LYS F 6 75 ? 163.758 144.197 116.834 1.00 112.02 75 LYS G N 1
ATOM 11495 C CA . LYS F 6 75 ? 163.655 142.785 116.471 1.00 116.64 75 LYS G CA 1
ATOM 11496 C C . LYS F 6 75 ? 164.653 141.935 117.251 1.00 111.87 75 LYS G C 1
ATOM 11497 O O . LYS F 6 75 ? 164.318 140.834 117.704 1.00 111.52 75 LYS G O 1
ATOM 11503 N N . ILE F 6 76 ? 165.884 142.426 117.411 1.00 116.68 76 ILE G N 1
ATOM 11504 C CA . ILE F 6 76 ? 166.891 141.699 118.180 1.00 118.59 76 ILE G CA 1
ATOM 11505 C C . ILE F 6 76 ? 166.514 141.665 119.657 1.00 109.41 76 ILE G C 1
ATOM 11506 O O . ILE F 6 76 ? 166.684 140.642 120.332 1.00 113.10 76 ILE G O 1
ATOM 11511 N N . ALA F 6 77 ? 165.986 142.776 120.179 1.00 118.48 77 ALA G N 1
ATOM 11512 C CA . ALA F 6 77 ? 165.567 142.814 121.577 1.00 119.87 77 ALA G CA 1
ATOM 11513 C C . ALA F 6 77 ? 164.403 141.864 121.837 1.00 124.69 77 ALA G C 1
ATOM 11514 O O . ALA F 6 77 ? 164.347 141.215 122.889 1.00 122.30 77 ALA G O 1
ATOM 11516 N N . SER F 6 78 ? 163.460 141.777 120.895 1.00 126.70 78 SER G N 1
ATOM 11517 C CA . SER F 6 78 ? 162.318 140.883 121.059 1.00 118.35 78 SER G CA 1
ATOM 11518 C C . SER F 6 78 ? 162.749 139.421 121.075 1.00 124.35 78 SER G C 1
ATOM 11519 O O . SER F 6 78 ? 162.236 138.625 121.870 1.00 117.48 78 SER G O 1
ATOM 11522 N N . GLU F 6 79 ? 163.686 139.049 120.207 1.00 117.14 79 GLU G N 1
ATOM 11523 C CA . GLU F 6 79 ? 164.187 137.685 120.169 1.00 126.94 79 GLU G CA 1
ATOM 11524 C C . GLU F 6 79 ? 165.272 137.493 121.227 1.00 123.60 79 GLU G C 1
ATOM 11525 O O . GLU F 6 79 ? 165.519 138.367 122.064 1.00 125.28 79 GLU G O 1
ATOM 11531 N N . ILE F 6 80 ? 165.883 136.301 121.217 1.00 128.81 80 ILE G N 1
ATOM 11532 C CA . ILE F 6 80 ? 167.006 135.881 122.063 1.00 128.89 80 ILE G CA 1
ATOM 11533 C C . ILE F 6 80 ? 166.590 135.702 123.523 1.00 125.94 80 ILE G C 1
ATOM 11534 O O . ILE F 6 80 ? 167.240 134.965 124.274 1.00 126.19 80 ILE G O 1
ATOM 11539 N N . GLY F 6 81 ? 165.494 136.338 123.932 1.00 98.92 81 GLY G N 1
ATOM 11540 C CA . GLY F 6 81 ? 164.997 136.189 125.285 1.00 97.36 81 GLY G CA 1
ATOM 11541 C C . GLY F 6 81 ? 165.478 137.268 126.230 1.00 103.13 81 GLY G C 1
ATOM 11542 O O . GLY F 6 81 ? 165.906 136.975 127.351 1.00 101.15 81 GLY G O 1
ATOM 11543 N N . MET F 6 82 ? 165.414 138.522 125.791 1.00 161.41 82 MET G N 1
ATOM 11544 C CA . MET F 6 82 ? 165.784 139.638 126.650 1.00 166.53 82 MET G CA 1
ATOM 11545 C C . MET F 6 82 ? 164.679 139.876 127.670 1.00 168.30 82 MET G C 1
ATOM 11546 O O . MET F 6 82 ? 163.566 140.272 127.307 1.00 159.07 82 MET G O 1
ATOM 11551 N N . GLU F 6 83 ? 164.984 139.625 128.945 1.00 164.11 83 GLU G N 1
ATOM 11552 C CA . GLU F 6 83 ? 163.980 139.780 129.993 1.00 161.05 83 GLU G CA 1
ATOM 11553 C C . GLU F 6 83 ? 163.530 141.231 130.119 1.00 162.62 83 GLU G C 1
ATOM 11554 O O . GLU F 6 83 ? 162.327 141.507 130.217 1.00 159.76 83 GLU G O 1
ATOM 11560 N N . LYS F 6 84 ? 164.473 142.171 130.103 1.00 146.05 84 LYS G N 1
ATOM 11561 C CA . LYS F 6 84 ? 164.144 143.591 130.171 1.00 137.55 84 LYS G CA 1
ATOM 11562 C C . LYS F 6 84 ? 164.441 144.274 128.842 1.00 141.24 84 LYS G C 1
ATOM 11563 O O . LYS F 6 84 ? 165.617 144.409 128.470 1.00 141.27 84 LYS G O 1
ATOM 11569 N N . PRO F 6 85 ? 163.421 144.714 128.104 1.00 147.51 85 PRO G N 1
ATOM 11570 C CA . PRO F 6 85 ? 163.646 145.459 126.854 1.00 142.00 85 PRO G CA 1
ATOM 11571 C C . PRO F 6 85 ? 164.096 146.900 127.081 1.00 140.21 85 PRO G C 1
ATOM 11572 O O . PRO F 6 85 ? 164.568 147.233 128.171 1.00 141.18 85 PRO G O 1
ATOM 11576 N N . GLU F 6 86 ? 164.020 147.727 126.029 1.00 138.84 86 GLU G N 1
ATOM 11577 C CA . GLU F 6 86 ? 164.424 149.151 125.969 1.00 139.15 86 GLU G CA 1
ATOM 11578 C C . GLU F 6 86 ? 165.730 149.456 126.724 1.00 135.21 86 GLU G C 1
ATOM 11579 O O . GLU F 6 86 ? 165.965 150.596 127.142 1.00 138.55 86 GLU G O 1
ATOM 11585 N N . GLU F 6 87 ? 166.625 148.480 126.863 1.00 123.22 87 GLU G N 1
ATOM 11586 C CA . GLU F 6 87 ? 167.926 148.722 127.471 1.00 127.33 87 GLU G CA 1
ATOM 11587 C C . GLU F 6 87 ? 169.053 148.824 126.451 1.00 131.58 87 GLU G C 1
ATOM 11588 O O . GLU F 6 87 ? 170.205 149.039 126.841 1.00 123.48 87 GLU G O 1
ATOM 11594 N N . LEU F 6 88 ? 168.748 148.683 125.165 1.00 106.26 88 LEU G N 1
ATOM 11595 C CA . LEU F 6 88 ? 169.714 148.859 124.090 1.00 114.08 88 LEU G CA 1
ATOM 11596 C C . LEU F 6 88 ? 169.339 150.118 123.322 1.00 111.84 88 LEU G C 1
ATOM 11597 O O . LEU F 6 88 ? 168.226 150.213 122.792 1.00 111.54 88 LEU G O 1
ATOM 11602 N N . LEU F 6 89 ? 170.262 151.078 123.248 1.00 114.41 89 LEU G N 1
ATOM 11603 C CA . LEU F 6 89 ? 169.938 152.405 122.741 1.00 116.83 89 LEU G CA 1
ATOM 11604 C C . LEU F 6 89 ? 170.347 152.588 121.282 1.00 115.13 89 LEU G C 1
ATOM 11605 O O . LEU F 6 89 ? 169.510 152.917 120.438 1.00 119.10 89 LEU G O 1
ATOM 11610 N N . GLU F 6 90 ? 171.625 152.381 120.967 1.00 133.44 90 GLU G N 1
ATOM 11611 C CA . GLU F 6 90 ? 172.128 152.606 119.619 1.00 131.13 90 GLU G CA 1
ATOM 11612 C C . GLU F 6 90 ? 173.114 151.515 119.236 1.00 135.00 90 GLU G C 1
ATOM 11613 O O . GLU F 6 90 ? 173.988 151.152 120.026 1.00 138.07 90 GLU G O 1
ATOM 11619 N N . VAL F 6 91 ? 172.963 150.995 118.019 1.00 137.00 91 VAL G N 1
ATOM 11620 C CA . VAL F 6 91 ? 173.922 150.081 117.410 1.00 136.34 91 VAL G CA 1
ATOM 11621 C C . VAL F 6 91 ? 174.370 150.686 116.088 1.00 130.63 91 VAL G C 1
ATOM 11622 O O . VAL F 6 91 ? 173.537 151.129 115.289 1.00 133.94 91 VAL G O 1
ATOM 11626 N N . TYR F 6 92 ? 175.682 150.709 115.862 1.00 157.39 92 TYR G N 1
ATOM 11627 C CA . TYR F 6 92 ? 176.262 151.276 114.655 1.00 157.92 92 TYR G CA 1
ATOM 11628 C C . TYR F 6 92 ? 177.183 150.257 114.003 1.00 159.13 92 TYR G C 1
ATOM 11629 O O . TYR F 6 92 ? 177.706 149.358 114.664 1.00 158.19 92 TYR G O 1
ATOM 11638 N N . ILE F 6 93 ? 177.374 150.405 112.694 1.00 127.93 93 ILE G N 1
ATOM 11639 C CA . ILE F 6 93 ? 178.225 149.518 111.910 1.00 120.82 93 ILE G CA 1
ATOM 11640 C C . ILE F 6 93 ? 179.348 150.342 111.298 1.00 125.18 93 ILE G C 1
ATOM 11641 O O . ILE F 6 93 ? 179.095 151.380 110.676 1.00 128.67 93 ILE G O 1
ATOM 11646 N N . GLY F 6 94 ? 180.584 149.881 111.477 1.00 119.14 94 GLY G N 1
ATOM 11647 C CA . GLY F 6 94 ? 181.748 150.545 110.917 1.00 118.28 94 GLY G CA 1
ATOM 11648 C C . GLY F 6 94 ? 182.166 149.892 109.612 1.00 118.34 94 GLY G C 1
ATOM 11649 O O . GLY F 6 94 ? 182.376 148.679 109.549 1.00 122.83 94 GLY G O 1
ATOM 11650 N N . LYS F 6 95 ? 182.287 150.716 108.573 1.00 126.38 95 LYS G N 1
ATOM 11651 C CA . LYS F 6 95 ? 182.631 150.256 107.234 1.00 134.57 95 LYS G CA 1
ATOM 11652 C C . LYS F 6 95 ? 183.886 150.970 106.758 1.00 132.84 95 LYS G C 1
ATOM 11653 O O . LYS F 6 95 ? 183.976 152.200 106.846 1.00 126.85 95 LYS G O 1
ATOM 11659 N N . SER F 6 96 ? 184.847 150.197 106.253 1.00 134.72 96 SER G N 1
ATOM 11660 C CA . SER F 6 96 ? 186.084 150.728 105.682 1.00 139.22 96 SER G CA 1
ATOM 11661 C C . SER F 6 96 ? 186.366 149.963 104.392 1.00 130.10 96 SER G C 1
ATOM 11662 O O . SER F 6 96 ? 186.772 148.797 104.439 1.00 135.46 96 SER G O 1
ATOM 11665 N N . ASN F 6 97 ? 186.145 150.627 103.253 1.00 125.67 97 ASN G N 1
ATOM 11666 C CA . ASN F 6 97 ? 186.402 150.064 101.924 1.00 123.75 97 ASN G CA 1
ATOM 11667 C C . ASN F 6 97 ? 185.628 148.765 101.700 1.00 119.89 97 ASN G C 1
ATOM 11668 O O . ASN F 6 97 ? 186.130 147.818 101.092 1.00 119.59 97 ASN G O 1
ATOM 11673 N N . GLY F 6 98 ? 184.397 148.720 102.195 1.00 112.68 98 GLY G N 1
ATOM 11674 C CA . GLY F 6 98 ? 183.517 147.575 102.018 1.00 114.76 98 GLY G CA 1
ATOM 11675 C C . GLY F 6 98 ? 183.613 146.494 103.078 1.00 111.45 98 GLY G C 1
ATOM 11676 O O . GLY F 6 98 ? 182.592 145.937 103.488 1.00 112.82 98 GLY G O 1
ATOM 11677 N N . GLU F 6 99 ? 184.826 146.181 103.524 1.00 128.39 99 GLU G N 1
ATOM 11678 C CA . GLU F 6 99 ? 185.011 145.136 104.522 1.00 126.45 99 GLU G CA 1
ATOM 11679 C C . GLU F 6 99 ? 184.457 145.574 105.872 1.00 124.25 99 GLU G C 1
ATOM 11680 O O . GLU F 6 99 ? 184.667 146.708 106.311 1.00 126.36 99 GLU G O 1
ATOM 11686 N N . VAL F 6 100 ? 183.743 144.662 106.532 1.00 115.83 100 VAL G N 1
ATOM 11687 C CA . VAL F 6 100 ? 183.160 144.962 107.834 1.00 110.21 100 VAL G CA 1
ATOM 11688 C C . VAL F 6 100 ? 184.252 144.937 108.894 1.00 117.93 100 VAL G C 1
ATOM 11689 O O . VAL F 6 100 ? 185.040 143.985 108.975 1.00 110.94 100 VAL G O 1
ATOM 11693 N N . VAL F 6 101 ? 184.303 145.982 109.712 1.00 115.03 101 VAL G N 1
ATOM 11694 C CA . VAL F 6 101 ? 185.302 146.102 110.768 1.00 118.90 101 VAL G CA 1
ATOM 11695 C C . VAL F 6 101 ? 184.741 145.679 112.117 1.00 116.38 101 VAL G C 1
ATOM 11696 O O . VAL F 6 101 ? 185.355 144.886 112.830 1.00 118.75 101 VAL G O 1
ATOM 11700 N N . GLY F 6 102 ? 183.576 146.198 112.485 1.00 110.17 102 GLY G N 1
ATOM 11701 C CA . GLY F 6 102 ? 182.991 145.867 113.766 1.00 113.10 102 GLY G CA 1
ATOM 11702 C C . GLY F 6 102 ? 181.704 146.635 113.985 1.00 104.57 102 GLY G C 1
ATOM 11703 O O . GLY F 6 102 ? 181.172 147.270 113.072 1.00 108.08 102 GLY G O 1
ATOM 11704 N N . TYR F 6 103 ? 181.216 146.560 115.222 1.00 127.13 103 TYR G N 1
ATOM 11705 C CA . TYR F 6 103 ? 179.974 147.204 115.614 1.00 130.91 103 TYR G CA 1
ATOM 11706 C C . TYR F 6 103 ? 180.178 147.947 116.925 1.00 125.67 103 TYR G C 1
ATOM 11707 O O . TYR F 6 103 ? 180.868 147.459 117.826 1.00 129.72 103 TYR G O 1
ATOM 11716 N N . THR F 6 104 ? 179.569 149.124 117.027 1.00 118.26 104 THR G N 1
ATOM 11717 C CA . THR F 6 104 ? 179.596 149.934 118.237 1.00 112.79 104 THR G CA 1
ATOM 11718 C C . THR F 6 104 ? 178.191 149.985 118.821 1.00 120.26 104 THR G C 1
ATOM 11719 O O . THR F 6 104 ? 177.242 150.368 118.128 1.00 120.64 104 THR G O 1
ATOM 11723 N N . VAL F 6 105 ? 178.059 149.599 120.088 1.00 104.63 105 VAL G N 1
ATOM 11724 C CA . VAL F 6 105 ? 176.759 149.394 120.715 1.00 104.53 105 VAL G CA 1
ATOM 11725 C C . VAL F 6 105 ? 176.694 150.162 122.030 1.00 108.78 105 VAL G C 1
ATOM 11726 O O . VAL F 6 105 ? 177.630 150.117 122.840 1.00 100.52 105 VAL G O 1
ATOM 11730 N N . LYS F 6 106 ? 175.588 150.880 122.226 1.00 109.43 106 LYS G N 1
ATOM 11731 C CA . LYS F 6 106 ? 175.302 151.625 123.445 1.00 115.13 106 LYS G CA 1
ATOM 11732 C C . LYS F 6 106 ? 174.162 150.950 124.195 1.00 117.16 106 LYS G C 1
ATOM 11733 O O . LYS F 6 106 ? 173.122 150.637 123.604 1.00 113.13 106 LYS G O 1
ATOM 11739 N N . THR F 6 107 ? 174.353 150.731 125.494 1.00 99.99 107 THR G N 1
ATOM 11740 C CA . THR F 6 107 ? 173.333 150.100 126.316 1.00 106.45 107 THR G CA 1
ATOM 11741 C C . THR F 6 107 ? 173.208 150.842 127.637 1.00 102.86 107 THR G C 1
ATOM 11742 O O . THR F 6 107 ? 174.208 151.278 128.214 1.00 106.56 107 THR G O 1
ATOM 11746 N N . GLY F 6 108 ? 171.973 150.999 128.102 1.00 88.28 108 GLY G N 1
ATOM 11747 C CA . GLY F 6 108 ? 171.729 151.548 129.413 1.00 93.85 108 GLY G CA 1
ATOM 11748 C C . GLY F 6 108 ? 171.249 150.493 130.388 1.00 88.01 108 GLY G C 1
ATOM 11749 O O . GLY F 6 108 ? 170.082 150.092 130.376 1.00 92.71 108 GLY G O 1
ATOM 11750 N N . PRO F 6 109 ? 172.142 150.022 131.260 1.00 116.76 109 PRO G N 1
ATOM 11751 C CA . PRO F 6 109 ? 171.733 149.043 132.272 1.00 116.56 109 PRO G CA 1
ATOM 11752 C C . PRO F 6 109 ? 171.227 149.687 133.553 1.00 111.69 109 PRO G C 1
ATOM 11753 O O . PRO F 6 109 ? 171.697 150.741 133.992 1.00 112.88 109 PRO G O 1
ATOM 11757 N N . THR F 6 110 ? 170.233 149.036 134.143 1.00 113.14 110 THR G N 1
ATOM 11758 C CA . THR F 6 110 ? 169.698 149.392 135.449 1.00 113.34 110 THR G CA 1
ATOM 11759 C C . THR F 6 110 ? 170.456 148.566 136.496 1.00 114.70 110 THR G C 1
ATOM 11760 O O . THR F 6 110 ? 171.518 148.012 136.198 1.00 111.82 110 THR G O 1
ATOM 11764 N N . SER F 6 111 ? 169.951 148.512 137.732 1.00 75.72 111 SER G N 1
ATOM 11765 C CA . SER F 6 111 ? 170.494 147.727 138.841 1.00 72.36 111 SER G CA 1
ATOM 11766 C C . SER F 6 111 ? 171.838 148.249 139.333 1.00 76.71 111 SER G C 1
ATOM 11767 O O . SER F 6 111 ? 172.629 147.490 139.903 1.00 76.13 111 SER G O 1
ATOM 11770 N N . GLY F 6 112 ? 172.116 149.535 139.128 1.00 69.66 112 GLY G N 1
ATOM 11771 C CA . GLY F 6 112 ? 173.229 150.182 139.783 1.00 75.35 112 GLY G CA 1
ATOM 11772 C C . GLY F 6 112 ? 172.855 150.639 141.180 1.00 72.59 112 GLY G C 1
ATOM 11773 O O . GLY F 6 112 ? 171.759 150.388 141.680 1.00 70.93 112 GLY G O 1
ATOM 11774 N N . TYR F 6 113 ? 173.800 151.325 141.826 1.00 88.04 113 TYR G N 1
ATOM 11775 C CA . TYR F 6 113 ? 173.533 151.831 143.168 1.00 90.04 113 TYR G CA 1
ATOM 11776 C C . TYR F 6 113 ? 172.565 153.007 143.134 1.00 84.80 113 TYR G C 1
ATOM 11777 O O . TYR F 6 113 ? 171.705 153.135 144.012 1.00 88.61 113 TYR G O 1
ATOM 11786 N N . ALA F 6 114 ? 172.686 153.875 142.127 1.00 88.09 114 ALA G N 1
ATOM 11787 C CA . ALA F 6 114 ? 171.872 155.081 142.037 1.00 94.87 114 ALA G CA 1
ATOM 11788 C C . ALA F 6 114 ? 170.967 155.083 140.811 1.00 90.73 114 ALA G C 1
ATOM 11789 O O . ALA F 6 114 ? 170.446 156.137 140.433 1.00 85.54 114 ALA G O 1
ATOM 11791 N N . GLY F 6 115 ? 170.766 153.929 140.180 1.00 87.23 115 GLY G N 1
ATOM 11792 C CA . GLY F 6 115 ? 169.863 153.852 139.049 1.00 85.70 115 GLY G CA 1
ATOM 11793 C C . GLY F 6 115 ? 170.462 153.258 137.791 1.00 88.12 115 GLY G C 1
ATOM 11794 O O . GLY F 6 115 ? 170.996 152.145 137.811 1.00 88.24 115 GLY G O 1
ATOM 11795 N N . GLU F 6 116 ? 170.381 153.999 136.690 1.00 129.25 116 GLU G N 1
ATOM 11796 C CA . GLU F 6 116 ? 170.743 153.509 135.367 1.00 129.47 116 GLU G CA 1
ATOM 11797 C C . GLU F 6 116 ? 172.030 154.173 134.897 1.00 125.32 116 GLU G C 1
ATOM 11798 O O . GLU F 6 116 ? 172.180 155.394 135.009 1.00 124.15 116 GLU G O 1
ATOM 11804 N N . VAL F 6 117 ? 172.952 153.367 134.376 1.00 118.17 117 VAL G N 1
ATOM 11805 C CA . VAL F 6 117 ? 174.187 153.866 133.785 1.00 119.95 117 VAL G CA 1
ATOM 11806 C C . VAL F 6 117 ? 174.037 153.819 132.269 1.00 118.71 117 VAL G C 1
ATOM 11807 O O . VAL F 6 117 ? 173.093 153.234 131.735 1.00 116.19 117 VAL G O 1
ATOM 11811 N N . GLN F 6 118 ? 174.966 154.467 131.568 1.00 123.06 118 GLN G N 1
ATOM 11812 C CA . GLN F 6 118 ? 175.026 154.403 130.111 1.00 119.83 118 GLN G CA 1
ATOM 11813 C C . GLN F 6 118 ? 176.426 153.977 129.694 1.00 117.83 118 GLN G C 1
ATOM 11814 O O . GLN F 6 118 ? 177.396 154.701 129.945 1.00 117.87 118 GLN G O 1
ATOM 11820 N N . VAL F 6 119 ? 176.531 152.814 129.051 1.00 103.80 119 VAL G N 1
ATOM 11821 C CA . VAL F 6 119 ? 177.812 152.208 128.709 1.00 107.40 119 VAL G CA 1
ATOM 11822 C C . VAL F 6 119 ? 177.869 152.001 127.201 1.00 100.97 119 VAL G C 1
ATOM 11823 O O . VAL F 6 119 ? 176.950 151.420 126.612 1.00 106.34 119 VAL G O 1
ATOM 11827 N N . LEU F 6 120 ? 178.951 152.465 126.585 1.00 102.61 120 LEU G N 1
ATOM 11828 C CA . LEU F 6 120 ? 179.201 152.285 125.163 1.00 105.40 120 LEU G CA 1
ATOM 11829 C C . LEU F 6 120 ? 180.414 151.386 124.967 1.00 103.61 120 LEU G C 1
ATOM 11830 O O . LEU F 6 120 ? 181.418 151.525 125.672 1.00 109.51 120 LEU G O 1
ATOM 11835 N N . THR F 6 121 ? 180.324 150.461 124.011 1.00 107.27 121 THR G N 1
ATOM 11836 C CA . THR F 6 121 ? 181.437 149.563 123.731 1.00 110.53 121 THR G CA 1
ATOM 11837 C C . THR F 6 121 ? 181.537 149.313 122.232 1.00 105.55 121 THR G C 1
ATOM 11838 O O . THR F 6 121 ? 180.611 149.592 121.468 1.00 111.05 121 THR G O 1
ATOM 11842 N N . GLY F 6 122 ? 182.696 148.802 121.819 1.00 99.43 122 GLY G N 1
ATOM 11843 C CA . GLY F 6 122 ? 182.957 148.511 120.422 1.00 95.17 122 GLY G CA 1
ATOM 11844 C C . GLY F 6 122 ? 183.649 147.179 120.215 1.00 104.42 122 GLY G C 1
ATOM 11845 O O . GLY F 6 122 ? 184.624 146.866 120.905 1.00 98.26 122 GLY G O 1
ATOM 11846 N N . ILE F 6 123 ? 183.155 146.387 119.265 1.00 119.42 123 ILE G N 1
ATOM 11847 C CA . ILE F 6 123 ? 183.620 145.025 119.034 1.00 124.10 123 ILE G CA 1
ATOM 11848 C C . ILE F 6 123 ? 184.075 144.896 117.586 1.00 120.00 123 ILE G C 1
ATOM 11849 O O . ILE F 6 123 ? 183.378 145.337 116.667 1.00 118.75 123 ILE G O 1
ATOM 11854 N N . SER F 6 124 ? 185.242 144.288 117.385 1.00 121.31 124 SER G N 1
ATOM 11855 C CA . SER F 6 124 ? 185.828 144.166 116.055 1.00 126.55 124 SER G CA 1
ATOM 11856 C C . SER F 6 124 ? 185.155 143.027 115.285 1.00 127.59 124 SER G C 1
ATOM 11857 O O . SER F 6 124 ? 184.162 142.443 115.728 1.00 123.51 124 SER G O 1
ATOM 11860 N N . ALA F 6 125 ? 185.696 142.703 114.107 1.00 108.97 125 ALA G N 1
ATOM 11861 C CA . ALA F 6 125 ? 185.134 141.629 113.291 1.00 112.74 125 ALA G CA 1
ATOM 11862 C C . ALA F 6 125 ? 185.342 140.275 113.957 1.00 107.63 125 ALA G C 1
ATOM 11863 O O . ALA F 6 125 ? 184.377 139.576 114.288 1.00 114.98 125 ALA G O 1
ATOM 11865 N N . ASP F 6 126 ? 186.597 139.884 114.155 1.00 136.14 126 ASP G N 1
ATOM 11866 C CA . ASP F 6 126 ? 186.892 138.793 115.071 1.00 134.27 126 ASP G CA 1
ATOM 11867 C C . ASP F 6 126 ? 186.634 139.277 116.490 1.00 131.50 126 ASP G C 1
ATOM 11868 O O . ASP F 6 126 ? 187.005 140.401 116.844 1.00 135.28 126 ASP G O 1
ATOM 11873 N N . GLY F 6 127 ? 185.980 138.443 117.297 1.00 127.88 127 GLY G N 1
ATOM 11874 C CA . GLY F 6 127 ? 185.506 138.901 118.588 1.00 128.87 127 GLY G CA 1
ATOM 11875 C C . GLY F 6 127 ? 186.596 139.316 119.554 1.00 127.31 127 GLY G C 1
ATOM 11876 O O . GLY F 6 127 ? 187.269 138.475 120.159 1.00 133.98 127 GLY G O 1
ATOM 11877 N N . VAL F 6 128 ? 186.767 140.633 119.703 1.00 115.36 128 VAL G N 1
ATOM 11878 C CA . VAL F 6 128 ? 187.648 141.237 120.695 1.00 119.64 128 VAL G CA 1
ATOM 11879 C C . VAL F 6 128 ? 186.944 142.476 121.229 1.00 120.93 128 VAL G C 1
ATOM 11880 O O . VAL F 6 128 ? 185.971 142.964 120.651 1.00 112.15 128 VAL G O 1
ATOM 11884 N N . ILE F 6 129 ? 187.444 142.986 122.348 1.00 125.07 129 ILE G N 1
ATOM 11885 C CA . ILE F 6 129 ? 186.951 144.231 122.926 1.00 124.03 129 ILE G CA 1
ATOM 11886 C C . ILE F 6 129 ? 188.040 145.283 122.776 1.00 129.85 129 ILE G C 1
ATOM 11887 O O . ILE F 6 129 ? 189.142 145.131 123.317 1.00 128.75 129 ILE G O 1
ATOM 11892 N N . THR F 6 130 ? 187.735 146.346 122.035 1.00 109.29 130 THR G N 1
ATOM 11893 C CA . THR F 6 130 ? 188.694 147.404 121.751 1.00 107.20 130 THR G CA 1
ATOM 11894 C C . THR F 6 130 ? 188.602 148.572 122.723 1.00 108.54 130 THR G C 1
ATOM 11895 O O . THR F 6 130 ? 189.321 149.561 122.548 1.00 109.07 130 THR G O 1
ATOM 11899 N N . GLY F 6 131 ? 187.744 148.489 123.728 1.00 104.46 131 GLY G N 1
ATOM 11900 C CA . GLY F 6 131 ? 187.611 149.535 124.727 1.00 111.76 131 GLY G CA 1
ATOM 11901 C C . GLY F 6 131 ? 186.159 149.859 125.015 1.00 109.93 131 GLY G C 1
ATOM 11902 O O . GLY F 6 131 ? 185.293 149.798 124.142 1.00 108.35 131 GLY G O 1
ATOM 11903 N N . ILE F 6 132 ? 185.882 150.205 126.274 1.00 108.27 132 ILE G N 1
ATOM 11904 C CA . ILE F 6 132 ? 184.552 150.606 126.710 1.00 102.68 132 ILE G CA 1
ATOM 11905 C C . ILE F 6 132 ? 184.653 151.974 127.370 1.00 102.90 132 ILE G C 1
ATOM 11906 O O . ILE F 6 132 ? 185.731 152.425 127.762 1.00 110.38 132 ILE G O 1
ATOM 11911 N N . THR F 6 133 ? 183.506 152.641 127.479 1.00 115.16 133 THR G N 1
ATOM 11912 C CA . THR F 6 133 ? 183.446 153.961 128.091 1.00 108.13 133 THR G CA 1
ATOM 11913 C C . THR F 6 133 ? 182.074 154.158 128.718 1.00 115.33 133 THR G C 1
ATOM 11914 O O . THR F 6 133 ? 181.126 153.422 128.434 1.00 113.83 133 THR G O 1
ATOM 11918 N N . ILE F 6 134 ? 181.985 155.159 129.591 1.00 87.87 134 ILE G N 1
ATOM 11919 C CA . ILE F 6 134 ? 180.756 155.492 130.302 1.00 92.14 134 ILE G CA 1
ATOM 11920 C C . ILE F 6 134 ? 180.304 156.874 129.856 1.00 93.99 134 ILE G C 1
ATOM 11921 O O . ILE F 6 134 ? 181.076 157.839 129.922 1.00 96.77 134 ILE G O 1
ATOM 11926 N N . ILE F 6 135 ? 179.057 156.970 129.405 1.00 99.66 135 ILE G N 1
ATOM 11927 C CA . ILE F 6 135 ? 178.530 158.224 128.874 1.00 105.54 135 ILE G CA 1
ATOM 11928 C C . ILE F 6 135 ? 177.808 159.024 129.950 1.00 102.34 135 ILE G C 1
ATOM 11929 O O . ILE F 6 135 ? 178.069 160.216 130.134 1.00 98.29 135 ILE G O 1
ATOM 11934 N N . LYS F 6 136 ? 176.896 158.386 130.682 1.00 125.67 136 LYS G N 1
ATOM 11935 C CA . LYS F 6 136 ? 176.111 159.068 131.701 1.00 129.23 136 LYS G CA 1
ATOM 11936 C C . LYS F 6 136 ? 176.014 158.191 132.940 1.00 125.60 136 LYS G C 1
ATOM 11937 O O . LYS F 6 136 ? 175.702 157.000 132.840 1.00 121.50 136 LYS G O 1
ATOM 11943 N N . SER F 6 137 ? 176.282 158.785 134.101 1.00 120.65 137 SER G N 1
ATOM 11944 C CA . SER F 6 137 ? 176.166 158.091 135.374 1.00 121.94 137 SER G CA 1
ATOM 11945 C C . SER F 6 137 ? 175.810 159.102 136.454 1.00 120.93 137 SER G C 1
ATOM 11946 O O . SER F 6 137 ? 176.056 160.302 136.313 1.00 120.18 137 SER G O 1
ATOM 11949 N N . ASN F 6 138 ? 175.228 158.600 137.541 1.00 89.18 138 ASN G N 1
ATOM 11950 C CA . ASN F 6 138 ? 174.817 159.421 138.675 1.00 97.87 138 ASN G CA 1
ATOM 11951 C C . ASN F 6 138 ? 175.255 158.789 139.986 1.00 93.18 138 ASN G C 1
ATOM 11952 O O . ASN F 6 138 ? 174.560 158.874 141.002 1.00 96.65 138 ASN G O 1
ATOM 11957 N N . GLU F 6 139 ? 176.421 158.148 139.988 1.00 95.77 139 GLU G N 1
ATOM 11958 C CA . GLU F 6 139 ? 176.933 157.512 141.190 1.00 94.77 139 GLU G CA 1
ATOM 11959 C C . GLU F 6 139 ? 177.599 158.543 142.099 1.00 100.76 139 GLU G C 1
ATOM 11960 O O . GLU F 6 139 ? 177.677 159.735 141.785 1.00 94.38 139 GLU G O 1
ATOM 11966 N N . THR F 6 140 ? 178.075 158.075 143.247 1.00 98.24 140 THR G N 1
ATOM 11967 C CA . THR F 6 140 ? 178.777 158.944 144.183 1.00 99.27 140 THR G CA 1
ATOM 11968 C C . THR F 6 140 ? 180.099 159.393 143.568 1.00 94.77 140 THR G C 1
ATOM 11969 O O . THR F 6 140 ? 180.844 158.558 143.042 1.00 100.41 140 THR G O 1
ATOM 11973 N N . PRO F 6 141 ? 180.414 160.693 143.592 1.00 107.12 141 PRO G N 1
ATOM 11974 C CA . PRO F 6 141 ? 181.643 161.165 142.928 1.00 112.74 141 PRO G CA 1
ATOM 11975 C C . PRO F 6 141 ? 182.928 160.584 143.498 1.00 114.13 141 PRO G C 1
ATOM 11976 O O . PRO F 6 141 ? 183.940 160.541 142.787 1.00 114.99 141 PRO G O 1
ATOM 11980 N N . GLY F 6 142 ? 182.928 160.142 144.752 1.00 56.90 142 GLY G N 1
ATOM 11981 C CA . GLY F 6 142 ? 184.104 159.552 145.349 1.00 62.82 142 GLY G CA 1
ATOM 11982 C C . GLY F 6 142 ? 184.097 158.047 145.486 1.00 63.70 142 GLY G C 1
ATOM 11983 O O . GLY F 6 142 ? 185.126 157.471 145.852 1.00 60.52 142 GLY G O 1
ATOM 11984 N N . LEU F 6 143 ? 182.976 157.388 145.204 1.00 74.41 143 LEU G N 1
ATOM 11985 C CA . LEU F 6 143 ? 182.851 155.948 145.398 1.00 75.38 143 LEU G CA 1
ATOM 11986 C C . LEU F 6 143 ? 182.471 155.190 144.137 1.00 75.66 143 LEU G C 1
ATOM 11987 O O . LEU F 6 143 ? 183.019 154.114 143.884 1.00 72.67 143 LEU G O 1
ATOM 11992 N N . GLY F 6 144 ? 181.548 155.718 143.338 1.00 86.01 144 GLY G N 1
ATOM 11993 C CA . GLY F 6 144 ? 181.072 155.003 142.171 1.00 91.91 144 GLY G CA 1
ATOM 11994 C C . GLY F 6 144 ? 181.451 155.650 140.856 1.00 91.42 144 GLY G C 1
ATOM 11995 O O . GLY F 6 144 ? 181.227 155.074 139.788 1.00 86.35 144 GLY G O 1
ATOM 11996 N N . ALA F 6 145 ? 182.032 156.844 140.920 1.00 90.64 145 ALA G N 1
ATOM 11997 C CA . ALA F 6 145 ? 182.454 157.572 139.733 1.00 87.19 145 ALA G CA 1
ATOM 11998 C C . ALA F 6 145 ? 183.869 157.217 139.299 1.00 83.91 145 ALA G C 1
ATOM 11999 O O . ALA F 6 145 ? 184.390 157.829 138.361 1.00 85.37 145 ALA G O 1
ATOM 12001 N N . LYS F 6 146 ? 184.499 156.247 139.958 1.00 81.31 146 LYS G N 1
ATOM 12002 C CA . LYS F 6 146 ? 185.839 155.804 139.600 1.00 84.15 146 LYS G CA 1
ATOM 12003 C C . LYS F 6 146 ? 185.843 154.805 138.450 1.00 79.45 146 LYS G C 1
ATOM 12004 O O . LYS F 6 146 ? 186.923 154.389 138.017 1.00 84.48 146 LYS G O 1
ATOM 12010 N N . ALA F 6 147 ? 184.670 154.410 137.950 1.00 76.97 147 ALA G N 1
ATOM 12011 C CA . ALA F 6 147 ? 184.606 153.459 136.849 1.00 83.14 147 ALA G CA 1
ATOM 12012 C C . ALA F 6 147 ? 185.062 154.063 135.528 1.00 76.01 147 ALA G C 1
ATOM 12013 O O . ALA F 6 147 ? 185.460 153.318 134.626 1.00 75.89 147 ALA G O 1
ATOM 12015 N N . SER F 6 148 ? 185.008 155.384 135.388 1.00 86.04 148 SER G N 1
ATOM 12016 C CA . SER F 6 148 ? 185.477 156.058 134.177 1.00 82.34 148 SER G CA 1
ATOM 12017 C C . SER F 6 148 ? 186.936 156.486 134.309 1.00 83.04 148 SER G C 1
ATOM 12018 O O . SER F 6 148 ? 187.295 157.638 134.074 1.00 84.05 148 SER G O 1
ATOM 12021 N N . GLY F 6 149 ? 187.792 155.540 134.686 1.00 104.23 149 GLY G N 1
ATOM 12022 C CA . GLY F 6 149 ? 189.197 155.826 134.899 1.00 99.81 149 GLY G CA 1
ATOM 12023 C C . GLY F 6 149 ? 190.111 154.696 134.475 1.00 103.44 149 GLY G C 1
ATOM 12024 O O . GLY F 6 149 ? 190.002 154.180 133.359 1.00 102.25 149 GLY G O 1
ATOM 12025 N N . VAL F 6 150 ? 191.030 154.315 135.367 1.00 103.24 150 VAL G N 1
ATOM 12026 C CA . VAL F 6 150 ? 191.958 153.221 135.090 1.00 110.95 150 VAL G CA 1
ATOM 12027 C C . VAL F 6 150 ? 191.209 151.902 134.938 1.00 103.27 150 VAL G C 1
ATOM 12028 O O . VAL F 6 150 ? 191.580 151.059 134.110 1.00 110.13 150 VAL G O 1
ATOM 12032 N N . TRP F 6 151 ? 190.127 151.717 135.702 1.00 129.89 151 TRP G N 1
ATOM 12033 C CA . TRP F 6 151 ? 189.367 150.470 135.661 1.00 124.39 151 TRP G CA 1
ATOM 12034 C C . TRP F 6 151 ? 188.775 150.198 134.281 1.00 129.46 151 TRP G C 1
ATOM 12035 O O . TRP F 6 151 ? 188.531 149.039 133.929 1.00 125.45 151 TRP G O 1
ATOM 12046 N N . ASN F 6 152 ? 188.543 151.246 133.485 1.00 162.92 152 ASN G N 1
ATOM 12047 C CA . ASN F 6 152 ? 188.023 151.063 132.135 1.00 161.09 152 ASN G CA 1
ATOM 12048 C C . ASN F 6 152 ? 189.065 150.499 131.176 1.00 159.20 152 ASN G C 1
ATOM 12049 O O . ASN F 6 152 ? 188.694 149.943 130.137 1.00 159.15 152 ASN G O 1
ATOM 12054 N N . ASP F 6 153 ? 190.354 150.631 131.497 1.00 138.92 153 ASP G N 1
ATOM 12055 C CA . ASP F 6 153 ? 191.400 150.236 130.559 1.00 137.93 153 ASP G CA 1
ATOM 12056 C C . ASP F 6 153 ? 191.562 148.723 130.477 1.00 138.98 153 ASP G C 1
ATOM 12057 O O . ASP F 6 153 ? 191.974 148.203 129.434 1.00 136.24 153 ASP G O 1
ATOM 12062 N N . GLN F 6 154 ? 191.247 148.002 131.554 1.00 119.45 154 GLN G N 1
ATOM 12063 C CA . GLN F 6 154 ? 191.495 146.565 131.603 1.00 125.59 154 GLN G CA 1
ATOM 12064 C C . GLN F 6 154 ? 190.528 145.754 130.749 1.00 128.45 154 GLN G C 1
ATOM 12065 O O . GLN F 6 154 ? 190.740 144.547 130.590 1.00 121.71 154 GLN G O 1
ATOM 12071 N N . PHE F 6 155 ? 189.478 146.374 130.205 1.00 130.96 155 PHE G N 1
ATOM 12072 C CA . PHE F 6 155 ? 188.508 145.633 129.406 1.00 133.70 155 PHE G CA 1
ATOM 12073 C C . PHE F 6 155 ? 189.052 145.239 128.039 1.00 137.48 155 PHE G C 1
ATOM 12074 O O . PHE F 6 155 ? 188.488 144.347 127.397 1.00 136.70 155 PHE G O 1
ATOM 12082 N N . THR F 6 156 ? 190.127 145.878 127.582 1.00 129.12 156 THR G N 1
ATOM 12083 C CA . THR F 6 156 ? 190.667 145.589 126.261 1.00 130.15 156 THR G CA 1
ATOM 12084 C C . THR F 6 156 ? 191.363 144.233 126.241 1.00 129.11 156 THR G C 1
ATOM 12085 O O . THR F 6 156 ? 191.991 143.822 127.221 1.00 130.22 156 THR G O 1
ATOM 12089 N N . GLY F 6 157 ? 191.249 143.538 125.110 1.00 105.63 157 GLY G N 1
ATOM 12090 C CA . GLY F 6 157 ? 191.894 142.263 124.903 1.00 97.75 157 GLY G CA 1
ATOM 12091 C C . GLY F 6 157 ? 191.005 141.055 125.111 1.00 102.51 157 GLY G C 1
ATOM 12092 O O . GLY F 6 157 ? 191.349 139.965 124.640 1.00 104.72 157 GLY G O 1
ATOM 12093 N N . LYS F 6 158 ? 189.878 141.214 125.801 1.00 111.32 158 LYS G N 1
ATOM 12094 C CA . LYS F 6 158 ? 188.986 140.089 126.046 1.00 117.81 158 LYS G CA 1
ATOM 12095 C C . LYS F 6 158 ? 188.274 139.676 124.764 1.00 113.70 158 LYS G C 1
ATOM 12096 O O . LYS F 6 158 ? 187.902 140.516 123.940 1.00 118.86 158 LYS G O 1
ATOM 12102 N N . SER F 6 159 ? 188.090 138.370 124.598 1.00 117.10 159 SER G N 1
ATOM 12103 C CA . SER F 6 159 ? 187.414 137.840 123.423 1.00 118.63 159 SER G CA 1
ATOM 12104 C C . SER F 6 159 ? 185.901 137.878 123.606 1.00 119.61 159 SER G C 1
ATOM 12105 O O . SER F 6 159 ? 185.382 137.755 124.719 1.00 121.61 159 SER G O 1
ATOM 12108 N N . ALA F 6 160 ? 185.194 138.051 122.493 1.00 123.41 160 ALA G N 1
ATOM 12109 C CA . ALA F 6 160 ? 183.732 138.101 122.496 1.00 127.66 160 ALA G CA 1
ATOM 12110 C C . ALA F 6 160 ? 183.121 136.724 122.253 1.00 129.37 160 ALA G C 1
ATOM 12111 O O . ALA F 6 160 ? 182.309 136.532 121.349 1.00 125.66 160 ALA G O 1
ATOM 12113 N N . LYS F 6 161 ? 183.511 135.751 123.070 1.00 135.25 161 LYS G N 1
ATOM 12114 C CA . LYS F 6 161 ? 183.019 134.384 122.947 1.00 133.81 161 LYS G CA 1
ATOM 12115 C C . LYS F 6 161 ? 182.214 133.926 124.150 1.00 139.84 161 LYS G C 1
ATOM 12116 O O . LYS F 6 161 ? 181.173 133.286 123.981 1.00 141.95 161 LYS G O 1
ATOM 12122 N N . GLU F 6 162 ? 182.664 134.234 125.359 1.00 147.46 162 GLU G N 1
ATOM 12123 C CA . GLU F 6 162 ? 181.982 133.851 126.587 1.00 146.55 162 GLU G CA 1
ATOM 12124 C C . GLU F 6 162 ? 181.694 135.095 127.423 1.00 143.90 162 GLU G C 1
ATOM 12125 O O . GLU F 6 162 ? 182.091 136.211 127.080 1.00 146.66 162 GLU G O 1
ATOM 12131 N N . GLU F 6 163 ? 180.996 134.888 128.535 1.00 154.86 163 GLU G N 1
ATOM 12132 C CA . GLU F 6 163 ? 180.607 135.981 129.415 1.00 153.07 163 GLU G CA 1
ATOM 12133 C C . GLU F 6 163 ? 181.778 136.343 130.329 1.00 151.95 163 GLU G C 1
ATOM 12134 O O . GLU F 6 163 ? 182.888 135.819 130.201 1.00 153.37 163 GLU G O 1
ATOM 12140 N N . LEU F 6 164 ? 181.536 137.251 131.271 1.00 142.75 164 LEU G N 1
ATOM 12141 C CA . LEU F 6 164 ? 182.559 137.725 132.188 1.00 145.35 164 LEU G CA 1
ATOM 12142 C C . LEU F 6 164 ? 182.047 137.623 133.618 1.00 143.26 164 LEU G C 1
ATOM 12143 O O . LEU F 6 164 ? 180.852 137.788 133.879 1.00 147.85 164 LEU G O 1
ATOM 12148 N N . VAL F 6 165 ? 182.965 137.348 134.541 1.00 121.54 165 VAL G N 1
ATOM 12149 C CA . VAL F 6 165 ? 182.646 137.178 135.953 1.00 124.47 165 VAL G CA 1
ATOM 12150 C C . VAL F 6 165 ? 183.548 138.093 136.771 1.00 123.47 165 VAL G C 1
ATOM 12151 O O . VAL F 6 165 ? 184.740 138.231 136.475 1.00 115.65 165 VAL G O 1
ATOM 12155 N N . VAL F 6 166 ? 182.975 138.718 137.799 1.00 102.74 166 VAL G N 1
ATOM 12156 C CA . VAL F 6 166 ? 183.676 139.674 138.651 1.00 107.99 166 VAL G CA 1
ATOM 12157 C C . VAL F 6 166 ? 184.029 139.001 139.970 1.00 101.98 166 VAL G C 1
ATOM 12158 O O . VAL F 6 166 ? 183.220 138.252 140.534 1.00 101.29 166 VAL G O 1
ATOM 12162 N N . VAL F 6 167 ? 185.241 139.258 140.462 1.00 126.00 167 VAL G N 1
ATOM 12163 C CA . VAL F 6 167 ? 185.694 138.752 141.754 1.00 127.17 167 VAL G CA 1
ATOM 12164 C C . VAL F 6 167 ? 186.069 139.919 142.651 1.00 122.92 167 VAL G C 1
ATOM 12165 O O . VAL F 6 167 ? 186.560 140.950 142.178 1.00 117.84 167 VAL G O 1
ATOM 12169 N N . LYS F 6 168 ? 185.847 139.741 143.953 1.00 138.96 168 LYS G N 1
ATOM 12170 C CA . LYS F 6 168 ? 186.215 140.734 144.962 1.00 144.07 168 LYS G CA 1
ATOM 12171 C C . LYS F 6 168 ? 187.599 140.404 145.524 1.00 140.11 168 LYS G C 1
ATOM 12172 O O . LYS F 6 168 ? 187.825 140.327 146.734 1.00 139.84 168 LYS G O 1
ATOM 12178 N N . GLY F 6 169 ? 188.547 140.225 144.609 1.00 106.40 169 GLY G N 1
ATOM 12179 C CA . GLY F 6 169 ? 189.884 139.818 144.993 1.00 100.08 169 GLY G CA 1
ATOM 12180 C C . GLY F 6 169 ? 190.932 140.499 144.148 1.00 105.86 169 GLY G C 1
ATOM 12181 O O . GLY F 6 169 ? 190.687 140.856 142.991 1.00 103.25 169 GLY G O 1
ATOM 12182 N N . THR F 6 170 ? 192.114 140.684 144.740 1.00 114.26 170 THR G N 1
ATOM 12183 C CA . THR F 6 170 ? 193.221 141.311 144.024 1.00 121.28 170 THR G CA 1
ATOM 12184 C C . THR F 6 170 ? 193.725 140.424 142.892 1.00 116.81 170 THR G C 1
ATOM 12185 O O . THR F 6 170 ? 194.061 140.920 141.810 1.00 118.35 170 THR G O 1
ATOM 12189 N N . THR F 6 171 ? 193.796 139.116 143.125 1.00 117.51 171 THR G N 1
ATOM 12190 C CA . THR F 6 171 ? 194.246 138.188 142.097 1.00 119.87 171 THR G CA 1
ATOM 12191 C C . THR F 6 171 ? 193.203 138.092 140.990 1.00 119.18 171 THR G C 1
ATOM 12192 O O . THR F 6 171 ? 192.018 137.869 141.256 1.00 126.86 171 THR G O 1
ATOM 12196 N N . LYS F 6 172 ? 193.645 138.258 139.745 1.00 155.25 172 LYS G N 1
ATOM 12197 C CA . LYS F 6 172 ? 192.753 138.263 138.594 1.00 150.60 172 LYS G CA 1
ATOM 12198 C C . LYS F 6 172 ? 192.529 136.877 138.003 1.00 150.51 172 LYS G C 1
ATOM 12199 O O . LYS F 6 172 ? 191.851 136.768 136.975 1.00 151.69 172 LYS G O 1
ATOM 12205 N N . GLU F 6 173 ? 193.089 135.832 138.619 1.00 150.99 173 GLU G N 1
ATOM 12206 C CA . GLU F 6 173 ? 192.906 134.443 138.206 1.00 152.59 173 GLU G CA 1
ATOM 12207 C C . GLU F 6 173 ? 193.317 134.210 136.756 1.00 148.82 173 GLU G C 1
ATOM 12208 O O . GLU F 6 173 ? 194.511 134.213 136.436 1.00 153.85 173 GLU G O 1
ATOM 12214 N N . GLY F 6 174 ? 192.341 134.006 135.873 1.00 107.73 174 GLY G N 1
ATOM 12215 C CA . GLY F 6 174 ? 192.641 133.691 134.491 1.00 112.36 174 GLY G CA 1
ATOM 12216 C C . GLY F 6 174 ? 191.829 134.458 133.467 1.00 109.62 174 GLY G C 1
ATOM 12217 O O . GLY F 6 174 ? 191.740 135.688 133.523 1.00 106.71 174 GLY G O 1
ATOM 12218 N N . SER F 6 175 ? 191.236 133.734 132.521 1.00 101.92 175 SER G N 1
ATOM 12219 C CA . SER F 6 175 ? 190.537 134.356 131.408 1.00 109.06 175 SER G CA 1
ATOM 12220 C C . SER F 6 175 ? 189.165 134.874 131.836 1.00 101.18 175 SER G C 1
ATOM 12221 O O . SER F 6 175 ? 188.595 134.443 132.843 1.00 108.39 175 SER G O 1
ATOM 12224 N N . ASN F 6 176 ? 188.647 135.810 131.032 1.00 137.19 176 ASN G N 1
ATOM 12225 C CA . ASN F 6 176 ? 187.306 136.408 131.146 1.00 138.85 176 ASN G CA 1
ATOM 12226 C C . ASN F 6 176 ? 186.950 136.771 132.588 1.00 135.07 176 ASN G C 1
ATOM 12227 O O . ASN F 6 176 ? 185.854 136.495 133.081 1.00 138.25 176 ASN G O 1
ATOM 12232 N N . GLU F 6 177 ? 187.887 137.425 133.268 1.00 128.77 177 GLU G N 1
ATOM 12233 C CA . GLU F 6 177 ? 187.740 137.701 134.688 1.00 120.95 177 GLU G CA 1
ATOM 12234 C C . GLU F 6 177 ? 187.938 139.191 134.938 1.00 123.06 177 GLU G C 1
ATOM 12235 O O . GLU F 6 177 ? 188.833 139.811 134.354 1.00 126.65 177 GLU G O 1
ATOM 12241 N N . ILE F 6 178 ? 187.102 139.764 135.805 1.00 131.16 178 ILE G N 1
ATOM 12242 C CA . ILE F 6 178 ? 187.094 141.198 136.073 1.00 133.65 178 ILE G CA 1
ATOM 12243 C C . ILE F 6 178 ? 187.292 141.425 137.566 1.00 128.73 178 ILE G C 1
ATOM 12244 O O . ILE F 6 178 ? 186.575 140.842 138.389 1.00 127.99 178 ILE G O 1
ATOM 12249 N N . GLN F 6 179 ? 188.249 142.283 137.911 1.00 136.32 179 GLN G N 1
ATOM 12250 C CA . GLN F 6 179 ? 188.485 142.697 139.288 1.00 139.13 179 GLN G CA 1
ATOM 12251 C C . GLN F 6 179 ? 187.784 144.030 139.526 1.00 136.57 179 GLN G C 1
ATOM 12252 O O . GLN F 6 179 ? 187.989 144.986 138.770 1.00 141.46 179 GLN G O 1
ATOM 12258 N N . ALA F 6 180 ? 186.962 144.090 140.571 1.00 78.30 180 ALA G N 1
ATOM 12259 C CA . ALA F 6 180 ? 186.159 145.269 140.851 1.00 76.12 180 ALA G CA 1
ATOM 12260 C C . ALA F 6 180 ? 186.923 146.262 141.724 1.00 74.77 180 ALA G C 1
ATOM 12261 O O . ALA F 6 180 ? 187.986 145.966 142.275 1.00 72.81 180 ALA G O 1
ATOM 12263 N N . ILE F 6 181 ? 186.359 147.460 141.845 1.00 82.88 181 ILE G N 1
ATOM 12264 C CA . ILE F 6 181 ? 186.921 148.496 142.703 1.00 77.52 181 ILE G CA 1
ATOM 12265 C C . ILE F 6 181 ? 186.628 148.152 144.156 1.00 77.40 181 ILE G C 1
ATOM 12266 O O . ILE F 6 181 ? 185.555 147.630 144.483 1.00 83.02 181 ILE G O 1
ATOM 12271 N N . THR F 6 182 ? 187.588 148.432 145.035 1.00 75.23 182 THR G N 1
ATOM 12272 C CA . THR F 6 182 ? 187.409 148.151 146.453 1.00 74.71 182 THR G CA 1
ATOM 12273 C C . THR F 6 182 ? 186.343 149.068 147.044 1.00 79.64 182 THR G C 1
ATOM 12274 O O . THR F 6 182 ? 186.372 150.286 146.847 1.00 74.36 182 THR G O 1
ATOM 12278 N N . GLY F 6 183 ? 185.393 148.475 147.763 1.00 68.40 183 GLY G N 1
ATOM 12279 C CA . GLY F 6 183 ? 184.288 149.229 148.314 1.00 71.39 183 GLY G CA 1
ATOM 12280 C C . GLY F 6 183 ? 183.235 149.638 147.313 1.00 74.18 183 GLY G C 1
ATOM 12281 O O . GLY F 6 183 ? 182.355 150.435 147.656 1.00 66.58 183 GLY G O 1
ATOM 12282 N N . SER F 6 184 ? 183.297 149.127 146.083 1.00 54.05 184 SER G N 1
ATOM 12283 C CA . SER F 6 184 ? 182.328 149.484 145.047 1.00 49.16 184 SER G CA 1
ATOM 12284 C C . SER F 6 184 ? 182.199 148.292 144.102 1.00 52.01 184 SER G C 1
ATOM 12285 O O . SER F 6 184 ? 182.995 148.151 143.171 1.00 55.61 184 SER G O 1
ATOM 12288 N N . THR F 6 185 ? 181.190 147.452 144.339 1.00 84.21 185 THR G N 1
ATOM 12289 C CA . THR F 6 185 ? 180.983 146.251 143.539 1.00 82.96 185 THR G CA 1
ATOM 12290 C C . THR F 6 185 ? 179.718 146.271 142.694 1.00 86.14 185 THR G C 1
ATOM 12291 O O . THR F 6 185 ? 179.677 145.591 141.669 1.00 87.25 185 THR G O 1
ATOM 12295 N N . ILE F 6 186 ? 178.690 147.026 143.089 1.00 88.31 186 ILE G N 1
ATOM 12296 C CA . ILE F 6 186 ? 177.429 147.012 142.348 1.00 89.57 186 ILE G CA 1
ATOM 12297 C C . ILE F 6 186 ? 177.595 147.676 140.984 1.00 96.77 186 ILE G C 1
ATOM 12298 O O . ILE F 6 186 ? 177.050 147.206 139.975 1.00 91.76 186 ILE G O 1
ATOM 12303 N N . THR F 6 187 ? 178.349 148.778 140.934 1.00 99.61 187 THR G N 1
ATOM 12304 C CA . THR F 6 187 ? 178.604 149.455 139.665 1.00 100.71 187 THR G CA 1
ATOM 12305 C C . THR F 6 187 ? 179.375 148.558 138.704 1.00 94.78 187 THR G C 1
ATOM 12306 O O . THR F 6 187 ? 179.086 148.528 137.499 1.00 94.21 187 THR G O 1
ATOM 12310 N N . SER F 6 188 ? 180.361 147.819 139.222 1.00 102.08 188 SER G N 1
ATOM 12311 C CA . SER F 6 188 ? 181.127 146.902 138.386 1.00 95.55 188 SER G CA 1
ATOM 12312 C C . SER F 6 188 ? 180.239 145.807 137.811 1.00 98.35 188 SER G C 1
ATOM 12313 O O . SER F 6 188 ? 180.361 145.453 136.631 1.00 97.70 188 SER G O 1
ATOM 12316 N N . LYS F 6 189 ? 179.332 145.266 138.629 1.00 103.61 189 LYS G N 1
ATOM 12317 C CA . LYS F 6 189 ? 178.415 144.237 138.149 1.00 93.97 189 LYS G CA 1
ATOM 12318 C C . LYS F 6 189 ? 177.469 144.785 137.088 1.00 93.98 189 LYS G C 1
ATOM 12319 O O . LYS F 6 189 ? 177.175 144.099 136.104 1.00 95.63 189 LYS G O 1
ATOM 12325 N N . ALA F 6 190 ? 176.987 146.020 137.267 1.00 85.19 190 ALA G N 1
ATOM 12326 C CA . ALA F 6 190 ? 176.113 146.623 136.261 1.00 81.59 190 ALA G CA 1
ATOM 12327 C C . ALA F 6 190 ? 176.842 146.827 134.935 1.00 88.12 190 ALA G C 1
ATOM 12328 O O . ALA F 6 190 ? 176.298 146.525 133.861 1.00 81.56 190 ALA G O 1
ATOM 12330 N N . VAL F 6 191 ? 178.077 147.335 134.992 1.00 81.03 191 VAL G N 1
ATOM 12331 C CA . VAL F 6 191 ? 178.857 147.543 133.772 1.00 79.89 191 VAL G CA 1
ATOM 12332 C C . VAL F 6 191 ? 179.138 146.211 133.084 1.00 81.58 191 VAL G C 1
ATOM 12333 O O . VAL F 6 191 ? 179.045 146.097 131.853 1.00 73.77 191 VAL G O 1
ATOM 12337 N N . THR F 6 192 ? 179.473 145.180 133.866 1.00 96.19 192 THR G N 1
ATOM 12338 C CA . THR F 6 192 ? 179.734 143.865 133.291 1.00 97.05 192 THR G CA 1
ATOM 12339 C C . THR F 6 192 ? 178.476 143.267 132.670 1.00 100.81 192 THR G C 1
ATOM 12340 O O . THR F 6 192 ? 178.551 142.597 131.636 1.00 100.09 192 THR G O 1
ATOM 12344 N N . SER F 6 193 ? 177.310 143.497 133.283 1.00 74.78 193 SER G N 1
ATOM 12345 C CA . SER F 6 193 ? 176.060 143.018 132.699 1.00 79.04 193 SER G CA 1
ATOM 12346 C C . SER F 6 193 ? 175.770 143.704 131.370 1.00 70.21 193 SER G C 1
ATOM 12347 O O . SER F 6 193 ? 175.335 143.056 130.407 1.00 70.74 193 SER G O 1
ATOM 12350 N N . GLY F 6 194 ? 176.006 145.017 131.298 1.00 77.36 194 GLY G N 1
ATOM 12351 C CA . GLY F 6 194 ? 175.845 145.713 130.028 1.00 72.27 194 GLY G CA 1
ATOM 12352 C C . GLY F 6 194 ? 176.795 145.203 128.959 1.00 75.61 194 GLY G C 1
ATOM 12353 O O . GLY F 6 194 ? 176.406 145.017 127.800 1.00 77.04 194 GLY G O 1
ATOM 12354 N N . VAL F 6 195 ? 178.050 144.949 129.341 1.00 89.10 195 VAL G N 1
ATOM 12355 C CA . VAL F 6 195 ? 179.030 144.406 128.402 1.00 88.89 195 VAL G CA 1
ATOM 12356 C C . VAL F 6 195 ? 178.604 143.021 127.925 1.00 96.39 195 VAL G C 1
ATOM 12357 O O . VAL F 6 195 ? 178.726 142.692 126.740 1.00 90.09 195 VAL G O 1
ATOM 12361 N N . ASN F 6 196 ? 178.085 142.195 128.837 1.00 118.52 196 ASN G N 1
ATOM 12362 C CA . ASN F 6 196 ? 177.636 140.856 128.467 1.00 115.40 196 ASN G CA 1
ATOM 12363 C C . ASN F 6 196 ? 176.458 140.908 127.501 1.00 118.00 196 ASN G C 1
ATOM 12364 O O . ASN F 6 196 ? 176.390 140.118 126.551 1.00 122.08 196 ASN G O 1
ATOM 12369 N N . MET F 6 197 ? 175.514 141.826 127.729 1.00 136.63 197 MET G N 1
ATOM 12370 C CA . MET F 6 197 ? 174.393 141.947 126.800 1.00 134.97 197 MET G CA 1
ATOM 12371 C C . MET F 6 197 ? 174.853 142.459 125.437 1.00 130.32 197 MET G C 1
ATOM 12372 O O . MET F 6 197 ? 174.324 142.028 124.404 1.00 136.17 197 MET G O 1
ATOM 12377 N N . SER F 6 198 ? 175.860 143.341 125.409 1.00 114.19 198 SER G N 1
ATOM 12378 C CA . SER F 6 198 ? 176.428 143.763 124.130 1.00 112.68 198 SER G CA 1
ATOM 12379 C C . SER F 6 198 ? 177.107 142.598 123.416 1.00 118.66 198 SER G C 1
ATOM 12380 O O . SER F 6 198 ? 177.009 142.467 122.189 1.00 116.04 198 SER G O 1
ATOM 12383 N N . ILE F 6 199 ? 177.803 141.744 124.173 1.00 97.75 199 ILE G N 1
ATOM 12384 C CA . ILE F 6 199 ? 178.448 140.567 123.595 1.00 99.91 199 ILE G CA 1
ATOM 12385 C C . ILE F 6 199 ? 177.407 139.627 123.002 1.00 98.91 199 ILE G C 1
ATOM 12386 O O . ILE F 6 199 ? 177.590 139.085 121.905 1.00 98.23 199 ILE G O 1
ATOM 12391 N N . GLN F 6 200 ? 176.298 139.419 123.719 1.00 121.65 200 GLN G N 1
ATOM 12392 C CA . GLN F 6 200 ? 175.224 138.570 123.207 1.00 123.26 200 GLN G CA 1
ATOM 12393 C C . GLN F 6 200 ? 174.615 139.149 121.934 1.00 114.69 200 GLN G C 1
ATOM 12394 O O . GLN F 6 200 ? 174.328 138.411 120.981 1.00 122.74 200 GLN G O 1
ATOM 12400 N N . VAL F 6 201 ? 174.413 140.470 121.901 1.00 118.85 201 VAL G N 1
ATOM 12401 C CA . VAL F 6 201 ? 173.863 141.114 120.709 1.00 122.63 201 VAL G CA 1
ATOM 12402 C C . VAL F 6 201 ? 174.804 140.938 119.522 1.00 120.89 201 VAL G C 1
ATOM 12403 O O . VAL F 6 201 ? 174.371 140.610 118.409 1.00 120.35 201 VAL G O 1
ATOM 12407 N N . TYR F 6 202 ? 176.107 141.137 119.744 1.00 151.42 202 TYR G N 1
ATOM 12408 C CA . TYR F 6 202 ? 177.082 140.971 118.668 1.00 155.67 202 TYR G CA 1
ATOM 12409 C C . TYR F 6 202 ? 177.152 139.524 118.193 1.00 155.10 202 TYR G C 1
ATOM 12410 O O . TYR F 6 202 ? 177.303 139.267 116.993 1.00 153.51 202 TYR G O 1
ATOM 12419 N N . GLN F 6 203 ? 177.064 138.567 119.122 1.00 142.74 203 GLN G N 1
ATOM 12420 C CA . GLN F 6 203 ? 177.072 137.157 118.745 1.00 136.87 203 GLN G CA 1
ATOM 12421 C C . GLN F 6 203 ? 175.858 136.805 117.898 1.00 139.47 203 GLN G C 1
ATOM 12422 O O . GLN F 6 203 ? 175.971 136.059 116.918 1.00 145.05 203 GLN G O 1
ATOM 12428 N N . ASN F 6 204 ? 174.684 137.325 118.265 1.00 137.84 204 ASN G N 1
ATOM 12429 C CA . ASN F 6 204 ? 173.487 137.060 117.472 1.00 139.36 204 ASN G CA 1
ATOM 12430 C C . ASN F 6 204 ? 173.571 137.714 116.098 1.00 139.35 204 ASN G C 1
ATOM 12431 O O . ASN F 6 204 ? 173.173 137.112 115.094 1.00 139.80 204 ASN G O 1
ATOM 12436 N N . LEU F 6 205 ? 174.081 138.946 116.034 1.00 124.01 205 LEU G N 1
ATOM 12437 C CA . LEU F 6 205 ? 174.090 139.675 114.769 1.00 121.25 205 LEU G CA 1
ATOM 12438 C C . LEU F 6 205 ? 175.105 139.095 113.790 1.00 121.82 205 LEU G C 1
ATOM 12439 O O . LEU F 6 205 ? 174.851 139.050 112.581 1.00 119.04 205 LEU G O 1
ATOM 12444 N N . SER F 6 206 ? 176.255 138.649 114.286 1.00 137.62 206 SER G N 1
ATOM 12445 C CA . SER F 6 206 ? 177.323 138.144 113.422 1.00 144.78 206 SER G CA 1
ATOM 12446 C C . SER F 6 206 ? 177.212 136.637 113.198 1.00 137.16 206 SER G C 1
ATOM 12447 O O . SER F 6 206 ? 178.148 135.880 113.450 1.00 139.99 206 SER G O 1
ATOM 12450 N N . LYS F 6 207 ? 176.055 136.195 112.714 1.00 142.49 207 LYS G N 1
ATOM 12451 C CA . LYS F 6 207 ? 175.842 134.787 112.401 1.00 145.73 207 LYS G CA 1
ATOM 12452 C C . LYS F 6 207 ? 174.758 134.624 111.342 1.00 152.05 207 LYS G C 1
ATOM 12453 O O . LYS F 6 207 ? 175.016 134.121 110.248 1.00 142.53 207 LYS G O 1
#

Nearest PDB structures (foldseek):
  7zc6-assembly1_E  TM=9.509E-01  e=2.535E-15  Clostridium tetanomorphum
  8rbm-assembly1_E  TM=9.632E-01  e=2.000E-13  Azotobacter vinelandii DJ
  8acy-assembly1_D  TM=9.074E-01  e=1.653E-11  Vibrio cholerae
  8evu-assembly1_E  TM=7.838E-01  e=3.176E-07  Vibrio cholerae O395
  8q54-assembly1_C  TM=2.993E-01  e=1.557E+00  Methanothermobacter marburgensis

Foldseek 3Di:
DVLVVLLCCLAAQCACVLHVPFQVPVLQQVLQALVLLQVVLVLLLVLLLVLQLVLVCCCVPPCVVPVNVVCSPVVSLVVSQVSLVVVVVPCCPPNPVVSCPSVPVSSCSSVSRQSVVLNVVCVVVPDDNVSSNSSSNSNSNNSSVSSNVLSVVSVVCVPPCPDPPCPRPNVSVVVSVVVSVVSVVSDPDDD/DVCVVPVVVVVVVVVVVVVVVVVVPCCPPDDPPPDDDQQQQLVLQPDDPFPLDDQPDSVVVSVVPPVPPDDLCSDPLVFQSSSQSRCCVVNPDDDGDFFKDKDFQADFFCVQWPWQDDDDDDLDQVRCCVVVQHGTLASQHARQSDPLCVQHPQRFWDADPRRHIDGDPVRDRPHCSSQVRHPNNGMDMDGPPDFKWQRADHLDAQPSQVVRGQQGQRLPCQLVVQDPQRAWDADSSRIGGHPVRDLPLCRSCVRDPRRRIGDDPQDFLQQQQFALPPDPLPCPPCPDDPDNQQHDPSQRPPGDGDGDDDRHSCPLCPPDPRSRGDTDGDDDD/DDAAAWEAAFFDDDPQAQPQAQPPDAAADDDDFKFKFFQDQADDDGWDAPDDAFDWDAAQAWGTHFDDDFGATTGDHATAGWHDQAWDDAQVGDIGGITMGGHDPDHGHDVPFDFPDDLVPQFQVNLLVLLRNQRFFAQQFNRGRDSVLLDDDPVFAAAEEEAQAADAFHNFCQSLVCLLPPLLLLLQLQSSSCRNNPHQAYEYEYEPVSVSSVVSNVVNNPPDPRYHYYYYHHGHCCRVQAVVCCTPVVDGDDDPHPCRNVRYRYGYSQSSSQSSVCNGGRHHQFKDKAWEDEDQQDATYIYIDTWRAWQVSVSVVRPHGPDDFDWKWFDGDQDTDTGDDGRHTHGSRGHYIYTYHPVVPDDDDADDAPPPCVLCRNASVNARQVQLLVCLVVPNLVSNVVRPLQPDPLRRRSQVPGPRNDDRSVSSVSSNVVVVVVVPVVD/DDDDPDDDDDDDPDDDDDDLLVLLVLLVVLLVVLVVVLCVALHDLLVVLLVLLLVLLLVLQQVVCVPVVHDRPSNSNPSNVLSNLLSQQFASQADNVLSNQLSNQLRVPQAPVQPHPLRGLFFSSLVSSVVSCVPCVPRGDQQSFDDPVDDPLSGAQLVCVLVVVPVSHDDLVCLQAVHDDHTDGSSARHLVSLVSSLVSCCVVVNFHDQQLVLLLVLQQVVQVVVPHHSSSVCSDDRSSCCRRPNLGDDNQAADDRVRSNVLSNQLNVQQVCCCRPNPDVTCNSVSSRVSSVCSVVSRVVDDDDDPPDDDDPPPPPD/DQLVCLLQCFAPVCACVLHVNFLVVCLLPQLQALVLLLVVLVLLLQLLLQLLLVLLVPLPPDDPVCNVVVSLVSSQVSLVVSLVVCVVPPVVSCVSCVPCSNVSSPRRPSVVCSVPPSNPDHNSSSNSNSNRNSVNSSVVSNVLSQVLNCQAPCAHPPHHDPDDPDDHDPCSSPSVNSVVVSVVVSVVVVVVPVVD/DVVPCDDVVVVVVVVVVPVVVVVVVVVVVVPPVVVCVVPVVVVVVVVVVVVVVQVCPQPPDPWDKDWDPCPVVVVLCVPPDNPDPPFWDTKMWTDDPRDTFWIKTWGWFAQAPVTIWIKIWIATLFFWTSWIATDDDDDDVVQQVCCRDPLRVVRGGAGLPDAADEDCDPDQPDHRYGYDDPNGDRNVVRNSVRVNVVSVSRVVVND

InterPro domains:
  IPR003667 NqrDE/RnfAE [PF02508] (5-189)
  IPR003667 NqrDE/RnfAE [PIRSF006102] (5-191)
  IPR011293 Ion-translocating oxidoreductase complex, subunit RnfA/RsxA [MF_00459] (1-190)
  IPR011293 Ion-translocating oxidoreductase complex, subunit RnfA/RsxA [TIGR01943] (2-189)
  IPR050133 Ion-translocating oxidoreductase complex subunit A/E [PTHR30335] (2-190)

B-factor: mean 45.21, std 48.63, range [0.01, 288.49]

Solvent-accessible surface area: 77502 Å² total; per-residue (Å²): 163,100,54,97,85,27,41,69,29,7,29,85,23,64,0,8,2,12,46,94,14,13,0,1,7,12,1,6,11,15,0,133,82,16,112,28,0,74,16,2,0,91,22,0,34,99,1,1,37,70,3,4,21,65,3,52,78,14,22,90,63,44,8,81,94,83,105,12,60,54,4,39,24,2,4,0,0,2,5,1,0,12,18,1,10,47,15,35,22,48,16,60,101,88,48,94,51,163,41,76,77,14,63,82,42,9,22,13,3,2,2,4,8,2,3,3,7,2,3,12,31,6,24,112,80,142,48,82,88,96,40,3,51,64,13,1,45,0,1,0,77,0,2,24,67,3,0,24,19,0,0,11,0,35,54,43,13,87,25,12,49,21,49,164,32,27,76,37,78,2,15,1,0,4,1,0,0,8,0,4,3,1,16,52,2,36,32,33,36,172,102,146,133,106,55,38,101,52,1,32,35,48,3,0,82,42,0,61,101,52,0,51,38,10,8,95,15,20,76,113,80,24,84,91,146,91,73,148,106,60,105,15,89,95,23,9,115,29,77,118,25,32,33,88,72,57,119,27,22,97,35,36,2,67,35,52,63,64,77,96,46,67,108,106,52,44,77,38,41,22,26,87,20,18,29,43,26,20,125,89,138,14,163,55,101,58,111,77,111,111,66,20,11,21,15,23,22,63,5,31,73,141,55,3,78,100,91,11,92,38,58,18,47,125,44,12,36,16,1,49,22,3,28,12,4,7,24,31,16,71,65,4,23,34,26,66,14,5,16,98,78,29,34,67,63,108,9,13,84,50,20,185,51,27,18,10,94,35,59,64,159,97,20,44,28,22,21,49,14,50,115,10,28,42,33,73,4,5,46,59,5,28,81,85,23,100,2,14,12,42,20,53,7,74,29,145,17,147,56,0,137,154,28,18,84,26,2,15,34,34,70,16,33,14,61,171,20,35,151,56,112,3,7,77,56,128,97,56,9,11,139,7,62,60,140,106,31,97,50,17,27,46,17,24,104,104,25,85,28,108,4,17,29,36,94,72,56,44,14,64,3,4,6,52,23,70,100,158,52,18,118,31,53,16,98,29,25,139,119,56,109,41,77,15,13,100,56,129,114,16,144,62,82,29,139,29,121,48,118,91,38,31,13,29,12,70,37,83,103,170,46,172,96,52,3,7,50,54,142,108,72,88,94,210,113,111,48,85,147,14,81,23,136,17,16,7,114,6,83,48,127,23,133,66,3,38,125,59,107,43,16,144,29,122,122,17,128,74,0,12,2,2,5,30,11,22,84,58,36,71,11,69,43,89,15,142,150,49,48,107,2,76,8,9,48,72,0,0,74,34,95,48,133,55,2,1,2,0,26,0,2,2,10,0,98,1,60,10,41,94,69,72,41,23,19,59,13,62,97,33,85,3,0,2,0,84,26,93,40,129,68,62,92,26,115,87,52,153,88,81,26,67,32,146,104,11,79,34,89,42,2,56,126,3,2,62,70,4,0,2,0,18,19,64,48,78,22,76,0,2,16,28,68,4,44,52,59,144,121,73,168,15,50,0,0,2,0,23,0,3,26,20,28,2,34,18,3,7,26,35,33,23,0,66,70,63,9,125,47,0,6,60,0,0,54,0,3,3,80,7,27,59,15,120,86,1,25,0,0,0,2,64,72,4,75,68,0,20,117,28,0,37,179,22,10,50,159,45,106,95,4,57,0,30,10,0,85,24,29,10,4,0,16,45,69,55,4,0,2,32,15,16,40,62,82,69,4,60,64,86,27,134,23,26,70,14,6,3,10,15,9,29,0,12,4,0,6,26,3,0,64,0,10,92,55,8,34,12,8,38,73,28,35,0,1,0,7,16,86,0,10,126,83,31,39,1,4,39,7,41,7,0,11,23,2,63,34,0,0,94,57,1,43,12,63,70,54,84,2,4,6,0,0,23,14,5,1,1,100,5,75,5,5,25,55,18,89,4,3,1,41,8,23,11,37,0,1,3,0,10,11,101,142,55,18,159,35,59,107,30,64,64,22,10,42,36,18,56,16,24,58,19,18,6,5,39,12,39,4,17,46,3,3,27,25,6,76,90,72,69,30,114,82,0,80,84,44,53,0,61,34,23,46,48,20,3,0,16,1,18,33,19,6,6,30,39,28,7,5,4,4,6,49,9,0,29,134,30,6,73,32,84,123,171,144,66,158,239,147,154,46,79,3,31,0,16,28,14,2,8,31,48,23,209,53,37,16,28,44,12,25,68,26,21,30,93,5,5,92,49,9,51,68,36,2,18,174,50,28,28,149,112,1,68,39,0,14,51,47,0,30,120,15,1,49,52,23,8,32,87,35,16,151,125,80,179,82,108,80,69,52,109,23,101,13,5,31,19,20,0,19,18,3,0,2,15,2,0,18,56,6,35,160,76,0,1,49,52,0,0,65,17,0,0,25,41,0,12,21,20,2,10,4,40,5,17,9,4,4,9,17,4,7,3,0,45,5,15,2,38,25,1,22,37,56,49,6,70,57,102,9,25,16,31,161,134,49,124,130,45,117,22,26,13,24,44,26,40,96,69,61,93,87,84,76,31,36,69,56,127,28,4,63,40,1,98,112,39,11,33,6,11,2,2,38,11,11,5,75,10,4,54,97,2,0,100,75,5,54,183,100,51,25,24,40,148,66,10,3,67,24,0,33,105,21,0,20,91,39,0,121,148,67,73,71,78,22,95,20,8,41,21,4,24,19,2,24,7,3,0,11,18,11,1,21,48,47,12,5,16,5,41,25,44,123,0,27,63,77,2,0,72,13,0,0,75,30,0,0,68,2,9,42,138,13,48,48,69,41,1,10,19,17,0,1,3,16,29,2,4,20,7,20,56,24,50,106,150,12,124,93,100,30,21,8,50,104,144,133,189,205,142,78,212,135,216,76,77,116,105,5,47,75,26,1,56,136,128,60,8,0,2,35,78,61,10,21,2,0,4,7,0,2,32,13,0,33,28,0,89,26,0,76,11,2,0,87,11,5,27,115,1,4,39,17,0,0,47,25,3,2,64,78,71,170,82,22,31,95,57,2,51,3,1,2,2,4,2,26,1,0,14,69,8,25,51,30,11,13,89,23,99,4,156,68,73,77,43,27,83,62,8,41,83,20,8,51,5,2,6,4,6,6,4,0,7,21,29,0,59,65,24,0,52,90,40,26,102,67,28,0,86,0,1,1,27,0,1,2,82,0,4,16,95,1,0,30,76,4,0,22,63,4,13,56,82,3,53,5,16,43,108,66,139,71,82,115,49,117,97,77,84,38,25,26,7,28,23,23,47,2,2,0,4,13,19,1,0,82,36,8,5,101,72,41,118,121,80,168,158,110,166,114,63,163,118,70,114,130,106,45,114,121,58,14,147,104,23,1,109,43,1,69,64,32,1,17,103,7,1,59,37,0,10,90,24,47,151,114,7,44,52,69,32,105,121,77,82,80,98,84,56,62,77,16,40,117,120,4,10,100,63,107,39,105,55,92,46,35,117,54,122,72,17,101,141,21,16,93,72,90,66,42,163,121,75,146,23,13,71,69,7,46,26,0,92,35,164,61,130,61,34,0,34,3,2,27,1,2,2,67,91,15,126,57,32,82,1,30,0,12,2,0,0,23,56,104,18,52,4,42,10,12,32,31,68,82,47,112,24,39,95,17,46,6,48,93,3,76,37,133,19,14,95,46,0,72,66,40,54,1,144,82,86,12,86,34,46,179,32,127,89,67,114,54,91,33,16,0,58,16,25,110,50,13,42,63,6,1,115,5,0,5,50,0,2,24,35,0,1,57,4,20,58,52,68,55,223

Sequence (1688 aa):
MTLIFIMISAIFVNNFVLSRFLGICPFLGVSKQVETAVGMGVAVTFVMALASAITYVVQYAILDPLSLGYLQTIAFILIIAALVQLVEMIIKKSSPSLYQALGVYLPLITTNCAVLGVALINIQNEYNFIETIFNGVGAALGFTLAIVLFAGIRERLETSAVPKALEGFPIALLTAGLMAIAFLGFSGMKLMLNAILVPVGILGVFGLIFGIGLAIAAKVFEVYEDPRVPLVRAALPGANCGGCGLPGCDALAANIVGGSAAIDACPVGGASCAAAVAEIMGMEAGSAVKKVATVICQGTCETAPNRAEYYGEMDCREAMIASGGSKGCRYGCLGYGTCKAVCPFDAIVIGEDGLPKVDPEKCTSCGKCVEACPKSIMTLVPEAQEVIVKCHNFDKGKIARLSCTTACIACGACVKACRFDAITVENNCAKIDYDKCRQCYECVDKCPMNCISGDVEYGKSTAYIIEENCIACGLCAKNCPVNAITGEIKKPPYVIDHDMCIGCGICFDKCRKSAIEMRPNKTKMNVKHGTFKGGIHPPYRKESTAEVPLGFGKKPEMVIIPMSLHIGAPCTPIVKKGDTVFLGQRVGEPNGFVSVPVHASVSGKVIAVEERPHASGDRVMSVVIESDGLDTIDPSIKPYGTLEDMDADAIKKMVLNAGIVGLGGATFPTHVKLAIPPDKKVDCVVLNGAECEPYLTADHHLMTSQAEKVVMGLKLAMKSVGVEKGFIGVEDNKTDAIEALVKAIGNDSRLEVYSLHTKYPQGAEKQLIAAITGREVPSGALPADAGVVVMNVGTAAQIAESMITGLPLYKRYLTCTGDAIKNPQTIEIRIGVPFQSVIDQCGGFSSEPGKVISGGPMMGVTQFVTDIPVMKGTSGILCLTKESAKIATPSNCIHCGKCVGVCPIHLQPLNIAEYSQRNMWDKCESNNAMDCIECGSCSYICPAKRTLVSSIRVAKREIIAQRRKGNMNELNLTVSSSPHIRAKHSTASIMQNVIIALLPALAVAGYVFGLWALALVAICVISSVATEAVIQKLLKKPITVNDWSAVVTGVLLAFNLPINAPWWIGVVGSVFAIAIVKQCFGGLGQNFINPALAARAFLLASWPGHMTSTAYIPLTDTVTTATPLALLKAGETGSMPSTLDLFTGLNGVYGCIGEISALALLIGGLYLIYKGIISWRIPTIYLLTIAIFALLVGQDPIVHMVSGGVMLGAFFMATDYASSPVTAKGQIIYAIGCGLITMIIRLYGGYPEGCSYSILLMNVATPLIERFTKERIYGVTKIKKEAKAMNFMKNLTRGIIRENPTFVLVLGMCPTLAVTTSAINGMGMGLATMLVLIGSNVAISALRKVIPDNIRIPAFVVVIASFVTIVGMLMKAYVPALDAALGIFIPLIVVNCIILARAEAFAFSNGIADSFADAVGMGLGFTLALTILGSIREILGAGSIFGFSLFGAAYEPVLLMILPPGAFLTLGLLIGLINWKTKKAMETKEKVQIDWKVVFKLGLILFVISAVAACALALTNYVTAGTIEEMNVQTNTVARQEVLPKAADFEAVPAKDVEKIASEIGMEKPEELLEVYIGKSNGEVVGYTVKTGPTSGYAGEVQVLTGISADGVITGITIIKSNETPGLGAKASGVWNDQFTGKSAKEELVVVKGTTKEGSNEIQAITGSTITSKAVTSGVNMSIQVYQNLSK

Organism: Acetobacterium woodii (strain ATCC 29683 / DSM 1030 / JCM 2381 / KCTC 1655 / WB1) (NCBI:txid931626)

Radius of gyration: 43.57 Å; Cα contacts (8 Å, |Δi|>4): 2896; chains: 6; bounding box: 76×125×144 Å